Protein 7FH1 (pdb70)

Foldseek 3Di:
DDDDDDQDDQVPADQQWAAEDVVRDTHGQDDQWTADPRRHAIHGAAQWAWDDDDPDRHTDTDRDDPQFRAQAPHRNGTAHEPDDADPSRHRDDDDWWAFDAADVVRHGDRYTDIDGADQQDPAHWGDDVPRHDTDHADVQCCPQPPGNPQDDQWDAALHGTHHPVDDFPPDDEQQWADADQPDIANFPVCVRLPRVLLRCVQPPVPQLSLVLLLLVCVNRPVAQQVPHHYSNNSNVVSVVVQPPQAAPDPQNQHGNRHGRWWNDLDQACQCVQQPDQPAPDFEWFDDPDDHFFWWKKKFKAFNSGDGPDIDTCQQPNPNPDDDDSFLRNCPGTRQFWDKWKDWAALLVCCVVDVAKMKIFMWTKDADDVRHIDIHGEWEQAQDYHYNNDRQSPDDPSRRTITTTMDIAKHFQRQCHDDRPDGGQKIKGFAEWEKEWEADAFDPTGGTGHIYIYIYMHTDGDDPSGDDIGIHIYIYYYAYDPDVVVVVLVVQLVVQLVVLLVLLVLVLVQVCLLDPDVDPDPVSVVSSVLSSLQSSLVSLVVSLLVVLVVCLVLQQDDTGDDDADHDDVVLVVSVVSQVSSLVSLVSNVVVLLVLLQQWFKAKFQAALDVVLVVVLVVLVLVQQADALFPPVVLLVVLLCCCPPFFCVLSQFSGHHNDGCDDPVHDGHDGRLSNVLNSSVVSLVVVRVVSNVVVVVDCVVPDPDSLVVSLVSCVVRNMFMWIDRNQFKIKAGCRVCFIWIWGAAPVVSVVVCVLPDVNACVSQVVVSVVVSDQVVDQAAEEEDEDDPVCVVSVHDDDRDHRHRYIYGDRPPPVQSSRNHVPSVSVSVSLSSQLSVLCNVPVDNVRSSVVSVVVVVVSSVVSSPSNVVSVCVSHPD/DDDDDDQDDQVPADQQWAAEDVVRDTHGQDDQWTADPRRHAIHGAAQWAWDDDDPDRHTDTDRDDPQFRAQAPHRNGTAHEPDDADPSRHRDDDDWWAFDAADVVRHGDRYTDIDGADQQDPAHWGDDVPRHDTDHADVQCCPQPPGNPQDDQWDAALHGTHHPVDDFPPDDEQQWADADQPDIANFPVCVRLPRVLLRCVQPPVPQLSLVLLLLVCVNRPVAQQVPHHYSNNSNVVSVVVQPPQAAPDPQNQHGNRHGRWWNDLDQACQCVQQPDQPAPDFEWFDDPDDHFFWWKKKFKAFNSGDGPDIDTCQPPNPNPDDDDRFLRRVCTTHQFWDKWKDWAALLVCCVVDVAKMKIFMWTKDADDVRHIDIHGEWEQAQDYHYNNDRQSPDDPSRRTITTTMDIAKHFQRQCHDDRPDGGQKIKGFAEWEKEWEADAFDPTGGTGHIYIYIYMHTDGDDPSGDDIGIHIYIYYYAYDPDVVVVVLVVQLVVQLVVLLVLLVLVLVQVCLLDPDVDPDPVSVVSSVLSSLQSSLVSLVVSLLVVLVVCLVLQQDDTGDDDADHDDVVLVVSVVSQVSSLVSLVSNVVVLLVLLQQWFKAKFQAALDVVLVVVLVVLVLVQQADALFPPVVLLVVLLCCCPPFFCVLSQFSGHHNDGCDDPVHDGHDGRLSNNLNSSVVSLVVVRVVSNVVVVVDCVVPDPDSLVVSLVSCVVRNMFMWIDRNQFKIKAGCRVCFIWIWGAAPVVSVVVCVLPDVNACVSQVVVSVVVSDQVVDQAAEEEDEDDPVCVVSVHDDDRDHRHRYIYGDRPPPVQSSRNHVPSVSVSVSLSSQLSVLCNVPVDNVRSSVVSVVVVVVSSVVSSPSNVVSVCVSHPD

Secondary structure (DSSP, 8-state):
---EEE---GGGS-TTEEE-SSS-SEEE--SSEEE-SSSSSEEE-TTEEEEE--SSS--EEEE--TTS--B-SSTT-B---SS---SS------TTEEE--S-SSS---SS--EEE---SSSS--EE-SSSSSEEPPPHHHHHHSSSS---TTSEEETTEEE-SSS----S-----EE-SSS-EE--HHHHHHSHHHHHHHHSS--HHHHHHHHHHHHHTT----SSS-SHHHHHHHHHHH--SS--SSS-TT--SSS---BS-SSS--SHHHHT---------SSSS----S--EEEEEE-TT----B--BSTTTSS--S---HHHHHTSS-TT---EEE--B-HHHHHHH-SS--EEEEEEEEE-TTS-EEEEE--EE-S--BSSSSB-SSSS-TTS--EE--B-SEE-STTB-SSTTS-BSB-EEEEE--EEEEB-SS-SS--B---EE--EEE--B-SSSSS--B--EEEEEEE---SHHHHHHHHHHHHHHHHHHHHHHHHHHHHHHTSS----SSHHHHHHHHHHHHHHHHHHHHHHHHHHHHHHHHHHS-SS-------HHHHHHHHHHHHHHHHHHHHHHHHHHHHHHS-EEEEESS---HHHHHHHHHHHHHSTT--SS-HHHHHHHHHHIIIIISGGGGGBSSS---SS--TTS--PPB-TTTHHHHHHHHHHHHHHHHIIIIIHHHHHSS--HHHHHHHHHHTTT-EEEEESSSSBB---------EEEB--HHHHHHHHTT---HHHHHHHHHHHHHHHHH-------EEE--TTHHHHT--SSPPSSS--EEE-TTTGGGGTTTSTTHHHHHHHHHHTHHHHHHHS--SHHHHHHHHHHHHHHHHHHHHHHHHHHHHHS--/---EEE---GGGS-TTEEE-SSS-SEEE--SSEEE-SSSSSEEE-TTEEEEE--SSS--EEEE--TTS--B-SSTT-B---SS---SS------TTEEE--S-SSS---SS--EEE---SSSS--EE-SSSSSEEPPPHHHHHHSSSS---TTSEEETTEEE-SSS----S-----EE-SSS-EE--HHHHHHSHHHHHHHHSS--HHHHHHHHHHHHHTT----SSS-SHHHHHHHHHHH--SS--SSS-TT--SSS---BS-SSS--SHHHHT---------SSSS----B--EEEEEE-TT----B--BSTTTSS--S---HHHHHGGGBTT---EEE--B-HHHHHHH-SS--EEEEEEEEE-TTS-EEEEE--EE-S--BSSSSB-SSSS-TTS--EE--B-SEE-STTB-SSTTS-BSB-EEEEE--EEEEB-SS-SS--B---EE--EEE--B-SSSSS--B--EEEEEEE---SHHHHHHHHHHHHHHHHHHHHHHHHHHHHHHTSS----SSHHHHHHHHHHHHHHHHHHHHHHHHHHHHHHHHHHS-SS-------HHHHHHHHHHHHHHHHHHHHHHHHHHHHHHS-EEEEESS---HHHHHHHHHHHHHSTT--SS-HHHHHHHHHHIIIIISGGGGGBSSS---SS--TTS--PPB-TTTHHHHHHHHHHHHHHHHIIIIIHHHHHSS--HHHHHHHHHHTTT-EEEEESSSSBB---------EEEB--HHHHHHHHTT---HHHHHHHHHHHHHHHHH-------EEE--TTHHHHT--SSPPSSS--EEE-TTTGGGGTTTSTTHHHHHHHHHHTHHHHHHHS--SHHHHHHHHHHHHHHHHHHHHHHHHHHHHHS--

GO terms:
  GO:0060170 ciliary membrane (C, IDA)
  GO:0005789 endoplasmic reticulum membrane (C, IDA)
  GO:0005813 centrosome (C, IDA)
  GO:0030659 cytoplasmic vesicle membrane (C, IDA)
  GO:0005886 plasma membrane (C, EXP)
  GO:0035567 non-canonical Wnt signaling pathway (P, IMP)
  GO:0036503 ERAD pathway (P, IMP)
  GO:0010826 negative regulation of centrosome duplication (P, IMP)
  GO:0060271 cilium assembly (P, IMP)
  GO:0005515 protein binding (F, IPI)
  GO:0031005 filamin binding (F, IPI)
  GO:0060170 ciliary membrane (C, TAS)
  GO:0035869 ciliary transition zone (C, IDA)

Structure (mmCIF, N/CA/C/O backbone):
data_7FH1
#
_entry.id   7FH1
#
_cell.length_a   1.00
_cell.length_b   1.00
_cell.length_c   1.00
_cell.angle_alpha   90.00
_cell.angle_beta   90.00
_cell.angle_gamma   90.00
#
_symmetry.space_group_name_H-M   'P 1'
#
loop_
_entity.id
_entity.type
_entity.pdbx_description
1 polymer Meckelin
2 branched 2-acetamido-2-deoxy-beta-D-glucopyranose-(1-4)-2-acetamido-2-deoxy-beta-D-glucopyranose
3 branched beta-D-mannopyranose-(1-3)-[beta-D-mannopyranose-(1-6)]beta-D-mannopyranose-(1-4)-2-acetamido-2-deoxy-beta-D-glucopyranose-(1-4)-2-acetamido-2-deoxy-beta-D-glucopyranose
#
loop_
_atom_site.group_PDB
_atom_site.id
_atom_site.type_symbol
_atom_site.label_atom_id
_atom_site.label_alt_id
_atom_site.label_comp_id
_atom_site.label_asym_id
_atom_site.label_entity_id
_atom_site.label_seq_id
_atom_site.pdbx_PDB_ins_code
_atom_site.Cartn_x
_atom_site.Cartn_y
_atom_site.Cartn_z
_atom_site.occupancy
_atom_site.B_iso_or_equiv
_atom_site.auth_seq_id
_atom_site.auth_comp_id
_atom_site.auth_asym_id
_atom_site.auth_atom_id
_atom_site.pdbx_PDB_model_num
ATOM 1 N N . GLN A 1 37 ? 170.987 134.147 147.049 1.00 86.36 37 GLN A N 1
ATOM 2 C CA . GLN A 1 37 ? 170.952 132.772 147.530 1.00 86.36 37 GLN A CA 1
ATOM 3 C C . GLN A 1 37 ? 169.674 132.074 147.093 1.00 86.36 37 GLN A C 1
ATOM 4 O O . GLN A 1 37 ? 168.902 132.612 146.301 1.00 86.36 37 GLN A O 1
ATOM 6 N N . THR A 1 38 ? 169.454 130.873 147.616 1.00 93.32 38 THR A N 1
ATOM 7 C CA . THR A 1 38 ? 168.224 130.127 147.396 1.00 93.32 38 THR A CA 1
ATOM 8 C C . THR A 1 38 ? 167.380 130.179 148.661 1.00 93.32 38 THR A C 1
ATOM 9 O O . THR A 1 38 ? 167.915 130.235 149.773 1.00 93.32 38 THR A O 1
ATOM 13 N N . PHE A 1 39 ? 166.063 130.171 148.488 1.00 91.31 39 PHE A N 1
ATOM 14 C CA . PHE A 1 39 ? 165.120 130.317 149.593 1.00 91.31 39 PHE A CA 1
ATOM 15 C C . PHE A 1 39 ? 164.228 129.081 149.602 1.00 91.31 39 PHE A C 1
ATOM 16 O O . PHE A 1 39 ? 163.170 129.064 148.972 1.00 91.31 39 PHE A O 1
ATOM 24 N N . SER A 1 40 ? 164.652 128.046 150.320 1.00 97.38 40 SER A N 1
ATOM 25 C CA . SER A 1 40 ? 163.884 126.814 150.390 1.00 97.38 40 SER A CA 1
ATOM 26 C C . SER A 1 40 ? 164.173 126.117 151.710 1.00 97.38 40 SER A C 1
ATOM 27 O O . SER A 1 40 ? 165.308 126.135 152.193 1.00 97.38 40 SER A O 1
ATOM 30 N N . PHE A 1 41 ? 163.144 125.504 152.285 1.00 101.37 41 PHE A N 1
ATOM 31 C CA . PHE A 1 41 ? 163.265 124.799 153.551 1.00 101.37 41 PHE A CA 1
ATOM 32 C C . PHE A 1 41 ? 162.239 123.679 153.578 1.00 101.37 41 PHE A C 1
ATOM 33 O O . PHE A 1 41 ? 161.241 123.733 152.852 1.00 101.37 41 PHE A O 1
ATOM 41 N N . PRO A 1 42 ? 162.459 122.645 154.394 1.00 105.94 42 PRO A N 1
ATOM 42 C CA . PRO A 1 42 ? 161.575 121.475 154.352 1.00 105.94 42 PRO A CA 1
ATOM 43 C C . PRO A 1 42 ? 160.135 121.818 154.702 1.00 105.94 42 PRO A C 1
ATOM 44 O O . PRO A 1 42 ? 159.858 122.740 155.471 1.00 105.94 42 PRO A O 1
ATOM 48 N N . PHE A 1 43 ? 159.218 121.055 154.114 1.00 115.73 43 PHE A N 1
ATOM 49 C CA . PHE A 1 43 ? 157.787 121.243 154.309 1.00 115.73 43 PHE A CA 1
ATOM 50 C C . PHE A 1 43 ? 157.337 120.471 155.543 1.00 115.73 43 PHE A C 1
ATOM 51 O O . PHE A 1 43 ? 157.495 119.247 155.605 1.00 115.73 43 PHE A O 1
ATOM 59 N N . GLN A 1 44 ? 156.776 121.183 156.517 1.00 118.59 44 GLN A N 1
ATOM 60 C CA . GLN A 1 44 ? 156.330 120.579 157.763 1.00 118.59 44 GLN A CA 1
ATOM 61 C C . GLN A 1 44 ? 154.913 121.028 158.081 1.00 118.59 44 GLN A C 1
ATOM 62 O O . GLN A 1 44 ? 154.567 122.198 157.899 1.00 118.59 44 GLN A O 1
ATOM 68 N N . GLN A 1 45 ? 154.101 120.089 158.567 1.00 111.50 45 GLN A N 1
ATOM 69 C CA . GLN A 1 45 ? 152.715 120.338 158.908 1.00 111.50 45 GLN A CA 1
ATOM 70 C C . GLN A 1 45 ? 152.511 120.236 160.414 1.00 111.50 45 GLN A C 1
ATOM 71 O O . GLN A 1 45 ? 153.153 119.410 161.070 1.00 111.50 45 GLN A O 1
ATOM 77 N N . PRO A 1 46 ? 151.623 121.050 160.987 1.00 108.10 46 PRO A N 1
ATOM 78 C CA . PRO A 1 46 ? 151.398 120.977 162.438 1.00 108.10 46 PRO A CA 1
ATOM 79 C C . PRO A 1 46 ? 150.881 119.630 162.904 1.00 108.10 46 PRO A C 1
ATOM 80 O O . PRO A 1 46 ? 151.134 119.243 164.052 1.00 108.10 46 PRO A O 1
ATOM 84 N N . GLU A 1 47 ? 150.159 118.902 162.052 1.00 105.42 47 GLU A N 1
ATOM 85 C CA . GLU A 1 47 ? 149.631 117.601 162.447 1.00 105.42 47 GLU A CA 1
ATOM 86 C C . GLU A 1 47 ? 150.724 116.558 162.615 1.00 105.42 47 GLU A C 1
ATOM 87 O O . GLU A 1 47 ? 150.470 115.508 163.213 1.00 105.42 47 GLU A O 1
ATOM 89 N N . LYS A 1 48 ? 151.926 116.818 162.106 1.00 110.56 48 LYS A N 1
ATOM 90 C CA . LYS A 1 48 ? 153.010 115.847 162.142 1.00 110.56 48 LYS A CA 1
ATOM 91 C C . LYS A 1 48 ? 154.074 116.166 163.185 1.00 110.56 48 LYS A C 1
ATOM 92 O O . LYS A 1 48 ? 155.020 115.385 163.336 1.00 110.56 48 LYS A O 1
ATOM 98 N N . CYS A 1 49 ? 153.956 117.281 163.902 1.00 116.72 49 CYS A N 1
ATOM 99 C CA . CYS A 1 49 ? 154.879 117.552 164.995 1.00 116.72 49 CYS A CA 1
ATOM 100 C C . CYS A 1 49 ? 154.719 116.508 166.090 1.00 116.72 49 CYS A C 1
ATOM 101 O O . CYS A 1 49 ? 153.609 116.056 166.385 1.00 116.72 49 CYS A O 1
ATOM 104 N N . ASP A 1 50 ? 155.841 116.130 166.696 1.00 118.66 50 ASP A N 1
ATOM 105 C CA . ASP A 1 50 ? 155.838 115.096 167.716 1.00 118.66 50 ASP A CA 1
ATOM 106 C C . ASP A 1 50 ? 155.131 115.584 168.976 1.00 118.66 50 ASP A C 1
ATOM 107 O O . ASP A 1 50 ? 154.956 116.784 169.197 1.00 118.66 50 ASP A O 1
ATOM 112 N N . ASN A 1 51 ? 154.731 114.624 169.815 1.00 118.07 51 ASN A N 1
ATOM 113 C CA . ASN A 1 51 ? 153.960 114.942 171.011 1.00 118.07 51 ASN A CA 1
ATOM 114 C C . ASN A 1 51 ? 154.688 115.904 171.938 1.00 118.07 51 ASN A C 1
ATOM 115 O O . ASN A 1 51 ? 154.037 116.622 172.704 1.00 118.07 51 ASN A O 1
ATOM 120 N N . ASN A 1 52 ? 156.017 115.934 171.889 1.00 115.79 52 ASN A N 1
ATOM 121 C CA . ASN A 1 52 ? 156.808 116.865 172.677 1.00 115.79 52 ASN A CA 1
ATOM 122 C C . ASN A 1 52 ? 157.286 118.056 171.861 1.00 115.79 52 ASN A C 1
ATOM 123 O O . ASN A 1 52 ? 158.060 118.875 172.366 1.00 115.79 52 ASN A O 1
ATOM 128 N N . GLN A 1 53 ? 156.844 118.171 170.612 1.00 115.56 53 GLN A N 1
ATOM 129 C CA . GLN A 1 53 ? 157.220 119.266 169.736 1.00 115.56 53 GLN A CA 1
ATOM 130 C C . GLN A 1 53 ? 155.993 120.106 169.415 1.00 115.56 53 GLN A C 1
ATOM 131 O O . GLN A 1 53 ? 154.878 119.587 169.313 1.00 115.56 53 GLN A O 1
ATOM 137 N N . TYR A 1 54 ? 156.199 121.408 169.259 1.00 112.70 54 TYR A N 1
ATOM 138 C CA . TYR A 1 54 ? 155.114 122.305 168.908 1.00 112.70 54 TYR A CA 1
ATOM 139 C C . TYR A 1 54 ? 155.450 123.055 167.628 1.00 112.70 54 TYR A C 1
ATOM 140 O O . TYR A 1 54 ? 156.617 123.270 167.292 1.00 112.70 54 TYR A O 1
ATOM 149 N N . PHE A 1 55 ? 154.402 123.455 166.920 1.00 106.64 55 PHE A N 1
ATOM 150 C CA . PHE A 1 55 ? 154.523 124.091 165.617 1.00 106.64 55 PHE A CA 1
ATOM 151 C C . PHE A 1 55 ? 154.666 125.595 165.811 1.00 106.64 55 PHE A C 1
ATOM 152 O O . PHE A 1 55 ? 153.829 126.221 166.468 1.00 106.64 55 PHE A O 1
ATOM 160 N N . ASP A 1 56 ? 155.726 126.169 165.250 1.00 100.47 56 ASP A N 1
ATOM 161 C CA . ASP A 1 56 ? 155.918 127.611 165.297 1.00 100.47 56 ASP A CA 1
ATOM 162 C C . ASP A 1 56 ? 155.118 128.287 164.194 1.00 100.47 56 ASP A C 1
ATOM 163 O O . ASP A 1 56 ? 154.852 127.692 163.146 1.00 100.47 56 ASP A O 1
ATOM 168 N N . ILE A 1 57 ? 154.727 129.540 164.430 1.00 94.25 57 ILE A N 1
ATOM 169 C CA . ILE A 1 57 ? 153.963 130.261 163.420 1.00 94.25 57 ILE A CA 1
ATOM 170 C C . ILE A 1 57 ? 154.845 131.118 162.519 1.00 94.25 57 ILE A C 1
ATOM 171 O O . ILE A 1 57 ? 154.476 131.362 161.364 1.00 94.25 57 ILE A O 1
ATOM 176 N N . SER A 1 58 ? 156.000 131.580 163.001 1.00 92.77 58 SER A N 1
ATOM 177 C CA . SER A 1 58 ? 156.888 132.403 162.194 1.00 92.77 58 SER A CA 1
ATOM 178 C C . SER A 1 58 ? 158.098 131.648 161.665 1.00 92.77 58 SER A C 1
ATOM 179 O O . SER A 1 58 ? 158.836 132.197 160.841 1.00 92.77 58 SER A O 1
ATOM 182 N N . ALA A 1 59 ? 158.326 130.416 162.115 1.00 96.19 59 ALA A N 1
ATOM 183 C CA . ALA A 1 59 ? 159.394 129.585 161.586 1.00 96.19 59 ALA A CA 1
ATOM 184 C C . ALA A 1 59 ? 158.885 128.391 160.800 1.00 96.19 59 ALA A C 1
ATOM 185 O O . ALA A 1 59 ? 159.650 127.818 160.016 1.00 96.19 59 ALA A O 1
ATOM 187 N N . LEU A 1 60 ? 157.624 128.001 160.990 1.00 100.59 60 LEU A N 1
ATOM 188 C CA . LEU A 1 60 ? 156.989 126.937 160.215 1.00 100.59 60 LEU A CA 1
ATOM 189 C C . LEU A 1 60 ? 157.767 125.628 160.324 1.00 100.59 60 LEU A C 1
ATOM 190 O O . LEU A 1 60 ? 157.939 124.895 159.349 1.00 100.59 60 LEU A O 1
ATOM 195 N N . SER A 1 61 ? 158.243 125.338 161.532 1.00 108.77 61 SER A N 1
ATOM 196 C CA . SER A 1 61 ? 158.922 124.080 161.800 1.00 108.77 61 SER A CA 1
ATOM 197 C C . SER A 1 61 ? 158.615 123.653 163.225 1.00 108.77 61 SER A C 1
ATOM 198 O O . SER A 1 61 ? 158.339 124.481 164.096 1.00 108.77 61 SER A O 1
ATOM 201 N N . CYS A 1 62 ? 158.665 122.345 163.453 1.00 116.74 62 CYS A N 1
ATOM 202 C CA . CYS A 1 62 ? 158.401 121.816 164.782 1.00 116.74 62 CYS A CA 1
ATOM 203 C C . CYS A 1 62 ? 159.524 122.211 165.735 1.00 116.74 62 CYS A C 1
ATOM 204 O O . CYS A 1 62 ? 160.703 122.190 165.374 1.00 116.74 62 CYS A O 1
ATOM 207 N N . VAL A 1 63 ? 159.149 122.580 166.956 1.00 115.89 63 VAL A N 1
ATOM 208 C CA . VAL A 1 63 ? 160.100 123.047 167.962 1.00 115.89 63 VAL A CA 1
ATOM 209 C C . VAL A 1 63 ? 159.853 122.293 169.263 1.00 115.89 63 VAL A C 1
ATOM 210 O O . VAL A 1 63 ? 158.693 122.148 169.678 1.00 115.89 63 VAL A O 1
ATOM 214 N N . PRO A 1 64 ? 160.892 121.786 169.929 1.00 117.03 64 PRO A N 1
ATOM 215 C CA . PRO A 1 64 ? 160.683 121.084 171.201 1.00 117.03 64 PRO A CA 1
ATOM 216 C C . PRO A 1 64 ? 160.106 122.003 172.267 1.00 117.03 64 PRO A C 1
ATOM 217 O O . PRO A 1 64 ? 160.415 123.196 172.326 1.00 117.03 64 PRO A O 1
ATOM 221 N N . CYS A 1 65 ? 159.259 121.426 173.125 1.00 115.96 65 CYS A N 1
ATOM 222 C CA . CYS A 1 65 ? 158.574 122.219 174.142 1.00 115.96 65 CYS A CA 1
ATOM 223 C C . CYS A 1 65 ? 159.553 122.779 175.167 1.00 115.96 65 CYS A C 1
ATOM 224 O O . CYS A 1 65 ? 159.543 123.981 175.456 1.00 115.96 65 CYS A O 1
ATOM 227 N N . GLY A 1 66 ? 160.404 121.926 175.730 1.00 107.89 66 GLY A N 1
ATOM 228 C CA . GLY A 1 66 ? 161.362 122.388 176.715 1.00 107.89 66 GLY A CA 1
ATOM 229 C C . GLY A 1 66 ? 161.449 121.534 177.963 1.00 107.89 66 GLY A C 1
ATOM 230 O O . GLY A 1 66 ? 161.792 120.351 177.890 1.00 107.89 66 GLY A O 1
ATOM 231 N N . ALA A 1 67 ? 161.144 122.123 179.117 1.00 107.26 67 ALA A N 1
ATOM 232 C CA . ALA A 1 67 ? 161.330 121.481 180.413 1.00 107.26 67 ALA A CA 1
ATOM 233 C C . ALA A 1 67 ? 159.989 121.008 180.954 1.00 107.26 67 ALA A C 1
ATOM 234 O O . ALA A 1 67 ? 159.174 121.824 181.397 1.00 107.26 67 ALA A O 1
ATOM 236 N N . ASN A 1 68 ? 159.773 119.691 180.928 1.00 112.01 68 ASN A N 1
ATOM 237 C CA . ASN A 1 68 ? 158.561 119.065 181.462 1.00 112.01 68 ASN A CA 1
ATOM 238 C C . ASN A 1 68 ? 157.292 119.656 180.856 1.00 112.01 68 ASN A C 1
ATOM 239 O O . ASN A 1 68 ? 156.245 119.704 181.507 1.00 112.01 68 ASN A O 1
ATOM 244 N N . GLN A 1 69 ? 157.374 120.101 179.608 1.00 114.46 69 GLN A N 1
ATOM 245 C CA . GLN A 1 69 ? 156.237 120.646 178.892 1.00 114.46 69 GLN A CA 1
ATOM 246 C C . GLN A 1 69 ? 155.798 119.658 177.821 1.00 114.46 69 GLN A C 1
ATOM 247 O O . GLN A 1 69 ? 156.532 118.733 177.463 1.00 114.46 69 GLN A O 1
ATOM 253 N N . ARG A 1 70 ? 154.586 119.856 177.312 1.00 119.00 70 ARG A N 1
ATOM 254 C CA . ARG A 1 70 ? 154.044 118.966 176.297 1.00 119.00 70 ARG A CA 1
ATOM 255 C C . ARG A 1 70 ? 153.131 119.761 175.379 1.00 119.00 70 ARG A C 1
ATOM 256 O O . ARG A 1 70 ? 152.665 120.849 175.726 1.00 119.00 70 ARG A O 1
ATOM 264 N N . GLN A 1 71 ? 152.879 119.198 174.199 1.00 120.29 71 GLN A N 1
ATOM 265 C CA . GLN A 1 71 ? 152.120 119.897 173.173 1.00 120.29 71 GLN A CA 1
ATOM 266 C C . GLN A 1 71 ? 150.704 120.192 173.652 1.00 120.29 71 GLN A C 1
ATOM 267 O O . GLN A 1 71 ? 150.073 119.372 174.324 1.00 120.29 71 GLN A O 1
ATOM 273 N N . ASP A 1 72 ? 150.208 121.374 173.300 1.00 113.77 72 ASP A N 1
ATOM 274 C CA . ASP A 1 72 ? 148.892 121.824 173.733 1.00 113.77 72 ASP A CA 1
ATOM 275 C C . ASP A 1 72 ? 147.808 121.079 172.957 1.00 113.77 72 ASP A C 1
ATOM 276 O O . ASP A 1 72 ? 148.077 120.146 172.195 1.00 113.77 72 ASP A O 1
ATOM 278 N N . ALA A 1 73 ? 146.553 121.486 173.156 1.00 105.82 73 ALA A N 1
ATOM 279 C CA . ALA A 1 73 ? 145.433 120.809 172.513 1.00 105.82 73 ALA A CA 1
ATOM 280 C C . ALA A 1 73 ? 145.487 120.961 170.997 1.00 105.82 73 ALA A C 1
ATOM 281 O O . ALA A 1 73 ? 145.214 120.008 170.259 1.00 105.82 73 ALA A O 1
ATOM 283 N N . ARG A 1 74 ? 145.837 122.152 170.516 1.00 108.74 74 ARG A N 1
ATOM 284 C CA . ARG A 1 74 ? 145.802 122.436 169.089 1.00 108.74 74 ARG A CA 1
ATOM 285 C C . ARG A 1 74 ? 147.166 122.352 168.416 1.00 108.74 74 ARG A C 1
ATOM 286 O O . ARG A 1 74 ? 147.226 122.097 167.210 1.00 108.74 74 ARG A O 1
ATOM 294 N N . GLY A 1 75 ? 148.254 122.556 169.153 1.00 107.88 75 GLY A N 1
ATOM 295 C CA . GLY A 1 75 ? 149.584 122.350 168.620 1.00 107.88 75 GLY A CA 1
ATOM 296 C C . GLY A 1 75 ? 150.382 123.589 168.284 1.00 107.88 75 GLY A C 1
ATOM 297 O O . GLY A 1 75 ? 151.480 123.460 167.734 1.00 107.88 75 GLY A O 1
ATOM 298 N N . THR A 1 76 ? 149.878 124.780 168.592 1.00 112.46 76 THR A N 1
ATOM 299 C CA . THR A 1 76 ? 150.608 126.013 168.333 1.00 112.46 76 THR A CA 1
ATOM 300 C C . THR A 1 76 ? 151.442 126.470 169.521 1.00 112.46 76 THR A C 1
ATOM 301 O O . THR A 1 76 ? 152.094 127.515 169.435 1.00 112.46 76 THR A O 1
ATOM 305 N N . SER A 1 77 ? 151.432 125.723 170.621 1.00 117.03 77 SER A N 1
ATOM 306 C CA . SER A 1 77 ? 152.235 126.037 171.795 1.00 117.03 77 SER A CA 1
ATOM 307 C C . SER A 1 77 ? 152.263 124.806 172.690 1.00 117.03 77 SER A C 1
ATOM 308 O O . SER A 1 77 ? 151.778 123.734 172.319 1.00 117.03 77 SER A O 1
ATOM 311 N N . CYS A 1 78 ? 152.838 124.965 173.879 1.00 123.30 78 CYS A N 1
ATOM 312 C CA . CYS A 1 78 ? 152.974 123.876 174.835 1.00 123.30 78 CYS A CA 1
ATOM 313 C C . CYS A 1 78 ? 152.409 124.286 176.186 1.00 123.30 78 CYS A C 1
ATOM 314 O O . CYS A 1 78 ? 152.643 125.404 176.655 1.00 123.30 78 CYS A O 1
ATOM 317 N N . VAL A 1 79 ? 151.664 123.374 176.805 1.00 121.93 79 VAL A N 1
ATOM 318 C CA . VAL A 1 79 ? 151.231 123.499 178.191 1.00 121.93 79 VAL A CA 1
ATOM 319 C C . VAL A 1 79 ? 151.754 122.276 178.932 1.00 121.93 79 VAL A C 1
ATOM 320 O O . VAL A 1 79 ? 151.696 121.158 178.408 1.00 121.93 79 VAL A O 1
ATOM 324 N N . CYS A 1 80 ? 152.295 122.487 180.126 1.00 122.20 80 CYS A N 1
ATOM 325 C CA . CYS A 1 80 ? 153.207 121.498 180.674 1.00 122.20 80 CYS A CA 1
A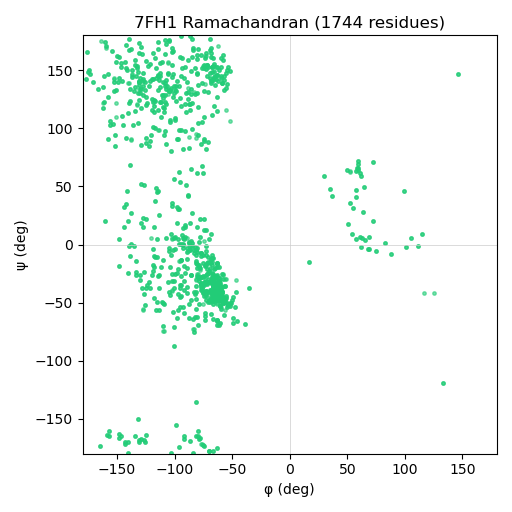TOM 326 C C . CYS A 1 80 ? 152.486 120.393 181.446 1.00 122.20 80 CYS A C 1
ATOM 327 O O . CYS A 1 80 ? 151.263 120.380 181.593 1.00 122.20 80 CYS A O 1
ATOM 330 N N . LEU A 1 81 ? 153.293 119.458 181.945 1.00 113.08 81 LEU A N 1
ATOM 331 C CA . LEU A 1 81 ? 152.840 118.124 182.296 1.00 113.08 81 LEU A CA 1
ATOM 332 C C . LEU A 1 81 ? 152.004 118.121 183.573 1.00 113.08 81 LEU A C 1
ATOM 333 O O . LEU A 1 81 ? 152.053 119.063 184.367 1.00 113.08 81 LEU A O 1
ATOM 338 N N . PRO A 1 82 ? 151.214 117.064 183.783 1.00 106.97 82 PRO A N 1
ATOM 339 C CA . PRO A 1 82 ? 150.468 116.938 185.038 1.00 106.97 82 PRO A CA 1
ATOM 340 C C . PRO A 1 82 ? 151.393 116.913 186.242 1.00 106.97 82 PRO A C 1
ATOM 341 O O . PRO A 1 82 ? 152.503 116.379 186.193 1.00 106.97 82 PRO A O 1
ATOM 345 N N . GLY A 1 83 ? 150.917 117.502 187.334 1.00 109.62 83 GLY A N 1
ATOM 346 C CA . GLY A 1 83 ? 151.708 117.650 188.533 1.00 109.62 83 GLY A CA 1
ATOM 347 C C . GLY A 1 83 ? 152.558 118.899 188.576 1.00 109.62 83 GLY A C 1
ATOM 348 O O . GLY A 1 83 ? 153.141 119.193 189.626 1.00 109.62 83 GLY A O 1
ATOM 349 N N . PHE A 1 84 ? 152.633 119.649 187.483 1.00 114.73 84 PHE A N 1
ATOM 350 C CA . PHE A 1 84 ? 153.415 120.872 187.415 1.00 114.73 84 PHE A CA 1
ATOM 351 C C . PHE A 1 84 ? 152.472 122.061 187.329 1.00 114.73 84 PHE A C 1
ATOM 352 O O . PHE A 1 84 ? 151.609 122.108 186.447 1.00 114.73 84 PHE A O 1
ATOM 360 N N . GLN A 1 85 ? 152.635 123.015 188.237 1.00 120.17 85 GLN A N 1
ATOM 361 C CA . GLN A 1 85 ? 151.810 124.213 188.256 1.00 120.17 85 GLN A CA 1
ATOM 362 C C . GLN A 1 85 ? 152.546 125.323 187.519 1.00 120.17 85 GLN A C 1
ATOM 363 O O . GLN A 1 85 ? 153.757 125.492 187.688 1.00 120.17 85 GLN A O 1
ATOM 369 N N . MET A 1 86 ? 151.815 126.054 186.686 1.00 120.24 86 MET A N 1
ATOM 370 C CA . MET A 1 86 ? 152.404 127.009 185.759 1.00 120.24 86 MET A CA 1
ATOM 371 C C . MET A 1 86 ? 152.620 128.352 186.444 1.00 120.24 86 MET A C 1
ATOM 372 O O . MET A 1 86 ? 151.701 128.895 187.065 1.00 120.24 86 MET A O 1
ATOM 377 N N . ILE A 1 87 ? 153.837 128.882 186.330 1.00 123.16 87 ILE A N 1
ATOM 378 C CA . ILE A 1 87 ? 154.202 130.124 187.003 1.00 123.16 87 ILE A CA 1
ATOM 379 C C . ILE A 1 87 ? 153.846 131.325 186.138 1.00 123.16 87 ILE A C 1
ATOM 380 O O . ILE A 1 87 ? 153.001 132.144 186.511 1.00 123.16 87 ILE A O 1
ATOM 385 N N . SER A 1 88 ? 154.484 131.433 184.974 1.00 116.54 88 SER A N 1
ATOM 386 C CA . SER A 1 88 ? 154.350 132.600 184.115 1.00 116.54 88 SER A CA 1
ATOM 387 C C . SER A 1 88 ? 154.138 132.150 182.682 1.00 116.54 88 SER A C 1
ATOM 388 O O . SER A 1 88 ? 154.827 131.243 182.204 1.00 116.54 88 SER A O 1
ATOM 391 N N . ASN A 1 89 ? 153.185 132.784 181.998 1.00 106.79 89 ASN A N 1
ATOM 392 C CA . ASN A 1 89 ? 152.892 132.436 180.610 1.00 106.79 89 ASN A CA 1
ATOM 393 C C . ASN A 1 89 ? 152.238 133.653 179.956 1.00 106.79 89 ASN A C 1
ATOM 394 O O . ASN A 1 89 ? 151.057 133.918 180.187 1.00 106.79 89 ASN A O 1
ATOM 399 N N . ASN A 1 90 ? 153.012 134.375 179.156 1.00 101.58 90 ASN A N 1
ATOM 400 C CA . ASN A 1 90 ? 152.488 135.472 178.360 1.00 101.58 90 ASN A CA 1
ATOM 401 C C . ASN A 1 90 ? 152.088 134.940 176.985 1.00 101.58 90 ASN A C 1
ATOM 402 O O . ASN A 1 90 ? 151.967 133.731 176.775 1.00 101.58 90 ASN A O 1
ATOM 407 N N . GLY A 1 91 ? 151.886 135.837 176.026 1.00 93.54 91 GLY A N 1
ATOM 408 C CA . GLY A 1 91 ? 151.406 135.431 174.720 1.00 93.54 91 GLY A CA 1
ATOM 409 C C . GLY A 1 91 ? 152.446 134.738 173.863 1.00 93.54 91 GLY A C 1
ATOM 410 O O . GLY A 1 91 ? 152.326 134.708 172.634 1.00 93.54 91 GLY A O 1
ATOM 411 N N . GLY A 1 92 ? 153.473 134.177 174.497 1.00 100.33 92 GLY A N 1
ATOM 412 C CA . GLY A 1 92 ? 154.509 133.468 173.789 1.00 100.33 92 GLY A CA 1
ATOM 413 C C . GLY A 1 92 ? 154.425 131.973 174.005 1.00 100.33 92 GLY A C 1
ATOM 414 O O . GLY A 1 92 ? 153.592 131.477 174.770 1.00 100.33 92 GLY A O 1
ATOM 415 N N . PRO A 1 93 ? 155.289 131.221 173.330 1.00 103.47 93 PRO A N 1
ATOM 416 C CA . PRO A 1 93 ? 155.259 129.760 173.467 1.00 103.47 93 PRO A CA 1
ATOM 417 C C . PRO A 1 93 ? 156.073 129.255 174.648 1.00 103.47 93 PRO A C 1
ATOM 418 O O . PRO A 1 93 ? 155.790 128.180 175.188 1.00 103.47 93 PRO A O 1
ATOM 422 N N . ALA A 1 94 ? 157.086 130.017 175.057 1.00 101.11 94 ALA A N 1
ATOM 423 C CA . ALA A 1 94 ? 157.970 129.612 176.144 1.00 101.11 94 ALA A CA 1
ATOM 424 C C . ALA A 1 94 ? 157.287 129.898 177.475 1.00 101.11 94 ALA A C 1
ATOM 425 O O . ALA A 1 94 ? 156.989 131.054 177.792 1.00 101.11 94 ALA A O 1
ATOM 427 N N . ILE A 1 95 ? 157.039 128.849 178.258 1.00 111.64 95 ILE A N 1
ATOM 428 C CA . ILE A 1 95 ? 156.381 128.981 179.549 1.00 111.64 95 ILE A CA 1
ATOM 429 C C . ILE A 1 95 ? 157.272 128.355 180.613 1.00 111.64 95 ILE A C 1
ATOM 430 O O . ILE A 1 95 ? 158.136 127.522 180.328 1.00 111.64 95 ILE A O 1
ATOM 435 N N . ILE A 1 96 ? 157.055 128.774 181.858 1.00 119.06 96 ILE A N 1
ATOM 436 C CA . ILE A 1 96 ? 157.838 128.311 182.996 1.00 119.06 96 ILE A CA 1
ATOM 437 C C . ILE A 1 96 ? 156.883 127.741 184.034 1.00 119.06 96 ILE A C 1
ATOM 438 O O . ILE A 1 96 ? 156.006 128.457 184.532 1.00 119.06 96 ILE A O 1
ATOM 443 N N . CYS A 1 97 ? 157.057 126.465 184.367 1.00 126.51 97 CYS A N 1
ATOM 444 C CA . CYS A 1 97 ? 156.304 125.837 185.442 1.00 126.51 97 CYS A CA 1
ATOM 445 C C . CYS A 1 97 ? 157.239 124.978 186.280 1.00 126.51 97 CYS A C 1
ATOM 446 O O . CYS A 1 97 ? 158.225 124.429 185.785 1.00 126.51 97 CYS A O 1
ATOM 449 N N . LYS A 1 98 ? 156.908 124.863 187.562 1.00 124.74 98 LYS A N 1
ATOM 450 C CA . LYS A 1 98 ? 157.738 124.168 188.533 1.00 124.74 98 LYS A CA 1
ATOM 451 C C . LYS A 1 98 ? 156.910 123.131 189.275 1.00 124.74 98 LYS A C 1
ATOM 452 O O . LYS A 1 98 ? 155.710 123.322 189.492 1.00 124.74 98 LYS A O 1
ATOM 458 N N . LYS A 1 99 ? 157.555 122.033 189.658 1.00 124.11 99 LYS A N 1
ATOM 459 C CA . LYS A 1 99 ? 156.896 121.002 190.451 1.00 124.11 99 LYS A CA 1
ATOM 460 C C . LYS A 1 99 ? 156.594 121.551 191.839 1.00 124.11 99 LYS A C 1
ATOM 461 O O . LYS A 1 99 ? 157.509 121.812 192.626 1.00 124.11 99 LYS A O 1
ATOM 467 N N . CYS A 1 100 ? 155.314 121.735 192.137 1.00 123.59 100 CYS A N 1
ATOM 468 C CA . CYS A 1 100 ? 154.898 122.282 193.416 1.00 123.59 100 CYS A CA 1
ATOM 469 C C . CYS A 1 100 ? 154.898 121.191 194.487 1.00 123.59 100 CYS A C 1
ATOM 470 O O . CYS A 1 100 ? 154.848 120.001 194.165 1.00 123.59 100 CYS A O 1
ATOM 473 N N . PRO A 1 101 ? 154.957 121.571 195.769 1.00 114.75 101 PRO A N 1
ATOM 474 C CA . PRO A 1 101 ? 155.292 120.599 196.822 1.00 114.75 101 PRO A CA 1
ATOM 475 C C . PRO A 1 101 ? 154.357 119.399 196.858 1.00 114.75 101 PRO A C 1
ATOM 476 O O . PRO A 1 101 ? 153.156 119.493 196.601 1.00 114.75 101 PRO A O 1
ATOM 480 N N . GLU A 1 102 ? 154.947 118.249 197.198 1.00 108.15 102 GLU A N 1
ATOM 481 C CA . GLU A 1 102 ? 154.258 116.967 197.114 1.00 108.15 102 GLU A CA 1
ATOM 482 C C . GLU A 1 102 ? 153.085 116.848 198.079 1.00 108.15 102 GLU A C 1
ATOM 483 O O . GLU A 1 102 ? 152.208 116.006 197.859 1.00 108.15 102 GLU A O 1
ATOM 485 N N . ASN A 1 103 ? 153.046 117.653 199.145 1.00 112.15 103 ASN A N 1
ATOM 486 C CA . ASN A 1 103 ? 151.917 117.589 200.067 1.00 112.15 103 ASN A CA 1
ATOM 487 C C . ASN A 1 103 ? 150.626 118.102 199.445 1.00 112.15 103 ASN A C 1
ATOM 488 O O . ASN A 1 103 ? 149.552 117.894 200.022 1.00 112.15 103 ASN A O 1
ATOM 493 N N . MET A 1 104 ? 150.705 118.762 198.290 1.00 111.07 104 MET A N 1
ATOM 494 C CA . MET A 1 104 ? 149.541 119.201 197.520 1.00 111.07 104 MET A CA 1
ATOM 495 C C . MET A 1 104 ? 149.742 118.724 196.079 1.00 111.07 104 MET A C 1
ATOM 496 O O . MET A 1 104 ? 150.251 119.436 195.210 1.00 111.07 104 MET A O 1
ATOM 501 N N . LYS A 1 105 ? 149.333 117.478 195.828 1.00 109.67 105 LYS A N 1
ATOM 502 C CA . LYS A 1 105 ? 149.655 116.813 194.572 1.00 109.67 105 LYS A CA 1
ATOM 503 C C . LYS A 1 105 ? 148.867 117.369 193.396 1.00 109.67 105 LYS A C 1
ATOM 504 O O . LYS A 1 105 ? 149.421 117.521 192.302 1.00 109.67 105 LYS A O 1
ATOM 510 N N . GLY A 1 106 ? 147.589 117.675 193.593 1.00 110.55 106 GLY A N 1
ATOM 511 C CA . GLY A 1 106 ? 146.715 118.088 192.513 1.00 110.55 106 GLY A CA 1
ATOM 512 C C . GLY A 1 106 ? 146.799 119.575 192.223 1.00 110.55 106 GLY A C 1
ATOM 513 O O . GLY A 1 106 ? 147.268 120.359 193.043 1.00 110.55 106 GLY A O 1
ATOM 514 N N . VAL A 1 107 ? 146.337 119.950 191.036 1.00 109.58 107 VAL A N 1
ATOM 515 C CA . VAL A 1 107 ? 146.307 121.338 190.615 1.00 109.58 107 VAL A CA 1
ATOM 516 C C . VAL A 1 107 ? 144.857 121.756 190.402 1.00 109.58 107 VAL A C 1
ATOM 517 O O . VAL A 1 107 ? 143.959 120.930 190.224 1.00 109.58 107 VAL A O 1
ATOM 521 N N . THR A 1 108 ? 144.623 123.064 190.418 1.00 105.99 108 THR A N 1
ATOM 522 C CA . THR A 1 108 ? 143.286 123.585 190.188 1.00 105.99 108 THR A CA 1
ATOM 523 C C . THR A 1 108 ? 142.877 123.352 188.736 1.00 105.99 108 THR A C 1
ATOM 524 O O . THR A 1 108 ? 143.648 122.849 187.913 1.00 105.99 108 THR A O 1
ATOM 528 N N . GLU A 1 109 ? 141.634 123.724 188.419 1.00 102.48 109 GLU A N 1
ATOM 529 C CA . GLU A 1 109 ? 141.178 123.650 187.036 1.00 102.48 109 GLU A CA 1
ATOM 530 C C . GLU A 1 109 ? 142.053 124.508 186.137 1.00 102.48 109 GLU A C 1
ATOM 531 O O . GLU A 1 109 ? 142.474 124.067 185.062 1.00 102.48 109 GLU A O 1
ATOM 533 N N . ASP A 1 110 ? 142.355 125.728 186.569 1.00 106.60 110 ASP A N 1
ATOM 534 C CA . ASP A 1 110 ? 143.343 126.563 185.904 1.00 106.60 110 ASP A CA 1
ATOM 535 C C . ASP A 1 110 ? 144.714 126.252 186.488 1.00 106.60 110 ASP A C 1
ATOM 536 O O . ASP A 1 110 ? 144.880 126.215 187.710 1.00 106.60 110 ASP A O 1
ATOM 538 N N . GLY A 1 111 ? 145.692 126.030 185.613 1.00 112.69 111 GLY A N 1
ATOM 539 C CA . GLY A 1 111 ? 146.999 125.568 186.041 1.00 112.69 111 GLY A CA 1
ATOM 540 C C . GLY A 1 111 ? 147.901 126.632 186.630 1.00 112.69 111 GLY A C 1
ATOM 541 O O . GLY A 1 111 ? 149.123 126.471 186.647 1.00 112.69 111 GLY A O 1
ATOM 542 N N . TRP A 1 112 ? 147.318 127.727 187.119 1.00 118.35 112 TRP A N 1
ATOM 543 C CA . TRP A 1 112 ? 148.123 128.759 187.758 1.00 118.35 112 TRP A CA 1
ATOM 544 C C . TRP A 1 112 ? 148.579 128.351 189.151 1.00 118.35 112 TRP A C 1
ATOM 545 O O . TRP A 1 112 ? 149.620 128.825 189.619 1.00 118.35 112 TRP A O 1
ATOM 556 N N . ASN A 1 113 ? 147.825 127.487 189.827 1.00 116.58 113 ASN A N 1
ATOM 557 C CA . ASN A 1 113 ? 148.114 127.121 191.204 1.00 116.58 113 ASN A CA 1
ATOM 558 C C . ASN A 1 113 ? 147.885 125.628 191.391 1.00 116.58 113 ASN A C 1
ATOM 559 O O . ASN A 1 113 ? 147.310 124.954 190.535 1.00 116.58 113 ASN A O 1
ATOM 564 N N . CYS A 1 114 ? 148.352 125.117 192.528 1.00 118.48 114 CYS A N 1
ATOM 565 C CA . CYS A 1 114 ? 148.080 123.749 192.939 1.00 118.48 114 CYS A CA 1
ATOM 566 C C . CYS A 1 114 ? 147.657 123.752 194.399 1.00 118.48 114 CYS A C 1
ATOM 567 O O . CYS A 1 114 ? 148.142 124.565 195.191 1.00 118.48 114 CYS A O 1
ATOM 570 N N . ILE A 1 115 ? 146.743 122.848 194.750 1.00 115.07 115 ILE A N 1
ATOM 571 C CA . ILE A 1 115 ? 146.223 122.734 196.106 1.00 115.07 115 ILE A CA 1
ATOM 572 C C . ILE A 1 115 ? 146.012 121.261 196.432 1.00 115.07 115 ILE A C 1
ATOM 573 O O . ILE A 1 115 ? 146.108 120.387 195.569 1.00 115.07 115 ILE A O 1
ATOM 578 N N . SER A 1 116 ? 145.709 120.999 197.700 1.00 113.83 116 SER A N 1
ATOM 579 C CA . SER A 1 116 ? 145.484 119.640 198.163 1.00 113.83 116 SER A CA 1
ATOM 580 C C . SER A 1 116 ? 144.204 119.069 197.563 1.00 113.83 116 SER A C 1
ATOM 581 O O . SER A 1 116 ? 143.394 119.778 196.960 1.00 113.83 116 SER A O 1
ATOM 584 N N . CYS A 1 117 ? 144.030 117.763 197.737 1.00 118.90 117 CYS A N 1
ATOM 585 C CA . CYS A 1 117 ? 142.890 117.072 197.171 1.00 118.90 117 CYS A CA 1
ATOM 586 C C . CYS A 1 117 ? 142.169 116.269 198.246 1.00 118.90 117 CYS A C 1
ATOM 587 O O . CYS A 1 117 ? 142.817 115.697 199.129 1.00 118.90 117 CYS A O 1
ATOM 590 N N . PRO A 1 118 ? 140.834 116.208 198.208 1.00 117.21 118 PRO A N 1
ATOM 591 C CA . PRO A 1 118 ? 140.108 115.373 199.174 1.00 117.21 118 PRO A CA 1
ATOM 592 C C . PRO A 1 118 ? 140.063 113.901 198.806 1.00 117.21 118 PRO A C 1
ATOM 593 O O . PRO A 1 118 ? 139.633 113.089 199.636 1.00 117.21 118 PRO A O 1
ATOM 597 N N . SER A 1 119 ? 140.493 113.531 197.606 1.00 116.88 119 SER A N 1
ATOM 598 C CA . SER A 1 119 ? 140.398 112.151 197.155 1.00 116.88 119 SER A CA 1
ATOM 599 C C . SER A 1 119 ? 141.598 111.856 196.263 1.00 116.88 119 SER A C 1
ATOM 600 O O . SER A 1 119 ? 142.579 112.605 196.251 1.00 116.88 119 SER A O 1
ATOM 603 N N . ASP A 1 120 ? 141.516 110.761 195.513 1.00 117.42 120 ASP A N 1
ATOM 604 C CA . ASP A 1 120 ? 142.603 110.357 194.639 1.00 117.42 120 ASP A CA 1
ATOM 605 C C . ASP A 1 120 ? 142.752 111.326 193.469 1.00 117.42 120 ASP A C 1
ATOM 606 O O . ASP A 1 120 ? 141.890 112.168 193.201 1.00 117.42 120 ASP A O 1
ATOM 611 N N . LEU A 1 121 ? 143.870 111.194 192.770 1.00 111.95 121 LEU A N 1
ATOM 612 C CA . LEU A 1 121 ? 144.211 112.061 191.657 1.00 111.95 121 LEU A CA 1
ATOM 613 C C . LEU A 1 121 ? 143.543 111.565 190.374 1.00 111.95 121 LEU A C 1
ATOM 614 O O . LEU A 1 121 ? 143.004 110.459 190.308 1.00 111.95 121 LEU A O 1
ATOM 619 N N . THR A 1 122 ? 143.570 112.410 189.346 1.00 104.91 122 THR A N 1
ATOM 620 C CA . THR A 1 122 ? 143.066 112.040 188.035 1.00 104.91 122 THR A CA 1
ATOM 621 C C . THR A 1 122 ? 144.232 111.764 187.088 1.00 104.91 122 THR A C 1
ATOM 622 O O . THR A 1 122 ? 145.404 111.932 187.435 1.00 104.91 122 THR A O 1
ATOM 626 N N . ALA A 1 123 ? 143.907 111.329 185.869 1.00 99.26 123 ALA A N 1
ATOM 627 C CA . ALA A 1 123 ? 144.944 111.132 184.861 1.00 99.26 123 ALA A CA 1
ATOM 628 C C . ALA A 1 123 ? 145.618 112.451 184.506 1.00 99.26 123 ALA A C 1
ATOM 629 O O . ALA A 1 123 ? 146.842 112.508 184.343 1.00 99.26 123 ALA A O 1
ATOM 631 N N . GLU A 1 124 ? 144.836 113.519 184.379 1.00 100.87 124 GLU A N 1
ATOM 632 C CA . GLU A 1 124 ? 145.373 114.857 184.197 1.00 100.87 124 GLU A CA 1
ATOM 633 C C . GLU A 1 124 ? 145.717 115.529 185.519 1.00 100.87 124 GLU A C 1
ATOM 634 O O . GLU A 1 124 ? 146.210 116.662 185.514 1.00 100.87 124 GLU A O 1
ATOM 636 N N . GLY A 1 125 ? 145.472 114.859 186.643 1.00 103.02 125 GLY A N 1
ATOM 637 C CA . GLY A 1 125 ? 145.794 115.405 187.946 1.00 103.02 125 GLY A CA 1
ATOM 638 C C . GLY A 1 125 ? 145.011 116.649 188.305 1.00 103.02 125 GLY A C 1
ATOM 639 O O . GLY A 1 125 ? 145.595 117.651 188.724 1.00 103.02 125 GLY A O 1
ATOM 640 N N . LYS A 1 126 ? 143.688 116.606 188.148 1.00 107.79 126 LYS A N 1
ATOM 641 C CA . LYS A 1 126 ? 142.853 117.777 188.387 1.00 107.79 126 LYS A CA 1
ATOM 642 C C . LYS A 1 126 ? 141.857 117.568 189.522 1.00 107.79 126 LYS A C 1
ATOM 643 O O . LYS A 1 126 ? 140.899 118.336 189.649 1.00 107.79 126 LYS A O 1
ATOM 649 N N . CYS A 1 127 ? 142.057 116.537 190.343 1.00 116.45 127 CYS A N 1
ATOM 650 C CA . CYS A 1 127 ? 141.407 116.422 191.649 1.00 116.45 127 CYS A CA 1
ATOM 651 C C . CYS A 1 127 ? 139.881 116.383 191.534 1.00 116.45 127 CYS A C 1
ATOM 652 O O . CYS A 1 127 ? 139.171 117.235 192.065 1.00 116.45 127 CYS A O 1
ATOM 655 N N . HIS A 1 128 ? 139.384 115.362 190.844 1.00 113.09 128 HIS A N 1
ATOM 656 C CA . HIS A 1 128 ? 137.947 115.202 190.672 1.00 113.09 128 HIS A CA 1
ATOM 657 C C . HIS A 1 128 ? 137.317 114.592 191.923 1.00 113.09 128 HIS A C 1
ATOM 658 O O . HIS A 1 128 ? 137.999 114.096 192.822 1.00 113.09 128 HIS A O 1
ATOM 665 N N . CYS A 1 129 ? 135.983 114.631 191.970 1.00 102.79 129 CYS A N 1
ATOM 666 C CA . CYS A 1 129 ? 135.229 113.880 192.967 1.00 102.79 129 CYS A CA 1
ATOM 667 C C . CYS A 1 129 ? 134.001 113.310 192.254 1.00 102.79 129 CYS A C 1
ATOM 668 O O . CYS A 1 129 ? 133.827 113.584 191.061 1.00 102.79 129 CYS A O 1
ATOM 671 N N . PRO A 1 130 ? 133.127 112.502 192.916 1.00 95.17 130 PRO A N 1
ATOM 672 C CA . PRO A 1 130 ? 132.171 111.680 192.153 1.00 95.17 130 PRO A CA 1
ATOM 673 C C . PRO A 1 130 ? 131.151 112.433 191.313 1.00 95.17 130 PRO A C 1
ATOM 674 O O . PRO A 1 130 ? 131.173 113.661 191.214 1.00 95.17 130 PRO A O 1
ATOM 678 N N . ILE A 1 131 ? 130.238 111.661 190.713 1.00 83.56 131 ILE A N 1
ATOM 679 C CA . ILE A 1 131 ? 129.501 112.101 189.527 1.00 83.56 131 ILE A CA 1
ATOM 680 C C . ILE A 1 131 ? 128.675 113.351 189.808 1.00 83.56 131 ILE A C 1
ATOM 681 O O . ILE A 1 131 ? 128.698 114.315 189.034 1.00 83.56 131 ILE A O 1
ATOM 683 N N . GLY A 1 132 ? 127.929 113.357 190.905 1.00 75.68 132 GLY A N 1
ATOM 684 C CA . GLY A 1 132 ? 126.903 114.365 191.067 1.00 75.68 132 GLY A CA 1
ATOM 685 C C . GLY A 1 132 ? 127.274 115.659 191.755 1.00 75.68 132 GLY A C 1
ATOM 686 O O . GLY A 1 132 ? 126.367 116.392 192.157 1.00 75.68 132 GLY A O 1
ATOM 687 N N . HIS A 1 133 ? 128.553 115.987 191.898 1.00 79.69 133 HIS A N 1
ATOM 688 C CA . HIS A 1 133 ? 128.967 117.097 192.744 1.00 79.69 133 HIS A CA 1
ATOM 689 C C . HIS A 1 133 ? 129.692 118.175 191.950 1.00 79.69 133 HIS A C 1
ATOM 690 O O . HIS A 1 133 ? 130.132 117.957 190.820 1.00 79.69 133 HIS A O 1
ATOM 697 N N . ILE A 1 134 ? 129.819 119.349 192.570 1.00 77.90 134 ILE A N 1
ATOM 698 C CA . ILE A 1 134 ? 130.621 120.437 192.026 1.00 77.90 134 ILE A CA 1
ATOM 699 C C . ILE A 1 134 ? 131.889 120.576 192.841 1.00 77.90 134 ILE A C 1
ATOM 700 O O . ILE A 1 134 ? 131.889 120.464 194.068 1.00 77.90 134 ILE A O 1
ATOM 705 N N . LEU A 1 135 ? 132.972 120.857 192.140 1.00 89.76 135 LEU A N 1
ATOM 706 C CA . LEU A 1 135 ? 134.316 120.874 192.698 1.00 89.76 135 LEU A CA 1
ATOM 707 C C . LEU A 1 135 ? 134.651 122.308 193.102 1.00 89.76 135 LEU A C 1
ATOM 708 O O . LEU A 1 135 ? 135.050 123.120 192.266 1.00 89.76 135 LEU A O 1
ATOM 713 N N . VAL A 1 136 ? 134.496 122.620 194.385 1.00 91.01 136 VAL A N 1
ATOM 714 C CA . VAL A 1 136 ? 134.742 123.959 194.909 1.00 91.01 136 VAL A CA 1
ATOM 715 C C . VAL A 1 136 ? 136.193 124.043 195.350 1.00 91.01 136 VAL A C 1
ATOM 716 O O . VAL A 1 136 ? 136.633 123.277 196.213 1.00 91.01 136 VAL A O 1
ATOM 720 N N . GLU A 1 137 ? 136.938 124.964 194.765 1.00 98.24 137 GLU A N 1
ATOM 721 C CA . GLU A 1 137 ? 138.302 125.244 195.190 1.00 98.24 137 GLU A CA 1
ATOM 722 C C . GLU A 1 137 ? 138.512 126.698 195.554 1.00 98.24 137 GLU A C 1
ATOM 723 O O . GLU A 1 137 ? 139.259 126.994 196.484 1.00 98.24 137 GLU A O 1
ATOM 729 N N . ARG A 1 138 ? 137.852 127.609 194.856 1.00 109.34 138 ARG A N 1
ATOM 730 C CA . ARG A 1 138 ? 137.930 129.023 195.178 1.00 109.34 138 ARG A CA 1
ATOM 731 C C . ARG A 1 138 ? 136.980 129.316 196.332 1.00 109.34 138 ARG A C 1
ATOM 732 O O . ARG A 1 138 ? 136.508 128.415 197.030 1.00 109.34 138 ARG A O 1
ATOM 740 N N . ASP A 1 139 ? 136.693 130.592 196.548 1.00 117.89 139 ASP A N 1
ATOM 741 C CA . ASP A 1 139 ? 135.661 130.997 197.490 1.00 117.89 139 ASP A CA 1
ATOM 742 C C . ASP A 1 139 ? 134.660 131.886 196.772 1.00 117.89 139 ASP A C 1
ATOM 743 O O . ASP A 1 139 ? 134.599 131.886 195.539 1.00 117.89 139 ASP A O 1
ATOM 748 N N . ILE A 1 140 ? 133.841 132.621 197.523 1.00 117.76 140 ILE A N 1
ATOM 749 C CA . ILE A 1 140 ? 133.083 133.710 196.920 1.00 117.76 140 ILE A CA 1
ATOM 750 C C . ILE A 1 140 ? 134.028 134.800 196.430 1.00 117.76 140 ILE A C 1
ATOM 751 O O . ILE A 1 140 ? 133.847 135.363 195.345 1.00 117.76 140 ILE A O 1
ATOM 756 N N . ASN A 1 141 ? 135.058 135.109 197.222 1.00 119.17 141 ASN A N 1
ATOM 757 C CA . ASN A 1 141 ? 135.966 136.191 196.858 1.00 119.17 141 ASN A CA 1
ATOM 758 C C . ASN A 1 141 ? 136.785 135.845 195.626 1.00 119.17 141 ASN A C 1
ATOM 759 O O . ASN A 1 141 ? 137.174 136.740 194.871 1.00 119.17 141 ASN A O 1
ATOM 764 N N . GLY A 1 142 ? 137.058 134.562 195.413 1.00 111.68 142 GLY A N 1
ATOM 765 C CA . GLY A 1 142 ? 138.079 134.122 194.479 1.00 111.68 142 GLY A CA 1
ATOM 766 C C . GLY A 1 142 ? 139.383 133.708 195.134 1.00 111.68 142 GLY A C 1
ATOM 767 O O . GLY A 1 142 ? 140.309 133.297 194.421 1.00 111.68 142 GLY A O 1
ATOM 768 N N . THR A 1 143 ? 139.508 133.807 196.455 1.00 112.86 143 THR A N 1
ATOM 769 C CA . THR A 1 143 ? 140.704 133.340 197.143 1.00 112.86 143 THR A CA 1
ATOM 770 C C . THR A 1 143 ? 140.753 131.818 197.155 1.00 112.86 143 THR A C 1
ATOM 771 O O . THR A 1 143 ? 139.727 131.139 197.067 1.00 112.86 143 THR A O 1
ATOM 775 N N . LEU A 1 144 ? 141.965 131.281 197.261 1.00 109.54 144 LEU A N 1
ATOM 776 C CA . LEU A 1 144 ? 142.143 129.839 197.303 1.00 109.54 144 LEU A CA 1
ATOM 777 C C . LEU A 1 144 ? 141.694 129.276 198.648 1.00 109.54 144 LEU A C 1
ATOM 778 O O . LEU A 1 144 ? 141.539 129.998 199.638 1.00 109.54 144 LEU A O 1
ATOM 783 N N . LEU A 1 145 ? 141.473 127.960 198.670 1.00 111.26 145 LEU A N 1
ATOM 784 C CA . LEU A 1 145 ? 141.097 127.255 199.886 1.00 111.26 145 LEU A CA 1
ATOM 785 C C . LEU A 1 145 ? 142.091 126.191 200.324 1.00 111.26 145 LEU A C 1
ATOM 786 O O . LEU A 1 145 ? 142.090 125.829 201.505 1.00 111.26 145 LEU A O 1
ATOM 791 N N . SER A 1 146 ? 142.916 125.670 199.417 1.00 112.81 146 SER A N 1
ATOM 792 C CA . SER A 1 146 ? 143.972 124.700 199.700 1.00 112.81 146 SER A CA 1
ATOM 793 C C . SER A 1 146 ? 143.447 123.351 200.182 1.00 112.81 146 SER A C 1
ATOM 794 O O . SER A 1 146 ? 144.245 122.472 200.526 1.00 112.81 146 SER A O 1
ATOM 797 N N . GLN A 1 147 ? 142.132 123.154 200.215 1.00 110.02 147 GLN A N 1
ATOM 798 C CA . GLN A 1 147 ? 141.557 121.864 200.571 1.00 110.02 147 GLN A CA 1
ATOM 799 C C . GLN A 1 147 ? 140.653 121.287 199.495 1.00 110.02 147 GLN A C 1
ATOM 800 O O . GLN A 1 147 ? 140.586 120.063 199.359 1.00 110.02 147 GLN A O 1
ATOM 806 N N . ALA A 1 148 ? 139.961 122.129 198.732 1.00 102.81 148 ALA A N 1
ATOM 807 C CA . ALA A 1 148 ? 139.193 121.700 197.567 1.00 102.81 148 ALA A CA 1
ATOM 808 C C . ALA A 1 148 ? 138.082 120.724 197.956 1.00 102.81 148 ALA A C 1
ATOM 809 O O . ALA A 1 148 ? 138.024 119.589 197.488 1.00 102.81 148 ALA A O 1
ATOM 811 N N . THR A 1 149 ? 137.196 121.188 198.830 1.00 95.43 149 THR A N 1
ATOM 812 C CA . THR A 1 149 ? 136.001 120.420 199.138 1.00 95.43 149 THR A CA 1
ATOM 813 C C . THR A 1 149 ? 135.020 120.508 197.976 1.00 95.43 149 THR A C 1
ATOM 814 O O . THR A 1 149 ? 135.033 121.462 197.198 1.00 95.43 149 THR A O 1
ATOM 818 N N . CYS A 1 150 ? 134.162 119.499 197.851 1.00 86.26 150 CYS A N 1
ATOM 819 C CA . CYS A 1 150 ? 133.162 119.515 196.793 1.00 86.26 150 CYS A CA 1
ATOM 820 C C . CYS A 1 150 ? 131.789 119.187 197.362 1.00 86.26 150 CYS A C 1
ATOM 821 O O . CYS A 1 150 ? 131.628 118.196 198.079 1.00 86.26 150 CYS A O 1
ATOM 824 N N . GLU A 1 151 ? 130.808 120.026 197.028 1.00 77.57 151 GLU A N 1
ATOM 825 C CA . GLU A 1 151 ? 129.503 120.059 197.671 1.00 77.57 151 GLU A CA 1
ATOM 826 C C . GLU A 1 151 ? 128.411 119.698 196.674 1.00 77.57 151 GLU A C 1
ATOM 827 O O . GLU A 1 151 ? 128.546 119.936 195.472 1.00 77.57 151 GLU A O 1
ATOM 833 N N . LEU A 1 152 ? 127.320 119.135 197.186 1.00 74.58 152 LEU A N 1
ATOM 834 C CA . LEU A 1 152 ? 126.203 118.722 196.347 1.00 74.58 152 LEU A CA 1
ATOM 835 C C . LEU A 1 152 ? 125.405 119.923 195.867 1.00 74.58 152 LEU A C 1
ATOM 836 O O . LEU A 1 152 ? 125.043 120.795 196.661 1.00 74.58 152 LEU A O 1
ATOM 841 N N . CYS A 1 153 ? 125.112 119.961 194.570 1.00 76.04 153 CYS A N 1
ATOM 842 C CA . CYS A 1 153 ? 124.104 120.889 194.082 1.00 76.04 153 CYS A CA 1
ATOM 843 C C . CYS A 1 153 ? 122.734 120.440 194.567 1.00 76.04 153 CYS A C 1
ATOM 844 O O . CYS A 1 153 ? 122.451 119.243 194.656 1.00 76.04 153 CYS A O 1
ATOM 847 N N . ASP A 1 154 ? 121.883 121.412 194.892 1.00 75.29 154 ASP A N 1
ATOM 848 C CA . ASP A 1 154 ? 120.593 121.104 195.499 1.00 75.29 154 ASP A CA 1
ATOM 849 C C . ASP A 1 154 ? 119.688 120.294 194.578 1.00 75.29 154 ASP A C 1
ATOM 850 O O . ASP A 1 154 ? 119.438 119.111 194.828 1.00 75.29 154 ASP A O 1
ATOM 855 N N . GLY A 1 155 ? 119.217 120.915 193.500 1.00 72.92 155 GLY A N 1
ATOM 856 C CA . GLY A 1 155 ? 118.378 120.258 192.514 1.00 72.92 155 GLY A CA 1
ATOM 857 C C . GLY A 1 155 ? 117.122 119.554 192.989 1.00 72.92 155 GLY A C 1
ATOM 858 O O . GLY A 1 155 ? 116.492 118.842 192.205 1.00 72.92 155 GLY A O 1
ATOM 859 N N . ASN A 1 156 ? 116.736 119.727 194.257 1.00 66.42 156 ASN A N 1
ATOM 860 C CA . ASN A 1 156 ? 115.634 118.934 194.789 1.00 66.42 156 ASN A CA 1
ATOM 861 C C . ASN A 1 156 ? 114.740 119.718 195.741 1.00 66.42 156 ASN A C 1
ATOM 862 O O . ASN A 1 156 ? 114.231 119.146 196.711 1.00 66.42 156 ASN A O 1
ATOM 864 N N . GLU A 1 157 ? 114.538 121.007 195.503 1.00 64.29 157 GLU A N 1
ATOM 865 C CA . GLU A 1 157 ? 113.850 121.824 196.494 1.00 64.29 157 GLU A CA 1
ATOM 866 C C . GLU A 1 157 ? 113.256 123.042 195.798 1.00 64.29 157 GLU A C 1
ATOM 867 O O . GLU A 1 157 ? 113.041 123.027 194.582 1.00 64.29 157 GLU A O 1
ATOM 869 N N . ASN A 1 158 ? 112.956 124.085 196.577 1.00 60.94 158 ASN A N 1
ATOM 870 C CA . ASN A 1 158 ? 112.419 125.323 196.024 1.00 60.94 158 ASN A CA 1
ATOM 871 C C . ASN A 1 158 ? 113.387 126.016 195.076 1.00 60.94 158 ASN A C 1
ATOM 872 O O . ASN A 1 158 ? 112.970 126.914 194.338 1.00 60.94 158 ASN A O 1
ATOM 874 N N . SER A 1 159 ? 114.663 125.643 195.090 1.00 65.82 159 SER A N 1
ATOM 875 C CA . SER A 1 159 ? 115.642 126.151 194.135 1.00 65.82 159 SER A CA 1
ATOM 876 C C . SER A 1 159 ? 116.372 124.970 193.519 1.00 65.82 159 SER A C 1
ATOM 877 O O . SER A 1 159 ? 117.065 124.233 194.225 1.00 65.82 159 SER A O 1
ATOM 880 N N . PHE A 1 160 ? 116.229 124.800 192.207 1.00 65.74 160 PHE A N 1
ATOM 881 C CA . PHE A 1 160 ? 116.714 123.625 191.498 1.00 65.74 160 PHE A CA 1
ATOM 882 C C . PHE A 1 160 ? 118.049 123.928 190.835 1.00 65.74 160 PHE A C 1
ATOM 883 O O . PHE A 1 160 ? 118.219 124.984 190.227 1.00 65.74 160 PHE A O 1
ATOM 891 N N . MET A 1 161 ? 118.992 122.992 190.947 1.00 71.55 161 MET A N 1
ATOM 892 C CA . MET A 1 161 ? 120.331 123.195 190.411 1.00 71.55 161 MET A CA 1
ATOM 893 C C . MET A 1 161 ? 120.963 121.853 190.064 1.00 71.55 161 MET A C 1
ATOM 894 O O . MET A 1 161 ? 120.818 120.881 190.804 1.00 71.55 161 MET A O 1
ATOM 899 N N . VAL A 1 162 ? 121.678 121.816 188.938 1.00 67.94 162 VAL A N 1
ATOM 900 C CA . VAL A 1 162 ? 122.391 120.634 188.468 1.00 67.94 162 VAL A CA 1
ATOM 901 C C . VAL A 1 162 ? 123.712 121.094 187.862 1.00 67.94 162 VAL A C 1
ATOM 902 O O . VAL A 1 162 ? 123.810 122.205 187.335 1.00 67.94 162 VAL A O 1
ATOM 906 N N . VAL A 1 163 ? 124.737 120.233 187.932 1.00 67.64 163 VAL A N 1
ATOM 907 C CA . VAL A 1 163 ? 126.069 120.610 187.449 1.00 67.64 163 VAL A CA 1
ATOM 908 C C . VAL A 1 163 ? 126.022 120.970 185.962 1.00 67.64 163 VAL A C 1
ATOM 909 O O . VAL A 1 163 ? 125.094 120.604 185.232 1.00 67.64 163 VAL A O 1
ATOM 913 N N . ASN A 1 164 ? 127.043 121.698 185.510 1.00 68.15 164 ASN A N 1
ATOM 914 C CA . ASN A 1 164 ? 126.990 122.392 184.226 1.00 68.15 164 ASN A CA 1
ATOM 915 C C . ASN A 1 164 ? 128.027 121.883 183.234 1.00 68.15 164 ASN A C 1
ATOM 916 O O . ASN A 1 164 ? 128.603 122.660 182.470 1.00 68.15 164 ASN A O 1
ATOM 921 N N . ALA A 1 165 ? 128.287 120.580 183.230 1.00 67.79 165 ALA A N 1
ATOM 922 C CA . ALA A 1 165 ? 129.128 119.894 182.255 1.00 67.79 165 ALA A CA 1
ATOM 923 C C . ALA A 1 165 ? 130.599 120.267 182.356 1.00 67.79 165 ALA A C 1
ATOM 924 O O . ALA A 1 165 ? 131.413 119.698 181.624 1.00 67.79 165 ALA A O 1
ATOM 926 N N . LEU A 1 166 ? 130.970 121.201 183.225 1.00 65.72 166 LEU A N 1
ATOM 927 C CA . LEU A 1 166 ? 132.368 121.492 183.500 1.00 65.72 166 LEU A CA 1
ATOM 928 C C . LEU A 1 166 ? 132.730 121.249 184.956 1.00 65.72 166 LEU A C 1
ATOM 929 O O . LEU A 1 166 ? 133.904 121.379 185.316 1.00 65.72 166 LEU A O 1
ATOM 931 N N . GLY A 1 167 ? 131.761 120.897 185.796 1.00 67.57 167 GLY A N 1
ATOM 932 C CA . GLY A 1 167 ? 132.042 120.596 187.183 1.00 67.57 167 GLY A CA 1
ATOM 933 C C . GLY A 1 167 ? 132.381 121.792 188.035 1.00 67.57 167 GLY A C 1
ATOM 934 O O . GLY A 1 167 ? 132.977 121.627 189.100 1.00 67.57 167 GLY A O 1
ATOM 935 N N . ASP A 1 168 ? 132.015 122.999 187.605 1.00 67.76 168 ASP A N 1
ATOM 936 C CA . ASP A 1 168 ? 132.387 124.213 188.321 1.00 67.76 168 ASP A CA 1
ATOM 937 C C . ASP A 1 168 ? 131.248 124.770 189.168 1.00 67.76 168 ASP A C 1
ATOM 938 O O . ASP A 1 168 ? 131.392 124.913 190.383 1.00 67.76 168 ASP A O 1
ATOM 940 N N . ARG A 1 169 ? 130.114 125.085 188.554 1.00 68.32 169 ARG A N 1
ATOM 941 C CA . ARG A 1 169 ? 129.052 125.794 189.247 1.00 68.32 169 ARG A CA 1
ATOM 942 C C . ARG A 1 169 ? 127.713 125.118 189.009 1.00 68.32 169 ARG A C 1
ATOM 943 O O . ARG A 1 169 ? 127.478 124.529 187.953 1.00 68.32 169 ARG A O 1
ATOM 951 N N . CYS A 1 170 ? 126.836 125.205 190.006 1.00 77.02 170 CYS A N 1
ATOM 952 C CA . CYS A 1 170 ? 125.467 124.744 189.839 1.00 77.02 170 CYS A CA 1
ATOM 953 C C . CYS A 1 170 ? 124.749 125.608 188.812 1.00 77.02 170 CYS A C 1
ATOM 954 O O . CYS A 1 170 ? 124.964 126.819 188.738 1.00 77.02 170 CYS A O 1
ATOM 957 N N . VAL A 1 171 ? 123.894 124.977 188.007 1.00 68.03 171 VAL A N 1
ATOM 958 C CA . VAL A 1 171 ? 123.087 125.673 187.014 1.00 68.03 171 VAL A CA 1
ATOM 959 C C . VAL A 1 171 ? 121.727 124.990 186.961 1.00 68.03 171 VAL A C 1
ATOM 960 O O . VAL A 1 171 ? 121.577 123.830 187.346 1.00 68.03 171 VAL A O 1
ATOM 964 N N . ARG A 1 172 ? 120.721 125.726 186.497 1.00 63.94 172 ARG A N 1
ATOM 965 C CA . ARG A 1 172 ? 119.351 125.248 186.601 1.00 63.94 172 ARG A CA 1
ATOM 966 C C . ARG A 1 172 ? 119.074 124.102 185.636 1.00 63.94 172 ARG A C 1
ATOM 967 O O . ARG A 1 172 ? 119.583 124.062 184.515 1.00 63.94 172 ARG A O 1
ATOM 975 N N . CYS A 1 173 ? 118.240 123.169 186.089 1.00 64.42 173 CYS A N 1
ATOM 976 C CA . CYS A 1 173 ? 117.836 121.986 185.344 1.00 64.42 173 CYS A CA 1
ATOM 977 C C . CYS A 1 173 ? 116.602 122.255 184.486 1.00 64.42 173 CYS A C 1
ATOM 978 O O . CYS A 1 173 ? 115.839 123.188 184.731 1.00 64.42 173 CYS A O 1
ATOM 981 N N . GLU A 1 174 ? 116.423 121.417 183.468 1.00 58.57 174 GLU A N 1
ATOM 982 C CA . GLU A 1 174 ? 115.539 121.738 182.353 1.00 58.57 174 GLU A CA 1
ATOM 983 C C . GLU A 1 174 ? 114.109 121.983 182.827 1.00 58.57 174 GLU A C 1
ATOM 984 O O . GLU A 1 174 ? 113.608 121.253 183.687 1.00 58.57 174 GLU A O 1
ATOM 990 N N . PRO A 1 175 ? 113.419 122.985 182.277 1.00 49.78 175 PRO A N 1
ATOM 991 C CA . PRO A 1 175 ? 112.065 123.301 182.760 1.00 49.78 175 PRO A CA 1
ATOM 992 C C . PRO A 1 175 ? 111.066 122.177 182.584 1.00 49.78 175 PRO A C 1
ATOM 993 O O . PRO A 1 175 ? 110.112 122.083 183.363 1.00 49.78 175 PRO A O 1
ATOM 997 N N . THR A 1 176 ? 111.241 121.319 181.583 1.00 46.35 176 THR A N 1
ATOM 998 C CA . THR A 1 176 ? 110.373 120.156 181.466 1.00 46.35 176 THR A CA 1
ATOM 999 C C . THR A 1 176 ? 110.503 119.259 182.688 1.00 46.35 176 THR A C 1
ATOM 1000 O O . THR A 1 176 ? 109.497 118.795 183.246 1.00 46.35 176 THR A O 1
ATOM 1004 N N . PHE A 1 177 ? 111.743 119.015 183.120 1.00 51.69 177 PHE A N 1
ATOM 1005 C CA . PHE A 1 177 ? 111.999 118.184 184.289 1.00 51.69 177 PHE A CA 1
ATOM 1006 C C . PHE A 1 177 ? 111.303 118.743 185.514 1.00 51.69 177 PHE A C 1
ATOM 1007 O O . PHE A 1 177 ? 110.625 118.019 186.247 1.00 51.69 177 PHE A O 1
ATOM 1015 N N . VAL A 1 178 ? 111.474 120.041 185.758 1.00 47.96 178 VAL A N 1
ATOM 1016 C CA . VAL A 1 178 ? 110.879 120.667 186.924 1.00 47.96 178 VAL A CA 1
ATOM 1017 C C . VAL A 1 178 ? 109.372 120.808 186.798 1.00 47.96 178 VAL A C 1
ATOM 1018 O O . VAL A 1 178 ? 108.699 121.047 187.802 1.00 47.96 178 VAL A O 1
ATOM 1022 N N . ASN A 1 179 ? 108.812 120.668 185.595 1.00 59.29 179 ASN A N 1
ATOM 1023 C CA . ASN A 1 179 ? 107.358 120.683 185.509 1.00 59.29 179 ASN A CA 1
ATOM 1024 C C . ASN A 1 179 ? 106.761 119.310 185.789 1.00 59.29 179 ASN A C 1
ATOM 1025 O O . ASN A 1 179 ? 106.026 119.132 186.765 1.00 59.29 179 ASN A O 1
ATOM 1030 N N . THR A 1 180 ? 107.051 118.324 184.936 1.00 53.79 180 THR A N 1
ATOM 1031 C CA . THR A 1 180 ? 106.330 117.056 185.047 1.00 53.79 180 THR A CA 1
ATOM 1032 C C . THR A 1 180 ? 106.747 116.285 186.285 1.00 53.79 180 THR A C 1
ATOM 1033 O O . THR A 1 180 ? 105.901 115.828 187.057 1.00 53.79 180 THR A O 1
ATOM 1037 N N . SER A 1 181 ? 108.047 116.136 186.494 1.00 60.15 181 SER A N 1
ATOM 1038 C CA . SER A 1 181 ? 108.542 115.652 187.772 1.00 60.15 181 SER A CA 1
ATOM 1039 C C . SER A 1 181 ? 108.425 116.791 188.771 1.00 60.15 181 SER A C 1
ATOM 1040 O O . SER A 1 181 ? 107.858 117.848 188.488 1.00 60.15 181 SER A O 1
ATOM 1043 N N . ARG A 1 182 ? 108.961 116.600 189.967 1.00 63.32 182 ARG A N 1
ATOM 1044 C CA . ARG A 1 182 ? 108.917 117.695 190.919 1.00 63.32 182 ARG A CA 1
ATOM 1045 C C . ARG A 1 182 ? 110.259 118.373 191.113 1.00 63.32 182 ARG A C 1
ATOM 1046 O O . ARG A 1 182 ? 110.294 119.580 191.372 1.00 63.32 182 ARG A O 1
ATOM 1054 N N . SER A 1 183 ? 111.371 117.642 191.007 1.00 64.80 183 SER A N 1
ATOM 1055 C CA . SER A 1 183 ? 112.641 118.344 190.927 1.00 64.80 183 SER A CA 1
ATOM 1056 C C . SER A 1 183 ? 113.635 117.492 190.135 1.00 64.80 183 SER A C 1
ATOM 1057 O O . SER A 1 183 ? 114.439 116.755 190.702 1.00 64.80 183 SER A O 1
ATOM 1060 N N . CYS A 1 184 ? 113.576 117.626 188.811 1.00 69.87 184 CYS A N 1
ATOM 1061 C CA . CYS A 1 184 ? 114.556 117.085 187.869 1.00 69.87 184 CYS A CA 1
ATOM 1062 C C . CYS A 1 184 ? 115.251 115.809 188.325 1.00 69.87 184 CYS A C 1
ATOM 1063 O O . CYS A 1 184 ? 116.477 115.759 188.447 1.00 69.87 184 CYS A O 1
ATOM 1066 N N . ALA A 1 185 ? 114.451 114.779 188.584 1.00 70.34 185 ALA A N 1
ATOM 1067 C CA . ALA A 1 185 ? 114.917 113.413 188.757 1.00 70.34 185 ALA A CA 1
ATOM 1068 C C . ALA A 1 185 ? 114.478 112.517 187.610 1.00 70.34 185 ALA A C 1
ATOM 1069 O O . ALA A 1 185 ? 115.300 111.800 187.034 1.00 70.34 185 ALA A O 1
ATOM 1071 N N . CYS A 1 186 ? 113.191 112.556 187.260 1.00 68.66 186 CYS A N 1
ATOM 1072 C CA . CYS A 1 186 ? 112.625 111.839 186.118 1.00 68.66 186 CYS A CA 1
ATOM 1073 C C . CYS A 1 186 ? 112.849 110.330 186.257 1.00 68.66 186 CYS A C 1
ATOM 1074 O O . CYS A 1 186 ? 113.536 109.685 185.465 1.00 68.66 186 CYS A O 1
ATOM 1077 N N . SER A 1 187 ? 112.224 109.787 187.296 1.00 75.07 187 SER A N 1
ATOM 1078 C CA . SER A 1 187 ? 112.381 108.386 187.664 1.00 75.07 187 SER A CA 1
ATOM 1079 C C . SER A 1 187 ? 111.545 107.503 186.742 1.00 75.07 187 SER A C 1
ATOM 1080 O O . SER A 1 187 ? 111.065 107.932 185.690 1.00 75.07 187 SER A O 1
ATOM 1083 N N . GLU A 1 188 ? 111.372 106.242 187.135 1.00 75.72 188 GLU A N 1
ATOM 1084 C CA . GLU A 1 188 ? 110.677 105.278 186.286 1.00 75.72 188 GLU A CA 1
ATOM 1085 C C . GLU A 1 188 ? 109.244 105.662 185.927 1.00 75.72 188 GLU A C 1
ATOM 1086 O O . GLU A 1 188 ? 108.872 105.487 184.755 1.00 75.72 188 GLU A O 1
ATOM 1088 N N . PRO A 1 189 ? 108.397 106.157 186.837 1.00 70.23 189 PRO A N 1
ATOM 1089 C CA . PRO A 1 189 ? 107.004 106.434 186.447 1.00 70.23 189 PRO A CA 1
ATOM 1090 C C . PRO A 1 189 ? 106.861 107.471 185.346 1.00 70.23 189 PRO A C 1
ATOM 1091 O O . PRO A 1 189 ? 105.803 107.529 184.710 1.00 70.23 189 PRO A O 1
ATOM 1095 N N . ASN A 1 190 ? 107.874 108.292 185.103 1.00 62.46 190 ASN A N 1
ATOM 1096 C CA . ASN A 1 190 ? 107.872 109.211 183.979 1.00 62.46 190 ASN A CA 1
ATOM 1097 C C . ASN A 1 190 ? 108.764 108.664 182.871 1.00 62.46 190 ASN A C 1
ATOM 1098 O O . ASN A 1 190 ? 109.348 107.588 182.982 1.00 62.46 190 ASN A O 1
ATOM 1103 N N . ILE A 1 191 ? 108.867 109.419 181.784 1.00 46.49 191 ILE A N 1
ATOM 1104 C CA . ILE A 1 191 ? 109.584 108.985 180.593 1.00 46.49 191 ILE A CA 1
ATOM 1105 C C . ILE A 1 191 ? 110.621 110.037 180.244 1.00 46.49 191 ILE A C 1
ATOM 1106 O O . ILE A 1 191 ? 110.318 111.233 180.231 1.00 46.49 191 ILE A O 1
ATOM 1111 N N . LEU A 1 192 ? 111.841 109.594 179.969 1.00 41.63 192 LEU A N 1
ATOM 1112 C CA . LEU A 1 192 ? 112.947 110.465 179.587 1.00 41.63 192 LEU A CA 1
ATOM 1113 C C . LEU A 1 192 ? 113.382 110.103 178.178 1.00 41.63 192 LEU A C 1
ATOM 1114 O O . LEU A 1 192 ? 114.111 109.126 177.983 1.00 41.63 192 LEU A O 1
ATOM 1119 N N . THR A 1 193 ? 112.946 110.886 177.202 1.00 35.49 193 THR A N 1
ATOM 1120 C CA . THR A 1 193 ? 113.319 110.649 175.819 1.00 35.49 193 THR A CA 1
ATOM 1121 C C . THR A 1 193 ? 113.799 111.941 175.183 1.00 35.49 193 THR A C 1
ATOM 1122 O O . THR A 1 193 ? 113.263 113.015 175.458 1.00 35.49 193 THR A O 1
ATOM 1126 N N . GLY A 1 194 ? 114.846 111.834 174.374 1.00 34.00 194 GLY A N 1
ATOM 1127 C CA . GLY A 1 194 ? 115.372 112.966 173.641 1.00 34.00 194 GLY A CA 1
ATOM 1128 C C . GLY A 1 194 ? 115.805 114.143 174.486 1.00 34.00 194 GLY A C 1
ATOM 1129 O O . GLY A 1 194 ? 116.184 115.180 173.942 1.00 34.00 194 GLY A O 1
ATOM 1130 N N . GLY A 1 195 ? 115.761 114.006 175.809 1.00 40.09 195 GLY A N 1
ATOM 1131 C CA . GLY A 1 195 ? 116.186 115.060 176.709 1.00 40.09 195 GLY A CA 1
ATOM 1132 C C . GLY A 1 195 ? 115.083 115.713 177.510 1.00 40.09 195 GLY A C 1
ATOM 1133 O O . GLY A 1 195 ? 115.377 116.603 178.315 1.00 40.09 195 GLY A O 1
ATOM 1134 N N . LEU A 1 196 ? 113.832 115.307 177.332 1.00 39.77 196 LEU A N 1
ATOM 1135 C CA . LEU A 1 196 ? 112.697 115.877 178.042 1.00 39.77 196 LEU A CA 1
ATOM 1136 C C . LEU A 1 196 ? 112.094 114.822 178.963 1.00 39.77 196 LEU A C 1
ATOM 1137 O O . LEU A 1 196 ? 112.501 113.661 178.955 1.00 39.77 196 LEU A O 1
ATOM 1142 N N . CYS A 1 197 ? 111.118 115.216 179.773 1.00 48.85 197 CYS A N 1
ATOM 1143 C CA . CYS A 1 197 ? 110.531 114.309 180.759 1.00 48.85 197 CYS A CA 1
ATOM 1144 C C . CYS A 1 197 ? 109.019 114.489 180.785 1.00 48.85 197 CYS A C 1
ATOM 1145 O O . CYS A 1 197 ? 108.507 115.289 181.567 1.00 48.85 197 CYS A O 1
ATOM 1148 N N . PHE A 1 198 ? 108.305 113.721 179.966 1.00 39.99 198 PHE A N 1
ATOM 1149 C CA . PHE A 1 198 ? 106.859 113.829 179.840 1.00 39.99 198 PHE A CA 1
ATOM 1150 C C . PHE A 1 198 ? 106.162 112.925 180.840 1.00 39.99 198 PHE A C 1
ATOM 1151 O O . PHE A 1 198 ? 106.585 111.789 181.061 1.00 39.99 198 PHE A O 1
ATOM 1159 N N . SER A 1 199 ? 105.082 113.423 181.427 1.00 53.59 199 SER A N 1
ATOM 1160 C CA . SER A 1 199 ? 104.314 112.620 182.363 1.00 53.59 199 SER A CA 1
ATOM 1161 C C . SER A 1 199 ? 103.672 111.445 181.646 1.00 53.59 199 SER A C 1
ATOM 1162 O O . SER A 1 199 ? 103.344 111.517 180.462 1.00 53.59 199 SER A O 1
ATOM 1165 N N . SER A 1 200 ? 103.511 110.344 182.372 1.00 62.10 200 SER A N 1
ATOM 1166 C CA . SER A 1 200 ? 102.936 109.150 181.770 1.00 62.10 200 SER A CA 1
ATOM 1167 C C . SER A 1 200 ? 101.428 109.255 181.612 1.00 62.10 200 SER A C 1
ATOM 1168 O O . SER A 1 200 ? 100.881 108.760 180.622 1.00 62.10 200 SER A O 1
ATOM 1171 N N . THR A 1 201 ? 100.742 109.888 182.567 1.00 59.72 201 THR A N 1
ATOM 1172 C CA . THR A 1 201 ? 99.283 109.912 182.564 1.00 59.72 201 THR A CA 1
ATOM 1173 C C . THR A 1 201 ? 98.718 110.678 181.375 1.00 59.72 201 THR A C 1
ATOM 1174 O O . THR A 1 201 ? 97.731 110.248 180.770 1.00 59.72 201 THR A O 1
ATOM 1178 N N . GLY A 1 202 ? 99.322 111.808 181.026 1.00 54.18 202 GLY A N 1
ATOM 1179 C CA . GLY A 1 202 ? 98.817 112.645 179.962 1.00 54.18 202 GLY A CA 1
ATOM 1180 C C . GLY A 1 202 ? 98.995 112.014 178.597 1.00 54.18 202 GLY A C 1
ATOM 1181 O O . GLY A 1 202 ? 99.471 110.888 178.447 1.00 54.18 202 GLY A O 1
ATOM 1182 N N . ASN A 1 203 ? 98.591 112.767 177.579 1.00 47.00 203 ASN A N 1
ATOM 1183 C CA . ASN A 1 203 ? 98.657 112.272 176.212 1.00 47.00 203 ASN A CA 1
ATOM 1184 C C . ASN A 1 203 ? 100.102 112.046 175.792 1.00 47.00 203 ASN A C 1
ATOM 1185 O O . ASN A 1 203 ? 101.005 112.790 176.181 1.00 47.00 203 ASN A O 1
ATOM 1190 N N . PHE A 1 204 ? 100.313 111.013 174.991 1.00 45.01 204 PHE A N 1
ATOM 1191 C CA . PHE A 1 204 ? 101.647 110.558 174.635 1.00 45.01 204 PHE A CA 1
ATOM 1192 C C . PHE A 1 204 ? 101.547 109.591 173.465 1.00 45.01 204 PHE A C 1
ATOM 1193 O O . PHE A 1 204 ? 100.706 108.685 173.488 1.00 45.01 204 PHE A O 1
ATOM 1201 N N . PRO A 1 205 ? 102.378 109.728 172.436 1.00 44.92 205 PRO A N 1
ATOM 1202 C CA . PRO A 1 205 ? 102.256 108.840 171.275 1.00 44.92 205 PRO A CA 1
ATOM 1203 C C . PRO A 1 205 ? 102.732 107.431 171.576 1.00 44.92 205 PRO A C 1
ATOM 1204 O O . PRO A 1 205 ? 103.868 107.070 171.259 1.00 44.92 205 PRO A O 1
ATOM 1208 N N . LEU A 1 206 ? 101.868 106.627 172.192 1.00 47.41 206 LEU A N 1
ATOM 1209 C CA . LEU A 1 206 ? 102.226 105.273 172.613 1.00 47.41 206 LEU A CA 1
ATOM 1210 C C . LEU A 1 206 ? 102.018 104.348 171.421 1.00 47.41 206 LEU A C 1
ATOM 1211 O O . LEU A 1 206 ? 100.901 103.945 171.104 1.00 47.41 206 LEU A O 1
ATOM 1216 N N . ARG A 1 207 ? 103.115 104.032 170.738 1.00 44.03 207 ARG A N 1
ATOM 1217 C CA . ARG A 1 207 ? 103.116 103.145 169.583 1.00 44.03 207 ARG A CA 1
ATOM 1218 C C . ARG A 1 207 ? 104.559 102.900 169.173 1.00 44.03 207 ARG A C 1
ATOM 1219 O O . ARG A 1 207 ? 105.407 103.782 169.309 1.00 44.03 207 ARG A O 1
ATOM 1227 N N . ARG A 1 208 ? 104.826 101.702 168.667 1.00 43.79 208 ARG A N 1
ATOM 1228 C CA . ARG A 1 208 ? 106.188 101.328 168.313 1.00 43.79 208 ARG A CA 1
ATOM 1229 C C . ARG A 1 208 ? 106.626 102.017 167.031 1.00 43.79 208 ARG A C 1
ATOM 1230 O O . ARG A 1 208 ? 106.439 101.477 165.939 1.00 43.79 208 ARG A O 1
ATOM 1238 N N . ILE A 1 209 ? 107.230 103.199 167.162 1.00 34.40 209 ILE A N 1
ATOM 1239 C CA . ILE A 1 209 ? 107.676 104.010 166.034 1.00 34.40 209 ILE A CA 1
ATOM 1240 C C . ILE A 1 209 ? 108.569 103.183 165.120 1.00 34.40 209 ILE A C 1
ATOM 1241 O O . ILE A 1 209 ? 109.200 102.218 165.560 1.00 34.40 209 ILE A O 1
ATOM 1246 N N . SER A 1 210 ? 108.612 103.536 163.839 1.00 32.96 210 SER A N 1
ATOM 1247 C CA . SER A 1 210 ? 109.544 102.948 162.887 1.00 32.96 210 SER A CA 1
ATOM 1248 C C . SER A 1 210 ? 110.452 104.050 162.369 1.00 32.96 210 SER A C 1
ATOM 1249 O O . SER A 1 210 ? 109.985 104.971 161.693 1.00 32.96 210 SER A O 1
ATOM 1252 N N . ALA A 1 211 ? 111.734 103.966 162.693 1.00 29.98 211 ALA A N 1
ATOM 1253 C CA . ALA A 1 211 ? 112.701 104.994 162.316 1.00 29.98 211 ALA A CA 1
ATOM 1254 C C . ALA A 1 211 ? 113.426 104.620 161.028 1.00 29.98 211 ALA A C 1
ATOM 1255 O O . ALA A 1 211 ? 114.649 104.607 160.965 1.00 29.98 211 ALA A O 1
ATOM 1257 N N . ALA A 1 212 ? 112.664 104.325 159.985 1.00 27.12 212 ALA A N 1
ATOM 1258 C CA . ALA A 1 212 ? 113.220 103.862 158.723 1.00 27.12 212 ALA A CA 1
ATOM 1259 C C . ALA A 1 212 ? 113.121 104.964 157.685 1.00 27.12 212 ALA A C 1
ATOM 1260 O O . ALA A 1 212 ? 112.069 105.591 157.541 1.00 27.12 212 ALA A O 1
ATOM 1262 N N . ARG A 1 213 ? 114.207 105.193 156.961 1.00 27.70 213 ARG A N 1
ATOM 1263 C CA . ARG A 1 213 ? 114.282 106.237 155.951 1.00 27.70 213 ARG A CA 1
ATOM 1264 C C . ARG A 1 213 ? 114.269 105.596 154.571 1.00 27.70 213 ARG A C 1
ATOM 1265 O O . ARG A 1 213 ? 115.149 104.793 154.255 1.00 27.70 213 ARG A O 1
ATOM 1273 N N . TYR A 1 214 ? 113.282 105.952 153.751 1.00 33.34 214 TYR A N 1
ATOM 1274 C CA . TYR A 1 214 ? 113.130 105.321 152.447 1.00 33.34 214 TYR A CA 1
ATOM 1275 C C . TYR A 1 214 ? 114.237 105.748 151.500 1.00 33.34 214 TYR A C 1
ATOM 1276 O O . TYR A 1 214 ? 114.501 106.941 151.338 1.00 33.34 214 TYR A O 1
ATOM 1285 N N . GLY A 1 215 ? 114.856 104.774 150.846 1.00 40.30 215 GLY A N 1
ATOM 1286 C CA . GLY A 1 215 ? 116.005 104.997 150.000 1.00 40.30 215 GLY A CA 1
ATOM 1287 C C . GLY A 1 215 ? 115.655 105.081 148.529 1.00 40.30 215 GLY A C 1
ATOM 1288 O O . GLY A 1 215 ? 114.530 105.416 148.144 1.00 40.30 215 GLY A O 1
ATOM 1289 N N . GLU A 1 216 ? 116.645 104.767 147.692 1.00 50.19 216 GLU A N 1
ATOM 1290 C CA . GLU A 1 216 ? 116.555 104.985 146.253 1.00 50.19 216 GLU A CA 1
ATOM 1291 C C . GLU A 1 216 ? 115.464 104.164 145.587 1.00 50.19 216 GLU A C 1
ATOM 1292 O O . GLU A 1 216 ? 114.488 104.721 145.079 1.00 50.19 216 GLU A O 1
ATOM 1294 N N . VAL A 1 217 ? 115.615 102.845 145.579 1.00 62.52 217 VAL A N 1
ATOM 1295 C CA . VAL A 1 217 ? 114.697 101.994 144.834 1.00 62.52 217 VAL A CA 1
ATOM 1296 C C . VAL A 1 217 ? 114.141 100.911 145.744 1.00 62.52 217 VAL A C 1
ATOM 1297 O O . VAL A 1 217 ? 112.921 100.766 145.885 1.00 62.52 217 VAL A O 1
ATOM 1299 N N . GLY A 1 218 ? 115.028 100.140 146.359 1.00 58.46 218 GLY A N 1
ATOM 1300 C CA . GLY A 1 218 ? 114.595 99.065 147.224 1.00 58.46 218 GLY A CA 1
ATOM 1301 C C . GLY A 1 218 ? 115.404 98.974 148.497 1.00 58.46 218 GLY A C 1
ATOM 1302 O O . GLY A 1 218 ? 115.514 97.897 149.086 1.00 58.46 218 GLY A O 1
ATOM 1303 N N . MET A 1 219 ? 115.967 100.093 148.934 1.00 46.20 219 MET A N 1
ATOM 1304 C CA . MET A 1 219 ? 116.820 100.136 150.109 1.00 46.20 219 MET A CA 1
ATOM 1305 C C . MET A 1 219 ? 116.100 100.815 151.265 1.00 46.20 219 MET A C 1
ATOM 1306 O O . MET A 1 219 ? 115.002 101.353 151.113 1.00 46.20 219 MET A O 1
ATOM 1308 N N . SER A 1 220 ? 116.736 100.765 152.432 1.00 37.47 220 SER A N 1
ATOM 1309 C CA . SER A 1 220 ? 116.291 101.441 153.643 1.00 37.47 220 SER A CA 1
ATOM 1310 C C . SER A 1 220 ? 117.354 101.254 154.712 1.00 37.47 220 SER A C 1
ATOM 1311 O O . SER A 1 220 ? 118.063 100.245 154.718 1.00 37.47 220 SER A O 1
ATOM 1314 N N . LEU A 1 221 ? 117.457 102.226 155.614 1.00 32.36 221 LEU A N 1
ATOM 1315 C CA . LEU A 1 221 ? 118.465 102.173 156.665 1.00 32.36 221 LEU A CA 1
ATOM 1316 C C . LEU A 1 221 ? 117.967 102.918 157.891 1.00 32.36 221 LEU A C 1
ATOM 1317 O O . LEU A 1 221 ? 117.472 104.040 157.776 1.00 32.36 221 LEU A O 1
ATOM 1322 N N . THR A 1 222 ? 118.110 102.300 159.059 1.00 31.62 222 THR A N 1
ATOM 1323 C CA . THR A 1 222 ? 117.568 102.854 160.297 1.00 31.62 222 THR A CA 1
ATOM 1324 C C . THR A 1 222 ? 118.442 104.017 160.725 1.00 31.62 222 THR A C 1
ATOM 1325 O O . THR A 1 222 ? 119.401 103.854 161.475 1.00 31.62 222 THR A O 1
ATOM 1329 N N . SER A 1 223 ? 118.104 105.210 160.247 1.00 31.16 223 SER A N 1
ATOM 1330 C CA . SER A 1 223 ? 118.885 106.389 160.576 1.00 31.16 223 SER A CA 1
ATOM 1331 C C . SER A 1 223 ? 118.789 106.696 162.062 1.00 31.16 223 SER A C 1
ATOM 1332 O O . SER A 1 223 ? 117.748 106.505 162.689 1.00 31.16 223 SER A O 1
ATOM 1335 N N . GLU A 1 224 ? 119.895 107.179 162.629 1.00 37.73 224 GLU A N 1
ATOM 1336 C CA . GLU A 1 224 ? 119.924 107.464 164.058 1.00 37.73 224 GLU A CA 1
ATOM 1337 C C . GLU A 1 224 ? 119.162 108.729 164.405 1.00 37.73 224 GLU A C 1
ATOM 1338 O O . GLU A 1 224 ? 118.568 108.814 165.487 1.00 37.73 224 GLU A O 1
ATOM 1344 N N . TRP A 1 225 ? 119.163 109.715 163.508 1.00 27.53 225 TRP A N 1
ATOM 1345 C CA . TRP A 1 225 ? 118.499 110.978 163.797 1.00 27.53 225 TRP A CA 1
ATOM 1346 C C . TRP A 1 225 ? 117.029 110.761 164.123 1.00 27.53 225 TRP A C 1
ATOM 1347 O O . TRP A 1 225 ? 116.528 111.265 165.134 1.00 27.53 225 TRP A O 1
ATOM 1358 N N . PHE A 1 226 ? 116.323 110.002 163.285 1.00 24.19 226 PHE A N 1
ATOM 1359 C CA . PHE A 1 226 ? 114.918 109.725 163.563 1.00 24.19 226 PHE A CA 1
ATOM 1360 C C . PHE A 1 226 ? 114.773 108.991 164.882 1.00 24.19 226 PHE A C 1
ATOM 1361 O O . PHE A 1 226 ? 114.037 109.426 165.772 1.00 24.19 226 PHE A O 1
ATOM 1369 N N . ALA A 1 227 ? 115.502 107.888 165.037 1.00 25.92 227 ALA A N 1
ATOM 1370 C CA . ALA A 1 227 ? 115.299 107.021 166.186 1.00 25.92 227 ALA A CA 1
ATOM 1371 C C . ALA A 1 227 ? 115.621 107.711 167.495 1.00 25.92 227 ALA A C 1
ATOM 1372 O O . ALA A 1 227 ? 115.204 107.228 168.549 1.00 25.92 227 ALA A O 1
ATOM 1374 N N . LYS A 1 228 ? 116.350 108.824 167.462 1.00 27.86 228 LYS A N 1
ATOM 1375 C CA . LYS A 1 228 ? 116.598 109.573 168.686 1.00 27.86 228 LYS A CA 1
ATOM 1376 C C . LYS A 1 228 ? 115.646 110.741 168.887 1.00 27.86 228 LYS A C 1
ATOM 1377 O O . LYS A 1 228 ? 115.157 110.933 170.000 1.00 27.86 228 LYS A O 1
ATOM 1383 N N . TYR A 1 229 ? 115.345 111.521 167.847 1.00 27.78 229 TYR A N 1
ATOM 1384 C CA . TYR A 1 229 ? 114.591 112.757 168.018 1.00 27.78 229 TYR A CA 1
ATOM 1385 C C . TYR A 1 229 ? 113.205 112.725 167.379 1.00 27.78 229 TYR A C 1
ATOM 1386 O O . TYR A 1 229 ? 112.666 113.775 167.036 1.00 27.78 229 TYR A O 1
ATOM 1395 N N . LEU A 1 230 ? 112.601 111.554 167.207 1.00 23.78 230 LEU A N 1
ATOM 1396 C CA . LEU A 1 230 ? 111.278 111.518 166.597 1.00 23.78 230 LEU A CA 1
ATOM 1397 C C . LEU A 1 230 ? 110.160 111.454 167.630 1.00 23.78 230 LEU A C 1
ATOM 1398 O O . LEU A 1 230 ? 109.268 112.311 167.638 1.00 23.78 230 LEU A O 1
ATOM 1403 N N . GLN A 1 231 ? 110.190 110.453 168.509 1.00 25.23 231 GLN A N 1
ATOM 1404 C CA . GLN A 1 231 ? 109.150 110.339 169.523 1.00 25.23 231 GLN A CA 1
ATOM 1405 C C . GLN A 1 231 ? 109.145 111.548 170.447 1.00 25.23 231 GLN A C 1
ATOM 1406 O O . GLN A 1 231 ? 108.078 112.057 170.815 1.00 25.23 231 GLN A O 1
ATOM 1412 N N . SER A 1 232 ? 110.330 112.026 170.827 1.00 27.31 232 SER A N 1
ATOM 1413 C CA . SER A 1 232 ? 110.414 113.160 171.738 1.00 27.31 232 SER A CA 1
ATOM 1414 C C . SER A 1 232 ? 109.812 114.406 171.114 1.00 27.31 232 SER A C 1
ATOM 1415 O O . SER A 1 232 ? 109.066 115.137 171.769 1.00 27.31 232 SER A O 1
ATOM 1418 N N . SER A 1 233 ? 110.134 114.672 169.847 1.00 24.97 233 SER A N 1
ATOM 1419 C CA . SER A 1 233 ? 109.594 115.859 169.193 1.00 24.97 233 SER A CA 1
ATOM 1420 C C . SER A 1 233 ? 108.090 115.757 169.017 1.00 24.97 233 SER A C 1
ATOM 1421 O O . SER A 1 233 ? 107.378 116.748 169.197 1.00 24.97 233 SER A O 1
ATOM 1424 N N . ALA A 1 234 ? 107.578 114.571 168.690 1.00 25.06 234 ALA A N 1
ATOM 1425 C CA . ALA A 1 234 ? 106.128 114.417 168.604 1.00 25.06 234 ALA A CA 1
ATOM 1426 C C . ALA A 1 234 ? 105.463 114.731 169.935 1.00 25.06 234 ALA A C 1
ATOM 1427 O O . ALA A 1 234 ? 104.519 115.532 170.002 1.00 25.06 234 ALA A O 1
ATOM 1429 N N . ALA A 1 235 ? 105.956 114.124 171.015 1.00 26.82 235 ALA A N 1
ATOM 1430 C CA . ALA A 1 235 ? 105.310 114.301 172.309 1.00 26.82 235 ALA A CA 1
ATOM 1431 C C . ALA A 1 235 ? 105.461 115.718 172.835 1.00 26.82 235 ALA A C 1
ATOM 1432 O O . ALA A 1 235 ? 104.570 116.210 173.531 1.00 26.82 235 ALA A O 1
ATOM 1434 N N . ALA A 1 236 ? 106.567 116.392 172.519 1.00 24.99 236 ALA A N 1
ATOM 1435 C CA . ALA A 1 236 ? 106.732 117.771 172.958 1.00 24.99 236 ALA A CA 1
ATOM 1436 C C . ALA A 1 236 ? 105.864 118.715 172.149 1.00 24.99 236 ALA A C 1
ATOM 1437 O O . ALA A 1 236 ? 105.361 119.707 172.680 1.00 24.99 236 ALA A O 1
ATOM 1439 N N . CYS A 1 237 ? 105.680 118.436 170.862 1.00 23.25 237 CYS A N 1
ATOM 1440 C CA . CYS A 1 237 ? 104.764 119.246 170.076 1.00 23.25 237 CYS A CA 1
ATOM 1441 C C . CYS A 1 237 ? 103.338 119.097 170.565 1.00 23.25 237 CYS A C 1
ATOM 1442 O O . CYS A 1 237 ? 102.564 120.056 170.531 1.00 23.25 237 CYS A O 1
ATOM 1445 N N . TRP A 1 238 ? 102.969 117.902 171.019 1.00 27.82 238 TRP A N 1
ATOM 1446 C CA . TRP A 1 238 ? 101.588 117.677 171.427 1.00 27.82 238 TRP A CA 1
ATOM 1447 C C . TRP A 1 238 ? 101.329 118.180 172.845 1.00 27.82 238 TRP A C 1
ATOM 1448 O O . TRP A 1 238 ? 100.434 119.000 173.062 1.00 27.82 238 TRP A O 1
ATOM 1459 N N . VAL A 1 239 ? 102.105 117.706 173.822 1.00 22.98 239 VAL A N 1
ATOM 1460 C CA . VAL A 1 239 ? 101.802 117.985 175.227 1.00 22.98 239 VAL A CA 1
ATOM 1461 C C . VAL A 1 239 ? 101.970 119.467 175.533 1.00 22.98 239 VAL A C 1
ATOM 1462 O O . VAL A 1 239 ? 101.011 120.154 175.896 1.00 22.98 239 VAL A O 1
ATOM 1466 N N . TYR A 1 240 ? 103.192 119.974 175.412 1.00 27.22 240 TYR A N 1
ATOM 1467 C CA . TYR A 1 240 ? 103.437 121.401 175.476 1.00 27.22 240 TYR A CA 1
ATOM 1468 C C . TYR A 1 240 ? 103.210 121.991 174.093 1.00 27.22 240 TYR A C 1
ATOM 1469 O O . TYR A 1 240 ? 102.923 121.282 173.129 1.00 27.22 240 TYR A O 1
ATOM 1478 N N . ALA A 1 241 ? 103.332 123.307 173.981 1.00 24.18 241 ALA A N 1
ATOM 1479 C CA . ALA A 1 241 ? 103.208 123.966 172.691 1.00 24.18 241 ALA A CA 1
ATOM 1480 C C . ALA A 1 241 ? 104.560 124.347 172.117 1.00 24.18 241 ALA A C 1
ATOM 1481 O O . ALA A 1 241 ? 104.680 125.385 171.473 1.00 24.18 241 ALA A O 1
ATOM 1483 N N . ASN A 1 242 ? 105.581 123.533 172.334 1.00 27.14 242 ASN A N 1
ATOM 1484 C CA . ASN A 1 242 ? 106.951 123.989 172.135 1.00 27.14 242 ASN A CA 1
ATOM 1485 C C . ASN A 1 242 ? 107.247 123.936 170.644 1.00 27.14 242 ASN A C 1
ATOM 1486 O O . ASN A 1 242 ? 107.650 122.905 170.112 1.00 27.14 242 ASN A O 1
ATOM 1491 N N . LEU A 1 243 ? 107.051 125.081 169.973 1.00 23.10 243 LEU A N 1
ATOM 1492 C CA . LEU A 1 243 ? 106.862 125.110 168.522 1.00 23.10 243 LEU A CA 1
ATOM 1493 C C . LEU A 1 243 ? 108.058 124.554 167.766 1.00 23.10 243 LEU A C 1
ATOM 1494 O O . LEU A 1 243 ? 107.886 123.871 166.746 1.00 23.10 243 LEU A O 1
ATOM 1499 N N . THR A 1 244 ? 109.274 124.863 168.213 1.00 24.86 244 THR A N 1
ATOM 1500 C CA . THR A 1 244 ? 110.443 124.425 167.465 1.00 24.86 244 THR A CA 1
ATOM 1501 C C . THR A 1 244 ? 110.477 122.910 167.316 1.00 24.86 244 THR A C 1
ATOM 1502 O O . THR A 1 244 ? 111.013 122.399 166.331 1.00 24.86 244 THR A O 1
ATOM 1506 N N . SER A 1 245 ? 109.853 122.171 168.229 1.00 24.11 245 SER A N 1
ATOM 1507 C CA . SER A 1 245 ? 109.774 120.731 168.020 1.00 24.11 245 SER A CA 1
ATOM 1508 C C . SER A 1 245 ? 108.716 120.352 166.989 1.00 24.11 245 SER A C 1
ATOM 1509 O O . SER A 1 245 ? 108.901 119.375 166.258 1.00 24.11 245 SER A O 1
ATOM 1512 N N . CYS A 1 246 ? 107.612 121.095 166.901 1.00 21.41 246 CYS A N 1
ATOM 1513 C CA . CYS A 1 246 ? 106.653 120.841 165.828 1.00 21.41 246 CYS A CA 1
ATOM 1514 C C . CYS A 1 246 ? 107.302 121.042 164.469 1.00 21.41 246 CYS A C 1
ATOM 1515 O O . CYS A 1 246 ? 107.111 120.236 163.548 1.00 21.41 246 CYS A O 1
ATOM 1518 N N . GLN A 1 247 ? 108.097 122.098 164.329 1.00 20.68 247 GLN A N 1
ATOM 1519 C CA . GLN A 1 247 ? 108.864 122.255 163.100 1.00 20.68 247 GLN A CA 1
ATOM 1520 C C . GLN A 1 247 ? 109.894 121.142 162.944 1.00 20.68 247 GLN A C 1
ATOM 1521 O O . GLN A 1 247 ? 110.168 120.698 161.824 1.00 20.68 247 GLN A O 1
ATOM 1527 N N . ALA A 1 248 ? 110.492 120.689 164.047 1.00 17.82 248 ALA A N 1
ATOM 1528 C CA . ALA A 1 248 ? 111.484 119.626 163.968 1.00 17.82 248 ALA A CA 1
ATOM 1529 C C . ALA A 1 248 ? 110.881 118.300 163.561 1.00 17.82 248 ALA A C 1
ATOM 1530 O O . ALA A 1 248 ? 111.620 117.393 163.183 1.00 17.82 248 ALA A O 1
ATOM 1532 N N . LEU A 1 249 ? 109.570 118.151 163.684 1.00 17.52 249 LEU A N 1
ATOM 1533 C CA . LEU A 1 249 ? 108.889 116.968 163.172 1.00 17.52 249 LEU A CA 1
ATOM 1534 C C . LEU A 1 249 ? 108.400 117.162 161.745 1.00 17.52 249 LEU A C 1
ATOM 1535 O O . LEU A 1 249 ? 108.365 116.201 160.968 1.00 17.52 249 LEU A O 1
ATOM 1540 N N . GLY A 1 250 ? 108.036 118.384 161.373 1.00 15.13 250 GLY A N 1
ATOM 1541 C CA . GLY A 1 250 ? 107.809 118.655 159.964 1.00 15.13 250 GLY A CA 1
ATOM 1542 C C . GLY A 1 250 ? 109.044 118.375 159.129 1.00 15.13 250 GLY A C 1
ATOM 1543 O O . GLY A 1 250 ? 108.963 117.798 158.042 1.00 15.13 250 GLY A O 1
ATOM 1544 N N . ASN A 1 251 ? 110.208 118.756 159.638 1.00 26.90 251 ASN A N 1
ATOM 1545 C CA . ASN A 1 251 ? 111.440 118.499 158.910 1.00 26.90 251 ASN A CA 1
ATOM 1546 C C . ASN A 1 251 ? 111.754 117.015 158.825 1.00 26.90 251 ASN A C 1
ATOM 1547 O O . ASN A 1 251 ? 112.404 116.580 157.874 1.00 26.90 251 ASN A O 1
ATOM 1552 N N . MET A 1 252 ? 111.332 116.219 159.802 1.00 23.52 252 MET A N 1
ATOM 1553 C CA . MET A 1 252 ? 111.541 114.782 159.687 1.00 23.52 252 MET A CA 1
ATOM 1554 C C . MET A 1 252 ? 110.553 114.143 158.731 1.00 23.52 252 MET A C 1
ATOM 1555 O O . MET A 1 252 ? 110.854 113.105 158.145 1.00 23.52 252 MET A O 1
ATOM 1560 N N . CYS A 1 253 ? 109.367 114.724 158.581 1.00 20.36 253 CYS A N 1
ATOM 1561 C CA . CYS A 1 253 ? 108.478 114.260 157.525 1.00 20.36 253 CYS A CA 1
ATOM 1562 C C . CYS A 1 253 ? 108.943 114.706 156.151 1.00 20.36 253 CYS A C 1
ATOM 1563 O O . CYS A 1 253 ? 108.484 114.154 155.154 1.00 20.36 253 CYS A O 1
ATOM 1566 N N . VAL A 1 254 ? 109.809 115.709 156.068 1.00 20.81 254 VAL A N 1
ATOM 1567 C CA . VAL A 1 254 ? 110.323 116.121 154.761 1.00 20.81 254 VAL A CA 1
ATOM 1568 C C . VAL A 1 254 ? 111.615 115.397 154.400 1.00 20.81 254 VAL A C 1
ATOM 1569 O O . VAL A 1 254 ? 111.817 115.040 153.241 1.00 20.81 254 VAL A O 1
ATOM 1573 N N . MET A 1 255 ? 112.530 115.172 155.349 1.00 23.23 255 MET A N 1
ATOM 1574 C CA . MET A 1 255 ? 113.775 114.488 154.999 1.00 23.23 255 MET A CA 1
ATOM 1575 C C . MET A 1 255 ? 113.512 113.059 154.559 1.00 23.23 255 MET A C 1
ATOM 1576 O O . MET A 1 255 ? 114.097 112.589 153.580 1.00 23.23 255 MET A O 1
ATOM 1581 N N . ASN A 1 256 ? 112.668 112.343 155.282 1.00 19.74 256 ASN A N 1
ATOM 1582 C CA . ASN A 1 256 ? 111.977 111.214 154.689 1.00 19.74 256 ASN A CA 1
ATOM 1583 C C . ASN A 1 256 ? 110.993 111.768 153.675 1.00 19.74 256 ASN A C 1
ATOM 1584 O O . ASN A 1 256 ? 110.364 112.797 153.910 1.00 19.74 256 ASN A O 1
ATOM 1589 N N . MET A 1 257 ? 110.859 111.101 152.536 1.00 20.96 257 MET A N 1
ATOM 1590 C CA . MET A 1 257 ? 110.292 111.735 151.346 1.00 20.96 257 MET A CA 1
ATOM 1591 C C . MET A 1 257 ? 108.762 111.785 151.359 1.00 20.96 257 MET A C 1
ATOM 1592 O O . MET A 1 257 ? 108.089 111.216 150.509 1.00 20.96 257 MET A O 1
ATOM 1597 N N . ASN A 1 258 ? 108.214 112.478 152.352 1.00 21.45 258 ASN A N 1
ATOM 1598 C CA . ASN A 1 258 ? 106.775 112.729 152.452 1.00 21.45 258 ASN A CA 1
ATOM 1599 C C . ASN A 1 258 ? 105.934 111.462 152.311 1.00 21.45 258 ASN A C 1
ATOM 1600 O O . ASN A 1 258 ? 104.726 111.535 152.086 1.00 21.45 258 ASN A O 1
ATOM 1605 N N . SER A 1 259 ? 106.527 110.291 152.470 1.00 28.54 259 SER A N 1
ATOM 1606 C CA . SER A 1 259 ? 105.873 109.043 152.100 1.00 28.54 259 SER A CA 1
ATOM 1607 C C . SER A 1 259 ? 104.891 108.645 153.186 1.00 28.54 259 SER A C 1
ATOM 1608 O O . SER A 1 259 ? 105.282 108.154 154.244 1.00 28.54 259 SER A O 1
ATOM 1611 N N . TYR A 1 260 ? 103.606 108.836 152.914 1.00 38.26 260 TYR A N 1
ATOM 1612 C CA . TYR A 1 260 ? 102.545 108.537 153.872 1.00 38.26 260 TYR A CA 1
ATOM 1613 C C . TYR A 1 260 ? 101.983 107.155 153.571 1.00 38.26 260 TYR A C 1
ATOM 1614 O O . TYR A 1 260 ? 101.038 107.007 152.807 1.00 38.26 260 TYR A O 1
ATOM 1623 N N . ASP A 1 261 ? 102.547 106.126 154.207 1.00 45.61 261 ASP A N 1
ATOM 1624 C CA . ASP A 1 261 ? 102.140 104.757 153.895 1.00 45.61 261 ASP A CA 1
ATOM 1625 C C . ASP A 1 261 ? 100.697 104.487 154.307 1.00 45.61 261 ASP A C 1
ATOM 1626 O O . ASP A 1 261 ? 100.012 103.690 153.662 1.00 45.61 261 ASP A O 1
ATOM 1631 N N . PHE A 1 262 ? 100.219 105.136 155.365 1.00 47.95 262 PHE A N 1
ATOM 1632 C CA . PHE A 1 262 ? 98.850 105.033 155.868 1.00 47.95 262 PHE A CA 1
ATOM 1633 C C . PHE A 1 262 ? 98.535 103.671 156.464 1.00 47.95 262 PHE A C 1
ATOM 1634 O O . PHE A 1 262 ? 97.380 103.409 156.810 1.00 47.95 262 PHE A O 1
ATOM 1636 N N . ALA A 1 263 ? 99.522 102.792 156.583 1.00 48.19 263 ALA A N 1
ATOM 1637 C CA . ALA A 1 263 ? 99.363 101.574 157.370 1.00 48.19 263 ALA A CA 1
ATOM 1638 C C . ALA A 1 263 ? 100.526 101.293 158.306 1.00 48.19 263 ALA A C 1
ATOM 1639 O O . ALA A 1 263 ? 100.327 100.584 159.297 1.00 48.19 263 ALA A O 1
ATOM 1641 N N . THR A 1 264 ? 101.722 101.812 158.039 1.00 45.68 264 THR A N 1
ATOM 1642 C CA . THR A 1 264 ? 102.840 101.764 158.963 1.00 45.68 264 THR A CA 1
ATOM 1643 C C . THR A 1 264 ? 102.889 103.072 159.740 1.00 45.68 264 THR A C 1
ATOM 1644 O O . THR A 1 264 ? 102.012 103.927 159.617 1.00 45.68 264 THR A O 1
ATOM 1648 N N . PHE A 1 265 ? 103.928 103.241 160.554 1.00 35.44 265 PHE A N 1
ATOM 1649 C CA . PHE A 1 265 ? 103.945 104.355 161.500 1.00 35.44 265 PHE A CA 1
ATOM 1650 C C . PHE A 1 265 ? 105.373 104.884 161.580 1.00 35.44 265 PHE A C 1
ATOM 1651 O O . PHE A 1 265 ? 106.181 104.416 162.384 1.00 35.44 265 PHE A O 1
ATOM 1659 N N . ASP A 1 266 ? 105.669 105.872 160.746 1.00 32.51 266 ASP A N 1
ATOM 1660 C CA . ASP A 1 266 ? 106.981 106.500 160.677 1.00 32.51 266 ASP A CA 1
ATOM 1661 C C . ASP A 1 266 ? 106.791 108.006 160.640 1.00 32.51 266 ASP A C 1
ATOM 1662 O O . ASP A 1 266 ? 105.702 108.487 160.962 1.00 32.51 266 ASP A O 1
ATOM 1667 N N . ALA A 1 267 ? 107.831 108.756 160.270 1.00 26.44 267 ALA A N 1
ATOM 1668 C CA . ALA A 1 267 ? 107.826 110.202 160.476 1.00 26.44 267 ALA A CA 1
ATOM 1669 C C . ALA A 1 267 ? 106.555 110.856 159.946 1.00 26.44 267 ALA A C 1
ATOM 1670 O O . ALA A 1 267 ? 105.915 111.649 160.644 1.00 26.44 267 ALA A O 1
ATOM 1672 N N . CYS A 1 268 ? 106.151 110.523 158.722 1.00 29.28 268 CYS A N 1
ATOM 1673 C CA . CYS A 1 268 ? 104.982 111.188 158.164 1.00 29.28 268 CYS A CA 1
ATOM 1674 C C . CYS A 1 268 ? 103.678 110.581 158.656 1.00 29.28 268 CYS A C 1
ATOM 1675 O O . CYS A 1 268 ? 102.683 111.300 158.794 1.00 29.28 268 CYS A O 1
ATOM 1678 N N . GLY A 1 269 ? 103.663 109.285 158.963 1.00 26.06 269 GLY A N 1
ATOM 1679 C CA . GLY A 1 269 ? 102.523 108.732 159.672 1.00 26.06 269 GLY A CA 1
ATOM 1680 C C . GLY A 1 269 ? 102.337 109.374 161.032 1.00 26.06 269 GLY A C 1
ATOM 1681 O O . GLY A 1 269 ? 101.214 109.671 161.445 1.00 26.06 269 GLY A O 1
ATOM 1682 N N . LEU A 1 270 ? 103.441 109.617 161.737 1.00 25.01 270 LEU A N 1
ATOM 1683 C CA . LEU A 1 270 ? 103.374 110.298 163.025 1.00 25.01 270 LEU A CA 1
ATOM 1684 C C . LEU A 1 270 ? 102.881 111.729 162.871 1.00 25.01 270 LEU A C 1
ATOM 1685 O O . LEU A 1 270 ? 102.100 112.216 163.696 1.00 25.01 270 LEU A O 1
ATOM 1690 N N . PHE A 1 271 ? 103.338 112.427 161.832 1.00 21.22 271 PHE A N 1
ATOM 1691 C CA . PHE A 1 271 ? 102.863 113.786 161.613 1.00 21.22 271 PHE A CA 1
ATOM 1692 C C . PHE A 1 271 ? 101.368 113.803 161.359 1.00 21.22 271 PHE A C 1
ATOM 1693 O O . PHE A 1 271 ? 100.654 114.666 161.877 1.00 21.22 271 PHE A O 1
ATOM 1701 N N . GLN A 1 272 ? 100.869 112.853 160.575 1.00 27.26 272 GLN A N 1
ATOM 1702 C CA . GLN A 1 272 ? 99.431 112.810 160.342 1.00 27.26 272 GLN A CA 1
ATOM 1703 C C . GLN A 1 272 ? 98.666 112.424 161.600 1.00 27.26 272 GLN A C 1
ATOM 1704 O O . GLN A 1 272 ? 97.539 112.885 161.800 1.00 27.26 272 GLN A O 1
ATOM 1710 N N . PHE A 1 273 ? 99.255 111.600 162.466 1.00 28.08 273 PHE A N 1
ATOM 1711 C CA . PHE A 1 273 ? 98.603 111.285 163.735 1.00 28.08 273 PHE A CA 1
ATOM 1712 C C . PHE A 1 273 ? 98.470 112.526 164.611 1.00 28.08 273 PHE A C 1
ATOM 1713 O O . PHE A 1 273 ? 97.397 112.797 165.170 1.00 28.08 273 PHE A O 1
ATOM 1721 N N . ILE A 1 274 ? 99.553 113.293 164.745 1.00 25.22 274 ILE A N 1
ATOM 1722 C CA . ILE A 1 274 ? 99.498 114.528 165.529 1.00 25.22 274 ILE A CA 1
ATOM 1723 C C . ILE A 1 274 ? 98.497 115.499 164.920 1.00 25.22 274 ILE A C 1
ATOM 1724 O O . ILE A 1 274 ? 97.729 116.149 165.634 1.00 25.22 274 ILE A O 1
ATOM 1729 N N . PHE A 1 275 ? 98.487 115.607 163.590 1.00 25.16 275 PHE A N 1
ATOM 1730 C CA . PHE A 1 275 ? 97.501 116.436 162.907 1.00 25.16 275 PHE A CA 1
ATOM 1731 C C . PHE A 1 275 ? 96.081 116.019 163.268 1.00 25.16 275 PHE A C 1
ATOM 1732 O O . PHE A 1 275 ? 95.235 116.867 163.563 1.00 25.16 275 PHE A O 1
ATOM 1740 N N . GLU A 1 276 ? 95.795 114.719 163.238 1.00 31.34 276 GLU A N 1
ATOM 1741 C CA . GLU A 1 276 ? 94.442 114.255 163.518 1.00 31.34 276 GLU A CA 1
ATOM 1742 C C . GLU A 1 276 ? 94.040 114.500 164.966 1.00 31.34 276 GLU A C 1
ATOM 1743 O O . GLU A 1 276 ? 92.876 114.815 165.233 1.00 31.34 276 GLU A O 1
ATOM 1749 N N . ASN A 1 277 ? 94.966 114.358 165.912 1.00 31.64 277 ASN A N 1
ATOM 1750 C CA . ASN A 1 277 ? 94.614 114.448 167.325 1.00 31.64 277 ASN A CA 1
ATOM 1751 C C . ASN A 1 277 ? 94.633 115.863 167.881 1.00 31.64 277 ASN A C 1
ATOM 1752 O O . ASN A 1 277 ? 94.314 116.052 169.057 1.00 31.64 277 ASN A O 1
ATOM 1757 N N . THR A 1 278 ? 94.985 116.858 167.077 1.00 33.09 278 THR A N 1
ATOM 1758 C CA . THR A 1 278 ? 95.136 118.219 167.571 1.00 33.09 278 THR A CA 1
ATOM 1759 C C . THR A 1 278 ? 94.074 119.084 166.901 1.00 33.09 278 THR A C 1
ATOM 1760 O O . THR A 1 278 ? 94.369 120.165 166.389 1.00 33.09 278 THR A O 1
ATOM 1764 N N . ALA A 1 279 ? 92.840 118.590 166.856 1.00 33.94 279 ALA A N 1
ATOM 1765 C CA . ALA A 1 279 ? 91.778 119.252 166.115 1.00 33.94 279 ALA A CA 1
ATOM 1766 C C . ALA A 1 279 ? 91.007 120.275 166.933 1.00 33.94 279 ALA A C 1
ATOM 1767 O O . ALA A 1 279 ? 90.159 120.975 166.373 1.00 33.94 279 ALA A O 1
ATOM 1769 N N . GLY A 1 280 ? 91.266 120.377 168.236 1.00 37.63 280 GLY A N 1
ATOM 1770 C CA . GLY A 1 280 ? 90.544 121.345 169.045 1.00 37.63 280 GLY A CA 1
ATOM 1771 C C . GLY A 1 280 ? 90.843 122.777 168.649 1.00 37.63 280 GLY A C 1
ATOM 1772 O O . GLY A 1 280 ? 89.947 123.621 168.607 1.00 37.63 280 GLY A O 1
ATOM 1773 N N . LEU A 1 281 ? 92.100 123.066 168.359 1.00 33.07 281 LEU A N 1
ATOM 1774 C CA . LEU A 1 281 ? 92.550 124.387 167.943 1.00 33.07 281 LEU A CA 1
ATOM 1775 C C . LEU A 1 281 ? 92.785 124.347 166.434 1.00 33.07 281 LEU A C 1
ATOM 1776 O O . LEU A 1 281 ? 93.771 123.778 165.964 1.00 33.07 281 LEU A O 1
ATOM 1781 N N . SER A 1 282 ? 91.870 124.953 165.678 1.00 33.43 282 SER A N 1
ATOM 1782 C CA . SER A 1 282 ? 91.497 124.416 164.363 1.00 33.43 282 SER A CA 1
ATOM 1783 C C . SER A 1 282 ? 92.460 124.728 163.222 1.00 33.43 282 SER A C 1
ATOM 1784 O O . SER A 1 282 ? 93.140 123.830 162.718 1.00 33.43 282 SER A O 1
ATOM 1787 N N . THR A 1 283 ? 92.540 125.989 162.808 1.00 27.62 283 THR A N 1
ATOM 1788 C CA . THR A 1 283 ? 93.261 126.335 161.588 1.00 27.62 283 THR A CA 1
ATOM 1789 C C . THR A 1 283 ? 93.811 127.734 161.749 1.00 27.62 283 THR A C 1
ATOM 1790 O O . THR A 1 283 ? 93.363 128.494 162.607 1.00 27.62 283 THR A O 1
ATOM 1794 N N . VAL A 1 284 ? 94.784 128.083 160.913 1.00 23.22 284 VAL A N 1
ATOM 1795 C CA . VAL A 1 284 ? 95.559 129.266 161.249 1.00 23.22 284 VAL A CA 1
ATOM 1796 C C . VAL A 1 284 ? 95.070 130.506 160.506 1.00 23.22 284 VAL A C 1
ATOM 1797 O O . VAL A 1 284 ? 94.619 131.463 161.148 1.00 23.22 284 VAL A O 1
ATOM 1801 N N . HIS A 1 285 ? 95.144 130.540 159.174 1.00 23.71 285 HIS A N 1
ATOM 1802 C CA . HIS A 1 285 ? 94.622 131.724 158.505 1.00 23.71 285 HIS A CA 1
ATOM 1803 C C . HIS A 1 285 ? 93.233 131.476 157.939 1.00 23.71 285 HIS A C 1
ATOM 1804 O O . HIS A 1 285 ? 92.241 132.008 158.443 1.00 23.71 285 HIS A O 1
ATOM 1811 N N . SER A 1 286 ? 93.153 130.679 156.910 1.00 22.76 286 SER A N 1
ATOM 1812 C CA . SER A 1 286 ? 91.884 130.099 156.504 1.00 22.76 286 SER A CA 1
ATOM 1813 C C . SER A 1 286 ? 92.075 128.727 155.890 1.00 22.76 286 SER A C 1
ATOM 1814 O O . SER A 1 286 ? 91.099 128.140 155.417 1.00 22.76 286 SER A O 1
ATOM 1817 N N . ILE A 1 287 ? 93.294 128.202 155.883 1.00 21.23 287 ILE A N 1
ATOM 1818 C CA . ILE A 1 287 ? 93.655 127.039 155.090 1.00 21.23 287 ILE A CA 1
ATOM 1819 C C . ILE A 1 287 ? 93.331 125.794 155.898 1.00 21.23 287 ILE A C 1
ATOM 1820 O O . ILE A 1 287 ? 93.946 125.545 156.937 1.00 21.23 287 ILE A O 1
ATOM 1825 N N . SER A 1 288 ? 92.390 124.990 155.412 1.00 22.95 288 SER A N 1
ATOM 1826 C CA . SER A 1 288 ? 91.977 123.822 156.176 1.00 22.95 288 SER A CA 1
ATOM 1827 C C . SER A 1 288 ? 93.099 122.816 156.374 1.00 22.95 288 SER A C 1
ATOM 1828 O O . SER A 1 288 ? 92.969 121.941 157.231 1.00 22.95 288 SER A O 1
ATOM 1831 N N . PHE A 1 289 ? 94.183 122.916 155.610 1.00 22.05 289 PHE A N 1
ATOM 1832 C CA . PHE A 1 289 ? 95.305 121.997 155.707 1.00 22.05 289 PHE A CA 1
ATOM 1833 C C . PHE A 1 289 ? 96.359 122.440 156.709 1.00 22.05 289 PHE A C 1
ATOM 1834 O O . PHE A 1 289 ? 97.333 121.715 156.913 1.00 22.05 289 PHE A O 1
ATOM 1842 N N . TRP A 1 290 ? 96.197 123.608 157.328 1.00 20.67 290 TRP A N 1
ATOM 1843 C CA . TRP A 1 290 ? 97.216 124.220 158.176 1.00 20.67 290 TRP A CA 1
ATOM 1844 C C . TRP A 1 290 ? 96.722 124.198 159.613 1.00 20.67 290 TRP A C 1
ATOM 1845 O O . TRP A 1 290 ? 95.799 124.934 159.963 1.00 20.67 290 TRP A O 1
ATOM 1856 N N . ARG A 1 291 ? 97.334 123.365 160.449 1.00 25.09 291 ARG A N 1
ATOM 1857 C CA . ARG A 1 291 ? 96.924 123.295 161.841 1.00 25.09 291 ARG A CA 1
ATOM 1858 C C . ARG A 1 291 ? 97.550 124.440 162.630 1.00 25.09 291 ARG A C 1
ATOM 1859 O O . ARG A 1 291 ? 98.508 125.073 162.191 1.00 25.09 291 ARG A O 1
ATOM 1867 N N . GLN A 1 292 ? 96.995 124.700 163.814 1.00 24.16 292 GLN A N 1
ATOM 1868 C CA . GLN A 1 292 ? 97.308 125.938 164.518 1.00 24.16 292 GLN A CA 1
ATOM 1869 C C . GLN A 1 292 ? 98.778 126.023 164.903 1.00 24.16 292 GLN A C 1
ATOM 1870 O O . GLN A 1 292 ? 99.382 127.096 164.821 1.00 24.16 292 GLN A O 1
ATOM 1876 N N . ASN A 1 293 ? 99.372 124.912 165.334 1.00 21.25 293 ASN A N 1
ATOM 1877 C CA . ASN A 1 293 ? 100.764 124.903 165.775 1.00 21.25 293 ASN A CA 1
ATOM 1878 C C . ASN A 1 293 ? 101.714 124.289 164.761 1.00 21.25 293 ASN A C 1
ATOM 1879 O O . ASN A 1 293 ? 102.794 124.830 164.522 1.00 21.25 293 ASN A O 1
ATOM 1884 N N . LEU A 1 294 ? 101.331 123.178 164.165 1.00 17.66 294 LEU A N 1
ATOM 1885 C CA . LEU A 1 294 ? 102.120 122.474 163.171 1.00 17.66 294 LEU A CA 1
ATOM 1886 C C . LEU A 1 294 ? 102.417 123.393 161.995 1.00 17.66 294 LEU A C 1
ATOM 1887 O O . LEU A 1 294 ? 101.760 124.428 161.843 1.00 17.66 294 LEU A O 1
ATOM 1892 N N . PRO A 1 295 ? 103.382 123.072 161.154 1.00 17.08 295 PRO A N 1
ATOM 1893 C CA . PRO A 1 295 ? 103.594 123.844 159.935 1.00 17.08 295 PRO A CA 1
ATOM 1894 C C . PRO A 1 295 ? 102.665 123.342 158.838 1.00 17.08 295 PRO A C 1
ATOM 1895 O O . PRO A 1 295 ? 101.867 122.435 159.033 1.00 17.08 295 PRO A O 1
ATOM 1899 N N . TRP A 1 296 ? 102.778 123.956 157.671 1.00 18.19 296 TRP A N 1
ATOM 1900 C CA . TRP A 1 296 ? 102.001 123.576 156.500 1.00 18.19 296 TRP A CA 1
ATOM 1901 C C . TRP A 1 296 ? 102.889 122.715 155.622 1.00 18.19 296 TRP A C 1
ATOM 1902 O O . TRP A 1 296 ? 103.810 123.225 154.982 1.00 18.19 296 TRP A O 1
ATOM 1913 N N . LEU A 1 297 ? 102.616 121.416 155.587 1.00 16.62 297 LEU A N 1
ATOM 1914 C CA . LEU A 1 297 ? 103.417 120.488 154.803 1.00 16.62 297 LEU A CA 1
ATOM 1915 C C . LEU A 1 297 ? 102.673 119.942 153.599 1.00 16.62 297 LEU A C 1
ATOM 1916 O O . LEU A 1 297 ? 103.205 119.968 152.488 1.00 16.62 297 LEU A O 1
ATOM 1921 N N . PHE A 1 298 ? 101.461 119.443 153.783 1.00 17.85 298 PHE A N 1
ATOM 1922 C CA . PHE A 1 298 ? 100.707 118.822 152.709 1.00 17.85 298 PHE A CA 1
ATOM 1923 C C . PHE A 1 298 ? 99.651 119.776 152.182 1.00 17.85 298 PHE A C 1
ATOM 1924 O O . PHE A 1 298 ? 99.341 120.798 152.794 1.00 17.85 298 PHE A O 1
ATOM 1932 N N . TYR A 1 299 ? 99.111 119.439 151.021 1.00 22.33 299 TYR A N 1
ATOM 1933 C CA . TYR A 1 299 ? 97.937 120.114 150.498 1.00 22.33 299 TYR A CA 1
ATOM 1934 C C . TYR A 1 299 ? 96.667 119.325 150.744 1.00 22.33 299 TYR A C 1
ATOM 1935 O O . TYR A 1 299 ? 95.583 119.810 150.423 1.00 22.33 299 TYR A O 1
ATOM 1944 N N . GLY A 1 300 ? 96.776 118.142 151.310 1.00 24.44 300 GLY A N 1
ATOM 1945 C CA . GLY A 1 300 ? 95.640 117.298 151.614 1.00 24.44 300 GLY A CA 1
ATOM 1946 C C . GLY A 1 300 ? 96.022 115.846 151.458 1.00 24.44 300 GLY A C 1
ATOM 1947 O O . GLY A 1 300 ? 96.827 115.468 150.618 1.00 24.44 300 GLY A O 1
ATOM 1948 N N . ASP A 1 301 ? 95.424 115.005 152.290 1.00 30.72 301 ASP A N 1
ATOM 1949 C CA . ASP A 1 301 ? 95.736 113.584 152.288 1.00 30.72 301 ASP A CA 1
ATOM 1950 C C . ASP A 1 301 ? 95.026 112.820 151.179 1.00 30.72 301 ASP A C 1
ATOM 1951 O O . ASP A 1 301 ? 94.971 111.589 151.232 1.00 30.72 301 ASP A O 1
ATOM 1953 N N . GLN A 1 302 ? 94.484 113.512 150.181 1.00 36.34 302 GLN A N 1
ATOM 1954 C CA . GLN A 1 302 ? 93.725 112.875 149.117 1.00 36.34 302 GLN A CA 1
ATOM 1955 C C . GLN A 1 302 ? 94.246 113.329 147.763 1.00 36.34 302 GLN A C 1
ATOM 1956 O O . GLN A 1 302 ? 95.037 114.267 147.662 1.00 36.34 302 GLN A O 1
ATOM 1962 N N . LEU A 1 303 ? 93.773 112.661 146.715 1.00 33.17 303 LEU A N 1
ATOM 1963 C CA . LEU A 1 303 ? 94.406 112.707 145.407 1.00 33.17 303 LEU A CA 1
ATOM 1964 C C . LEU A 1 303 ? 93.530 113.341 144.336 1.00 33.17 303 LEU A C 1
ATOM 1965 O O . LEU A 1 303 ? 93.347 112.749 143.272 1.00 33.17 303 LEU A O 1
ATOM 1970 N N . GLY A 1 304 ? 92.950 114.502 144.605 1.00 34.68 304 GLY A N 1
ATOM 1971 C CA . GLY A 1 304 ? 92.248 115.249 143.587 1.00 34.68 304 GLY A CA 1
ATOM 1972 C C . GLY A 1 304 ? 92.484 116.742 143.581 1.00 34.68 304 GLY A C 1
ATOM 1973 O O . GLY A 1 304 ? 91.921 117.441 142.736 1.00 34.68 304 GLY A O 1
ATOM 1974 N N . LEU A 1 305 ? 93.303 117.257 144.489 1.00 33.18 305 LEU A N 1
ATOM 1975 C CA . LEU A 1 305 ? 93.479 118.690 144.659 1.00 33.18 305 LEU A CA 1
ATOM 1976 C C . LEU A 1 305 ? 94.529 119.283 143.737 1.00 33.18 305 LEU A C 1
ATOM 1977 O O . LEU A 1 305 ? 95.027 120.376 144.019 1.00 33.18 305 LEU A O 1
ATOM 1982 N N . ALA A 1 306 ? 94.893 118.609 142.662 1.00 29.72 306 ALA A N 1
ATOM 1983 C CA . ALA A 1 306 ? 95.921 119.198 141.817 1.00 29.72 306 ALA A CA 1
ATOM 1984 C C . ALA A 1 306 ? 95.372 120.292 140.903 1.00 29.72 306 ALA A C 1
ATOM 1985 O O . ALA A 1 306 ? 95.929 121.396 140.885 1.00 29.72 306 ALA A O 1
ATOM 1987 N N . PRO A 1 307 ? 94.303 120.059 140.132 1.00 32.18 307 PRO A N 1
ATOM 1988 C CA . PRO A 1 307 ? 93.811 121.141 139.266 1.00 32.18 307 PRO A CA 1
ATOM 1989 C C . PRO A 1 307 ? 93.229 122.309 140.035 1.00 32.18 307 PRO A C 1
ATOM 1990 O O . PRO A 1 307 ? 93.472 123.466 139.675 1.00 32.18 307 PRO A O 1
ATOM 1994 N N . GLN A 1 308 ? 92.468 122.039 141.095 1.00 31.13 308 GLN A N 1
ATOM 1995 C CA . GLN A 1 308 ? 91.830 123.112 141.848 1.00 31.13 308 GLN A CA 1
ATOM 1996 C C . GLN A 1 308 ? 92.857 124.031 142.486 1.00 31.13 308 GLN A C 1
ATOM 1997 O O . GLN A 1 308 ? 92.533 125.163 142.852 1.00 31.13 308 GLN A O 1
ATOM 2003 N N . VAL A 1 309 ? 94.096 123.567 142.628 1.00 26.78 309 VAL A N 1
ATOM 2004 C CA . VAL A 1 309 ? 95.152 124.405 143.182 1.00 26.78 309 VAL A CA 1
ATOM 2005 C C . VAL A 1 309 ? 95.943 125.075 142.070 1.00 26.78 309 VAL A C 1
ATOM 2006 O O . VAL A 1 309 ? 96.233 126.273 142.130 1.00 26.78 309 VAL A O 1
ATOM 2010 N N . LEU A 1 310 ? 96.300 124.318 141.039 1.00 27.20 310 LEU A N 1
ATOM 2011 C CA . LEU A 1 310 ? 97.142 124.835 139.970 1.00 27.20 310 LEU A CA 1
ATOM 2012 C C . LEU A 1 310 ? 96.399 125.730 138.991 1.00 27.20 310 LEU A C 1
ATOM 2013 O O . LEU A 1 310 ? 97.042 126.311 138.114 1.00 27.20 310 LEU A O 1
ATOM 2018 N N . SER A 1 311 ? 95.076 125.850 139.090 1.00 28.64 311 SER A N 1
ATOM 2019 C CA . SER A 1 311 ? 94.305 126.560 138.079 1.00 28.64 311 SER A CA 1
ATOM 2020 C C . SER A 1 311 ? 93.444 127.679 138.641 1.00 28.64 311 SER A C 1
ATOM 2021 O O . SER A 1 311 ? 92.462 128.059 138.003 1.00 28.64 311 SER A O 1
ATOM 2024 N N . SER A 1 312 ? 93.768 128.209 139.812 1.00 33.57 312 SER A N 1
ATOM 2025 C CA . SER A 1 312 ? 93.007 129.306 140.390 1.00 33.57 312 SER A CA 1
ATOM 2026 C C . SER A 1 312 ? 93.772 130.606 140.211 1.00 33.57 312 SER A C 1
ATOM 2027 O O . SER A 1 312 ? 94.976 130.665 140.464 1.00 33.57 312 SER A O 1
ATOM 2030 N N . THR A 1 313 ? 93.066 131.651 139.785 1.00 37.22 313 THR A N 1
ATOM 2031 C CA . THR A 1 313 ? 93.738 132.873 139.362 1.00 37.22 313 THR A CA 1
ATOM 2032 C C . THR A 1 313 ? 94.547 133.511 140.486 1.00 37.22 313 THR A C 1
ATOM 2033 O O . THR A 1 313 ? 95.780 133.495 140.439 1.00 37.22 313 THR A O 1
ATOM 2037 N N . SER A 1 314 ? 93.871 134.047 141.505 1.00 35.19 314 SER A N 1
ATOM 2038 C CA . SER A 1 314 ? 94.486 134.536 142.739 1.00 35.19 314 SER A CA 1
ATOM 2039 C C . SER A 1 314 ? 95.838 135.224 142.575 1.00 35.19 314 SER A C 1
ATOM 2040 O O . SER A 1 314 ? 96.745 134.986 143.370 1.00 35.19 314 SER A O 1
ATOM 2043 N N . LEU A 1 315 ? 96.000 136.051 141.559 1.00 29.06 315 LEU A N 1
ATOM 2044 C CA . LEU A 1 315 ? 97.204 136.862 141.433 1.00 29.06 315 LEU A CA 1
ATOM 2045 C C . LEU A 1 315 ? 96.903 138.116 140.632 1.00 29.06 315 LEU A C 1
ATOM 2046 O O . LEU A 1 315 ? 96.801 138.056 139.403 1.00 29.06 315 LEU A O 1
ATOM 2051 N N . PRO A 1 316 ? 96.776 139.272 141.276 1.00 29.44 316 PRO A N 1
ATOM 2052 C CA . PRO A 1 316 ? 96.388 140.478 140.551 1.00 29.44 316 PRO A CA 1
ATOM 2053 C C . PRO A 1 316 ? 97.518 141.153 139.805 1.00 29.44 316 PRO A C 1
ATOM 2054 O O . PRO A 1 316 ? 97.259 142.147 139.121 1.00 29.44 316 PRO A O 1
ATOM 2058 N N . THR A 1 317 ? 98.753 140.667 139.906 1.00 32.65 317 THR A N 1
ATOM 2059 C CA . THR A 1 317 ? 99.852 141.330 139.220 1.00 32.65 317 THR A CA 1
ATOM 2060 C C . THR A 1 317 ? 99.647 141.277 137.715 1.00 32.65 317 THR A C 1
ATOM 2061 O O . THR A 1 317 ? 99.086 140.322 137.179 1.00 32.65 317 THR A O 1
ATOM 2065 N N . ASN A 1 318 ? 100.085 142.330 137.034 1.00 37.17 318 ASN A N 1
ATOM 2066 C CA . ASN A 1 318 ? 100.045 142.410 135.577 1.00 37.17 318 ASN A CA 1
ATOM 2067 C C . ASN A 1 318 ? 101.464 142.586 135.061 1.00 37.17 318 ASN A C 1
ATOM 2068 O O . ASN A 1 318 ? 101.980 143.700 134.973 1.00 37.17 318 ASN A O 1
ATOM 2073 N N . PHE A 1 319 ? 102.089 141.464 134.722 1.00 29.29 319 PHE A N 1
ATOM 2074 C CA . PHE A 1 319 ? 103.440 141.460 134.198 1.00 29.29 319 PHE A CA 1
ATOM 2075 C C . PHE A 1 319 ? 103.456 142.017 132.787 1.00 29.29 319 PHE A C 1
ATOM 2076 O O . PHE A 1 319 ? 102.463 141.964 132.066 1.00 29.29 319 PHE A O 1
ATOM 2084 N N . SER A 1 320 ? 104.599 142.553 132.391 1.00 31.87 320 SER A N 1
ATOM 2085 C CA . SER A 1 320 ? 104.757 143.113 131.059 1.00 31.87 320 SER A CA 1
ATOM 2086 C C . SER A 1 320 ? 106.201 142.902 130.634 1.00 31.87 320 SER A C 1
ATOM 2087 O O . SER A 1 320 ? 106.934 142.124 131.252 1.00 31.87 320 SER A O 1
ATOM 2090 N N . PHE A 1 321 ? 106.617 143.577 129.569 1.00 28.23 321 PHE A N 1
ATOM 2091 C CA . PHE A 1 321 ? 107.980 143.437 129.086 1.00 28.23 321 PHE A CA 1
ATOM 2092 C C . PHE A 1 321 ? 108.787 144.723 129.167 1.00 28.23 321 PHE A C 1
ATOM 2093 O O . PHE A 1 321 ? 109.850 144.738 129.790 1.00 28.23 321 PHE A O 1
ATOM 2101 N N . LYS A 1 322 ? 108.322 145.807 128.553 1.00 43.56 322 LYS A N 1
ATOM 2102 C CA . LYS A 1 322 ? 109.184 146.975 128.424 1.00 43.56 322 LYS A CA 1
ATOM 2103 C C . LYS A 1 322 ? 108.580 148.279 128.932 1.00 43.56 322 LYS A C 1
ATOM 2104 O O . LYS A 1 322 ? 109.253 149.047 129.625 1.00 43.56 322 LYS A O 1
ATOM 2110 N N . GLY A 1 323 ? 107.310 148.526 128.628 1.00 58.31 323 GLY A N 1
ATOM 2111 C CA . GLY A 1 323 ? 106.809 149.888 128.590 1.00 58.31 323 GLY A CA 1
ATOM 2112 C C . GLY A 1 323 ? 106.424 150.535 129.901 1.00 58.31 323 GLY A C 1
ATOM 2113 O O . GLY A 1 323 ? 107.150 150.432 130.893 1.00 58.31 323 GLY A O 1
ATOM 2114 N N . GLU A 1 324 ? 105.274 151.215 129.910 1.00 63.66 324 GLU A N 1
ATOM 2115 C CA . GLU A 1 324 ? 104.824 151.954 131.082 1.00 63.66 324 GLU A CA 1
ATOM 2116 C C . GLU A 1 324 ? 104.472 151.047 132.253 1.00 63.66 324 GLU A C 1
ATOM 2117 O O . GLU A 1 324 ? 104.272 151.549 133.364 1.00 63.66 324 GLU A O 1
ATOM 2119 N N . ASN A 1 325 ? 104.381 149.740 132.033 1.00 61.43 325 ASN A N 1
ATOM 2120 C CA . ASN A 1 325 ? 104.224 148.783 133.117 1.00 61.43 325 ASN A CA 1
ATOM 2121 C C . ASN A 1 325 ? 105.598 148.341 133.600 1.00 61.43 325 ASN A C 1
ATOM 2122 O O . ASN A 1 325 ? 106.450 147.941 132.799 1.00 61.43 325 ASN A O 1
ATOM 2124 N N . GLN A 1 326 ? 105.802 148.398 134.912 1.00 63.13 326 GLN A N 1
ATOM 2125 C CA . GLN A 1 326 ? 107.118 148.194 135.498 1.00 63.13 326 GLN A CA 1
ATOM 2126 C C . GLN A 1 326 ? 107.155 146.929 136.346 1.00 63.13 326 GLN A C 1
ATOM 2127 O O . GLN A 1 326 ? 107.657 146.947 137.474 1.00 63.13 326 GLN A O 1
ATOM 2129 N N . ASN A 1 327 ? 106.608 145.836 135.823 1.00 42.71 327 ASN A N 1
ATOM 2130 C CA . ASN A 1 327 ? 106.671 144.527 136.466 1.00 42.71 327 ASN A CA 1
ATOM 2131 C C . ASN A 1 327 ? 107.277 143.542 135.477 1.00 42.71 327 ASN A C 1
ATOM 2132 O O . ASN A 1 327 ? 106.567 142.924 134.685 1.00 42.71 327 ASN A O 1
ATOM 2137 N N . THR A 1 328 ? 108.593 143.393 135.524 1.00 34.08 328 THR A N 1
ATOM 2138 C CA . THR A 1 328 ? 109.265 142.417 134.692 1.00 34.08 328 THR A CA 1
ATOM 2139 C C . THR A 1 328 ? 109.827 141.254 135.483 1.00 34.08 328 THR A C 1
ATOM 2140 O O . THR A 1 328 ? 110.216 140.252 134.876 1.00 34.08 328 THR A O 1
ATOM 2144 N N . LYS A 1 329 ? 109.896 141.354 136.803 1.00 24.60 329 LYS A N 1
ATOM 2145 C CA . LYS A 1 329 ? 110.550 140.345 137.617 1.00 24.60 329 LYS A CA 1
ATOM 2146 C C . LYS A 1 329 ? 109.556 139.719 138.577 1.00 24.60 329 LYS A C 1
ATOM 2147 O O . LYS A 1 329 ? 108.680 140.400 139.113 1.00 24.60 329 LYS A O 1
ATOM 2153 N N . LEU A 1 330 ? 109.700 138.419 138.782 1.00 21.32 330 LEU A N 1
ATOM 2154 C CA . LEU A 1 330 ? 108.873 137.676 139.714 1.00 21.32 330 LEU A CA 1
ATOM 2155 C C . LEU A 1 330 ? 109.433 137.854 141.116 1.00 21.32 330 LEU A C 1
ATOM 2156 O O . LEU A 1 330 ? 110.630 137.660 141.339 1.00 21.32 330 LEU A O 1
ATOM 2161 N N . LYS A 1 331 ? 108.579 138.223 142.058 1.00 22.64 331 LYS A N 1
ATOM 2162 C CA . LYS A 1 331 ? 109.020 138.552 143.410 1.00 22.64 331 LYS A CA 1
ATOM 2163 C C . LYS A 1 331 ? 108.810 137.344 144.314 1.00 22.64 331 LYS A C 1
ATOM 2164 O O . LYS A 1 331 ? 107.756 137.179 144.919 1.00 22.64 331 LYS A O 1
ATOM 2170 N N . PHE A 1 332 ? 109.829 136.502 144.416 1.00 25.74 332 PHE A N 1
ATOM 2171 C CA . PHE A 1 332 ? 109.771 135.339 145.285 1.00 25.74 332 PHE A CA 1
ATOM 2172 C C . PHE A 1 332 ? 110.357 135.671 146.650 1.00 25.74 332 PHE A C 1
ATOM 2173 O O . PHE A 1 332 ? 111.211 136.545 146.779 1.00 25.74 332 PHE A O 1
ATOM 2181 N N . VAL A 1 333 ? 109.875 134.974 147.675 1.00 40.03 333 VAL A N 1
ATOM 2182 C CA . VAL A 1 333 ? 110.448 135.006 149.014 1.00 40.03 333 VAL A CA 1
ATOM 2183 C C . VAL A 1 333 ? 110.464 133.577 149.535 1.00 40.03 333 VAL A C 1
ATOM 2184 O O . VAL A 1 333 ? 109.869 132.682 148.944 1.00 40.03 333 VAL A O 1
ATOM 2188 N N . ALA A 1 334 ? 111.164 133.355 150.641 1.00 25.09 334 ALA A N 1
ATOM 2189 C CA . ALA A 1 334 ? 111.298 131.993 151.135 1.00 25.09 334 ALA A CA 1
ATOM 2190 C C . ALA A 1 334 ? 111.738 131.942 152.586 1.00 25.09 334 ALA A C 1
ATOM 2191 O O . ALA A 1 334 ? 112.845 132.375 152.901 1.00 25.09 334 ALA A O 1
ATOM 2193 N N . ALA A 1 335 ? 110.916 131.397 153.475 1.00 24.25 335 ALA A N 1
ATOM 2194 C CA . ALA A 1 335 ? 111.248 131.332 154.893 1.00 24.25 335 ALA A CA 1
ATOM 2195 C C . ALA A 1 335 ? 112.046 130.071 155.166 1.00 24.25 335 ALA A C 1
ATOM 2196 O O . ALA A 1 335 ? 111.553 128.970 154.931 1.00 24.25 335 ALA A O 1
ATOM 2198 N N . SER A 1 336 ? 113.254 130.214 155.690 1.00 24.19 336 SER A N 1
ATOM 2199 C CA . SER A 1 336 ? 114.166 129.086 155.815 1.00 24.19 336 SER A CA 1
ATOM 2200 C C . SER A 1 336 ? 114.304 128.669 157.269 1.00 24.19 336 SER A C 1
ATOM 2201 O O . SER A 1 336 ? 114.725 129.470 158.105 1.00 24.19 336 SER A O 1
ATOM 2204 N N . TYR A 1 337 ? 113.991 127.409 157.554 1.00 34.30 337 TYR A N 1
ATOM 2205 C CA . TYR A 1 337 ? 114.090 126.824 158.882 1.00 34.30 337 TYR A CA 1
ATOM 2206 C C . TYR A 1 337 ? 115.294 125.899 158.966 1.00 34.30 337 TYR A C 1
ATOM 2207 O O . TYR A 1 337 ? 115.653 125.243 157.994 1.00 34.30 337 TYR A O 1
ATOM 2216 N N . ASP A 1 338 ? 115.906 125.836 160.138 1.00 25.32 338 ASP A N 1
ATOM 2217 C CA . ASP A 1 338 ? 117.041 124.954 160.357 1.00 25.32 338 ASP A CA 1
ATOM 2218 C C . ASP A 1 338 ? 116.519 123.531 160.514 1.00 25.32 338 ASP A C 1
ATOM 2219 O O . ASP A 1 338 ? 115.334 123.269 160.296 1.00 25.32 338 ASP A O 1
ATOM 2224 N N . ILE A 1 339 ? 117.375 122.575 160.887 1.00 24.66 339 ILE A N 1
ATOM 2225 C CA . ILE A 1 339 ? 116.878 121.220 161.126 1.00 24.66 339 ILE A CA 1
ATOM 2226 C C . ILE A 1 339 ? 115.931 121.219 162.308 1.00 24.66 339 ILE A C 1
ATOM 2227 O O . ILE A 1 339 ? 114.835 120.655 162.254 1.00 24.66 339 ILE A O 1
ATOM 2232 N N . ARG A 1 340 ? 116.346 121.843 163.394 1.00 26.54 340 ARG A N 1
ATOM 2233 C CA . ARG A 1 340 ? 115.605 121.822 164.639 1.00 26.54 340 ARG A CA 1
ATOM 2234 C C . ARG A 1 340 ? 114.422 122.769 164.634 1.00 26.54 340 ARG A C 1
ATOM 2235 O O . ARG A 1 340 ? 113.770 122.921 165.666 1.00 26.54 340 ARG A O 1
ATOM 2243 N N . GLY A 1 341 ? 114.117 123.389 163.502 1.00 21.58 341 GLY A N 1
ATOM 2244 C CA . GLY A 1 341 ? 112.986 124.286 163.418 1.00 21.58 341 GLY A CA 1
ATOM 2245 C C . GLY A 1 341 ? 113.198 125.602 164.125 1.00 21.58 341 GLY A C 1
ATOM 2246 O O . GLY A 1 341 ? 112.591 125.844 165.165 1.00 21.58 341 GLY A O 1
ATOM 2247 N N . ASN A 1 342 ? 114.055 126.460 163.586 1.00 19.59 342 ASN A N 1
ATOM 2248 C CA . ASN A 1 342 ? 114.425 127.684 164.268 1.00 19.59 342 ASN A CA 1
ATOM 2249 C C . ASN A 1 342 ? 114.030 128.965 163.545 1.00 19.59 342 ASN A C 1
ATOM 2250 O O . ASN A 1 342 ? 114.115 130.036 164.149 1.00 19.59 342 ASN A O 1
ATOM 2255 N N . PHE A 1 343 ? 113.596 128.896 162.290 1.00 22.97 343 PHE A N 1
ATOM 2256 C CA . PHE A 1 343 ? 113.212 130.074 161.513 1.00 22.97 343 PHE A CA 1
ATOM 2257 C C . PHE A 1 343 ? 114.370 131.066 161.381 1.00 22.97 343 PHE A C 1
ATOM 2258 O O . PHE A 1 343 ? 114.398 132.116 162.013 1.00 22.97 343 PHE A O 1
ATOM 2266 N N . LEU A 1 344 ? 115.350 130.674 160.578 1.00 22.29 344 LEU A N 1
ATOM 2267 C CA . LEU A 1 344 ? 116.473 131.553 160.292 1.00 22.29 344 LEU A CA 1
ATOM 2268 C C . LEU A 1 344 ? 116.047 132.962 159.881 1.00 22.29 344 LEU A C 1
ATOM 2269 O O . LEU A 1 344 ? 116.334 133.909 160.615 1.00 22.29 344 LEU A O 1
ATOM 2274 N N . LYS A 1 345 ? 115.345 133.127 158.756 1.00 30.19 345 LYS A N 1
ATOM 2275 C CA . LYS A 1 345 ? 115.056 134.461 158.223 1.00 30.19 345 LYS A CA 1
ATOM 2276 C C . LYS A 1 345 ? 114.162 134.361 156.994 1.00 30.19 345 LYS A C 1
ATOM 2277 O O . LYS A 1 345 ? 113.990 133.286 156.421 1.00 30.19 345 LYS A O 1
ATOM 2283 N N . TRP A 1 346 ? 113.587 135.498 156.598 1.00 40.03 346 TRP A N 1
ATOM 2284 C CA . TRP A 1 346 ? 112.986 135.670 155.279 1.00 40.03 346 TRP A CA 1
ATOM 2285 C C . TRP A 1 346 ? 114.068 136.092 154.301 1.00 40.03 346 TRP A C 1
ATOM 2286 O O . TRP A 1 346 ? 115.005 136.798 154.673 1.00 40.03 346 TRP A O 1
ATOM 2297 N N . GLN A 1 347 ? 113.922 135.702 153.038 1.00 29.08 347 GLN A N 1
ATOM 2298 C CA . GLN A 1 347 ? 114.863 136.208 152.048 1.00 29.08 347 GLN A CA 1
ATOM 2299 C C . GLN A 1 347 ? 114.306 136.041 150.649 1.00 29.08 347 GLN A C 1
ATOM 2300 O O . GLN A 1 347 ? 113.603 135.076 150.359 1.00 29.08 347 GLN A O 1
ATOM 2306 N N . THR A 1 348 ? 114.622 137.000 149.789 1.00 23.06 348 THR A N 1
ATOM 2307 C CA . THR A 1 348 ? 114.316 136.851 148.380 1.00 23.06 348 THR A CA 1
ATOM 2308 C C . THR A 1 348 ? 115.192 135.776 147.770 1.00 23.06 348 THR A C 1
ATOM 2309 O O . THR A 1 348 ? 116.341 135.585 148.165 1.00 23.06 348 THR A O 1
ATOM 2313 N N . LEU A 1 349 ? 114.642 135.072 146.791 1.00 22.44 349 LEU A N 1
ATOM 2314 C CA . LEU A 1 349 ? 115.368 133.994 146.142 1.00 22.44 349 LEU A CA 1
ATOM 2315 C C . LEU A 1 349 ? 116.473 134.494 145.233 1.00 22.44 349 LEU A C 1
ATOM 2316 O O . LEU A 1 349 ? 117.219 133.675 144.691 1.00 22.44 349 LEU A O 1
ATOM 2321 N N . GLU A 1 350 ? 116.594 135.802 145.039 1.00 29.15 350 GLU A N 1
ATOM 2322 C CA . GLU A 1 350 ? 117.633 136.322 144.171 1.00 29.15 350 GLU A CA 1
ATOM 2323 C C . GLU A 1 350 ? 119.005 136.093 144.792 1.00 29.15 350 GLU A C 1
ATOM 2324 O O . GLU A 1 350 ? 119.145 135.809 145.981 1.00 29.15 350 GLU A O 1
ATOM 2330 N N . GLY A 1 351 ? 120.031 136.230 143.964 1.00 23.64 351 GLY A N 1
ATOM 2331 C CA . GLY A 1 351 ? 121.382 136.027 144.421 1.00 23.64 351 GLY A CA 1
ATOM 2332 C C . GLY A 1 351 ? 121.833 134.588 144.446 1.00 23.64 351 GLY A C 1
ATOM 2333 O O . GLY A 1 351 ? 122.968 134.320 144.853 1.00 23.64 351 GLY A O 1
ATOM 2334 N N . GLY A 1 352 ? 120.989 133.653 144.037 1.00 21.50 352 GLY A N 1
ATOM 2335 C CA . GLY A 1 352 ? 121.426 132.282 143.931 1.00 21.50 352 GLY A CA 1
ATOM 2336 C C . GLY A 1 352 ? 121.054 131.394 145.094 1.00 21.50 352 GLY A C 1
ATOM 2337 O O . GLY A 1 352 ? 121.894 130.643 145.589 1.00 21.50 352 GLY A O 1
ATOM 2338 N N . VAL A 1 353 ? 119.805 131.463 145.534 1.00 20.16 353 VAL A N 1
ATOM 2339 C CA . VAL A 1 353 ? 119.268 130.545 146.533 1.00 20.16 353 VAL A CA 1
ATOM 2340 C C . VAL A 1 353 ? 118.500 129.447 145.815 1.00 20.16 353 VAL A C 1
ATOM 2341 O O . VAL A 1 353 ? 117.813 129.698 144.820 1.00 20.16 353 VAL A O 1
ATOM 2345 N N . LEU A 1 354 ? 118.636 128.221 146.306 1.00 20.38 354 LEU A N 1
ATOM 2346 C CA . LEU A 1 354 ? 118.064 127.024 145.682 1.00 20.38 354 LEU A CA 1
ATOM 2347 C C . LEU A 1 354 ? 118.437 126.916 144.208 1.00 20.38 354 LEU A C 1
ATOM 2348 O O . LEU A 1 354 ? 117.669 126.433 143.382 1.00 20.38 354 LEU A O 1
ATOM 2353 N N . GLN A 1 355 ? 119.649 127.344 143.884 1.00 22.90 355 GLN A N 1
ATOM 2354 C CA . GLN A 1 355 ? 120.298 126.933 142.644 1.00 22.90 355 GLN A CA 1
ATOM 2355 C C . GLN A 1 355 ? 121.785 126.815 142.947 1.00 22.90 355 GLN A C 1
ATOM 2356 O O . GLN A 1 355 ? 122.489 127.818 143.075 1.00 22.90 355 GLN A O 1
ATOM 2362 N N . LEU A 1 356 ? 122.240 125.573 143.097 1.00 23.49 356 LEU A N 1
ATOM 2363 C CA . LEU A 1 356 ? 123.532 125.276 143.694 1.00 23.49 356 LEU A CA 1
ATOM 2364 C C . LEU A 1 356 ? 124.623 125.060 142.653 1.00 23.49 356 LEU A C 1
ATOM 2365 O O . LEU A 1 356 ? 125.578 124.320 142.894 1.00 23.49 356 LEU A O 1
ATOM 2370 N N . CYS A 1 357 ? 124.509 125.723 141.508 1.00 29.38 357 CYS A N 1
ATOM 2371 C CA . CYS A 1 357 ? 125.526 125.834 140.479 1.00 29.38 357 CYS A CA 1
ATOM 2372 C C . CYS A 1 357 ? 126.133 127.226 140.499 1.00 29.38 357 CYS A C 1
ATOM 2373 O O . CYS A 1 357 ? 125.399 128.215 140.542 1.00 29.38 357 CYS A O 1
ATOM 2376 N N . PRO A 1 358 ? 127.458 127.295 140.526 1.00 22.81 358 PRO A N 1
ATOM 2377 C CA . PRO A 1 358 ? 128.172 128.573 140.603 1.00 22.81 358 PRO A CA 1
ATOM 2378 C C . PRO A 1 358 ? 128.163 129.380 139.316 1.00 22.81 358 PRO A C 1
ATOM 2379 O O . PRO A 1 358 ? 128.339 128.828 138.233 1.00 22.81 358 PRO A O 1
ATOM 2383 N N . ASP A 1 359 ? 127.969 130.687 139.458 1.00 24.00 359 ASP A N 1
ATOM 2384 C CA . ASP A 1 359 ? 127.944 131.614 138.334 1.00 24.00 359 ASP A CA 1
ATOM 2385 C C . ASP A 1 359 ? 128.103 133.052 138.815 1.00 24.00 359 ASP A C 1
ATOM 2386 O O . ASP A 1 359 ? 128.142 133.317 140.015 1.00 24.00 359 ASP A O 1
ATOM 2391 N N . THR A 1 360 ? 128.188 133.985 137.875 1.00 23.40 360 THR A N 1
ATOM 2392 C CA . THR A 1 360 ? 128.339 135.390 138.228 1.00 23.40 360 THR A CA 1
ATOM 2393 C C . THR A 1 360 ? 127.027 135.984 138.728 1.00 23.40 360 THR A C 1
ATOM 2394 O O . THR A 1 360 ? 125.948 135.522 138.373 1.00 23.40 360 THR A O 1
ATOM 2398 N N . GLU A 1 361 ? 127.098 137.014 139.557 1.00 24.71 361 GLU A N 1
ATOM 2399 C CA . GLU A 1 361 ? 125.880 137.617 140.088 1.00 24.71 361 GLU A CA 1
ATOM 2400 C C . GLU A 1 361 ? 124.752 137.916 139.098 1.00 24.71 361 GLU A C 1
ATOM 2401 O O . GLU A 1 361 ? 123.565 137.870 139.446 1.00 24.71 361 GLU A O 1
ATOM 2407 N N . THR A 1 362 ? 125.130 138.210 137.860 1.00 21.53 362 THR A N 1
ATOM 2408 C CA . THR A 1 362 ? 124.171 138.565 136.817 1.00 21.53 362 THR A CA 1
ATOM 2409 C C . THR A 1 362 ? 123.255 137.437 136.326 1.00 21.53 362 THR A C 1
ATOM 2410 O O . THR A 1 362 ? 122.067 137.656 136.172 1.00 21.53 362 THR A O 1
ATOM 2414 N N . ARG A 1 363 ? 123.791 136.247 136.072 1.00 22.46 363 ARG A N 1
ATOM 2415 C CA . ARG A 1 363 ? 122.966 135.134 135.587 1.00 22.46 363 ARG A CA 1
ATOM 2416 C C . ARG A 1 363 ? 121.975 134.654 136.650 1.00 22.46 363 ARG A C 1
ATOM 2417 O O . ARG A 1 363 ? 120.801 134.347 136.365 1.00 22.46 363 ARG A O 1
ATOM 2425 N N . LEU A 1 364 ? 122.464 134.582 137.881 1.00 21.64 364 LEU A N 1
ATOM 2426 C CA . LEU A 1 364 ? 121.641 134.155 138.997 1.00 21.64 364 LEU A CA 1
ATOM 2427 C C . LEU A 1 364 ? 120.526 135.158 139.255 1.00 21.64 364 LEU A C 1
ATOM 2428 O O . LEU A 1 364 ? 119.403 134.774 139.560 1.00 21.64 364 LEU A O 1
ATOM 2433 N N . ASN A 1 365 ? 120.823 136.447 139.094 1.00 21.45 365 ASN A N 1
ATOM 2434 C CA . ASN A 1 365 ? 119.812 137.480 139.324 1.00 21.45 365 ASN A CA 1
ATOM 2435 C C . ASN A 1 365 ? 118.826 137.612 138.162 1.00 21.45 365 ASN A C 1
ATOM 2436 O O . ASN A 1 365 ? 117.716 138.112 138.329 1.00 21.45 365 ASN A O 1
ATOM 2441 N N . ALA A 1 366 ? 119.245 137.156 136.988 1.00 19.13 366 ALA A N 1
ATOM 2442 C CA . ALA A 1 366 ? 118.451 137.183 135.770 1.00 19.13 366 ALA A CA 1
ATOM 2443 C C . ALA A 1 366 ? 117.594 135.930 135.641 1.00 19.13 366 ALA A C 1
ATOM 2444 O O . ALA A 1 366 ? 116.813 135.813 134.702 1.00 19.13 366 ALA A O 1
ATOM 2446 N N . ALA A 1 367 ? 117.763 134.978 136.554 1.00 20.91 367 ALA A N 1
ATOM 2447 C CA . ALA A 1 367 ? 116.930 133.774 136.519 1.00 20.91 367 ALA A CA 1
ATOM 2448 C C . ALA A 1 367 ? 115.442 134.181 136.562 1.00 20.91 367 ALA A C 1
ATOM 2449 O O . ALA A 1 367 ? 114.676 133.813 135.677 1.00 20.91 367 ALA A O 1
ATOM 2451 N N . TYR A 1 368 ? 115.042 134.933 137.589 1.00 23.77 368 TYR A N 1
ATOM 2452 C CA . TYR A 1 368 ? 113.665 135.383 137.743 1.00 23.77 368 TYR A CA 1
ATOM 2453 C C . TYR A 1 368 ? 113.560 136.693 136.977 1.00 23.77 368 TYR A C 1
ATOM 2454 O O . TYR A 1 368 ? 113.834 137.760 137.517 1.00 23.77 368 TYR A O 1
ATOM 2463 N N . SER A 1 369 ? 113.157 136.603 135.716 1.00 22.89 369 SER A N 1
ATOM 2464 C CA . SER A 1 369 ? 112.981 137.774 134.872 1.00 22.89 369 SER A CA 1
ATOM 2465 C C . SER A 1 369 ? 111.893 137.306 133.924 1.00 22.89 369 SER A C 1
ATOM 2466 O O . SER A 1 369 ? 112.134 136.444 133.084 1.00 22.89 369 SER A O 1
ATOM 2469 N N . PHE A 1 370 ? 110.697 137.868 134.060 1.00 25.05 370 PHE A N 1
ATOM 2470 C CA . PHE A 1 370 ? 109.573 137.461 133.224 1.00 25.05 370 PHE A CA 1
ATOM 2471 C C . PHE A 1 370 ? 109.868 137.479 131.731 1.00 25.05 370 PHE A C 1
ATOM 2472 O O . PHE A 1 370 ? 109.957 138.534 131.111 1.00 25.05 370 PHE A O 1
ATOM 2480 N N . GLY A 1 371 ? 110.017 136.286 131.173 1.00 24.38 371 GLY A N 1
ATOM 2481 C CA . GLY A 1 371 ? 110.288 136.097 129.766 1.00 24.38 371 GLY A CA 1
ATOM 2482 C C . GLY A 1 371 ? 111.522 135.265 129.486 1.00 24.38 371 GLY A C 1
ATOM 2483 O O . GLY A 1 371 ? 111.487 134.408 128.598 1.00 24.38 371 GLY A O 1
ATOM 2484 N N . THR A 1 372 ? 112.600 135.480 130.232 1.00 20.23 372 THR A N 1
ATOM 2485 C CA . THR A 1 372 ? 113.853 134.765 130.002 1.00 20.23 372 THR A CA 1
ATOM 2486 C C . THR A 1 372 ? 113.703 133.340 130.502 1.00 20.23 372 THR A C 1
ATOM 2487 O O . THR A 1 372 ? 113.639 133.101 131.707 1.00 20.23 372 THR A O 1
ATOM 2491 N N . THR A 1 373 ? 113.660 132.383 129.581 1.00 18.35 373 THR A N 1
ATOM 2492 C CA . THR A 1 373 ? 113.510 130.979 129.951 1.00 18.35 373 THR A CA 1
ATOM 2493 C C . THR A 1 373 ? 114.869 130.441 130.359 1.00 18.35 373 THR A C 1
ATOM 2494 O O . THR A 1 373 ? 115.649 130.000 129.520 1.00 18.35 373 THR A O 1
ATOM 2498 N N . TYR A 1 374 ? 115.165 130.520 131.649 1.00 23.98 374 TYR A N 1
ATOM 2499 C CA . TYR A 1 374 ? 116.446 130.094 132.202 1.00 23.98 374 TYR A CA 1
ATOM 2500 C C . TYR A 1 374 ? 116.688 128.589 132.163 1.00 23.98 374 TYR A C 1
ATOM 2501 O O . TYR A 1 374 ? 115.770 127.805 132.373 1.00 23.98 374 TYR A O 1
ATOM 2510 N N . GLN A 1 375 ? 117.927 128.187 131.887 1.00 19.13 375 GLN A N 1
ATOM 2511 C CA . GLN A 1 375 ? 118.280 126.771 131.877 1.00 19.13 375 GLN A CA 1
ATOM 2512 C C . GLN A 1 375 ? 119.746 126.667 132.245 1.00 19.13 375 GLN A C 1
ATOM 2513 O O . GLN A 1 375 ? 120.594 127.232 131.554 1.00 19.13 375 GLN A O 1
ATOM 2519 N N . GLN A 1 376 ? 120.045 125.941 133.315 1.00 23.76 376 GLN A N 1
ATOM 2520 C CA . GLN A 1 376 ? 121.379 125.903 133.886 1.00 23.76 376 GLN A CA 1
ATOM 2521 C C . GLN A 1 376 ? 121.776 124.461 134.148 1.00 23.76 376 GLN A C 1
ATOM 2522 O O . GLN A 1 376 ? 120.924 123.611 134.396 1.00 23.76 376 GLN A O 1
ATOM 2528 N N . ASN A 1 377 ? 123.074 124.189 134.101 1.00 23.70 377 ASN A N 1
ATOM 2529 C CA . ASN A 1 377 ? 123.543 122.816 134.181 1.00 23.70 377 ASN A CA 1
ATOM 2530 C C . ASN A 1 377 ? 125.011 122.826 134.566 1.00 23.70 377 ASN A C 1
ATOM 2531 O O . ASN A 1 377 ? 125.819 123.444 133.872 1.00 23.70 377 ASN A O 1
ATOM 2536 N N . CYS A 1 378 ? 125.355 122.157 135.660 1.00 29.96 378 CYS A N 1
ATOM 2537 C CA . CYS A 1 378 ? 126.738 122.105 136.130 1.00 29.96 378 CYS A CA 1
ATOM 2538 C C . CYS A 1 378 ? 126.995 120.712 136.687 1.00 29.96 378 CYS A C 1
ATOM 2539 O O . CYS A 1 378 ? 126.190 119.794 136.510 1.00 29.96 378 CYS A O 1
ATOM 2542 N N . GLU A 1 379 ? 128.130 120.528 137.357 1.00 31.80 379 GLU A N 1
ATOM 2543 C CA . GLU A 1 379 ? 128.520 119.192 137.801 1.00 31.80 379 GLU A CA 1
ATOM 2544 C C . GLU A 1 379 ? 129.379 119.314 139.052 1.00 31.80 379 GLU A C 1
ATOM 2545 O O . GLU A 1 379 ? 130.596 119.474 138.948 1.00 31.80 379 GLU A O 1
ATOM 2551 N N . ILE A 1 380 ? 128.758 119.213 140.221 1.00 30.33 380 ILE A N 1
ATOM 2552 C CA . ILE A 1 380 ? 129.444 119.410 141.495 1.00 30.33 380 ILE A CA 1
ATOM 2553 C C . ILE A 1 380 ? 130.193 118.139 141.871 1.00 30.33 380 ILE A C 1
ATOM 2554 O O . ILE A 1 380 ? 129.747 117.046 141.507 1.00 30.33 380 ILE A O 1
ATOM 2559 N N . PRO A 1 381 ? 131.331 118.220 142.558 1.00 28.37 381 PRO A N 1
ATOM 2560 C CA . PRO A 1 381 ? 131.919 117.033 143.183 1.00 28.37 381 PRO A CA 1
ATOM 2561 C C . PRO A 1 381 ? 131.483 116.882 144.635 1.00 28.37 381 PRO A C 1
ATOM 2562 O O . PRO A 1 381 ? 131.037 117.832 145.274 1.00 28.37 381 PRO A O 1
ATOM 2566 N N . ILE A 1 382 ? 131.622 115.656 145.150 1.00 32.74 382 ILE A N 1
ATOM 2567 C CA . ILE A 1 382 ? 131.068 115.329 146.464 1.00 32.74 382 ILE A CA 1
ATOM 2568 C C . ILE A 1 382 ? 131.743 116.119 147.573 1.00 32.74 382 ILE A C 1
ATOM 2569 O O . ILE A 1 382 ? 131.075 116.596 148.496 1.00 32.74 382 ILE A O 1
ATOM 2574 N N . SER A 1 383 ? 133.068 116.229 147.541 1.00 28.71 383 SER A N 1
ATOM 2575 C CA . SER A 1 383 ? 133.761 116.839 148.669 1.00 28.71 383 SER A CA 1
ATOM 2576 C C . SER A 1 383 ? 133.280 118.262 148.904 1.00 28.71 383 SER A C 1
ATOM 2577 O O . SER A 1 383 ? 133.076 118.676 150.050 1.00 28.71 383 SER A O 1
ATOM 2580 N N . LYS A 1 384 ? 133.062 119.016 147.832 1.00 26.83 384 LYS A N 1
ATOM 2581 C CA . LYS A 1 384 ? 132.581 120.381 147.988 1.00 26.83 384 LYS A CA 1
ATOM 2582 C C . LYS A 1 384 ? 131.189 120.419 148.604 1.00 26.83 384 LYS A C 1
ATOM 2583 O O . LYS A 1 384 ? 130.906 121.268 149.452 1.00 26.83 384 LYS A O 1
ATOM 2589 N N . ILE A 1 385 ? 130.300 119.522 148.182 1.00 22.76 385 ILE A N 1
ATOM 2590 C CA . ILE A 1 385 ? 128.955 119.500 148.746 1.00 22.76 385 ILE A CA 1
ATOM 2591 C C . ILE A 1 385 ? 129.005 119.162 150.226 1.00 22.76 385 ILE A C 1
ATOM 2592 O O . ILE A 1 385 ? 128.321 119.785 151.042 1.00 22.76 385 ILE A O 1
ATOM 2597 N N . LEU A 1 386 ? 129.818 118.181 150.602 1.00 23.54 386 LEU A N 1
ATOM 2598 C CA . LEU A 1 386 ? 129.922 117.816 152.010 1.00 23.54 386 LEU A CA 1
ATOM 2599 C C . LEU A 1 386 ? 130.568 118.914 152.844 1.00 23.54 386 LEU A C 1
ATOM 2600 O O . LEU A 1 386 ? 130.360 118.965 154.058 1.00 23.54 386 LEU A O 1
ATOM 2605 N N . ILE A 1 387 ? 131.378 119.775 152.227 1.00 24.19 387 ILE A N 1
ATOM 2606 C CA . ILE A 1 387 ? 131.983 120.876 152.975 1.00 24.19 387 ILE A CA 1
ATOM 2607 C C . ILE A 1 387 ? 131.007 122.035 153.121 1.00 24.19 387 ILE A C 1
ATOM 2608 O O . ILE A 1 387 ? 130.921 122.652 154.184 1.00 24.19 387 ILE A O 1
ATOM 2613 N N . ASP A 1 388 ? 130.259 122.349 152.067 1.00 27.63 388 ASP A N 1
ATOM 2614 C CA . ASP A 1 388 ? 129.426 123.546 152.028 1.00 27.63 388 ASP A CA 1
ATOM 2615 C C . ASP A 1 388 ? 127.982 123.312 152.450 1.00 27.63 388 ASP A C 1
ATOM 2616 O O . ASP A 1 388 ? 127.191 124.256 152.428 1.00 27.63 388 ASP A O 1
ATOM 2621 N N . PHE A 1 389 ? 127.610 122.093 152.812 1.00 25.72 389 PHE A N 1
ATOM 2622 C CA . PHE A 1 389 ? 126.265 121.785 153.290 1.00 25.72 389 PHE A CA 1
ATOM 2623 C C . PHE A 1 389 ? 126.361 120.819 154.461 1.00 25.72 389 PHE A C 1
ATOM 2624 O O . PHE A 1 389 ? 125.971 119.653 154.352 1.00 25.72 389 PHE A O 1
ATOM 2632 N N . PRO A 1 390 ? 126.879 121.270 155.602 1.00 28.87 390 PRO A N 1
ATOM 2633 C CA . PRO A 1 390 ? 127.021 120.355 156.740 1.00 28.87 390 PRO A CA 1
ATOM 2634 C C . PRO A 1 390 ? 125.701 119.801 157.227 1.00 28.87 390 PRO A C 1
ATOM 2635 O O . PRO A 1 390 ? 125.664 118.675 157.733 1.00 28.87 390 PRO A O 1
ATOM 2639 N N . THR A 1 391 ? 124.622 120.561 157.102 1.00 28.67 391 THR A N 1
ATOM 2640 C CA . THR A 1 391 ? 123.302 120.176 157.579 1.00 28.67 391 THR A CA 1
ATOM 2641 C C . THR A 1 391 ? 122.268 120.751 156.628 1.00 28.67 391 THR A C 1
ATOM 2642 O O . THR A 1 391 ? 122.541 121.736 155.935 1.00 28.67 391 THR A O 1
ATOM 2646 N N . PRO A 1 392 ? 121.079 120.167 156.566 1.00 25.06 392 PRO A N 1
ATOM 2647 C CA . PRO A 1 392 ? 120.050 120.702 155.677 1.00 25.06 392 PRO A CA 1
ATOM 2648 C C . PRO A 1 392 ? 119.472 121.999 156.209 1.00 25.06 392 PRO A C 1
ATOM 2649 O O . PRO A 1 392 ? 119.472 122.256 157.413 1.00 25.06 392 PRO A O 1
ATOM 2653 N N . ILE A 1 393 ? 118.982 122.825 155.289 1.00 30.88 393 ILE A N 1
ATOM 2654 C CA . ILE A 1 393 ? 118.172 123.992 155.609 1.00 30.88 393 ILE A CA 1
ATOM 2655 C C . ILE A 1 393 ? 116.938 123.938 154.728 1.00 30.88 393 ILE A C 1
ATOM 2656 O O . ILE A 1 393 ? 117.058 123.760 153.514 1.00 30.88 393 ILE A O 1
ATOM 2661 N N . PHE A 1 394 ? 115.761 124.091 155.331 1.00 40.03 394 PHE A N 1
ATOM 2662 C CA . PHE A 1 394 ? 114.495 123.841 154.655 1.00 40.03 394 PHE A CA 1
ATOM 2663 C C . PHE A 1 394 ? 113.814 125.150 154.289 1.00 40.03 394 PHE A C 1
ATOM 2664 O O . PHE A 1 394 ? 113.696 126.039 155.131 1.00 40.03 394 PHE A O 1
ATOM 2672 N N . TYR A 1 395 ? 113.347 125.258 153.049 1.00 40.03 395 TYR A N 1
ATOM 2673 C CA . TYR A 1 395 ? 112.703 126.465 152.552 1.00 40.03 395 TYR A CA 1
ATOM 2674 C C . TYR A 1 395 ? 111.227 126.223 152.283 1.00 40.03 395 TYR A C 1
ATOM 2675 O O . TYR A 1 395 ? 110.802 125.094 152.047 1.00 40.03 395 TYR A O 1
ATOM 2684 N N . ASP A 1 396 ? 110.449 127.301 152.315 1.00 30.68 396 ASP A N 1
ATOM 2685 C CA . ASP A 1 396 ? 109.049 127.305 151.899 1.00 30.68 396 ASP A CA 1
ATOM 2686 C C . ASP A 1 396 ? 108.856 128.486 150.969 1.00 30.68 396 ASP A C 1
ATOM 2687 O O . ASP A 1 396 ? 108.777 129.625 151.434 1.00 30.68 396 ASP A O 1
ATOM 2692 N N . VAL A 1 397 ? 108.752 128.240 149.677 1.00 22.34 397 VAL A N 1
ATOM 2693 C CA . VAL A 1 397 ? 108.758 129.330 148.710 1.00 22.34 397 VAL A CA 1
ATOM 2694 C C . VAL A 1 397 ? 107.382 129.973 148.646 1.00 22.34 397 VAL A C 1
ATOM 2695 O O . VAL A 1 397 ? 106.361 129.283 148.641 1.00 22.34 397 VAL A O 1
ATOM 2699 N N . TYR A 1 398 ? 107.353 131.304 148.599 1.00 25.36 398 TYR A N 1
ATOM 2700 C CA . TYR A 1 398 ? 106.137 132.095 148.499 1.00 25.36 398 TYR A CA 1
ATOM 2701 C C . TYR A 1 398 ? 106.321 133.137 147.409 1.00 25.36 398 TYR A C 1
ATOM 2702 O O . TYR A 1 398 ? 107.439 133.552 147.121 1.00 25.36 398 TYR A O 1
ATOM 2711 N N . LEU A 1 399 ? 105.221 133.575 146.809 1.00 19.97 399 LEU A N 1
ATOM 2712 C CA . LEU A 1 399 ? 105.245 134.636 145.808 1.00 19.97 399 LEU A CA 1
ATOM 2713 C C . LEU A 1 399 ? 104.497 135.829 146.366 1.00 19.97 399 LEU A C 1
ATOM 2714 O O . LEU A 1 399 ? 103.389 135.673 146.881 1.00 19.97 399 LEU A O 1
ATOM 2719 N N . GLU A 1 400 ? 105.080 137.012 146.243 1.00 22.39 400 GLU A N 1
ATOM 2720 C CA . GLU A 1 400 ? 104.587 138.202 146.921 1.00 22.39 400 GLU A CA 1
ATOM 2721 C C . GLU A 1 400 ? 103.955 139.165 145.929 1.00 22.39 400 GLU A C 1
ATOM 2722 O O . GLU A 1 400 ? 104.571 139.513 144.921 1.00 22.39 400 GLU A O 1
ATOM 2728 N N . TYR A 1 401 ? 102.734 139.606 146.218 1.00 25.06 401 TYR A N 1
ATOM 2729 C CA . TYR A 1 401 ? 102.080 140.596 145.373 1.00 25.06 401 TYR A CA 1
ATOM 2730 C C . TYR A 1 401 ? 101.510 141.727 146.213 1.00 25.06 401 TYR A C 1
ATOM 2731 O O . TYR A 1 401 ? 101.815 141.819 147.403 1.00 25.06 401 TYR A O 1
ATOM 2740 N N . THR A 1 402 ? 100.702 142.603 145.622 1.00 29.07 402 THR A N 1
ATOM 2741 C CA . THR A 1 402 ? 100.052 143.675 146.363 1.00 29.07 402 THR A CA 1
ATOM 2742 C C . THR A 1 402 ? 98.542 143.563 146.230 1.00 29.07 402 THR A C 1
ATOM 2743 O O . THR A 1 402 ? 98.024 143.249 145.158 1.00 29.07 402 THR A O 1
ATOM 2747 N N . ASP A 1 403 ? 97.840 143.832 147.325 1.00 37.72 403 ASP A N 1
ATOM 2748 C CA . ASP A 1 403 ? 96.398 143.648 147.388 1.00 37.72 403 ASP A CA 1
ATOM 2749 C C . ASP A 1 403 ? 95.669 144.795 146.713 1.00 37.72 403 ASP A C 1
ATOM 2750 O O . ASP A 1 403 ? 96.278 145.586 145.989 1.00 37.72 403 ASP A O 1
ATOM 2752 N N . GLU A 1 404 ? 94.358 144.881 146.931 1.00 49.85 404 GLU A N 1
ATOM 2753 C CA . GLU A 1 404 ? 93.581 145.979 146.369 1.00 49.85 404 GLU A CA 1
ATOM 2754 C C . GLU A 1 404 ? 93.837 147.285 147.111 1.00 49.85 404 GLU A C 1
ATOM 2755 O O . GLU A 1 404 ? 94.019 148.335 146.486 1.00 49.85 404 GLU A O 1
ATOM 2757 N N . ASN A 1 405 ? 93.868 147.239 148.444 1.00 56.40 405 ASN A N 1
ATOM 2758 C CA . ASN A 1 405 ? 93.973 148.432 149.274 1.00 56.40 405 ASN A CA 1
ATOM 2759 C C . ASN A 1 405 ? 95.409 148.735 149.696 1.00 56.40 405 ASN A C 1
ATOM 2760 O O . ASN A 1 405 ? 95.632 149.278 150.783 1.00 56.40 405 ASN A O 1
ATOM 2762 N N . GLN A 1 406 ? 96.386 148.373 148.864 1.00 55.88 406 GLN A N 1
ATOM 2763 C CA . GLN A 1 406 ? 97.809 148.692 148.987 1.00 55.88 406 GLN A CA 1
ATOM 2764 C C . GLN A 1 406 ? 98.541 147.893 150.062 1.00 55.88 406 GLN A C 1
ATOM 2765 O O . GLN A 1 406 ? 99.765 148.012 150.160 1.00 55.88 406 GLN A O 1
ATOM 2767 N N . HIS A 1 407 ? 97.854 147.088 150.864 1.00 50.97 407 HIS A N 1
ATOM 2768 C CA . HIS A 1 407 ? 98.559 146.142 151.714 1.00 50.97 407 HIS A CA 1
ATOM 2769 C C . HIS A 1 407 ? 99.229 145.074 150.854 1.00 50.97 407 HIS A C 1
ATOM 2770 O O . HIS A 1 407 ? 98.768 144.756 149.758 1.00 50.97 407 HIS A O 1
ATOM 2777 N N . GLN A 1 408 ? 100.318 144.506 151.362 1.00 34.50 408 GLN A N 1
ATOM 2778 C CA . GLN A 1 408 ? 101.047 143.486 150.623 1.00 34.50 408 GLN A CA 1
ATOM 2779 C C . GLN A 1 408 ? 100.722 142.096 151.145 1.00 34.50 408 GLN A C 1
ATOM 2780 O O . GLN A 1 408 ? 100.472 141.907 152.334 1.00 34.50 408 GLN A O 1
ATOM 2786 N N . TYR A 1 409 ? 100.727 141.122 150.238 1.00 23.63 409 TYR A N 1
ATOM 2787 C CA . TYR A 1 409 ? 100.303 139.756 150.508 1.00 23.63 409 TYR A CA 1
ATOM 2788 C C . TYR A 1 409 ? 101.369 138.798 150.000 1.00 23.63 409 TYR A C 1
ATOM 2789 O O . TYR A 1 409 ? 102.329 139.206 149.349 1.00 23.63 409 TYR A O 1
ATOM 2798 N N . ILE A 1 410 ? 101.204 137.511 150.293 1.00 19.80 410 ILE A N 1
ATOM 2799 C CA . ILE A 1 410 ? 102.046 136.466 149.723 1.00 19.80 410 ILE A CA 1
ATOM 2800 C C . ILE A 1 410 ? 101.167 135.294 149.322 1.00 19.80 410 ILE A C 1
ATOM 2801 O O . ILE A 1 410 ? 100.162 135.006 149.976 1.00 19.80 410 ILE A O 1
ATOM 2806 N N . LEU A 1 411 ? 101.526 134.644 148.225 1.00 17.62 411 LEU A N 1
ATOM 2807 C CA . LEU A 1 411 ? 100.850 133.458 147.727 1.00 17.62 411 LEU A CA 1
ATOM 2808 C C . LEU A 1 411 ? 101.672 132.224 148.073 1.00 17.62 411 LEU A C 1
ATOM 2809 O O . LEU A 1 411 ? 102.831 132.322 148.468 1.00 17.62 411 LEU A O 1
ATOM 2814 N N . ALA A 1 412 ? 101.074 131.058 147.876 1.00 17.46 412 ALA A N 1
ATOM 2815 C CA . ALA A 1 412 ? 101.754 129.807 148.158 1.00 17.46 412 ALA A CA 1
ATOM 2816 C C . ALA A 1 412 ? 102.124 129.062 146.881 1.00 17.46 412 ALA A C 1
ATOM 2817 O O . ALA A 1 412 ? 101.352 129.014 145.916 1.00 17.46 412 ALA A O 1
ATOM 2819 N N . VAL A 1 413 ? 103.320 128.488 146.885 1.00 26.35 413 VAL A N 1
ATOM 2820 C CA . VAL A 1 413 ? 103.810 127.725 145.751 1.00 26.35 413 VAL A CA 1
ATOM 2821 C C . VAL A 1 413 ? 103.850 126.249 146.126 1.00 26.35 413 VAL A C 1
ATOM 2822 O O . VAL A 1 413 ? 104.404 125.882 147.179 1.00 26.35 413 VAL A O 1
ATOM 2826 N N . PRO A 1 414 ? 103.246 125.432 145.259 1.00 40.03 414 PRO A N 1
ATOM 2827 C CA . PRO A 1 414 ? 103.132 123.975 145.410 1.00 40.03 414 PRO A CA 1
ATOM 2828 C C . PRO A 1 414 ? 104.231 123.223 144.671 1.00 40.03 414 PRO A C 1
ATOM 2829 O O . PRO A 1 414 ? 104.402 123.435 143.469 1.00 40.03 414 PRO A O 1
ATOM 2833 N N . VAL A 1 415 ? 104.942 122.352 145.386 1.00 24.51 415 VAL A N 1
ATOM 2834 C CA . VAL A 1 415 ? 106.033 121.551 144.827 1.00 24.51 415 VAL A CA 1
ATOM 2835 C C . VAL A 1 415 ? 105.577 120.103 144.535 1.00 24.51 415 VAL A C 1
ATOM 2836 O O . VAL A 1 415 ? 104.999 119.429 145.403 1.00 24.51 415 VAL A O 1
ATOM 2840 N N . LEU A 1 416 ? 105.808 119.654 143.299 1.00 20.35 416 LEU A N 1
ATOM 2841 C CA . LEU A 1 416 ? 105.498 118.291 142.855 1.00 20.35 416 LEU A CA 1
ATOM 2842 C C . LEU A 1 416 ? 106.797 117.540 143.162 1.00 20.35 416 LEU A C 1
ATOM 2843 O O . LEU A 1 416 ? 107.827 117.764 142.508 1.00 20.35 416 LEU A O 1
ATOM 2848 N N . ASN A 1 417 ? 106.737 116.598 144.099 1.00 20.36 417 ASN A N 1
ATOM 2849 C CA . ASN A 1 417 ? 107.954 115.981 144.611 1.00 20.36 417 ASN A CA 1
ATOM 2850 C C . ASN A 1 417 ? 108.534 114.877 143.738 1.00 20.36 417 ASN A C 1
ATOM 2851 O O . ASN A 1 417 ? 109.734 114.621 143.828 1.00 20.36 417 ASN A O 1
ATOM 2856 N N . LEU A 1 418 ? 107.725 114.176 142.951 1.00 16.68 418 LEU A N 1
ATOM 2857 C CA . LEU A 1 418 ? 108.194 113.147 142.021 1.00 16.68 418 LEU A CA 1
ATOM 2858 C C . LEU A 1 418 ? 108.887 111.962 142.683 1.00 16.68 418 LEU A C 1
ATOM 2859 O O . LEU A 1 418 ? 109.280 111.021 141.991 1.00 16.68 418 LEU A O 1
ATOM 2864 N N . ASN A 1 419 ? 109.045 111.977 144.004 1.00 21.63 419 ASN A N 1
ATOM 2865 C CA . ASN A 1 419 ? 109.621 110.853 144.734 1.00 21.63 419 ASN A CA 1
ATOM 2866 C C . ASN A 1 419 ? 108.703 110.427 145.865 1.00 21.63 419 ASN A C 1
ATOM 2867 O O . ASN A 1 419 ? 109.147 109.815 146.834 1.00 21.63 419 ASN A O 1
ATOM 2872 N N . LEU A 1 420 ? 107.429 110.745 145.752 1.00 21.32 420 LEU A N 1
ATOM 2873 C CA . LEU A 1 420 ? 106.503 110.685 146.870 1.00 21.32 420 LEU A CA 1
ATOM 2874 C C . LEU A 1 420 ? 105.761 109.363 146.834 1.00 21.32 420 LEU A C 1
ATOM 2875 O O . LEU A 1 420 ? 104.783 109.212 146.105 1.00 21.32 420 LEU A O 1
ATOM 2880 N N . GLN A 1 421 ? 106.219 108.409 147.636 1.00 30.45 421 GLN A N 1
ATOM 2881 C CA . GLN A 1 421 ? 105.463 107.188 147.848 1.00 30.45 421 GLN A CA 1
ATOM 2882 C C . GLN A 1 421 ? 104.075 107.564 148.341 1.00 30.45 421 GLN A C 1
ATOM 2883 O O . GLN A 1 421 ? 103.903 108.570 149.026 1.00 30.45 421 GLN A O 1
ATOM 2889 N N . HIS A 1 422 ? 103.084 106.793 147.995 1.00 32.11 422 HIS A N 1
ATOM 2890 C CA . HIS A 1 422 ? 101.832 107.065 148.698 1.00 32.11 422 HIS A CA 1
ATOM 2891 C C . HIS A 1 422 ? 101.218 105.824 149.317 1.00 32.11 422 HIS A C 1
ATOM 2892 O O . HIS A 1 422 ? 100.620 105.910 150.385 1.00 32.11 422 HIS A O 1
ATOM 2899 N N . ASN A 1 423 ? 101.311 104.688 148.651 1.00 36.72 423 ASN A N 1
ATOM 2900 C CA . ASN A 1 423 ? 101.022 103.387 149.229 1.00 36.72 423 ASN A CA 1
ATOM 2901 C C . ASN A 1 423 ? 102.041 102.411 148.678 1.00 36.72 423 ASN A C 1
ATOM 2902 O O . ASN A 1 423 ? 101.715 101.310 148.237 1.00 36.72 423 ASN A O 1
ATOM 2907 N N . LYS A 1 424 ? 103.299 102.844 148.686 1.00 38.22 424 LYS A N 1
ATOM 2908 C CA . LYS A 1 424 ? 104.385 102.221 147.940 1.00 38.22 424 LYS A CA 1
ATOM 2909 C C . LYS A 1 424 ? 104.158 102.300 146.432 1.00 38.22 424 LYS A C 1
ATOM 2910 O O . LYS A 1 424 ? 104.634 101.447 145.687 1.00 38.22 424 LYS A O 1
ATOM 2916 N N . ILE A 1 425 ? 103.436 103.318 145.964 1.00 32.10 425 ILE A N 1
ATOM 2917 C CA . ILE A 1 425 ? 103.308 103.605 144.540 1.00 32.10 425 ILE A CA 1
ATOM 2918 C C . ILE A 1 425 ? 103.636 105.074 144.316 1.00 32.10 425 ILE A C 1
ATOM 2919 O O . ILE A 1 425 ? 103.171 105.938 145.063 1.00 32.10 425 ILE A O 1
ATOM 2924 N N . PHE A 1 426 ? 104.452 105.354 143.306 1.00 31.78 426 PHE A N 1
ATOM 2925 C CA . PHE A 1 426 ? 104.892 106.715 143.003 1.00 31.78 426 PHE A CA 1
ATOM 2926 C C . PHE A 1 426 ? 103.758 107.460 142.320 1.00 31.78 426 PHE A C 1
ATOM 2927 O O . PHE A 1 426 ? 103.471 107.224 141.148 1.00 31.78 426 PHE A O 1
ATOM 2935 N N . VAL A 1 427 ? 103.099 108.367 143.035 1.00 27.66 427 VAL A N 1
ATOM 2936 C CA . VAL A 1 427 ? 101.975 109.065 142.428 1.00 27.66 427 VAL A CA 1
ATOM 2937 C C . VAL A 1 427 ? 102.449 110.220 141.558 1.00 27.66 427 VAL A C 1
ATOM 2938 O O . VAL A 1 427 ? 102.005 110.365 140.416 1.00 27.66 427 VAL A O 1
ATOM 2942 N N . ASN A 1 428 ? 103.367 111.049 142.055 1.00 24.82 428 ASN A N 1
ATOM 2943 C CA . ASN A 1 428 ? 103.621 112.312 141.370 1.00 24.82 428 ASN A CA 1
ATOM 2944 C C . ASN A 1 428 ? 104.336 112.168 140.038 1.00 24.82 428 ASN A C 1
ATOM 2945 O O . ASN A 1 428 ? 104.425 113.156 139.309 1.00 24.82 428 ASN A O 1
ATOM 2950 N N . GLN A 1 429 ? 104.855 111.000 139.689 1.00 30.29 429 GLN A N 1
ATOM 2951 C CA . GLN A 1 429 ? 105.391 110.811 138.348 1.00 30.29 429 GLN A CA 1
ATOM 2952 C C . GLN A 1 429 ? 104.372 110.016 137.535 1.00 30.29 429 GLN A C 1
ATOM 2953 O O . GLN A 1 429 ? 104.477 108.807 137.344 1.00 30.29 429 GLN A O 1
ATOM 2959 N N . ASP A 1 430 ? 103.365 110.741 137.047 1.00 36.21 430 ASP A N 1
ATOM 2960 C CA . ASP A 1 430 ? 102.327 110.252 136.151 1.00 36.21 430 ASP A CA 1
ATOM 2961 C C . ASP A 1 430 ? 102.166 111.203 134.980 1.00 36.21 430 ASP A C 1
ATOM 2962 O O . ASP A 1 430 ? 102.995 112.091 134.771 1.00 36.21 430 ASP A O 1
ATOM 2967 N N . SER A 1 431 ? 101.101 111.023 134.212 1.00 37.32 431 SER A N 1
ATOM 2968 C CA . SER A 1 431 ? 100.684 112.001 133.222 1.00 37.32 431 SER A CA 1
ATOM 2969 C C . SER A 1 431 ? 99.350 112.640 133.571 1.00 37.32 431 SER A C 1
ATOM 2970 O O . SER A 1 431 ? 99.160 113.835 133.343 1.00 37.32 431 SER A O 1
ATOM 2973 N N . ASN A 1 432 ? 98.428 111.865 134.128 1.00 38.33 432 ASN A N 1
ATOM 2974 C CA . ASN A 1 432 ? 97.145 112.387 134.578 1.00 38.33 432 ASN A CA 1
ATOM 2975 C C . ASN A 1 432 ? 97.377 113.337 135.742 1.00 38.33 432 ASN A C 1
ATOM 2976 O O . ASN A 1 432 ? 97.867 112.922 136.794 1.00 38.33 432 ASN A O 1
ATOM 2981 N N . SER A 1 433 ? 96.995 114.601 135.584 1.00 33.76 433 SER A N 1
ATOM 2982 C CA . SER A 1 433 ? 97.251 115.578 136.634 1.00 33.76 433 SER A CA 1
ATOM 2983 C C . SER A 1 433 ? 96.147 115.528 137.671 1.00 33.76 433 SER A C 1
ATOM 2984 O O . SER A 1 433 ? 95.842 116.535 138.310 1.00 33.76 433 SER A O 1
ATOM 2987 N N . GLY A 1 434 ? 95.509 114.376 137.806 1.00 31.89 434 GLY A N 1
ATOM 2988 C CA . GLY A 1 434 ? 94.515 114.194 138.837 1.00 31.89 434 GLY A CA 1
ATOM 2989 C C . GLY A 1 434 ? 95.077 113.403 139.991 1.00 31.89 434 GLY A C 1
ATOM 2990 O O . GLY A 1 434 ? 94.677 113.603 141.135 1.00 31.89 434 GLY A O 1
ATOM 2991 N N . LYS A 1 435 ? 96.008 112.501 139.703 1.00 34.53 435 LYS A N 1
ATOM 2992 C CA . LYS A 1 435 ? 96.649 111.694 140.737 1.00 34.53 435 LYS A CA 1
ATOM 2993 C C . LYS A 1 435 ? 97.970 112.335 141.148 1.00 34.53 435 LYS A C 1
ATOM 2994 O O . LYS A 1 435 ? 99.047 111.764 141.000 1.00 34.53 435 LYS A O 1
ATOM 3000 N N . TRP A 1 436 ? 97.872 113.547 141.681 1.00 24.85 436 TRP A N 1
ATOM 3001 C CA . TRP A 1 436 ? 99.040 114.306 142.104 1.00 24.85 436 TRP A CA 1
ATOM 3002 C C . TRP A 1 436 ? 98.850 114.757 143.539 1.00 24.85 436 TRP A C 1
ATOM 3003 O O . TRP A 1 436 ? 97.818 115.342 143.871 1.00 24.85 436 TRP A O 1
ATOM 3014 N N . LEU A 1 437 ? 99.840 114.489 144.383 1.00 19.34 437 LEU A N 1
ATOM 3015 C CA . LEU A 1 437 ? 99.937 115.116 145.692 1.00 19.34 437 LEU A CA 1
ATOM 3016 C C . LEU A 1 437 ? 100.915 116.273 145.635 1.00 19.34 437 LEU A C 1
ATOM 3017 O O . LEU A 1 437 ? 102.024 116.133 145.116 1.00 19.34 437 LEU A O 1
ATOM 3022 N N . LEU A 1 438 ? 100.501 117.410 146.177 1.00 18.08 438 LEU A N 1
ATOM 3023 C CA . LEU A 1 438 ? 101.292 118.630 146.163 1.00 18.08 438 LEU A CA 1
ATOM 3024 C C . LEU A 1 438 ? 101.788 118.914 147.574 1.00 18.08 438 LEU A C 1
ATOM 3025 O O . LEU A 1 438 ? 100.985 119.146 148.479 1.00 18.08 438 LEU A O 1
ATOM 3030 N N . THR A 1 439 ? 103.098 118.903 147.755 1.00 20.55 439 THR A N 1
ATOM 3031 C CA . THR A 1 439 ? 103.715 119.097 149.057 1.00 20.55 439 THR A CA 1
ATOM 3032 C C . THR A 1 439 ? 104.013 120.587 149.230 1.00 20.55 439 THR A C 1
ATOM 3033 O O . THR A 1 439 ? 103.517 121.411 148.463 1.00 20.55 439 THR A O 1
ATOM 3037 N N . ARG A 1 440 ? 104.812 120.960 150.233 1.00 22.48 440 ARG A N 1
ATOM 3038 C CA . ARG A 1 440 ? 105.134 122.368 150.452 1.00 22.48 440 ARG A CA 1
ATOM 3039 C C . ARG A 1 440 ? 106.601 122.681 150.707 1.00 22.48 440 ARG A C 1
ATOM 3040 O O . ARG A 1 440 ? 107.020 123.801 150.408 1.00 22.48 440 ARG A O 1
ATOM 3048 N N . ARG A 1 441 ? 107.402 121.764 151.232 1.00 40.03 441 ARG A N 1
ATOM 3049 C CA . ARG A 1 441 ? 108.728 122.085 151.733 1.00 40.03 441 ARG A CA 1
ATOM 3050 C C . ARG A 1 441 ? 109.804 121.418 150.888 1.00 40.03 441 ARG A C 1
ATOM 3051 O O . ARG A 1 441 ? 109.637 120.280 150.442 1.00 40.03 441 ARG A O 1
ATOM 3059 N N . ILE A 1 442 ? 110.910 122.127 150.656 1.00 40.03 442 ILE A N 1
ATOM 3060 C CA . ILE A 1 442 ? 112.028 121.591 149.893 1.00 40.03 442 ILE A CA 1
ATOM 3061 C C . ILE A 1 442 ? 113.329 121.905 150.613 1.00 40.03 442 ILE A C 1
ATOM 3062 O O . ILE A 1 442 ? 113.408 122.814 151.436 1.00 40.03 442 ILE A O 1
ATOM 3067 N N . PHE A 1 443 ? 114.361 121.133 150.289 1.00 40.03 443 PHE A N 1
ATOM 3068 C CA . PHE A 1 443 ? 115.720 121.404 150.729 1.00 40.03 443 PHE A CA 1
ATOM 3069 C C . PHE A 1 443 ? 116.659 121.082 149.577 1.00 40.03 443 PHE A C 1
ATOM 3070 O O . PHE A 1 443 ? 116.223 120.695 148.494 1.00 40.03 443 PHE A O 1
ATOM 3078 N N . LEU A 1 444 ? 117.959 121.248 149.795 1.00 26.93 444 LEU A N 1
ATOM 3079 C CA . LEU A 1 444 ? 118.931 121.076 148.723 1.00 26.93 444 LEU A CA 1
ATOM 3080 C C . LEU A 1 444 ? 119.881 119.914 148.951 1.00 26.93 444 LEU A C 1
ATOM 3081 O O . LEU A 1 444 ? 120.080 119.105 148.049 1.00 26.93 444 LEU A O 1
ATOM 3086 N N . VAL A 1 445 ? 120.494 119.813 150.125 1.00 20.86 445 VAL A N 1
ATOM 3087 C CA . VAL A 1 445 ? 121.416 118.728 150.434 1.00 20.86 445 VAL A CA 1
ATOM 3088 C C . VAL A 1 445 ? 121.147 118.261 151.853 1.00 20.86 445 VAL A C 1
ATOM 3089 O O . VAL A 1 445 ? 121.030 119.083 152.764 1.00 20.86 445 VAL A O 1
ATOM 3093 N N . ASP A 1 446 ? 121.067 116.948 152.046 1.00 21.15 446 ASP A N 1
ATOM 3094 C CA . ASP A 1 446 ? 120.685 116.338 153.320 1.00 21.15 446 ASP A CA 1
ATOM 3095 C C . ASP A 1 446 ? 121.754 115.356 153.768 1.00 21.15 446 ASP A C 1
ATOM 3096 O O . ASP A 1 446 ? 121.656 114.159 153.501 1.00 21.15 446 ASP A O 1
ATOM 3101 N N . ALA A 1 447 ? 122.755 115.847 154.482 1.00 22.09 447 ALA A N 1
ATOM 3102 C CA . ALA A 1 447 ? 123.853 115.014 154.939 1.00 22.09 447 ALA A CA 1
ATOM 3103 C C . ALA A 1 447 ? 123.729 114.647 156.410 1.00 22.09 447 ALA A C 1
ATOM 3104 O O . ALA A 1 447 ? 124.740 114.510 157.097 1.00 22.09 447 ALA A O 1
ATOM 3106 N N . VAL A 1 448 ? 122.508 114.485 156.913 1.00 25.09 448 VAL A N 1
ATOM 3107 C CA . VAL A 1 448 ? 122.266 114.182 158.318 1.00 25.09 448 VAL A CA 1
ATOM 3108 C C . VAL A 1 448 ? 121.414 112.933 158.483 1.00 25.09 448 VAL A C 1
ATOM 3109 O O . VAL A 1 448 ? 121.776 112.016 159.220 1.00 25.09 448 VAL A O 1
ATOM 3113 N N . SER A 1 449 ? 120.278 112.880 157.807 1.00 27.96 449 SER A N 1
ATOM 3114 C CA . SER A 1 449 ? 119.343 111.784 158.014 1.00 27.96 449 SER A CA 1
ATOM 3115 C C . SER A 1 449 ? 119.814 110.478 157.423 1.00 27.96 449 SER A C 1
ATOM 3116 O O . SER A 1 449 ? 119.090 109.492 157.535 1.00 27.96 449 SER A O 1
ATOM 3119 N N . GLY A 1 450 ? 120.969 110.437 156.771 1.00 30.89 450 GLY A N 1
ATOM 3120 C CA . GLY A 1 450 ? 121.481 109.188 156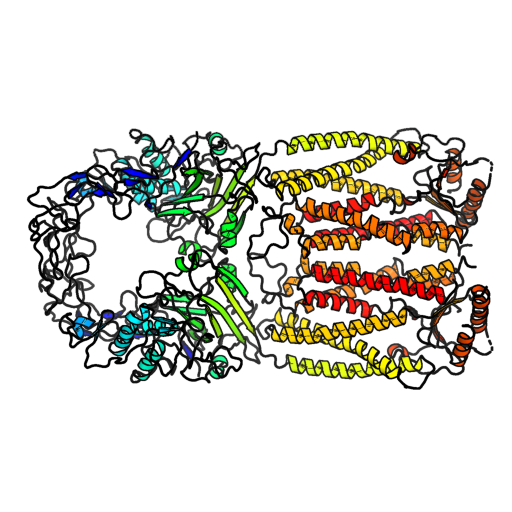.248 1.00 30.89 450 GLY A CA 1
ATOM 3121 C C . GLY A 1 450 ? 122.411 108.440 157.164 1.00 30.89 450 GLY A C 1
ATOM 3122 O O . GLY A 1 450 ? 122.884 107.362 156.804 1.00 30.89 450 GLY A O 1
ATOM 3123 N N . ARG A 1 451 ? 122.680 108.975 158.349 1.00 37.76 451 ARG A N 1
ATOM 3124 C CA . ARG A 1 451 ? 123.733 108.440 159.195 1.00 37.76 451 ARG A CA 1
ATOM 3125 C C . ARG A 1 451 ? 123.304 107.151 159.873 1.00 37.76 451 ARG A C 1
ATOM 3126 O O . ARG A 1 451 ? 122.180 107.022 160.352 1.00 37.76 451 ARG A O 1
ATOM 3134 N N . GLU A 1 452 ? 124.221 106.197 159.920 1.00 46.84 452 GLU A N 1
ATOM 3135 C CA . GLU A 1 452 ? 123.997 104.909 160.556 1.00 46.84 452 GLU A CA 1
ATOM 3136 C C . GLU A 1 452 ? 124.167 105.040 162.060 1.00 46.84 452 GLU A C 1
ATOM 3137 O O . GLU A 1 452 ? 124.107 106.148 162.597 1.00 46.84 452 GLU A O 1
ATOM 3143 N N . ASN A 1 453 ? 124.398 103.918 162.735 1.00 55.37 453 ASN A N 1
ATOM 3144 C CA . ASN A 1 453 ? 124.275 103.750 164.181 1.00 55.37 453 ASN A CA 1
ATOM 3145 C C . ASN A 1 453 ? 124.669 104.936 165.061 1.00 55.37 453 ASN A C 1
ATOM 3146 O O . ASN A 1 453 ? 124.028 105.161 166.090 1.00 55.37 453 ASN A O 1
ATOM 3151 N N . ASP A 1 454 ? 125.711 105.687 164.712 1.00 54.37 454 ASP A N 1
ATOM 3152 C CA . ASP A 1 454 ? 126.142 106.824 165.521 1.00 54.37 454 ASP A CA 1
ATOM 3153 C C . ASP A 1 454 ? 125.902 108.137 164.786 1.00 54.37 454 ASP A C 1
ATOM 3154 O O . ASP A 1 454 ? 126.213 108.262 163.600 1.00 54.37 454 ASP A O 1
ATOM 3156 N N . LEU A 1 455 ? 125.372 109.125 165.511 1.00 53.08 455 LEU A N 1
ATOM 3157 C CA . LEU A 1 455 ? 124.977 110.404 164.928 1.00 53.08 455 LEU A CA 1
ATOM 3158 C C . LEU A 1 455 ? 126.157 111.291 164.551 1.00 53.08 455 LEU A C 1
ATOM 3159 O O . LEU A 1 455 ? 125.955 112.311 163.888 1.00 53.08 455 LEU A O 1
ATOM 3164 N N . GLY A 1 456 ? 127.374 110.942 164.938 1.00 58.23 456 GLY A N 1
ATOM 3165 C CA . GLY A 1 456 ? 128.477 111.839 164.669 1.00 58.23 456 GLY A CA 1
ATOM 3166 C C . GLY A 1 456 ? 129.536 111.325 163.717 1.00 58.23 456 GLY A C 1
ATOM 3167 O O . GLY A 1 456 ? 130.548 111.999 163.512 1.00 58.23 456 GLY A O 1
ATOM 3168 N N . THR A 1 457 ? 129.342 110.147 163.127 1.00 59.79 457 THR A N 1
ATOM 3169 C CA . THR A 1 457 ? 130.457 109.570 162.392 1.00 59.79 457 THR A CA 1
ATOM 3170 C C . THR A 1 457 ? 130.589 110.101 160.972 1.00 59.79 457 THR A C 1
ATOM 3171 O O . THR A 1 457 ? 131.436 110.958 160.709 1.00 59.79 457 THR A O 1
ATOM 3175 N N . GLN A 1 458 ? 129.721 109.653 160.073 1.00 52.31 458 GLN A N 1
ATOM 3176 C CA . GLN A 1 458 ? 129.825 110.022 158.665 1.00 52.31 458 GLN A CA 1
ATOM 3177 C C . GLN A 1 458 ? 128.649 109.408 157.918 1.00 52.31 458 GLN A C 1
ATOM 3178 O O . GLN A 1 458 ? 128.267 108.268 158.210 1.00 52.31 458 GLN A O 1
ATOM 3184 N N . PRO A 1 459 ? 128.062 110.094 156.944 1.00 38.68 459 PRO A N 1
ATOM 3185 C CA . PRO A 1 459 ? 126.962 109.488 156.204 1.00 38.68 459 PRO A CA 1
ATOM 3186 C C . PRO A 1 459 ? 127.458 108.327 155.369 1.00 38.68 459 PRO A C 1
ATOM 3187 O O . PRO A 1 459 ? 128.621 108.272 154.972 1.00 38.68 459 PRO A O 1
ATOM 3191 N N . ARG A 1 460 ? 126.564 107.377 155.121 1.00 35.10 460 ARG A N 1
ATOM 3192 C CA . ARG A 1 460 ? 126.794 106.430 154.047 1.00 35.10 460 ARG A CA 1
ATOM 3193 C C . ARG A 1 460 ? 125.949 106.730 152.824 1.00 35.10 460 ARG A C 1
ATOM 3194 O O . ARG A 1 460 ? 126.280 106.260 151.735 1.00 35.10 460 ARG A O 1
ATOM 3202 N N . VAL A 1 461 ? 124.876 107.503 152.977 1.00 29.47 461 VAL A N 1
ATOM 3203 C CA . VAL A 1 461 ? 124.084 107.997 151.860 1.00 29.47 461 VAL A CA 1
ATOM 3204 C C . VAL A 1 461 ? 123.780 109.471 152.093 1.00 29.47 461 VAL A C 1
ATOM 3205 O O . VAL A 1 461 ? 123.342 109.856 153.181 1.00 29.47 461 VAL A O 1
ATOM 3209 N N . ILE A 1 462 ? 124.000 110.286 151.073 1.00 25.05 462 ILE A N 1
ATOM 3210 C CA . ILE A 1 462 ? 123.696 111.709 151.083 1.00 25.05 462 ILE A CA 1
ATOM 3211 C C . ILE A 1 462 ? 122.695 111.976 149.971 1.00 25.05 462 ILE A C 1
ATOM 3212 O O . ILE A 1 462 ? 122.761 111.357 148.906 1.00 25.05 462 ILE A O 1
ATOM 3217 N N . ARG A 1 463 ? 121.742 112.870 150.216 1.00 22.81 463 ARG A N 1
ATOM 3218 C CA . ARG A 1 463 ? 120.602 113.041 149.322 1.00 22.81 463 ARG A CA 1
ATOM 3219 C C . ARG A 1 463 ? 120.558 114.459 148.778 1.00 22.81 463 ARG A C 1
ATOM 3220 O O . ARG A 1 463 ? 120.323 115.403 149.534 1.00 22.81 463 ARG A O 1
ATOM 3228 N N . VAL A 1 464 ? 120.730 114.598 147.467 1.00 18.94 464 VAL A N 1
ATOM 3229 C CA . VAL A 1 464 ? 120.887 115.883 146.797 1.00 18.94 464 VAL A CA 1
ATOM 3230 C C . VAL A 1 464 ? 119.699 116.111 145.881 1.00 18.94 464 VAL A C 1
ATOM 3231 O O . VAL A 1 464 ? 119.183 115.160 145.291 1.00 18.94 464 VAL A O 1
ATOM 3235 N N . ALA A 1 465 ? 119.265 117.363 145.756 1.00 16.87 465 ALA A N 1
ATOM 3236 C CA . ALA A 1 465 ? 118.163 117.721 144.864 1.00 16.87 465 ALA A CA 1
ATOM 3237 C C . ALA A 1 465 ? 118.737 118.082 143.506 1.00 16.87 465 ALA A C 1
ATOM 3238 O O . ALA A 1 465 ? 119.164 119.214 143.287 1.00 16.87 465 ALA A O 1
ATOM 3240 N N . THR A 1 466 ? 118.724 117.128 142.578 1.00 18.67 466 THR A N 1
ATOM 3241 C CA . THR A 1 466 ? 119.457 117.252 141.329 1.00 18.67 466 THR A CA 1
ATOM 3242 C C . THR A 1 466 ? 118.612 117.742 140.168 1.00 18.67 466 THR A C 1
ATOM 3243 O O . THR A 1 466 ? 119.109 117.787 139.045 1.00 18.67 466 THR A O 1
ATOM 3247 N N . GLN A 1 467 ? 117.355 118.096 140.388 1.00 28.76 467 GLN A N 1
ATOM 3248 C CA . GLN A 1 467 ? 116.556 118.594 139.276 1.00 28.76 467 GLN A CA 1
ATOM 3249 C C . GLN A 1 467 ? 115.436 119.452 139.829 1.00 28.76 467 GLN A C 1
ATOM 3250 O O . GLN A 1 467 ? 114.472 118.922 140.380 1.00 28.76 467 GLN A O 1
ATOM 3256 N N . ILE A 1 468 ? 115.559 120.760 139.666 1.00 40.03 468 ILE A N 1
ATOM 3257 C CA . ILE A 1 468 ? 114.538 121.714 140.065 1.00 40.03 468 ILE A CA 1
ATOM 3258 C C . ILE A 1 468 ? 113.982 122.332 138.798 1.00 40.03 468 ILE A C 1
ATOM 3259 O O . ILE A 1 468 ? 114.699 122.464 137.803 1.00 40.03 468 ILE A O 1
ATOM 3264 N N . SER A 1 469 ? 112.705 122.675 138.810 1.00 26.44 469 SER A N 1
ATOM 3265 C CA . SER A 1 469 ? 112.084 123.296 137.656 1.00 26.44 469 SER A CA 1
ATOM 3266 C C . SER A 1 469 ? 110.932 124.162 138.119 1.00 26.44 469 SER A C 1
ATOM 3267 O O . SER A 1 469 ? 110.092 123.730 138.906 1.00 26.44 469 SER A O 1
ATOM 3270 N N . LEU A 1 470 ? 110.885 125.381 137.609 1.00 20.98 470 LEU A N 1
ATOM 3271 C CA . LEU A 1 470 ? 109.841 126.334 137.955 1.00 20.98 470 LEU A CA 1
ATOM 3272 C C . LEU A 1 470 ? 109.093 126.641 136.667 1.00 20.98 470 LEU A C 1
ATOM 3273 O O . LEU A 1 470 ? 109.693 127.126 135.707 1.00 20.98 470 LEU A O 1
ATOM 3278 N N . SER A 1 471 ? 107.801 126.350 136.620 1.00 19.52 471 SER A N 1
ATOM 3279 C CA . SER A 1 471 ? 107.023 126.492 135.397 1.00 19.52 471 SER A CA 1
ATOM 3280 C C . SER A 1 471 ? 105.937 127.533 135.596 1.00 19.52 471 SER A C 1
ATOM 3281 O O . SER A 1 471 ? 105.099 127.386 136.487 1.00 19.52 471 SER A O 1
ATOM 3284 N N . VAL A 1 472 ? 105.929 128.554 134.747 1.00 22.30 472 VAL A N 1
ATOM 3285 C CA . VAL A 1 472 ? 104.968 129.647 134.815 1.00 22.30 472 VAL A CA 1
ATOM 3286 C C . VAL A 1 472 ? 104.000 129.513 133.652 1.00 22.30 472 VAL A C 1
ATOM 3287 O O . VAL A 1 472 ? 104.414 129.239 132.523 1.00 22.30 472 VAL A O 1
ATOM 3291 N N . HIS A 1 473 ? 102.714 129.710 133.923 1.00 25.51 473 HIS A N 1
ATOM 3292 C CA . HIS A 1 473 ? 101.648 129.330 133.000 1.00 25.51 473 HIS A CA 1
ATOM 3293 C C . HIS A 1 473 ? 100.587 130.418 133.039 1.00 25.51 473 HIS A C 1
ATOM 3294 O O . HIS A 1 473 ? 99.927 130.580 134.065 1.00 25.51 473 HIS A O 1
ATOM 3301 N N . LEU A 1 474 ? 100.405 131.160 131.953 1.00 25.13 474 LEU A N 1
ATOM 3302 C CA . LEU A 1 474 ? 99.506 132.302 132.022 1.00 25.13 474 LEU A CA 1
ATOM 3303 C C . LEU A 1 474 ? 98.088 131.924 131.622 1.00 25.13 474 LEU A C 1
ATOM 3304 O O . LEU A 1 474 ? 97.873 131.104 130.731 1.00 25.13 474 LEU A O 1
ATOM 3309 N N . VAL A 1 475 ? 97.119 132.534 132.305 1.00 26.64 475 VAL A N 1
ATOM 3310 C CA . VAL A 1 475 ? 95.693 132.243 132.150 1.00 26.64 475 VAL A CA 1
ATOM 3311 C C . VAL A 1 475 ? 95.328 132.331 130.675 1.00 26.64 475 VAL A C 1
ATOM 3312 O O . VAL A 1 475 ? 95.946 133.108 129.941 1.00 26.64 475 VAL A O 1
ATOM 3316 N N . PRO A 1 476 ? 94.351 131.560 130.196 1.00 30.76 476 PRO A N 1
ATOM 3317 C CA . PRO A 1 476 ? 94.197 131.368 128.748 1.00 30.76 476 PRO A CA 1
ATOM 3318 C C . PRO A 1 476 ? 94.012 132.636 127.926 1.00 30.76 476 PRO A C 1
ATOM 3319 O O . PRO A 1 476 ? 94.837 132.935 127.057 1.00 30.76 476 PRO A O 1
ATOM 3323 N N . ASN A 1 477 ? 92.952 133.393 128.189 1.00 36.36 477 ASN A N 1
ATOM 3324 C CA . ASN A 1 477 ? 92.613 134.571 127.397 1.00 36.36 477 ASN A CA 1
ATOM 3325 C C . ASN A 1 477 ? 92.873 135.800 128.251 1.00 36.36 477 ASN A C 1
ATOM 3326 O O . ASN A 1 477 ? 92.195 136.014 129.258 1.00 36.36 477 ASN A O 1
ATOM 3331 N N . THR A 1 478 ? 93.851 136.605 127.851 1.00 34.93 478 THR A N 1
ATOM 3332 C CA . THR A 1 478 ? 94.257 137.759 128.629 1.00 34.93 478 THR A CA 1
ATOM 3333 C C . THR A 1 478 ? 94.331 138.987 127.744 1.00 34.93 478 THR A C 1
ATOM 3334 O O . THR A 1 478 ? 94.343 138.905 126.516 1.00 34.93 478 THR A O 1
ATOM 3338 N N . ILE A 1 479 ? 94.381 140.135 128.404 1.00 38.62 479 ILE A N 1
ATOM 3339 C CA . ILE A 1 479 ? 94.943 141.345 127.827 1.00 38.62 479 ILE A CA 1
ATOM 3340 C C . ILE A 1 479 ? 96.139 141.804 128.635 1.00 38.62 479 ILE A C 1
ATOM 3341 O O . ILE A 1 479 ? 96.909 142.654 128.166 1.00 38.62 479 ILE A O 1
ATOM 3346 N N . ASN A 1 480 ? 96.360 141.203 129.800 1.00 38.85 480 ASN A N 1
ATOM 3347 C CA . ASN A 1 480 ? 97.417 141.571 130.726 1.00 38.85 480 ASN A CA 1
ATOM 3348 C C . ASN A 1 480 ? 98.238 140.334 131.050 1.00 38.85 480 ASN A C 1
ATOM 3349 O O . ASN A 1 480 ? 98.095 139.306 130.385 1.00 38.85 480 ASN A O 1
ATOM 3354 N N . GLY A 1 481 ? 99.091 140.400 132.056 1.00 29.04 481 GLY A N 1
ATOM 3355 C CA . GLY A 1 481 ? 99.984 139.288 132.291 1.00 29.04 481 GLY A CA 1
ATOM 3356 C C . GLY A 1 481 ? 99.574 138.290 133.351 1.00 29.04 481 GLY A C 1
ATOM 3357 O O . GLY A 1 481 ? 100.421 137.537 133.829 1.00 29.04 481 GLY A O 1
ATOM 3358 N N . ASN A 1 482 ? 98.300 138.260 133.726 1.00 30.92 482 ASN A N 1
ATOM 3359 C CA . ASN A 1 482 ? 97.869 137.420 134.833 1.00 30.92 482 ASN A CA 1
ATOM 3360 C C . ASN A 1 482 ? 98.290 135.974 134.610 1.00 30.92 482 ASN A C 1
ATOM 3361 O O . ASN A 1 482 ? 98.191 135.454 133.500 1.00 30.92 482 ASN A O 1
ATOM 3366 N N . ILE A 1 483 ? 98.760 135.316 135.669 1.00 25.29 483 ILE A N 1
ATOM 3367 C CA . ILE A 1 483 ? 99.230 133.941 135.569 1.00 25.29 483 ILE A CA 1
ATOM 3368 C C . ILE A 1 483 ? 98.556 133.087 136.634 1.00 25.29 483 ILE A C 1
ATOM 3369 O O . ILE A 1 483 ? 97.947 133.585 137.577 1.00 25.29 483 ILE A O 1
ATOM 3374 N N . TYR A 1 484 ? 98.646 131.779 136.439 1.00 26.61 484 TYR A N 1
ATOM 3375 C CA . TYR A 1 484 ? 98.358 130.804 137.470 1.00 26.61 484 TYR A CA 1
ATOM 3376 C C . TYR A 1 484 ? 99.487 130.818 138.488 1.00 26.61 484 TYR A C 1
ATOM 3377 O O . TYR A 1 484 ? 100.554 131.367 138.231 1.00 26.61 484 TYR A O 1
ATOM 3386 N N . PRO A 1 485 ? 99.289 130.240 139.667 1.00 25.62 485 PRO A N 1
ATOM 3387 C CA . PRO A 1 485 ? 100.405 130.058 140.589 1.00 25.62 485 PRO A CA 1
ATOM 3388 C C . PRO A 1 485 ? 101.499 129.228 139.947 1.00 25.62 485 PRO A C 1
ATOM 3389 O O . PRO A 1 485 ? 101.210 128.243 139.256 1.00 25.62 485 PRO A O 1
ATOM 3393 N N . PRO A 1 486 ? 102.757 129.588 140.141 1.00 26.99 486 PRO A N 1
ATOM 3394 C CA . PRO A 1 486 ? 103.841 128.777 139.587 1.00 26.99 486 PRO A CA 1
ATOM 3395 C C . PRO A 1 486 ? 103.912 127.413 140.236 1.00 26.99 486 PRO A C 1
ATOM 3396 O O . PRO A 1 486 ? 103.074 127.085 141.072 1.00 26.99 486 PRO A O 1
ATOM 3400 N N . LEU A 1 487 ? 104.882 126.597 139.849 1.00 40.03 487 LEU A N 1
ATOM 3401 C CA . LEU A 1 487 ? 104.989 125.241 140.362 1.00 40.03 487 LEU A CA 1
ATOM 3402 C C . LEU A 1 487 ? 106.454 124.857 140.383 1.00 40.03 487 LEU A C 1
ATOM 3403 O O . LEU A 1 487 ? 107.191 125.184 139.454 1.00 40.03 487 LEU A O 1
ATOM 3408 N N . ILE A 1 488 ? 106.877 124.174 141.435 1.00 40.03 488 ILE A N 1
ATOM 3409 C CA . ILE A 1 488 ? 108.255 123.732 141.572 1.00 40.03 488 ILE A CA 1
ATOM 3410 C C . ILE A 1 488 ? 108.220 122.217 141.535 1.00 40.03 488 ILE A C 1
ATOM 3411 O O . ILE A 1 488 ? 107.633 121.592 142.422 1.00 40.03 488 ILE A O 1
ATOM 3416 N N . THR A 1 489 ? 108.822 121.613 140.519 1.00 25.69 489 THR A N 1
ATOM 3417 C CA . THR A 1 489 ? 108.811 120.160 140.376 1.00 25.69 489 THR A CA 1
ATOM 3418 C C . THR A 1 489 ? 110.203 119.646 140.695 1.00 25.69 489 THR A C 1
ATOM 3419 O O . THR A 1 489 ? 111.018 119.451 139.798 1.00 25.69 489 THR A O 1
ATOM 3423 N N . ILE A 1 490 ? 110.464 119.403 141.962 1.00 18.69 490 ILE A N 1
ATOM 3424 C CA . ILE A 1 490 ? 111.788 119.019 142.431 1.00 18.69 490 ILE A CA 1
ATOM 3425 C C . ILE A 1 490 ? 111.863 117.506 142.506 1.00 18.69 490 ILE A C 1
ATOM 3426 O O . ILE A 1 490 ? 110.868 116.845 142.807 1.00 18.69 490 ILE A O 1
ATOM 3431 N N . ALA A 1 491 ? 113.032 116.949 142.204 1.00 19.29 491 ALA A N 1
ATOM 3432 C CA . ALA A 1 491 ? 113.233 115.507 142.229 1.00 19.29 491 ALA A CA 1
ATOM 3433 C C . ALA A 1 491 ? 114.582 115.208 142.847 1.00 19.29 491 ALA A C 1
ATOM 3434 O O . ALA A 1 491 ? 115.603 115.682 142.349 1.00 19.29 491 ALA A O 1
ATOM 3436 N N . TYR A 1 492 ? 114.594 114.409 143.908 1.00 22.48 492 TYR A N 1
ATOM 3437 C CA . TYR A 1 492 ? 115.776 114.233 144.740 1.00 22.48 492 TYR A CA 1
ATOM 3438 C C . TYR A 1 492 ? 116.500 112.946 144.387 1.00 22.48 492 TYR A C 1
ATOM 3439 O O . TYR A 1 492 ? 115.877 111.889 144.281 1.00 22.48 492 TYR A O 1
ATOM 3448 N N . SER A 1 493 ? 117.815 113.037 144.233 1.00 23.67 493 SER A N 1
ATOM 3449 C CA . SER A 1 493 ? 118.677 111.881 144.049 1.00 23.67 493 SER A CA 1
ATOM 3450 C C . SER A 1 493 ? 119.253 111.448 145.385 1.00 23.67 493 SER A C 1
ATOM 3451 O O . SER A 1 493 ? 119.285 112.210 146.347 1.00 23.67 493 SER A O 1
ATOM 3454 N N . ASP A 1 494 ? 119.726 110.211 145.428 1.00 30.90 494 ASP A N 1
ATOM 3455 C CA . ASP A 1 494 ? 120.160 109.555 146.656 1.00 30.90 494 ASP A CA 1
ATOM 3456 C C . ASP A 1 494 ? 121.570 109.020 146.494 1.00 30.90 494 ASP A C 1
ATOM 3457 O O . ASP A 1 494 ? 121.847 107.848 146.746 1.00 30.90 494 ASP A O 1
ATOM 3462 N N . ILE A 1 495 ? 122.481 109.882 146.038 1.00 30.84 495 ILE A N 1
ATOM 3463 C CA . ILE A 1 495 ? 123.814 109.435 145.660 1.00 30.84 495 ILE A CA 1
ATOM 3464 C C . ILE A 1 495 ? 124.492 108.743 146.828 1.00 30.84 495 ILE A C 1
ATOM 3465 O O . ILE A 1 495 ? 124.346 109.143 147.987 1.00 30.84 495 ILE A O 1
ATOM 3470 N N . ASP A 1 496 ? 125.219 107.680 146.528 1.00 40.74 496 ASP A N 1
ATOM 3471 C CA . ASP A 1 496 ? 126.016 107.015 147.539 1.00 40.74 496 ASP A CA 1
ATOM 3472 C C . ASP A 1 496 ? 127.348 107.728 147.680 1.00 40.74 496 ASP A C 1
ATOM 3473 O O . ASP A 1 496 ? 127.705 108.588 146.876 1.00 40.74 496 ASP A O 1
ATOM 3478 N N . ILE A 1 497 ? 128.082 107.370 148.725 1.00 43.50 497 ILE A N 1
ATOM 3479 C CA . ILE A 1 497 ? 129.373 107.972 149.014 1.00 43.50 497 ILE A CA 1
ATOM 3480 C C . ILE A 1 497 ? 130.338 106.858 149.400 1.00 43.50 497 ILE A C 1
ATOM 3481 O O . ILE A 1 497 ? 130.276 106.321 150.512 1.00 43.50 497 ILE A O 1
ATOM 3486 N N . LYS A 1 498 ? 131.211 106.493 148.470 1.00 61.00 498 LYS A N 1
ATOM 3487 C CA . LYS A 1 498 ? 132.213 105.463 148.695 1.00 61.00 498 LYS A CA 1
ATOM 3488 C C . LYS A 1 498 ? 133.636 105.970 148.570 1.00 61.00 498 LYS A C 1
ATOM 3489 O O . LYS A 1 498 ? 134.556 105.292 149.043 1.00 61.00 498 LYS A O 1
ATOM 3495 N N . ASP A 1 499 ? 133.851 107.129 147.951 1.00 73.33 499 ASP A N 1
ATOM 3496 C CA . ASP A 1 499 ? 135.168 107.736 147.822 1.00 73.33 499 ASP A CA 1
ATOM 3497 C C . ASP A 1 499 ? 135.209 109.151 148.371 1.00 73.33 499 ASP A C 1
ATOM 3498 O O . ASP A 1 499 ? 136.222 109.548 148.961 1.00 73.33 499 ASP A O 1
ATOM 3500 N N . ALA A 1 500 ? 134.140 109.932 148.176 1.00 67.65 500 ALA A N 1
ATOM 3501 C CA . ALA A 1 500 ? 134.037 111.313 148.648 1.00 67.65 500 ALA A CA 1
ATOM 3502 C C . ALA A 1 500 ? 135.092 112.207 148.008 1.00 67.65 500 ALA A C 1
ATOM 3503 O O . ALA A 1 500 ? 135.221 113.381 148.367 1.00 67.65 500 ALA A O 1
ATOM 3505 N N . ASN A 1 501 ? 135.852 111.653 147.062 1.00 74.55 501 ASN A N 1
ATOM 3506 C CA . ASN A 1 501 ? 136.830 112.394 146.275 1.00 74.55 501 ASN A CA 1
ATOM 3507 C C . ASN A 1 501 ? 136.608 112.178 144.784 1.00 74.55 501 ASN A C 1
ATOM 3508 O O . ASN A 1 501 ? 137.489 112.467 143.972 1.00 74.55 501 ASN A O 1
ATOM 3510 N N . SER A 1 502 ? 135.448 111.646 144.419 1.00 64.87 502 SER A N 1
ATOM 3511 C CA . SER A 1 502 ? 135.073 111.367 143.042 1.00 64.87 502 SER A CA 1
ATOM 3512 C C . SER A 1 502 ? 133.550 111.283 142.998 1.00 64.87 502 SER A C 1
ATOM 3513 O O . SER A 1 502 ? 132.869 111.730 143.927 1.00 64.87 502 SER A O 1
ATOM 3516 N N . GLN A 1 503 ? 133.017 110.711 141.924 1.00 61.12 503 GLN A N 1
ATOM 3517 C CA . GLN A 1 503 ? 131.575 110.619 141.709 1.00 61.12 503 GLN A CA 1
ATOM 3518 C C . GLN A 1 503 ? 130.927 111.998 141.840 1.00 61.12 503 GLN A C 1
ATOM 3519 O O . GLN A 1 503 ? 130.112 112.266 142.719 1.00 61.12 503 GLN A O 1
ATOM 3525 N N . SER A 1 504 ? 131.343 112.873 140.934 1.00 41.84 504 SER A N 1
ATOM 3526 C CA . SER A 1 504 ? 130.695 114.161 140.785 1.00 41.84 504 SER A CA 1
ATOM 3527 C C . SER A 1 504 ? 129.200 113.983 140.560 1.00 41.84 504 SER A C 1
ATOM 3528 O O . SER A 1 504 ? 128.753 112.978 140.007 1.00 41.84 504 SER A O 1
ATOM 3531 N N . VAL A 1 505 ? 128.432 114.960 141.000 1.00 32.85 505 VAL A N 1
ATOM 3532 C CA . VAL A 1 505 ? 126.980 114.951 140.894 1.00 32.85 505 VAL A CA 1
ATOM 3533 C C . VAL A 1 505 ? 126.572 115.846 139.739 1.00 32.85 505 VAL A C 1
ATOM 3534 O O . VAL A 1 505 ? 127.206 116.876 139.499 1.00 32.85 505 VAL A O 1
ATOM 3538 N N . LYS A 1 506 ? 125.520 115.474 139.018 1.00 27.52 506 LYS A N 1
ATOM 3539 C CA . LYS A 1 506 ? 125.055 116.247 137.872 1.00 27.52 506 LYS A CA 1
ATOM 3540 C C . LYS A 1 506 ? 123.751 116.939 138.235 1.00 27.52 506 LYS A C 1
ATOM 3541 O O . LYS A 1 506 ? 122.680 116.335 138.135 1.00 27.52 506 LYS A O 1
ATOM 3547 N N . VAL A 1 507 ? 123.836 118.205 138.625 1.00 23.52 507 VAL A N 1
ATOM 3548 C CA . VAL A 1 507 ? 122.679 118.964 139.071 1.00 23.52 507 VAL A CA 1
ATOM 3549 C C . VAL A 1 507 ? 122.279 119.955 137.987 1.00 23.52 507 VAL A C 1
ATOM 3550 O O . VAL A 1 507 ? 123.086 120.348 137.146 1.00 23.52 507 VAL A O 1
ATOM 3554 N N . SER A 1 508 ? 121.014 120.368 138.009 1.00 28.49 508 SER A N 1
ATOM 3555 C CA . SER A 1 508 ? 120.493 121.276 136.995 1.00 28.49 508 SER A CA 1
ATOM 3556 C C . SER A 1 508 ? 119.505 122.239 137.643 1.00 28.49 508 SER A C 1
ATOM 3557 O O . SER A 1 508 ? 119.382 122.298 138.868 1.00 28.49 508 SER A O 1
ATOM 3560 N N . PHE A 1 509 ? 118.813 123.014 136.806 1.00 40.03 509 PHE A N 1
ATOM 3561 C CA . PHE A 1 509 ? 117.821 124.004 137.219 1.00 40.03 509 PHE A CA 1
ATOM 3562 C C . PHE A 1 509 ? 117.176 124.575 135.966 1.00 40.03 509 PHE A C 1
ATOM 3563 O O . PHE A 1 509 ? 117.835 124.659 134.930 1.00 40.03 509 PHE A O 1
ATOM 3571 N N . SER A 1 510 ? 115.906 124.967 136.024 1.00 26.97 510 SER A N 1
ATOM 3572 C CA . SER A 1 510 ? 115.217 125.418 134.825 1.00 26.97 510 SER A CA 1
ATOM 3573 C C . SER A 1 510 ? 114.035 126.287 135.197 1.00 26.97 510 SER A C 1
ATOM 3574 O O . SER A 1 510 ? 113.382 126.056 136.212 1.00 26.97 510 SER A O 1
ATOM 3577 N N . VAL A 1 511 ? 113.748 127.275 134.358 1.00 17.35 511 VAL A N 1
ATOM 3578 C CA . VAL A 1 511 ? 112.532 128.073 134.460 1.00 17.35 511 VAL A CA 1
ATOM 3579 C C . VAL A 1 511 ? 111.925 128.154 133.070 1.00 17.35 511 VAL A C 1
ATOM 3580 O O . VAL A 1 511 ? 112.575 128.638 132.141 1.00 17.35 511 VAL A O 1
ATOM 3584 N N . THR A 1 512 ? 110.696 127.676 132.918 1.00 20.35 512 THR A N 1
ATOM 3585 C CA . THR A 1 512 ? 110.093 127.508 131.605 1.00 20.35 512 THR A CA 1
ATOM 3586 C C . THR A 1 512 ? 108.703 128.118 131.569 1.00 20.35 512 THR A C 1
ATOM 3587 O O . THR A 1 512 ? 107.907 127.914 132.485 1.00 20.35 512 THR A O 1
ATOM 3591 N N . TYR A 1 513 ? 108.395 128.824 130.488 1.00 21.34 513 TYR A N 1
ATOM 3592 C CA . TYR A 1 513 ? 107.139 129.538 130.347 1.00 21.34 513 TYR A CA 1
ATOM 3593 C C . TYR A 1 513 ? 106.275 128.884 129.276 1.00 21.34 513 TYR A C 1
ATOM 3594 O O . TYR A 1 513 ? 106.774 128.207 128.378 1.00 21.34 513 TYR A O 1
ATOM 3603 N N . GLU A 1 514 ? 104.969 129.112 129.367 1.00 32.76 514 GLU A N 1
ATOM 3604 C CA . GLU A 1 514 ? 103.990 128.279 128.681 1.00 32.76 514 GLU A CA 1
ATOM 3605 C C . GLU A 1 514 ? 102.729 129.096 128.448 1.00 32.76 514 GLU A C 1
ATOM 3606 O O . GLU A 1 514 ? 102.562 130.178 129.007 1.00 32.76 514 GLU A O 1
ATOM 3612 N N . MET A 1 515 ? 101.844 128.576 127.599 1.00 40.27 515 MET A N 1
ATOM 3613 C CA . MET A 1 515 ? 100.502 129.131 127.454 1.00 40.27 515 MET A CA 1
ATOM 3614 C C . MET A 1 515 ? 99.615 128.070 126.822 1.00 40.27 515 MET A C 1
ATOM 3615 O O . MET A 1 515 ? 100.082 127.005 126.416 1.00 40.27 515 MET A O 1
ATOM 3620 N N . ASP A 1 516 ? 98.325 128.376 126.726 1.00 64.09 516 ASP A N 1
ATOM 3621 C CA . ASP A 1 516 ? 97.329 127.429 126.235 1.00 64.09 516 ASP A CA 1
ATOM 3622 C C . ASP A 1 516 ? 97.017 127.738 124.776 1.00 64.09 516 ASP A C 1
ATOM 3623 O O . ASP A 1 516 ? 96.354 128.733 124.473 1.00 64.09 516 ASP A O 1
ATOM 3628 N N . HIS A 1 517 ? 97.463 126.866 123.876 1.00 72.43 517 HIS A N 1
ATOM 3629 C CA . HIS A 1 517 ? 97.287 127.056 122.435 1.00 72.43 517 HIS A CA 1
ATOM 3630 C C . HIS A 1 517 ? 95.852 126.721 122.053 1.00 72.43 517 HIS A C 1
ATOM 3631 O O . HIS A 1 517 ? 95.531 125.596 121.663 1.00 72.43 517 HIS A O 1
ATOM 3638 N N . GLY A 1 518 ? 94.973 127.712 122.161 1.00 82.52 518 GLY A N 1
ATOM 3639 C CA . GLY A 1 518 ? 93.588 127.496 121.801 1.00 82.52 518 GLY A CA 1
ATOM 3640 C C . GLY A 1 518 ? 93.258 127.917 120.387 1.00 82.52 518 GLY A C 1
ATOM 3641 O O . GLY A 1 518 ? 92.744 127.118 119.600 1.00 82.52 518 GLY A O 1
ATOM 3642 N N . GLU A 1 519 ? 93.567 129.166 120.044 1.00 81.72 519 GLU A N 1
ATOM 3643 C CA . GLU A 1 519 ? 93.265 129.658 118.706 1.00 81.72 519 GLU A CA 1
ATOM 3644 C C . GLU A 1 519 ? 94.295 129.209 117.680 1.00 81.72 519 GLU A C 1
ATOM 3645 O O . GLU A 1 519 ? 93.974 129.129 116.491 1.00 81.72 519 GLU A O 1
ATOM 3651 N N . ALA A 1 520 ? 95.526 128.928 118.107 1.00 81.71 520 ALA A N 1
ATOM 3652 C CA . ALA A 1 520 ? 96.581 128.612 117.152 1.00 81.71 520 ALA A CA 1
ATOM 3653 C C . ALA A 1 520 ? 96.231 127.381 116.336 1.00 81.71 520 ALA A C 1
ATOM 3654 O O . ALA A 1 520 ? 96.245 127.416 115.101 1.00 81.71 520 ALA A O 1
ATOM 3656 N N . HIS A 1 521 ? 95.889 126.286 117.011 1.00 84.08 521 HIS A N 1
ATOM 3657 C CA . HIS A 1 521 ? 95.626 125.039 116.305 1.00 84.08 521 HIS A CA 1
ATOM 3658 C C . HIS A 1 521 ? 94.399 125.149 115.410 1.00 84.08 521 HIS A C 1
ATOM 3659 O O . HIS A 1 521 ? 94.429 124.704 114.257 1.00 84.08 521 HIS A O 1
ATOM 3666 N N . VAL A 1 522 ? 93.322 125.761 115.902 1.00 77.22 522 VAL A N 1
ATOM 3667 C CA . VAL A 1 522 ? 92.104 125.838 115.101 1.00 77.22 522 VAL A CA 1
ATOM 3668 C C . VAL A 1 522 ? 92.297 126.756 113.900 1.00 77.22 522 VAL A C 1
ATOM 3669 O O . VAL A 1 522 ? 91.862 126.435 112.787 1.00 77.22 522 VAL A O 1
ATOM 3673 N N . GLN A 1 523 ? 92.963 127.896 114.087 1.00 69.30 523 GLN A N 1
ATOM 3674 C CA . GLN A 1 523 ? 93.142 128.817 112.972 1.00 69.30 523 GLN A CA 1
ATOM 3675 C C . GLN A 1 523 ? 94.134 128.277 111.949 1.00 69.30 523 GLN A C 1
ATOM 3676 O O . GLN A 1 523 ? 93.953 128.494 110.749 1.00 69.30 523 GLN A O 1
ATOM 3682 N N . THR A 1 524 ? 95.162 127.543 112.388 1.00 61.68 524 THR A N 1
ATOM 3683 C CA . THR A 1 524 ? 96.045 126.872 111.437 1.00 61.68 524 THR A CA 1
ATOM 3684 C C . THR A 1 524 ? 95.312 125.775 110.674 1.00 61.68 524 THR A C 1
ATOM 3685 O O . THR A 1 524 ? 95.515 125.611 109.463 1.00 61.68 524 THR A O 1
ATOM 3689 N N . ASP A 1 525 ? 94.466 125.005 111.358 1.00 56.68 525 ASP A N 1
ATOM 3690 C CA . ASP A 1 525 ? 93.702 123.982 110.658 1.00 56.68 525 ASP A CA 1
ATOM 3691 C C . ASP A 1 525 ? 92.802 124.604 109.605 1.00 56.68 525 ASP A C 1
ATOM 3692 O O . ASP A 1 525 ? 92.782 124.158 108.452 1.00 56.68 525 ASP A O 1
ATOM 3694 N N . ILE A 1 526 ? 92.074 125.647 109.987 1.00 52.96 526 ILE A N 1
ATOM 3695 C CA . ILE A 1 526 ? 91.172 126.327 109.065 1.00 52.96 526 ILE A CA 1
ATOM 3696 C C . ILE A 1 526 ? 91.910 126.900 107.859 1.00 52.96 526 ILE A C 1
ATOM 3697 O O . ILE A 1 526 ? 91.571 126.600 106.716 1.00 52.96 526 ILE A O 1
ATOM 3702 N N . ALA A 1 527 ? 92.917 127.726 108.120 1.00 46.78 527 ALA A N 1
ATOM 3703 C CA . ALA A 1 527 ? 93.697 128.342 107.053 1.00 46.78 527 ALA A CA 1
ATOM 3704 C C . ALA A 1 527 ? 94.258 127.284 106.116 1.00 46.78 527 ALA A C 1
ATOM 3705 O O . ALA A 1 527 ? 94.065 127.350 104.901 1.00 46.78 527 ALA A O 1
ATOM 3707 N N . LEU A 1 528 ? 94.954 126.309 106.692 1.00 41.58 528 LEU A N 1
ATOM 3708 C CA . LEU A 1 528 ? 95.542 125.225 105.918 1.00 41.58 528 LEU A CA 1
ATOM 3709 C C . LEU A 1 528 ? 94.478 124.563 105.053 1.00 41.58 528 LEU A C 1
ATOM 3710 O O . LEU A 1 528 ? 94.663 124.392 103.848 1.00 41.58 528 LEU A O 1
ATOM 3715 N N . GLY A 1 529 ? 93.363 124.193 105.674 1.00 42.94 529 GLY A N 1
ATOM 3716 C CA . GLY A 1 529 ? 92.277 123.565 104.953 1.00 42.94 529 GLY A CA 1
ATOM 3717 C C . GLY A 1 529 ? 91.823 124.371 103.752 1.00 42.94 529 GLY A C 1
ATOM 3718 O O . GLY A 1 529 ? 91.760 123.848 102.639 1.00 42.94 529 GLY A O 1
ATOM 3719 N N . VAL A 1 530 ? 91.520 125.649 103.960 1.00 42.93 530 VAL A N 1
ATOM 3720 C CA . VAL A 1 530 ? 91.047 126.467 102.847 1.00 42.93 530 VAL A CA 1
ATOM 3721 C C . VAL A 1 530 ? 92.094 126.772 101.776 1.00 42.93 530 VAL A C 1
ATOM 3722 O O . VAL A 1 530 ? 91.741 127.064 100.638 1.00 42.93 530 VAL A O 1
ATOM 3726 N N . LEU A 1 531 ? 93.377 126.659 102.118 1.00 40.02 531 LEU A N 1
ATOM 3727 C CA . LEU A 1 531 ? 94.434 126.921 101.144 1.00 40.02 531 LEU A CA 1
ATOM 3728 C C . LEU A 1 531 ? 94.573 125.650 100.312 1.00 40.02 531 LEU A C 1
ATOM 3729 O O . LEU A 1 531 ? 94.803 125.699 99.100 1.00 40.02 531 LEU A O 1
ATOM 3734 N N . GLY A 1 532 ? 94.391 124.508 100.971 1.00 40.93 532 GLY A N 1
ATOM 3735 C CA . GLY A 1 532 ? 94.441 123.214 100.320 1.00 40.93 532 GLY A CA 1
ATOM 3736 C C . GLY A 1 532 ? 93.286 123.109 99.344 1.00 40.93 532 GLY A C 1
ATOM 3737 O O . GLY A 1 532 ? 93.445 122.600 98.237 1.00 40.93 532 GLY A O 1
ATOM 3738 N N . GLY A 1 533 ? 92.119 123.619 99.745 1.00 45.80 533 GLY A N 1
ATOM 3739 C CA . GLY A 1 533 ? 90.947 123.615 98.887 1.00 45.80 533 GLY A CA 1
ATOM 3740 C C . GLY A 1 533 ? 91.150 124.518 97.682 1.00 45.80 533 GLY A C 1
ATOM 3741 O O . GLY A 1 533 ? 90.677 124.223 96.588 1.00 45.80 533 GLY A O 1
ATOM 3742 N N . LEU A 1 534 ? 91.864 125.623 97.888 1.00 45.57 534 LEU A N 1
ATOM 3743 C CA . LEU A 1 534 ? 92.168 126.576 96.831 1.00 45.57 534 LEU A CA 1
ATOM 3744 C C . LEU A 1 534 ? 93.223 126.035 95.868 1.00 45.57 534 LEU A C 1
ATOM 3745 O O . LEU A 1 534 ? 93.310 126.493 94.732 1.00 45.57 534 LEU A O 1
ATOM 3750 N N . ALA A 1 535 ? 94.067 125.146 96.393 1.00 46.03 535 ALA A N 1
ATOM 3751 C CA . ALA A 1 535 ? 95.184 124.550 95.665 1.00 46.03 535 ALA A CA 1
ATOM 3752 C C . ALA A 1 535 ? 94.776 123.392 94.777 1.00 46.03 535 ALA A C 1
ATOM 3753 O O . ALA A 1 535 ? 95.535 122.974 93.906 1.00 46.03 535 ALA A O 1
ATOM 3755 N N . VAL A 1 536 ? 93.578 122.866 95.000 1.00 49.97 536 VAL A N 1
ATOM 3756 C CA . VAL A 1 536 ? 93.077 121.778 94.170 1.00 49.97 536 VAL A CA 1
ATOM 3757 C C . VAL A 1 536 ? 92.687 122.334 92.801 1.00 49.97 536 VAL A C 1
ATOM 3758 O O . VAL A 1 536 ? 92.790 121.646 91.789 1.00 49.97 536 VAL A O 1
ATOM 3762 N N . LEU A 1 537 ? 92.232 123.584 92.783 1.00 49.43 537 LEU A N 1
ATOM 3763 C CA . LEU A 1 537 ? 91.853 124.251 91.556 1.00 49.43 537 LEU A CA 1
ATOM 3764 C C . LEU A 1 537 ? 93.077 124.601 90.716 1.00 49.43 537 LEU A C 1
ATOM 3765 O O . LEU A 1 537 ? 92.950 124.811 89.512 1.00 49.43 537 LEU A O 1
ATOM 3770 N N . ALA A 1 538 ? 94.262 124.672 91.323 1.00 45.73 538 ALA A N 1
ATOM 3771 C CA . ALA A 1 538 ? 95.422 125.001 90.506 1.00 45.73 538 ALA A CA 1
ATOM 3772 C C . ALA A 1 538 ? 95.968 123.758 89.822 1.00 45.73 538 ALA A C 1
ATOM 3773 O O . ALA A 1 538 ? 96.340 123.797 88.642 1.00 45.73 538 ALA A O 1
ATOM 3775 N N . SER A 1 539 ? 96.004 122.638 90.538 1.00 43.34 539 SER A N 1
ATOM 3776 C CA . SER A 1 539 ? 96.481 121.408 89.933 1.00 43.34 539 SER A CA 1
ATOM 3777 C C . SER A 1 539 ? 95.541 120.918 88.845 1.00 43.34 539 SER A C 1
ATOM 3778 O O . SER A 1 539 ? 96.003 120.368 87.845 1.00 43.34 539 SER A O 1
ATOM 3781 N N . LEU A 1 540 ? 94.229 121.100 89.009 1.00 47.57 540 LEU A N 1
ATOM 3782 C CA . LEU A 1 540 ? 93.315 120.727 87.929 1.00 47.57 540 LEU A CA 1
ATOM 3783 C C . LEU A 1 540 ? 93.552 121.556 86.673 1.00 47.57 540 LEU A C 1
ATOM 3784 O O . LEU A 1 540 ? 93.592 121.005 85.569 1.00 47.57 540 LEU A O 1
ATOM 3789 N N . LEU A 1 541 ? 93.716 122.873 86.808 1.00 51.09 541 LEU A N 1
ATOM 3790 C CA . LEU A 1 541 ? 94.011 123.667 85.612 1.00 51.09 541 LEU A CA 1
ATOM 3791 C C . LEU A 1 541 ? 95.334 123.260 84.971 1.00 51.09 541 LEU A C 1
ATOM 3792 O O . LEU A 1 541 ? 95.421 123.126 83.745 1.00 51.09 541 LEU A O 1
ATOM 3797 N N . LYS A 1 542 ? 96.381 123.064 85.770 1.00 47.97 542 LYS A N 1
ATOM 3798 C CA . LYS A 1 542 ? 97.655 122.669 85.176 1.00 47.97 542 LYS A CA 1
ATOM 3799 C C . LYS A 1 542 ? 97.541 121.317 84.485 1.00 47.97 542 LYS A C 1
ATOM 3800 O O . LYS A 1 542 ? 98.087 121.124 83.394 1.00 47.97 542 LYS A O 1
ATOM 3806 N N . THR A 1 543 ? 96.845 120.363 85.106 1.00 50.41 543 THR A N 1
ATOM 3807 C CA . THR A 1 543 ? 96.690 119.051 84.495 1.00 50.41 543 THR A CA 1
ATOM 3808 C C . THR A 1 543 ? 95.894 119.135 83.206 1.00 50.41 543 THR A C 1
ATOM 3809 O O . THR A 1 543 ? 96.216 118.457 82.230 1.00 50.41 543 THR A O 1
ATOM 3813 N N . ALA A 1 544 ? 94.858 119.968 83.173 1.00 53.16 544 ALA A N 1
ATOM 3814 C CA . ALA A 1 544 ? 94.084 120.079 81.946 1.00 53.16 544 ALA A CA 1
ATOM 3815 C C . ALA A 1 544 ? 94.873 120.784 80.852 1.00 53.16 544 ALA A C 1
ATOM 3816 O O . ALA A 1 544 ? 94.709 120.467 79.669 1.00 53.16 544 ALA A O 1
ATOM 3818 N N . GLY A 1 545 ? 95.734 121.730 81.220 1.00 55.39 545 GLY A N 1
ATOM 3819 C CA . GLY A 1 545 ? 96.619 122.329 80.233 1.00 55.39 545 GLY A CA 1
ATOM 3820 C C . GLY A 1 545 ? 97.605 121.329 79.661 1.00 55.39 545 GLY A C 1
ATOM 3821 O O . GLY A 1 545 ? 97.797 121.249 78.448 1.00 55.39 545 GLY A O 1
ATOM 3822 N N . TRP A 1 546 ? 98.239 120.543 80.534 1.00 60.28 546 TRP A N 1
ATOM 3823 C CA . TRP A 1 546 ? 99.131 119.487 80.068 1.00 60.28 546 TRP A CA 1
ATOM 3824 C C . TRP A 1 546 ? 98.380 118.448 79.261 1.00 60.28 546 TRP A C 1
ATOM 3825 O O . TRP A 1 546 ? 98.970 117.760 78.425 1.00 60.28 546 TRP A O 1
ATOM 3836 N N . LYS A 1 547 ? 97.087 118.302 79.519 1.00 63.94 547 LYS A N 1
ATOM 3837 C CA . LYS A 1 547 ? 96.254 117.417 78.720 1.00 63.94 547 LYS A CA 1
ATOM 3838 C C . LYS A 1 547 ? 96.073 117.974 77.317 1.00 63.94 547 LYS A C 1
ATOM 3839 O O . LYS A 1 547 ? 96.221 117.251 76.327 1.00 63.94 547 LYS A O 1
ATOM 3845 N N . ARG A 1 548 ? 95.753 119.265 77.218 1.00 69.85 548 ARG A N 1
ATOM 3846 C CA . ARG A 1 548 ? 95.466 119.880 75.930 1.00 69.85 548 ARG A CA 1
ATOM 3847 C C . ARG A 1 548 ? 96.716 120.177 75.120 1.00 69.85 548 ARG A C 1
ATOM 3848 O O . ARG A 1 548 ? 96.596 120.530 73.943 1.00 69.85 548 ARG A O 1
ATOM 3856 N N . ARG A 1 549 ? 97.898 120.052 75.713 1.00 64.84 549 ARG A N 1
ATOM 3857 C CA . ARG A 1 549 ? 99.155 120.230 75.004 1.00 64.84 549 ARG A CA 1
ATOM 3858 C C . ARG A 1 549 ? 99.717 118.919 74.480 1.00 64.84 549 ARG A C 1
ATOM 3859 O O . ARG A 1 549 ? 100.858 118.890 74.019 1.00 64.84 549 ARG A O 1
ATOM 3867 N N . ILE A 1 550 ? 98.957 117.837 74.562 1.00 62.70 550 ILE A N 1
ATOM 3868 C CA . ILE A 1 550 ? 99.338 116.559 73.982 1.00 62.70 550 ILE A CA 1
ATOM 3869 C C . ILE A 1 550 ? 98.157 116.042 73.176 1.00 62.70 550 ILE A C 1
ATOM 3870 O O . ILE A 1 550 ? 97.002 116.189 73.589 1.00 62.70 550 ILE A O 1
ATOM 3875 N N . GLY A 1 551 ? 98.440 115.448 72.026 1.00 67.94 551 GLY A N 1
ATOM 3876 C CA . GLY A 1 551 ? 97.382 114.898 71.209 1.00 67.94 551 GLY A CA 1
ATOM 3877 C C . GLY A 1 551 ? 96.855 113.581 71.740 1.00 67.94 551 GLY A C 1
ATOM 3878 O O . GLY A 1 551 ? 97.066 112.535 71.119 1.00 67.94 551 GLY A O 1
ATOM 3879 N N . SER A 1 552 ? 96.186 113.611 72.895 1.00 74.25 552 SER A N 1
ATOM 3880 C CA . SER A 1 552 ? 95.506 112.427 73.410 1.00 74.25 552 SER A CA 1
ATOM 3881 C C . SER A 1 552 ? 94.414 112.819 74.400 1.00 74.25 552 SER A C 1
ATOM 3882 O O . SER A 1 552 ? 94.684 112.922 75.599 1.00 74.25 552 SER A O 1
ATOM 3885 N N . PRO A 1 553 ? 93.181 113.039 73.944 1.00 77.02 553 PRO A N 1
ATOM 3886 C CA . PRO A 1 553 ? 92.115 113.484 74.850 1.00 77.02 553 PRO A CA 1
ATOM 3887 C C . PRO A 1 553 ? 91.637 112.479 75.894 1.00 77.02 553 PRO A C 1
ATOM 3888 O O . PRO A 1 553 ? 90.627 112.742 76.552 1.00 77.02 553 PRO A O 1
ATOM 3892 N N . MET A 1 554 ? 92.308 111.344 76.072 1.00 79.87 554 MET A N 1
ATOM 3893 C CA . MET A 1 554 ? 91.823 110.289 76.956 1.00 79.87 554 MET A CA 1
ATOM 3894 C C . MET A 1 554 ? 92.605 110.287 78.262 1.00 79.87 554 MET A C 1
ATOM 3895 O O . MET A 1 554 ? 93.838 110.344 78.251 1.00 79.87 554 MET A O 1
ATOM 3897 N N . ILE A 1 555 ? 91.887 110.226 79.381 1.00 78.62 555 ILE A N 1
ATOM 3898 C CA . ILE A 1 555 ? 92.522 110.142 80.713 1.00 78.62 555 ILE A CA 1
ATOM 3899 C C . ILE A 1 555 ? 92.643 108.659 81.050 1.00 78.62 555 ILE A C 1
ATOM 3900 O O . ILE A 1 555 ? 91.844 108.076 81.782 1.00 78.62 555 ILE A O 1
ATOM 3905 N N . ASP A 1 556 ? 93.693 108.031 80.527 1.00 77.93 556 ASP A N 1
ATOM 3906 C CA . ASP A 1 556 ? 93.818 106.593 80.766 1.00 77.93 556 ASP A CA 1
ATOM 3907 C C . ASP A 1 556 ? 94.471 106.307 82.114 1.00 77.93 556 ASP A C 1
ATOM 3908 O O . ASP A 1 556 ? 93.805 105.887 83.064 1.00 77.93 556 ASP A O 1
ATOM 3910 N N . LEU A 1 557 ? 95.775 106.547 82.217 1.00 69.37 557 LEU A N 1
ATOM 3911 C CA . LEU A 1 557 ? 96.469 106.519 83.501 1.00 69.37 557 LEU A CA 1
ATOM 3912 C C . LEU A 1 557 ? 97.516 107.610 83.657 1.00 69.37 557 LEU A C 1
ATOM 3913 O O . LEU A 1 557 ? 97.834 107.969 84.792 1.00 69.37 557 LEU A O 1
ATOM 3918 N N . GLN A 1 558 ? 98.068 108.151 82.574 1.00 62.77 558 GLN A N 1
ATOM 3919 C CA . GLN A 1 558 ? 99.096 109.167 82.732 1.00 62.77 558 GLN A CA 1
ATOM 3920 C C . GLN A 1 558 ? 98.519 110.438 83.338 1.00 62.77 558 GLN A C 1
ATOM 3921 O O . GLN A 1 558 ? 99.225 111.160 84.052 1.00 62.77 558 GLN A O 1
ATOM 3923 N N . THR A 1 559 ? 97.236 110.710 83.092 1.00 58.86 559 THR A N 1
ATOM 3924 C CA . THR A 1 559 ? 96.623 111.920 83.625 1.00 58.86 559 THR A CA 1
ATOM 3925 C C . THR A 1 559 ? 96.631 111.922 85.145 1.00 58.86 559 THR A C 1
ATOM 3926 O O . THR A 1 559 ? 96.963 112.935 85.767 1.00 58.86 559 THR A O 1
ATOM 3930 N N . VAL A 1 560 ? 96.277 110.799 85.767 1.00 53.38 560 VAL A N 1
ATOM 3931 C CA . VAL A 1 560 ? 96.177 110.800 87.222 1.00 53.38 560 VAL A CA 1
ATOM 3932 C C . VAL A 1 560 ? 97.551 110.987 87.857 1.00 53.38 560 VAL A C 1
ATOM 3933 O O . VAL A 1 560 ? 97.696 111.720 88.844 1.00 53.38 560 VAL A O 1
ATOM 3937 N N . VAL A 1 561 ? 98.586 110.365 87.290 1.00 50.95 561 VAL A N 1
ATOM 3938 C CA . VAL A 1 561 ? 99.926 110.530 87.843 1.00 50.95 561 VAL A CA 1
ATOM 3939 C C . VAL A 1 561 ? 100.418 111.955 87.640 1.00 50.95 561 VAL A C 1
ATOM 3940 O O . VAL A 1 561 ? 101.041 112.546 88.534 1.00 50.95 561 VAL A O 1
ATOM 3944 N N . LYS A 1 562 ? 100.156 112.532 86.466 1.00 46.11 562 LYS A N 1
ATOM 3945 C CA . LYS A 1 562 ? 100.550 113.916 86.238 1.00 46.11 562 LYS A CA 1
ATOM 3946 C C . LYS A 1 562 ? 99.847 114.842 87.214 1.00 46.11 562 LYS A C 1
ATOM 3947 O O . LYS A 1 562 ? 100.460 115.765 87.762 1.00 46.11 562 LYS A O 1
ATOM 3949 N N . PHE A 1 563 ? 98.561 114.606 87.455 1.00 44.46 563 PHE A N 1
ATOM 3950 C CA . PHE A 1 563 ? 97.835 115.455 88.386 1.00 44.46 563 PHE A CA 1
ATOM 3951 C C . PHE A 1 563 ? 98.389 115.321 89.793 1.00 44.46 563 PHE A C 1
ATOM 3952 O O . PHE A 1 563 ? 98.499 116.312 90.515 1.00 44.46 563 PHE A O 1
ATOM 3960 N N . LEU A 1 564 ? 98.732 114.105 90.211 1.00 40.04 564 LEU A N 1
ATOM 3961 C CA . LEU A 1 564 ? 99.305 113.943 91.542 1.00 40.04 564 LEU A CA 1
ATOM 3962 C C . LEU A 1 564 ? 100.634 114.676 91.661 1.00 40.04 564 LEU A C 1
ATOM 3963 O O . LEU A 1 564 ? 100.927 115.277 92.701 1.00 40.04 564 LEU A O 1
ATOM 3968 N N . VAL A 1 565 ? 101.453 114.645 90.607 1.00 38.06 565 VAL A N 1
ATOM 3969 C CA . VAL A 1 565 ? 102.721 115.374 90.646 1.00 38.06 565 VAL A CA 1
ATOM 3970 C C . VAL A 1 565 ? 102.467 116.870 90.779 1.00 38.06 565 VAL A C 1
ATOM 3971 O O . VAL A 1 565 ? 103.070 117.557 91.621 1.00 38.06 565 VAL A O 1
ATOM 3975 N N . TYR A 1 566 ? 101.563 117.399 89.954 1.00 39.15 566 TYR A N 1
ATOM 3976 C CA . TYR A 1 566 ? 101.260 118.821 90.030 1.00 39.15 566 TYR A CA 1
ATOM 3977 C C . TYR A 1 566 ? 100.694 119.189 91.390 1.00 39.15 566 TYR A C 1
ATOM 3978 O O . TYR A 1 566 ? 100.948 120.288 91.891 1.00 39.15 566 TYR A O 1
ATOM 3987 N N . TYR A 1 567 ? 99.945 118.281 92.012 1.00 34.11 567 TYR A N 1
ATOM 3988 C CA . TYR A 1 567 ? 99.351 118.576 93.308 1.00 34.11 567 TYR A CA 1
ATOM 3989 C C . TYR A 1 567 ? 100.399 118.593 94.406 1.00 34.11 567 TYR A C 1
ATOM 3990 O O . TYR A 1 567 ? 100.349 119.439 95.303 1.00 34.11 567 TYR A O 1
ATOM 3999 N N . ALA A 1 568 ? 101.352 117.664 94.365 1.00 26.28 568 ALA A N 1
ATOM 4000 C CA . ALA A 1 568 ? 102.474 117.750 95.289 1.00 26.28 568 ALA A CA 1
ATOM 4001 C C . ALA A 1 568 ? 103.156 119.099 95.152 1.00 26.28 568 ALA A C 1
ATOM 4002 O O . ALA A 1 568 ? 103.434 119.782 96.147 1.00 26.28 568 ALA A O 1
ATOM 4004 N N . GLY A 1 569 ? 103.398 119.513 93.910 1.00 26.20 569 GLY A N 1
ATOM 4005 C CA . GLY A 1 569 ? 104.053 120.792 93.697 1.00 26.20 569 GLY A CA 1
ATOM 4006 C C . GLY A 1 569 ? 103.265 121.955 94.267 1.00 26.20 569 GLY A C 1
ATOM 4007 O O . GLY A 1 569 ? 103.819 122.829 94.933 1.00 26.20 569 GLY A O 1
ATOM 4008 N N . ASP A 1 570 ? 101.959 121.973 94.026 1.00 28.04 570 ASP A N 1
ATOM 4009 C CA . ASP A 1 570 ? 101.137 123.106 94.424 1.00 28.04 570 ASP A CA 1
ATOM 4010 C C . ASP A 1 570 ? 100.691 123.045 95.875 1.00 28.04 570 ASP A C 1
ATOM 4011 O O . ASP A 1 570 ? 100.039 123.982 96.340 1.00 28.04 570 ASP A O 1
ATOM 4013 N N . LEU A 1 571 ? 100.998 121.968 96.592 1.00 23.34 571 LEU A N 1
ATOM 4014 C CA . LEU A 1 571 ? 100.702 121.908 98.016 1.00 23.34 571 LEU A CA 1
ATOM 4015 C C . LEU A 1 571 ? 101.932 122.137 98.879 1.00 23.34 571 LEU A C 1
ATOM 4016 O O . LEU A 1 571 ? 101.802 122.590 100.027 1.00 23.34 571 LEU A O 1
ATOM 4021 N N . ALA A 1 572 ? 103.124 121.853 98.350 1.00 22.36 572 ALA A N 1
ATOM 4022 C CA . ALA A 1 572 ? 104.336 122.260 99.052 1.00 22.36 572 ALA A CA 1
ATOM 4023 C C . ALA A 1 572 ? 104.346 123.763 99.302 1.00 22.36 572 ALA A C 1
ATOM 4024 O O . ALA A 1 572 ? 104.814 124.224 100.348 1.00 22.36 572 ALA A O 1
ATOM 4026 N N . ASN A 1 573 ? 103.815 124.543 98.361 1.00 21.96 573 ASN A N 1
ATOM 4027 C CA . ASN A 1 573 ? 103.757 125.988 98.546 1.00 21.96 573 ASN A CA 1
ATOM 4028 C C . ASN A 1 573 ? 102.829 126.374 99.688 1.00 21.96 573 ASN A C 1
ATOM 4029 O O . ASN A 1 573 ? 103.119 127.311 100.437 1.00 21.96 573 ASN A O 1
ATOM 4034 N N . VAL A 1 574 ? 101.699 125.684 99.830 1.00 21.64 574 VAL A N 1
ATOM 4035 C CA . VAL A 1 574 ? 100.777 125.991 100.920 1.00 21.64 574 VAL A CA 1
ATOM 4036 C C . VAL A 1 574 ? 101.417 125.688 102.264 1.00 21.64 574 VAL A C 1
ATOM 4037 O O . VAL A 1 574 ? 101.325 126.482 103.207 1.00 21.64 574 VAL A O 1
ATOM 4041 N N . PHE A 1 575 ? 102.074 124.536 102.378 1.00 22.55 575 PHE A N 1
ATOM 4042 C CA . PHE A 1 575 ? 102.770 124.250 103.630 1.00 22.55 575 PHE A CA 1
ATOM 4043 C C . PHE A 1 575 ? 103.844 125.293 103.910 1.00 22.55 575 PHE A C 1
ATOM 4044 O O . PHE A 1 575 ? 104.002 125.741 105.052 1.00 22.55 575 PHE A O 1
ATOM 4052 N N . PHE A 1 576 ? 104.592 125.696 102.883 1.00 20.67 576 PHE A N 1
ATOM 4053 C CA . PHE A 1 576 ? 105.641 126.685 103.097 1.00 20.67 576 PHE A CA 1
ATOM 4054 C C . PHE A 1 576 ? 105.064 128.007 103.579 1.00 20.67 576 PHE A C 1
ATOM 4055 O O . PHE A 1 576 ? 105.608 128.633 104.497 1.00 20.67 576 PHE A O 1
ATOM 4063 N N . ILE A 1 577 ? 103.964 128.452 102.970 1.00 18.58 577 ILE A N 1
ATOM 4064 C CA . ILE A 1 577 ? 103.356 129.718 103.367 1.00 18.58 577 ILE A CA 1
ATOM 4065 C C . ILE A 1 577 ? 102.874 129.643 104.804 1.00 18.58 577 ILE A C 1
ATOM 4066 O O . ILE A 1 577 ? 103.100 130.564 105.593 1.00 18.58 577 ILE A O 1
ATOM 4071 N N . ILE A 1 578 ? 102.211 128.546 105.172 1.00 19.00 578 ILE A N 1
ATOM 4072 C CA . ILE A 1 578 ? 101.722 128.409 106.542 1.00 19.00 578 ILE A CA 1
ATOM 4073 C C . ILE A 1 578 ? 102.881 128.479 107.527 1.00 19.00 578 ILE A C 1
ATOM 4074 O O . ILE A 1 578 ? 102.811 129.179 108.541 1.00 19.00 578 ILE A O 1
ATOM 4079 N N . THR A 1 579 ? 103.973 127.764 107.239 1.00 18.29 579 THR A N 1
ATOM 4080 C CA . THR A 1 579 ? 105.077 127.717 108.194 1.00 18.29 579 THR A CA 1
ATOM 4081 C C . THR A 1 579 ? 105.763 129.067 108.335 1.00 18.29 579 THR A C 1
ATOM 4082 O O . THR A 1 579 ? 106.054 129.502 109.457 1.00 18.29 579 THR A O 1
ATOM 4086 N N . VAL A 1 580 ? 106.043 129.748 107.222 1.00 20.29 580 VAL A N 1
ATOM 4087 C CA . VAL A 1 580 ? 106.676 131.059 107.331 1.00 20.29 580 VAL A CA 1
ATOM 4088 C C . VAL A 1 580 ? 105.754 132.038 108.036 1.00 20.29 580 VAL A C 1
ATOM 4089 O O . VAL A 1 580 ? 106.191 132.801 108.904 1.00 20.29 580 VAL A O 1
ATOM 4093 N N . GLY A 1 581 ? 104.467 132.029 107.693 1.00 15.67 581 GLY A N 1
ATOM 4094 C CA . GLY A 1 581 ? 103.539 132.927 108.351 1.00 15.67 581 GLY A CA 1
ATOM 4095 C C . GLY A 1 581 ? 103.465 132.696 109.847 1.00 15.67 581 GLY A C 1
ATOM 4096 O O . GLY A 1 581 ? 103.476 133.645 110.625 1.00 15.67 581 GLY A O 1
ATOM 4097 N N . THR A 1 582 ? 103.411 131.435 110.270 1.00 17.43 582 THR A N 1
ATOM 4098 C CA . THR A 1 582 ? 103.331 131.143 111.697 1.00 17.43 582 THR A CA 1
ATOM 4099 C C . THR A 1 582 ? 104.602 131.551 112.426 1.00 17.43 582 THR A C 1
ATOM 4100 O O . THR A 1 582 ? 104.542 132.181 113.489 1.00 17.43 582 THR A O 1
ATOM 4104 N N . GLY A 1 583 ? 105.767 131.198 111.884 1.00 17.31 583 GLY A N 1
ATOM 4105 C CA . GLY A 1 583 ? 107.007 131.583 112.538 1.00 17.31 583 GLY A CA 1
ATOM 4106 C C . GLY A 1 583 ? 107.154 133.087 112.646 1.00 17.31 583 GLY A C 1
ATOM 4107 O O . GLY A 1 583 ? 107.569 133.615 113.682 1.00 17.31 583 GLY A O 1
ATOM 4108 N N . LEU A 1 584 ? 106.779 133.800 111.594 1.00 14.78 584 LEU A N 1
ATOM 4109 C CA . LEU A 1 584 ? 106.924 135.243 111.600 1.00 14.78 584 LEU A CA 1
ATOM 4110 C C . LEU A 1 584 ? 105.882 135.906 112.493 1.00 14.78 584 LEU A C 1
ATOM 4111 O O . LEU A 1 584 ? 106.161 136.941 113.100 1.00 14.78 584 LEU A O 1
ATOM 4116 N N . TYR A 1 585 ? 104.694 135.312 112.613 1.00 23.78 585 TYR A N 1
ATOM 4117 C CA . TYR A 1 585 ? 103.713 135.773 113.587 1.00 23.78 585 TYR A CA 1
ATOM 4118 C C . TYR A 1 585 ? 104.239 135.642 115.005 1.00 23.78 585 TYR A C 1
ATOM 4119 O O . TYR A 1 585 ? 104.104 136.562 115.816 1.00 23.78 585 TYR A O 1
ATOM 4128 N N . TRP A 1 586 ? 104.850 134.501 115.322 1.00 18.71 586 TRP A N 1
ATOM 4129 C CA . TRP A 1 586 ? 105.431 134.347 116.652 1.00 18.71 586 TRP A CA 1
ATOM 4130 C C . TRP A 1 586 ? 106.503 135.389 116.903 1.00 18.71 586 TRP A C 1
ATOM 4131 O O . TRP A 1 586 ? 106.515 136.033 117.955 1.00 18.71 586 TRP A O 1
ATOM 4142 N N . LEU A 1 587 ? 107.391 135.599 115.936 1.00 20.67 587 LEU A N 1
ATOM 4143 C CA . LEU A 1 587 ? 108.460 136.567 116.147 1.00 20.67 587 LEU A CA 1
ATOM 4144 C C . LEU A 1 587 ? 107.901 137.971 116.362 1.00 20.67 587 LEU A C 1
ATOM 4145 O O . LEU A 1 587 ? 108.295 138.663 117.309 1.00 20.67 587 LEU A O 1
ATOM 4150 N N . ILE A 1 588 ? 106.944 138.391 115.530 1.00 17.85 588 ILE A N 1
ATOM 4151 C CA . ILE A 1 588 ? 106.442 139.761 115.606 1.00 17.85 588 ILE A CA 1
ATOM 4152 C C . ILE A 1 588 ? 105.648 139.985 116.887 1.00 17.85 588 ILE A C 1
ATOM 4153 O O . ILE A 1 588 ? 105.854 140.981 117.585 1.00 17.85 588 ILE A O 1
ATOM 4158 N N . PHE A 1 589 ? 104.720 139.087 117.216 1.00 20.68 589 PHE A N 1
ATOM 4159 C CA . PHE A 1 589 ? 103.929 139.310 118.423 1.00 20.68 589 PHE A CA 1
ATOM 4160 C C . PHE A 1 589 ? 104.616 138.900 119.709 1.00 20.68 589 PHE A C 1
ATOM 4161 O O . PHE A 1 589 ? 104.054 139.148 120.775 1.00 20.68 589 PHE A O 1
ATOM 4169 N N . PHE A 1 590 ? 105.794 138.294 119.676 1.00 22.68 590 PHE A N 1
ATOM 4170 C CA . PHE A 1 590 ? 106.476 138.050 120.934 1.00 22.68 590 PHE A CA 1
ATOM 4171 C C . PHE A 1 590 ? 107.594 139.033 121.211 1.00 22.68 590 PHE A C 1
ATOM 4172 O O . PHE A 1 590 ? 107.751 139.458 122.349 1.00 22.68 590 PHE A O 1
ATOM 4180 N N . LYS A 1 591 ? 108.380 139.425 120.213 1.00 23.00 591 LYS A N 1
ATOM 4181 C CA . LYS A 1 591 ? 109.499 140.301 120.531 1.00 23.00 591 LYS A CA 1
ATOM 4182 C C . LYS A 1 591 ? 109.046 141.720 120.833 1.00 23.00 591 LYS A C 1
ATOM 4183 O O . LYS A 1 591 ? 109.669 142.399 121.653 1.00 23.00 591 LYS A O 1
ATOM 4189 N N . ALA A 1 592 ? 107.972 142.186 120.205 1.00 23.24 592 ALA A N 1
ATOM 4190 C CA . ALA A 1 592 ? 107.530 143.574 120.344 1.00 23.24 592 ALA A CA 1
ATOM 4191 C C . ALA A 1 592 ? 106.100 143.594 120.858 1.00 23.24 592 ALA A C 1
ATOM 4192 O O . ALA A 1 592 ? 105.156 143.713 120.080 1.00 23.24 592 ALA A O 1
ATOM 4194 N N . GLN A 1 593 ? 105.944 143.509 122.175 1.00 26.34 593 GLN A N 1
ATOM 4195 C CA . GLN A 1 593 ? 104.635 143.574 122.803 1.00 26.34 593 GLN A CA 1
ATOM 4196 C C . GLN A 1 593 ? 104.760 144.277 124.141 1.00 26.34 593 GLN A C 1
ATOM 4197 O O . GLN A 1 593 ? 105.734 144.077 124.869 1.00 26.34 593 GLN A O 1
ATOM 4203 N N . LYS A 1 594 ? 103.772 145.104 124.459 1.00 34.24 594 LYS A N 1
ATOM 4204 C CA . LYS A 1 594 ? 103.848 145.958 125.636 1.00 34.24 594 LYS A CA 1
ATOM 4205 C C . LYS A 1 594 ? 103.451 145.205 126.903 1.00 34.24 594 LYS A C 1
ATOM 4206 O O . LYS A 1 594 ? 104.266 145.039 127.814 1.00 34.24 594 LYS A O 1
ATOM 4212 N N . SER A 1 595 ? 102.208 144.740 126.969 1.00 27.55 595 SER A N 1
ATOM 4213 C CA . SER A 1 595 ? 101.693 143.997 128.111 1.00 27.55 595 SER A CA 1
ATOM 4214 C C . SER A 1 595 ? 101.486 142.556 127.678 1.00 27.55 595 SER A C 1
ATOM 4215 O O . SER A 1 595 ? 100.663 142.289 126.800 1.00 27.55 595 SER A O 1
ATOM 4218 N N . VAL A 1 596 ? 102.210 141.637 128.320 1.00 25.84 596 VAL A N 1
ATOM 4219 C CA . VAL A 1 596 ? 102.401 140.302 127.768 1.00 25.84 596 VAL A CA 1
ATOM 4220 C C . VAL A 1 596 ? 101.067 139.621 127.521 1.00 25.84 596 VAL A C 1
ATOM 4221 O O . VAL A 1 596 ? 100.161 139.658 128.361 1.00 25.84 596 VAL A O 1
ATOM 4225 N N . SER A 1 597 ? 100.928 139.032 126.335 1.00 23.87 597 SER A N 1
ATOM 4226 C CA . SER A 1 597 ? 99.758 138.237 125.998 1.00 23.87 597 SER A CA 1
ATOM 4227 C C . SER A 1 597 ? 100.064 136.958 125.238 1.00 23.87 597 SER A C 1
ATOM 4228 O O . SER A 1 597 ? 99.145 136.158 125.057 1.00 23.87 597 SER A O 1
ATOM 4231 N N . VAL A 1 598 ? 101.293 136.732 124.768 1.00 22.70 598 VAL A N 1
ATOM 4232 C CA . VAL A 1 598 ? 101.667 135.461 124.160 1.00 22.70 598 VAL A CA 1
ATOM 4233 C C . VAL A 1 598 ? 103.039 135.045 124.666 1.00 22.70 598 VAL A C 1
ATOM 4234 O O . VAL A 1 598 ? 103.907 135.882 124.926 1.00 22.70 598 VAL A O 1
ATOM 4238 N N . LEU A 1 599 ? 103.229 133.735 124.806 1.00 23.97 599 LEU A N 1
ATOM 4239 C CA . LEU A 1 599 ? 104.491 133.143 125.218 1.00 23.97 599 LEU A CA 1
ATOM 4240 C C . LEU A 1 599 ? 104.858 132.031 124.249 1.00 23.97 599 LEU A C 1
ATOM 4241 O O . LEU A 1 599 ? 103.989 131.291 123.787 1.00 23.97 599 LEU A O 1
ATOM 4246 N N . LEU A 1 600 ? 106.147 131.904 123.962 1.00 25.89 600 LEU A N 1
ATOM 4247 C CA . LEU A 1 600 ? 106.597 131.017 122.907 1.00 25.89 600 LEU A CA 1
ATOM 4248 C C . LEU A 1 600 ? 106.299 129.566 123.259 1.00 25.89 600 LEU A C 1
ATOM 4249 O O . LEU A 1 600 ? 106.167 129.218 124.432 1.00 25.89 600 LEU A O 1
ATOM 4254 N N . PRO A 1 601 ? 106.173 128.699 122.254 1.00 34.16 601 PRO A N 1
ATOM 4255 C CA . PRO A 1 601 ? 105.857 127.298 122.530 1.00 34.16 601 PRO A CA 1
ATOM 4256 C C . PRO A 1 601 ? 107.062 126.528 123.044 1.00 34.16 601 PRO A C 1
ATOM 4257 O O . PRO A 1 601 ? 108.190 126.717 122.587 1.00 34.16 601 PRO A O 1
ATOM 4261 N N . MET A 1 602 ? 106.773 125.503 123.830 1.00 40.76 602 MET A N 1
ATOM 4262 C CA . MET A 1 602 ? 107.812 124.615 124.310 1.00 40.76 602 MET A CA 1
ATOM 4263 C C . MET A 1 602 ? 108.056 123.510 123.271 1.00 40.76 602 MET A C 1
ATOM 4264 O O . MET A 1 602 ? 107.549 123.554 122.134 1.00 40.76 602 MET A O 1
ATOM 4269 N N . PRO A 1 603 ? 108.825 122.509 123.680 1.00 41.63 603 PRO A N 1
ATOM 4270 C CA . PRO A 1 603 ? 109.178 121.381 122.818 1.00 41.63 603 PRO A CA 1
ATOM 4271 C C . PRO A 1 603 ? 108.018 120.710 122.080 1.00 41.63 603 PRO A C 1
ATOM 4272 O O . PRO A 1 603 ? 108.174 120.441 120.900 1.00 41.63 603 PRO A O 1
ATOM 4276 N N . ILE A 1 604 ? 106.895 120.440 122.739 1.00 44.28 604 ILE A N 1
ATOM 4277 C CA . ILE A 1 604 ? 105.770 119.783 122.067 1.00 44.28 604 ILE A CA 1
ATOM 4278 C C . ILE A 1 604 ? 105.277 120.566 120.846 1.00 44.28 604 ILE A C 1
ATOM 4279 O O . ILE A 1 604 ? 105.140 120.020 119.737 1.00 44.28 604 ILE A O 1
ATOM 4284 N N . GLN A 1 605 ? 105.032 121.857 121.046 1.00 47.11 605 GLN A N 1
ATOM 4285 C CA . GLN A 1 605 ? 104.579 122.729 119.967 1.00 47.11 605 GLN A CA 1
ATOM 4286 C C . GLN A 1 605 ? 105.645 122.798 118.873 1.00 47.11 605 GLN A C 1
ATOM 4287 O O . GLN A 1 605 ? 105.327 122.766 117.670 1.00 47.11 605 GLN A O 1
ATOM 4293 N N . GLU A 1 606 ? 106.911 122.888 119.291 1.00 40.85 606 GLU A N 1
ATOM 4294 C CA . GLU A 1 606 ? 108.012 122.905 118.334 1.00 40.85 606 GLU A CA 1
ATOM 4295 C C . GLU A 1 606 ? 107.931 121.671 117.435 1.00 40.85 606 GLU A C 1
ATOM 4296 O O . GLU A 1 606 ? 108.008 121.778 116.217 1.00 40.85 606 GLU A O 1
ATOM 4302 N N . GLU A 1 607 ? 107.777 120.502 118.050 1.00 40.81 607 GLU A N 1
ATOM 4303 C CA . GLU A 1 607 ? 107.666 119.236 117.338 1.00 40.81 607 GLU A CA 1
ATOM 4304 C C . GLU A 1 607 ? 106.506 119.251 116.351 1.00 40.81 607 GLU A C 1
ATOM 4305 O O . GLU A 1 607 ? 106.654 118.814 115.213 1.00 40.81 607 GLU A O 1
ATOM 4311 N N . ARG A 1 608 ? 105.345 119.734 116.783 1.00 40.33 608 ARG A N 1
ATOM 4312 C CA . ARG A 1 608 ? 104.207 119.794 115.867 1.00 40.33 608 ARG A CA 1
ATOM 4313 C C . ARG A 1 608 ? 104.549 120.627 114.626 1.00 40.33 608 ARG A C 1
ATOM 4314 O O . ARG A 1 608 ? 104.289 120.215 113.487 1.00 40.33 608 ARG A O 1
ATOM 4322 N N . PHE A 1 609 ? 105.141 121.799 114.850 1.00 28.90 609 PHE A N 1
ATOM 4323 C CA . PHE A 1 609 ? 105.525 122.685 113.746 1.00 28.90 609 PHE A CA 1
ATOM 4324 C C . PHE A 1 609 ? 106.560 122.035 112.814 1.00 28.90 609 PHE A C 1
ATOM 4325 O O . PHE A 1 609 ? 106.517 122.197 111.584 1.00 28.90 609 PHE A O 1
ATOM 4333 N N . VAL A 1 610 ? 107.487 121.294 113.415 1.00 27.32 610 VAL A N 1
ATOM 4334 C CA . VAL A 1 610 ? 108.534 120.592 112.688 1.00 27.32 610 VAL A CA 1
ATOM 4335 C C . VAL A 1 610 ? 107.914 119.533 111.793 1.00 27.32 610 VAL A C 1
ATOM 4336 O O . VAL A 1 610 ? 108.329 119.350 110.654 1.00 27.32 610 VAL A O 1
ATOM 4340 N N . THR A 1 611 ? 106.897 118.846 112.312 1.00 27.94 611 THR A N 1
ATOM 4341 C CA . THR A 1 611 ? 106.183 117.825 111.555 1.00 27.94 611 THR A CA 1
ATOM 4342 C C . THR A 1 611 ? 105.460 118.486 110.393 1.00 27.94 611 THR A C 1
ATOM 4343 O O . THR A 1 611 ? 105.409 117.942 109.295 1.00 27.94 611 THR A O 1
ATOM 4347 N N . TYR A 1 612 ? 104.894 119.666 110.642 1.00 30.23 612 TYR A N 1
ATOM 4348 C CA . TYR A 1 612 ? 104.227 120.432 109.594 1.00 30.23 612 TYR A CA 1
ATOM 4349 C C . TYR A 1 612 ? 105.187 120.841 108.472 1.00 30.23 612 TYR A C 1
ATOM 4350 O O . TYR A 1 612 ? 104.770 120.932 107.322 1.00 30.23 612 TYR A O 1
ATOM 4359 N N . VAL A 1 613 ? 106.450 121.126 108.800 1.00 22.70 613 VAL A N 1
ATOM 4360 C CA . VAL A 1 613 ? 107.433 121.479 107.765 1.00 22.70 613 VAL A CA 1
ATOM 4361 C C . VAL A 1 613 ? 108.287 120.515 106.924 1.00 22.70 613 VAL A C 1
ATOM 4362 O O . VAL A 1 613 ? 108.721 120.853 105.825 1.00 22.70 613 VAL A O 1
ATOM 4366 N N . GLY A 1 614 ? 108.550 119.326 107.459 1.00 24.04 614 GLY A N 1
ATOM 4367 C CA . GLY A 1 614 ? 109.320 118.321 106.744 1.00 24.04 614 GLY A CA 1
ATOM 4368 C C . GLY A 1 614 ? 108.475 117.962 105.536 1.00 24.04 614 GLY A C 1
ATOM 4369 O O . GLY A 1 614 ? 109.004 117.598 104.481 1.00 24.04 614 GLY A O 1
ATOM 4370 N N . CYS A 1 615 ? 107.151 118.059 105.669 1.00 24.77 615 CYS A N 1
ATOM 4371 C CA . CYS A 1 615 ? 106.280 117.775 104.535 1.00 24.77 615 CYS A CA 1
ATOM 4372 C C . CYS A 1 615 ? 106.533 118.744 103.390 1.00 24.77 615 CYS A C 1
ATOM 4373 O O . CYS A 1 615 ? 106.583 118.337 102.222 1.00 24.77 615 CYS A O 1
ATOM 4376 N N . ALA A 1 616 ? 106.688 120.030 103.701 1.00 20.84 616 ALA A N 1
ATOM 4377 C CA . ALA A 1 616 ? 106.942 121.005 102.652 1.00 20.84 616 ALA A CA 1
ATOM 4378 C C . ALA A 1 616 ? 108.228 120.682 101.913 1.00 20.84 616 ALA A C 1
ATOM 4379 O O . ALA A 1 616 ? 108.267 120.728 100.681 1.00 20.84 616 ALA A O 1
ATOM 4381 N N . PHE A 1 617 ? 109.289 120.332 102.643 1.00 22.68 617 PHE A N 1
ATOM 4382 C CA . PHE A 1 617 ? 110.537 120.002 101.962 1.00 22.68 617 PHE A CA 1
ATOM 4383 C C . PHE A 1 617 ? 110.381 118.772 101.086 1.00 22.68 617 PHE A C 1
ATOM 4384 O O . PHE A 1 617 ? 110.864 118.752 99.951 1.00 22.68 617 PHE A O 1
ATOM 4392 N N . ALA A 1 618 ? 109.715 117.732 101.586 1.00 20.21 618 ALA A N 1
ATOM 4393 C CA . ALA A 1 618 ? 109.592 116.513 100.794 1.00 20.21 618 ALA A CA 1
ATOM 4394 C C . ALA A 1 618 ? 108.832 116.775 99.501 1.00 20.21 618 ALA A C 1
ATOM 4395 O O . ALA A 1 618 ? 109.272 116.375 98.415 1.00 20.21 618 ALA A O 1
ATOM 4397 N N . LEU A 1 619 ? 107.702 117.476 99.590 1.00 21.31 619 LEU A N 1
ATOM 4398 C CA . LEU A 1 619 ? 106.903 117.722 98.394 1.00 21.31 619 LEU A CA 1
ATOM 4399 C C . LEU A 1 619 ? 107.606 118.665 97.422 1.00 21.31 619 LEU A C 1
ATOM 4400 O O . LEU A 1 619 ? 107.547 118.467 96.200 1.00 21.31 619 LEU A O 1
ATOM 4405 N N . LYS A 1 620 ? 108.283 119.695 97.931 1.00 21.20 620 LYS A N 1
ATOM 4406 C CA . LYS A 1 620 ? 109.015 120.573 97.027 1.00 21.20 620 LYS A CA 1
ATOM 4407 C C . LYS A 1 620 ? 110.159 119.839 96.341 1.00 21.20 620 LYS A C 1
ATOM 4408 O O . LYS A 1 620 ? 110.423 120.076 95.161 1.00 21.20 620 LYS A O 1
ATOM 4414 N N . ALA A 1 621 ? 110.848 118.946 97.055 1.00 19.81 621 ALA A N 1
ATOM 4415 C CA . ALA A 1 621 ? 111.878 118.141 96.413 1.00 19.81 621 ALA A CA 1
ATOM 4416 C C . ALA A 1 621 ? 111.283 117.282 95.315 1.00 19.81 621 ALA A C 1
ATOM 4417 O O . ALA A 1 621 ? 111.884 117.118 94.248 1.00 19.81 621 ALA A O 1
ATOM 4419 N N . LEU A 1 622 ? 110.103 116.717 95.561 1.00 19.75 622 LEU A N 1
ATOM 4420 C CA . LEU A 1 622 ? 109.455 115.914 94.533 1.00 19.75 622 LEU A CA 1
ATOM 4421 C C . LEU A 1 622 ? 109.175 116.741 93.285 1.00 19.75 622 LEU A C 1
ATOM 4422 O O . LEU A 1 622 ? 109.454 116.305 92.160 1.00 19.75 622 LEU A O 1
ATOM 4427 N N . GLN A 1 623 ? 108.645 117.950 93.468 1.00 23.86 623 GLN A N 1
ATOM 4428 C CA . GLN A 1 623 ? 108.358 118.796 92.312 1.00 23.86 623 GLN A CA 1
ATOM 4429 C C . GLN A 1 623 ? 109.632 119.188 91.577 1.00 23.86 623 GLN A C 1
ATOM 4430 O O . GLN A 1 623 ? 109.658 119.219 90.344 1.00 23.86 623 GLN A O 1
ATOM 4436 N N . PHE A 1 624 ? 110.695 119.505 92.316 1.00 24.19 624 PHE A N 1
ATOM 4437 C CA . PHE A 1 624 ? 111.939 119.905 91.669 1.00 24.19 624 PHE A CA 1
ATOM 4438 C C . PHE A 1 624 ? 112.533 118.770 90.851 1.00 24.19 624 PHE A C 1
ATOM 4439 O O . PHE A 1 624 ? 112.992 118.985 89.723 1.00 24.19 624 PHE A O 1
ATOM 4447 N N . LEU A 1 625 ? 112.543 117.554 91.397 1.00 23.35 625 LEU A N 1
ATOM 4448 C CA . LEU A 1 625 ? 113.057 116.429 90.626 1.00 23.35 625 LEU A CA 1
ATOM 4449 C C . LEU A 1 625 ? 112.215 116.182 89.386 1.00 23.35 625 LEU A C 1
ATOM 4450 O O . LEU A 1 625 ? 112.755 115.897 88.310 1.00 23.35 625 LEU A O 1
ATOM 4455 N N . HIS A 1 626 ? 110.890 116.283 89.507 1.00 27.60 626 HIS A N 1
ATOM 4456 C CA . HIS A 1 626 ? 110.061 116.084 88.325 1.00 27.60 626 HIS A CA 1
ATOM 4457 C C . HIS A 1 626 ? 110.354 117.130 87.264 1.00 27.60 626 HIS A C 1
ATOM 4458 O O . HIS A 1 626 ? 110.440 116.811 86.074 1.00 27.60 626 HIS A O 1
ATOM 4465 N N . LYS A 1 627 ? 110.504 118.388 87.672 1.00 28.64 627 LYS A N 1
ATOM 4466 C CA . LYS A 1 627 ? 110.789 119.436 86.701 1.00 28.64 627 LYS A CA 1
ATOM 4467 C C . LYS A 1 627 ? 112.125 119.201 86.016 1.00 28.64 627 LYS A C 1
ATOM 4468 O O . LYS A 1 627 ? 112.235 119.340 84.794 1.00 28.64 627 LYS A O 1
ATOM 4474 N N . LEU A 1 628 ? 113.151 118.827 86.780 1.00 28.20 628 LEU A N 1
ATOM 4475 C CA . LEU A 1 628 ? 114.463 118.592 86.184 1.00 28.20 628 LEU A CA 1
ATOM 4476 C C . LEU A 1 628 ? 114.429 117.431 85.198 1.00 28.20 628 LEU A C 1
ATOM 4477 O O . LEU A 1 628 ? 115.006 117.516 84.105 1.00 28.20 628 LEU A O 1
ATOM 4482 N N . ILE A 1 629 ? 113.743 116.341 85.551 1.00 29.58 629 ILE A N 1
ATOM 4483 C CA . ILE A 1 629 ? 113.636 115.212 84.630 1.00 29.58 629 ILE A CA 1
ATOM 4484 C C . ILE A 1 629 ? 112.885 115.618 83.370 1.00 29.58 629 ILE A C 1
ATOM 4485 O O . ILE A 1 629 ? 113.251 115.221 82.259 1.00 29.58 629 ILE A O 1
ATOM 4490 N N . SER A 1 630 ? 111.825 116.411 83.516 1.00 33.32 630 SER A N 1
ATOM 4491 C CA . SER A 1 630 ? 111.089 116.854 82.340 1.00 33.32 630 SER A CA 1
ATOM 4492 C C . SER A 1 630 ? 111.922 117.774 81.460 1.00 33.32 630 SER A C 1
ATOM 4493 O O . SER A 1 630 ? 111.716 117.819 80.245 1.00 33.32 630 SER A O 1
ATOM 4496 N N . GLN A 1 631 ? 112.841 118.531 82.050 1.00 38.48 631 GLN A N 1
ATOM 4497 C CA . GLN A 1 631 ? 113.687 119.421 81.265 1.00 38.48 631 GLN A CA 1
ATOM 4498 C C . GLN A 1 631 ? 114.806 118.695 80.542 1.00 38.48 631 GLN A C 1
ATOM 4499 O O . GLN A 1 631 ? 115.186 119.107 79.443 1.00 38.48 631 GLN A O 1
ATOM 4505 N N . ILE A 1 632 ? 115.358 117.640 81.139 1.00 43.43 632 ILE A N 1
ATOM 4506 C CA . ILE A 1 632 ? 116.485 116.952 80.515 1.00 43.43 632 ILE A CA 1
ATOM 4507 C C . ILE A 1 632 ? 116.064 116.273 79.216 1.00 43.43 632 ILE A C 1
ATOM 4508 O O . ILE A 1 632 ? 116.734 116.405 78.187 1.00 43.43 632 ILE A O 1
ATOM 4513 N N . THR A 1 633 ? 114.964 115.530 79.240 1.00 47.33 633 THR A N 1
ATOM 4514 C CA . THR A 1 633 ? 114.551 114.738 78.082 1.00 47.33 633 THR A CA 1
ATOM 4515 C C . THR A 1 633 ? 113.719 115.588 77.127 1.00 47.33 633 THR A C 1
ATOM 4516 O O . THR A 1 633 ? 112.551 115.314 76.858 1.00 47.33 633 THR A O 1
ATOM 4520 N N . ILE A 1 634 ? 114.352 116.603 76.548 1.00 47.32 634 ILE A N 1
ATOM 4521 C CA . ILE A 1 634 ? 113.686 117.499 75.618 1.00 47.32 634 ILE A CA 1
ATOM 4522 C C . ILE A 1 634 ? 114.093 117.093 74.210 1.00 47.32 634 ILE A C 1
ATOM 4523 O O . ILE A 1 634 ? 115.022 116.312 74.013 1.00 47.32 634 ILE A O 1
ATOM 4528 N N . ASP A 1 635 ? 113.370 117.614 73.227 1.00 54.41 635 ASP A N 1
ATOM 4529 C CA . ASP A 1 635 ? 113.685 117.401 71.819 1.00 54.41 635 ASP A CA 1
ATOM 4530 C C . ASP A 1 635 ? 114.006 118.746 71.183 1.00 54.41 635 ASP A C 1
ATOM 4531 O O . ASP A 1 635 ? 113.193 119.674 71.249 1.00 54.41 635 ASP A O 1
ATOM 4533 N N . VAL A 1 636 ? 115.182 118.850 70.566 1.00 54.40 636 VAL A N 1
ATOM 4534 C CA . VAL A 1 636 ? 115.687 120.108 70.037 1.00 54.40 636 VAL A CA 1
ATOM 4535 C C . VAL A 1 636 ? 116.242 119.862 68.640 1.00 54.40 636 VAL A C 1
ATOM 4536 O O . VAL A 1 636 ? 116.640 118.744 68.303 1.00 54.40 636 VAL A O 1
ATOM 4540 N N . PHE A 1 637 ? 116.254 120.909 67.817 1.00 62.73 637 PHE A N 1
ATOM 4541 C CA . PHE A 1 637 ? 116.723 120.782 66.444 1.00 62.73 637 PHE A CA 1
ATOM 4542 C C . PHE A 1 637 ? 117.031 122.164 65.888 1.00 62.73 637 PHE A C 1
ATOM 4543 O O . PHE A 1 637 ? 116.239 123.091 66.073 1.00 62.73 637 PHE A O 1
ATOM 4551 N N . PHE A 1 638 ? 118.167 122.298 65.208 1.00 62.49 638 PHE A N 1
ATOM 4552 C CA . PHE A 1 638 ? 118.541 123.536 64.537 1.00 62.49 638 PHE A CA 1
ATOM 4553 C C . PHE A 1 638 ? 118.399 123.369 63.030 1.00 62.49 638 PHE A C 1
ATOM 4554 O O . PHE A 1 638 ? 118.799 122.345 62.470 1.00 62.49 638 PHE A O 1
ATOM 4562 N N . ILE A 1 639 ? 117.831 124.377 62.376 1.00 73.25 639 ILE A N 1
ATOM 4563 C CA . ILE A 1 639 ? 117.706 124.407 60.924 1.00 73.25 639 ILE A CA 1
ATOM 4564 C C . ILE A 1 639 ? 118.733 125.390 60.384 1.00 73.25 639 ILE A C 1
ATOM 4565 O O . ILE A 1 639 ? 118.857 126.511 60.890 1.00 73.25 639 ILE A O 1
ATOM 4567 N N . ASP A 1 640 ? 119.474 124.966 59.360 1.00 76.66 640 ASP A N 1
ATOM 4568 C CA . ASP A 1 640 ? 120.633 125.713 58.884 1.00 76.66 640 ASP A CA 1
ATOM 4569 C C . ASP A 1 640 ? 120.277 127.092 58.348 1.00 76.66 640 ASP A C 1
ATOM 4570 O O . ASP A 1 640 ? 120.689 128.104 58.919 1.00 76.66 640 ASP A O 1
ATOM 4572 N N . TRP A 1 641 ? 119.516 127.151 57.258 1.00 79.22 641 TRP A N 1
ATOM 4573 C CA . TRP A 1 641 ? 119.216 128.408 56.583 1.00 79.22 641 TRP A CA 1
ATOM 4574 C C . TRP A 1 641 ? 117.712 128.637 56.613 1.00 79.22 641 TRP A C 1
ATOM 4575 O O . TRP A 1 641 ? 116.976 128.045 55.817 1.00 79.22 641 TRP A O 1
ATOM 4577 N N . GLU A 1 642 ? 117.260 129.493 57.521 1.00 78.63 642 GLU A N 1
ATOM 4578 C CA . GLU A 1 642 ? 115.849 129.830 57.630 1.00 78.63 642 GLU A CA 1
ATOM 4579 C C . GLU A 1 642 ? 115.561 131.302 57.382 1.00 78.63 642 GLU A C 1
ATOM 4580 O O . GLU A 1 642 ? 114.640 131.626 56.627 1.00 78.63 642 GLU A O 1
ATOM 4582 N N . ARG A 1 643 ? 116.333 132.204 57.978 1.00 82.28 643 ARG A N 1
ATOM 4583 C CA . ARG A 1 643 ? 116.096 133.635 57.824 1.00 82.28 643 ARG A CA 1
ATOM 4584 C C . ARG A 1 643 ? 117.333 134.446 58.186 1.00 82.28 643 ARG A C 1
ATOM 4585 O O . ARG A 1 643 ? 117.374 135.097 59.229 1.00 82.28 643 ARG A O 1
ATOM 4587 N N . SER A 1 666 ? 128.840 126.507 57.562 1.00 79.01 666 SER A N 1
ATOM 4588 C CA . SER A 1 666 ? 128.079 125.270 57.421 1.00 79.01 666 SER A CA 1
ATOM 4589 C C . SER A 1 666 ? 127.993 124.519 58.748 1.00 79.01 666 SER A C 1
ATOM 4590 O O . SER A 1 666 ? 127.035 124.685 59.499 1.00 79.01 666 SER A O 1
ATOM 4592 N N . ILE A 1 667 ? 128.992 123.684 59.027 1.00 75.08 667 ILE A N 1
ATOM 4593 C CA . ILE A 1 667 ? 129.058 122.980 60.300 1.00 75.08 667 ILE A CA 1
ATOM 4594 C C . ILE A 1 667 ? 129.923 123.794 61.250 1.00 75.08 667 ILE A C 1
ATOM 4595 O O . ILE A 1 667 ? 129.925 123.560 62.463 1.00 75.08 667 ILE A O 1
ATOM 4597 N N . TRP A 1 668 ? 130.647 124.768 60.704 1.00 81.94 668 TRP A N 1
ATOM 4598 C CA . TRP A 1 668 ? 131.450 125.697 61.490 1.00 81.94 668 TRP A CA 1
ATOM 4599 C C . TRP A 1 668 ? 130.675 126.952 61.873 1.00 81.94 668 TRP A C 1
ATOM 4600 O O . TRP A 1 668 ? 131.273 127.918 62.357 1.00 81.94 668 TRP A O 1
ATOM 4611 N N . ARG A 1 669 ? 129.356 126.869 61.716 1.00 76.03 669 ARG A N 1
ATOM 4612 C CA . ARG A 1 669 ? 128.430 127.935 62.059 1.00 76.03 669 ARG A CA 1
ATOM 4613 C C . ARG A 1 669 ? 127.432 127.406 63.091 1.00 76.03 669 ARG A C 1
ATOM 4614 O O . ARG A 1 669 ? 127.038 128.125 64.008 1.00 76.03 669 ARG A O 1
ATOM 4622 N N . THR A 1 670 ? 127.031 126.144 62.939 1.00 71.86 670 THR A N 1
ATOM 4623 C CA . THR A 1 670 ? 126.090 125.524 63.862 1.00 71.86 670 THR A CA 1
ATOM 4624 C C . THR A 1 670 ? 126.770 125.089 65.153 1.00 71.86 670 THR A C 1
ATOM 4625 O O . THR A 1 670 ? 126.139 125.100 66.211 1.00 71.86 670 THR A O 1
ATOM 4629 N N . TYR A 1 671 ? 128.050 124.714 65.096 1.00 73.00 671 TYR A N 1
ATOM 4630 C CA . TYR A 1 671 ? 128.781 124.459 66.331 1.00 73.00 671 TYR A CA 1
ATOM 4631 C C . TYR A 1 671 ? 128.986 125.730 67.137 1.00 73.00 671 TYR A C 1
ATOM 4632 O O . TYR A 1 671 ? 129.408 125.656 68.294 1.00 73.00 671 TYR A O 1
ATOM 4641 N N . PHE A 1 672 ? 128.651 126.871 66.541 1.00 68.32 672 PHE A N 1
ATOM 4642 C CA . PHE A 1 672 ? 128.766 128.158 67.212 1.00 68.32 672 PHE A CA 1
ATOM 4643 C C . PHE A 1 672 ? 127.503 128.412 68.029 1.00 68.32 672 PHE A C 1
ATOM 4644 O O . PHE A 1 672 ? 127.574 128.785 69.200 1.00 68.32 672 PHE A O 1
ATOM 4652 N N . VAL A 1 673 ? 126.346 128.208 67.403 1.00 65.37 673 VAL A N 1
ATOM 4653 C CA . VAL A 1 673 ? 125.068 128.396 68.076 1.00 65.37 673 VAL A CA 1
ATOM 4654 C C . VAL A 1 673 ? 124.818 127.272 69.068 1.00 65.37 673 VAL A C 1
ATOM 4655 O O . VAL A 1 673 ? 124.377 127.511 70.198 1.00 65.37 673 VAL A O 1
ATOM 4659 N N . ALA A 1 674 ? 125.110 126.033 68.674 1.00 60.08 674 ALA A N 1
ATOM 4660 C CA . ALA A 1 674 ? 124.858 124.901 69.558 1.00 60.08 674 ALA A CA 1
ATOM 4661 C C . ALA A 1 674 ? 125.625 125.039 70.860 1.00 60.08 674 ALA A C 1
ATOM 4662 O O . ALA A 1 674 ? 125.123 124.669 71.925 1.00 60.08 674 ALA A O 1
ATOM 4664 N N . ASN A 1 675 ? 126.848 125.565 70.797 1.00 56.27 675 ASN A N 1
ATOM 4665 C CA . ASN A 1 675 ? 127.632 125.709 72.016 1.00 56.27 675 ASN A CA 1
ATOM 4666 C C . ASN A 1 675 ? 127.150 126.884 72.849 1.00 56.27 675 ASN A C 1
ATOM 4667 O O . ASN A 1 675 ? 127.159 126.817 74.081 1.00 56.27 675 ASN A O 1
ATOM 4672 N N . GLU A 1 676 ? 126.731 127.971 72.200 1.00 53.96 676 GLU A N 1
ATOM 4673 C CA . GLU A 1 676 ? 126.175 129.088 72.952 1.00 53.96 676 GLU A CA 1
ATOM 4674 C C . GLU A 1 676 ? 124.917 128.666 73.697 1.00 53.96 676 GLU A C 1
ATOM 4675 O O . GLU A 1 676 ? 124.725 129.032 74.860 1.00 53.96 676 GLU A O 1
ATOM 4677 N N . TRP A 1 677 ? 124.056 127.884 73.047 1.00 54.20 677 TRP A N 1
ATOM 4678 C CA . TRP A 1 677 ? 122.853 127.397 73.711 1.00 54.20 677 TRP A CA 1
ATOM 4679 C C . TRP A 1 677 ? 123.195 126.470 74.865 1.00 54.20 677 TRP A C 1
ATOM 4680 O O . TRP A 1 677 ? 122.472 126.417 75.863 1.00 54.20 677 TRP A O 1
ATOM 4691 N N . ASN A 1 678 ? 124.285 125.720 74.749 1.00 50.61 678 ASN A N 1
ATOM 4692 C CA . ASN A 1 678 ? 124.652 124.810 75.820 1.00 50.61 678 ASN A CA 1
ATOM 4693 C C . ASN A 1 678 ? 125.261 125.530 77.015 1.00 50.61 678 ASN A C 1
ATOM 4694 O O . ASN A 1 678 ? 125.475 124.897 78.053 1.00 50.61 678 ASN A O 1
ATOM 4699 N N . GLU A 1 679 ? 125.553 126.821 76.896 1.00 46.53 679 GLU A N 1
ATOM 4700 C CA . GLU A 1 679 ? 126.110 127.596 77.992 1.00 46.53 679 GLU A CA 1
ATOM 4701 C C . GLU A 1 679 ? 125.091 128.522 78.632 1.00 46.53 679 GLU A C 1
ATOM 4702 O O . GLU A 1 679 ? 125.402 129.158 79.642 1.00 46.53 679 GLU A O 1
ATOM 4704 N N . ILE A 1 680 ? 123.887 128.609 78.077 1.00 48.08 680 ILE A N 1
ATOM 4705 C CA . ILE A 1 680 ? 122.855 129.517 78.557 1.00 48.08 680 ILE A CA 1
ATOM 4706 C C . ILE A 1 680 ? 121.807 128.789 79.376 1.00 48.08 680 ILE A C 1
ATOM 4707 O O . ILE A 1 680 ? 120.828 129.405 79.811 1.00 48.08 680 ILE A O 1
ATOM 4712 N N . GLN A 1 681 ? 122.003 127.503 79.637 1.00 45.52 681 GLN A N 1
ATOM 4713 C CA . GLN A 1 681 ? 120.983 126.662 80.238 1.00 45.52 681 GLN A CA 1
ATOM 4714 C C . GLN A 1 681 ? 121.055 126.605 81.751 1.00 45.52 681 GLN A C 1
ATOM 4715 O O . GLN A 1 681 ? 120.327 125.818 82.356 1.00 45.52 681 GLN A O 1
ATOM 4721 N N . THR A 1 682 ? 121.941 127.365 82.386 1.00 41.75 682 THR A N 1
ATOM 4722 C CA . THR A 1 682 ? 121.988 127.307 83.839 1.00 41.75 682 THR A CA 1
ATOM 4723 C C . THR A 1 682 ? 122.300 128.666 84.459 1.00 41.75 682 THR A C 1
ATOM 4724 O O . THR A 1 682 ? 122.958 128.731 85.501 1.00 41.75 682 THR A O 1
ATOM 4728 N N . VAL A 1 683 ? 121.868 129.751 83.837 1.00 39.95 683 VAL A N 1
ATOM 4729 C CA . VAL A 1 683 ? 121.999 131.072 84.438 1.00 39.95 683 VAL A CA 1
ATOM 4730 C C . VAL A 1 683 ? 120.698 131.381 85.166 1.00 39.95 683 VAL A C 1
ATOM 4731 O O . VAL A 1 683 ? 119.622 131.398 84.562 1.00 39.95 683 VAL A O 1
ATOM 4735 N N . ARG A 1 684 ? 120.787 131.590 86.475 1.00 34.50 684 ARG A N 1
ATOM 4736 C CA . ARG A 1 684 ? 119.632 131.444 87.348 1.00 34.50 684 ARG A CA 1
ATOM 4737 C C . ARG A 1 684 ? 118.896 132.738 87.648 1.00 34.50 684 ARG A C 1
ATOM 4738 O O . ARG A 1 684 ? 117.930 132.698 88.411 1.00 34.50 684 ARG A O 1
ATOM 4746 N N . LYS A 1 685 ? 119.329 133.875 87.105 1.00 34.04 685 LYS A N 1
ATOM 4747 C CA . LYS A 1 685 ? 118.758 135.197 87.369 1.00 34.04 685 LYS A CA 1
ATOM 4748 C C . LYS A 1 685 ? 119.024 135.668 88.793 1.00 34.04 685 LYS A C 1
ATOM 4749 O O . LYS A 1 685 ? 118.684 136.802 89.133 1.00 34.04 685 LYS A O 1
ATOM 4755 N N . ILE A 1 686 ? 119.638 134.840 89.631 1.00 29.48 686 ILE A N 1
ATOM 4756 C CA . ILE A 1 686 ? 119.945 135.169 91.016 1.00 29.48 686 ILE A CA 1
ATOM 4757 C C . ILE A 1 686 ? 121.332 134.624 91.299 1.00 29.48 686 ILE A C 1
ATOM 4758 O O . ILE A 1 686 ? 121.560 133.420 91.163 1.00 29.48 686 ILE A O 1
ATOM 4763 N N . ASN A 1 687 ? 122.252 135.483 91.697 1.00 27.02 687 ASN A N 1
ATOM 4764 C CA . ASN A 1 687 ? 123.616 135.018 91.915 1.00 27.02 687 ASN A CA 1
ATOM 4765 C C . ASN A 1 687 ? 123.649 134.152 93.160 1.00 27.02 687 ASN A C 1
ATOM 4766 O O . ASN A 1 687 ? 123.820 134.654 94.270 1.00 27.02 687 ASN A O 1
ATOM 4771 N N . SER A 1 688 ? 123.391 132.860 92.959 1.00 25.25 688 SER A N 1
ATOM 4772 C CA . SER A 1 688 ? 123.300 131.838 94.013 1.00 25.25 688 SER A CA 1
ATOM 4773 C C . SER A 1 688 ? 124.287 131.902 95.179 1.00 25.25 688 SER A C 1
ATOM 4774 O O . SER A 1 688 ? 123.893 132.151 96.327 1.00 25.25 688 SER A O 1
ATOM 4777 N N . LEU A 1 689 ? 125.557 131.640 94.885 1.00 23.71 689 LEU A N 1
ATOM 4778 C CA . LEU A 1 689 ? 126.603 131.651 95.900 1.00 23.71 689 LEU A CA 1
ATOM 4779 C C . LEU A 1 689 ? 126.522 132.901 96.764 1.00 23.71 689 LEU A C 1
ATOM 4780 O O . LEU A 1 689 ? 126.465 132.820 97.990 1.00 23.71 689 LEU A O 1
ATOM 4785 N N . PHE A 1 690 ? 126.518 134.059 96.113 1.00 22.95 690 PHE A N 1
ATOM 4786 C CA . PHE A 1 690 ? 126.446 135.327 96.817 1.00 22.95 690 PHE A CA 1
ATOM 4787 C C . PHE A 1 690 ? 125.281 135.297 97.793 1.00 22.95 690 PHE A C 1
ATOM 4788 O O . PHE A 1 690 ? 125.453 135.607 98.960 1.00 22.95 690 PHE A O 1
ATOM 4796 N N . GLN A 1 691 ? 124.104 134.907 97.314 1.00 22.39 691 GLN A N 1
ATOM 4797 C CA . GLN A 1 691 ? 122.923 134.831 98.164 1.00 22.39 691 GLN A CA 1
ATOM 4798 C C . GLN A 1 691 ? 123.175 133.978 99.404 1.00 22.39 691 GLN A C 1
ATOM 4799 O O . GLN A 1 691 ? 122.941 134.427 100.527 1.00 22.39 691 GLN A O 1
ATOM 4805 N N . VAL A 1 692 ? 123.674 132.761 99.209 1.00 21.75 692 VAL A N 1
ATOM 4806 C CA . VAL A 1 692 ? 123.929 131.890 100.353 1.00 21.75 692 VAL A CA 1
ATOM 4807 C C . VAL A 1 692 ? 124.888 132.533 101.351 1.00 21.75 692 VAL A C 1
ATOM 4808 O O . VAL A 1 692 ? 124.628 132.553 102.559 1.00 21.75 692 VAL A O 1
ATOM 4812 N N . LEU A 1 693 ? 125.991 133.070 100.844 1.00 20.95 693 LEU A N 1
ATOM 4813 C CA . LEU A 1 693 ? 126.979 133.688 101.719 1.00 20.95 693 LEU A CA 1
ATOM 4814 C C . LEU A 1 693 ? 126.405 134.875 102.484 1.00 20.95 693 LEU A C 1
ATOM 4815 O O . LEU A 1 693 ? 126.688 135.052 103.662 1.00 20.95 693 LEU A O 1
ATOM 4820 N N . THR A 1 694 ? 125.585 135.675 101.815 1.00 27.10 694 THR A N 1
ATOM 4821 C CA . THR A 1 694 ? 124.977 136.847 102.428 1.00 27.10 694 THR A CA 1
ATOM 4822 C C . THR A 1 694 ? 124.022 136.425 103.524 1.00 27.10 694 THR A C 1
ATOM 4823 O O . THR A 1 694 ? 123.955 137.055 104.576 1.00 27.10 694 THR A O 1
ATOM 4827 N N . VAL A 1 695 ? 123.292 135.341 103.285 1.00 18.84 695 VAL A N 1
ATOM 4828 C CA . VAL A 1 695 ? 122.355 134.834 104.279 1.00 18.84 695 VAL A CA 1
ATOM 4829 C C . VAL A 1 695 ? 123.099 134.275 105.484 1.00 18.84 695 VAL A C 1
ATOM 4830 O O . VAL A 1 695 ? 122.613 134.362 106.607 1.00 18.84 695 VAL A O 1
ATOM 4834 N N . LEU A 1 696 ? 124.279 133.700 105.256 1.00 35.05 696 LEU A N 1
ATOM 4835 C CA . LEU A 1 696 ? 125.075 133.171 106.359 1.00 35.05 696 LEU A CA 1
ATOM 4836 C C . LEU A 1 696 ? 125.874 134.267 107.067 1.00 35.05 696 LEU A C 1
ATOM 4837 O O . LEU A 1 696 ? 126.402 134.048 108.152 1.00 35.05 696 LEU A O 1
ATOM 4842 N N . PHE A 1 697 ? 125.970 135.437 106.444 1.00 23.48 697 PHE A N 1
ATOM 4843 C CA . PHE A 1 697 ? 126.686 136.567 107.016 1.00 23.48 697 PHE A CA 1
ATOM 4844 C C . PHE A 1 697 ? 125.779 137.253 108.024 1.00 23.48 697 PHE A C 1
ATOM 4845 O O . PHE A 1 697 ? 126.085 137.303 109.212 1.00 23.48 697 PHE A O 1
ATOM 4853 N N . PHE A 1 698 ? 124.659 137.782 107.546 1.00 40.03 698 PHE A N 1
ATOM 4854 C CA . PHE A 1 698 ? 123.700 138.442 108.422 1.00 40.03 698 PHE A CA 1
ATOM 4855 C C . PHE A 1 698 ? 123.423 137.620 109.670 1.00 40.03 698 PHE A C 1
ATOM 4856 O O . PHE A 1 698 ? 123.327 138.167 110.770 1.00 40.03 698 PHE A O 1
ATOM 4864 N N . LEU A 1 699 ? 123.293 136.308 109.531 1.00 24.34 699 LEU A N 1
ATOM 4865 C CA . LEU A 1 699 ? 122.896 135.513 110.682 1.00 24.34 699 LEU A CA 1
ATOM 4866 C C . LEU A 1 699 ? 123.993 135.394 111.723 1.00 24.34 699 LEU A C 1
ATOM 4867 O O . LEU A 1 699 ? 123.686 135.194 112.898 1.00 24.34 699 LEU A O 1
ATOM 4872 N N . GLU A 1 700 ? 125.254 135.514 111.346 1.00 23.72 700 GLU A N 1
ATOM 4873 C CA . GLU A 1 700 ? 126.324 135.161 112.264 1.00 23.72 700 GLU A CA 1
ATOM 4874 C C . GLU A 1 700 ? 127.197 136.317 112.713 1.00 23.72 700 GLU A C 1
ATOM 4875 O O . GLU A 1 700 ? 127.755 136.241 113.806 1.00 23.72 700 GLU A O 1
ATOM 4881 N N . VAL A 1 701 ? 127.346 137.379 111.927 1.00 27.22 701 VAL A N 1
ATOM 4882 C CA . VAL A 1 701 ? 128.316 138.395 112.308 1.00 27.22 701 VAL A CA 1
ATOM 4883 C C . VAL A 1 701 ? 127.677 139.760 112.518 1.00 27.22 701 VAL A C 1
ATOM 4884 O O . VAL A 1 701 ? 128.206 140.575 113.276 1.00 27.22 701 VAL A O 1
ATOM 4888 N N . VAL A 1 702 ? 126.544 140.040 111.868 1.00 19.91 702 VAL A N 1
ATOM 4889 C CA . VAL A 1 702 ? 125.870 141.308 112.140 1.00 19.91 702 VAL A CA 1
ATOM 4890 C C . VAL A 1 702 ? 124.839 141.158 113.243 1.00 19.91 702 VAL A C 1
ATOM 4891 O O . VAL A 1 702 ? 124.442 142.164 113.846 1.00 19.91 702 VAL A O 1
ATOM 4895 N N . GLY A 1 703 ? 124.401 139.936 113.543 1.00 23.94 703 GLY A N 1
ATOM 4896 C CA . GLY A 1 703 ? 123.700 139.646 114.776 1.00 23.94 703 GLY A CA 1
ATOM 4897 C C . GLY A 1 703 ? 122.254 139.209 114.669 1.00 23.94 703 GLY A C 1
ATOM 4898 O O . GLY A 1 703 ? 121.598 139.106 115.706 1.00 23.94 703 GLY A O 1
ATOM 4899 N N . PHE A 1 704 ? 121.721 138.933 113.481 1.00 22.10 704 PHE A N 1
ATOM 4900 C CA . PHE A 1 704 ? 120.317 138.544 113.414 1.00 22.10 704 PHE A CA 1
ATOM 4901 C C . PHE A 1 704 ? 120.017 137.195 114.041 1.00 22.10 704 PHE A C 1
ATOM 4902 O O . PHE A 1 704 ? 118.841 136.874 114.220 1.00 22.10 704 PHE A O 1
ATOM 4910 N N . LYS A 1 705 ? 121.012 136.381 114.372 1.00 23.43 705 LYS A N 1
ATOM 4911 C CA . LYS A 1 705 ? 120.618 135.135 115.015 1.00 23.43 705 LYS A CA 1
ATOM 4912 C C . LYS A 1 705 ? 120.250 135.335 116.471 1.00 23.43 705 LYS A C 1
ATOM 4913 O O . LYS A 1 705 ? 119.797 134.381 117.106 1.00 23.43 705 LYS A O 1
ATOM 4919 N N . ASN A 1 706 ? 120.454 136.531 117.017 1.00 23.72 706 ASN A N 1
ATOM 4920 C CA . ASN A 1 706 ? 120.055 136.842 118.380 1.00 23.72 706 ASN A CA 1
ATOM 4921 C C . ASN A 1 706 ? 118.621 137.326 118.478 1.00 23.72 706 ASN A C 1
ATOM 4922 O O . ASN A 1 706 ? 118.145 137.568 119.587 1.00 23.72 706 ASN A O 1
ATOM 4927 N N . LEU A 1 707 ? 117.926 137.502 117.359 1.00 19.72 707 LEU A N 1
ATOM 4928 C CA . LEU A 1 707 ? 116.483 137.647 117.440 1.00 19.72 707 LEU A CA 1
ATOM 4929 C C . LEU A 1 707 ? 115.801 136.341 117.803 1.00 19.72 707 LEU A C 1
ATOM 4930 O O . LEU A 1 707 ? 114.628 136.363 118.175 1.00 19.72 707 LEU A O 1
ATOM 4935 N N . ALA A 1 708 ? 116.494 135.214 117.700 1.00 19.44 708 ALA A N 1
ATOM 4936 C CA . ALA A 1 708 ? 115.888 133.909 117.898 1.00 19.44 708 ALA A CA 1
ATOM 4937 C C . ALA A 1 708 ? 115.998 133.404 119.326 1.00 19.44 708 ALA A C 1
ATOM 4938 O O . ALA A 1 708 ? 115.487 132.324 119.620 1.00 19.44 708 ALA A O 1
ATOM 4940 N N . LEU A 1 709 ? 116.661 134.135 120.209 1.00 20.80 709 LEU A N 1
ATOM 4941 C CA . LEU A 1 709 ? 116.774 133.707 121.591 1.00 20.80 709 LEU A CA 1
ATOM 4942 C C . LEU A 1 709 ? 115.412 133.741 122.257 1.00 20.80 709 LEU A C 1
ATOM 4943 O O . LEU A 1 709 ? 114.621 134.657 122.032 1.00 20.80 709 LEU A O 1
ATOM 4948 N N . MET A 1 710 ? 115.145 132.751 123.102 1.00 19.95 710 MET A N 1
ATOM 4949 C CA . MET A 1 710 ? 113.908 132.731 123.864 1.00 19.95 710 MET A CA 1
ATOM 4950 C C . MET A 1 710 ? 113.986 133.734 125.000 1.00 19.95 710 MET A C 1
ATOM 4951 O O . MET A 1 710 ? 113.922 133.355 126.167 1.00 19.95 710 MET A O 1
ATOM 4956 N N . ASP A 1 711 ? 114.134 135.012 124.679 1.00 19.56 711 ASP A N 1
ATOM 4957 C CA . ASP A 1 711 ? 114.213 136.039 125.705 1.00 19.56 711 ASP A CA 1
ATOM 4958 C C . ASP A 1 711 ? 113.174 137.111 125.430 1.00 19.56 711 ASP A C 1
ATOM 4959 O O . ASP A 1 711 ? 112.315 136.937 124.566 1.00 19.56 711 ASP A O 1
ATOM 4961 N N . SER A 1 712 ? 113.239 138.219 126.149 1.00 24.88 712 SER A N 1
ATOM 4962 C CA . SER A 1 712 ? 112.229 139.255 126.029 1.00 24.88 712 SER A CA 1
ATOM 4963 C C . SER A 1 712 ? 112.714 140.498 125.303 1.00 24.88 712 SER A C 1
ATOM 4964 O O . SER A 1 712 ? 111.972 141.480 125.236 1.00 24.88 712 SER A O 1
ATOM 4967 N N . SER A 1 713 ? 113.926 140.488 124.766 1.00 25.79 713 SER A N 1
ATOM 4968 C CA . SER A 1 713 ? 114.530 141.675 124.177 1.00 25.79 713 SER A CA 1
ATOM 4969 C C . SER A 1 713 ? 114.941 141.377 122.747 1.00 25.79 713 SER A C 1
ATOM 4970 O O . SER A 1 713 ? 115.672 140.414 122.498 1.00 25.79 713 SER A O 1
ATOM 4973 N N . SER A 1 714 ? 114.489 142.208 121.815 1.00 27.83 714 SER A N 1
ATOM 4974 C CA . SER A 1 714 ? 114.884 142.066 120.415 1.00 27.83 714 SER A CA 1
ATOM 4975 C C . SER A 1 714 ? 116.133 142.878 120.128 1.00 27.83 714 SER A C 1
ATOM 4976 O O . SER A 1 714 ? 116.196 143.657 119.184 1.00 27.83 714 SER A O 1
ATOM 4979 N N . SER A 1 715 ? 117.147 142.683 120.959 1.00 28.83 715 SER A N 1
ATOM 4980 C CA . SER A 1 715 ? 118.406 143.387 120.802 1.00 28.83 715 SER A CA 1
ATOM 4981 C C . SER A 1 715 ? 119.221 142.706 119.721 1.00 28.83 715 SER A C 1
ATOM 4982 O O . SER A 1 715 ? 118.693 141.918 118.936 1.00 28.83 715 SER A O 1
ATOM 4985 N N . LEU A 1 716 ? 120.502 143.021 119.662 1.00 28.46 716 LEU A N 1
ATOM 4986 C CA . LEU A 1 716 ? 121.350 142.551 118.583 1.00 28.46 716 LEU A CA 1
ATOM 4987 C C . LEU A 1 716 ? 122.776 142.615 119.102 1.00 28.46 716 LEU A C 1
ATOM 4988 O O . LEU A 1 716 ? 123.191 143.662 119.608 1.00 28.46 716 LEU A O 1
ATOM 4993 N N . SER A 1 717 ? 123.526 141.519 119.013 1.00 32.05 717 SER A N 1
ATOM 4994 C CA . SER A 1 717 ? 124.850 141.479 119.624 1.00 32.05 717 SER A CA 1
ATOM 4995 C C . SER A 1 717 ? 124.760 141.730 121.124 1.00 32.05 717 SER A C 1
ATOM 4996 O O . SER A 1 717 ? 125.142 142.799 121.608 1.00 32.05 717 SER A O 1
ATOM 4999 N N . ARG A 1 718 ? 124.200 140.773 121.851 1.00 34.71 718 ARG A N 1
ATOM 5000 C CA . ARG A 1 718 ? 124.086 140.862 123.297 1.00 34.71 718 ARG A CA 1
ATOM 5001 C C . ARG A 1 718 ? 125.462 140.893 123.945 1.00 34.71 718 ARG A C 1
ATOM 5002 O O . ARG A 1 718 ? 126.294 140.019 123.693 1.00 34.71 718 ARG A O 1
ATOM 5010 N N . ASN A 1 719 ? 125.693 141.896 124.787 1.00 36.58 719 ASN A N 1
ATOM 5011 C CA . ASN A 1 719 ? 126.988 142.051 125.432 1.00 36.58 719 ASN A CA 1
ATOM 5012 C C . ASN A 1 719 ? 127.247 140.868 126.361 1.00 36.58 719 ASN A C 1
ATOM 5013 O O . ASN A 1 719 ? 126.336 140.435 127.075 1.00 36.58 719 ASN A O 1
ATOM 5015 N N . PRO A 1 720 ? 128.457 140.316 126.377 1.00 34.93 720 PRO A N 1
ATOM 5016 C CA . PRO A 1 720 ? 128.697 139.070 127.120 1.00 34.93 720 PRO A CA 1
ATOM 5017 C C . PRO A 1 720 ? 129.081 139.289 128.574 1.00 34.93 720 PRO A C 1
ATOM 5018 O O . PRO A 1 720 ? 129.985 138.606 129.073 1.00 34.93 720 PRO A O 1
ATOM 5022 N N . PRO A 1 721 ? 128.456 140.217 129.295 1.00 31.80 721 PRO A N 1
ATOM 5023 C CA . PRO A 1 721 ? 128.189 139.942 130.712 1.00 31.80 721 PRO A CA 1
ATOM 5024 C C . PRO A 1 721 ? 126.760 139.485 130.947 1.00 31.80 721 PRO A C 1
ATOM 5025 O O . PRO A 1 721 ? 126.337 139.349 132.096 1.00 31.80 721 PRO A O 1
ATOM 5029 N N . SER A 1 722 ? 126.003 139.261 129.883 1.00 29.84 722 SER A N 1
ATOM 5030 C CA . SER A 1 722 ? 124.585 138.953 129.978 1.00 29.84 722 SER A CA 1
ATOM 5031 C C . SER A 1 722 ? 124.378 137.450 129.977 1.00 29.84 722 SER A C 1
ATOM 5032 O O . SER A 1 722 ? 125.326 136.669 129.894 1.00 29.84 722 SER A O 1
ATOM 5035 N N . TYR A 1 723 ? 123.116 137.048 130.066 1.00 23.77 723 TYR A N 1
ATOM 5036 C CA . TYR A 1 723 ? 122.723 135.652 129.993 1.00 23.77 723 TYR A CA 1
ATOM 5037 C C . TYR A 1 723 ? 122.199 135.360 128.596 1.00 23.77 723 TYR A C 1
ATOM 5038 O O . TYR A 1 723 ? 121.438 136.155 128.038 1.00 23.77 723 TYR A O 1
ATOM 5047 N N . ILE A 1 724 ? 122.604 134.223 128.034 1.00 20.48 724 ILE A N 1
ATOM 5048 C CA . ILE A 1 724 ? 122.308 133.897 126.645 1.00 20.48 724 ILE A CA 1
ATOM 5049 C C . ILE A 1 724 ? 121.281 132.776 126.572 1.00 20.48 724 ILE A C 1
ATOM 5050 O O . ILE A 1 724 ? 121.639 131.597 126.587 1.00 20.48 724 ILE A O 1
ATOM 5055 N N . ALA A 1 725 ? 120.007 133.138 126.459 1.00 19.60 725 ALA A N 1
ATOM 5056 C CA . ALA A 1 725 ? 118.917 132.184 126.582 1.00 19.60 725 ALA A CA 1
ATOM 5057 C C . ALA A 1 725 ? 118.929 131.192 125.424 1.00 19.60 725 ALA A C 1
ATOM 5058 O O . ALA A 1 725 ? 119.554 131.441 124.396 1.00 19.60 725 ALA A O 1
ATOM 5060 N N . PRO A 1 726 ? 118.278 130.042 125.580 1.00 19.91 726 PRO A N 1
ATOM 5061 C CA . PRO A 1 726 ? 118.339 129.019 124.533 1.00 19.91 726 PRO A CA 1
ATOM 5062 C C . PRO A 1 726 ? 117.569 129.407 123.283 1.00 19.91 726 PRO A C 1
ATOM 5063 O O . PRO A 1 726 ? 116.605 130.170 123.330 1.00 19.91 726 PRO A O 1
ATOM 5067 N N . TYR A 1 727 ? 118.009 128.855 122.156 1.00 19.87 727 TYR A N 1
ATOM 5068 C CA . TYR A 1 727 ? 117.365 129.111 120.874 1.00 19.87 727 TYR A CA 1
ATOM 5069 C C . TYR A 1 727 ? 116.048 128.362 120.765 1.00 19.87 727 TYR A C 1
ATOM 5070 O O . TYR A 1 727 ? 115.872 127.287 121.338 1.00 19.87 727 TYR A O 1
ATOM 5079 N N . SER A 1 728 ? 115.128 128.921 119.989 1.00 19.45 728 SER A N 1
ATOM 5080 C CA . SER A 1 728 ? 113.849 128.286 119.717 1.00 19.45 728 SER A CA 1
ATOM 5081 C C . SER A 1 728 ? 113.792 127.890 118.255 1.00 19.45 728 SER A C 1
ATOM 5082 O O . SER A 1 728 ? 113.913 128.744 117.377 1.00 19.45 728 SER A O 1
ATOM 5085 N N . CYS A 1 729 ? 113.577 126.602 117.995 1.00 22.75 729 CYS A N 1
ATOM 5086 C CA . CYS A 1 729 ? 113.582 126.104 116.625 1.00 22.75 729 CYS A CA 1
ATOM 5087 C C . CYS A 1 729 ? 112.352 126.529 115.839 1.00 22.75 729 CYS A C 1
ATOM 5088 O O . CYS A 1 729 ? 112.090 125.963 114.776 1.00 22.75 729 CYS A O 1
ATOM 5091 N N . ILE A 1 730 ? 111.570 127.478 116.355 1.00 22.03 730 ILE A N 1
ATOM 5092 C CA . ILE A 1 730 ? 110.403 128.000 115.659 1.00 22.03 730 ILE A CA 1
ATOM 5093 C C . ILE A 1 730 ? 110.569 129.467 115.302 1.00 22.03 730 ILE A C 1
ATOM 5094 O O . ILE A 1 730 ? 109.774 130.012 114.535 1.00 22.03 730 ILE A O 1
ATOM 5099 N N . LEU A 1 731 ? 111.598 130.119 115.834 1.00 19.36 731 LEU A N 1
ATOM 5100 C CA . LEU A 1 731 ? 112.064 131.409 115.349 1.00 19.36 731 LEU A CA 1
ATOM 5101 C C . LEU A 1 731 ? 113.286 131.283 114.460 1.00 19.36 731 LEU A C 1
ATOM 5102 O O . LEU A 1 731 ? 113.453 132.087 113.548 1.00 19.36 731 LEU A O 1
ATOM 5107 N N . ARG A 1 732 ? 114.139 130.286 114.709 1.00 21.43 732 ARG A N 1
ATOM 5108 C CA . ARG A 1 732 ? 115.268 130.020 113.827 1.00 21.43 732 ARG A CA 1
ATOM 5109 C C . ARG A 1 732 ? 114.813 129.798 112.396 1.00 21.43 732 ARG A C 1
ATOM 5110 O O . ARG A 1 732 ? 115.561 130.081 111.458 1.00 21.43 732 ARG A O 1
ATOM 5118 N N . TYR A 1 733 ? 113.608 129.278 112.206 1.00 20.00 733 TYR A N 1
ATOM 5119 C CA . TYR A 1 733 ? 113.033 129.146 110.881 1.00 20.00 733 TYR A CA 1
ATOM 5120 C C . TYR A 1 733 ? 112.306 130.404 110.436 1.00 20.00 733 TYR A C 1
ATOM 5121 O O . TYR A 1 733 ? 111.853 130.473 109.293 1.00 20.00 733 TYR A O 1
ATOM 5130 N N . ALA A 1 734 ? 112.196 131.411 111.291 1.00 15.81 734 ALA A N 1
ATOM 5131 C CA . ALA A 1 734 ? 111.543 132.634 110.862 1.00 15.81 734 ALA A CA 1
ATOM 5132 C C . ALA A 1 734 ? 112.544 133.664 110.363 1.00 15.81 734 ALA A C 1
ATOM 5133 O O . ALA A 1 734 ? 112.311 134.292 109.334 1.00 15.81 734 ALA A O 1
ATOM 5135 N N . VAL A 1 735 ? 113.659 133.856 111.071 1.00 16.63 735 VAL A N 1
ATOM 5136 C CA . VAL A 1 735 ? 114.676 134.775 110.570 1.00 16.63 735 VAL A CA 1
ATOM 5137 C C . VAL A 1 735 ? 115.380 134.185 109.355 1.00 16.63 735 VAL A C 1
ATOM 5138 O O . VAL A 1 735 ? 115.648 134.894 108.383 1.00 16.63 735 VAL A O 1
ATOM 5142 N N . SER A 1 736 ? 115.681 132.887 109.374 1.00 18.13 736 SER A N 1
ATOM 5143 C CA . SER A 1 736 ? 116.359 132.290 108.229 1.00 18.13 736 SER A CA 1
ATOM 5144 C C . SER A 1 736 ? 115.515 132.407 106.974 1.00 18.13 736 SER A C 1
ATOM 5145 O O . SER A 1 736 ? 116.031 132.733 105.902 1.00 18.13 736 SER A O 1
ATOM 5148 N N . ALA A 1 737 ? 114.217 132.159 107.085 1.00 18.35 737 ALA A N 1
ATOM 5149 C CA . ALA A 1 737 ? 113.321 132.221 105.942 1.00 18.35 737 ALA A CA 1
ATOM 5150 C C . ALA A 1 737 ? 112.668 133.580 105.776 1.00 18.35 737 ALA A C 1
ATOM 5151 O O . ALA A 1 737 ? 111.684 133.689 105.044 1.00 18.35 737 ALA A O 1
ATOM 5153 N N . ALA A 1 738 ? 113.164 134.609 106.458 1.00 16.01 738 ALA A N 1
ATOM 5154 C CA . ALA A 1 738 ? 112.776 135.975 106.158 1.00 16.01 738 ALA A CA 1
ATOM 5155 C C . ALA A 1 738 ? 113.941 136.828 105.704 1.00 16.01 738 ALA A C 1
ATOM 5156 O O . ALA A 1 738 ? 113.713 137.885 105.117 1.00 16.01 738 ALA A O 1
ATOM 5158 N N . LEU A 1 739 ? 115.174 136.415 105.990 1.00 16.52 739 LEU A N 1
ATOM 5159 C CA . LEU A 1 739 ? 116.322 137.019 105.332 1.00 16.52 739 LEU A CA 1
ATOM 5160 C C . LEU A 1 739 ? 116.476 136.493 103.916 1.00 16.52 739 LEU A C 1
ATOM 5161 O O . LEU A 1 739 ? 116.823 137.246 103.003 1.00 16.52 739 LEU A O 1
ATOM 5166 N N . TRP A 1 740 ? 116.224 135.200 103.716 1.00 21.45 740 TRP A N 1
ATOM 5167 C CA . TRP A 1 740 ? 116.407 134.605 102.400 1.00 21.45 740 TRP A CA 1
ATOM 5168 C C . TRP A 1 740 ? 115.460 135.216 101.381 1.00 21.45 740 TRP A C 1
ATOM 5169 O O . TRP A 1 740 ? 115.857 135.499 100.248 1.00 21.45 740 TRP A O 1
ATOM 5180 N N . LEU A 1 741 ? 114.200 135.428 101.759 1.00 17.22 741 LEU A N 1
ATOM 5181 C CA . LEU A 1 741 ? 113.277 136.100 100.853 1.00 17.22 741 LEU A CA 1
ATOM 5182 C C . LEU A 1 741 ? 113.610 137.579 100.720 1.00 17.22 741 LEU A C 1
ATOM 5183 O O . LEU A 1 741 ? 113.402 138.170 99.657 1.00 17.22 741 LEU A O 1
ATOM 5188 N N . ALA A 1 742 ? 114.123 138.197 101.784 1.00 15.74 742 ALA A N 1
ATOM 5189 C CA . ALA A 1 742 ? 114.422 139.622 101.721 1.00 15.74 742 ALA A CA 1
ATOM 5190 C C . ALA A 1 742 ? 115.625 139.897 100.837 1.00 15.74 742 ALA A C 1
ATOM 5191 O O . ALA A 1 742 ? 115.724 140.972 100.239 1.00 15.74 742 ALA A O 1
ATOM 5193 N N . ILE A 1 743 ? 116.558 138.950 100.745 1.00 16.13 743 ILE A N 1
ATOM 5194 C CA . ILE A 1 743 ? 117.699 139.139 99.857 1.00 16.13 743 ILE A CA 1
ATOM 5195 C C . ILE A 1 743 ? 117.404 138.580 98.474 1.00 16.13 743 ILE A C 1
ATOM 5196 O O . ILE A 1 743 ? 117.996 139.018 97.486 1.00 16.13 743 ILE A O 1
ATOM 5201 N N . GLY A 1 744 ? 116.488 137.620 98.368 1.00 19.99 744 GLY A N 1
ATOM 5202 C CA . GLY A 1 744 ? 116.099 137.137 97.053 1.00 19.99 744 GLY A CA 1
ATOM 5203 C C . GLY A 1 744 ? 115.378 138.192 96.238 1.00 19.99 744 GLY A C 1
ATOM 5204 O O . GLY A 1 744 ? 115.599 138.316 95.034 1.00 19.99 744 GLY A O 1
ATOM 5205 N N . ILE A 1 745 ? 114.503 138.964 96.883 1.00 20.45 745 ILE A N 1
ATOM 5206 C CA . ILE A 1 745 ? 113.812 140.045 96.192 1.00 20.45 745 ILE A CA 1
ATOM 5207 C C . ILE A 1 745 ? 114.788 141.135 95.785 1.00 20.45 745 ILE A C 1
ATOM 5208 O O . ILE A 1 745 ? 114.627 141.756 94.730 1.00 20.45 745 ILE A O 1
ATOM 5213 N N . ILE A 1 746 ? 115.807 141.393 96.605 1.00 19.79 746 ILE A N 1
ATOM 5214 C CA . ILE A 1 746 ? 116.760 142.456 96.301 1.00 19.79 746 ILE A CA 1
ATOM 5215 C C . ILE A 1 746 ? 117.499 142.163 95.006 1.00 19.79 746 ILE A C 1
ATOM 5216 O O . ILE A 1 746 ? 117.678 143.046 94.162 1.00 19.79 746 ILE A O 1
ATOM 5221 N N . GLN A 1 747 ? 117.951 140.919 94.909 1.00 24.84 747 GLN A N 1
ATOM 5222 C CA . GLN A 1 747 ? 118.710 140.439 93.773 1.00 24.84 747 GLN A CA 1
ATOM 5223 C C . GLN A 1 747 ? 117.967 140.573 92.462 1.00 24.84 747 GLN A C 1
ATOM 5224 O O . GLN A 1 747 ? 118.579 140.861 91.459 1.00 24.84 747 GLN A O 1
ATOM 5230 N N . VAL A 1 748 ? 116.657 140.363 92.457 1.00 25.49 748 VAL A N 1
ATOM 5231 C CA . VAL A 1 748 ? 115.903 140.484 91.214 1.00 25.49 748 VAL A CA 1
ATOM 5232 C C . VAL A 1 748 ? 115.978 141.913 90.683 1.00 25.49 748 VAL A C 1
ATOM 5233 O O . VAL A 1 748 ? 116.556 142.176 89.616 1.00 25.49 748 VAL A O 1
ATOM 5237 N N . VAL A 1 749 ? 115.395 142.832 91.446 1.00 28.51 749 VAL A N 1
ATOM 5238 C CA . VAL A 1 749 ? 115.376 144.246 91.102 1.00 28.51 749 VAL A CA 1
ATOM 5239 C C . VAL A 1 749 ? 116.782 144.744 90.795 1.00 28.51 749 VAL A C 1
ATOM 5240 O O . VAL A 1 749 ? 117.024 145.358 89.751 1.00 28.51 749 VAL A O 1
ATOM 5244 N N . PHE A 1 750 ? 117.714 144.506 91.708 1.00 35.06 750 PHE A N 1
ATOM 5245 C CA . PHE A 1 750 ? 119.080 144.953 91.489 1.00 35.06 750 PHE A CA 1
ATOM 5246 C C . PHE A 1 750 ? 119.658 144.302 90.237 1.00 35.06 750 PHE A C 1
ATOM 5247 O O . PHE A 1 750 ? 119.882 144.976 89.234 1.00 35.06 750 PHE A O 1
ATOM 5255 N N . PHE A 1 751 ? 119.854 142.987 90.295 1.00 34.84 751 PHE A N 1
ATOM 5256 C CA . PHE A 1 751 ? 120.437 142.225 89.196 1.00 34.84 751 PHE A CA 1
ATOM 5257 C C . PHE A 1 751 ? 119.809 142.503 87.840 1.00 34.84 751 PHE A C 1
ATOM 5258 O O . PHE A 1 751 ? 120.464 143.059 86.955 1.00 34.84 751 PHE A O 1
ATOM 5266 N N . ALA A 1 752 ? 118.548 142.101 87.693 1.00 34.50 752 ALA A N 1
ATOM 5267 C CA . ALA A 1 752 ? 117.788 142.266 86.454 1.00 34.50 752 ALA A CA 1
ATOM 5268 C C . ALA A 1 752 ? 117.933 143.652 85.840 1.00 34.50 752 ALA A C 1
ATOM 5269 O O . ALA A 1 752 ? 118.506 143.800 84.760 1.00 34.50 752 ALA A O 1
ATOM 5271 N N . VAL A 1 753 ? 117.430 144.660 86.546 1.00 43.85 753 VAL A N 1
ATOM 5272 C CA . VAL A 1 753 ? 117.500 146.039 86.078 1.00 43.85 753 VAL A CA 1
ATOM 5273 C C . VAL A 1 753 ? 118.917 146.447 85.681 1.00 43.85 753 VAL A C 1
ATOM 5274 O O . VAL A 1 753 ? 119.136 146.944 84.569 1.00 43.85 753 VAL A O 1
ATOM 5278 N N . PHE A 1 754 ? 119.883 146.203 86.565 1.00 53.49 754 PHE A N 1
ATOM 5279 C CA . PHE A 1 754 ? 121.257 146.593 86.266 1.00 53.49 754 PHE A CA 1
ATOM 5280 C C . PHE A 1 754 ? 121.771 145.975 84.975 1.00 53.49 754 PHE A C 1
ATOM 5281 O O . PHE A 1 754 ? 122.268 146.683 84.102 1.00 53.49 754 PHE A O 1
ATOM 5289 N N . TYR A 1 755 ? 121.618 144.663 84.832 1.00 57.81 755 TYR A N 1
ATOM 5290 C CA . TYR A 1 755 ? 122.122 143.990 83.639 1.00 57.81 755 TYR A CA 1
ATOM 5291 C C . TYR A 1 755 ? 121.350 144.311 82.367 1.00 57.81 755 TYR A C 1
ATOM 5292 O O . TYR A 1 755 ? 121.883 144.205 81.263 1.00 57.81 755 TYR A O 1
ATOM 5301 N N . GLU A 1 756 ? 120.102 144.737 82.528 1.00 69.52 756 GLU A N 1
ATOM 5302 C CA . GLU A 1 756 ? 119.263 145.094 81.396 1.00 69.52 756 GLU A CA 1
ATOM 5303 C C . GLU A 1 756 ? 119.727 146.454 80.899 1.00 69.52 756 GLU A C 1
ATOM 5304 O O . GLU A 1 756 ? 119.745 146.711 79.696 1.00 69.52 756 GLU A O 1
ATOM 5310 N N . ARG A 1 757 ? 120.106 147.324 81.830 1.00 74.07 757 ARG A N 1
ATOM 5311 C CA . ARG A 1 757 ? 120.574 148.651 81.462 1.00 74.07 757 ARG A CA 1
ATOM 5312 C C . ARG A 1 757 ? 121.959 148.378 80.880 1.00 74.07 757 ARG A C 1
ATOM 5313 O O . ARG A 1 757 ? 122.206 148.689 79.714 1.00 74.07 757 ARG A O 1
ATOM 5315 N N . PHE A 1 758 ? 122.850 147.787 81.676 1.00 71.18 758 PHE A N 1
ATOM 5316 C CA . PHE A 1 758 ? 124.207 147.516 81.204 1.00 71.18 758 PHE A CA 1
ATOM 5317 C C . PHE A 1 758 ? 125.359 146.515 81.117 1.00 71.18 758 PHE A C 1
ATOM 5318 O O . PHE A 1 758 ? 126.402 146.787 80.525 1.00 71.18 758 PHE A O 1
ATOM 5320 N N . ILE A 1 759 ? 125.140 145.351 81.722 1.00 66.29 759 ILE A N 1
ATOM 5321 C CA . ILE A 1 759 ? 126.135 144.297 81.827 1.00 66.29 759 ILE A CA 1
ATOM 5322 C C . ILE A 1 759 ? 125.327 143.357 80.949 1.00 66.29 759 ILE A C 1
ATOM 5323 O O . ILE A 1 759 ? 124.163 143.631 80.638 1.00 66.29 759 ILE A O 1
ATOM 5325 N N . GLU A 1 760 ? 125.936 142.258 80.526 1.00 71.70 760 GLU A N 1
ATOM 5326 C CA . GLU A 1 760 ? 125.259 141.352 79.616 1.00 71.70 760 GLU A CA 1
ATOM 5327 C C . GLU A 1 760 ? 123.954 140.737 80.106 1.00 71.70 760 GLU A C 1
ATOM 5328 O O . GLU A 1 760 ? 123.785 140.436 81.290 1.00 71.70 760 GLU A O 1
ATOM 5334 N N . ASP A 1 761 ? 123.016 140.582 79.175 1.00 65.72 761 ASP A N 1
ATOM 5335 C CA . ASP A 1 761 ? 121.815 139.770 79.349 1.00 65.72 761 ASP A CA 1
ATOM 5336 C C . ASP A 1 761 ? 121.922 138.602 78.377 1.00 65.72 761 ASP A C 1
ATOM 5337 O O . ASP A 1 761 ? 121.611 138.749 77.192 1.00 65.72 761 ASP A O 1
ATOM 5339 N N . LYS A 1 762 ? 122.365 137.447 78.879 1.00 62.91 762 LYS A N 1
ATOM 5340 C CA . LYS A 1 762 ? 122.744 136.347 77.997 1.00 62.91 762 LYS A CA 1
ATOM 5341 C C . LYS A 1 762 ? 121.574 135.875 77.144 1.00 62.91 762 LYS A C 1
ATOM 5342 O O . LYS A 1 762 ? 121.765 135.466 75.994 1.00 62.91 762 LYS A O 1
ATOM 5348 N N . ILE A 1 763 ? 120.357 135.914 77.687 1.00 61.46 763 ILE A N 1
ATOM 5349 C CA . ILE A 1 763 ? 119.198 135.448 76.931 1.00 61.46 763 ILE A CA 1
ATOM 5350 C C . ILE A 1 763 ? 118.990 136.308 75.693 1.00 61.46 763 ILE A C 1
ATOM 5351 O O . ILE A 1 763 ? 118.873 135.796 74.576 1.00 61.46 763 ILE A O 1
ATOM 5356 N N . ARG A 1 764 ? 118.963 137.631 75.866 1.00 62.28 764 ARG A N 1
ATOM 5357 C CA . ARG A 1 764 ? 118.724 138.518 74.732 1.00 62.28 764 ARG A CA 1
ATOM 5358 C C . ARG A 1 764 ? 119.888 138.528 73.751 1.00 62.28 764 ARG A C 1
ATOM 5359 O O . ARG A 1 764 ? 119.725 139.005 72.626 1.00 62.28 764 ARG A O 1
ATOM 5361 N N . GLN A 1 765 ? 121.057 138.031 74.153 1.00 64.50 765 GLN A N 1
ATOM 5362 C CA . GLN A 1 765 ? 122.148 137.868 73.199 1.00 64.50 765 GLN A CA 1
ATOM 5363 C C . GLN A 1 765 ? 121.901 136.675 72.289 1.00 64.50 765 GLN A C 1
ATOM 5364 O O . GLN A 1 765 ? 122.152 136.745 71.081 1.00 64.50 765 GLN A O 1
ATOM 5370 N N . PHE A 1 766 ? 121.404 135.572 72.850 1.00 59.78 766 PHE A N 1
ATOM 5371 C CA . PHE A 1 766 ? 121.189 134.370 72.056 1.00 59.78 766 PHE A CA 1
ATOM 5372 C C . PHE A 1 766 ? 120.099 134.566 71.015 1.00 59.78 766 PHE A C 1
ATOM 5373 O O . PHE A 1 766 ? 120.168 133.978 69.933 1.00 59.78 766 PHE A O 1
ATOM 5381 N N . VAL A 1 767 ? 119.078 135.366 71.323 1.00 63.94 767 VAL A N 1
ATOM 5382 C CA . VAL A 1 767 ? 118.049 135.653 70.329 1.00 63.94 767 VAL A CA 1
ATOM 5383 C C . VAL A 1 767 ? 118.652 136.395 69.147 1.00 63.94 767 VAL A C 1
ATOM 5384 O O . VAL A 1 767 ? 118.345 136.099 67.986 1.00 63.94 767 VAL A O 1
ATOM 5388 N N . ASP A 1 768 ? 119.518 137.371 69.420 1.00 68.40 768 ASP A N 1
ATOM 5389 C CA . ASP A 1 768 ? 120.172 138.118 68.353 1.00 68.40 768 ASP A CA 1
ATOM 5390 C C . ASP A 1 768 ? 121.311 137.335 67.716 1.00 68.40 768 ASP A C 1
ATOM 5391 O O . ASP A 1 768 ? 121.536 137.465 66.510 1.00 68.40 768 ASP A O 1
ATOM 5393 N N . LEU A 1 769 ? 122.037 136.530 68.494 1.00 66.95 769 LEU A N 1
ATOM 5394 C CA . LEU A 1 769 ? 123.137 135.754 67.930 1.00 66.95 769 LEU A CA 1
ATOM 5395 C C . LEU A 1 769 ? 122.664 134.886 66.776 1.00 66.95 769 LEU A C 1
ATOM 5396 O O . LEU A 1 769 ? 123.391 134.689 65.797 1.00 66.95 769 LEU A O 1
ATOM 5401 N N . CYS A 1 770 ? 121.446 134.359 66.869 1.00 74.06 770 CYS A N 1
ATOM 5402 C CA . CYS A 1 770 ? 120.895 133.598 65.758 1.00 74.06 770 CYS A CA 1
ATOM 5403 C C . CYS A 1 770 ? 120.683 134.479 64.536 1.00 74.06 770 CYS A C 1
ATOM 5404 O O . CYS A 1 770 ? 120.869 134.021 63.404 1.00 74.06 770 CYS A O 1
ATOM 5407 N N . SER A 1 771 ? 120.307 135.742 64.740 1.00 76.63 771 SER A N 1
ATOM 5408 C CA . SER A 1 771 ? 120.092 136.639 63.611 1.00 76.63 771 SER A CA 1
ATOM 5409 C C . SER A 1 771 ? 121.390 136.945 62.875 1.00 76.63 771 SER A C 1
ATOM 5410 O O . SER A 1 771 ? 121.366 137.228 61.673 1.00 76.63 771 SER A O 1
ATOM 5413 N N . MET A 1 772 ? 122.525 136.903 63.570 1.00 75.06 772 MET A N 1
ATOM 5414 C CA . MET A 1 772 ? 123.799 137.168 62.917 1.00 75.06 772 MET A CA 1
ATOM 5415 C C . MET A 1 772 ? 124.446 135.902 62.379 1.00 75.06 772 MET A C 1
ATOM 5416 O O . MET A 1 772 ? 125.596 135.949 61.933 1.00 75.06 772 MET A O 1
ATOM 5421 N N . SER A 1 773 ? 123.748 134.768 62.438 1.00 75.46 773 SER A N 1
ATOM 5422 C CA . SER A 1 773 ? 124.217 133.531 61.826 1.00 75.46 773 SER A CA 1
ATOM 5423 C C . SER A 1 773 ? 123.079 132.755 61.176 1.00 75.46 773 SER A C 1
ATOM 5424 O O . SER A 1 773 ? 123.203 131.546 60.977 1.00 75.46 773 SER A O 1
ATOM 5427 N N . ASN A 1 774 ? 121.967 133.430 60.880 1.00 77.19 774 ASN A N 1
ATOM 5428 C CA . ASN A 1 774 ? 120.759 132.900 60.243 1.00 77.19 774 ASN A CA 1
ATOM 5429 C C . ASN A 1 774 ? 120.427 131.459 60.629 1.00 77.19 774 ASN A C 1
ATOM 5430 O O . ASN A 1 774 ? 120.112 130.633 59.767 1.00 77.19 774 ASN A O 1
ATOM 5435 N N . ILE A 1 775 ? 120.454 131.164 61.925 1.00 74.90 775 ILE A N 1
ATOM 5436 C CA . ILE A 1 775 ? 120.069 129.863 62.443 1.00 74.90 775 ILE A CA 1
ATOM 5437 C C . ILE A 1 775 ? 118.671 129.970 63.041 1.00 74.90 775 ILE A C 1
ATOM 5438 O O . ILE A 1 775 ? 118.214 131.045 63.436 1.00 74.90 775 ILE A O 1
ATOM 5443 N N . SER A 1 776 ? 117.968 128.843 63.080 1.00 70.61 776 SER A N 1
ATOM 5444 C CA . SER A 1 776 ? 116.656 128.747 63.699 1.00 70.61 776 SER A CA 1
ATOM 5445 C C . SER A 1 776 ? 116.675 127.622 64.719 1.00 70.61 776 SER A C 1
ATOM 5446 O O . SER A 1 776 ? 117.254 126.563 64.471 1.00 70.61 776 SER A O 1
ATOM 5449 N N . VAL A 1 777 ? 116.029 127.847 65.859 1.00 62.70 777 VAL A N 1
ATOM 5450 C CA . VAL A 1 777 ? 115.987 126.879 66.949 1.00 62.70 777 VAL A CA 1
ATOM 5451 C C . VAL A 1 777 ? 114.569 126.346 67.057 1.00 62.70 777 VAL A C 1
ATOM 5452 O O . VAL A 1 777 ? 113.616 127.122 67.143 1.00 62.70 777 VAL A O 1
ATOM 5456 N N . PHE A 1 778 ? 114.430 125.026 67.067 1.00 57.44 778 PHE A N 1
ATOM 5457 C CA . PHE A 1 778 ? 113.135 124.361 67.079 1.00 57.44 778 PHE A CA 1
ATOM 5458 C C . PHE A 1 778 ? 113.064 123.434 68.282 1.00 57.44 778 PHE A C 1
ATOM 5459 O O . PHE A 1 778 ? 113.895 122.532 68.419 1.00 57.44 778 PHE A O 1
ATOM 5467 N N . LEU A 1 779 ? 112.075 123.649 69.146 1.00 55.38 779 LEU A N 1
ATOM 5468 C CA . LEU A 1 779 ? 111.934 122.884 70.376 1.00 55.38 779 LEU A CA 1
ATOM 5469 C C . LEU A 1 779 ? 110.586 122.190 70.412 1.00 55.38 779 LEU A C 1
ATOM 5470 O O . LEU A 1 779 ? 109.630 122.624 69.771 1.00 55.38 779 LEU A O 1
ATOM 5475 N N . LEU A 1 780 ? 110.517 121.105 71.179 1.00 55.15 780 LEU A N 1
ATOM 5476 C CA . LEU A 1 780 ? 109.258 120.445 71.492 1.00 55.15 780 LEU A CA 1
ATOM 5477 C C . LEU A 1 780 ? 109.229 120.136 72.977 1.00 55.15 780 LEU A C 1
ATOM 5478 O O . LEU A 1 780 ? 110.019 119.321 73.459 1.00 55.15 780 LEU A O 1
ATOM 5483 N N . SER A 1 781 ? 108.311 120.774 73.697 1.00 58.86 781 SER A N 1
ATOM 5484 C CA . SER A 1 781 ? 108.288 120.650 75.148 1.00 58.86 781 SER A CA 1
ATOM 5485 C C . SER A 1 781 ? 107.762 119.293 75.585 1.00 58.86 781 SER A C 1
ATOM 5486 O O . SER A 1 781 ? 108.480 118.527 76.235 1.00 58.86 781 SER A O 1
ATOM 5489 N N . HIS A 1 782 ? 106.511 118.969 75.250 1.00 63.24 782 HIS A N 1
ATOM 5490 C CA . HIS A 1 782 ? 105.912 117.727 75.722 1.00 63.24 782 HIS A CA 1
ATOM 5491 C C . HIS A 1 782 ? 105.711 116.720 74.596 1.00 63.24 782 HIS A C 1
ATOM 5492 O O . HIS A 1 782 ? 106.397 115.699 74.557 1.00 63.24 782 HIS A O 1
ATOM 5499 N N . LYS A 1 783 ? 104.782 116.965 73.680 1.00 63.73 783 LYS A N 1
ATOM 5500 C CA . LYS A 1 783 ? 104.724 116.180 72.457 1.00 63.73 783 LYS A CA 1
ATOM 5501 C C . LYS A 1 783 ? 104.197 117.024 71.313 1.00 63.73 783 LYS A C 1
ATOM 5502 O O . LYS A 1 783 ? 104.352 116.666 70.144 1.00 63.73 783 LYS A O 1
ATOM 5504 N N . CYS A 1 784 ? 103.540 118.133 71.647 1.00 63.00 784 CYS A N 1
ATOM 5505 C CA . CYS A 1 784 ? 102.891 118.952 70.636 1.00 63.00 784 CYS A CA 1
ATOM 5506 C C . CYS A 1 784 ? 102.963 120.442 70.937 1.00 63.00 784 CYS A C 1
ATOM 5507 O O . CYS A 1 784 ? 102.211 121.213 70.331 1.00 63.00 784 CYS A O 1
ATOM 5510 N N . PHE A 1 785 ? 103.813 120.874 71.859 1.00 64.07 785 PHE A N 1
ATOM 5511 C CA . PHE A 1 785 ? 103.929 122.279 72.212 1.00 64.07 785 PHE A CA 1
ATOM 5512 C C . PHE A 1 785 ? 105.401 122.656 72.188 1.00 64.07 785 PHE A C 1
ATOM 5513 O O . PHE A 1 785 ? 106.212 122.026 72.871 1.00 64.07 785 PHE A O 1
ATOM 5521 N N . GLY A 1 786 ? 105.746 123.673 71.402 1.00 65.99 786 GLY A N 1
ATOM 5522 C CA . GLY A 1 786 ? 107.142 123.971 71.142 1.00 65.99 786 GLY A CA 1
ATOM 5523 C C . GLY A 1 786 ? 107.512 125.427 71.307 1.00 65.99 786 GLY A C 1
ATOM 5524 O O . GLY A 1 786 ? 106.900 126.125 72.115 1.00 65.99 786 GLY A O 1
ATOM 5525 N N . TYR A 1 787 ? 108.507 125.901 70.558 1.00 65.72 787 TYR A N 1
ATOM 5526 C CA . TYR A 1 787 ? 109.000 127.267 70.712 1.00 65.72 787 TYR A CA 1
ATOM 5527 C C . TYR A 1 787 ? 109.486 127.788 69.361 1.00 65.72 787 TYR A C 1
ATOM 5528 O O . TYR A 1 787 ? 109.164 127.228 68.311 1.00 65.72 787 TYR A O 1
ATOM 5537 N N . TYR A 1 788 ? 110.268 128.864 69.392 1.00 71.16 788 TYR A N 1
ATOM 5538 C CA . TYR A 1 788 ? 110.279 129.839 68.309 1.00 71.16 788 TYR A CA 1
ATOM 5539 C C . TYR A 1 788 ? 110.915 129.289 67.040 1.00 71.16 788 TYR A C 1
ATOM 5540 O O . TYR A 1 788 ? 111.273 128.118 66.939 1.00 71.16 788 TYR A O 1
ATOM 5549 N N . ILE A 1 789 ? 110.991 130.156 66.029 1.00 75.80 789 ILE A N 1
ATOM 5550 C CA . ILE A 1 789 ? 111.573 129.811 64.740 1.00 75.80 789 ILE A CA 1
ATOM 5551 C C . ILE A 1 789 ? 112.603 130.829 64.254 1.00 75.80 789 ILE A C 1
ATOM 5552 O O . ILE A 1 789 ? 113.515 130.478 63.498 1.00 75.80 789 ILE A O 1
ATOM 5557 N N . HIS A 1 790 ? 112.493 132.087 64.687 1.00 81.22 790 HIS A N 1
ATOM 5558 C CA . HIS A 1 790 ? 113.311 133.164 64.121 1.00 81.22 790 HIS A CA 1
ATOM 5559 C C . HIS A 1 790 ? 113.088 133.247 62.606 1.00 81.22 790 HIS A C 1
ATOM 5560 O O . HIS A 1 790 ? 113.976 132.991 61.794 1.00 81.22 790 HIS A O 1
ATOM 5567 N N . GLY A 1 791 ? 111.853 133.551 62.224 1.00 89.59 791 GLY A N 1
ATOM 5568 C CA . GLY A 1 791 ? 111.492 133.583 60.820 1.00 89.59 791 GLY A CA 1
ATOM 5569 C C . GLY A 1 791 ? 110.842 134.871 60.357 1.00 89.59 791 GLY A C 1
ATOM 5570 O O . GLY A 1 791 ? 110.863 135.186 59.165 1.00 89.59 791 GLY A O 1
ATOM 5571 N N . ARG A 1 792 ? 110.244 135.614 61.285 1.00 101.86 792 ARG A N 1
ATOM 5572 C CA . ARG A 1 792 ? 109.613 136.890 60.957 1.00 101.86 792 ARG A CA 1
ATOM 5573 C C . ARG A 1 792 ? 110.087 137.994 61.897 1.00 101.86 792 ARG A C 1
ATOM 5574 O O . ARG A 1 792 ? 111.186 138.530 61.739 1.00 101.86 792 ARG A O 1
ATOM 5582 N N . GLY A 1 828 ? 115.792 137.650 65.766 1.00 69.14 828 GLY A N 1
ATOM 5583 C CA . GLY A 1 828 ? 114.439 137.542 65.259 1.00 69.14 828 GLY A CA 1
ATOM 5584 C C . GLY A 1 828 ? 113.437 137.334 66.369 1.00 69.14 828 GLY A C 1
ATOM 5585 O O . GLY A 1 828 ? 113.816 137.108 67.512 1.00 69.14 828 GLY A O 1
ATOM 5586 N N . GLN A 1 829 ? 112.155 137.410 66.033 1.00 72.56 829 GLN A N 1
ATOM 5587 C CA . GLN A 1 829 ? 111.116 137.273 67.040 1.00 72.56 829 GLN A CA 1
ATOM 5588 C C . GLN A 1 829 ? 111.081 135.860 67.608 1.00 72.56 829 GLN A C 1
ATOM 5589 O O . GLN A 1 829 ? 111.387 134.881 66.924 1.00 72.56 829 GLN A O 1
ATOM 5595 N N . THR A 1 830 ? 110.703 135.767 68.878 1.00 72.23 830 THR A N 1
ATOM 5596 C CA . THR A 1 830 ? 110.489 134.501 69.560 1.00 72.23 830 THR A CA 1
ATOM 5597 C C . THR A 1 830 ? 109.005 134.316 69.826 1.00 72.23 830 THR A C 1
ATOM 5598 O O . THR A 1 830 ? 108.309 135.274 70.176 1.00 72.23 830 THR A O 1
ATOM 5602 N N . PHE A 1 831 ? 108.519 133.090 69.652 1.00 71.57 831 PHE A N 1
ATOM 5603 C CA . PHE A 1 831 ? 107.085 132.869 69.759 1.00 71.57 831 PHE A CA 1
ATOM 5604 C C . PHE A 1 831 ? 106.761 131.385 69.759 1.00 71.57 831 PHE A C 1
ATOM 5605 O O . PHE A 1 831 ? 107.340 130.610 68.999 1.00 71.57 831 PHE A O 1
ATOM 5613 N N . GLU A 1 832 ? 105.798 131.016 70.605 1.00 74.20 832 GLU A N 1
ATOM 5614 C CA . GLU A 1 832 ? 105.447 129.628 70.873 1.00 74.20 832 GLU A CA 1
ATOM 5615 C C . GLU A 1 832 ? 104.721 129.007 69.694 1.00 74.20 832 GLU A C 1
ATOM 5616 O O . GLU A 1 832 ? 104.014 129.692 68.955 1.00 74.20 832 GLU A O 1
ATOM 5622 N N . ILE A 1 833 ? 104.874 127.695 69.542 1.00 69.32 833 ILE A N 1
ATOM 5623 C CA . ILE A 1 833 ? 104.232 126.944 68.472 1.00 69.32 833 ILE A CA 1
ATOM 5624 C C . ILE A 1 833 ? 103.473 125.777 69.079 1.00 69.32 833 ILE A C 1
ATOM 5625 O O . ILE A 1 833 ? 103.942 125.152 70.037 1.00 69.32 833 ILE A O 1
ATOM 5630 N N . ALA A 1 834 ? 102.293 125.498 68.539 1.00 66.81 834 ALA A N 1
ATOM 5631 C CA . ALA A 1 834 ? 101.528 124.306 68.871 1.00 66.81 834 ALA A CA 1
ATOM 5632 C C . ALA A 1 834 ? 101.342 123.499 67.596 1.00 66.81 834 ALA A C 1
ATOM 5633 O O . ALA A 1 834 ? 100.836 124.020 66.599 1.00 66.81 834 ALA A O 1
ATOM 5635 N N . ILE A 1 835 ? 101.739 122.233 67.632 1.00 71.28 835 ILE A N 1
ATOM 5636 C CA . ILE A 1 835 ? 101.836 121.408 66.436 1.00 71.28 835 ILE A CA 1
ATOM 5637 C C . ILE A 1 835 ? 100.620 120.505 66.331 1.00 71.28 835 ILE A C 1
ATOM 5638 O O . ILE A 1 835 ? 100.263 119.812 67.292 1.00 71.28 835 ILE A O 1
ATOM 5643 N N . SER A 1 836 ? 99.997 120.504 65.159 1.00 81.44 836 SER A N 1
ATOM 5644 C CA . SER A 1 836 ? 98.834 119.670 64.909 1.00 81.44 836 SER A CA 1
ATOM 5645 C C . SER A 1 836 ? 99.212 118.195 64.925 1.00 81.44 836 SER A C 1
ATOM 5646 O O . SER A 1 836 ? 100.352 117.817 64.649 1.00 81.44 836 SER A O 1
ATOM 5649 N N . ASN A 1 837 ? 98.227 117.356 65.251 1.00 84.32 837 ASN A N 1
ATOM 5650 C CA . ASN A 1 837 ? 98.478 115.926 65.374 1.00 84.32 837 ASN A CA 1
ATOM 5651 C C . ASN A 1 837 ? 98.968 115.319 64.070 1.00 84.32 837 ASN A C 1
ATOM 5652 O O . ASN A 1 837 ? 99.755 114.366 64.089 1.00 84.32 837 ASN A O 1
ATOM 5657 N N . GLN A 1 838 ? 98.510 115.839 62.931 1.00 85.44 838 GLN A N 1
ATOM 5658 C CA . GLN A 1 838 ? 98.948 115.296 61.651 1.00 85.44 838 GLN A CA 1
ATOM 5659 C C . GLN A 1 838 ? 100.441 115.503 61.430 1.00 85.44 838 GLN A C 1
ATOM 5660 O O . GLN A 1 838 ? 101.108 114.625 60.871 1.00 85.44 838 GLN A O 1
ATOM 5666 N N . MET A 1 839 ? 100.985 116.642 61.863 1.00 81.43 839 MET A N 1
ATOM 5667 C CA . MET A 1 839 ? 102.405 116.913 61.663 1.00 81.43 839 MET A CA 1
ATOM 5668 C C . MET A 1 839 ? 103.288 116.064 62.572 1.00 81.43 839 MET A C 1
ATOM 5669 O O . MET A 1 839 ? 104.300 115.522 62.121 1.00 81.43 839 MET A O 1
ATOM 5674 N N . ARG A 1 840 ? 102.932 115.948 63.853 1.00 79.35 840 ARG A N 1
ATOM 5675 C CA . ARG A 1 840 ? 103.717 115.119 64.761 1.00 79.35 840 ARG A CA 1
ATOM 5676 C C . ARG A 1 840 ? 103.791 113.682 64.274 1.00 79.35 840 ARG A C 1
ATOM 5677 O O . ARG A 1 840 ? 104.776 112.985 64.540 1.00 79.35 840 ARG A O 1
ATOM 5685 N N . GLN A 1 841 ? 102.764 113.218 63.565 1.00 85.49 841 GLN A N 1
ATOM 5686 C CA . GLN A 1 841 ? 102.854 111.917 62.916 1.00 85.49 841 GLN A CA 1
ATOM 5687 C C . GLN A 1 841 ? 103.952 111.915 61.861 1.00 85.49 841 GLN A C 1
ATOM 5688 O O . GLN A 1 841 ? 104.706 110.943 61.739 1.00 85.49 841 GLN A O 1
ATOM 5694 N N . HIS A 1 842 ? 104.054 112.999 61.094 1.00 86.74 842 HIS A N 1
ATOM 5695 C CA . HIS A 1 842 ? 105.087 113.101 60.069 1.00 86.74 842 HIS A CA 1
ATOM 5696 C C . HIS A 1 842 ? 106.477 113.178 60.694 1.00 86.74 842 HIS A C 1
ATOM 5697 O O . HIS A 1 842 ? 107.412 112.509 60.239 1.00 86.74 842 HIS A O 1
ATOM 5704 N N . TYR A 1 843 ? 106.625 113.981 61.751 1.00 76.95 843 TYR A N 1
ATOM 5705 C CA . TYR A 1 843 ? 107.929 114.223 62.360 1.00 76.95 843 TYR A CA 1
ATOM 5706 C C . TYR A 1 843 ? 108.525 112.961 62.960 1.00 76.95 843 TYR A C 1
ATOM 5707 O O . TYR A 1 843 ? 109.749 112.855 63.051 1.00 76.95 843 TYR A O 1
ATOM 5716 N N . ASP A 1 844 ? 107.699 112.006 63.369 1.00 80.35 844 ASP A N 1
ATOM 5717 C CA . ASP A 1 844 ? 108.204 110.782 63.973 1.00 80.35 844 ASP A CA 1
ATOM 5718 C C . ASP A 1 844 ? 108.507 109.671 62.981 1.00 80.35 844 ASP A C 1
ATOM 5719 O O . ASP A 1 844 ? 109.149 108.682 63.356 1.00 80.35 844 ASP A O 1
ATOM 5721 N N . ARG A 1 845 ? 108.061 109.804 61.730 1.00 81.78 845 ARG A N 1
ATOM 5722 C CA . ARG A 1 845 ? 108.350 108.791 60.724 1.00 81.78 845 ARG A CA 1
ATOM 5723 C C . ARG A 1 845 ? 109.729 108.973 60.112 1.00 81.78 845 ARG A C 1
ATOM 5724 O O . ARG A 1 845 ? 110.130 108.166 59.269 1.00 81.78 845 ARG A O 1
ATOM 5726 N N . ILE A 1 846 ? 110.443 110.014 60.529 1.00 82.76 846 ILE A N 1
ATOM 5727 C CA . ILE A 1 846 ? 111.777 110.286 60.010 1.00 82.76 846 ILE A CA 1
ATOM 5728 C C . ILE A 1 846 ? 112.757 109.665 61.000 1.00 82.76 846 ILE A C 1
ATOM 5729 O O . ILE A 1 846 ? 113.941 109.508 60.701 1.00 82.76 846 ILE A O 1
ATOM 5734 N N . HIS A 1 847 ? 112.255 109.313 62.180 1.00 80.05 847 HIS A N 1
ATOM 5735 C CA . HIS A 1 847 ? 113.084 108.710 63.215 1.00 80.05 847 HIS A CA 1
ATOM 5736 C C . HIS A 1 847 ? 113.243 107.192 63.190 1.00 80.05 847 HIS A C 1
ATOM 5737 O O . HIS A 1 847 ? 112.536 106.473 63.896 1.00 80.05 847 HIS A O 1
ATOM 5744 N N . GLU A 1 848 ? 114.174 106.714 62.372 1.00 89.77 848 GLU A N 1
ATOM 5745 C CA . GLU A 1 848 ? 114.427 105.284 62.254 1.00 89.77 848 GLU A CA 1
ATOM 5746 C C . GLU A 1 848 ? 115.778 104.964 62.884 1.00 89.77 848 GLU A C 1
ATOM 5747 O O . GLU A 1 848 ? 116.679 104.454 62.217 1.00 89.77 848 GLU A O 1
ATOM 5749 N N . GLU A 1 868 ? 126.949 107.867 57.370 1.00 99.38 868 GLU A N 1
ATOM 5750 C CA . GLU A 1 868 ? 126.057 108.368 56.331 1.00 99.38 868 GLU A CA 1
ATOM 5751 C C . GLU A 1 868 ? 124.628 108.545 56.833 1.00 99.38 868 GLU A C 1
ATOM 5752 O O . GLU A 1 868 ? 123.813 109.207 56.190 1.00 99.38 868 GLU A O 1
ATOM 5758 N N . GLN A 1 869 ? 124.341 107.944 57.983 1.00 96.25 869 GLN A N 1
ATOM 5759 C CA . GLN A 1 869 ? 123.018 108.019 58.588 1.00 96.25 869 GLN A CA 1
ATOM 5760 C C . GLN A 1 869 ? 122.734 109.402 59.161 1.00 96.25 869 GLN A C 1
ATOM 5761 O O . GLN A 1 869 ? 121.580 109.801 59.281 1.00 96.25 869 GLN A O 1
ATOM 5767 N N . SER A 1 870 ? 123.791 110.125 59.518 1.00 92.10 870 SER A N 1
ATOM 5768 C CA . SER A 1 870 ? 123.646 111.464 60.078 1.00 92.10 870 SER A CA 1
ATOM 5769 C C . SER A 1 870 ? 123.261 112.421 58.955 1.00 92.10 870 SER A C 1
ATOM 5770 O O . SER A 1 870 ? 122.162 112.978 58.946 1.00 92.10 870 SER A O 1
ATOM 5772 N N . ILE A 1 871 ? 124.171 112.600 58.002 1.00 84.45 871 ILE A N 1
ATOM 5773 C CA . ILE A 1 871 ? 123.932 113.486 56.869 1.00 84.45 871 ILE A CA 1
ATOM 5774 C C . ILE A 1 871 ? 122.725 113.047 56.046 1.00 84.45 871 ILE A C 1
ATOM 5775 O O . ILE A 1 871 ? 121.942 113.875 55.584 1.00 84.45 871 ILE A O 1
ATOM 5777 N N . LYS A 1 872 ? 122.581 111.738 55.866 1.00 84.44 872 LYS A N 1
ATOM 5778 C CA . LYS A 1 872 ? 121.471 111.182 55.105 1.00 84.44 872 LYS A CA 1
ATOM 5779 C C . LYS A 1 872 ? 120.114 111.519 55.719 1.00 84.44 872 LYS A C 1
ATOM 5780 O O . LYS A 1 872 ? 119.148 111.776 55.002 1.00 84.44 872 LYS A O 1
ATOM 5782 N N . ALA A 1 873 ? 120.046 111.516 57.047 1.00 83.47 873 ALA A N 1
ATOM 5783 C CA . ALA A 1 873 ? 118.797 111.820 57.740 1.00 83.47 873 ALA A CA 1
ATOM 5784 C C . ALA A 1 873 ? 118.759 113.250 58.266 1.00 83.47 873 ALA A C 1
ATOM 5785 O O . ALA A 1 873 ? 117.711 113.897 58.244 1.00 83.47 873 ALA A O 1
ATOM 5787 N N . TYR A 1 874 ? 119.899 113.744 58.739 1.00 82.80 874 TYR A N 1
ATOM 5788 C CA . TYR A 1 874 ? 119.956 115.102 59.264 1.00 82.80 874 TYR A CA 1
ATOM 5789 C C . TYR A 1 874 ? 119.465 116.075 58.207 1.00 82.80 874 TYR A C 1
ATOM 5790 O O . TYR A 1 874 ? 118.699 116.996 58.512 1.00 82.80 874 TYR A O 1
ATOM 5799 N N . HIS A 1 875 ? 119.896 115.901 56.965 1.00 84.41 875 HIS A N 1
ATOM 5800 C CA . HIS A 1 875 ? 119.502 116.827 55.918 1.00 84.41 875 HIS A CA 1
ATOM 5801 C C . HIS A 1 875 ? 118.091 116.572 55.416 1.00 84.41 875 HIS A C 1
ATOM 5802 O O . HIS A 1 875 ? 117.491 117.472 54.823 1.00 84.41 875 HIS A O 1
ATOM 5809 N N . MET A 1 876 ? 117.546 115.374 55.634 1.00 80.26 876 MET A N 1
ATOM 5810 C CA . MET A 1 876 ? 116.151 115.136 55.282 1.00 80.26 876 MET A CA 1
ATOM 5811 C C . MET A 1 876 ? 115.226 116.028 56.098 1.00 80.26 876 MET A C 1
ATOM 5812 O O . MET A 1 876 ? 114.263 116.591 55.564 1.00 80.26 876 MET A O 1
ATOM 5814 N N . MET A 1 877 ? 115.507 116.175 57.393 1.00 80.46 877 MET A N 1
ATOM 5815 C CA . MET A 1 877 ? 114.690 117.041 58.235 1.00 80.46 877 MET A CA 1
ATOM 5816 C C . MET A 1 877 ? 115.014 118.522 58.130 1.00 80.46 877 MET A C 1
ATOM 5817 O O . MET A 1 877 ? 114.186 119.368 58.481 1.00 80.46 877 MET A O 1
ATOM 5822 N N . ASN A 1 878 ? 116.212 118.854 57.653 1.00 82.69 878 ASN A N 1
ATOM 5823 C CA . ASN A 1 878 ? 116.598 120.255 57.552 1.00 82.69 878 ASN A CA 1
ATOM 5824 C C . ASN A 1 878 ? 115.919 120.798 56.303 1.00 82.69 878 ASN A C 1
ATOM 5825 O O . ASN A 1 878 ? 115.609 121.991 56.233 1.00 82.69 878 ASN A O 1
ATOM 5830 N N . LYS A 1 879 ? 115.678 119.943 55.311 1.00 81.29 879 LYS A N 1
ATOM 5831 C CA . LYS A 1 879 ? 114.899 120.353 54.152 1.00 81.29 879 LYS A CA 1
ATOM 5832 C C . LYS A 1 879 ? 113.401 120.259 54.394 1.00 81.29 879 LYS A C 1
ATOM 5833 O O . LYS A 1 879 ? 112.627 120.700 53.539 1.00 81.29 879 LYS A O 1
ATOM 5835 N N . PHE A 1 880 ? 112.976 119.702 55.530 1.00 79.06 880 PHE A N 1
ATOM 5836 C CA . PHE A 1 880 ? 111.556 119.596 55.848 1.00 79.06 880 PHE A CA 1
ATOM 5837 C C . PHE A 1 880 ? 111.074 120.783 56.673 1.00 79.06 880 PHE A C 1
ATOM 5838 O O . PHE A 1 880 ? 110.093 121.436 56.307 1.00 79.06 880 PHE A O 1
ATOM 5846 N N . LEU A 1 881 ? 111.738 121.067 57.792 1.00 71.30 881 LEU A N 1
ATOM 5847 C CA . LEU A 1 881 ? 111.371 122.242 58.567 1.00 71.30 881 LEU A CA 1
ATOM 5848 C C . LEU A 1 881 ? 111.552 123.522 57.769 1.00 71.30 881 LEU A C 1
ATOM 5849 O O . LEU A 1 881 ? 110.795 124.475 57.970 1.00 71.30 881 LEU A O 1
ATOM 5854 N N . GLY A 1 882 ? 112.527 123.562 56.861 1.00 78.22 882 GLY A N 1
ATOM 5855 C CA . GLY A 1 882 ? 112.589 124.658 55.914 1.00 78.22 882 GLY A CA 1
ATOM 5856 C C . GLY A 1 882 ? 111.483 124.638 54.884 1.00 78.22 882 GLY A C 1
ATOM 5857 O O . GLY A 1 882 ? 111.139 125.689 54.338 1.00 78.22 882 GLY A O 1
ATOM 5858 N N . SER A 1 883 ? 110.919 123.465 54.607 1.00 81.71 883 SER A N 1
ATOM 5859 C CA . SER A 1 883 ? 109.775 123.345 53.718 1.00 81.71 883 SER A CA 1
ATOM 5860 C C . SER A 1 883 ? 108.449 123.472 54.449 1.00 81.71 883 SER A C 1
ATOM 5861 O O . SER A 1 883 ? 107.429 123.753 53.812 1.00 81.71 883 SER A O 1
ATOM 5864 N N . PHE A 1 884 ? 108.438 123.259 55.761 1.00 82.31 884 PHE A N 1
ATOM 5865 C CA . PHE A 1 884 ? 107.255 123.467 56.581 1.00 82.31 884 PHE A CA 1
ATOM 5866 C C . PHE A 1 884 ? 106.992 124.947 56.810 1.00 82.31 884 PHE A C 1
ATOM 5867 O O . PHE A 1 884 ? 105.845 125.396 56.754 1.00 82.31 884 PHE A O 1
ATOM 5875 N N . ILE A 1 885 ? 108.050 125.712 57.059 1.00 82.11 885 ILE A N 1
ATOM 5876 C CA . ILE A 1 885 ? 107.886 127.097 57.474 1.00 82.11 885 ILE A CA 1
ATOM 5877 C C . ILE A 1 885 ? 107.782 128.005 56.260 1.00 82.11 885 ILE A C 1
ATOM 5878 O O . ILE A 1 885 ? 106.857 128.817 56.152 1.00 82.11 885 ILE A O 1
ATOM 5883 N N . ASP A 1 886 ? 108.725 127.886 55.333 1.00 89.33 886 ASP A N 1
ATOM 5884 C CA . ASP A 1 886 ? 108.516 128.403 53.989 1.00 89.33 886 ASP A CA 1
ATOM 5885 C C . ASP A 1 886 ? 107.353 127.645 53.367 1.00 89.33 886 ASP A C 1
ATOM 5886 O O . ASP A 1 886 ? 107.446 126.433 53.148 1.00 89.33 886 ASP A O 1
ATOM 5891 N N . HIS A 1 887 ? 106.259 128.348 53.101 1.00 90.63 887 HIS A N 1
ATOM 5892 C CA . HIS A 1 887 ? 105.048 127.706 52.607 1.00 90.63 887 HIS A CA 1
ATOM 5893 C C . HIS A 1 887 ? 105.290 126.895 51.337 1.00 90.63 887 HIS A C 1
ATOM 5894 O O . HIS A 1 887 ? 105.331 125.663 51.375 1.00 90.63 887 HIS A O 1
ATOM 5901 N N . GLU A 1 891 ? 101.538 120.386 52.882 1.00 74.13 891 GLU A N 1
ATOM 5902 C CA . GLU A 1 891 ? 100.152 120.312 53.329 1.00 74.13 891 GLU A CA 1
ATOM 5903 C C . GLU A 1 891 ? 100.042 120.396 54.845 1.00 74.13 891 GLU A C 1
ATOM 5904 O O . GLU A 1 891 ? 99.274 119.659 55.459 1.00 74.13 891 GLU A O 1
ATOM 5906 N N . MET A 1 892 ? 100.815 121.300 55.445 1.00 83.67 892 MET A N 1
ATOM 5907 C CA . MET A 1 892 ? 100.759 121.541 56.882 1.00 83.67 892 MET A CA 1
ATOM 5908 C C . MET A 1 892 ? 100.221 122.931 57.197 1.00 83.67 892 MET A C 1
ATOM 5909 O O . MET A 1 892 ? 99.228 123.049 57.921 1.00 83.67 892 MET A O 1
ATOM 5914 N N . ASP A 1 893 ? 100.840 123.985 56.666 1.00 84.59 893 ASP A N 1
ATOM 5915 C CA . ASP A 1 893 ? 100.260 125.327 56.628 1.00 84.59 893 ASP A CA 1
ATOM 5916 C C . ASP A 1 893 ? 99.920 125.840 58.033 1.00 84.59 893 ASP A C 1
ATOM 5917 O O . ASP A 1 893 ? 98.761 126.036 58.395 1.00 84.59 893 ASP A O 1
ATOM 5919 N N . TYR A 1 894 ? 100.973 126.039 58.820 1.00 80.42 894 TYR A N 1
ATOM 5920 C CA . TYR A 1 894 ? 100.844 126.738 60.091 1.00 80.42 894 TYR A CA 1
ATOM 5921 C C . TYR A 1 894 ? 100.281 128.142 59.876 1.00 80.42 894 TYR A C 1
ATOM 5922 O O . TYR A 1 894 ? 100.362 128.709 58.786 1.00 80.42 894 TYR A O 1
ATOM 5931 N N . PHE A 1 895 ? 99.710 128.713 60.935 1.00 79.45 895 PHE A N 1
ATOM 5932 C CA . PHE A 1 895 ? 99.279 130.102 60.890 1.00 79.45 895 PHE A CA 1
ATOM 5933 C C . PHE A 1 895 ? 99.553 130.777 62.226 1.00 79.45 895 PHE A C 1
ATOM 5934 O O . PHE A 1 895 ? 99.558 130.140 63.280 1.00 79.45 895 PHE A O 1
ATOM 5942 N N . ILE A 1 896 ? 99.761 132.086 62.166 1.00 77.44 896 ILE A N 1
ATOM 5943 C CA . ILE A 1 896 ? 100.135 132.892 63.322 1.00 77.44 896 ILE A CA 1
ATOM 5944 C C . ILE A 1 896 ? 98.880 133.432 63.992 1.00 77.44 896 ILE A C 1
ATOM 5945 O O . ILE A 1 896 ? 97.841 133.621 63.354 1.00 77.44 896 ILE A O 1
ATOM 5950 N N . LYS A 1 897 ? 98.979 133.688 65.291 1.00 73.94 897 LYS A N 1
ATOM 5951 C CA . LYS A 1 897 ? 97.864 134.207 66.068 1.00 73.94 897 LYS A CA 1
ATOM 5952 C C . LYS A 1 897 ? 98.436 134.915 67.292 1.00 73.94 897 LYS A C 1
ATOM 5953 O O . LYS A 1 897 ? 99.633 135.219 67.335 1.00 73.94 897 LYS A O 1
ATOM 5955 N N . ASP A 1 898 ? 97.584 135.185 68.280 1.00 76.97 898 ASP A N 1
ATOM 5956 C CA . ASP A 1 898 ? 98.005 135.897 69.478 1.00 76.97 898 ASP A CA 1
ATOM 5957 C C . ASP A 1 898 ? 97.195 135.428 70.679 1.00 76.97 898 ASP A C 1
ATOM 5958 O O . ASP A 1 898 ? 96.001 135.146 70.559 1.00 76.97 898 ASP A O 1
ATOM 5963 N N . LYS A 1 899 ? 97.853 135.354 71.831 1.00 78.65 899 LYS A N 1
ATOM 5964 C CA . LYS A 1 899 ? 97.195 134.980 73.072 1.00 78.65 899 LYS A CA 1
ATOM 5965 C C . LYS A 1 899 ? 96.389 136.152 73.621 1.00 78.65 899 LYS A C 1
ATOM 5966 O O . LYS A 1 899 ? 96.574 137.305 73.227 1.00 78.65 899 LYS A O 1
ATOM 5972 N N . LEU A 1 900 ? 95.483 135.844 74.544 1.00 84.35 900 LEU A N 1
ATOM 5973 C CA . LEU A 1 900 ? 94.640 136.852 75.169 1.00 84.35 900 LEU A CA 1
ATOM 5974 C C . LEU A 1 900 ? 95.105 137.143 76.591 1.00 84.35 900 LEU A C 1
ATOM 5975 O O . LEU A 1 900 ? 96.016 136.508 77.122 1.00 84.35 900 LEU A O 1
ATOM 5980 N N . LEU A 1 901 ? 94.454 138.132 77.208 1.00 83.39 901 LEU A N 1
ATOM 5981 C CA . LEU A 1 901 ? 94.780 138.489 78.583 1.00 83.39 901 LEU A CA 1
ATOM 5982 C C . LEU A 1 901 ? 94.233 137.482 79.581 1.00 83.39 901 LEU A C 1
ATOM 5983 O O . LEU A 1 901 ? 94.656 137.486 80.742 1.00 83.39 901 LEU A O 1
ATOM 5985 N N . LEU A 1 902 ? 93.295 136.632 79.164 1.00 90.59 902 LEU A N 1
ATOM 5986 C CA . LEU A 1 902 ? 92.794 135.592 80.053 1.00 90.59 902 LEU A CA 1
ATOM 5987 C C . LEU A 1 902 ? 93.623 134.320 79.941 1.00 90.59 902 LEU A C 1
ATOM 5988 O O . LEU A 1 902 ? 93.847 133.629 80.941 1.00 90.59 902 LEU A O 1
ATOM 5990 N N . GLU A 1 903 ? 94.086 133.996 78.733 1.00 86.55 903 GLU A N 1
ATOM 5991 C CA . GLU A 1 903 ? 94.914 132.810 78.547 1.00 86.55 903 GLU A CA 1
ATOM 5992 C C . GLU A 1 903 ? 96.255 132.948 79.244 1.00 86.55 903 GLU A C 1
ATOM 5993 O O . GLU A 1 903 ? 96.813 131.950 79.711 1.00 86.55 903 GLU A O 1
ATOM 5999 N N . ARG A 1 904 ? 96.782 134.167 79.324 1.00 85.42 904 ARG A N 1
ATOM 6000 C CA . ARG A 1 904 ? 98.149 134.382 79.772 1.00 85.42 904 ARG A CA 1
ATOM 6001 C C . ARG A 1 904 ? 98.330 134.165 81.266 1.00 85.42 904 ARG A C 1
ATOM 6002 O O . ARG A 1 904 ? 99.466 133.975 81.715 1.00 85.42 904 ARG A O 1
ATOM 6010 N N . ILE A 1 905 ? 97.254 134.175 82.047 1.00 84.12 905 ILE A N 1
ATOM 6011 C CA . ILE A 1 905 ? 97.343 133.816 83.457 1.00 84.12 905 ILE A CA 1
ATOM 6012 C C . ILE A 1 905 ? 96.942 132.364 83.698 1.00 84.12 905 ILE A C 1
ATOM 6013 O O . ILE A 1 905 ? 97.393 131.765 84.685 1.00 84.12 905 ILE A O 1
ATOM 6018 N N . LEU A 1 906 ? 96.137 131.774 82.817 1.00 88.35 906 LEU A N 1
ATOM 6019 C CA . LEU A 1 906 ? 95.713 130.392 82.970 1.00 88.35 906 LEU A CA 1
ATOM 6020 C C . LEU A 1 906 ? 96.773 129.388 82.541 1.00 88.35 906 LEU A C 1
ATOM 6021 O O . LEU A 1 906 ? 96.684 128.221 82.936 1.00 88.35 906 LEU A O 1
ATOM 6026 N N . GLY A 1 907 ? 97.759 129.803 81.745 1.00 86.87 907 GLY A N 1
ATOM 6027 C CA . GLY A 1 907 ? 98.786 128.892 81.279 1.00 86.87 907 GLY A CA 1
ATOM 6028 C C . GLY A 1 907 ? 98.186 127.719 80.536 1.00 86.87 907 GLY A C 1
ATOM 6029 O O . GLY A 1 907 ? 98.541 126.566 80.789 1.00 86.87 907 GLY A O 1
ATOM 6030 N N . MET A 1 908 ? 97.262 128.009 79.626 1.00 89.69 908 MET A N 1
ATOM 6031 C CA . MET A 1 908 ? 96.428 126.998 78.995 1.00 89.69 908 MET A CA 1
ATOM 6032 C C . MET A 1 908 ? 96.276 127.368 77.522 1.00 89.69 908 MET A C 1
ATOM 6033 O O . MET A 1 908 ? 96.966 128.253 77.010 1.00 89.69 908 MET A O 1
ATOM 6038 N N . GLU A 1 909 ? 95.383 126.669 76.825 1.00 90.79 909 GLU A N 1
ATOM 6039 C CA . GLU A 1 909 ? 94.983 127.019 75.473 1.00 90.79 909 GLU A CA 1
ATOM 6040 C C . GLU A 1 909 ? 93.483 126.801 75.337 1.00 90.79 909 GLU A C 1
ATOM 6041 O O . GLU A 1 909 ? 92.947 125.820 75.857 1.00 90.79 909 GLU A O 1
ATOM 6043 N N . PHE A 1 910 ? 92.803 127.726 74.656 1.00 95.95 910 PHE A N 1
ATOM 6044 C CA . PHE A 1 910 ? 91.382 127.547 74.373 1.00 95.95 910 PHE A CA 1
ATOM 6045 C C . PHE A 1 910 ? 91.127 126.810 73.068 1.00 95.95 910 PHE A C 1
ATOM 6046 O O . PHE A 1 910 ? 90.235 125.957 73.008 1.00 95.95 910 PHE A O 1
ATOM 6054 N N . MET A 1 911 ? 91.879 127.126 72.021 1.00 97.14 911 MET A N 1
ATOM 6055 C CA . MET A 1 911 ? 91.629 126.595 70.689 1.00 97.14 911 MET A CA 1
ATOM 6056 C C . MET A 1 911 ? 92.561 125.420 70.430 1.00 97.14 911 MET A C 1
ATOM 6057 O O . MET A 1 911 ? 93.784 125.556 70.524 1.00 97.14 911 MET A O 1
ATOM 6062 N N . GLU A 1 912 ? 91.978 124.273 70.115 1.00 98.85 912 GLU A N 1
ATOM 6063 C CA . GLU A 1 912 ? 92.734 123.055 69.870 1.00 98.85 912 GLU A CA 1
ATOM 6064 C C . GLU A 1 912 ? 93.191 122.997 68.417 1.00 98.85 912 GLU A C 1
ATOM 6065 O O . GLU A 1 912 ? 92.402 123.265 67.506 1.00 98.85 912 GLU A O 1
ATOM 6071 N N . PRO A 1 913 ? 94.451 122.656 68.181 1.00 93.83 913 PRO A N 1
ATOM 6072 C CA . PRO A 1 913 ? 94.919 122.489 66.805 1.00 93.83 913 PRO A CA 1
ATOM 6073 C C . PRO A 1 913 ? 94.622 121.099 66.273 1.00 93.83 913 PRO A C 1
ATOM 6074 O O . PRO A 1 913 ? 95.050 120.100 66.855 1.00 93.83 913 PRO A O 1
ATOM 6078 N N . MET A 1 914 ? 93.872 121.022 65.176 1.00 100.05 914 MET A N 1
ATOM 6079 C CA . MET A 1 914 ? 93.594 119.755 64.512 1.00 100.05 914 MET A CA 1
ATOM 6080 C C . MET A 1 914 ? 93.766 119.800 63.006 1.00 100.05 914 MET A C 1
ATOM 6081 O O . MET A 1 914 ? 93.793 118.736 62.380 1.00 100.05 914 MET A O 1
ATOM 6086 N N . GLU A 1 915 ? 93.861 120.982 62.402 1.00 94.65 915 GLU A N 1
ATOM 6087 C CA . GLU A 1 915 ? 94.068 121.094 60.966 1.00 94.65 915 GLU A CA 1
ATOM 6088 C C . GLU A 1 915 ? 95.045 122.204 60.592 1.00 94.65 915 GLU A C 1
ATOM 6089 O O . GLU A 1 915 ? 95.346 122.362 59.407 1.00 94.65 915 GLU A O 1
ATOM 6095 N N . LYS A 1 916 ? 95.575 122.954 61.557 1.00 84.88 916 LYS A N 1
ATOM 6096 C CA . LYS A 1 916 ? 96.324 124.156 61.218 1.00 84.88 916 LYS A CA 1
ATOM 6097 C C . LYS A 1 916 ? 97.684 124.257 61.903 1.00 84.88 916 LYS A C 1
ATOM 6098 O O . LYS A 1 916 ? 98.610 124.845 61.338 1.00 84.88 916 LYS A O 1
ATOM 6104 N N . SER A 1 917 ? 97.824 123.696 63.107 1.00 80.78 917 SER A N 1
ATOM 6105 C CA . SER A 1 917 ? 99.062 123.777 63.891 1.00 80.78 917 SER A CA 1
ATOM 6106 C C . SER A 1 917 ? 99.432 125.235 64.187 1.00 80.78 917 SER A C 1
ATOM 6107 O O . SER A 1 917 ? 100.441 125.763 63.727 1.00 80.78 917 SER A O 1
ATOM 6110 N N . ILE A 1 918 ? 98.570 125.865 64.989 1.00 78.10 918 ILE A N 1
ATOM 6111 C CA . ILE A 1 918 ? 98.638 127.304 65.212 1.00 78.10 918 ILE A CA 1
ATOM 6112 C C . ILE A 1 918 ? 99.946 127.717 65.897 1.00 78.10 918 ILE A C 1
ATOM 6113 O O . ILE A 1 918 ? 100.572 126.933 66.618 1.00 78.10 918 ILE A O 1
ATOM 6118 N N . PHE A 1 919 ? 100.368 128.963 65.648 1.00 76.04 919 PHE A N 1
ATOM 6119 C CA . PHE A 1 919 ? 101.527 129.585 66.277 1.00 76.04 919 PHE A CA 1
ATOM 6120 C C . PHE A 1 919 ? 101.083 130.776 67.117 1.00 76.04 919 PHE A C 1
ATOM 6121 O O . PHE A 1 919 ? 100.172 131.513 66.736 1.00 76.04 919 PHE A O 1
ATOM 6129 N N . TYR A 1 920 ? 101.746 130.979 68.254 1.00 76.73 920 TYR A N 1
ATOM 6130 C CA . TYR A 1 920 ? 101.394 132.036 69.197 1.00 76.73 920 TYR A CA 1
ATOM 6131 C C . TYR A 1 920 ? 102.559 132.999 69.344 1.00 76.73 920 TYR A C 1
ATOM 6132 O O . TYR A 1 920 ? 103.656 132.584 69.725 1.00 76.73 920 TYR A O 1
ATOM 6141 N N . ASN A 1 921 ? 102.321 134.279 69.075 1.00 69.31 921 ASN A N 1
ATOM 6142 C CA . ASN A 1 921 ? 103.353 135.294 69.248 1.00 69.31 921 ASN A CA 1
ATOM 6143 C C . ASN A 1 921 ? 103.438 135.680 70.717 1.00 69.31 921 ASN A C 1
ATOM 6144 O O . ASN A 1 921 ? 102.417 135.969 71.344 1.00 69.31 921 ASN A O 1
ATOM 6146 N N . ASP A 1 922 ? 104.651 135.679 71.266 1.00 72.17 922 ASP A N 1
ATOM 6147 C CA . ASP A 1 922 ? 104.881 136.011 72.670 1.00 72.17 922 ASP A CA 1
ATOM 6148 C C . ASP A 1 922 ? 106.217 136.727 72.784 1.00 72.17 922 ASP A C 1
ATOM 6149 O O . ASP A 1 922 ? 107.270 136.107 72.616 1.00 72.17 922 ASP A O 1
ATOM 6151 N N . GLU A 1 923 ? 106.177 138.018 73.092 1.00 73.65 923 GLU A N 1
ATOM 6152 C CA . GLU A 1 923 ? 107.389 138.825 73.132 1.00 73.65 923 GLU A CA 1
ATOM 6153 C C . GLU A 1 923 ? 108.111 138.756 74.471 1.00 73.65 923 GLU A C 1
ATOM 6154 O O . GLU A 1 923 ? 109.124 139.442 74.642 1.00 73.65 923 GLU A O 1
ATOM 6156 N N . GLY A 1 924 ? 107.630 137.955 75.416 1.00 72.16 924 GLY A N 1
ATOM 6157 C CA . GLY A 1 924 ? 108.250 137.903 76.725 1.00 72.16 924 GLY A CA 1
ATOM 6158 C C . GLY A 1 924 ? 109.212 136.751 76.915 1.00 72.16 924 GLY A C 1
ATOM 6159 O O . GLY A 1 924 ? 109.344 136.233 78.026 1.00 72.16 924 GLY A O 1
ATOM 6160 N N . TYR A 1 925 ? 109.891 136.349 75.844 1.00 73.46 925 TYR A N 1
ATOM 6161 C CA . TYR A 1 925 ? 110.855 135.251 75.872 1.00 73.46 925 TYR A CA 1
ATOM 6162 C C . TYR A 1 925 ? 110.259 134.016 76.539 1.00 73.46 925 TYR A C 1
ATOM 6163 O O . TYR A 1 925 ? 110.704 133.562 77.593 1.00 73.46 925 TYR A O 1
ATOM 6172 N N . SER A 1 926 ? 109.222 133.478 75.896 1.00 71.63 926 SER A N 1
ATOM 6173 C CA . SER A 1 926 ? 108.505 132.346 76.466 1.00 71.63 926 SER A CA 1
ATOM 6174 C C . SER A 1 926 ? 109.368 131.098 76.531 1.00 71.63 926 SER A C 1
ATOM 6175 O O . SER A 1 926 ? 109.151 130.246 77.397 1.00 71.63 926 SER A O 1
ATOM 6178 N N . PHE A 1 927 ? 110.350 130.973 75.645 1.00 63.30 927 PHE A N 1
ATOM 6179 C CA . PHE A 1 927 ? 111.165 129.765 75.588 1.00 63.30 927 PHE A CA 1
ATOM 6180 C C . PHE A 1 927 ? 112.067 129.647 76.802 1.00 63.30 927 PHE A C 1
ATOM 6181 O O . PHE A 1 927 ? 112.886 128.729 76.882 1.00 63.30 927 PHE A O 1
ATOM 6189 N N . SER A 1 928 ? 111.917 130.560 77.754 1.00 58.80 928 SER A N 1
ATOM 6190 C CA . SER A 1 928 ? 112.765 130.589 78.932 1.00 58.80 928 SER A CA 1
ATOM 6191 C C . SER A 1 928 ? 112.291 129.666 80.038 1.00 58.80 928 SER A C 1
ATOM 6192 O O . SER A 1 928 ? 112.915 129.641 81.100 1.00 58.80 928 SER A O 1
ATOM 6195 N N . SER A 1 929 ? 111.208 128.925 79.836 1.00 57.89 929 SER A N 1
ATOM 6196 C CA . SER A 1 929 ? 110.669 128.081 80.892 1.00 57.89 929 SER A CA 1
ATOM 6197 C C . SER A 1 929 ? 111.211 126.665 80.854 1.00 57.89 929 SER A C 1
ATOM 6198 O O . SER A 1 929 ? 110.743 125.825 81.624 1.00 57.89 929 SER A O 1
ATOM 6201 N N . VAL A 1 930 ? 112.162 126.367 79.976 1.00 49.62 930 VAL A N 1
ATOM 6202 C CA . VAL A 1 930 ? 112.791 125.060 79.961 1.00 49.62 930 VAL A CA 1
ATOM 6203 C C . VAL A 1 930 ? 114.261 125.116 80.356 1.00 49.62 930 VAL A C 1
ATOM 6204 O O . VAL A 1 930 ? 114.805 124.105 80.811 1.00 49.62 930 VAL A O 1
ATOM 6208 N N . LEU A 1 931 ? 114.934 126.242 80.161 1.00 45.68 931 LEU A N 1
ATOM 6209 C CA . LEU A 1 931 ? 116.359 126.317 80.468 1.00 45.68 931 LEU A CA 1
ATOM 6210 C C . LEU A 1 931 ? 116.644 126.994 81.810 1.00 45.68 931 LEU A C 1
ATOM 6211 O O . LEU A 1 931 ? 117.369 127.976 81.904 1.00 45.68 931 LEU A O 1
ATOM 6216 N N . TYR A 1 932 ? 116.059 126.457 82.875 1.00 41.05 932 TYR A N 1
ATOM 6217 C CA . 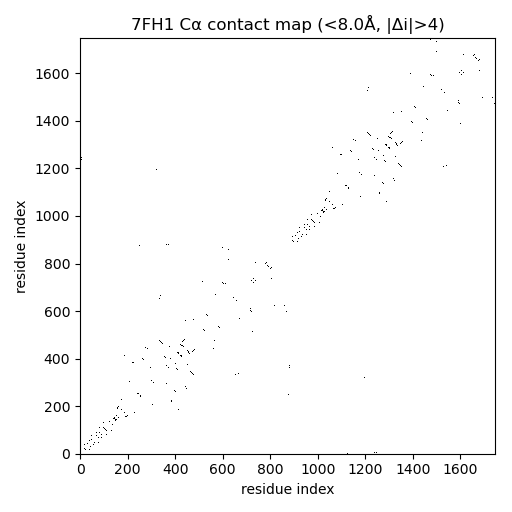TYR A 1 932 ? 116.540 126.615 84.245 1.00 41.05 932 TYR A CA 1
ATOM 6218 C C . TYR A 1 932 ? 116.555 128.065 84.699 1.00 41.05 932 TYR A C 1
ATOM 6219 O O . TYR A 1 932 ? 117.063 128.362 85.781 1.00 41.05 932 TYR A O 1
ATOM 6228 N N . TYR A 1 933 ? 116.025 128.975 83.891 1.00 40.28 933 TYR A N 1
ATOM 6229 C CA . TYR A 1 933 ? 116.038 130.406 84.156 1.00 40.28 933 TYR A CA 1
ATOM 6230 C C . TYR A 1 933 ? 114.661 130.940 84.504 1.00 40.28 933 TYR A C 1
ATOM 6231 O O . TYR A 1 933 ? 114.496 131.627 85.511 1.00 40.28 933 TYR A O 1
ATOM 6240 N N . GLY A 1 934 ? 113.666 130.648 83.681 1.00 39.76 934 GLY A N 1
ATOM 6241 C CA . GLY A 1 934 ? 112.323 131.135 83.875 1.00 39.76 934 GLY A CA 1
ATOM 6242 C C . GLY A 1 934 ? 111.519 130.395 84.904 1.00 39.76 934 GLY A C 1
ATOM 6243 O O . GLY A 1 934 ? 110.341 130.703 85.096 1.00 39.76 934 GLY A O 1
ATOM 6244 N N . ASN A 1 935 ? 112.114 129.412 85.565 1.00 32.54 935 ASN A N 1
ATOM 6245 C CA . ASN A 1 935 ? 111.492 128.707 86.672 1.00 32.54 935 ASN A CA 1
ATOM 6246 C C . ASN A 1 935 ? 112.428 128.679 87.862 1.00 32.54 935 ASN A C 1
ATOM 6247 O O . ASN A 1 935 ? 112.711 127.632 88.440 1.00 32.54 935 ASN A O 1
ATOM 6252 N N . GLU A 1 936 ? 112.909 129.864 88.217 1.00 29.40 936 GLU A N 1
ATOM 6253 C CA . GLU A 1 936 ? 113.818 130.024 89.340 1.00 29.40 936 GLU A CA 1
ATOM 6254 C C . GLU A 1 936 ? 113.079 130.224 90.661 1.00 29.40 936 GLU A C 1
ATOM 6255 O O . GLU A 1 936 ? 113.706 130.421 91.695 1.00 29.40 936 GLU A O 1
ATOM 6261 N N . ALA A 1 937 ? 111.750 130.183 90.628 1.00 21.87 937 ALA A N 1
ATOM 6262 C CA . ALA A 1 937 ? 110.963 130.338 91.842 1.00 21.87 937 ALA A CA 1
ATOM 6263 C C . ALA A 1 937 ? 111.175 129.101 92.698 1.00 21.87 937 ALA A C 1
ATOM 6264 O O . ALA A 1 937 ? 111.481 129.193 93.887 1.00 21.87 937 ALA A O 1
ATOM 6266 N N . THR A 1 938 ? 111.025 127.939 92.074 1.00 22.58 938 THR A N 1
ATOM 6267 C CA . THR A 1 938 ? 111.212 126.672 92.761 1.00 22.58 938 THR A CA 1
ATOM 6268 C C . THR A 1 938 ? 112.639 126.576 93.296 1.00 22.58 938 THR A C 1
ATOM 6269 O O . THR A 1 938 ? 112.858 126.169 94.435 1.00 22.58 938 THR A O 1
ATOM 6273 N N . LEU A 1 939 ? 113.606 126.959 92.469 1.00 23.95 939 LEU A N 1
ATOM 6274 C CA . LEU A 1 939 ? 115.008 126.920 92.864 1.00 23.95 939 LEU A CA 1
ATOM 6275 C C . LEU A 1 939 ? 115.273 127.834 94.055 1.00 23.95 939 LEU A C 1
ATOM 6276 O O . LEU A 1 939 ? 116.018 127.481 94.965 1.00 23.95 939 LEU A O 1
ATOM 6281 N N . LEU A 1 940 ? 114.657 129.010 94.042 1.00 25.21 940 LEU A N 1
ATOM 6282 C CA . LEU A 1 940 ? 114.824 129.972 95.120 1.00 25.21 940 LEU A CA 1
ATOM 6283 C C . LEU A 1 940 ? 114.222 129.435 96.406 1.00 25.21 940 LEU A C 1
ATOM 6284 O O . LEU A 1 940 ? 114.767 129.638 97.486 1.00 25.21 940 LEU A O 1
ATOM 6289 N N . ILE A 1 941 ? 113.094 128.744 96.287 1.00 21.78 941 ILE A N 1
ATOM 6290 C CA . ILE A 1 941 ? 112.428 128.191 97.457 1.00 21.78 941 ILE A CA 1
ATOM 6291 C C . ILE A 1 941 ? 113.025 126.858 97.896 1.00 21.78 941 ILE A C 1
ATOM 6292 O O . ILE A 1 941 ? 113.224 126.627 99.084 1.00 21.78 941 ILE A O 1
ATOM 6297 N N . PHE A 1 942 ? 113.315 125.985 96.938 1.00 23.52 942 PHE A N 1
ATOM 6298 C CA . PHE A 1 942 ? 113.874 124.676 97.258 1.00 23.52 942 PHE A CA 1
ATOM 6299 C C . PHE A 1 942 ? 115.247 124.796 97.891 1.00 23.52 942 PHE A C 1
ATOM 6300 O O . PHE A 1 942 ? 115.646 123.926 98.666 1.00 23.52 942 PHE A O 1
ATOM 6308 N N . ASP A 1 943 ? 115.980 125.856 97.582 1.00 24.15 943 ASP A N 1
ATOM 6309 C CA . ASP A 1 943 ? 117.249 126.100 98.244 1.00 24.15 943 ASP A CA 1
ATOM 6310 C C . ASP A 1 943 ? 117.073 126.738 99.605 1.00 24.15 943 ASP A C 1
ATOM 6311 O O . ASP A 1 943 ? 118.063 126.915 100.315 1.00 24.15 943 ASP A O 1
ATOM 6316 N N . LEU A 1 944 ? 115.850 127.104 99.971 1.00 20.53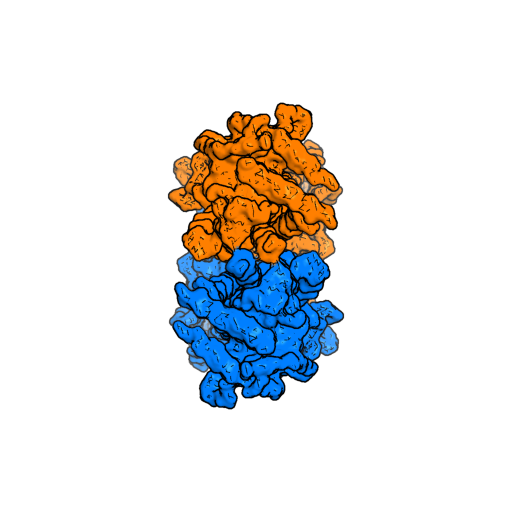 944 LEU A N 1
ATOM 6317 C CA . LEU A 1 944 ? 115.567 127.687 101.273 1.00 20.53 944 LEU A CA 1
ATOM 6318 C C . LEU A 1 944 ? 115.109 126.640 102.268 1.00 20.53 944 LEU A C 1
ATOM 6319 O O . LEU A 1 944 ? 115.457 126.717 103.449 1.00 20.53 944 LEU A O 1
ATOM 6324 N N . LEU A 1 945 ? 114.332 125.659 101.819 1.00 19.06 945 LEU A N 1
ATOM 6325 C CA . LEU A 1 945 ? 113.924 124.594 102.718 1.00 19.06 945 LEU A CA 1
ATOM 6326 C C . LEU A 1 945 ? 115.060 123.623 102.988 1.00 19.06 945 LEU A C 1
ATOM 6327 O O . LEU A 1 945 ? 115.092 123.003 104.052 1.00 19.06 945 LEU A O 1
ATOM 6332 N N . PHE A 1 946 ? 116.000 123.475 102.056 1.00 20.71 946 PHE A N 1
ATOM 6333 C CA . PHE A 1 946 ? 117.194 122.692 102.350 1.00 20.71 946 PHE A CA 1
ATOM 6334 C C . PHE A 1 946 ? 118.007 123.346 103.459 1.00 20.71 946 PHE A C 1
ATOM 6335 O O . PHE A 1 946 ? 118.525 122.664 104.347 1.00 20.71 946 PHE A O 1
ATOM 6343 N N . PHE A 1 947 ? 118.132 124.669 103.420 1.00 19.31 947 PHE A N 1
ATOM 6344 C CA . PHE A 1 947 ? 118.875 125.381 104.451 1.00 19.31 947 PHE A CA 1
ATOM 6345 C C . PHE A 1 947 ? 118.195 125.274 105.805 1.00 19.31 947 PHE A C 1
ATOM 6346 O O . PHE A 1 947 ? 118.866 125.159 106.831 1.00 19.31 947 PHE A O 1
ATOM 6354 N N . CYS A 1 948 ? 116.869 125.321 105.832 1.00 19.94 948 CYS A N 1
ATOM 6355 C CA . CYS A 1 948 ? 116.136 125.328 107.088 1.00 19.94 948 CYS A CA 1
ATOM 6356 C C . CYS A 1 948 ? 115.835 123.936 107.614 1.00 19.94 948 CYS A C 1
ATOM 6357 O O . CYS A 1 948 ? 115.175 123.822 108.647 1.00 19.94 948 CYS A O 1
ATOM 6360 N N . VAL A 1 949 ? 116.278 122.886 106.930 1.00 19.39 949 VAL A N 1
ATOM 6361 C CA . VAL A 1 949 ? 116.118 121.516 107.404 1.00 19.39 949 VAL A CA 1
ATOM 6362 C C . VAL A 1 949 ? 117.430 120.950 107.929 1.00 19.39 949 VAL A C 1
ATOM 6363 O O . VAL A 1 949 ? 117.447 120.268 108.953 1.00 19.39 949 VAL A O 1
ATOM 6367 N N . VAL A 1 950 ? 118.542 121.221 107.246 1.00 17.15 950 VAL A N 1
ATOM 6368 C CA . VAL A 1 950 ? 119.846 120.893 107.808 1.00 17.15 950 VAL A CA 1
ATOM 6369 C C . VAL A 1 950 ? 120.111 121.729 109.050 1.00 17.15 950 VAL A C 1
ATOM 6370 O O . VAL A 1 950 ? 120.757 121.265 109.995 1.00 17.15 950 VAL A O 1
ATOM 6374 N N . ASP A 1 951 ? 119.630 122.967 109.071 1.00 20.69 951 ASP A N 1
ATOM 6375 C CA . ASP A 1 951 ? 119.688 123.785 110.274 1.00 20.69 951 ASP A CA 1
ATOM 6376 C C . ASP A 1 951 ? 118.846 123.204 111.397 1.00 20.69 951 ASP A C 1
ATOM 6377 O O . ASP A 1 951 ? 119.077 123.523 112.564 1.00 20.69 951 ASP A O 1
ATOM 6382 N N . LEU A 1 952 ? 117.885 122.347 111.077 1.00 18.42 952 LEU A N 1
ATOM 6383 C CA . LEU A 1 952 ? 116.924 121.885 112.068 1.00 18.42 952 LEU A CA 1
ATOM 6384 C C . LEU A 1 952 ? 117.349 120.576 112.709 1.00 18.42 952 LEU A C 1
ATOM 6385 O O . LEU A 1 952 ? 117.099 120.364 113.897 1.00 18.42 952 LEU A O 1
ATOM 6390 N N . ALA A 1 953 ? 117.988 119.691 111.947 1.00 19.24 953 ALA A N 1
ATOM 6391 C CA . ALA A 1 953 ? 118.531 118.468 112.526 1.00 19.24 953 ALA A CA 1
ATOM 6392 C C . ALA A 1 953 ? 119.698 118.780 113.449 1.00 19.24 953 ALA A C 1
ATOM 6393 O O . ALA A 1 953 ? 119.668 118.458 114.641 1.00 19.24 953 ALA A O 1
ATOM 6395 N N . CYS A 1 954 ? 120.740 119.403 112.914 1.00 21.28 954 CYS A N 1
ATOM 6396 C CA . CYS A 1 954 ? 121.880 119.880 113.685 1.00 21.28 954 CYS A CA 1
ATOM 6397 C C . CYS A 1 954 ? 121.865 121.402 113.667 1.00 21.28 954 CYS A C 1
ATOM 6398 O O . CYS A 1 954 ? 121.908 122.008 112.593 1.00 21.28 954 CYS A O 1
ATOM 6401 N N . GLN A 1 955 ? 121.827 122.021 114.845 1.00 22.82 955 GLN A N 1
ATOM 6402 C CA . GLN A 1 955 ? 121.484 123.438 114.911 1.00 22.82 955 GLN A CA 1
ATOM 6403 C C . GLN A 1 955 ? 122.597 124.357 114.436 1.00 22.82 955 GLN A C 1
ATOM 6404 O O . GLN A 1 955 ? 122.532 125.567 114.660 1.00 22.82 955 GLN A O 1
ATOM 6410 N N . ASN A 1 956 ? 123.614 123.810 113.787 1.00 18.58 956 ASN A N 1
ATOM 6411 C CA . ASN A 1 956 ? 124.757 124.612 113.394 1.00 18.58 956 ASN A CA 1
ATOM 6412 C C . ASN A 1 956 ? 124.424 125.376 112.119 1.00 18.58 956 ASN A C 1
ATOM 6413 O O . ASN A 1 956 ? 123.673 124.898 111.272 1.00 18.58 956 ASN A O 1
ATOM 6418 N N . PHE A 1 957 ? 124.978 126.581 111.986 1.00 20.41 957 PHE A N 1
ATOM 6419 C CA . PHE A 1 957 ? 124.669 127.437 110.844 1.00 20.41 957 PHE A CA 1
ATOM 6420 C C . PHE A 1 957 ? 125.676 127.332 109.712 1.00 20.41 957 PHE A C 1
ATOM 6421 O O . PHE A 1 957 ? 125.290 127.451 108.552 1.00 20.41 957 PHE A O 1
ATOM 6429 N N . ILE A 1 958 ? 126.962 127.146 110.002 1.00 15.93 958 ILE A N 1
ATOM 6430 C CA . ILE A 1 958 ? 127.914 126.930 108.920 1.00 15.93 958 ILE A CA 1
ATOM 6431 C C . ILE A 1 958 ? 127.591 125.637 108.193 1.00 15.93 958 ILE A C 1
ATOM 6432 O O . ILE A 1 958 ? 127.620 125.573 106.961 1.00 15.93 958 ILE A O 1
ATOM 6437 N N . LEU A 1 959 ? 127.263 124.590 108.943 1.00 16.22 959 LEU A N 1
ATOM 6438 C CA . LEU A 1 959 ? 126.918 123.321 108.320 1.00 16.22 959 LEU A CA 1
ATOM 6439 C C . LEU A 1 959 ? 125.632 123.420 107.520 1.00 16.22 959 LEU A C 1
ATOM 6440 O O . LEU A 1 959 ? 125.441 122.662 106.569 1.00 16.22 959 LEU A O 1
ATOM 6445 N N . ALA A 1 960 ? 124.736 124.328 107.880 1.00 15.88 960 ALA A N 1
ATOM 6446 C CA . ALA A 1 960 ? 123.518 124.456 107.096 1.00 15.88 960 ALA A CA 1
ATOM 6447 C C . ALA A 1 960 ? 123.813 125.035 105.724 1.00 15.88 960 ALA A C 1
ATOM 6448 O O . ALA A 1 960 ? 123.227 124.605 104.730 1.00 15.88 960 ALA A O 1
ATOM 6450 N N . SER A 1 961 ? 124.725 126.003 105.644 1.00 16.20 961 SER A N 1
ATOM 6451 C CA . SER A 1 961 ? 125.000 126.690 104.391 1.00 16.20 961 SER A CA 1
ATOM 6452 C C . SER A 1 961 ? 126.281 126.235 103.714 1.00 16.20 961 SER A C 1
ATOM 6453 O O . SER A 1 961 ? 126.724 126.894 102.773 1.00 16.20 961 SER A O 1
ATOM 6456 N N . PHE A 1 962 ? 126.916 125.173 104.194 1.00 18.67 962 PHE A N 1
ATOM 6457 C CA . PHE A 1 962 ? 127.855 124.460 103.344 1.00 18.67 962 PHE A CA 1
ATOM 6458 C C . PHE A 1 962 ? 127.166 123.298 102.657 1.00 18.67 962 PHE A C 1
ATOM 6459 O O . PHE A 1 962 ? 127.711 122.718 101.717 1.00 18.67 962 PHE A O 1
ATOM 6467 N N . LEU A 1 963 ? 125.970 122.945 103.111 1.00 18.64 963 LEU A N 1
ATOM 6468 C CA . LEU A 1 963 ? 125.233 121.855 102.496 1.00 18.64 963 LEU A CA 1
ATOM 6469 C C . LEU A 1 963 ? 124.135 122.353 101.569 1.00 18.64 963 LEU A C 1
ATOM 6470 O O . LEU A 1 963 ? 123.465 121.539 100.931 1.00 18.64 963 LEU A O 1
ATOM 6475 N N . THR A 1 964 ? 123.902 123.664 101.499 1.00 20.77 964 THR A N 1
ATOM 6476 C CA . THR A 1 964 ? 123.036 124.174 100.445 1.00 20.77 964 THR A CA 1
ATOM 6477 C C . THR A 1 964 ? 123.845 124.671 99.269 1.00 20.77 964 THR A C 1
ATOM 6478 O O . THR A 1 964 ? 123.311 124.800 98.167 1.00 20.77 964 THR A O 1
ATOM 6482 N N . TYR A 1 965 ? 125.118 124.990 99.485 1.00 23.23 965 TYR A N 1
ATOM 6483 C CA . TYR A 1 965 ? 125.998 125.248 98.355 1.00 23.23 965 TYR A CA 1
ATOM 6484 C C . TYR A 1 965 ? 126.413 123.947 97.693 1.00 23.23 965 TYR A C 1
ATOM 6485 O O . TYR A 1 965 ? 126.580 123.889 96.473 1.00 23.23 965 TYR A O 1
ATOM 6494 N N . LEU A 1 966 ? 126.579 122.890 98.484 1.00 22.74 966 LEU A N 1
ATOM 6495 C CA . LEU A 1 966 ? 127.009 121.616 97.928 1.00 22.74 966 LEU A CA 1
ATOM 6496 C C . LEU A 1 966 ? 125.902 120.950 97.127 1.00 22.74 966 LEU A C 1
ATOM 6497 O O . LEU A 1 966 ? 126.186 120.258 96.146 1.00 22.74 966 LEU A O 1
ATOM 6502 N N . GLN A 1 967 ? 124.645 121.131 97.528 1.00 24.56 967 GLN A N 1
ATOM 6503 C CA . GLN A 1 967 ? 123.534 120.571 96.776 1.00 24.56 967 GLN A CA 1
ATOM 6504 C C . GLN A 1 967 ? 123.188 121.381 95.540 1.00 24.56 967 GLN A C 1
ATOM 6505 O O . GLN A 1 967 ? 122.468 120.877 94.677 1.00 24.56 967 GLN A O 1
ATOM 6511 N N . GLN A 1 968 ? 123.630 122.633 95.446 1.00 26.88 968 GLN A N 1
ATOM 6512 C CA . GLN A 1 968 ? 123.423 123.370 94.208 1.00 26.88 968 GLN A CA 1
ATOM 6513 C C . GLN A 1 968 ? 124.342 122.856 93.116 1.00 26.88 968 GLN A C 1
ATOM 6514 O O . GLN A 1 968 ? 123.899 122.586 91.997 1.00 26.88 968 GLN A O 1
ATOM 6520 N N . GLU A 1 969 ? 125.626 122.696 93.432 1.00 26.90 969 GLU A N 1
ATOM 6521 C CA . GLU A 1 969 ? 126.593 122.333 92.408 1.00 26.90 969 GLU A CA 1
ATOM 6522 C C . GLU A 1 969 ? 126.366 120.921 91.890 1.00 26.90 969 GLU A C 1
ATOM 6523 O O . GLU A 1 969 ? 126.651 120.647 90.720 1.00 26.90 969 GLU A O 1
ATOM 6529 N N . ILE A 1 970 ? 125.876 120.015 92.734 1.00 25.30 970 ILE A N 1
ATOM 6530 C CA . ILE A 1 970 ? 125.557 118.676 92.255 1.00 25.30 970 ILE A CA 1
ATOM 6531 C C . ILE A 1 970 ? 124.409 118.728 91.260 1.00 25.30 970 ILE A C 1
ATOM 6532 O O . ILE A 1 970 ? 124.458 118.089 90.205 1.00 25.30 970 ILE A O 1
ATOM 6537 N N . PHE A 1 971 ? 123.360 119.483 91.570 1.00 26.07 971 PHE A N 1
ATOM 6538 C CA . PHE A 1 971 ? 122.238 119.577 90.647 1.00 26.07 971 PHE A CA 1
ATOM 6539 C C . PHE A 1 971 ? 122.541 120.495 89.478 1.00 26.07 971 PHE A C 1
ATOM 6540 O O . PHE A 1 971 ? 121.971 120.323 88.400 1.00 26.07 971 PHE A O 1
ATOM 6548 N N . ARG A 1 972 ? 123.415 121.476 89.669 1.00 32.03 972 ARG A N 1
ATOM 6549 C CA . ARG A 1 972 ? 123.879 122.270 88.539 1.00 32.03 972 ARG A CA 1
ATOM 6550 C C . ARG A 1 972 ? 124.691 121.419 87.582 1.00 32.03 972 ARG A C 1
ATOM 6551 O O . ARG A 1 972 ? 124.622 121.605 86.364 1.00 32.03 972 ARG A O 1
ATOM 6559 N N . TYR A 1 973 ? 125.478 120.485 88.114 1.00 30.12 973 TYR A N 1
ATOM 6560 C CA . TYR A 1 973 ? 126.301 119.641 87.261 1.00 30.12 973 TYR A CA 1
ATOM 6561 C C . TYR A 1 973 ? 125.480 118.563 86.571 1.00 30.12 973 TYR A C 1
ATOM 6562 O O . TYR A 1 973 ? 125.731 118.250 85.406 1.00 30.12 973 TYR A O 1
ATOM 6571 N N . ILE A 1 974 ? 124.510 117.978 87.275 1.00 33.07 974 ILE A N 1
ATOM 6572 C CA . ILE A 1 974 ? 123.670 116.952 86.666 1.00 33.07 974 ILE A CA 1
ATOM 6573 C C . ILE A 1 974 ? 122.951 117.516 85.450 1.00 33.07 974 ILE A C 1
ATOM 6574 O O . ILE A 1 974 ? 122.833 116.853 84.414 1.00 33.07 974 ILE A O 1
ATOM 6579 N N . ARG A 1 975 ? 122.474 118.754 85.554 1.00 37.31 975 ARG A N 1
ATOM 6580 C CA . ARG A 1 975 ? 121.773 119.382 84.442 1.00 37.31 975 ARG A CA 1
ATOM 6581 C C . ARG A 1 975 ? 122.679 119.551 83.231 1.00 37.31 975 ARG A C 1
ATOM 6582 O O . ARG A 1 975 ? 122.264 119.295 82.097 1.00 37.31 975 ARG A O 1
ATOM 6590 N N . ASN A 1 976 ? 123.919 119.985 83.450 1.00 42.15 976 ASN A N 1
ATOM 6591 C CA . ASN A 1 976 ? 124.799 120.323 82.338 1.00 42.15 976 ASN A CA 1
ATOM 6592 C C . ASN A 1 976 ? 125.456 119.105 81.712 1.00 42.15 976 ASN A C 1
ATOM 6593 O O . ASN A 1 976 ? 125.975 119.198 80.597 1.00 42.15 976 ASN A O 1
ATOM 6598 N N . THR A 1 977 ? 125.462 117.966 82.401 1.00 42.03 977 THR A N 1
ATOM 6599 C CA . THR A 1 977 ? 126.046 116.764 81.822 1.00 42.03 977 THR A CA 1
ATOM 6600 C C . THR A 1 977 ? 125.004 115.940 81.080 1.00 42.03 977 THR A C 1
ATOM 6601 O O . THR A 1 977 ? 125.142 115.682 79.881 1.00 42.03 977 THR A O 1
ATOM 6605 N N . VAL A 1 978 ? 123.954 115.516 81.783 1.00 44.71 978 VAL A N 1
ATOM 6606 C CA . VAL A 1 978 ? 122.912 114.726 81.140 1.00 44.71 978 VAL A CA 1
ATOM 6607 C C . VAL A 1 978 ? 122.148 115.564 80.125 1.00 44.71 978 VAL A C 1
ATOM 6608 O O . VAL A 1 978 ? 121.615 115.033 79.147 1.00 44.71 978 VAL A O 1
ATOM 6612 N N . GLY A 1 979 ? 122.072 116.877 80.335 1.00 47.65 979 GLY A N 1
ATOM 6613 C CA . GLY A 1 979 ? 121.394 117.722 79.369 1.00 47.65 979 GLY A CA 1
ATOM 6614 C C . GLY A 1 979 ? 122.088 117.745 78.022 1.00 47.65 979 GLY A C 1
ATOM 6615 O O . GLY A 1 979 ? 121.451 117.597 76.979 1.00 47.65 979 GLY A O 1
ATOM 6616 N N . GLN A 1 980 ? 123.408 117.925 78.025 1.00 53.47 980 GLN A N 1
ATOM 6617 C CA . GLN A 1 980 ? 124.133 118.010 76.763 1.00 53.47 980 GLN A CA 1
ATOM 6618 C C . GLN A 1 980 ? 124.392 116.636 76.158 1.00 53.47 980 GLN A C 1
ATOM 6619 O O . GLN A 1 980 ? 124.502 116.516 74.933 1.00 53.47 980 GLN A O 1
ATOM 6625 N N . LYS A 1 981 ? 124.495 115.598 76.989 1.00 57.44 981 LYS A N 1
ATOM 6626 C CA . LYS A 1 981 ? 124.607 114.243 76.463 1.00 57.44 981 LYS A CA 1
ATOM 6627 C C . LYS A 1 981 ? 123.353 113.857 75.694 1.00 57.44 981 LYS A C 1
ATOM 6628 O O . LYS A 1 981 ? 123.424 113.134 74.694 1.00 57.44 981 LYS A O 1
ATOM 6634 N N . ASN A 1 982 ? 122.194 114.322 76.159 1.00 62.83 982 ASN A N 1
ATOM 6635 C CA . ASN A 1 982 ? 120.950 114.113 75.429 1.00 62.83 982 ASN A CA 1
ATOM 6636 C C . ASN A 1 982 ? 120.980 114.814 74.079 1.00 62.83 982 ASN A C 1
ATOM 6637 O O . ASN A 1 982 ? 120.571 114.246 73.062 1.00 62.83 982 ASN A O 1
ATOM 6642 N N . LEU A 1 983 ? 121.464 116.057 74.049 1.00 68.83 983 LEU A N 1
ATOM 6643 C CA . LEU A 1 983 ? 121.386 116.844 72.825 1.00 68.83 983 LEU A CA 1
ATOM 6644 C C . LEU A 1 983 ? 122.257 116.255 71.724 1.00 68.83 983 LEU A C 1
ATOM 6645 O O . LEU A 1 983 ? 121.979 116.466 70.539 1.00 68.83 983 LEU A O 1
ATOM 6650 N N . ALA A 1 984 ? 123.304 115.514 72.091 1.00 76.93 984 ALA A N 1
ATOM 6651 C CA . ALA A 1 984 ? 124.137 114.870 71.083 1.00 76.93 984 ALA A CA 1
ATOM 6652 C C . ALA A 1 984 ? 123.354 113.818 70.309 1.00 76.93 984 ALA A C 1
ATOM 6653 O O . ALA A 1 984 ? 123.519 113.685 69.092 1.00 76.93 984 ALA A O 1
ATOM 6655 N N . SER A 1 985 ? 122.511 113.049 70.995 1.00 79.87 985 SER A N 1
ATOM 6656 C CA . SER A 1 985 ? 121.726 112.031 70.307 1.00 79.87 985 SER A CA 1
ATOM 6657 C C . SER A 1 985 ? 120.655 112.663 69.427 1.00 79.87 985 SER A C 1
ATOM 6658 O O . SER A 1 985 ? 120.510 112.303 68.254 1.00 79.87 985 SER A O 1
ATOM 6661 N N . LYS A 1 986 ? 119.898 113.616 69.974 1.00 71.86 986 LYS A N 1
ATOM 6662 C CA . LYS A 1 986 ? 118.767 114.180 69.248 1.00 71.86 986 LYS A CA 1
ATOM 6663 C C . LYS A 1 986 ? 119.192 114.992 68.033 1.00 71.86 986 LYS A C 1
ATOM 6664 O O . LYS A 1 986 ? 118.352 115.289 67.178 1.00 71.86 986 LYS A O 1
ATOM 6670 N N . THR A 1 987 ? 120.462 115.357 67.933 1.00 79.93 987 THR A N 1
ATOM 6671 C CA . THR A 1 987 ? 120.980 116.128 66.810 1.00 79.93 987 THR A CA 1
ATOM 6672 C C . THR A 1 987 ? 122.219 115.435 66.235 1.00 79.93 987 THR A C 1
ATOM 6673 O O . THR A 1 987 ? 122.496 114.267 66.522 1.00 79.93 987 THR A O 1
ATOM 6677 N N . LEU A 1 988 ? 122.944 116.160 65.385 1.00 83.42 988 LEU A N 1
ATOM 6678 C CA . LEU A 1 988 ? 124.133 115.617 64.742 1.00 83.42 988 LEU A CA 1
ATOM 6679 C C . LEU A 1 988 ? 125.170 115.192 65.775 1.00 83.42 988 LEU A C 1
ATOM 6680 O O . LEU A 1 988 ? 125.239 115.737 66.879 1.00 83.42 988 LEU A O 1
ATOM 6685 N N . VAL A 1 989 ? 125.991 114.217 65.379 1.00 88.35 989 VAL A N 1
ATOM 6686 C CA . VAL A 1 989 ? 126.996 113.546 66.220 1.00 88.35 989 VAL A CA 1
ATOM 6687 C C . VAL A 1 989 ? 126.522 113.344 67.655 1.00 88.35 989 VAL A C 1
ATOM 6688 O O . VAL A 1 989 ? 126.397 112.209 68.119 1.00 88.35 989 VAL A O 1
ATOM 6692 N N . GLN B 1 37 ? 89.892 126.732 147.068 1.00 86.36 37 GLN B N 1
ATOM 6693 C CA . GLN B 1 37 ? 89.927 128.107 147.548 1.00 86.36 37 GLN B CA 1
ATOM 6694 C C . GLN B 1 37 ? 91.206 128.805 147.111 1.00 86.36 37 GLN B C 1
ATOM 6695 O O . GLN B 1 37 ? 91.977 128.267 146.319 1.00 86.36 37 GLN B O 1
ATOM 6697 N N . THR B 1 38 ? 91.426 130.007 147.634 1.00 93.32 38 THR B N 1
ATOM 6698 C CA . THR B 1 38 ? 92.656 130.753 147.414 1.00 93.32 38 THR B CA 1
ATOM 6699 C C . THR B 1 38 ? 93.500 130.701 148.679 1.00 93.32 38 THR B C 1
ATOM 6700 O O . THR B 1 38 ? 92.966 130.645 149.791 1.00 93.32 38 THR B O 1
ATOM 6704 N N . PHE B 1 39 ? 94.817 130.709 148.505 1.00 91.31 39 PHE B N 1
ATOM 6705 C CA . PHE B 1 39 ? 95.761 130.563 149.610 1.00 91.31 39 PHE B CA 1
ATOM 6706 C C . PHE B 1 39 ? 96.652 131.799 149.619 1.00 91.31 39 PHE B C 1
ATOM 6707 O O . PHE B 1 39 ? 97.710 131.816 148.989 1.00 91.31 39 PHE B O 1
ATOM 6715 N N . SER B 1 40 ? 96.228 132.834 150.337 1.00 97.38 40 SER B N 1
ATOM 6716 C CA . SER B 1 40 ? 96.996 134.066 150.407 1.00 97.38 40 SER B CA 1
ATOM 6717 C C . SER B 1 40 ? 96.708 134.764 151.727 1.00 97.38 40 SER B C 1
ATOM 6718 O O . SER B 1 40 ? 95.573 134.745 152.210 1.00 97.38 40 SER B O 1
ATOM 6721 N N . PHE B 1 41 ? 97.737 135.376 152.301 1.00 101.37 41 PHE B N 1
ATOM 6722 C CA . PHE B 1 41 ? 97.616 136.081 153.567 1.00 101.37 41 PHE B CA 1
ATOM 6723 C C . PHE B 1 41 ? 98.642 137.201 153.594 1.00 101.37 41 PHE B C 1
ATOM 6724 O O . PHE B 1 41 ? 99.640 137.147 152.868 1.00 101.37 41 PHE B O 1
ATOM 6732 N N . PRO B 1 42 ? 98.423 138.235 154.410 1.00 105.94 42 PRO B N 1
ATOM 6733 C CA . PRO B 1 42 ? 99.307 139.405 154.368 1.00 105.94 42 PRO B CA 1
ATOM 6734 C C . PRO B 1 42 ? 100.747 139.062 154.718 1.00 105.94 42 PRO B C 1
ATOM 6735 O O . PRO B 1 42 ? 101.024 138.140 155.487 1.00 105.94 42 PRO B O 1
ATOM 6739 N N . PHE B 1 43 ? 101.663 139.825 154.129 1.00 115.73 43 PHE B N 1
ATOM 6740 C CA . PHE B 1 43 ? 103.095 139.637 154.324 1.00 115.73 43 PHE B CA 1
ATOM 6741 C C . PHE B 1 43 ? 103.545 140.409 155.558 1.00 115.73 43 PHE B C 1
ATOM 6742 O O . PHE B 1 43 ? 103.387 141.633 155.620 1.00 115.73 43 PHE B O 1
ATOM 6750 N N . GLN B 1 44 ? 104.106 139.698 156.532 1.00 118.59 44 GLN B N 1
ATOM 6751 C CA . GLN B 1 44 ? 104.552 140.302 157.778 1.00 118.59 44 GLN B CA 1
ATOM 6752 C C . GLN B 1 44 ? 105.969 139.853 158.096 1.00 118.59 44 GLN B C 1
ATOM 6753 O O . GLN B 1 44 ? 106.315 138.683 157.914 1.00 118.59 44 GLN B O 1
ATOM 6759 N N . GLN B 1 45 ? 106.781 140.791 158.582 1.00 111.50 45 GLN B N 1
ATOM 6760 C CA . GLN B 1 45 ? 108.167 140.542 158.922 1.00 111.50 45 GLN B CA 1
ATOM 6761 C C . GLN B 1 45 ? 108.371 140.644 160.428 1.00 111.50 45 GLN B C 1
ATOM 6762 O O . GLN B 1 45 ? 107.729 141.471 161.084 1.00 111.50 45 GLN B O 1
ATOM 6768 N N . PRO B 1 46 ? 109.259 139.831 161.001 1.00 108.10 46 PRO B N 1
ATOM 6769 C CA . PRO B 1 46 ? 109.485 139.904 162.452 1.00 108.10 46 PRO B CA 1
ATOM 6770 C C . PRO B 1 46 ? 110.002 141.251 162.918 1.00 108.10 46 PRO B C 1
ATOM 6771 O O . PRO B 1 46 ? 109.749 141.638 164.066 1.00 108.10 46 PRO B O 1
ATOM 6775 N N . GLU B 1 47 ? 110.723 141.979 162.066 1.00 105.42 47 GLU B N 1
ATOM 6776 C CA . GLU B 1 47 ? 111.251 143.280 162.461 1.00 105.42 47 GLU B CA 1
ATOM 6777 C C . GLU B 1 47 ? 110.158 144.323 162.629 1.00 105.42 47 GLU B C 1
ATOM 6778 O O . GLU B 1 47 ? 110.412 145.373 163.226 1.00 105.42 47 GLU B O 1
ATOM 6780 N N . LYS B 1 48 ? 108.956 144.063 162.120 1.00 110.56 48 LYS B N 1
ATOM 6781 C CA . LYS B 1 48 ? 107.872 145.034 162.156 1.00 110.56 48 LYS B CA 1
ATOM 6782 C C . LYS B 1 48 ? 106.808 144.715 163.199 1.00 110.56 48 LYS B C 1
ATOM 6783 O O . LYS B 1 48 ? 105.862 145.496 163.350 1.00 110.56 48 LYS B O 1
ATOM 6789 N N . CYS B 1 49 ? 106.926 143.600 163.916 1.00 116.72 49 CYS B N 1
ATOM 6790 C CA . CYS B 1 49 ? 106.004 143.329 165.009 1.00 116.72 49 CYS B CA 1
ATOM 6791 C C . CYS B 1 49 ? 106.164 144.373 166.104 1.00 116.72 49 CYS B C 1
ATOM 6792 O O . CYS B 1 49 ? 107.274 144.825 166.399 1.00 116.72 49 CYS B O 1
ATOM 6795 N N . ASP B 1 50 ? 105.042 144.752 166.710 1.00 118.66 50 ASP B N 1
ATOM 6796 C CA . ASP B 1 50 ? 105.046 145.786 167.730 1.00 118.66 50 ASP B CA 1
ATOM 6797 C C . ASP B 1 50 ? 105.752 145.297 168.990 1.00 118.66 50 ASP B C 1
ATOM 6798 O O . ASP B 1 50 ? 105.927 144.098 169.211 1.00 118.66 50 ASP B O 1
ATOM 6803 N N . ASN B 1 51 ? 106.153 146.258 169.829 1.00 118.07 51 ASN B N 1
ATOM 6804 C CA . ASN B 1 51 ? 106.924 145.940 171.025 1.00 118.07 51 ASN B CA 1
ATOM 6805 C C . ASN B 1 51 ? 106.195 144.978 171.952 1.00 118.07 51 ASN B C 1
ATOM 6806 O O . ASN B 1 51 ? 106.847 144.260 172.718 1.00 118.07 51 ASN B O 1
ATOM 6811 N N . ASN B 1 52 ? 104.866 144.948 171.903 1.00 115.79 52 ASN B N 1
ATOM 6812 C CA . ASN B 1 52 ? 104.076 144.018 172.691 1.00 115.79 52 ASN B CA 1
ATOM 6813 C C . ASN B 1 52 ? 103.598 142.827 171.876 1.00 115.79 52 ASN B C 1
ATOM 6814 O O . ASN B 1 52 ? 102.824 142.008 172.381 1.00 115.79 52 ASN B O 1
ATOM 6819 N N . GLN B 1 53 ? 104.039 142.712 170.627 1.00 115.56 53 GLN B N 1
ATOM 6820 C CA . GLN B 1 53 ? 103.663 141.616 169.751 1.00 115.56 53 GLN B CA 1
ATOM 6821 C C . GLN B 1 53 ? 104.890 140.776 169.430 1.00 115.56 53 GLN B C 1
ATOM 6822 O O . GLN B 1 53 ? 106.005 141.295 169.328 1.00 115.56 53 GLN B O 1
ATOM 6828 N N . TYR B 1 54 ? 104.684 139.474 169.274 1.00 112.70 54 TYR B N 1
ATOM 6829 C CA . TYR B 1 54 ? 105.769 138.576 168.923 1.00 112.70 54 TYR B CA 1
ATOM 6830 C C . TYR B 1 54 ? 105.433 137.826 167.643 1.00 112.70 54 TYR B C 1
ATOM 6831 O O . TYR B 1 54 ? 104.266 137.612 167.307 1.00 112.70 54 TYR B O 1
ATOM 6840 N N . PHE B 1 55 ? 106.481 137.426 166.935 1.00 106.64 55 PHE B N 1
ATOM 6841 C CA . PHE B 1 55 ? 106.360 136.790 165.632 1.00 106.64 55 PHE B CA 1
ATOM 6842 C C . PHE B 1 55 ? 106.216 135.286 165.826 1.00 106.64 55 PHE B C 1
ATOM 6843 O O . PHE B 1 55 ? 107.053 134.660 166.483 1.00 106.64 55 PHE B O 1
ATOM 6851 N N . ASP B 1 56 ? 105.156 134.713 165.266 1.00 100.47 56 ASP B N 1
ATOM 6852 C CA . ASP B 1 56 ? 104.964 133.271 165.313 1.00 100.47 56 ASP B CA 1
ATOM 6853 C C . ASP B 1 56 ? 105.764 132.594 164.210 1.00 100.47 56 ASP B C 1
ATOM 6854 O O . ASP B 1 56 ? 106.030 133.189 163.162 1.00 100.47 56 ASP B O 1
ATOM 6859 N N . ILE B 1 57 ? 106.155 131.341 164.446 1.00 94.25 57 ILE B N 1
ATOM 6860 C CA . ILE B 1 57 ? 106.919 130.620 163.436 1.00 94.25 57 ILE B CA 1
ATOM 6861 C C . ILE B 1 57 ? 106.037 129.763 162.535 1.00 94.25 57 ILE B C 1
ATOM 6862 O O . ILE B 1 57 ? 106.406 129.518 161.380 1.00 94.25 57 ILE B O 1
ATOM 6867 N N . SER B 1 58 ? 104.882 129.302 163.017 1.00 92.77 58 SER B N 1
ATOM 6868 C CA . SER B 1 58 ? 103.994 128.478 162.211 1.00 92.77 58 SER B CA 1
ATOM 6869 C C . SER B 1 58 ? 102.784 129.233 161.682 1.00 92.77 58 SER B C 1
ATOM 6870 O O . SER B 1 58 ? 102.046 128.684 160.858 1.00 92.77 58 SER B O 1
ATOM 6873 N N . ALA B 1 59 ? 102.556 130.465 162.131 1.00 96.19 59 ALA B N 1
ATOM 6874 C CA . ALA B 1 59 ? 101.488 131.296 161.603 1.00 96.19 59 ALA B CA 1
ATOM 6875 C C . ALA B 1 59 ? 101.997 132.490 160.816 1.00 96.19 59 ALA B C 1
ATOM 6876 O O . ALA B 1 59 ? 101.232 133.063 160.032 1.00 96.19 59 ALA B O 1
ATOM 6878 N N . LEU B 1 60 ? 103.258 132.880 161.006 1.00 100.59 60 LEU B N 1
ATOM 6879 C CA . LEU B 1 60 ? 103.893 133.944 160.231 1.00 100.59 60 LEU B CA 1
ATOM 6880 C C . LEU B 1 60 ? 103.115 135.253 160.340 1.00 100.59 60 LEU B C 1
ATOM 6881 O O . LEU B 1 60 ? 102.942 135.986 159.365 1.00 100.59 60 LEU B O 1
ATOM 6886 N N . SER B 1 61 ? 102.639 135.543 161.548 1.00 108.77 61 SER B N 1
ATOM 6887 C CA . SER B 1 61 ? 101.961 136.801 161.816 1.00 108.77 61 SER B CA 1
ATOM 6888 C C . SER B 1 61 ? 102.268 137.228 163.241 1.00 108.77 61 SER B C 1
ATOM 6889 O O . SER B 1 61 ? 102.543 136.401 164.112 1.00 108.77 61 SER B O 1
ATOM 6892 N N . CYS B 1 62 ? 102.218 138.536 163.468 1.00 116.74 62 CYS B N 1
ATOM 6893 C CA . CYS B 1 62 ? 102.482 139.066 164.797 1.00 116.74 62 CYS B CA 1
ATOM 6894 C C . CYS B 1 62 ? 101.359 138.671 165.751 1.00 116.74 62 CYS B C 1
ATOM 6895 O O . CYS B 1 62 ? 100.180 138.692 165.390 1.00 116.74 62 CYS B O 1
ATOM 6898 N N . VAL B 1 63 ? 101.734 138.302 166.972 1.00 115.89 63 VAL B N 1
ATOM 6899 C CA . VAL B 1 63 ? 100.783 137.835 167.978 1.00 115.89 63 VAL B CA 1
ATOM 6900 C C . VAL B 1 63 ? 101.031 138.589 169.279 1.00 115.89 63 VAL B C 1
ATOM 6901 O O . VAL B 1 63 ? 102.191 138.734 169.693 1.00 115.89 63 VAL B O 1
ATOM 6905 N N . PRO B 1 64 ? 99.992 139.096 169.945 1.00 117.03 64 PRO B N 1
ATOM 6906 C CA . PRO B 1 64 ? 100.201 139.798 171.217 1.00 117.03 64 PRO B CA 1
ATOM 6907 C C . PRO B 1 64 ? 100.778 138.880 172.283 1.00 117.03 64 PRO B C 1
ATOM 6908 O O . PRO B 1 64 ? 100.469 137.687 172.342 1.00 117.03 64 PRO B O 1
ATOM 6912 N N . CYS B 1 65 ? 101.625 139.457 173.140 1.00 115.96 65 CYS B N 1
ATOM 6913 C CA . CYS B 1 65 ? 102.310 138.664 174.157 1.00 115.96 65 CYS B CA 1
ATOM 6914 C C . CYS B 1 65 ? 101.331 138.104 175.183 1.00 115.96 65 CYS B C 1
ATOM 6915 O O . CYS B 1 65 ? 101.341 136.902 175.472 1.00 115.96 65 CYS B O 1
ATOM 6918 N N . GLY B 1 66 ? 100.480 138.957 175.746 1.00 107.89 66 GLY B N 1
ATOM 6919 C CA . GLY B 1 66 ? 99.522 138.495 176.731 1.00 107.89 66 GLY B CA 1
ATOM 6920 C C . GLY B 1 66 ? 99.436 139.349 177.979 1.00 107.89 66 GLY B C 1
ATOM 6921 O O . GLY B 1 66 ? 99.092 140.532 177.906 1.00 107.89 66 GLY B O 1
ATOM 6922 N N . ALA B 1 67 ? 99.741 138.760 179.133 1.00 107.26 67 ALA B N 1
ATOM 6923 C CA . ALA B 1 67 ? 99.555 139.403 180.429 1.00 107.26 67 ALA B CA 1
ATOM 6924 C C . ALA B 1 67 ? 100.896 139.876 180.969 1.00 107.26 67 ALA B C 1
ATOM 6925 O O . ALA B 1 67 ? 101.711 139.060 181.412 1.00 107.26 67 ALA B O 1
ATOM 6927 N N . ASN B 1 68 ? 101.112 141.193 180.943 1.00 112.01 68 ASN B N 1
ATOM 6928 C CA . ASN B 1 68 ? 102.324 141.819 181.477 1.00 112.01 68 ASN B CA 1
ATOM 6929 C C . ASN B 1 68 ? 103.593 141.228 180.871 1.00 112.01 68 ASN B C 1
ATOM 6930 O O . ASN B 1 68 ? 104.640 141.179 181.522 1.00 112.01 68 ASN B O 1
ATOM 6935 N N . GLN B 1 69 ? 103.511 140.783 179.623 1.00 114.46 69 GLN B N 1
ATOM 6936 C CA . GLN B 1 69 ? 104.648 140.237 178.907 1.00 114.46 69 GLN B CA 1
ATOM 6937 C C . GLN B 1 69 ? 105.086 141.225 177.836 1.00 114.46 69 GLN B C 1
ATOM 6938 O O . GLN B 1 69 ? 104.352 142.150 177.478 1.00 114.46 69 GLN B O 1
ATOM 6944 N N . ARG B 1 70 ? 106.298 141.027 177.327 1.00 119.00 70 ARG B N 1
ATOM 6945 C CA . ARG B 1 70 ? 106.840 141.917 176.311 1.00 119.00 70 ARG B CA 1
ATOM 6946 C C . ARG B 1 70 ? 107.753 141.122 175.393 1.00 119.00 70 ARG B C 1
ATOM 6947 O O . ARG B 1 70 ? 108.219 140.034 175.740 1.00 119.00 70 ARG B O 1
ATOM 6955 N N . GLN B 1 71 ? 108.005 141.684 174.213 1.00 120.29 71 GLN B N 1
ATOM 6956 C CA . GLN B 1 71 ? 108.764 140.985 173.187 1.00 120.29 71 GLN B CA 1
ATOM 6957 C C . GLN B 1 71 ? 110.180 140.690 173.666 1.00 120.29 71 GLN B C 1
ATOM 6958 O O . GLN B 1 71 ? 110.811 141.511 174.338 1.00 120.29 71 GLN B O 1
ATOM 6964 N N . ASP B 1 72 ? 110.676 139.508 173.314 1.00 113.77 72 ASP B N 1
ATOM 6965 C CA . ASP B 1 72 ? 111.992 139.059 173.747 1.00 113.77 72 ASP B CA 1
ATOM 6966 C C . ASP B 1 72 ? 113.076 139.804 172.971 1.00 113.77 72 ASP B C 1
ATOM 6967 O O . ASP B 1 72 ? 112.807 140.736 172.209 1.00 113.77 72 ASP B O 1
ATOM 6969 N N . ALA B 1 73 ? 114.331 139.396 173.170 1.00 105.82 73 ALA B N 1
ATOM 6970 C CA . ALA B 1 73 ? 115.451 140.073 172.527 1.00 105.82 73 ALA B CA 1
ATOM 6971 C C . ALA B 1 73 ? 115.397 139.920 171.011 1.00 105.82 73 ALA B C 1
ATOM 6972 O O . ALA B 1 73 ? 115.669 140.873 170.272 1.00 105.82 73 ALA B O 1
ATOM 6974 N N . ARG B 1 74 ? 115.047 138.729 170.530 1.00 108.74 74 ARG B N 1
ATOM 6975 C CA . ARG B 1 74 ? 115.082 138.445 169.103 1.00 108.74 74 ARG B CA 1
ATOM 6976 C C . ARG B 1 74 ? 113.717 138.530 168.430 1.00 108.74 74 ARG B C 1
ATOM 6977 O O . ARG B 1 74 ? 113.657 138.785 167.224 1.00 108.74 74 ARG B O 1
ATOM 6985 N N . GLY B 1 75 ? 112.630 138.326 169.167 1.00 107.88 75 GLY B N 1
ATOM 6986 C CA . GLY B 1 75 ? 111.299 138.532 168.634 1.00 107.88 75 GLY B CA 1
ATOM 6987 C C . GLY B 1 75 ? 110.501 137.293 168.299 1.00 107.88 75 GLY B C 1
ATOM 6988 O O . GLY B 1 75 ? 109.403 137.422 167.749 1.00 107.88 75 GLY B O 1
ATOM 6989 N N . THR B 1 76 ? 111.006 136.102 168.607 1.00 112.46 76 THR B N 1
ATOM 6990 C CA . THR B 1 76 ? 110.275 134.869 168.348 1.00 112.46 76 THR B CA 1
ATOM 6991 C C . THR B 1 76 ? 109.441 134.412 169.536 1.00 112.46 76 THR B C 1
ATOM 6992 O O . THR B 1 76 ? 108.789 133.367 169.450 1.00 112.46 76 THR B O 1
ATOM 6996 N N . SER B 1 77 ? 109.451 135.159 170.636 1.00 117.03 77 SER B N 1
ATOM 6997 C CA . SER B 1 77 ? 108.648 134.845 171.810 1.00 117.03 77 SER B CA 1
ATOM 6998 C C . SER B 1 77 ? 108.621 136.076 172.705 1.00 117.03 77 SER B C 1
ATOM 6999 O O . SER B 1 77 ? 109.106 137.148 172.334 1.00 117.03 77 SER B O 1
ATOM 7002 N N . CYS B 1 78 ? 108.046 135.917 173.894 1.00 123.30 78 CYS B N 1
ATOM 7003 C CA . CYS B 1 78 ? 107.910 137.006 174.850 1.00 123.30 78 CYS B CA 1
ATOM 7004 C C . CYS B 1 78 ? 108.476 136.597 176.201 1.00 123.30 78 CYS B C 1
ATOM 7005 O O . CYS B 1 78 ? 108.242 135.479 176.670 1.00 123.30 78 CYS B O 1
ATOM 7008 N N . VAL B 1 79 ? 109.221 137.509 176.820 1.00 121.93 79 VAL B N 1
ATOM 7009 C CA . VAL B 1 79 ? 109.654 137.384 178.206 1.00 121.93 79 VAL B CA 1
ATOM 7010 C C . VAL B 1 79 ? 109.131 138.607 178.947 1.00 121.93 79 VAL B C 1
ATOM 7011 O O . VAL B 1 79 ? 109.189 139.725 178.422 1.00 121.93 79 VAL B O 1
ATOM 7015 N N . CYS B 1 80 ? 108.590 138.396 180.141 1.00 122.20 80 CYS B N 1
ATOM 7016 C CA . CYS B 1 80 ? 107.678 139.385 180.689 1.00 122.20 80 CYS B CA 1
ATOM 7017 C C . CYS B 1 80 ? 108.399 140.490 181.460 1.00 122.20 80 CYS B C 1
ATOM 7018 O O . CYS B 1 80 ? 109.622 140.503 181.607 1.00 122.20 80 CYS B O 1
ATOM 7021 N N . LEU B 1 81 ? 107.592 141.425 181.959 1.00 113.08 81 LEU B N 1
ATOM 7022 C CA . LEU B 1 81 ? 108.045 142.759 182.310 1.00 113.08 81 LEU B CA 1
ATOM 7023 C C . LEU B 1 81 ? 108.881 142.763 183.587 1.00 113.08 81 LEU B C 1
ATOM 7024 O O . LEU B 1 81 ? 108.832 141.821 184.381 1.00 113.08 81 LEU B O 1
ATOM 7029 N N . PRO B 1 82 ? 109.671 143.820 183.797 1.00 106.97 82 PRO B N 1
ATOM 7030 C CA . PRO B 1 82 ? 110.418 143.946 185.052 1.00 106.97 82 PRO B CA 1
ATOM 7031 C C . PRO B 1 82 ? 109.493 143.971 186.256 1.00 106.97 82 PRO B C 1
ATOM 7032 O O . PRO B 1 82 ? 108.383 144.505 186.207 1.00 106.97 82 PRO B O 1
ATOM 7036 N N . GLY B 1 83 ? 109.969 143.382 187.348 1.00 109.62 83 GLY B N 1
ATOM 7037 C CA . GLY B 1 83 ? 109.178 143.234 188.547 1.00 109.62 83 GLY B CA 1
ATOM 7038 C C . GLY B 1 83 ? 108.328 141.985 188.590 1.00 109.62 83 GLY B C 1
ATOM 7039 O O . GLY B 1 83 ? 107.745 141.691 189.640 1.00 109.62 83 GLY B O 1
ATOM 7040 N N . PHE B 1 84 ? 108.253 141.235 187.497 1.00 114.73 84 PHE B N 1
ATOM 7041 C CA . PHE B 1 84 ? 107.471 140.012 187.430 1.00 114.73 84 PHE B CA 1
ATOM 7042 C C . PHE B 1 84 ? 108.414 138.823 187.344 1.00 114.73 84 PHE B C 1
ATOM 7043 O O . PHE B 1 84 ? 109.277 138.776 186.461 1.00 114.73 84 PHE B O 1
ATOM 7051 N N . GLN B 1 85 ? 108.251 137.869 188.252 1.00 120.17 85 GLN B N 1
ATOM 7052 C CA . GLN B 1 85 ? 109.076 136.671 188.271 1.00 120.17 85 GLN B CA 1
ATOM 7053 C C . GLN B 1 85 ? 108.340 135.561 187.534 1.00 120.17 85 GLN B C 1
ATOM 7054 O O . GLN B 1 85 ? 107.129 135.392 187.703 1.00 120.17 85 GLN B O 1
ATOM 7060 N N . MET B 1 86 ? 109.071 134.830 186.701 1.00 120.24 86 MET B N 1
ATOM 7061 C CA . MET B 1 86 ? 108.481 133.875 185.774 1.00 120.24 86 MET B CA 1
ATOM 7062 C C . MET B 1 86 ? 108.265 132.532 186.459 1.00 120.24 86 MET B C 1
ATOM 7063 O O . MET B 1 86 ? 109.184 131.989 187.080 1.00 120.24 86 MET B O 1
ATOM 7068 N N . ILE B 1 87 ? 107.048 132.002 186.346 1.00 123.16 87 ILE B N 1
ATOM 7069 C CA . ILE B 1 87 ? 106.683 130.760 187.019 1.00 123.16 87 ILE B CA 1
ATOM 7070 C C . ILE B 1 87 ? 107.039 129.559 186.154 1.00 123.16 87 ILE B C 1
ATOM 7071 O O . ILE B 1 87 ? 107.884 128.740 186.527 1.00 123.16 87 ILE B O 1
ATOM 7076 N N . SER B 1 88 ? 106.401 129.451 184.990 1.00 116.54 88 SER B N 1
ATOM 7077 C CA . SER B 1 88 ? 106.535 128.284 184.131 1.00 116.54 88 SER B CA 1
ATOM 7078 C C . SER B 1 88 ? 106.747 128.733 182.698 1.00 116.54 88 SER B C 1
ATOM 7079 O O . SER B 1 88 ? 106.058 129.640 182.220 1.00 116.54 88 SER B O 1
ATOM 7082 N N . ASN B 1 89 ? 107.700 128.099 182.014 1.00 106.79 89 ASN B N 1
ATOM 7083 C CA . ASN B 1 89 ? 107.993 128.447 180.626 1.00 106.79 89 ASN B CA 1
ATOM 7084 C C . ASN B 1 89 ? 108.647 127.230 179.972 1.00 106.79 89 ASN B C 1
ATOM 7085 O O . ASN B 1 89 ? 109.828 126.965 180.203 1.00 106.79 89 ASN B O 1
ATOM 7090 N N . ASN B 1 90 ? 107.873 126.508 179.172 1.00 101.58 90 ASN B N 1
ATOM 7091 C CA . ASN B 1 90 ? 108.397 125.411 178.376 1.00 101.58 90 ASN B CA 1
ATOM 7092 C C . ASN B 1 90 ? 108.796 125.943 177.001 1.00 101.58 90 ASN B C 1
ATOM 7093 O O . ASN B 1 90 ? 108.917 127.152 176.791 1.00 101.58 90 ASN B O 1
ATOM 7098 N N . GLY B 1 91 ? 108.997 125.046 176.042 1.00 93.54 91 GLY B N 1
ATOM 7099 C CA . GLY B 1 91 ? 109.477 125.452 174.736 1.00 93.54 91 GLY B CA 1
ATOM 7100 C C . GLY B 1 91 ? 108.438 126.144 173.879 1.00 93.54 91 GLY B C 1
ATOM 7101 O O . GLY B 1 91 ? 108.558 126.174 172.650 1.00 93.54 91 GLY B O 1
ATOM 7102 N N . GLY B 1 92 ? 107.411 126.705 174.513 1.00 100.33 92 GLY B N 1
ATOM 7103 C CA . GLY B 1 92 ? 106.375 127.414 173.805 1.00 100.33 92 GLY B CA 1
ATOM 7104 C C . GLY B 1 92 ? 106.459 128.909 174.021 1.00 100.33 92 GLY B C 1
ATOM 7105 O O . GLY B 1 92 ? 107.292 129.405 174.786 1.00 100.33 92 GLY B O 1
ATOM 7106 N N . PRO B 1 93 ? 105.595 129.661 173.346 1.00 103.47 93 PRO B N 1
ATOM 7107 C CA . PRO B 1 93 ? 105.625 131.122 173.483 1.00 103.47 93 PRO B CA 1
ATOM 7108 C C . PRO B 1 93 ? 104.811 131.627 174.664 1.00 103.47 93 PRO B C 1
ATOM 7109 O O . PRO B 1 93 ? 105.094 132.702 175.204 1.00 103.47 93 PRO B O 1
ATOM 7113 N N . ALA B 1 94 ? 103.798 130.866 175.073 1.00 101.11 94 ALA B N 1
ATOM 7114 C CA . ALA B 1 94 ? 102.914 131.271 176.160 1.00 101.11 94 ALA B CA 1
ATOM 7115 C C . ALA B 1 94 ? 103.597 130.986 177.491 1.00 101.11 94 ALA B C 1
ATOM 7116 O O . ALA B 1 94 ? 103.895 129.830 177.808 1.00 101.11 94 ALA B O 1
ATOM 7118 N N . ILE B 1 95 ? 103.845 132.035 178.274 1.00 111.64 95 ILE B N 1
ATOM 7119 C CA . ILE B 1 95 ? 104.503 131.902 179.565 1.00 111.64 95 ILE B CA 1
ATOM 7120 C C . ILE B 1 95 ? 103.612 132.529 180.629 1.00 111.64 95 ILE B C 1
ATOM 7121 O O . ILE B 1 95 ? 102.748 133.362 180.344 1.00 111.64 95 ILE B O 1
ATOM 7126 N N . ILE B 1 96 ? 103.830 132.109 181.874 1.00 119.06 96 ILE B N 1
ATOM 7127 C CA . ILE B 1 96 ? 103.047 132.573 183.012 1.00 119.06 96 ILE B CA 1
ATOM 7128 C C . ILE B 1 96 ? 104.002 133.142 184.050 1.00 119.06 96 ILE B C 1
ATOM 7129 O O . ILE B 1 96 ? 104.879 132.427 184.548 1.00 119.06 96 ILE B O 1
ATOM 7134 N N . CYS B 1 97 ? 103.829 134.418 184.383 1.00 126.51 97 CYS B N 1
ATOM 7135 C CA . CYS B 1 97 ? 104.582 135.047 185.458 1.00 126.51 97 CYS B CA 1
ATOM 7136 C C . CYS B 1 97 ? 103.647 135.906 186.296 1.00 126.51 97 CYS B C 1
ATOM 7137 O O . CYS B 1 97 ? 102.661 136.456 185.801 1.00 126.51 97 CYS B O 1
ATOM 7140 N N . LYS B 1 98 ? 103.978 136.021 187.578 1.00 124.74 98 LYS B N 1
ATOM 7141 C CA . LYS B 1 98 ? 103.148 136.716 188.549 1.00 124.74 98 LYS B CA 1
ATOM 7142 C C . LYS B 1 98 ? 103.976 137.753 189.290 1.00 124.74 98 LYS B C 1
ATOM 7143 O O . LYS B 1 98 ? 105.176 137.562 189.507 1.00 124.74 98 LYS B O 1
ATOM 7149 N N . LYS B 1 99 ? 103.331 138.851 189.673 1.00 124.11 99 LYS B N 1
ATOM 7150 C CA . LYS B 1 99 ? 103.990 139.882 190.466 1.00 124.11 99 LYS B CA 1
ATOM 7151 C C . LYS B 1 99 ? 104.292 139.334 191.854 1.00 124.11 99 LYS B C 1
ATOM 7152 O O . LYS B 1 99 ? 103.377 139.073 192.641 1.00 124.11 99 LYS B O 1
ATOM 7158 N N . CYS B 1 100 ? 105.572 139.150 192.152 1.00 123.59 100 CYS B N 1
ATOM 7159 C CA . CYS B 1 100 ? 105.989 138.603 193.431 1.00 123.59 100 CYS B CA 1
ATOM 7160 C C . CYS B 1 100 ? 105.989 139.694 194.502 1.00 123.59 100 CYS B C 1
ATOM 7161 O O . CYS B 1 100 ? 106.039 140.884 194.180 1.00 123.59 100 CYS B O 1
ATOM 7164 N N . PRO B 1 101 ? 105.930 139.314 195.784 1.00 114.75 101 PRO B N 1
ATOM 7165 C CA . PRO B 1 101 ? 105.595 140.286 196.837 1.00 114.75 101 PRO B CA 1
ATOM 7166 C C . PRO B 1 101 ? 106.530 141.486 196.872 1.00 114.75 101 PRO B C 1
ATOM 7167 O O . PRO B 1 101 ? 107.731 141.392 196.615 1.00 114.75 101 PRO B O 1
ATOM 7171 N N . GLU B 1 102 ? 105.941 142.636 197.212 1.00 108.15 102 GLU B N 1
ATOM 7172 C CA . GLU B 1 102 ? 106.630 143.918 197.128 1.00 108.15 102 GLU B CA 1
ATOM 7173 C C . GLU B 1 102 ? 107.803 144.038 198.093 1.00 108.15 102 GLU B C 1
ATOM 7174 O O . GLU B 1 102 ? 108.680 144.880 197.873 1.00 108.15 102 GLU B O 1
ATOM 7176 N N . ASN B 1 103 ? 107.842 143.233 199.159 1.00 112.15 103 ASN B N 1
ATOM 7177 C CA . ASN B 1 103 ? 108.971 143.297 200.081 1.00 112.15 103 ASN B CA 1
ATOM 7178 C C . ASN B 1 103 ? 110.262 142.784 199.459 1.00 112.15 103 ASN B C 1
ATOM 7179 O O . ASN B 1 103 ? 111.336 142.991 200.036 1.00 112.15 103 ASN B O 1
ATOM 7184 N N . MET B 1 104 ? 110.183 142.124 198.304 1.00 111.07 104 MET B N 1
ATOM 7185 C CA . MET B 1 104 ? 111.346 141.684 197.534 1.00 111.07 104 MET B CA 1
ATOM 7186 C C . MET B 1 104 ? 111.145 142.162 196.093 1.00 111.07 104 MET B C 1
ATOM 7187 O O . MET B 1 104 ? 110.636 141.449 195.224 1.00 111.07 104 MET B O 1
ATOM 7192 N N . LYS B 1 105 ? 111.555 143.407 195.842 1.00 109.67 105 LYS B N 1
ATOM 7193 C CA . LYS B 1 105 ? 111.232 144.072 194.586 1.00 109.67 105 LYS B CA 1
ATOM 7194 C C . LYS B 1 105 ? 112.020 143.515 193.409 1.00 109.67 105 LYS B C 1
ATOM 7195 O O . LYS B 1 105 ? 111.466 143.364 192.316 1.00 109.67 105 LYS B O 1
ATOM 7201 N N . GLY B 1 106 ? 113.298 143.209 193.606 1.00 110.55 106 GLY B N 1
ATOM 7202 C CA . GLY B 1 106 ? 114.171 142.796 192.526 1.00 110.55 106 GLY B CA 1
ATOM 7203 C C . GLY B 1 106 ? 114.087 141.309 192.237 1.00 110.55 106 GLY B C 1
ATOM 7204 O O . GLY B 1 106 ? 113.618 140.525 193.057 1.00 110.55 106 GLY B O 1
ATOM 7205 N N . VAL B 1 107 ? 114.549 140.934 191.050 1.00 109.58 107 VAL B N 1
ATOM 7206 C CA . VAL B 1 107 ? 114.579 139.546 190.629 1.00 109.58 107 VAL B CA 1
ATOM 7207 C C . VAL B 1 107 ? 116.029 139.128 190.416 1.00 109.58 107 VAL B C 1
ATOM 7208 O O . VAL B 1 107 ? 116.927 139.954 190.237 1.00 109.58 107 VAL B O 1
ATOM 7212 N N . THR B 1 108 ? 116.263 137.820 190.432 1.00 105.99 108 THR B N 1
ATOM 7213 C CA . THR B 1 108 ? 117.600 137.299 190.202 1.00 105.99 108 THR B CA 1
ATOM 7214 C C . THR B 1 108 ? 118.009 137.532 188.750 1.00 105.99 108 THR B C 1
ATOM 7215 O O . THR B 1 108 ? 117.238 138.035 187.927 1.00 105.99 108 THR B O 1
ATOM 7219 N N . GLU B 1 109 ? 119.252 137.160 188.432 1.00 102.48 109 GLU B N 1
ATOM 7220 C CA . GLU B 1 109 ? 119.708 137.234 187.049 1.00 102.48 109 GLU B CA 1
ATOM 7221 C C . GLU B 1 109 ? 118.833 136.376 186.151 1.00 102.48 109 GLU B C 1
ATOM 7222 O O . GLU B 1 109 ? 118.412 136.817 185.076 1.00 102.48 109 GLU B O 1
ATOM 7224 N N . ASP B 1 110 ? 118.531 135.156 186.583 1.00 106.60 110 ASP B N 1
ATOM 7225 C CA . ASP B 1 110 ? 117.543 134.321 185.918 1.00 106.60 110 ASP B CA 1
ATOM 7226 C C . ASP B 1 110 ? 116.172 134.632 186.502 1.00 106.60 110 ASP B C 1
ATOM 7227 O O . ASP B 1 110 ? 116.006 134.669 187.724 1.00 106.60 110 ASP B O 1
ATOM 7229 N N . GLY B 1 111 ? 115.194 134.853 185.627 1.00 112.69 111 GLY B N 1
ATOM 7230 C CA . GLY B 1 111 ? 113.887 135.315 186.055 1.00 112.69 111 GLY B CA 1
ATOM 7231 C C . GLY B 1 111 ? 112.985 134.251 186.645 1.00 112.69 111 GLY B C 1
ATOM 7232 O O . GLY B 1 111 ? 111.763 134.413 186.662 1.00 112.69 111 GLY B O 1
ATOM 7233 N N . TRP B 1 112 ? 113.567 133.157 187.134 1.00 118.35 112 TRP B N 1
ATOM 7234 C CA . TRP B 1 112 ? 112.762 132.125 187.773 1.00 118.35 112 TRP B CA 1
ATOM 7235 C C . TRP B 1 112 ? 112.306 132.533 189.166 1.00 118.35 112 TRP B C 1
ATOM 7236 O O . TRP B 1 112 ? 111.266 132.060 189.634 1.00 118.35 112 TRP B O 1
ATOM 7247 N N . ASN B 1 113 ? 113.061 133.397 189.842 1.00 116.58 113 ASN B N 1
ATOM 7248 C CA . ASN B 1 113 ? 112.773 133.763 191.219 1.00 116.58 113 ASN B CA 1
ATOM 7249 C C . ASN B 1 113 ? 113.002 135.256 191.405 1.00 116.58 113 ASN B C 1
ATOM 7250 O O . ASN B 1 113 ? 113.576 135.930 190.549 1.00 116.58 113 ASN B O 1
ATOM 7255 N N . CYS B 1 114 ? 112.535 135.767 192.542 1.00 118.48 114 CYS B N 1
ATOM 7256 C CA . CYS B 1 114 ? 112.807 137.135 192.953 1.00 118.48 114 CYS B CA 1
ATOM 7257 C C . CYS B 1 114 ? 113.230 137.133 194.413 1.00 118.48 114 CYS B C 1
ATOM 7258 O O . CYS B 1 114 ? 112.745 136.320 195.205 1.00 118.48 114 CYS B O 1
ATOM 7261 N N . ILE B 1 115 ? 114.144 138.037 194.764 1.00 115.07 115 ILE B N 1
ATOM 7262 C CA . ILE B 1 115 ? 114.664 138.151 196.120 1.00 115.07 115 ILE B CA 1
ATOM 7263 C C . ILE B 1 115 ? 114.875 139.624 196.446 1.00 115.07 115 ILE B C 1
ATOM 7264 O O . ILE B 1 115 ? 114.779 140.498 195.583 1.00 115.07 115 ILE B O 1
ATOM 7269 N N . SER B 1 116 ? 115.178 139.886 197.714 1.00 113.83 116 SER B N 1
ATOM 7270 C CA . SER B 1 116 ? 115.403 141.245 198.176 1.00 113.83 116 SER B CA 1
ATOM 7271 C C . SER B 1 116 ? 116.683 141.816 197.576 1.00 113.83 116 SER B C 1
ATOM 7272 O O . SER B 1 116 ? 117.493 141.107 196.973 1.00 113.83 116 SER B O 1
ATOM 7275 N N . CYS B 1 117 ? 116.858 143.122 197.750 1.00 118.90 117 CYS B N 1
ATOM 7276 C CA . CYS B 1 117 ? 117.998 143.813 197.184 1.00 118.90 117 CYS B CA 1
ATOM 7277 C C . CYS B 1 117 ? 118.719 144.616 198.258 1.00 118.90 117 CYS B C 1
ATOM 7278 O O . CYS B 1 117 ? 118.071 145.188 199.141 1.00 118.90 117 CYS B O 1
ATOM 7281 N N . PRO B 1 118 ? 120.054 144.677 198.220 1.00 117.21 118 PRO B N 1
ATOM 7282 C CA . PRO B 1 118 ? 120.780 145.512 199.186 1.00 117.21 118 PRO B CA 1
ATOM 7283 C C . PRO B 1 118 ? 120.825 146.984 198.818 1.00 117.21 118 PRO B C 1
ATOM 7284 O O . PRO B 1 118 ? 121.255 147.796 199.648 1.00 117.21 118 PRO B O 1
ATOM 7288 N N . SER B 1 119 ? 120.395 147.354 197.618 1.00 116.88 119 SER B N 1
ATOM 7289 C CA . SER B 1 119 ? 120.489 148.734 197.167 1.00 116.88 119 SER B CA 1
ATOM 7290 C C . SER B 1 119 ? 119.289 149.029 196.275 1.00 116.88 119 SER B C 1
ATOM 7291 O O . SER B 1 119 ? 118.308 148.280 196.263 1.00 116.88 119 SER B O 1
ATOM 7294 N N . ASP B 1 120 ? 119.371 150.124 195.525 1.00 117.42 120 ASP B N 1
ATOM 7295 C CA . ASP B 1 120 ? 118.284 150.528 194.651 1.00 117.42 120 ASP B CA 1
ATOM 7296 C C . ASP B 1 120 ? 118.135 149.559 193.481 1.00 117.42 120 ASP B C 1
ATOM 7297 O O . ASP B 1 120 ? 118.997 148.717 193.213 1.00 117.42 120 ASP B O 1
ATOM 7302 N N . LEU B 1 121 ? 117.017 149.691 192.782 1.00 111.95 121 LEU B N 1
ATOM 7303 C CA . LEU B 1 121 ? 116.676 148.823 191.669 1.00 111.95 121 LEU B CA 1
ATOM 7304 C C . LEU B 1 121 ? 117.344 149.319 190.386 1.00 111.95 121 LEU B C 1
ATOM 7305 O O . LEU B 1 121 ? 117.882 150.425 190.320 1.00 111.95 121 LEU B O 1
ATOM 7310 N N . THR B 1 122 ? 117.316 148.474 189.358 1.00 104.91 122 THR B N 1
ATOM 7311 C CA . THR B 1 122 ? 117.820 148.844 188.047 1.00 104.91 122 THR B CA 1
ATOM 7312 C C . THR B 1 122 ? 116.654 149.120 187.100 1.00 104.91 122 THR B C 1
ATOM 7313 O O . THR B 1 122 ? 115.482 148.952 187.447 1.00 104.91 122 THR B O 1
ATOM 7317 N N . ALA B 1 123 ? 116.979 149.555 185.881 1.00 99.26 123 ALA B N 1
ATOM 7318 C CA . ALA B 1 123 ? 115.942 149.751 184.873 1.00 99.26 123 ALA B CA 1
ATOM 7319 C C . ALA B 1 123 ? 115.268 148.432 184.518 1.00 99.26 123 ALA B C 1
ATOM 7320 O O . ALA B 1 123 ? 114.044 148.375 184.356 1.00 99.26 123 ALA B O 1
ATOM 7322 N N . GLU B 1 124 ? 116.050 147.364 184.391 1.00 100.87 124 GLU B N 1
ATOM 7323 C CA . GLU B 1 124 ? 115.513 146.026 184.210 1.00 100.87 124 GLU B CA 1
ATOM 7324 C C . GLU B 1 124 ? 115.169 145.354 185.532 1.00 100.87 124 GLU B C 1
ATOM 7325 O O . GLU B 1 124 ? 114.676 144.221 185.527 1.00 100.87 124 GLU B O 1
ATOM 7327 N N . GLY B 1 125 ? 115.414 146.025 186.656 1.00 103.02 125 GLY B N 1
ATOM 7328 C CA . GLY B 1 125 ? 115.092 145.479 187.959 1.00 103.02 125 GLY B CA 1
ATOM 7329 C C . GLY B 1 125 ? 115.876 144.235 188.318 1.00 103.02 125 GLY B C 1
ATOM 7330 O O . GLY B 1 125 ? 115.291 143.233 188.737 1.00 103.02 125 GLY B O 1
ATOM 7331 N N . LYS B 1 126 ? 117.199 144.278 188.161 1.00 107.79 126 LYS B N 1
ATOM 7332 C CA . LYS B 1 126 ? 118.033 143.107 188.400 1.00 107.79 126 LYS B CA 1
ATOM 7333 C C . LYS B 1 126 ? 119.030 143.316 189.535 1.00 107.79 126 LYS B C 1
ATOM 7334 O O . LYS B 1 126 ? 119.987 142.548 189.662 1.00 107.79 126 LYS B O 1
ATOM 7340 N N . CYS B 1 127 ? 118.830 144.347 190.355 1.00 116.45 127 CYS B N 1
ATOM 7341 C CA . CYS B 1 127 ? 119.480 144.463 191.661 1.00 116.45 127 CYS B CA 1
ATOM 7342 C C . CYS B 1 127 ? 121.006 144.502 191.546 1.00 116.45 127 CYS B C 1
ATOM 7343 O O . CYS B 1 127 ? 121.716 143.649 192.077 1.00 116.45 127 CYS B O 1
ATOM 7346 N N . HIS B 1 128 ? 121.503 145.523 190.856 1.00 113.09 128 HIS B N 1
ATOM 7347 C CA . HIS B 1 128 ? 122.940 145.682 190.684 1.00 113.09 128 HIS B CA 1
ATOM 7348 C C . HIS B 1 128 ? 123.570 146.292 191.935 1.00 113.09 128 HIS B C 1
ATOM 7349 O O . HIS B 1 128 ? 122.888 146.788 192.834 1.00 113.09 128 HIS B O 1
ATOM 7356 N N . CYS B 1 129 ? 124.904 146.253 191.981 1.00 102.79 129 CYS B N 1
ATOM 7357 C CA . CYS B 1 129 ? 125.658 147.004 192.978 1.00 102.79 129 CYS B CA 1
ATOM 7358 C C . CYS B 1 129 ? 126.886 147.574 192.265 1.00 102.79 129 CYS B C 1
ATOM 7359 O O . CYS B 1 129 ? 127.060 147.300 191.072 1.00 102.79 129 CYS B O 1
ATOM 7362 N N . PRO B 1 130 ? 127.760 148.382 192.927 1.00 95.17 130 PRO B N 1
ATOM 7363 C CA . PRO B 1 130 ? 128.716 149.204 192.164 1.00 95.17 130 PRO B CA 1
ATOM 7364 C C . PRO B 1 130 ? 129.736 148.451 191.324 1.00 95.17 130 PRO B C 1
ATOM 7365 O O . PRO B 1 130 ? 129.714 147.223 191.225 1.00 95.17 130 PRO B O 1
ATOM 7369 N N . ILE B 1 131 ? 130.649 149.223 190.723 1.00 83.56 131 ILE B N 1
ATOM 7370 C CA . ILE B 1 131 ? 131.385 148.783 189.537 1.00 83.56 131 ILE B CA 1
ATOM 7371 C C . ILE B 1 131 ? 132.212 147.532 189.818 1.00 83.56 131 ILE B C 1
ATOM 7372 O O . ILE B 1 131 ? 132.189 146.568 189.044 1.00 83.56 131 ILE B O 1
ATOM 7374 N N . GLY B 1 132 ? 132.958 147.526 190.915 1.00 75.68 132 GLY B N 1
ATOM 7375 C CA . GLY B 1 132 ? 133.984 146.518 191.077 1.00 75.68 132 GLY B CA 1
ATOM 7376 C C . GLY B 1 132 ? 133.613 145.225 191.765 1.00 75.68 132 GLY B C 1
ATOM 7377 O O . GLY B 1 132 ? 134.520 144.492 192.166 1.00 75.68 132 GLY B O 1
ATOM 7378 N N . HIS B 1 133 ? 132.334 144.896 191.909 1.00 79.69 133 HIS B N 1
ATOM 7379 C CA . HIS B 1 133 ? 131.920 143.787 192.755 1.00 79.69 133 HIS B CA 1
ATOM 7380 C C . HIS B 1 133 ? 131.194 142.709 191.960 1.00 79.69 133 HIS B C 1
ATOM 7381 O O . HIS B 1 133 ? 130.754 142.927 190.831 1.00 79.69 133 HIS B O 1
ATOM 7388 N N . ILE B 1 134 ? 131.067 141.535 192.580 1.00 77.90 134 ILE B N 1
ATOM 7389 C CA . ILE B 1 134 ? 130.265 140.447 192.037 1.00 77.90 134 ILE B CA 1
ATOM 7390 C C . ILE B 1 134 ? 128.997 140.308 192.852 1.00 77.90 134 ILE B C 1
ATOM 7391 O O . ILE B 1 134 ? 128.998 140.421 194.079 1.00 77.90 134 ILE B O 1
ATOM 7396 N N . LEU B 1 135 ? 127.914 140.027 192.152 1.00 89.76 135 LEU B N 1
ATOM 7397 C CA . LEU B 1 135 ? 126.570 140.010 192.710 1.00 89.76 135 LEU B CA 1
ATOM 7398 C C . LEU B 1 135 ? 126.236 138.576 193.114 1.00 89.76 135 LEU B C 1
ATOM 7399 O O . LEU B 1 135 ? 125.837 137.764 192.279 1.00 89.76 135 LEU B O 1
ATOM 7404 N N . VAL B 1 136 ? 126.391 138.264 194.397 1.00 91.01 136 VAL B N 1
ATOM 7405 C CA . VAL B 1 136 ? 126.145 136.925 194.921 1.00 91.01 136 VAL B CA 1
ATOM 7406 C C . VAL B 1 136 ? 124.694 136.841 195.363 1.00 91.01 136 VAL B C 1
ATOM 7407 O O . VAL B 1 136 ? 124.254 137.607 196.226 1.00 91.01 136 VAL B O 1
ATOM 7411 N N . GLU B 1 137 ? 123.949 135.920 194.777 1.00 98.24 137 GLU B N 1
ATOM 7412 C CA . GLU B 1 137 ? 122.585 135.640 195.203 1.00 98.24 137 GLU B CA 1
ATOM 7413 C C . GLU B 1 137 ? 122.375 134.186 195.566 1.00 98.24 137 GLU B C 1
ATOM 7414 O O . GLU B 1 137 ? 121.628 133.890 196.498 1.00 98.24 137 GLU B O 1
ATOM 7420 N N . ARG B 1 138 ? 123.035 133.275 194.868 1.00 109.34 138 ARG B N 1
ATOM 7421 C CA . ARG B 1 138 ? 122.956 131.861 195.191 1.00 109.34 138 ARG B CA 1
ATOM 7422 C C . ARG B 1 138 ? 123.906 131.568 196.345 1.00 109.34 138 ARG B C 1
ATOM 7423 O O . ARG B 1 138 ? 124.378 132.470 197.042 1.00 109.34 138 ARG B O 1
ATOM 7431 N N . ASP B 1 139 ? 124.194 130.293 196.561 1.00 117.89 139 ASP B N 1
ATOM 7432 C CA . ASP B 1 139 ? 125.226 129.888 197.503 1.00 117.89 139 ASP B CA 1
ATOM 7433 C C . ASP B 1 139 ? 126.227 128.999 196.785 1.00 117.89 139 ASP B C 1
ATOM 7434 O O . ASP B 1 139 ? 126.288 128.999 195.552 1.00 117.89 139 ASP B O 1
ATOM 7439 N N . ILE B 1 140 ? 127.046 128.264 197.536 1.00 117.76 140 ILE B N 1
ATOM 7440 C CA . ILE B 1 140 ? 127.804 127.175 196.933 1.00 117.76 140 ILE B CA 1
ATOM 7441 C C . ILE B 1 140 ? 126.859 126.085 196.443 1.00 117.76 140 ILE B C 1
ATOM 7442 O O . ILE B 1 140 ? 127.040 125.522 195.358 1.00 117.76 140 ILE B O 1
ATOM 7447 N N . ASN B 1 141 ? 125.829 125.776 197.235 1.00 119.17 141 ASN B N 1
ATOM 7448 C CA . ASN B 1 141 ? 124.921 124.694 196.871 1.00 119.17 141 ASN B CA 1
ATOM 7449 C C . ASN B 1 141 ? 124.102 125.039 195.639 1.00 119.17 141 ASN B C 1
ATOM 7450 O O . ASN B 1 141 ? 123.713 124.144 194.885 1.00 119.17 141 ASN B O 1
ATOM 7455 N N . GLY B 1 142 ? 123.829 126.322 195.426 1.00 111.68 142 GLY B N 1
ATOM 7456 C CA . GLY B 1 142 ? 122.808 126.762 194.492 1.00 111.68 142 GLY B CA 1
ATOM 7457 C C . GLY B 1 142 ? 121.504 127.176 195.148 1.00 111.68 142 GLY B C 1
ATOM 7458 O O . GLY B 1 142 ? 120.577 127.588 194.435 1.00 111.68 142 GLY B O 1
ATOM 7459 N N . THR B 1 143 ? 121.379 127.077 196.469 1.00 112.86 143 THR B N 1
ATOM 7460 C CA . THR B 1 143 ? 120.183 127.545 197.157 1.00 112.86 143 THR B CA 1
ATOM 7461 C C . THR B 1 143 ? 120.134 129.067 197.168 1.00 112.86 143 THR B C 1
ATOM 7462 O O . THR B 1 143 ? 121.160 129.745 197.080 1.00 112.86 143 THR B O 1
ATOM 7466 N N . LEU B 1 144 ? 118.922 129.604 197.275 1.00 109.54 144 LEU B N 1
ATOM 7467 C CA . LEU B 1 144 ? 118.744 131.046 197.317 1.00 109.54 144 LEU B CA 1
ATOM 7468 C C . LEU B 1 144 ? 119.193 131.609 198.662 1.00 109.54 144 LEU B C 1
ATOM 7469 O O . LEU B 1 144 ? 119.348 130.888 199.651 1.00 109.54 144 LEU B O 1
ATOM 7474 N N . LEU B 1 145 ? 119.415 132.926 198.684 1.00 111.26 145 LEU B N 1
ATOM 7475 C CA . LEU B 1 145 ? 119.791 133.631 199.900 1.00 111.26 145 LEU B CA 1
ATOM 7476 C C . LEU B 1 145 ? 118.797 134.695 200.338 1.00 111.26 145 LEU B C 1
ATOM 7477 O O . LEU B 1 145 ? 118.798 135.057 201.519 1.00 111.26 145 LEU B O 1
ATOM 7482 N N . SER B 1 146 ? 117.972 135.216 199.431 1.00 112.81 146 SER B N 1
ATOM 7483 C CA . SER B 1 146 ? 116.916 136.185 199.714 1.00 112.81 146 SER B CA 1
ATOM 7484 C C . SER B 1 146 ? 117.441 137.535 200.196 1.00 112.81 146 SER B C 1
ATOM 7485 O O . SER B 1 146 ? 116.643 138.414 200.540 1.00 112.81 146 SER B O 1
ATOM 7488 N N . GLN B 1 147 ? 118.756 137.732 200.228 1.00 110.02 147 GLN B N 1
ATOM 7489 C CA . GLN B 1 147 ? 119.331 139.022 200.584 1.00 110.02 147 GLN B CA 1
ATOM 7490 C C . GLN B 1 147 ? 120.234 139.599 199.508 1.00 110.02 147 GLN B C 1
ATOM 7491 O O . GLN B 1 147 ? 120.301 140.823 199.372 1.00 110.02 147 GLN B O 1
ATOM 7497 N N . ALA B 1 148 ? 120.926 138.756 198.745 1.00 102.81 148 ALA B N 1
ATOM 7498 C CA . ALA B 1 148 ? 121.694 139.185 197.580 1.00 102.81 148 ALA B CA 1
ATOM 7499 C C . ALA B 1 148 ? 122.805 140.161 197.969 1.00 102.81 148 ALA B C 1
ATOM 7500 O O . ALA B 1 148 ? 122.863 141.296 197.500 1.00 102.81 148 ALA B O 1
ATOM 7502 N N . THR B 1 149 ? 123.691 139.697 198.843 1.00 95.43 149 THR B N 1
ATOM 7503 C CA . THR B 1 149 ? 124.886 140.465 199.150 1.00 95.43 149 THR B CA 1
ATOM 7504 C C . THR B 1 149 ? 125.867 140.377 197.988 1.00 95.43 149 THR B C 1
ATOM 7505 O O . THR B 1 149 ? 125.854 139.423 197.210 1.00 95.43 149 THR B O 1
ATOM 7509 N N . CYS B 1 150 ? 126.725 141.386 197.863 1.00 86.26 150 CYS B N 1
ATOM 7510 C CA . CYS B 1 150 ? 127.725 141.370 196.805 1.00 86.26 150 CYS B CA 1
ATOM 7511 C C . CYS B 1 150 ? 129.098 141.698 197.374 1.00 86.26 150 CYS B C 1
ATOM 7512 O O . CYS B 1 150 ? 129.260 142.689 198.090 1.00 86.26 150 CYS B O 1
ATOM 7515 N N . GLU B 1 151 ? 130.079 140.859 197.039 1.00 77.57 151 GLU B N 1
ATOM 7516 C CA . GLU B 1 151 ? 131.384 140.825 197.681 1.00 77.57 151 GLU B CA 1
ATOM 7517 C C . GLU B 1 151 ? 132.476 141.186 196.684 1.00 77.57 151 GLU B C 1
ATOM 7518 O O . GLU B 1 151 ? 132.341 140.948 195.482 1.00 77.57 151 GLU B O 1
ATOM 7524 N N . LEU B 1 152 ? 133.567 141.749 197.196 1.00 74.58 152 LEU B N 1
ATOM 7525 C CA . LEU B 1 152 ? 134.684 142.162 196.357 1.00 74.58 152 LEU B CA 1
ATOM 7526 C C . LEU B 1 152 ? 135.482 140.961 195.877 1.00 74.58 152 LEU B C 1
ATOM 7527 O O . LEU B 1 152 ? 135.844 140.089 196.671 1.00 74.58 152 LEU B O 1
ATOM 7532 N N . CYS B 1 153 ? 135.775 140.923 194.580 1.00 76.04 153 CYS B N 1
ATOM 7533 C CA . CYS B 1 153 ? 136.783 139.995 194.092 1.00 76.04 153 CYS B CA 1
ATOM 7534 C C . CYS B 1 153 ? 138.153 140.444 194.577 1.00 76.04 153 CYS B C 1
ATOM 7535 O O . CYS B 1 153 ? 138.436 141.641 194.665 1.00 76.04 153 CYS B O 1
ATOM 7538 N N . ASP B 1 154 ? 139.004 139.472 194.902 1.00 75.29 154 ASP B N 1
ATOM 7539 C CA . ASP B 1 154 ? 140.294 139.780 195.508 1.00 75.29 154 ASP B CA 1
ATOM 7540 C C . ASP B 1 154 ? 141.199 140.589 194.587 1.00 75.29 154 ASP B C 1
ATOM 7541 O O . ASP B 1 154 ? 141.449 141.772 194.837 1.00 75.29 154 ASP B O 1
ATOM 7546 N N . GLY B 1 155 ? 141.670 139.968 193.509 1.00 72.92 155 GLY B N 1
ATOM 7547 C CA . GLY B 1 155 ? 142.508 140.625 192.523 1.00 72.92 155 GLY B CA 1
ATOM 7548 C C . GLY B 1 155 ? 143.764 141.329 192.998 1.00 72.92 155 GLY B C 1
ATOM 7549 O O . GLY B 1 155 ? 144.394 142.041 192.214 1.00 72.92 155 GLY B O 1
ATOM 7550 N N . ASN B 1 156 ? 144.151 141.157 194.266 1.00 66.42 156 ASN B N 1
ATOM 7551 C CA . ASN B 1 156 ? 145.253 141.950 194.797 1.00 66.42 156 ASN B CA 1
ATOM 7552 C C . ASN B 1 156 ? 146.147 141.166 195.749 1.00 66.42 156 ASN B C 1
ATOM 7553 O O . ASN B 1 156 ? 146.656 141.738 196.719 1.00 66.42 156 ASN B O 1
ATOM 7555 N N . GLU B 1 157 ? 146.349 139.877 195.512 1.00 64.29 157 GLU B N 1
ATOM 7556 C CA . GLU B 1 157 ? 147.037 139.060 196.503 1.00 64.29 157 GLU B CA 1
ATOM 7557 C C . GLU B 1 157 ? 147.631 137.842 195.807 1.00 64.29 157 GLU B C 1
ATOM 7558 O O . GLU B 1 157 ? 147.846 137.857 194.591 1.00 64.29 157 GLU B O 1
ATOM 7560 N N . ASN B 1 158 ? 147.931 136.799 196.586 1.00 60.94 158 ASN B N 1
ATOM 7561 C CA . ASN B 1 158 ? 148.468 135.561 196.033 1.00 60.94 158 ASN B CA 1
ATOM 7562 C C . ASN B 1 158 ? 147.500 134.868 195.085 1.00 60.94 158 ASN B C 1
ATOM 7563 O O . ASN B 1 158 ? 147.917 133.970 194.347 1.00 60.94 158 ASN B O 1
ATOM 7565 N N . SER B 1 159 ? 146.224 135.241 195.099 1.00 65.82 159 SER B N 1
ATOM 7566 C CA . SER B 1 159 ? 145.245 134.733 194.144 1.00 65.82 159 SER B CA 1
ATOM 7567 C C . SER B 1 159 ? 144.515 135.913 193.528 1.00 65.82 159 SER B C 1
ATOM 7568 O O . SER B 1 159 ? 143.822 136.651 194.234 1.00 65.82 159 SER B O 1
ATOM 7571 N N . PHE B 1 160 ? 144.658 136.083 192.216 1.00 65.74 160 PHE B N 1
ATOM 7572 C CA . PHE B 1 160 ? 144.172 137.258 191.507 1.00 65.74 160 PHE B CA 1
ATOM 7573 C C . PHE B 1 160 ? 142.837 136.955 190.844 1.00 65.74 160 PHE B C 1
ATOM 7574 O O . PHE B 1 160 ? 142.667 135.899 190.237 1.00 65.74 160 PHE B O 1
ATOM 7582 N N . MET B 1 161 ? 141.894 137.891 190.956 1.00 71.55 161 MET B N 1
ATOM 7583 C CA . MET B 1 161 ? 140.555 137.689 190.421 1.00 71.55 161 MET B CA 1
ATOM 7584 C C . MET B 1 161 ? 139.923 139.031 190.074 1.00 71.55 161 MET B C 1
ATOM 7585 O O . MET B 1 161 ? 140.068 140.003 190.813 1.00 71.55 161 MET B O 1
ATOM 7590 N N . VAL B 1 162 ? 139.208 139.067 188.948 1.00 67.94 162 VAL B N 1
ATOM 7591 C CA . VAL B 1 162 ? 138.495 140.249 188.478 1.00 67.94 162 VAL B CA 1
ATOM 7592 C C . VAL B 1 162 ? 137.174 139.789 187.872 1.00 67.94 162 VAL B C 1
ATOM 7593 O O . VAL B 1 162 ? 137.076 138.678 187.345 1.00 67.94 162 VAL B O 1
ATOM 7597 N N . VAL B 1 163 ? 136.149 140.650 187.942 1.00 67.64 163 VAL B N 1
ATOM 7598 C CA . VAL B 1 163 ? 134.817 140.273 187.459 1.00 67.64 163 VAL B CA 1
ATOM 7599 C C . VAL B 1 163 ? 134.864 139.913 185.972 1.00 67.64 163 VAL B C 1
ATOM 7600 O O . VAL B 1 163 ? 135.791 140.279 185.242 1.00 67.64 163 VAL B O 1
ATOM 7604 N N . ASN B 1 164 ? 133.843 139.185 185.520 1.00 68.15 164 ASN B N 1
ATOM 7605 C CA . ASN B 1 164 ? 133.895 138.490 184.236 1.00 68.15 164 ASN B CA 1
ATOM 7606 C C . ASN B 1 164 ? 132.858 138.999 183.244 1.00 68.15 164 ASN B C 1
ATOM 7607 O O . ASN B 1 164 ? 132.282 138.223 182.481 1.00 68.15 164 ASN B O 1
ATOM 7612 N N . ALA B 1 165 ? 132.598 140.302 183.240 1.00 67.79 165 ALA B N 1
ATOM 7613 C CA . ALA B 1 165 ? 131.757 140.989 182.265 1.00 67.79 165 ALA B CA 1
ATOM 7614 C C . ALA B 1 165 ? 130.286 140.616 182.367 1.00 67.79 165 ALA B C 1
ATOM 7615 O O . ALA B 1 165 ? 129.472 141.185 181.635 1.00 67.79 165 ALA B O 1
ATOM 7617 N N . LEU B 1 166 ? 129.915 139.682 183.236 1.00 65.72 166 LEU B N 1
ATOM 7618 C CA . LEU B 1 166 ? 128.517 139.391 183.511 1.00 65.72 166 LEU B CA 1
ATOM 7619 C C . LEU B 1 166 ? 128.155 139.634 184.967 1.00 65.72 166 LEU B C 1
ATOM 7620 O O . LEU B 1 166 ? 126.982 139.504 185.328 1.00 65.72 166 LEU B O 1
ATOM 7622 N N . GLY B 1 167 ? 129.125 139.986 185.807 1.00 67.57 167 GLY B N 1
ATOM 7623 C CA . GLY B 1 167 ? 128.844 140.288 187.194 1.00 67.57 167 GLY B CA 1
ATOM 7624 C C . GLY B 1 167 ? 128.505 139.092 188.046 1.00 67.57 167 GLY B C 1
ATOM 7625 O O . GLY B 1 167 ? 127.909 139.257 189.111 1.00 67.57 167 GLY B O 1
ATOM 7626 N N . ASP B 1 168 ? 128.871 137.885 187.616 1.00 67.76 168 ASP B N 1
ATOM 7627 C CA . ASP B 1 168 ? 128.499 136.671 188.332 1.00 67.76 168 ASP B CA 1
ATOM 7628 C C . ASP B 1 168 ? 129.638 136.114 189.179 1.00 67.76 168 ASP B C 1
ATOM 7629 O O . ASP B 1 168 ? 129.494 135.971 190.394 1.00 67.76 168 ASP B O 1
ATOM 7631 N N . ARG B 1 169 ? 130.772 135.799 188.565 1.00 68.32 169 ARG B N 1
ATOM 7632 C CA . ARG B 1 169 ? 131.834 135.089 189.258 1.00 68.32 169 ARG B CA 1
ATOM 7633 C C . ARG B 1 169 ? 133.173 135.765 189.020 1.00 68.32 169 ARG B C 1
ATOM 7634 O O . ARG B 1 169 ? 133.408 136.354 187.964 1.00 68.32 169 ARG B O 1
ATOM 7642 N N . CYS B 1 170 ? 134.050 135.678 190.017 1.00 77.02 170 CYS B N 1
ATOM 7643 C CA . CYS B 1 170 ? 135.419 136.139 189.849 1.00 77.02 170 CYS B CA 1
ATOM 7644 C C . CYS B 1 170 ? 136.137 135.275 188.823 1.00 77.02 170 CYS B C 1
ATOM 7645 O O . CYS B 1 170 ? 135.922 134.064 188.749 1.00 77.02 170 CYS B O 1
ATOM 7648 N N . VAL B 1 171 ? 136.992 135.906 188.017 1.00 68.03 171 VAL B N 1
ATOM 7649 C CA . VAL B 1 171 ? 137.799 135.210 187.024 1.00 68.03 171 VAL B CA 1
ATOM 7650 C C . VAL B 1 171 ? 139.159 135.893 186.971 1.00 68.03 171 VAL B C 1
ATOM 7651 O O . VAL B 1 171 ? 139.309 137.053 187.356 1.00 68.03 171 VAL B O 1
ATOM 7655 N N . ARG B 1 172 ? 140.165 135.157 186.507 1.00 63.94 172 ARG B N 1
ATOM 7656 C CA . ARG B 1 172 ? 141.535 135.635 186.611 1.00 63.94 172 ARG B CA 1
ATOM 7657 C C . ARG B 1 172 ? 141.812 136.781 185.646 1.00 63.94 172 ARG B C 1
ATOM 7658 O O . ARG B 1 172 ? 141.303 136.821 184.525 1.00 63.94 172 ARG B O 1
ATOM 7666 N N . CYS B 1 173 ? 142.646 137.713 186.098 1.00 64.42 173 CYS B N 1
ATOM 7667 C CA . CYS B 1 173 ? 143.050 138.896 185.353 1.00 64.42 173 CYS B CA 1
ATOM 7668 C C . CYS B 1 173 ? 144.283 138.627 184.495 1.00 64.42 173 CYS B C 1
ATOM 7669 O O . CYS B 1 173 ? 145.047 137.694 184.740 1.00 64.42 173 CYS B O 1
ATOM 7672 N N . GLU B 1 174 ? 144.462 139.465 183.477 1.00 58.57 174 GLU B N 1
ATOM 7673 C CA . GLU B 1 174 ? 145.346 139.144 182.362 1.00 58.57 174 GLU B CA 1
ATOM 7674 C C . GLU B 1 174 ? 146.776 138.899 182.836 1.00 58.57 174 GLU B C 1
ATOM 7675 O O . GLU B 1 174 ? 147.277 139.629 183.695 1.00 58.57 174 GLU B O 1
ATOM 7681 N N . PRO B 1 175 ? 147.466 137.897 182.286 1.00 49.78 175 PRO B N 1
ATOM 7682 C CA . PRO B 1 175 ? 148.820 137.581 182.769 1.00 49.78 175 PRO B CA 1
ATOM 7683 C C . PRO B 1 175 ? 149.819 138.705 182.592 1.00 49.78 175 PRO B C 1
ATOM 7684 O O . PRO B 1 175 ? 150.773 138.799 183.371 1.00 49.78 175 PRO B O 1
ATOM 7688 N N . THR B 1 176 ? 149.644 139.563 181.591 1.00 46.35 176 THR B N 1
ATOM 7689 C CA . THR B 1 176 ? 150.512 140.726 181.474 1.00 46.35 176 THR B CA 1
ATOM 7690 C C . THR B 1 176 ? 150.382 141.623 182.696 1.00 46.35 176 THR B C 1
ATOM 7691 O O . THR B 1 176 ? 151.388 142.088 183.254 1.00 46.35 176 THR B O 1
ATOM 7695 N N . PHE B 1 177 ? 149.142 141.867 183.128 1.00 51.69 177 PHE B N 1
ATOM 7696 C CA . PHE B 1 177 ? 148.886 142.698 184.297 1.00 51.69 177 PHE B CA 1
ATOM 7697 C C . PHE B 1 177 ? 149.582 142.140 185.522 1.00 51.69 177 PHE B C 1
ATOM 7698 O O . PHE B 1 177 ? 150.260 142.864 186.255 1.00 51.69 177 PHE B O 1
ATOM 7706 N N . VAL B 1 178 ? 149.411 140.842 185.766 1.00 47.96 178 VAL B N 1
ATOM 7707 C CA . VAL B 1 178 ? 150.007 140.216 186.932 1.00 47.96 178 VAL B CA 1
ATOM 7708 C C . VAL B 1 178 ? 151.514 140.074 186.806 1.00 47.96 178 VAL B C 1
ATOM 7709 O O . VAL B 1 178 ? 152.187 139.835 187.810 1.00 47.96 178 VAL B O 1
ATOM 7713 N N . ASN B 1 179 ? 152.074 140.214 185.603 1.00 59.29 179 ASN B N 1
ATOM 7714 C CA . ASN B 1 179 ? 153.527 140.199 185.517 1.00 59.29 179 ASN B CA 1
ATOM 7715 C C . ASN B 1 179 ? 154.124 141.572 185.796 1.00 59.29 179 ASN B C 1
ATOM 7716 O O . ASN B 1 179 ? 154.860 141.750 186.772 1.00 59.29 179 ASN B O 1
ATOM 7721 N N . THR B 1 180 ? 153.834 142.558 184.943 1.00 53.79 180 THR B N 1
ATOM 7722 C CA . THR B 1 180 ? 154.556 143.826 185.054 1.00 53.79 180 THR B CA 1
ATOM 7723 C C . THR B 1 180 ? 154.139 144.597 186.292 1.00 53.79 180 THR B C 1
ATOM 7724 O O . THR B 1 180 ? 154.985 145.054 187.064 1.00 53.79 180 THR B O 1
ATOM 7728 N N . SER B 1 181 ? 152.839 144.746 186.501 1.00 60.15 181 SER B N 1
ATOM 7729 C CA . SER B 1 181 ? 152.344 145.230 187.779 1.00 60.15 181 SER B CA 1
ATOM 7730 C C . SER B 1 181 ? 152.462 144.091 188.778 1.00 60.15 181 SER B C 1
ATOM 7731 O O . SER B 1 181 ? 153.028 143.034 188.495 1.00 60.15 181 SER B O 1
ATOM 7734 N N . ARG B 1 182 ? 151.926 144.282 189.974 1.00 63.32 182 ARG B N 1
ATOM 7735 C CA . ARG B 1 182 ? 151.970 143.188 190.926 1.00 63.32 182 ARG B CA 1
ATOM 7736 C C . ARG B 1 182 ? 150.627 142.511 191.121 1.00 63.32 182 ARG B C 1
ATOM 7737 O O . ARG B 1 182 ? 150.592 141.304 191.380 1.00 63.32 182 ARG B O 1
ATOM 7745 N N . SER B 1 183 ? 149.516 143.241 191.015 1.00 64.80 183 SER B N 1
ATOM 7746 C CA . SER B 1 183 ? 148.245 142.539 190.935 1.00 64.80 183 SER B CA 1
ATOM 7747 C C . SER B 1 183 ? 147.252 143.391 190.143 1.00 64.80 183 SER B C 1
ATOM 7748 O O . SER B 1 183 ? 146.448 144.128 190.710 1.00 64.80 183 SER B O 1
ATOM 7751 N N . CYS B 1 184 ? 147.311 143.257 188.819 1.00 69.87 184 CYS B N 1
ATOM 7752 C CA . CYS B 1 184 ? 146.331 143.798 187.877 1.00 69.87 184 CYS B CA 1
ATOM 7753 C C . CYS B 1 184 ? 145.636 145.074 188.333 1.00 69.87 184 CYS B C 1
ATOM 7754 O O . CYS B 1 184 ? 144.410 145.124 188.455 1.00 69.87 184 CYS B O 1
ATOM 7757 N N . ALA B 1 185 ? 146.435 146.104 188.592 1.00 70.34 185 ALA B N 1
ATOM 7758 C CA . ALA B 1 185 ? 145.969 147.470 188.765 1.00 70.34 185 ALA B CA 1
ATOM 7759 C C . ALA B 1 185 ? 146.408 148.366 187.617 1.00 70.34 185 ALA B C 1
ATOM 7760 O O . ALA B 1 185 ? 145.586 149.083 187.041 1.00 70.34 185 ALA B O 1
ATOM 7762 N N . CYS B 1 186 ? 147.695 148.327 187.267 1.00 68.66 186 CYS B N 1
ATOM 7763 C CA . CYS B 1 186 ? 148.261 149.044 186.125 1.00 68.66 186 CYS B CA 1
ATOM 7764 C C . CYS B 1 186 ? 148.037 150.553 186.264 1.00 68.66 186 CYS B C 1
ATOM 7765 O O . CYS B 1 186 ? 147.350 151.198 185.472 1.00 68.66 186 CYS B O 1
ATOM 7768 N N . SER B 1 187 ? 148.662 151.096 187.303 1.00 75.07 187 SER B N 1
ATOM 7769 C CA . SER B 1 187 ? 148.505 152.497 187.671 1.00 75.07 187 SER B CA 1
ATOM 7770 C C . SER B 1 187 ? 149.342 153.380 186.748 1.00 75.07 187 SER B C 1
ATOM 7771 O O . SER B 1 187 ? 149.821 152.951 185.696 1.00 75.07 187 SER B O 1
ATOM 7774 N N . GLU B 1 188 ? 149.515 154.641 187.141 1.00 75.72 188 GLU B N 1
ATOM 7775 C CA . GLU B 1 188 ? 150.210 155.605 186.292 1.00 75.72 188 GLU B CA 1
ATOM 7776 C C . GLU B 1 188 ? 151.643 155.220 185.933 1.00 75.72 188 GLU B C 1
ATOM 7777 O O . GLU B 1 188 ? 152.014 155.395 184.761 1.00 75.72 188 GLU B O 1
ATOM 7779 N N . PRO B 1 189 ? 152.490 154.725 186.843 1.00 70.23 189 PRO B N 1
ATOM 7780 C CA . PRO B 1 189 ? 153.883 154.448 186.453 1.00 70.23 189 PRO B CA 1
ATOM 7781 C C . PRO B 1 189 ? 154.026 153.411 185.352 1.00 70.23 189 PRO B C 1
ATOM 7782 O O . PRO B 1 189 ? 155.083 153.353 184.716 1.00 70.23 189 PRO B O 1
ATOM 7786 N N . ASN B 1 190 ? 153.012 152.590 185.109 1.00 62.46 190 ASN B N 1
ATOM 7787 C CA . ASN B 1 190 ? 153.014 151.671 183.985 1.00 62.46 190 ASN B CA 1
ATOM 7788 C C . ASN B 1 190 ? 152.121 152.218 182.877 1.00 62.46 190 ASN B C 1
ATOM 7789 O O . ASN B 1 190 ? 151.537 153.294 182.988 1.00 62.46 190 ASN B O 1
ATOM 7794 N N . ILE B 1 191 ? 152.018 151.463 181.790 1.00 46.49 191 ILE B N 1
ATOM 7795 C CA . ILE B 1 191 ? 151.301 151.897 180.599 1.00 46.49 191 ILE B CA 1
ATOM 7796 C C . ILE B 1 191 ? 150.264 150.845 180.251 1.00 46.49 191 ILE B C 1
ATOM 7797 O O . ILE B 1 191 ? 150.567 149.649 180.238 1.00 46.49 191 ILE B O 1
ATOM 7802 N N . LEU B 1 192 ? 149.044 151.288 179.976 1.00 41.63 192 LEU B N 1
ATOM 7803 C CA . LEU B 1 192 ? 147.938 150.417 179.594 1.00 41.63 192 LEU B CA 1
ATOM 7804 C C . LEU B 1 192 ? 147.503 150.779 178.185 1.00 41.63 192 LEU B C 1
ATOM 7805 O O . LEU B 1 192 ? 146.774 151.755 177.990 1.00 41.63 192 LEU B O 1
ATOM 7810 N N . THR B 1 193 ? 147.939 149.995 177.209 1.00 35.49 193 THR B N 1
ATOM 7811 C CA . THR B 1 193 ? 147.566 150.232 175.826 1.00 35.49 193 THR B CA 1
ATOM 7812 C C . THR B 1 193 ? 147.086 148.940 175.190 1.00 35.49 193 THR B C 1
ATOM 7813 O O . THR B 1 193 ? 147.622 147.866 175.465 1.00 35.49 193 THR B O 1
ATOM 7817 N N . GLY B 1 194 ? 146.038 149.047 174.381 1.00 34.00 194 GLY B N 1
ATOM 7818 C CA . GLY B 1 194 ? 145.512 147.915 173.649 1.00 34.00 194 GLY B CA 1
ATOM 7819 C C . GLY B 1 194 ? 145.080 146.738 174.494 1.00 34.00 194 GLY B C 1
ATOM 7820 O O . GLY B 1 194 ? 144.701 145.701 173.950 1.00 34.00 194 GLY B O 1
ATOM 7821 N N . GLY B 1 195 ? 145.124 146.875 175.817 1.00 40.09 195 GLY B N 1
ATOM 7822 C CA . GLY B 1 195 ? 144.699 145.821 176.717 1.00 40.09 195 GLY B CA 1
ATOM 7823 C C . GLY B 1 195 ? 145.802 145.168 177.518 1.00 40.09 195 GLY B C 1
ATOM 7824 O O . GLY B 1 195 ? 145.507 144.278 178.323 1.00 40.09 195 GLY B O 1
ATOM 7825 N N . LEU B 1 196 ? 147.053 145.574 177.340 1.00 39.77 196 LEU B N 1
ATOM 7826 C CA . LEU B 1 196 ? 148.188 145.005 178.050 1.00 39.77 196 LEU B CA 1
ATOM 7827 C C . LEU B 1 196 ? 148.791 146.060 178.970 1.00 39.77 196 LEU B C 1
ATOM 7828 O O . LEU B 1 196 ? 148.384 147.221 178.962 1.00 39.77 196 LEU B O 1
ATOM 7833 N N . CYS B 1 197 ? 149.767 145.666 179.780 1.00 48.85 197 CYS B N 1
ATOM 7834 C CA . CYS B 1 197 ? 150.354 146.573 180.766 1.00 48.85 197 CYS B CA 1
ATOM 7835 C C . CYS B 1 197 ? 151.866 146.393 180.792 1.00 48.85 197 CYS B C 1
ATOM 7836 O O . CYS B 1 197 ? 152.379 145.592 181.574 1.00 48.85 197 CYS B O 1
ATOM 7839 N N . PHE B 1 198 ? 152.580 147.160 179.973 1.00 39.99 198 PHE B N 1
ATOM 7840 C CA . PHE B 1 198 ? 154.026 147.052 179.847 1.00 39.99 198 PHE B CA 1
ATOM 7841 C C . PHE B 1 198 ? 154.723 147.956 180.846 1.00 39.99 198 PHE B C 1
ATOM 7842 O O . PHE B 1 198 ? 154.300 149.092 181.067 1.00 39.99 198 PHE B O 1
ATOM 7850 N N . SER B 1 199 ? 155.803 147.459 181.433 1.00 53.59 199 SER B N 1
ATOM 7851 C CA . SER B 1 199 ? 156.572 148.262 182.369 1.00 53.59 199 SER B CA 1
ATOM 7852 C C . SER B 1 199 ? 157.213 149.437 181.652 1.00 53.59 199 SER B C 1
ATOM 7853 O O . SER B 1 199 ? 157.541 149.365 180.468 1.00 53.59 199 SER B O 1
ATOM 7856 N N . SER B 1 200 ? 157.374 150.538 182.378 1.00 62.10 200 SER B N 1
ATOM 7857 C CA . SER B 1 200 ? 157.949 151.732 181.775 1.00 62.10 200 SER B CA 1
ATOM 7858 C C . SER B 1 200 ? 159.457 151.627 181.617 1.00 62.10 200 SER B C 1
ATOM 7859 O O . SER B 1 200 ? 160.004 152.122 180.627 1.00 62.10 200 SER B O 1
ATOM 7862 N N . THR B 1 201 ? 160.143 150.994 182.572 1.00 59.72 201 THR B N 1
ATOM 7863 C CA . THR B 1 201 ? 161.602 150.970 182.569 1.00 59.72 201 THR B CA 1
ATOM 7864 C C . THR B 1 201 ? 162.167 150.203 181.380 1.00 59.72 201 THR B C 1
ATOM 7865 O O . THR B 1 201 ? 163.154 150.633 180.775 1.00 59.72 201 THR B O 1
ATOM 7869 N N . GLY B 1 202 ? 161.563 149.074 181.031 1.00 54.18 202 GLY B N 1
ATOM 7870 C CA . GLY B 1 202 ? 162.068 148.236 179.967 1.00 54.18 202 GLY B CA 1
ATOM 7871 C C . GLY B 1 202 ? 161.890 148.868 178.602 1.00 54.18 202 GLY B C 1
ATOM 7872 O O . GLY B 1 202 ? 161.414 149.994 178.452 1.00 54.18 202 GLY B O 1
ATOM 7873 N N . ASN B 1 203 ? 162.294 148.114 177.584 1.00 47.00 203 ASN B N 1
ATOM 7874 C CA . ASN B 1 203 ? 162.228 148.609 176.217 1.00 47.00 203 ASN B CA 1
ATOM 7875 C C . ASN B 1 203 ? 160.783 148.835 175.797 1.00 47.00 203 ASN B C 1
ATOM 7876 O O . ASN B 1 203 ? 159.880 148.091 176.187 1.00 47.00 203 ASN B O 1
ATOM 7881 N N . PHE B 1 204 ? 160.571 149.868 174.996 1.00 45.01 204 PHE B N 1
ATOM 7882 C CA . PHE B 1 204 ? 159.237 150.323 174.640 1.00 45.01 204 PHE B CA 1
ATOM 7883 C C . PHE B 1 204 ? 159.337 151.290 173.470 1.00 45.01 204 PHE B C 1
ATOM 7884 O O . PHE B 1 204 ? 160.178 152.196 173.493 1.00 45.01 204 PHE B O 1
ATOM 7892 N N . PRO B 1 205 ? 158.506 151.153 172.441 1.00 44.92 205 PRO B N 1
ATOM 7893 C CA . PRO B 1 205 ? 158.628 152.040 171.280 1.00 44.92 205 PRO B CA 1
ATOM 7894 C C . PRO B 1 205 ? 158.152 153.449 171.581 1.00 44.92 205 PRO B C 1
ATOM 7895 O O . PRO B 1 205 ? 157.016 153.810 171.264 1.00 44.92 205 PRO B O 1
ATOM 7899 N N . LEU B 1 206 ? 159.016 154.254 172.197 1.00 47.41 206 LEU B N 1
ATOM 7900 C CA . LEU B 1 206 ? 158.659 155.608 172.618 1.00 47.41 206 LEU B CA 1
ATOM 7901 C C . LEU B 1 206 ? 158.867 156.532 171.426 1.00 47.41 206 LEU B C 1
ATOM 7902 O O . LEU B 1 206 ? 159.984 156.935 171.108 1.00 47.41 206 LEU B O 1
ATOM 7907 N N . ARG B 1 207 ? 157.769 156.848 170.743 1.00 44.03 207 ARG B N 1
ATOM 7908 C CA . ARG B 1 207 ? 157.768 157.735 169.588 1.00 44.03 207 ARG B CA 1
ATOM 7909 C C . ARG B 1 207 ? 156.325 157.980 169.178 1.00 44.03 207 ARG B C 1
ATOM 7910 O O . ARG B 1 207 ? 155.477 157.098 169.314 1.00 44.03 207 ARG B O 1
ATOM 7918 N N . ARG B 1 208 ? 156.058 159.178 168.672 1.00 43.79 208 ARG B N 1
ATOM 7919 C CA . ARG B 1 208 ? 154.696 159.552 168.318 1.00 43.79 208 ARG B CA 1
ATOM 7920 C C . ARG B 1 208 ? 154.258 158.862 167.036 1.00 43.79 208 ARG B C 1
ATOM 7921 O O . ARG B 1 208 ? 154.445 159.402 165.944 1.00 43.79 208 ARG B O 1
ATOM 7929 N N . ILE B 1 209 ? 153.654 157.681 167.167 1.00 34.40 209 ILE B N 1
ATOM 7930 C CA . ILE B 1 209 ? 153.208 156.870 166.039 1.00 34.40 209 ILE B CA 1
ATOM 7931 C C . ILE B 1 209 ? 152.315 157.697 165.125 1.00 34.40 209 ILE B C 1
ATOM 7932 O O . ILE B 1 209 ? 151.684 158.662 165.565 1.00 34.40 209 ILE B O 1
ATOM 7937 N N . SER B 1 210 ? 152.272 157.344 163.844 1.00 32.96 210 SER B N 1
ATOM 7938 C CA . SER B 1 210 ? 151.339 157.932 162.892 1.00 32.96 210 SER B CA 1
ATOM 7939 C C . SER B 1 210 ? 150.431 156.830 162.375 1.00 32.96 210 SER B C 1
ATOM 7940 O O . SER B 1 210 ? 150.897 155.909 161.699 1.00 32.96 210 SER B O 1
ATOM 7943 N N . ALA B 1 211 ? 149.149 156.914 162.699 1.00 29.98 211 ALA B N 1
ATOM 7944 C CA . ALA B 1 211 ? 148.181 155.885 162.322 1.00 29.98 211 ALA B CA 1
ATOM 7945 C C . ALA B 1 211 ? 147.456 156.259 161.034 1.00 29.98 211 ALA B C 1
ATOM 7946 O O . ALA B 1 211 ? 146.233 156.272 160.971 1.00 29.98 211 ALA B O 1
ATOM 7948 N N . ALA B 1 212 ? 148.219 156.554 159.991 1.00 27.12 212 ALA B N 1
ATOM 7949 C CA . ALA B 1 212 ? 147.663 157.017 158.729 1.00 27.12 212 ALA B CA 1
ATOM 7950 C C . ALA B 1 212 ? 147.761 155.915 157.691 1.00 27.12 212 ALA B C 1
ATOM 7951 O O . ALA B 1 212 ? 148.813 155.288 157.547 1.00 27.12 212 ALA B O 1
ATOM 7953 N N . ARG B 1 213 ? 146.675 155.686 156.967 1.00 27.70 213 ARG B N 1
ATOM 7954 C CA . ARG B 1 213 ? 146.600 154.641 155.958 1.00 27.70 213 ARG B CA 1
ATOM 7955 C C . ARG B 1 213 ? 146.613 155.282 154.577 1.00 27.70 213 ARG B C 1
ATOM 7956 O O . ARG B 1 213 ? 145.732 156.086 154.261 1.00 27.70 213 ARG B O 1
ATOM 7964 N N . TYR B 1 214 ? 147.599 154.926 153.757 1.00 33.34 214 TYR B N 1
ATOM 7965 C CA . TYR B 1 214 ? 147.751 155.557 152.453 1.00 33.34 214 TYR B CA 1
ATOM 7966 C C . TYR B 1 214 ? 146.644 155.130 151.506 1.00 33.34 214 TYR B C 1
ATOM 7967 O O . TYR B 1 214 ? 146.380 153.937 151.345 1.00 33.34 214 TYR B O 1
ATOM 7976 N N . GLY B 1 215 ? 146.025 156.105 150.852 1.00 40.30 215 GLY B N 1
ATOM 7977 C CA . GLY B 1 215 ? 144.876 155.881 150.007 1.00 40.30 215 GLY B CA 1
ATOM 7978 C C . GLY B 1 215 ? 145.226 155.797 148.536 1.00 40.30 215 GLY B C 1
ATOM 7979 O O . GLY B 1 215 ? 146.351 155.462 148.150 1.00 40.30 215 GLY B O 1
ATOM 7980 N N . GLU B 1 216 ? 144.236 156.111 147.700 1.00 50.19 216 GLU B N 1
ATOM 7981 C CA . GLU B 1 216 ? 144.325 155.893 146.261 1.00 50.19 216 GLU B CA 1
ATOM 7982 C C . GLU B 1 216 ? 145.416 156.714 145.594 1.00 50.19 216 GLU B C 1
ATOM 7983 O O . GLU B 1 216 ? 146.392 156.157 145.085 1.00 50.19 216 GLU B O 1
ATOM 7985 N N . VAL B 1 217 ? 145.265 158.033 145.586 1.00 62.52 217 VAL B N 1
ATOM 7986 C CA . VAL B 1 217 ? 146.184 158.884 144.841 1.00 62.52 217 VAL B CA 1
ATOM 7987 C C . VAL B 1 217 ? 146.740 159.967 145.751 1.00 62.52 217 VAL B C 1
ATOM 7988 O O . VAL B 1 217 ? 147.960 160.111 145.892 1.00 62.52 217 VAL B O 1
ATOM 7990 N N . GLY B 1 218 ? 145.853 160.738 146.366 1.00 58.46 218 GLY B N 1
ATOM 7991 C CA . GLY B 1 218 ? 146.286 161.813 147.231 1.00 58.46 218 GLY B CA 1
ATOM 7992 C C . GLY B 1 218 ? 145.477 161.904 148.504 1.00 58.46 218 GLY B C 1
ATOM 7993 O O . GLY B 1 218 ? 145.367 162.981 149.093 1.00 58.46 218 GLY B O 1
ATOM 7994 N N . MET B 1 219 ? 144.914 160.785 148.941 1.00 46.20 219 MET B N 1
ATOM 7995 C CA . MET B 1 219 ? 144.062 160.742 150.116 1.00 46.20 219 MET B CA 1
ATOM 7996 C C . MET B 1 219 ? 144.782 160.064 151.272 1.00 46.20 219 MET B C 1
ATOM 7997 O O . MET B 1 219 ? 145.880 159.526 151.120 1.00 46.20 219 MET B O 1
ATOM 7999 N N . SER B 1 220 ? 144.146 160.114 152.439 1.00 37.47 220 SER B N 1
ATOM 8000 C CA . SER B 1 220 ? 144.591 159.438 153.650 1.00 37.47 220 SER B CA 1
ATOM 8001 C C . SER B 1 220 ? 143.528 159.625 154.719 1.00 37.47 220 SER B C 1
ATOM 8002 O O . SER B 1 220 ? 142.819 160.634 154.725 1.00 37.47 220 SER B O 1
ATOM 8005 N N . LEU B 1 221 ? 143.425 158.653 155.621 1.00 32.36 221 LEU B N 1
ATOM 8006 C CA . LEU B 1 221 ? 142.418 158.706 156.672 1.00 32.36 221 LEU B CA 1
ATOM 8007 C C . LEU B 1 221 ? 142.916 157.961 157.899 1.00 32.36 221 LEU B C 1
ATOM 8008 O O . LEU B 1 221 ? 143.411 156.839 157.784 1.00 32.36 221 LEU B O 1
ATOM 8013 N N . THR B 1 222 ? 142.773 158.580 159.066 1.00 31.62 222 THR B N 1
ATOM 8014 C CA . THR B 1 222 ? 143.315 158.026 160.304 1.00 31.62 222 THR B CA 1
ATOM 8015 C C . THR B 1 222 ? 142.441 156.863 160.733 1.00 31.62 222 THR B C 1
ATOM 8016 O O . THR B 1 222 ? 141.482 157.026 161.483 1.00 31.62 222 THR B O 1
ATOM 8020 N N . SER B 1 223 ? 142.778 155.670 160.255 1.00 31.16 223 SER B N 1
ATOM 8021 C CA . SER B 1 223 ? 141.997 154.491 160.584 1.00 31.16 223 SER B CA 1
ATOM 8022 C C . SER B 1 223 ? 142.094 154.184 162.070 1.00 31.16 223 SER B C 1
ATOM 8023 O O . SER B 1 223 ? 143.135 154.375 162.697 1.00 31.16 223 SER B O 1
ATOM 8026 N N . GLU B 1 224 ? 140.988 153.701 162.637 1.00 37.73 224 GLU B N 1
ATOM 8027 C CA . GLU B 1 224 ? 140.959 153.416 164.066 1.00 37.73 224 GLU B CA 1
ATOM 8028 C C . GLU B 1 224 ? 141.721 152.151 164.412 1.00 37.73 224 GLU B C 1
ATOM 8029 O O . GLU B 1 224 ? 142.315 152.066 165.494 1.00 37.73 224 GLU B O 1
ATOM 8035 N N . TRP B 1 225 ? 141.720 151.165 163.516 1.00 27.53 225 TRP B N 1
ATOM 8036 C CA . TRP B 1 225 ? 142.384 149.902 163.805 1.00 27.53 225 TRP B CA 1
ATOM 8037 C C . TRP B 1 225 ? 143.854 150.119 164.130 1.00 27.53 225 TRP B C 1
ATOM 8038 O O . TRP B 1 225 ? 144.355 149.616 165.141 1.00 27.53 225 TRP B O 1
ATOM 8049 N N . PHE B 1 226 ? 144.560 150.878 163.292 1.00 24.19 226 PHE B N 1
ATOM 8050 C CA . PHE B 1 226 ? 145.965 151.154 163.570 1.00 24.19 226 PHE B CA 1
ATOM 8051 C C . PHE B 1 226 ? 146.110 151.889 164.889 1.00 24.19 226 PHE B C 1
ATOM 8052 O O . PHE B 1 226 ? 146.846 151.454 165.779 1.00 24.19 226 PHE B O 1
ATOM 8060 N N . ALA B 1 227 ? 145.381 152.992 165.044 1.00 25.92 227 ALA B N 1
ATOM 8061 C CA . ALA B 1 227 ? 145.584 153.859 166.193 1.00 25.92 227 ALA B CA 1
ATOM 8062 C C . ALA B 1 227 ? 145.262 153.169 167.502 1.00 25.92 227 ALA B C 1
ATOM 8063 O O . ALA B 1 227 ? 145.679 153.652 168.556 1.00 25.92 227 ALA B O 1
ATOM 8065 N N . LYS B 1 228 ? 144.533 152.056 167.469 1.00 27.86 228 LYS B N 1
ATOM 8066 C CA . LYS B 1 228 ? 144.286 151.307 168.693 1.00 27.86 228 LYS B CA 1
ATOM 8067 C C . LYS B 1 228 ? 145.238 150.139 168.894 1.00 27.86 228 LYS B C 1
ATOM 8068 O O . LYS B 1 228 ? 145.727 149.947 170.007 1.00 27.86 228 LYS B O 1
ATOM 8074 N N . TYR B 1 229 ? 145.539 149.359 167.854 1.00 27.78 229 TYR B N 1
ATOM 8075 C CA . TYR B 1 229 ? 146.293 148.123 168.025 1.00 27.78 229 TYR B CA 1
ATOM 8076 C C . TYR B 1 229 ? 147.679 148.155 167.386 1.00 27.78 229 TYR B C 1
ATOM 8077 O O . TYR B 1 229 ? 148.218 147.105 167.043 1.00 27.78 229 TYR B O 1
ATOM 8086 N N . LEU B 1 230 ? 148.283 149.326 167.214 1.00 23.78 230 LEU B N 1
ATOM 8087 C CA . LEU B 1 230 ? 149.605 149.362 166.604 1.00 23.78 230 LEU B CA 1
ATOM 8088 C C . LEU B 1 230 ? 150.724 149.426 167.637 1.00 23.78 230 LEU B C 1
ATOM 8089 O O . LEU B 1 230 ? 151.616 148.569 167.645 1.00 23.78 230 LEU B O 1
ATOM 8094 N N . GLN B 1 231 ? 150.694 150.427 168.516 1.00 25.23 231 GLN B N 1
ATOM 8095 C CA . GLN B 1 231 ? 151.734 150.542 169.529 1.00 25.23 231 GLN B CA 1
ATOM 8096 C C . GLN B 1 231 ? 151.739 149.333 170.454 1.00 25.23 231 GLN B C 1
ATOM 8097 O O . GLN B 1 231 ? 152.806 148.824 170.822 1.00 25.23 231 GLN B O 1
ATOM 8103 N N . SER B 1 232 ? 150.554 148.855 170.834 1.00 27.31 232 SER B N 1
ATOM 8104 C CA . SER B 1 232 ? 150.470 147.721 171.745 1.00 27.31 232 SER B CA 1
ATOM 8105 C C . SER B 1 232 ? 151.072 146.475 171.121 1.00 27.31 232 SER B C 1
ATOM 8106 O O . SER B 1 232 ? 151.818 145.744 171.776 1.00 27.31 232 SER B O 1
ATOM 8109 N N . SER B 1 233 ? 150.750 146.209 169.854 1.00 24.97 233 SER B N 1
ATOM 8110 C CA . SER B 1 233 ? 151.289 145.022 169.200 1.00 24.97 233 SER B CA 1
ATOM 8111 C C . SER B 1 233 ? 152.793 145.124 169.024 1.00 24.97 233 SER B C 1
ATOM 8112 O O . SER B 1 233 ? 153.505 144.133 169.204 1.00 24.97 233 SER B O 1
ATOM 8115 N N . ALA B 1 234 ? 153.306 146.310 168.697 1.00 25.06 234 ALA B N 1
ATOM 8116 C CA . ALA B 1 234 ? 154.756 146.463 168.611 1.00 25.06 234 ALA B CA 1
ATOM 8117 C C . ALA B 1 234 ? 155.421 146.149 169.942 1.00 25.06 234 ALA B C 1
ATOM 8118 O O . ALA B 1 234 ? 156.364 145.348 170.009 1.00 25.06 234 ALA B O 1
ATOM 8120 N N . ALA B 1 235 ? 154.928 146.756 171.022 1.00 26.82 235 ALA B N 1
ATOM 8121 C CA . ALA B 1 235 ? 155.574 146.579 172.315 1.00 26.82 235 ALA B CA 1
ATOM 8122 C C . ALA B 1 235 ? 155.424 145.162 172.842 1.00 26.82 235 ALA B C 1
ATOM 8123 O O . ALA B 1 235 ? 156.314 144.671 173.538 1.00 26.82 235 ALA B O 1
ATOM 8125 N N . ALA B 1 236 ? 154.317 144.488 172.526 1.00 24.99 236 ALA B N 1
ATOM 8126 C CA . ALA B 1 236 ? 154.152 143.109 172.965 1.00 24.99 236 ALA B CA 1
ATOM 8127 C C . ALA B 1 236 ? 155.020 142.165 172.156 1.00 24.99 236 ALA B C 1
ATOM 8128 O O . ALA B 1 236 ? 155.523 141.173 172.687 1.00 24.99 236 ALA B O 1
ATOM 8130 N N . CYS B 1 237 ? 155.203 142.444 170.869 1.00 23.25 237 CYS B N 1
ATOM 8131 C CA . CYS B 1 237 ? 156.119 141.634 170.083 1.00 23.25 237 CYS B CA 1
ATOM 8132 C C . CYS B 1 237 ? 157.545 141.783 170.572 1.00 23.25 237 CYS B C 1
ATOM 8133 O O . CYS B 1 237 ? 158.320 140.824 170.538 1.00 23.25 237 CYS B O 1
ATOM 8136 N N . TRP B 1 238 ? 157.914 142.978 171.026 1.00 27.82 238 TRP B N 1
ATOM 8137 C CA . TRP B 1 238 ? 159.295 143.203 171.433 1.00 27.82 238 TRP B CA 1
ATOM 8138 C C . TRP B 1 238 ? 159.555 142.701 172.851 1.00 27.82 238 TRP B C 1
ATOM 8139 O O . TRP B 1 238 ? 160.450 141.881 173.068 1.00 27.82 238 TRP B O 1
ATOM 8150 N N . VAL B 1 239 ? 158.779 143.175 173.829 1.00 22.98 239 VAL B N 1
ATOM 8151 C CA . VAL B 1 239 ? 159.082 142.896 175.234 1.00 22.98 239 VAL B CA 1
ATOM 8152 C C . VAL B 1 239 ? 158.914 141.414 175.540 1.00 22.98 239 VAL B C 1
ATOM 8153 O O . VAL B 1 239 ? 159.873 140.727 175.903 1.00 22.98 239 VAL B O 1
ATOM 8157 N N . TYR B 1 240 ? 157.692 140.907 175.419 1.00 27.22 240 TYR B N 1
ATOM 8158 C CA . TYR B 1 240 ? 157.447 139.480 175.483 1.00 27.22 240 TYR B CA 1
ATOM 8159 C C . TYR B 1 240 ? 157.674 138.890 174.100 1.00 27.22 240 TYR B C 1
ATOM 8160 O O . TYR B 1 240 ? 157.961 139.599 173.136 1.00 27.22 240 TYR B O 1
ATOM 8169 N N . ALA B 1 241 ? 157.552 137.574 173.988 1.00 24.18 241 ALA B N 1
ATOM 8170 C CA . ALA B 1 241 ? 157.676 136.914 172.699 1.00 24.18 241 ALA B CA 1
ATOM 8171 C C . ALA B 1 241 ? 156.324 136.533 172.125 1.00 24.18 241 ALA B C 1
ATOM 8172 O O . ALA B 1 241 ? 156.203 135.495 171.481 1.00 24.18 241 ALA B O 1
ATOM 8174 N N . ASN B 1 242 ? 155.303 137.347 172.342 1.00 27.14 242 ASN B N 1
ATOM 8175 C CA . ASN B 1 242 ? 153.933 136.891 172.143 1.00 27.14 242 ASN B CA 1
ATOM 8176 C C . ASN B 1 242 ? 153.637 136.944 170.652 1.00 27.14 242 ASN B C 1
ATOM 8177 O O . ASN B 1 242 ? 153.234 137.976 170.120 1.00 27.14 242 ASN B O 1
ATOM 8182 N N . LEU B 1 243 ? 153.833 135.799 169.981 1.00 23.10 243 LEU B N 1
ATOM 8183 C CA . LEU B 1 243 ? 154.021 135.770 168.530 1.00 23.10 243 LEU B CA 1
ATOM 8184 C C . LEU B 1 243 ? 152.825 136.326 167.774 1.00 23.10 243 LEU B C 1
ATOM 8185 O O . LEU B 1 243 ? 152.997 137.009 166.754 1.00 23.10 243 LEU B O 1
ATOM 8190 N N . THR B 1 244 ? 151.610 136.017 168.221 1.00 24.86 244 THR B N 1
ATOM 8191 C CA . THR B 1 244 ? 150.440 136.455 167.474 1.00 24.86 244 THR B CA 1
ATOM 8192 C C . THR B 1 244 ? 150.406 137.970 167.324 1.00 24.86 244 THR B C 1
ATOM 8193 O O . THR B 1 244 ? 149.870 138.481 166.339 1.00 24.86 244 THR B O 1
ATOM 8197 N N . SER B 1 245 ? 151.030 138.709 168.237 1.00 24.11 245 SER B N 1
ATOM 8198 C CA . SER B 1 245 ? 151.109 140.149 168.028 1.00 24.11 245 SER B CA 1
ATOM 8199 C C . SER B 1 245 ? 152.167 140.528 166.997 1.00 24.11 245 SER B C 1
ATOM 8200 O O . SER B 1 245 ? 151.982 141.505 166.266 1.00 24.11 245 SER B O 1
ATOM 8203 N N . CYS B 1 246 ? 153.271 139.785 166.909 1.00 21.41 246 CYS B N 1
ATOM 8204 C CA . CYS B 1 246 ? 154.230 140.038 165.836 1.00 21.41 246 CYS B CA 1
ATOM 8205 C C . CYS B 1 246 ? 153.581 139.838 164.477 1.00 21.41 246 CYS B C 1
ATOM 8206 O O . CYS B 1 246 ? 153.772 140.644 163.556 1.00 21.41 246 CYS B O 1
ATOM 8209 N N . GLN B 1 247 ? 152.786 138.782 164.337 1.00 20.68 247 GLN B N 1
ATOM 8210 C CA . GLN B 1 247 ? 152.019 138.625 163.108 1.00 20.68 247 GLN B CA 1
ATOM 8211 C C . GLN B 1 247 ? 150.989 139.738 162.952 1.00 20.68 247 GLN B C 1
ATOM 8212 O O . GLN B 1 247 ? 150.714 140.182 161.832 1.00 20.68 247 GLN B O 1
ATOM 8218 N N . ALA B 1 248 ? 150.391 140.191 164.055 1.00 17.82 248 ALA B N 1
ATOM 8219 C CA . ALA B 1 248 ? 149.399 141.254 163.976 1.00 17.82 248 ALA B CA 1
ATOM 8220 C C . ALA B 1 248 ? 150.002 142.580 163.569 1.00 17.82 248 ALA B C 1
ATOM 8221 O O . ALA B 1 248 ? 149.262 143.487 163.191 1.00 17.82 248 ALA B O 1
ATOM 8223 N N . LEU B 1 249 ? 151.313 142.729 163.692 1.00 17.52 249 LEU B N 1
ATOM 8224 C CA . LEU B 1 249 ? 151.993 143.912 163.179 1.00 17.52 249 LEU B CA 1
ATOM 8225 C C . LEU B 1 249 ? 152.482 143.718 161.752 1.00 17.52 249 LEU B C 1
ATOM 8226 O O . LEU B 1 249 ? 152.517 144.679 160.975 1.00 17.52 249 LEU B O 1
ATOM 8231 N N . GLY B 1 250 ? 152.846 142.496 161.380 1.00 15.13 250 GLY B N 1
ATOM 8232 C CA . GLY B 1 250 ? 153.073 142.224 159.971 1.00 15.13 250 GLY B CA 1
ATOM 8233 C C . GLY B 1 250 ? 151.838 142.504 159.137 1.00 15.13 250 GLY B C 1
ATOM 8234 O O . GLY B 1 250 ? 151.919 143.081 158.049 1.00 15.13 250 GLY B O 1
ATOM 8235 N N . ASN B 1 251 ? 150.674 142.123 159.646 1.00 26.90 251 ASN B N 1
ATOM 8236 C CA . ASN B 1 251 ? 149.442 142.380 158.918 1.00 26.90 251 ASN B CA 1
ATOM 8237 C C . ASN B 1 251 ? 149.128 143.864 158.833 1.00 26.90 251 ASN B C 1
ATOM 8238 O O . ASN B 1 251 ? 148.478 144.299 157.882 1.00 26.90 251 ASN B O 1
ATOM 8243 N N . MET B 1 252 ? 149.550 144.660 159.810 1.00 23.52 252 MET B N 1
ATOM 8244 C CA . MET B 1 252 ? 149.341 146.097 159.694 1.00 23.52 252 MET B CA 1
ATOM 8245 C C . MET B 1 252 ? 150.329 146.736 158.738 1.00 23.52 252 MET B C 1
ATOM 8246 O O . MET B 1 252 ? 150.028 147.774 158.152 1.00 23.52 252 MET B O 1
ATOM 8251 N N . CYS B 1 253 ? 151.515 146.155 158.588 1.00 20.36 253 CYS B N 1
ATOM 8252 C CA . CYS B 1 253 ? 152.403 146.619 157.532 1.00 20.36 253 CYS B CA 1
ATOM 8253 C C . CYS B 1 253 ? 151.938 146.173 156.158 1.00 20.36 253 CYS B C 1
ATOM 8254 O O . CYS B 1 253 ? 152.397 146.725 155.161 1.00 20.36 253 CYS B O 1
ATOM 8257 N N . VAL B 1 254 ? 151.072 145.170 156.075 1.00 20.81 254 VAL B N 1
ATOM 8258 C CA . VAL B 1 254 ? 150.558 144.758 154.768 1.00 20.81 254 VAL B CA 1
ATOM 8259 C C . VAL B 1 254 ? 149.266 145.481 154.407 1.00 20.81 254 VAL B C 1
ATOM 8260 O O . VAL B 1 254 ? 149.064 145.838 153.248 1.00 20.81 254 VAL B O 1
ATOM 8264 N N . MET B 1 255 ? 148.351 145.706 155.357 1.00 23.23 255 MET B N 1
ATOM 8265 C CA . MET B 1 255 ? 147.106 146.390 155.007 1.00 23.23 255 MET B CA 1
ATOM 8266 C C . MET B 1 255 ? 147.370 147.819 154.566 1.00 23.23 255 MET B C 1
ATOM 8267 O O . MET B 1 255 ? 146.785 148.289 153.587 1.00 23.23 255 MET B O 1
ATOM 8272 N N . ASN B 1 256 ? 148.214 148.535 155.289 1.00 19.74 256 ASN B N 1
ATOM 8273 C CA . ASN B 1 256 ? 148.905 149.664 154.696 1.00 19.74 256 ASN B CA 1
ATOM 8274 C C . ASN B 1 256 ? 149.889 149.110 153.682 1.00 19.74 256 ASN B C 1
ATOM 8275 O O . ASN B 1 256 ? 150.518 148.081 153.917 1.00 19.74 256 ASN B O 1
ATOM 8280 N N . MET B 1 257 ? 150.023 149.777 152.543 1.00 20.96 257 MET B N 1
ATOM 8281 C CA . MET B 1 257 ? 150.590 149.143 151.353 1.00 20.96 257 MET B CA 1
ATOM 8282 C C . MET B 1 257 ? 152.120 149.093 151.366 1.00 20.96 257 MET B C 1
ATOM 8283 O O . MET B 1 257 ? 152.792 149.662 150.515 1.00 20.96 257 MET B O 1
ATOM 8288 N N . ASN B 1 258 ? 152.668 148.400 152.359 1.00 21.45 258 ASN B N 1
ATOM 8289 C CA . ASN B 1 258 ? 154.107 148.149 152.458 1.00 21.45 258 ASN B CA 1
ATOM 8290 C C . ASN B 1 258 ? 154.948 149.416 152.317 1.00 21.45 258 ASN B C 1
ATOM 8291 O O . ASN B 1 258 ? 156.156 149.343 152.092 1.00 21.45 258 ASN B O 1
ATOM 8296 N N . SER B 1 259 ? 154.355 150.587 152.476 1.00 28.54 259 SER B N 1
ATOM 8297 C CA . SER B 1 259 ? 155.008 151.835 152.106 1.00 28.54 259 SER B CA 1
ATOM 8298 C C . SER B 1 259 ? 155.991 152.233 153.192 1.00 28.54 259 SER B C 1
ATOM 8299 O O . SER B 1 259 ? 155.600 152.724 154.250 1.00 28.54 259 SER B O 1
ATOM 8302 N N . TYR B 1 260 ? 157.276 152.042 152.919 1.00 38.26 260 TYR B N 1
ATOM 8303 C CA . TYR B 1 260 ? 158.337 152.341 153.877 1.00 38.26 260 TYR B CA 1
ATOM 8304 C C . TYR B 1 260 ? 158.898 153.723 153.576 1.00 38.26 260 TYR B C 1
ATOM 8305 O O . TYR B 1 260 ? 159.843 153.871 152.812 1.00 38.26 260 TYR B O 1
ATOM 8314 N N . ASP B 1 261 ? 158.334 154.752 154.212 1.00 45.61 261 ASP B N 1
ATOM 8315 C CA . ASP B 1 261 ? 158.741 156.121 153.900 1.00 45.61 261 ASP B CA 1
ATOM 8316 C C . ASP B 1 261 ? 160.184 156.391 154.312 1.00 45.61 261 ASP B C 1
ATOM 8317 O O . ASP B 1 261 ? 160.870 157.188 153.666 1.00 45.61 261 ASP B O 1
ATOM 8322 N N . PHE B 1 262 ? 160.663 155.742 155.370 1.00 47.95 262 PHE B N 1
ATOM 8323 C CA . PHE B 1 262 ? 162.032 155.845 155.872 1.00 47.95 262 PHE B CA 1
ATOM 8324 C C . PHE B 1 262 ? 162.348 157.208 156.468 1.00 47.95 262 PHE B C 1
ATOM 8325 O O . PHE B 1 262 ? 163.503 157.470 156.814 1.00 47.95 262 PHE B O 1
ATOM 8327 N N . ALA B 1 263 ? 161.361 158.087 156.587 1.00 48.19 263 ALA B N 1
ATOM 8328 C CA . ALA B 1 263 ? 161.520 159.305 157.374 1.00 48.19 263 ALA B CA 1
ATOM 8329 C C . ALA B 1 263 ? 160.357 159.586 158.310 1.00 48.19 263 ALA B C 1
ATOM 8330 O O . ALA B 1 263 ? 160.556 160.295 159.301 1.00 48.19 263 ALA B O 1
ATOM 8332 N N . THR B 1 264 ? 159.161 159.067 158.043 1.00 45.68 264 THR B N 1
ATOM 8333 C CA . THR B 1 264 ? 158.043 159.115 158.967 1.00 45.68 264 THR B CA 1
ATOM 8334 C C . THR B 1 264 ? 157.994 157.807 159.745 1.00 45.68 264 THR B C 1
ATOM 8335 O O . THR B 1 264 ? 158.871 156.952 159.622 1.00 45.68 264 THR B O 1
ATOM 8339 N N . PHE B 1 265 ? 156.955 157.638 160.559 1.00 35.44 265 PHE B N 1
ATOM 8340 C CA . PHE B 1 265 ? 156.938 156.524 161.505 1.00 35.44 265 PHE B CA 1
ATOM 8341 C C . PHE B 1 265 ? 155.509 155.995 161.585 1.00 35.44 265 PHE B C 1
ATOM 8342 O O . PHE B 1 265 ? 154.702 156.463 162.389 1.00 35.44 265 PHE B O 1
ATOM 8350 N N . ASP B 1 266 ? 155.213 155.007 160.751 1.00 32.51 266 ASP B N 1
ATOM 8351 C CA . ASP B 1 266 ? 153.901 154.380 160.683 1.00 32.51 266 ASP B CA 1
ATOM 8352 C C . ASP B 1 266 ? 154.091 152.874 160.646 1.00 32.51 266 ASP B C 1
ATOM 8353 O O . ASP B 1 266 ? 155.181 152.392 160.968 1.00 32.51 266 ASP B O 1
ATOM 8358 N N . ALA B 1 267 ? 153.051 152.123 160.276 1.00 26.44 267 ALA B N 1
ATOM 8359 C CA . ALA B 1 267 ? 153.057 150.677 160.482 1.00 26.44 267 ALA B CA 1
ATOM 8360 C C . ALA B 1 267 ? 154.328 150.023 159.952 1.00 26.44 267 ALA B C 1
ATOM 8361 O O . ALA B 1 267 ? 154.968 149.230 160.650 1.00 26.44 267 ALA B O 1
ATOM 8363 N N . CYS B 1 268 ? 154.731 150.356 158.728 1.00 29.28 268 CYS B N 1
ATOM 8364 C CA . CYS B 1 268 ? 155.900 149.690 158.170 1.00 29.28 268 CYS B CA 1
ATOM 8365 C C . CYS B 1 268 ? 157.204 150.298 158.662 1.00 29.28 268 CYS B C 1
ATOM 8366 O O . CYS B 1 268 ? 158.199 149.579 158.800 1.00 29.28 268 CYS B O 1
ATOM 8369 N N . GLY B 1 269 ? 157.219 151.594 158.969 1.00 26.06 269 GLY B N 1
ATOM 8370 C CA . GLY B 1 269 ? 158.359 152.147 159.677 1.00 26.06 269 GLY B CA 1
ATOM 8371 C C . GLY B 1 269 ? 158.546 151.505 161.037 1.00 26.06 269 GLY B C 1
ATOM 8372 O O . GLY B 1 269 ? 159.669 151.208 161.450 1.00 26.06 269 GLY B O 1
ATOM 8373 N N . LEU B 1 270 ? 157.442 151.262 161.743 1.00 25.01 270 LEU B N 1
ATOM 8374 C CA . LEU B 1 270 ? 157.509 150.581 163.031 1.00 25.01 270 LEU B CA 1
ATOM 8375 C C . LEU B 1 270 ? 158.002 149.150 162.877 1.00 25.01 270 LEU B C 1
ATOM 8376 O O . LEU B 1 270 ? 158.783 148.663 163.702 1.00 25.01 270 LEU B O 1
ATOM 8381 N N . PHE B 1 271 ? 157.545 148.452 161.838 1.00 21.22 271 PHE B N 1
ATOM 8382 C CA . PHE B 1 271 ? 158.020 147.093 161.619 1.00 21.22 271 PHE B CA 1
ATOM 8383 C C . PHE B 1 271 ? 159.515 147.076 161.365 1.00 21.22 271 PHE B C 1
ATOM 8384 O O . PHE B 1 271 ? 160.228 146.213 161.883 1.00 21.22 271 PHE B O 1
ATOM 8392 N N . GLN B 1 272 ? 160.014 148.026 160.581 1.00 27.26 272 GLN B N 1
ATOM 8393 C CA . GLN B 1 272 ? 161.452 148.069 160.348 1.00 27.26 272 GLN B CA 1
ATOM 8394 C C . GLN B 1 272 ? 162.217 148.455 161.605 1.00 27.26 272 GLN B C 1
ATOM 8395 O O . GLN B 1 272 ? 163.344 147.994 161.805 1.00 27.26 272 GLN B O 1
ATOM 8401 N N . PHE B 1 273 ? 161.628 149.279 162.471 1.00 28.08 273 PHE B N 1
ATOM 8402 C CA . PHE B 1 273 ? 162.280 149.595 163.740 1.00 28.08 273 PHE B CA 1
ATOM 8403 C C . PHE B 1 273 ? 162.413 148.354 164.616 1.00 28.08 273 PHE B C 1
ATOM 8404 O O . PHE B 1 273 ? 163.486 148.083 165.175 1.00 28.08 273 PHE B O 1
ATOM 8412 N N . ILE B 1 274 ? 161.330 147.587 164.751 1.00 25.22 274 ILE B N 1
ATOM 8413 C CA . ILE B 1 274 ? 161.386 146.352 165.535 1.00 25.22 274 ILE B CA 1
ATOM 8414 C C . ILE B 1 274 ? 162.385 145.381 164.926 1.00 25.22 274 ILE B C 1
ATOM 8415 O O . ILE B 1 274 ? 163.154 144.731 165.640 1.00 25.22 274 ILE B O 1
ATOM 8420 N N . PHE B 1 275 ? 162.395 145.273 163.596 1.00 25.16 275 PHE B N 1
ATOM 8421 C CA . PHE B 1 275 ? 163.381 144.444 162.913 1.00 25.16 275 PHE B CA 1
ATOM 8422 C C . PHE B 1 275 ? 164.801 144.860 163.274 1.00 25.16 275 PHE B C 1
ATOM 8423 O O . PHE B 1 275 ? 165.647 144.012 163.569 1.00 25.16 275 PHE B O 1
ATOM 8431 N N . GLU B 1 276 ? 165.087 146.160 163.243 1.00 31.34 276 GLU B N 1
ATOM 8432 C CA . GLU B 1 276 ? 166.441 146.624 163.523 1.00 31.34 276 GLU B CA 1
ATOM 8433 C C . GLU B 1 276 ? 166.843 146.379 164.971 1.00 31.34 276 GLU B C 1
ATOM 8434 O O . GLU B 1 276 ? 168.006 146.064 165.238 1.00 31.34 276 GLU B O 1
ATOM 8440 N N . ASN B 1 277 ? 165.918 146.521 165.917 1.00 31.64 277 ASN B N 1
ATOM 8441 C CA . ASN B 1 277 ? 166.270 146.431 167.330 1.00 31.64 277 ASN B CA 1
ATOM 8442 C C . ASN B 1 277 ? 166.250 145.016 167.886 1.00 31.64 277 ASN B C 1
ATOM 8443 O O . ASN B 1 277 ? 166.569 144.828 169.062 1.00 31.64 277 ASN B O 1
ATOM 8448 N N . THR B 1 278 ? 165.898 144.021 167.082 1.00 33.09 278 THR B N 1
ATOM 8449 C CA . THR B 1 278 ? 165.747 142.660 167.577 1.00 33.09 278 THR B CA 1
ATOM 8450 C C . THR B 1 278 ? 166.809 141.795 166.907 1.00 33.09 278 THR B C 1
ATOM 8451 O O . THR B 1 278 ? 166.514 140.714 166.395 1.00 33.09 278 THR B O 1
ATOM 8455 N N . ALA B 1 279 ? 168.043 142.289 166.861 1.00 33.94 279 ALA B N 1
ATOM 8456 C CA . ALA B 1 279 ? 169.105 141.627 166.120 1.00 33.94 279 ALA B CA 1
ATOM 8457 C C . ALA B 1 279 ? 169.876 140.605 166.938 1.00 33.94 279 ALA B C 1
ATOM 8458 O O . ALA B 1 279 ? 170.724 139.904 166.378 1.00 33.94 279 ALA B O 1
ATOM 8460 N N . GLY B 1 280 ? 169.617 140.503 168.241 1.00 37.63 280 GLY B N 1
ATOM 8461 C CA . GLY B 1 280 ? 170.339 139.535 169.051 1.00 37.63 280 GLY B CA 1
ATOM 8462 C C . GLY B 1 280 ? 170.040 138.103 168.655 1.00 37.63 280 GLY B C 1
ATOM 8463 O O . GLY B 1 280 ? 170.937 137.259 168.613 1.00 37.63 280 GLY B O 1
ATOM 8464 N N . LEU B 1 281 ? 168.783 137.814 168.365 1.00 33.07 281 LEU B N 1
ATOM 8465 C CA . LEU B 1 281 ? 168.333 136.493 167.949 1.00 33.07 281 LEU B CA 1
ATOM 8466 C C . LEU B 1 281 ? 168.098 136.532 166.440 1.00 33.07 281 LEU B C 1
ATOM 8467 O O . LEU B 1 281 ? 167.112 137.101 165.970 1.00 33.07 281 LEU B O 1
ATOM 8472 N N . SER B 1 282 ? 169.012 135.926 165.684 1.00 33.43 282 SER B N 1
ATOM 8473 C CA . SER B 1 282 ? 169.386 136.463 164.369 1.00 33.43 282 SER B CA 1
ATOM 8474 C C . SER B 1 282 ? 168.422 136.151 163.228 1.00 33.43 282 SER B C 1
ATOM 8475 O O . SER B 1 282 ? 167.743 137.049 162.724 1.00 33.43 282 SER B O 1
ATOM 8478 N N . THR B 1 283 ? 168.342 134.890 162.814 1.00 27.62 283 THR B N 1
ATOM 8479 C CA . THR B 1 283 ? 167.621 134.544 161.595 1.00 27.62 283 THR B CA 1
ATOM 8480 C C . THR B 1 283 ? 167.071 133.145 161.756 1.00 27.62 283 THR B C 1
ATOM 8481 O O . THR B 1 283 ? 167.519 132.385 162.614 1.00 27.62 283 THR B O 1
ATOM 8485 N N . VAL B 1 284 ? 166.098 132.795 160.920 1.00 23.22 284 VAL B N 1
ATOM 8486 C CA . VAL B 1 284 ? 165.323 131.612 161.256 1.00 23.22 284 VAL B CA 1
ATOM 8487 C C . VAL B 1 284 ? 165.812 130.372 160.513 1.00 23.22 284 VAL B C 1
ATOM 8488 O O . VAL B 1 284 ? 166.263 129.415 161.155 1.00 23.22 284 VAL B O 1
ATOM 8492 N N . HIS B 1 285 ? 165.738 130.338 159.181 1.00 23.71 285 HIS B N 1
ATOM 8493 C CA . HIS B 1 285 ? 166.260 129.154 158.512 1.00 23.71 285 HIS B CA 1
ATOM 8494 C C . HIS B 1 285 ? 167.649 129.402 157.946 1.00 23.71 285 HIS B C 1
ATOM 8495 O O . HIS B 1 285 ? 168.641 128.870 158.450 1.00 23.71 285 HIS B O 1
ATOM 8502 N N . SER B 1 286 ? 167.728 130.199 156.917 1.00 22.76 286 SER B N 1
ATOM 8503 C CA . SER B 1 286 ? 168.997 130.779 156.511 1.00 22.76 286 SER B CA 1
ATOM 8504 C C . SER B 1 286 ? 168.806 132.151 155.897 1.00 22.76 286 SER B C 1
ATOM 8505 O O . SER B 1 286 ? 169.782 132.738 155.424 1.00 22.76 286 SER B O 1
ATOM 8508 N N . ILE B 1 287 ? 167.587 132.676 155.890 1.00 21.23 287 ILE B N 1
ATOM 8509 C CA . ILE B 1 287 ? 167.226 133.839 155.097 1.00 21.23 287 ILE B CA 1
ATOM 8510 C C . ILE B 1 287 ? 167.550 135.084 155.905 1.00 21.23 287 ILE B C 1
ATOM 8511 O O . ILE B 1 287 ? 166.935 135.333 156.944 1.00 21.23 287 ILE B O 1
ATOM 8516 N N . SER B 1 288 ? 168.491 135.888 155.418 1.00 22.95 288 SER B N 1
ATOM 8517 C CA . SER B 1 288 ? 168.904 137.056 156.182 1.00 22.95 288 SER B CA 1
ATOM 8518 C C . SER B 1 288 ? 167.783 138.062 156.380 1.00 22.95 288 SER B C 1
ATOM 8519 O O . SER B 1 288 ? 167.913 138.937 157.237 1.00 22.95 288 SER B O 1
ATOM 8522 N N . PHE B 1 289 ? 166.699 137.962 155.616 1.00 22.05 289 PHE B N 1
ATOM 8523 C CA . PHE B 1 289 ? 165.577 138.881 155.713 1.00 22.05 289 PHE B CA 1
ATOM 8524 C C . PHE B 1 289 ? 164.523 138.439 156.715 1.00 22.05 289 PHE B C 1
ATOM 8525 O O . PHE B 1 289 ? 163.549 139.164 156.919 1.00 22.05 289 PHE B O 1
ATOM 8533 N N . TRP B 1 290 ? 164.684 137.271 157.335 1.00 20.67 290 TRP B N 1
ATOM 8534 C CA . TRP B 1 290 ? 163.665 136.659 158.183 1.00 20.67 290 TRP B CA 1
ATOM 8535 C C . TRP B 1 290 ? 164.159 136.681 159.620 1.00 20.67 290 TRP B C 1
ATOM 8536 O O . TRP B 1 290 ? 165.082 135.944 159.970 1.00 20.67 290 TRP B O 1
ATOM 8547 N N . ARG B 1 291 ? 163.548 137.514 160.456 1.00 25.09 291 ARG B N 1
ATOM 8548 C CA . ARG B 1 291 ? 163.959 137.584 161.848 1.00 25.09 291 ARG B CA 1
ATOM 8549 C C . ARG B 1 291 ? 163.332 136.439 162.637 1.00 25.09 291 ARG B C 1
ATOM 8550 O O . ARG B 1 291 ? 162.374 135.806 162.198 1.00 25.09 291 ARG B O 1
ATOM 8558 N N . GLN B 1 292 ? 163.887 136.180 163.821 1.00 24.16 292 GLN B N 1
ATOM 8559 C CA . GLN B 1 292 ? 163.574 134.942 164.525 1.00 24.16 292 GLN B CA 1
ATOM 8560 C C . GLN B 1 292 ? 162.104 134.857 164.910 1.00 24.16 292 GLN B C 1
ATOM 8561 O O . GLN B 1 292 ? 161.500 133.784 164.828 1.00 24.16 292 GLN B O 1
ATOM 8567 N N . ASN B 1 293 ? 161.510 135.968 165.341 1.00 21.25 293 ASN B N 1
ATOM 8568 C CA . ASN B 1 293 ? 160.118 135.977 165.782 1.00 21.25 293 ASN B CA 1
ATOM 8569 C C . ASN B 1 293 ? 159.169 136.590 164.768 1.00 21.25 293 ASN B C 1
ATOM 8570 O O . ASN B 1 293 ? 158.088 136.049 164.530 1.00 21.25 293 ASN B O 1
ATOM 8575 N N . LEU B 1 294 ? 159.552 137.701 164.172 1.00 17.66 294 LEU B N 1
ATOM 8576 C CA . LEU B 1 294 ? 158.763 138.405 163.178 1.00 17.66 294 LEU B CA 1
ATOM 8577 C C . LEU B 1 294 ? 158.466 137.486 162.002 1.00 17.66 294 LEU B C 1
ATOM 8578 O O . LEU B 1 294 ? 159.122 136.451 161.850 1.00 17.66 294 LEU B O 1
ATOM 8583 N N . PRO B 1 295 ? 157.501 137.807 161.161 1.00 17.08 295 PRO B N 1
ATOM 8584 C CA . PRO B 1 295 ? 157.288 137.035 159.943 1.00 17.08 295 PRO B CA 1
ATOM 8585 C C . PRO B 1 295 ? 158.217 137.537 158.845 1.00 17.08 295 PRO B C 1
ATOM 8586 O O . PRO B 1 295 ? 159.015 138.444 159.040 1.00 17.08 295 PRO B O 1
ATOM 8590 N N . TRP B 1 296 ? 158.103 136.922 157.678 1.00 18.19 296 TRP B N 1
ATOM 8591 C CA . TRP B 1 296 ? 158.880 137.302 156.507 1.00 18.19 296 TRP B CA 1
ATOM 8592 C C . TRP B 1 296 ? 157.993 138.163 155.629 1.00 18.19 296 TRP B C 1
ATOM 8593 O O . TRP B 1 296 ? 157.072 137.653 154.990 1.00 18.19 296 TRP B O 1
ATOM 8604 N N . LEU B 1 297 ? 158.266 139.462 155.594 1.00 16.62 297 LEU B N 1
ATOM 8605 C CA . LEU B 1 297 ? 157.465 140.390 154.810 1.00 16.62 297 LEU B CA 1
ATOM 8606 C C . LEU B 1 297 ? 158.208 140.936 153.606 1.00 16.62 297 LEU B C 1
ATOM 8607 O O . LEU B 1 297 ? 157.676 140.910 152.495 1.00 16.62 297 LEU B O 1
ATOM 8612 N N . PHE B 1 298 ? 159.420 141.435 153.790 1.00 17.85 298 PHE B N 1
ATOM 8613 C CA . PHE B 1 298 ? 160.174 142.056 152.715 1.00 17.85 298 PHE B CA 1
ATOM 8614 C C . PHE B 1 298 ? 161.230 141.102 152.188 1.00 17.85 298 PHE B C 1
ATOM 8615 O O . PHE B 1 298 ? 161.540 140.080 152.801 1.00 17.85 298 PHE B O 1
ATOM 8623 N N . TYR B 1 299 ? 161.770 141.439 151.027 1.00 22.33 299 TYR B N 1
ATOM 8624 C CA . TYR B 1 299 ? 162.944 140.764 150.504 1.00 22.33 299 TYR B CA 1
ATOM 8625 C C . TYR B 1 299 ? 164.214 141.553 150.750 1.00 22.33 299 TYR B C 1
ATOM 8626 O O . TYR B 1 299 ? 165.298 141.068 150.429 1.00 22.33 299 TYR B O 1
ATOM 8635 N N . GLY B 1 300 ? 164.105 142.736 151.316 1.00 24.44 300 GLY B N 1
ATOM 8636 C CA . GLY B 1 300 ? 165.241 143.580 151.620 1.00 24.44 300 GLY B CA 1
ATOM 8637 C C . GLY B 1 300 ? 164.859 145.032 151.463 1.00 24.44 300 GLY B C 1
ATOM 8638 O O . GLY B 1 300 ? 164.054 145.410 150.624 1.00 24.44 300 GLY B O 1
ATOM 8639 N N . ASP B 1 301 ? 165.457 145.873 152.295 1.00 30.72 301 ASP B N 1
ATOM 8640 C CA . ASP B 1 301 ? 165.145 147.294 152.293 1.00 30.72 301 ASP B CA 1
ATOM 8641 C C . ASP B 1 301 ? 165.856 148.057 151.184 1.00 30.72 301 ASP B C 1
ATOM 8642 O O . ASP B 1 301 ? 165.910 149.288 151.237 1.00 30.72 301 ASP B O 1
ATOM 8644 N N . GLN B 1 302 ? 166.396 147.365 150.186 1.00 36.34 302 GLN B N 1
ATOM 8645 C CA . GLN B 1 302 ? 167.156 148.002 149.122 1.00 36.34 302 GLN B CA 1
ATOM 8646 C C . GLN B 1 302 ? 166.634 147.548 147.768 1.00 36.34 302 GLN B C 1
ATOM 8647 O O . GLN B 1 302 ? 165.843 146.611 147.667 1.00 36.34 302 GLN B O 1
ATOM 8653 N N . LEU B 1 303 ? 167.107 148.216 146.720 1.00 33.17 303 LEU B N 1
ATOM 8654 C CA . LEU B 1 303 ? 166.474 148.169 145.412 1.00 33.17 303 LEU B CA 1
ATOM 8655 C C . LEU B 1 303 ? 167.350 147.535 144.341 1.00 33.17 303 LEU B C 1
ATOM 8656 O O . LEU B 1 303 ? 167.533 148.127 143.277 1.00 33.17 303 LEU B O 1
ATOM 8661 N N . GLY B 1 304 ? 167.930 146.374 144.610 1.00 34.68 304 GLY B N 1
ATOM 8662 C CA . GLY B 1 304 ? 168.632 145.627 143.592 1.00 34.68 304 GLY B CA 1
ATOM 8663 C C . GLY B 1 304 ? 168.396 144.134 143.586 1.00 34.68 304 GLY B C 1
ATOM 8664 O O . GLY B 1 304 ? 168.959 143.435 142.741 1.00 34.68 304 GLY B O 1
ATOM 8665 N N . LEU B 1 305 ? 167.577 143.619 144.494 1.00 33.18 305 LEU B N 1
ATOM 8666 C CA . LEU B 1 305 ? 167.401 142.186 144.665 1.00 33.18 305 LEU B CA 1
ATOM 8667 C C . LEU B 1 305 ? 166.351 141.594 143.743 1.00 33.18 305 LEU B C 1
ATOM 8668 O O . LEU B 1 305 ? 165.853 140.501 144.025 1.00 33.18 305 LEU B O 1
ATOM 8673 N N . ALA B 1 306 ? 165.987 142.268 142.668 1.00 29.72 306 ALA B N 1
ATOM 8674 C CA . ALA B 1 306 ? 164.959 141.679 141.823 1.00 29.72 306 ALA B CA 1
ATOM 8675 C C . ALA B 1 306 ? 165.508 140.585 140.909 1.00 29.72 306 ALA B C 1
ATOM 8676 O O . ALA B 1 306 ? 164.951 139.481 140.891 1.00 29.72 306 ALA B O 1
ATOM 8678 N N . PRO B 1 307 ? 166.577 140.818 140.138 1.00 32.18 307 PRO B N 1
ATOM 8679 C CA . PRO B 1 307 ? 167.069 139.735 139.272 1.00 32.18 307 PRO B CA 1
ATOM 8680 C C . PRO B 1 307 ? 167.650 138.567 140.041 1.00 32.18 307 PRO B C 1
ATOM 8681 O O . PRO B 1 307 ? 167.407 137.410 139.681 1.00 32.18 307 PRO B O 1
ATOM 8685 N N . GLN B 1 308 ? 168.411 138.837 141.101 1.00 31.13 308 GLN B N 1
ATOM 8686 C CA . GLN B 1 308 ? 169.049 137.764 141.854 1.00 31.13 308 GLN B CA 1
ATOM 8687 C C . GLN B 1 308 ? 168.022 136.845 142.492 1.00 31.13 308 GLN B C 1
ATOM 8688 O O . GLN B 1 308 ? 168.346 135.713 142.858 1.00 31.13 308 GLN B O 1
ATOM 8694 N N . VAL B 1 309 ? 166.783 137.309 142.634 1.00 26.78 309 VAL B N 1
ATOM 8695 C CA . VAL B 1 309 ? 165.727 136.472 143.189 1.00 26.78 309 VAL B CA 1
ATOM 8696 C C . VAL B 1 309 ? 164.936 135.802 142.077 1.00 26.78 309 VAL B C 1
ATOM 8697 O O . VAL B 1 309 ? 164.646 134.604 142.137 1.00 26.78 309 VAL B O 1
ATOM 8701 N N . LEU B 1 310 ? 164.579 136.559 141.046 1.00 27.20 310 LEU B N 1
ATOM 8702 C CA . LEU B 1 310 ? 163.737 136.041 139.977 1.00 27.20 310 LEU B CA 1
ATOM 8703 C C . LEU B 1 310 ? 164.480 135.146 138.998 1.00 27.20 310 LEU B C 1
ATOM 8704 O O . LEU B 1 310 ? 163.837 134.565 138.121 1.00 27.20 310 LEU B O 1
ATOM 8709 N N . SER B 1 311 ? 165.803 135.026 139.097 1.00 28.64 311 SER B N 1
ATOM 8710 C CA . SER B 1 311 ? 166.574 134.316 138.086 1.00 28.64 311 SER B CA 1
ATOM 8711 C C . SER B 1 311 ? 167.435 133.196 138.648 1.00 28.64 311 SER B C 1
ATOM 8712 O O . SER B 1 311 ? 168.417 132.816 138.010 1.00 28.64 311 SER B O 1
ATOM 8715 N N . SER B 1 312 ? 167.111 132.667 139.819 1.00 33.57 312 SER B N 1
ATOM 8716 C CA . SER B 1 312 ? 167.872 131.570 140.397 1.00 33.57 312 SER B CA 1
ATOM 8717 C C . SER B 1 312 ? 167.107 130.270 140.218 1.00 33.57 312 SER B C 1
ATOM 8718 O O . SER B 1 312 ? 165.903 130.212 140.471 1.00 33.57 312 SER B O 1
ATOM 8721 N N . THR B 1 313 ? 167.812 129.225 139.792 1.00 37.22 313 THR B N 1
ATOM 8722 C CA . THR B 1 313 ? 167.140 128.003 139.370 1.00 37.22 313 THR B CA 1
ATOM 8723 C C . THR B 1 313 ? 166.332 127.366 140.494 1.00 37.22 313 THR B C 1
ATOM 8724 O O . THR B 1 313 ? 165.099 127.382 140.447 1.00 37.22 313 THR B O 1
ATOM 8728 N N . SER B 1 314 ? 167.008 126.829 141.513 1.00 35.19 314 SER B N 1
ATOM 8729 C CA . SER B 1 314 ? 166.393 126.341 142.747 1.00 35.19 314 SER B CA 1
ATOM 8730 C C . SER B 1 314 ? 165.041 125.653 142.583 1.00 35.19 314 SER B C 1
ATOM 8731 O O . SER B 1 314 ? 164.134 125.891 143.378 1.00 35.19 314 SER B O 1
ATOM 8734 N N . LEU B 1 315 ? 164.879 124.826 141.567 1.00 29.06 315 LEU B N 1
ATOM 8735 C CA . LEU B 1 315 ? 163.675 124.015 141.442 1.00 29.06 315 LEU B CA 1
ATOM 8736 C C . LEU B 1 315 ? 163.976 122.760 140.641 1.00 29.06 315 LEU B C 1
ATOM 8737 O O . LEU B 1 315 ? 164.078 122.820 139.412 1.00 29.06 315 LEU B O 1
ATOM 8742 N N . PRO B 1 316 ? 164.103 121.605 141.285 1.00 29.44 316 PRO B N 1
ATOM 8743 C CA . PRO B 1 316 ? 164.491 120.399 140.560 1.00 29.44 316 PRO B CA 1
ATOM 8744 C C . PRO B 1 316 ? 163.360 119.723 139.814 1.00 29.44 316 PRO B C 1
ATOM 8745 O O . PRO B 1 316 ? 163.619 118.729 139.130 1.00 29.44 316 PRO B O 1
ATOM 8749 N N . THR B 1 317 ? 162.126 120.209 139.915 1.00 32.65 317 THR B N 1
ATOM 8750 C CA . THR B 1 317 ? 161.026 119.546 139.229 1.00 32.65 317 THR B CA 1
ATOM 8751 C C . THR B 1 317 ? 161.231 119.599 137.724 1.00 32.65 317 THR B C 1
ATOM 8752 O O . THR B 1 317 ? 161.793 120.554 137.188 1.00 32.65 317 THR B O 1
ATOM 8756 N N . ASN B 1 318 ? 160.793 118.546 137.044 1.00 37.17 318 ASN B N 1
ATOM 8757 C CA . ASN B 1 318 ? 160.833 118.466 135.587 1.00 37.17 318 ASN B CA 1
ATOM 8758 C C . ASN B 1 318 ? 159.413 118.289 135.071 1.00 37.17 318 ASN B C 1
ATOM 8759 O O . ASN B 1 318 ? 158.898 117.175 134.983 1.00 37.17 318 ASN B O 1
ATOM 8764 N N . PHE B 1 319 ? 158.788 119.411 134.732 1.00 29.29 319 PHE B N 1
ATOM 8765 C CA . PHE B 1 319 ? 157.437 119.416 134.208 1.00 29.29 319 PHE B CA 1
ATOM 8766 C C . PHE B 1 319 ? 157.421 118.859 132.797 1.00 29.29 319 PHE B C 1
ATOM 8767 O O . PHE B 1 319 ? 158.414 118.911 132.076 1.00 29.29 319 PHE B O 1
ATOM 8775 N N . SER B 1 320 ? 156.278 118.323 132.401 1.00 31.87 320 SER B N 1
ATOM 8776 C CA . SER B 1 320 ? 156.120 117.763 131.069 1.00 31.87 320 SER B CA 1
ATOM 8777 C C . SER B 1 320 ? 154.676 117.973 130.645 1.00 31.87 320 SER B C 1
ATOM 8778 O O . SER B 1 320 ? 153.943 118.752 131.263 1.00 31.87 320 SER B O 1
ATOM 8781 N N . PHE B 1 321 ? 154.260 117.298 129.580 1.00 28.23 321 PHE B N 1
ATOM 8782 C CA . PHE B 1 321 ? 152.897 117.438 129.097 1.00 28.23 321 PHE B CA 1
ATOM 8783 C C . PHE B 1 321 ? 152.090 116.152 129.178 1.00 28.23 321 PHE B C 1
ATOM 8784 O O . PHE B 1 321 ? 151.027 116.137 129.801 1.00 28.23 321 PHE B O 1
ATOM 8792 N N . LYS B 1 322 ? 152.555 115.068 128.564 1.00 43.56 322 LYS B N 1
ATOM 8793 C CA . LYS B 1 322 ? 151.693 113.900 128.435 1.00 43.56 322 LYS B CA 1
ATOM 8794 C C . LYS B 1 322 ? 152.297 112.596 128.944 1.00 43.56 322 LYS B C 1
ATOM 8795 O O . LYS B 1 322 ? 151.624 111.828 129.637 1.00 43.56 322 LYS B O 1
ATOM 8801 N N . GLY B 1 323 ? 153.567 112.349 128.639 1.00 58.31 323 GLY B N 1
ATOM 8802 C CA . GLY B 1 323 ? 154.067 110.987 128.602 1.00 58.31 323 GLY B CA 1
ATOM 8803 C C . GLY B 1 323 ? 154.452 110.340 129.913 1.00 58.31 323 GLY B C 1
ATOM 8804 O O . GLY B 1 323 ? 153.726 110.443 130.905 1.00 58.31 323 GLY B O 1
ATOM 8805 N N . GLU B 1 324 ? 155.602 109.660 129.922 1.00 63.66 324 GLU B N 1
ATOM 8806 C CA . GLU B 1 324 ? 156.053 108.922 131.094 1.00 63.66 324 GLU B CA 1
ATOM 8807 C C . GLU B 1 324 ? 156.405 109.829 132.264 1.00 63.66 324 GLU B C 1
ATOM 8808 O O . GLU B 1 324 ? 156.605 109.327 133.375 1.00 63.66 324 GLU B O 1
ATOM 8810 N N . ASN B 1 325 ? 156.496 111.136 132.044 1.00 61.43 325 ASN B N 1
ATOM 8811 C CA . ASN B 1 325 ? 156.654 112.093 133.128 1.00 61.43 325 ASN B CA 1
ATOM 8812 C C . ASN B 1 325 ? 155.280 112.535 133.611 1.00 61.43 325 ASN B C 1
ATOM 8813 O O . ASN B 1 325 ? 154.428 112.935 132.810 1.00 61.43 325 ASN B O 1
ATOM 8815 N N . GLN B 1 326 ? 155.076 112.478 134.923 1.00 63.13 326 GLN B N 1
ATOM 8816 C CA . GLN B 1 326 ? 153.760 112.682 135.509 1.00 63.13 326 GLN B CA 1
ATOM 8817 C C . GLN B 1 326 ? 153.723 113.947 136.357 1.00 63.13 326 GLN B C 1
ATOM 8818 O O . GLN B 1 326 ? 153.221 113.929 137.485 1.00 63.13 326 GLN B O 1
ATOM 8820 N N . ASN B 1 327 ? 154.270 115.040 135.834 1.00 42.71 327 ASN B N 1
ATOM 8821 C CA . ASN B 1 327 ? 154.207 116.349 136.477 1.00 42.71 327 ASN B CA 1
ATOM 8822 C C . ASN B 1 327 ? 153.601 117.334 135.488 1.00 42.71 327 ASN B C 1
ATOM 8823 O O . ASN B 1 327 ? 154.310 117.952 134.696 1.00 42.71 327 ASN B O 1
ATOM 8828 N N . THR B 1 328 ? 152.285 117.483 135.535 1.00 34.08 328 THR B N 1
ATOM 8829 C CA . THR B 1 328 ? 151.612 118.459 134.703 1.00 34.08 328 THR B CA 1
ATOM 8830 C C . THR B 1 328 ? 151.050 119.622 135.494 1.00 34.08 328 THR B C 1
ATOM 8831 O O . THR B 1 328 ? 150.662 120.624 134.887 1.00 34.08 328 THR B O 1
ATOM 8835 N N . LYS B 1 329 ? 150.982 119.522 136.814 1.00 24.60 329 LYS B N 1
ATOM 8836 C CA . LYS B 1 329 ? 150.329 120.531 137.628 1.00 24.60 329 LYS B CA 1
ATOM 8837 C C . LYS B 1 329 ? 151.323 121.157 138.588 1.00 24.60 329 LYS B C 1
ATOM 8838 O O . LYS B 1 329 ? 152.199 120.476 139.124 1.00 24.60 329 LYS B O 1
ATOM 8844 N N . LEU B 1 330 ? 151.179 122.457 138.792 1.00 21.32 330 LEU B N 1
ATOM 8845 C CA . LEU B 1 330 ? 152.006 123.201 139.724 1.00 21.32 330 LEU B CA 1
ATOM 8846 C C . LEU B 1 330 ? 151.446 123.023 141.126 1.00 21.32 330 LEU B C 1
ATOM 8847 O O . LEU B 1 330 ? 150.249 123.217 141.349 1.00 21.32 330 LEU B O 1
ATOM 8852 N N . LYS B 1 331 ? 152.300 122.654 142.068 1.00 22.64 331 LYS B N 1
ATOM 8853 C CA . LYS B 1 331 ? 151.859 122.325 143.420 1.00 22.64 331 LYS B CA 1
ATOM 8854 C C . LYS B 1 331 ? 152.069 123.533 144.324 1.00 22.64 331 LYS B C 1
ATOM 8855 O O . LYS B 1 331 ? 153.123 123.698 144.929 1.00 22.64 331 LYS B O 1
ATOM 8861 N N . PHE B 1 332 ? 151.050 124.375 144.426 1.00 25.74 332 PHE B N 1
ATOM 8862 C CA . PHE B 1 332 ? 151.108 125.538 145.295 1.00 25.74 332 PHE B CA 1
ATOM 8863 C C . PHE B 1 332 ? 150.523 125.206 146.660 1.00 25.74 332 PHE B C 1
ATOM 8864 O O . PHE B 1 332 ? 149.669 124.332 146.789 1.00 25.74 332 PHE B O 1
ATOM 8872 N N . VAL B 1 333 ? 151.005 125.904 147.685 1.00 40.03 333 VAL B N 1
ATOM 8873 C CA . VAL B 1 333 ? 150.432 125.872 149.024 1.00 40.03 333 VAL B CA 1
ATOM 8874 C C . VAL B 1 333 ? 150.416 127.301 149.545 1.00 40.03 333 VAL B C 1
ATOM 8875 O O . VAL B 1 333 ? 151.011 128.196 148.954 1.00 40.03 333 VAL B O 1
ATOM 8879 N N . ALA B 1 334 ? 149.716 127.523 150.651 1.00 25.09 334 ALA B N 1
ATOM 8880 C CA . ALA B 1 334 ? 149.583 128.885 151.145 1.00 25.09 334 ALA B CA 1
ATOM 8881 C C . ALA B 1 334 ? 149.143 128.936 152.596 1.00 25.09 334 ALA B C 1
ATOM 8882 O O . ALA B 1 334 ? 148.036 128.503 152.911 1.00 25.09 334 ALA B O 1
ATOM 8884 N N . ALA B 1 335 ? 149.965 129.481 153.485 1.00 24.25 335 ALA B N 1
ATOM 8885 C CA . ALA B 1 335 ? 149.633 129.546 154.903 1.00 24.25 335 ALA B CA 1
ATOM 8886 C C . ALA B 1 335 ? 148.835 130.807 155.176 1.00 24.25 335 ALA B C 1
ATOM 8887 O O . ALA B 1 335 ? 149.328 131.908 154.940 1.00 24.25 335 ALA B O 1
ATOM 8889 N N . SER B 1 336 ? 147.627 130.664 155.700 1.00 24.19 336 SER B N 1
ATOM 8890 C CA . SER B 1 336 ? 146.715 131.792 155.825 1.00 24.19 336 SER B CA 1
ATOM 8891 C C . SER B 1 336 ? 146.577 132.210 157.279 1.00 24.19 336 SER B C 1
ATOM 8892 O O . SER B 1 336 ? 146.157 131.409 158.115 1.00 24.19 336 SER B O 1
ATOM 8895 N N . TYR B 1 337 ? 146.890 133.470 157.563 1.00 34.30 337 TYR B N 1
ATOM 8896 C CA . TYR B 1 337 ? 146.791 134.055 158.891 1.00 34.30 337 TYR B CA 1
ATOM 8897 C C . TYR B 1 337 ? 145.587 134.980 158.975 1.00 34.30 337 TYR B C 1
ATOM 8898 O O . TYR B 1 337 ? 145.228 135.637 158.003 1.00 34.30 337 TYR B O 1
ATOM 8907 N N . ASP B 1 338 ? 144.976 135.044 160.147 1.00 25.32 338 ASP B N 1
ATOM 8908 C CA . ASP B 1 338 ? 143.841 135.926 160.366 1.00 25.32 338 ASP B CA 1
ATOM 8909 C C . ASP B 1 338 ? 144.363 137.349 160.523 1.00 25.32 338 ASP B C 1
ATOM 8910 O O . ASP B 1 338 ? 145.548 137.610 160.305 1.00 25.32 338 ASP B O 1
ATOM 8915 N N . ILE B 1 339 ? 143.507 138.305 160.896 1.00 24.66 339 ILE B N 1
ATOM 8916 C CA . ILE B 1 339 ? 144.004 139.660 161.135 1.00 24.66 339 ILE B CA 1
ATOM 8917 C C . ILE B 1 339 ? 144.952 139.660 162.317 1.00 24.66 339 ILE B C 1
ATOM 8918 O O . ILE B 1 339 ? 146.048 140.224 162.263 1.00 24.66 339 ILE B O 1
ATOM 8923 N N . ARG B 1 340 ? 144.537 139.037 163.403 1.00 26.54 340 ARG B N 1
ATOM 8924 C CA . ARG B 1 340 ? 145.278 139.058 164.648 1.00 26.54 340 ARG B CA 1
ATOM 8925 C C . ARG B 1 340 ? 146.461 138.111 164.643 1.00 26.54 340 ARG B C 1
ATOM 8926 O O . ARG B 1 340 ? 147.113 137.959 165.675 1.00 26.54 340 ARG B O 1
ATOM 8934 N N . GLY B 1 341 ? 146.766 137.490 163.511 1.00 21.58 341 GLY B N 1
ATOM 8935 C CA . GLY B 1 341 ? 147.897 136.594 163.427 1.00 21.58 341 GLY B CA 1
ATOM 8936 C C . GLY B 1 341 ? 147.684 135.278 164.134 1.00 21.58 341 GLY B C 1
ATOM 8937 O O . GLY B 1 341 ? 148.291 135.036 165.174 1.00 21.58 341 GLY B O 1
ATOM 8938 N N . ASN B 1 342 ? 146.827 134.420 163.595 1.00 19.59 342 ASN B N 1
ATOM 8939 C CA . ASN B 1 342 ? 146.457 133.196 164.277 1.00 19.59 342 ASN B CA 1
ATOM 8940 C C . ASN B 1 342 ? 146.852 131.914 163.555 1.00 19.59 342 ASN B C 1
ATOM 8941 O O . ASN B 1 342 ? 146.767 130.844 164.159 1.00 19.59 342 ASN B O 1
ATOM 8946 N N . PHE B 1 343 ? 147.286 131.983 162.300 1.00 22.97 343 PHE B N 1
ATOM 8947 C CA . PHE B 1 343 ? 147.670 130.805 161.523 1.00 22.97 343 PHE B CA 1
ATOM 8948 C C . PHE B 1 343 ? 146.512 129.813 161.391 1.00 22.97 343 PHE B C 1
ATOM 8949 O O . PHE B 1 343 ? 146.484 128.763 162.023 1.00 22.97 343 PHE B O 1
ATOM 8957 N N . LEU B 1 344 ? 145.532 130.205 160.588 1.00 22.29 344 LEU B N 1
ATOM 8958 C CA . LEU B 1 344 ? 144.409 129.327 160.302 1.00 22.29 344 LEU B CA 1
ATOM 8959 C C . LEU B 1 344 ? 144.835 127.918 159.891 1.00 22.29 344 LEU B C 1
ATOM 8960 O O . LEU B 1 344 ? 144.547 126.971 160.626 1.00 22.29 344 LEU B O 1
ATOM 8965 N N . LYS B 1 345 ? 145.537 127.752 158.766 1.00 30.19 345 LYS B N 1
ATOM 8966 C CA . LYS B 1 345 ? 145.825 126.418 158.234 1.00 30.19 345 LYS B CA 1
ATOM 8967 C C . LYS B 1 345 ? 146.719 126.518 157.004 1.00 30.19 345 LYS B C 1
ATOM 8968 O O . LYS B 1 345 ? 146.891 127.593 156.431 1.00 30.19 345 LYS B O 1
ATOM 8974 N N . TRP B 1 346 ? 147.294 125.381 156.608 1.00 40.03 346 TRP B N 1
ATOM 8975 C CA . TRP B 1 346 ? 147.895 125.208 155.289 1.00 40.03 346 TRP B CA 1
ATOM 8976 C C . TRP B 1 346 ? 146.813 124.786 154.312 1.00 40.03 346 TRP B C 1
ATOM 8977 O O . TRP B 1 346 ? 145.876 124.080 154.684 1.00 40.03 346 TRP B O 1
ATOM 8988 N N . GLN B 1 347 ? 146.958 125.176 153.049 1.00 29.08 347 GLN B N 1
ATOM 8989 C CA . GLN B 1 347 ? 146.017 124.671 152.059 1.00 29.08 347 GLN B CA 1
ATOM 8990 C C . GLN B 1 347 ? 146.574 124.837 150.660 1.00 29.08 347 GLN B C 1
ATOM 8991 O O . GLN B 1 347 ? 147.277 125.802 150.369 1.00 29.08 347 GLN B O 1
ATOM 8997 N N . THR B 1 348 ? 146.258 123.879 149.800 1.00 23.06 348 THR B N 1
ATOM 8998 C CA . THR B 1 348 ? 146.564 124.026 148.391 1.00 23.06 348 THR B CA 1
ATOM 8999 C C . THR B 1 348 ? 145.688 125.102 147.781 1.00 23.06 348 THR B C 1
ATOM 9000 O O . THR B 1 348 ? 144.539 125.293 148.176 1.00 23.06 348 THR B O 1
ATOM 9004 N N . LEU B 1 349 ? 146.237 125.806 146.802 1.00 22.44 349 LEU B N 1
ATOM 9005 C CA . LEU B 1 349 ? 145.511 126.884 146.152 1.00 22.44 349 LEU B CA 1
ATOM 9006 C C . LEU B 1 349 ? 144.406 126.384 145.244 1.00 22.44 349 LEU B C 1
ATOM 9007 O O . LEU B 1 349 ? 143.660 127.203 144.702 1.00 22.44 349 LEU B O 1
ATOM 9012 N N . GLU B 1 350 ? 144.285 125.076 145.050 1.00 29.15 350 GLU B N 1
ATOM 9013 C CA . GLU B 1 350 ? 143.246 124.556 144.182 1.00 29.15 350 GLU B CA 1
ATOM 9014 C C . GLU B 1 350 ? 141.874 124.785 144.803 1.00 29.15 350 GLU B C 1
ATOM 9015 O O . GLU B 1 350 ? 141.734 125.069 145.992 1.00 29.15 350 GLU B O 1
ATOM 9021 N N . GLY B 1 351 ? 140.848 124.647 143.975 1.00 23.64 351 GLY B N 1
ATOM 9022 C CA . GLY B 1 351 ? 139.497 124.850 144.433 1.00 23.64 351 GLY B CA 1
ATOM 9023 C C . GLY B 1 351 ? 139.046 126.289 144.457 1.00 23.64 351 GLY B C 1
ATOM 9024 O O . GLY B 1 351 ? 137.911 126.557 144.864 1.00 23.64 351 GLY B O 1
ATOM 9025 N N . GLY B 1 352 ? 139.890 127.224 144.048 1.00 21.50 352 GLY B N 1
ATOM 9026 C CA . GLY B 1 352 ? 139.453 128.595 143.942 1.00 21.50 352 GLY B CA 1
ATOM 9027 C C . GLY B 1 352 ? 139.826 129.483 145.105 1.00 21.50 352 GLY B C 1
ATOM 9028 O O . GLY B 1 352 ? 138.986 130.234 145.600 1.00 21.50 352 GLY B O 1
ATOM 9029 N N . VAL B 1 353 ? 141.075 129.415 145.545 1.00 20.16 353 VAL B N 1
ATOM 9030 C CA . VAL B 1 353 ? 141.612 130.333 146.544 1.00 20.16 353 VAL B CA 1
ATOM 9031 C C . VAL B 1 353 ? 142.380 131.431 145.825 1.00 20.16 353 VAL B C 1
ATOM 9032 O O . VAL B 1 353 ? 143.067 131.180 144.830 1.00 20.16 353 VAL B O 1
ATOM 9036 N N . LEU B 1 354 ? 142.244 132.657 146.316 1.00 20.38 354 LEU B N 1
ATOM 9037 C CA . LEU B 1 354 ? 142.816 133.854 145.692 1.00 20.38 354 LEU B CA 1
ATOM 9038 C C . LEU B 1 354 ? 142.443 133.962 144.218 1.00 20.38 354 LEU B C 1
ATOM 9039 O O . LEU B 1 354 ? 143.210 134.444 143.392 1.00 20.38 354 LEU B O 1
ATOM 9044 N N . GLN B 1 355 ? 141.231 133.533 143.894 1.00 22.90 355 GLN B N 1
ATOM 9045 C CA . GLN B 1 355 ? 140.581 133.944 142.654 1.00 22.90 355 GLN B CA 1
ATOM 9046 C C . GLN B 1 355 ? 139.094 134.062 142.957 1.00 22.90 355 GLN B C 1
ATOM 9047 O O . GLN B 1 355 ? 138.391 133.059 143.086 1.00 22.90 355 GLN B O 1
ATOM 9053 N N . LEU B 1 356 ? 138.639 135.304 143.107 1.00 23.49 356 LEU B N 1
ATOM 9054 C CA . LEU B 1 356 ? 137.347 135.602 143.704 1.00 23.49 356 LEU B CA 1
ATOM 9055 C C . LEU B 1 356 ? 136.256 135.818 142.663 1.00 23.49 356 LEU B C 1
ATOM 9056 O O . LEU B 1 356 ? 135.301 136.558 142.904 1.00 23.49 356 LEU B O 1
ATOM 9061 N N . CYS B 1 357 ? 136.370 135.155 141.519 1.00 29.38 357 CYS B N 1
ATOM 9062 C CA . CYS B 1 357 ? 135.353 135.044 140.490 1.00 29.38 357 CYS B CA 1
ATOM 9063 C C . CYS B 1 357 ? 134.746 133.652 140.510 1.00 29.38 357 CYS B C 1
ATOM 9064 O O . CYS B 1 357 ? 135.480 132.663 140.553 1.00 29.38 357 CYS B O 1
ATOM 9067 N N . PRO B 1 358 ? 133.424 133.533 140.474 1.00 22.81 358 PRO B N 1
ATOM 9068 C CA . PRO B 1 358 ? 132.796 132.221 140.631 1.00 22.81 358 PRO B CA 1
ATOM 9069 C C . PRO B 1 358 ? 132.606 131.425 139.352 1.00 22.81 358 PRO B C 1
ATOM 9070 O O . PRO B 1 358 ? 132.153 131.938 138.330 1.00 22.81 358 PRO B O 1
ATOM 9074 N N . ASP B 1 359 ? 132.962 130.147 139.429 1.00 24.00 359 ASP B N 1
ATOM 9075 C CA . ASP B 1 359 ? 132.871 129.223 138.308 1.00 24.00 359 ASP B CA 1
ATOM 9076 C C . ASP B 1 359 ? 132.859 127.809 138.855 1.00 24.00 359 ASP B C 1
ATOM 9077 O O . ASP B 1 359 ? 133.126 127.586 140.035 1.00 24.00 359 ASP B O 1
ATOM 9082 N N . THR B 1 360 ? 132.555 126.848 137.989 1.00 23.40 360 THR B N 1
ATOM 9083 C CA . THR B 1 360 ? 132.585 125.472 138.447 1.00 23.40 360 THR B CA 1
ATOM 9084 C C . THR B 1 360 ? 133.985 125.075 138.898 1.00 23.40 360 THR B C 1
ATOM 9085 O O . THR B 1 360 ? 134.950 125.813 138.726 1.00 23.40 360 THR B O 1
ATOM 9089 N N . GLU B 1 361 ? 134.081 123.906 139.517 1.00 24.71 361 GLU B N 1
ATOM 9090 C CA . GLU B 1 361 ? 135.351 123.417 140.036 1.00 24.71 361 GLU B CA 1
ATOM 9091 C C . GLU B 1 361 ? 136.361 122.929 139.011 1.00 24.71 361 GLU B C 1
ATOM 9092 O O . GLU B 1 361 ? 137.548 122.808 139.309 1.00 24.71 361 GLU B O 1
ATOM 9098 N N . THR B 1 362 ? 135.892 122.648 137.804 1.00 21.53 362 THR B N 1
ATOM 9099 C CA . THR B 1 362 ? 136.776 122.156 136.758 1.00 21.53 362 THR B CA 1
ATOM 9100 C C . THR B 1 362 ? 137.608 123.320 136.218 1.00 21.53 362 THR B C 1
ATOM 9101 O O . THR B 1 362 ? 138.826 123.222 136.158 1.00 21.53 362 THR B O 1
ATOM 9105 N N . ARG B 1 363 ? 136.961 124.417 135.841 1.00 22.46 363 ARG B N 1
ATOM 9106 C CA . ARG B 1 363 ? 137.671 125.578 135.303 1.00 22.46 363 ARG B CA 1
ATOM 9107 C C . ARG B 1 363 ? 138.683 126.165 136.285 1.00 22.46 363 ARG B C 1
ATOM 9108 O O . ARG B 1 363 ? 139.818 126.500 135.913 1.00 22.46 363 ARG B O 1
ATOM 9116 N N . LEU B 1 364 ? 138.261 126.296 137.537 1.00 21.64 364 LEU B N 1
ATOM 9117 C CA . LEU B 1 364 ? 139.118 126.836 138.579 1.00 21.64 364 LEU B CA 1
ATOM 9118 C C . LEU B 1 364 ? 140.358 125.963 138.702 1.00 21.64 364 LEU B C 1
ATOM 9119 O O . LEU B 1 364 ? 141.479 126.452 138.612 1.00 21.64 364 LEU B O 1
ATOM 9124 N N . ASN B 1 365 ? 140.157 124.663 138.883 1.00 21.45 365 ASN B N 1
ATOM 9125 C CA . ASN B 1 365 ? 141.282 123.747 139.024 1.00 21.45 365 ASN B CA 1
ATOM 9126 C C . ASN B 1 365 ? 142.222 123.757 137.827 1.00 21.45 365 ASN B C 1
ATOM 9127 O O . ASN B 1 365 ? 143.438 123.691 137.979 1.00 21.45 365 ASN B O 1
ATOM 9132 N N . ALA B 1 366 ? 141.643 123.840 136.636 1.00 19.13 366 ALA B N 1
ATOM 9133 C CA . ALA B 1 366 ? 142.399 123.868 135.394 1.00 19.13 366 ALA B CA 1
ATOM 9134 C C . ALA B 1 366 ? 143.101 125.181 135.092 1.00 19.13 366 ALA B C 1
ATOM 9135 O O . ALA B 1 366 ? 143.712 125.330 134.038 1.00 19.13 366 ALA B O 1
ATOM 9137 N N . ALA B 1 367 ? 143.011 126.139 136.007 1.00 20.91 367 ALA B N 1
ATOM 9138 C CA . ALA B 1 367 ? 143.674 127.419 135.774 1.00 20.91 367 ALA B CA 1
ATOM 9139 C C . ALA B 1 367 ? 145.071 127.203 136.367 1.00 20.91 367 ALA B C 1
ATOM 9140 O O . ALA B 1 367 ? 145.872 128.131 136.430 1.00 20.91 367 ALA B O 1
ATOM 9142 N N . TYR B 1 368 ? 145.356 125.976 136.797 1.00 23.77 368 TYR B N 1
ATOM 9143 C CA . TYR B 1 368 ? 146.655 125.634 137.379 1.00 23.77 368 TYR B CA 1
ATOM 9144 C C . TYR B 1 368 ? 147.483 124.547 136.706 1.00 23.77 368 TYR B C 1
ATOM 9145 O O . TYR B 1 368 ? 148.522 124.150 137.227 1.00 23.77 368 TYR B O 1
ATOM 9154 N N . SER B 1 369 ? 147.020 124.056 135.564 1.00 22.89 369 SER B N 1
ATOM 9155 C CA . SER B 1 369 ? 147.738 123.013 134.840 1.00 22.89 369 SER B CA 1
ATOM 9156 C C . SER B 1 369 ? 148.851 123.547 133.954 1.00 22.89 369 SER B C 1
ATOM 9157 O O . SER B 1 369 ? 148.640 124.479 133.185 1.00 22.89 369 SER B O 1
ATOM 9160 N N . PHE B 1 370 ? 150.034 122.954 134.058 1.00 25.05 370 PHE B N 1
ATOM 9161 C CA . PHE B 1 370 ? 151.165 123.406 133.259 1.00 25.05 370 PHE B CA 1
ATOM 9162 C C . PHE B 1 370 ? 150.852 123.401 131.770 1.00 25.05 370 PHE B C 1
ATOM 9163 O O . PHE B 1 370 ? 150.611 122.355 131.175 1.00 25.05 370 PHE B O 1
ATOM 9171 N N . GLY B 1 371 ? 150.861 124.589 131.183 1.00 24.38 371 GLY B N 1
ATOM 9172 C CA . GLY B 1 371 ? 150.589 124.778 129.776 1.00 24.38 371 GLY B CA 1
ATOM 9173 C C . GLY B 1 371 ? 149.355 125.610 129.496 1.00 24.38 371 GLY B C 1
ATOM 9174 O O . GLY B 1 371 ? 149.390 126.467 128.608 1.00 24.38 371 GLY B O 1
ATOM 9175 N N . THR B 1 372 ? 148.277 125.396 130.242 1.00 20.23 372 THR B N 1
ATOM 9176 C CA . THR B 1 372 ? 147.024 126.111 130.012 1.00 20.23 372 THR B CA 1
ATOM 9177 C C . THR B 1 372 ? 147.174 127.536 130.512 1.00 20.23 372 THR B C 1
ATOM 9178 O O . THR B 1 372 ? 147.238 127.775 131.717 1.00 20.23 372 THR B O 1
ATOM 9182 N N . THR B 1 373 ? 147.217 128.493 129.591 1.00 18.35 373 THR B N 1
ATOM 9183 C CA . THR B 1 373 ? 147.367 129.897 129.961 1.00 18.35 373 THR B CA 1
ATOM 9184 C C . THR B 1 373 ? 146.008 130.435 130.369 1.00 18.35 373 THR B C 1
ATOM 9185 O O . THR B 1 373 ? 145.228 130.876 129.530 1.00 18.35 373 THR B O 1
ATOM 9189 N N . TYR B 1 374 ? 145.735 130.412 131.665 1.00 23.98 374 TYR B N 1
ATOM 9190 C CA . TYR B 1 374 ? 144.458 130.828 132.213 1.00 23.98 374 TYR B CA 1
ATOM 9191 C C . TYR B 1 374 ? 144.222 132.306 131.965 1.00 23.98 374 TYR B C 1
ATOM 9192 O O . TYR B 1 374 ? 145.162 133.087 131.826 1.00 23.98 374 TYR B O 1
ATOM 9201 N N . GLN B 1 375 ? 142.951 132.689 131.897 1.00 19.13 375 GLN B N 1
ATOM 9202 C CA . GLN B 1 375 ? 142.598 134.105 131.887 1.00 19.13 375 GLN B CA 1
ATOM 9203 C C . GLN B 1 375 ? 141.132 134.209 132.255 1.00 19.13 375 GLN B C 1
ATOM 9204 O O . GLN B 1 375 ? 140.284 133.644 131.564 1.00 19.13 375 GLN B O 1
ATOM 9210 N N . GLN B 1 376 ? 140.833 134.935 133.325 1.00 23.76 376 GLN B N 1
ATOM 9211 C CA . GLN B 1 376 ? 139.499 134.973 133.896 1.00 23.76 376 GLN B CA 1
ATOM 9212 C C . GLN B 1 376 ? 139.102 136.415 134.158 1.00 23.76 376 GLN B C 1
ATOM 9213 O O . GLN B 1 376 ? 139.954 137.265 134.406 1.00 23.76 376 GLN B O 1
ATOM 9219 N N . ASN B 1 377 ? 137.804 136.688 134.111 1.00 23.70 377 ASN B N 1
ATOM 9220 C CA . ASN B 1 377 ? 137.335 138.061 134.191 1.00 23.70 377 ASN B CA 1
ATOM 9221 C C . ASN B 1 377 ? 135.867 138.051 134.576 1.00 23.70 377 ASN B C 1
ATOM 9222 O O . ASN B 1 377 ? 135.059 137.433 133.882 1.00 23.70 377 ASN B O 1
ATOM 9227 N N . CYS B 1 378 ? 135.523 138.720 135.670 1.00 29.96 378 CYS B N 1
ATOM 9228 C CA . CYS B 1 378 ? 134.140 138.772 136.140 1.00 29.96 378 CYS B CA 1
ATOM 9229 C C . CYS B 1 378 ? 133.884 140.165 136.697 1.00 29.96 378 CYS B C 1
ATOM 9230 O O . CYS B 1 378 ? 134.689 141.083 136.520 1.00 29.96 378 CYS B O 1
ATOM 9233 N N . GLU B 1 379 ? 132.749 140.349 137.367 1.00 31.80 379 GLU B N 1
ATOM 9234 C CA . GLU B 1 379 ? 132.359 141.685 137.811 1.00 31.80 379 GLU B CA 1
ATOM 9235 C C . GLU B 1 379 ? 131.500 141.563 139.062 1.00 31.80 379 GLU B C 1
ATOM 9236 O O . GLU B 1 379 ? 130.283 141.403 138.958 1.00 31.80 379 GLU B O 1
ATOM 9242 N N . ILE B 1 380 ? 132.122 141.664 140.231 1.00 30.33 380 ILE B N 1
ATOM 9243 C CA . ILE B 1 380 ? 131.436 141.467 141.505 1.00 30.33 380 ILE B CA 1
ATOM 9244 C C . ILE B 1 380 ? 130.687 142.738 141.882 1.00 30.33 380 ILE B C 1
ATOM 9245 O O . ILE B 1 380 ? 131.133 143.831 141.518 1.00 30.33 380 ILE B O 1
ATOM 9250 N N . PRO B 1 381 ? 129.549 142.657 142.569 1.00 28.37 381 PRO B N 1
ATOM 9251 C CA . PRO B 1 381 ? 128.961 143.844 143.194 1.00 28.37 381 PRO B CA 1
ATOM 9252 C C . PRO B 1 381 ? 129.397 143.996 144.646 1.00 28.37 381 PRO B C 1
ATOM 9253 O O . PRO B 1 381 ? 129.843 143.046 145.285 1.00 28.37 381 PRO B O 1
ATOM 9257 N N . ILE B 1 382 ? 129.258 145.222 145.161 1.00 32.74 382 ILE B N 1
ATOM 9258 C CA . ILE B 1 382 ? 129.812 145.549 146.475 1.00 32.74 382 ILE B CA 1
ATOM 9259 C C . ILE B 1 382 ? 129.137 144.759 147.584 1.00 32.74 382 ILE B C 1
ATOM 9260 O O . ILE B 1 382 ? 129.805 144.282 148.507 1.00 32.74 382 ILE B O 1
ATOM 9265 N N . SER B 1 383 ? 127.812 144.649 147.552 1.00 28.71 383 SER B N 1
ATOM 9266 C CA . SER B 1 383 ? 127.120 144.039 148.680 1.00 28.71 383 SER B CA 1
ATOM 9267 C C . SER B 1 383 ? 127.601 142.616 148.916 1.00 28.71 383 SER B C 1
ATOM 9268 O O . SER B 1 383 ? 127.805 142.202 150.062 1.00 28.71 383 SER B O 1
ATOM 9271 N N . LYS B 1 384 ? 127.819 141.862 147.844 1.00 26.83 384 LYS B N 1
ATOM 9272 C CA . LYS B 1 384 ? 128.300 140.497 148.000 1.00 26.83 384 LYS B CA 1
ATOM 9273 C C . LYS B 1 384 ? 129.692 140.459 148.615 1.00 26.83 384 LYS B C 1
ATOM 9274 O O . LYS B 1 384 ? 129.975 139.610 149.463 1.00 26.83 384 LYS B O 1
ATOM 9280 N N . ILE B 1 385 ? 130.581 141.356 148.192 1.00 22.76 385 ILE B N 1
ATOM 9281 C CA . ILE B 1 385 ? 131.926 141.378 148.756 1.00 22.76 385 ILE B CA 1
ATOM 9282 C C . ILE B 1 385 ? 131.876 141.717 150.236 1.00 22.76 385 ILE B C 1
ATOM 9283 O O . ILE B 1 385 ? 132.560 141.094 151.052 1.00 22.76 385 ILE B O 1
ATOM 9288 N N . LEU B 1 386 ? 131.063 142.698 150.612 1.00 23.54 386 LEU B N 1
ATOM 9289 C CA . LEU B 1 386 ? 130.959 143.063 152.021 1.00 23.54 386 LEU B CA 1
ATOM 9290 C C . LEU B 1 386 ? 130.313 141.965 152.854 1.00 23.54 386 LEU B C 1
ATOM 9291 O O . LEU B 1 386 ? 130.521 141.914 154.068 1.00 23.54 386 LEU B O 1
ATOM 9296 N N . ILE B 1 387 ? 129.503 141.104 152.238 1.00 24.19 387 ILE B N 1
ATOM 9297 C CA . ILE B 1 387 ? 128.898 140.003 152.986 1.00 24.19 387 ILE B CA 1
ATOM 9298 C C . ILE B 1 387 ? 129.874 138.844 153.132 1.00 24.19 387 ILE B C 1
ATOM 9299 O O . ILE B 1 387 ? 129.961 138.227 154.195 1.00 24.19 387 ILE B O 1
ATOM 9304 N N . ASP B 1 388 ? 130.622 138.530 152.078 1.00 27.63 388 ASP B N 1
ATOM 9305 C CA . ASP B 1 388 ? 131.454 137.333 152.039 1.00 27.63 388 ASP B CA 1
ATOM 9306 C C . ASP B 1 388 ? 132.898 137.567 152.461 1.00 27.63 388 ASP B C 1
ATOM 9307 O O . ASP B 1 388 ? 133.689 136.623 152.439 1.00 27.63 388 ASP B O 1
ATOM 9312 N N . PHE B 1 389 ? 133.271 138.786 152.822 1.00 25.72 389 PHE B N 1
ATOM 9313 C CA . PHE B 1 389 ? 134.616 139.094 153.300 1.00 25.72 389 PHE B CA 1
ATOM 9314 C C . PHE B 1 389 ? 134.521 140.060 154.471 1.00 25.72 389 PHE B C 1
ATOM 9315 O O . PHE B 1 389 ? 134.910 141.226 154.362 1.00 25.72 389 PHE B O 1
ATOM 9323 N N . PRO B 1 390 ? 134.003 139.610 155.612 1.00 28.87 390 PRO B N 1
ATOM 9324 C CA . PRO B 1 390 ? 133.861 140.525 156.750 1.00 28.87 390 PRO B CA 1
ATOM 9325 C C . PRO B 1 390 ? 135.181 141.079 157.237 1.00 28.87 390 PRO B C 1
ATOM 9326 O O . PRO B 1 390 ? 135.218 142.205 157.743 1.00 28.87 390 PRO B O 1
ATOM 9330 N N . THR B 1 391 ? 136.260 140.318 157.112 1.00 28.67 391 THR B N 1
ATOM 9331 C CA . THR B 1 391 ? 137.580 140.703 157.589 1.00 28.67 391 THR B CA 1
ATOM 9332 C C . THR B 1 391 ? 138.614 140.128 156.638 1.00 28.67 391 THR B C 1
ATOM 9333 O O . THR B 1 391 ? 138.341 139.143 155.945 1.00 28.67 391 THR B O 1
ATOM 9337 N N . PRO B 1 392 ? 139.803 140.712 156.575 1.00 25.06 392 PRO B N 1
ATOM 9338 C CA . PRO B 1 392 ? 140.832 140.177 155.686 1.00 25.06 392 PRO B CA 1
ATOM 9339 C C . PRO B 1 392 ? 141.410 138.880 156.218 1.00 25.06 392 PRO B C 1
ATOM 9340 O O . PRO B 1 392 ? 141.410 138.623 157.422 1.00 25.06 392 PRO B O 1
ATOM 9344 N N . ILE B 1 393 ? 141.900 138.054 155.298 1.00 30.88 393 ILE B N 1
ATOM 9345 C CA . ILE B 1 393 ? 142.709 136.887 155.618 1.00 30.88 393 ILE B CA 1
ATOM 9346 C C . ILE B 1 393 ? 143.943 136.941 154.737 1.00 30.88 393 ILE B C 1
ATOM 9347 O O . ILE B 1 393 ? 143.823 137.119 153.523 1.00 30.88 393 ILE B O 1
ATOM 9352 N N . PHE B 1 394 ? 145.120 136.788 155.340 1.00 40.03 394 PHE B N 1
ATOM 9353 C CA . PHE B 1 394 ? 146.386 137.037 154.664 1.00 40.03 394 PHE B CA 1
ATOM 9354 C C . PHE B 1 394 ? 147.067 135.728 154.298 1.00 40.03 394 PHE B C 1
ATOM 9355 O O . PHE B 1 394 ? 147.185 134.839 155.140 1.00 40.03 394 PHE B O 1
ATOM 9363 N N . TYR B 1 395 ? 147.534 135.620 153.058 1.00 40.03 395 TYR B N 1
ATOM 9364 C CA . TYR B 1 395 ? 148.178 134.413 152.561 1.00 40.03 395 TYR B CA 1
ATOM 9365 C C . TYR B 1 395 ? 149.654 134.655 152.292 1.00 40.03 395 TYR B C 1
ATOM 9366 O O . TYR B 1 395 ? 150.078 135.784 152.056 1.00 40.03 395 TYR B O 1
ATOM 9375 N N . ASP B 1 396 ? 150.432 133.577 152.324 1.00 30.68 396 ASP B N 1
ATOM 9376 C CA . ASP B 1 396 ? 151.832 133.573 151.908 1.00 30.68 396 ASP B CA 1
ATOM 9377 C C . ASP B 1 396 ? 152.025 132.392 150.978 1.00 30.68 396 ASP B C 1
ATOM 9378 O O . ASP B 1 396 ? 152.104 131.253 151.443 1.00 30.68 396 ASP B O 1
ATOM 9383 N N . VAL B 1 397 ? 152.128 132.638 149.686 1.00 22.34 397 VAL B N 1
ATOM 9384 C CA . VAL B 1 397 ? 152.122 131.548 148.719 1.00 22.34 397 VAL B CA 1
ATOM 9385 C C . VAL B 1 397 ? 153.498 130.905 148.655 1.00 22.34 397 VAL B C 1
ATOM 9386 O O . VAL B 1 397 ? 154.519 131.595 148.650 1.00 22.34 397 VAL B O 1
ATOM 9390 N N . TYR B 1 398 ? 153.527 129.574 148.608 1.00 25.36 398 TYR B N 1
ATOM 9391 C CA . TYR B 1 398 ? 154.744 128.783 148.508 1.00 25.36 398 TYR B CA 1
ATOM 9392 C C . TYR B 1 398 ? 154.558 127.741 147.418 1.00 25.36 398 TYR B C 1
ATOM 9393 O O . TYR B 1 398 ? 153.440 127.326 147.130 1.00 25.36 398 TYR B O 1
ATOM 9402 N N . LEU B 1 399 ? 155.658 127.303 146.818 1.00 19.97 399 LEU B N 1
ATOM 9403 C CA . LEU B 1 399 ? 155.634 126.242 145.817 1.00 19.97 399 LEU B CA 1
ATOM 9404 C C . LEU B 1 399 ? 156.382 125.049 146.375 1.00 19.97 399 LEU B C 1
ATOM 9405 O O . LEU B 1 399 ? 157.491 125.204 146.890 1.00 19.97 399 LEU B O 1
ATOM 9410 N N . GLU B 1 400 ? 155.800 123.866 146.253 1.00 22.39 400 GLU B N 1
ATOM 9411 C CA . GLU B 1 400 ? 156.293 122.676 146.931 1.00 22.39 400 GLU B CA 1
ATOM 9412 C C . GLU B 1 400 ? 156.925 121.712 145.939 1.00 22.39 400 GLU B C 1
ATOM 9413 O O . GLU B 1 400 ? 156.309 121.365 144.931 1.00 22.39 400 GLU B O 1
ATOM 9419 N N . TYR B 1 401 ? 158.146 121.271 146.228 1.00 25.06 401 TYR B N 1
ATOM 9420 C CA . TYR B 1 401 ? 158.800 120.281 145.383 1.00 25.06 401 TYR B CA 1
ATOM 9421 C C . TYR B 1 401 ? 159.369 119.150 146.223 1.00 25.06 401 TYR B C 1
ATOM 9422 O O . TYR B 1 401 ? 159.065 119.058 147.413 1.00 25.06 401 TYR B O 1
ATOM 9431 N N . THR B 1 402 ? 160.177 118.274 145.632 1.00 29.07 402 THR B N 1
ATOM 9432 C CA . THR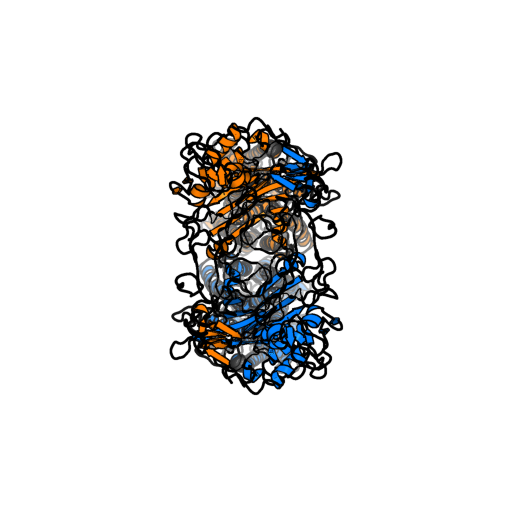 B 1 402 ? 160.827 117.202 146.373 1.00 29.07 402 THR B CA 1
ATOM 9433 C C . THR B 1 402 ? 162.337 117.314 146.240 1.00 29.07 402 THR B C 1
ATOM 9434 O O . THR B 1 402 ? 162.855 117.628 145.168 1.00 29.07 402 THR B O 1
ATOM 9438 N N . ASP B 1 403 ? 163.039 117.045 147.335 1.00 37.72 403 ASP B N 1
ATOM 9439 C CA . ASP B 1 403 ? 164.481 117.229 147.397 1.00 37.72 403 ASP B CA 1
ATOM 9440 C C . ASP B 1 403 ? 165.210 116.082 146.722 1.00 37.72 403 ASP B C 1
ATOM 9441 O O . ASP B 1 403 ? 164.601 115.291 145.999 1.00 37.72 403 ASP B O 1
ATOM 9443 N N . GLU B 1 404 ? 166.521 115.996 146.940 1.00 49.85 404 GLU B N 1
ATOM 9444 C CA . GLU B 1 404 ? 167.298 114.897 146.378 1.00 49.85 404 GLU B CA 1
ATOM 9445 C C . GLU B 1 404 ? 167.042 113.592 147.121 1.00 49.85 404 GLU B C 1
ATOM 9446 O O . GLU B 1 404 ? 166.860 112.541 146.496 1.00 49.85 404 GLU B O 1
ATOM 9448 N N . ASN B 1 405 ? 167.012 113.638 148.454 1.00 56.40 405 ASN B N 1
ATOM 9449 C CA . ASN B 1 405 ? 166.907 112.445 149.284 1.00 56.40 405 ASN B CA 1
ATOM 9450 C C . ASN B 1 405 ? 165.471 112.143 149.706 1.00 56.40 405 ASN B C 1
ATOM 9451 O O . ASN B 1 405 ? 165.248 111.600 150.793 1.00 56.40 405 ASN B O 1
ATOM 9453 N N . GLN B 1 406 ? 164.494 112.505 148.874 1.00 55.88 406 GLN B N 1
ATOM 9454 C CA . GLN B 1 406 ? 163.071 112.186 148.997 1.00 55.88 406 GLN B CA 1
ATOM 9455 C C . GLN B 1 406 ? 162.339 112.985 150.072 1.00 55.88 406 GLN B C 1
ATOM 9456 O O . GLN B 1 406 ? 161.115 112.866 150.170 1.00 55.88 406 GLN B O 1
ATOM 9458 N N . HIS B 1 407 ? 163.026 113.790 150.874 1.00 50.97 407 HIS B N 1
ATOM 9459 C CA . HIS B 1 407 ? 162.321 114.736 151.724 1.00 50.97 407 HIS B CA 1
ATOM 9460 C C . HIS B 1 407 ? 161.651 115.804 150.864 1.00 50.97 407 HIS B C 1
ATOM 9461 O O . HIS B 1 407 ? 162.112 116.122 149.768 1.00 50.97 407 HIS B O 1
ATOM 9468 N N . GLN B 1 408 ? 160.562 116.372 151.372 1.00 34.50 408 GLN B N 1
ATOM 9469 C CA . GLN B 1 408 ? 159.833 117.392 150.633 1.00 34.50 408 GLN B CA 1
ATOM 9470 C C . GLN B 1 408 ? 160.159 118.782 151.155 1.00 34.50 408 GLN B C 1
ATOM 9471 O O . GLN B 1 408 ? 160.409 118.971 152.344 1.00 34.50 408 GLN B O 1
ATOM 9477 N N . TYR B 1 409 ? 160.153 119.756 150.248 1.00 23.63 409 TYR B N 1
ATOM 9478 C CA . TYR B 1 409 ? 160.577 121.122 150.517 1.00 23.63 409 TYR B CA 1
ATOM 9479 C C . TYR B 1 409 ? 159.511 122.079 150.009 1.00 23.63 409 TYR B C 1
ATOM 9480 O O . TYR B 1 409 ? 158.551 121.671 149.359 1.00 23.63 409 TYR B O 1
ATOM 9489 N N . ILE B 1 410 ? 159.676 123.367 150.302 1.00 19.80 410 ILE B N 1
ATOM 9490 C CA . ILE B 1 410 ? 158.834 124.411 149.732 1.00 19.80 410 ILE B CA 1
ATOM 9491 C C . ILE B 1 410 ? 159.713 125.583 149.331 1.00 19.80 410 ILE B C 1
ATOM 9492 O O . ILE B 1 410 ? 160.718 125.872 149.985 1.00 19.80 410 ILE B O 1
ATOM 9497 N N . LEU B 1 411 ? 159.354 126.233 148.234 1.00 17.62 411 LEU B N 1
ATOM 9498 C CA . LEU B 1 411 ? 160.029 127.419 147.736 1.00 17.62 411 LEU B CA 1
ATOM 9499 C C . LEU B 1 411 ? 159.207 128.653 148.081 1.00 17.62 411 LEU B C 1
ATOM 9500 O O . LEU B 1 411 ? 158.049 128.555 148.477 1.00 17.62 411 LEU B O 1
ATOM 9505 N N . ALA B 1 412 ? 159.806 129.819 147.884 1.00 17.46 412 ALA B N 1
ATOM 9506 C CA . ALA B 1 412 ? 159.126 131.070 148.166 1.00 17.46 412 ALA B CA 1
ATOM 9507 C C . ALA B 1 412 ? 158.756 131.815 146.889 1.00 17.46 412 ALA B C 1
ATOM 9508 O O . ALA B 1 412 ? 159.528 131.863 145.924 1.00 17.46 412 ALA B O 1
ATOM 9510 N N . VAL B 1 413 ? 157.560 132.389 146.893 1.00 26.35 413 VAL B N 1
ATOM 9511 C CA . VAL B 1 413 ? 157.070 133.152 145.759 1.00 26.35 413 VAL B CA 1
ATOM 9512 C C . VAL B 1 413 ? 157.030 134.628 146.134 1.00 26.35 413 VAL B C 1
ATOM 9513 O O . VAL B 1 413 ? 156.476 134.995 147.187 1.00 26.35 413 VAL B O 1
ATOM 9517 N N . PRO B 1 414 ? 157.634 135.445 145.267 1.00 40.03 414 PRO B N 1
ATOM 9518 C CA . PRO B 1 414 ? 157.748 136.902 145.418 1.00 40.03 414 PRO B CA 1
ATOM 9519 C C . PRO B 1 414 ? 156.648 137.655 144.679 1.00 40.03 414 PRO B C 1
ATOM 9520 O O . PRO B 1 414 ? 156.477 137.442 143.477 1.00 40.03 414 PRO B O 1
ATOM 9524 N N . VAL B 1 415 ? 155.937 138.526 145.394 1.00 24.51 415 VAL B N 1
ATOM 9525 C CA . VAL B 1 415 ? 154.847 139.326 144.835 1.00 24.51 415 VAL B CA 1
ATOM 9526 C C . VAL B 1 415 ? 155.303 140.774 144.542 1.00 24.51 415 VAL B C 1
ATOM 9527 O O . VAL B 1 415 ? 155.881 141.449 145.410 1.00 24.51 415 VAL B O 1
ATOM 9531 N N . LEU B 1 416 ? 155.072 141.223 143.306 1.00 20.35 416 LEU B N 1
ATOM 9532 C CA . LEU B 1 416 ? 155.382 142.586 142.862 1.00 20.35 416 LEU B CA 1
ATOM 9533 C C . LEU B 1 416 ? 154.083 143.337 143.169 1.00 20.35 416 LEU B C 1
ATOM 9534 O O . LEU B 1 416 ? 153.053 143.113 142.515 1.00 20.35 416 LEU B O 1
ATOM 9539 N N . ASN B 1 417 ? 154.143 144.279 144.106 1.00 20.36 417 ASN B N 1
ATOM 9540 C CA . ASN B 1 417 ? 152.926 144.896 144.618 1.00 20.36 417 ASN B CA 1
ATOM 9541 C C . ASN B 1 417 ? 152.346 146.000 143.745 1.00 20.36 417 ASN B C 1
ATOM 9542 O O . ASN B 1 417 ? 151.146 146.256 143.835 1.00 20.36 417 ASN B O 1
ATOM 9547 N N . LEU B 1 418 ? 153.155 146.701 142.958 1.00 16.68 418 LEU B N 1
ATOM 9548 C CA . LEU B 1 418 ? 152.685 147.730 142.028 1.00 16.68 418 LEU B CA 1
ATOM 9549 C C . LEU B 1 418 ? 151.993 148.915 142.690 1.00 16.68 418 LEU B C 1
ATOM 9550 O O . LEU B 1 418 ? 151.600 149.856 141.998 1.00 16.68 418 LEU B O 1
ATOM 9555 N N . ASN B 1 419 ? 151.836 148.900 144.011 1.00 21.63 419 ASN B N 1
ATOM 9556 C CA . ASN B 1 419 ? 151.260 150.024 144.741 1.00 21.63 419 ASN B CA 1
ATOM 9557 C C . ASN B 1 419 ? 152.178 150.450 145.871 1.00 21.63 419 ASN B C 1
ATOM 9558 O O . ASN B 1 419 ? 151.734 151.063 146.840 1.00 21.63 419 ASN B O 1
ATOM 9563 N N . LEU B 1 420 ? 153.452 150.132 145.758 1.00 21.32 420 LEU B N 1
ATOM 9564 C CA . LEU B 1 420 ? 154.378 150.193 146.876 1.00 21.32 420 LEU B CA 1
ATOM 9565 C C . LEU B 1 420 ? 155.120 151.515 146.840 1.00 21.32 420 LEU B C 1
ATOM 9566 O O . LEU B 1 420 ? 156.098 151.666 146.111 1.00 21.32 420 LEU B O 1
ATOM 9571 N N . GLN B 1 421 ? 154.662 152.469 147.642 1.00 30.45 421 GLN B N 1
ATOM 9572 C CA . GLN B 1 421 ? 155.418 153.690 147.854 1.00 30.45 421 GLN B CA 1
ATOM 9573 C C . GLN B 1 421 ? 156.806 153.313 148.346 1.00 30.45 421 GLN B C 1
ATOM 9574 O O . GLN B 1 421 ? 156.978 152.307 149.031 1.00 30.45 421 GLN B O 1
ATOM 9580 N N . HIS B 1 422 ? 157.797 154.084 148.000 1.00 32.11 422 HIS B N 1
ATOM 9581 C CA . HIS B 1 422 ? 159.049 153.812 148.703 1.00 32.11 422 HIS B CA 1
ATOM 9582 C C . HIS B 1 422 ? 159.663 155.053 149.322 1.00 32.11 422 HIS B C 1
ATOM 9583 O O . HIS B 1 422 ? 160.261 154.968 150.390 1.00 32.11 422 HIS B O 1
ATOM 9590 N N . ASN B 1 423 ? 159.570 156.189 148.656 1.00 36.72 423 ASN B N 1
ATOM 9591 C CA . ASN B 1 423 ? 159.859 157.490 149.233 1.00 36.72 423 ASN B CA 1
ATOM 9592 C C . ASN B 1 423 ? 158.841 158.466 148.682 1.00 36.72 423 ASN B C 1
ATOM 9593 O O . ASN B 1 423 ? 159.166 159.567 148.241 1.00 36.72 423 ASN B O 1
ATOM 9598 N N . LYS B 1 424 ? 157.583 158.033 148.691 1.00 38.22 424 LYS B N 1
ATOM 9599 C CA . LYS B 1 424 ? 156.496 158.656 147.945 1.00 38.22 424 LYS B CA 1
ATOM 9600 C C . LYS B 1 424 ? 156.723 158.577 146.437 1.00 38.22 424 LYS B C 1
ATOM 9601 O O . LYS B 1 424 ? 156.247 159.431 145.692 1.00 38.22 424 LYS B O 1
ATOM 9607 N N . ILE B 1 425 ? 157.444 157.559 145.969 1.00 32.10 425 ILE B N 1
ATOM 9608 C CA . ILE B 1 425 ? 157.572 157.272 144.545 1.00 32.10 425 ILE B CA 1
ATOM 9609 C C . ILE B 1 425 ? 157.244 155.803 144.321 1.00 32.10 425 ILE B C 1
ATOM 9610 O O . ILE B 1 425 ? 157.709 154.939 145.068 1.00 32.10 425 ILE B O 1
ATOM 9615 N N . PHE B 1 426 ? 156.428 155.523 143.311 1.00 31.78 426 PHE B N 1
ATOM 9616 C CA . PHE B 1 426 ? 155.988 154.162 143.008 1.00 31.78 426 PHE B CA 1
ATOM 9617 C C . PHE B 1 426 ? 157.122 153.416 142.325 1.00 31.78 426 PHE B C 1
ATOM 9618 O O . PHE B 1 426 ? 157.409 153.652 141.153 1.00 31.78 426 PHE B O 1
ATOM 9626 N N . VAL B 1 427 ? 157.781 152.509 143.040 1.00 27.66 427 VAL B N 1
ATOM 9627 C CA . VAL B 1 427 ? 158.905 151.811 142.433 1.00 27.66 427 VAL B CA 1
ATOM 9628 C C . VAL B 1 427 ? 158.431 150.656 141.564 1.00 27.66 427 VAL B C 1
ATOM 9629 O O . VAL B 1 427 ? 158.875 150.511 140.421 1.00 27.66 427 VAL B O 1
ATOM 9633 N N . ASN B 1 428 ? 157.513 149.827 142.061 1.00 24.82 428 ASN B N 1
ATOM 9634 C CA . ASN B 1 428 ? 157.258 148.564 141.376 1.00 24.82 428 ASN B CA 1
ATOM 9635 C C . ASN B 1 428 ? 156.543 148.709 140.044 1.00 24.82 428 ASN B C 1
ATOM 9636 O O . ASN B 1 428 ? 156.454 147.721 139.315 1.00 24.82 428 ASN B O 1
ATOM 9641 N N . GLN B 1 429 ? 156.025 149.877 139.695 1.00 30.29 429 GLN B N 1
ATOM 9642 C CA . GLN B 1 429 ? 155.489 150.066 138.354 1.00 30.29 429 GLN B CA 1
ATOM 9643 C C . GLN B 1 429 ? 156.508 150.861 137.541 1.00 30.29 429 GLN B C 1
ATOM 9644 O O . GLN B 1 429 ? 156.403 152.070 137.350 1.00 30.29 429 GLN B O 1
ATOM 9650 N N . ASP B 1 430 ? 157.515 150.136 137.053 1.00 36.21 430 ASP B N 1
ATOM 9651 C CA . ASP B 1 430 ? 158.552 150.623 136.157 1.00 36.21 430 ASP B CA 1
ATOM 9652 C C . ASP B 1 430 ? 158.712 149.672 134.986 1.00 36.21 430 ASP B C 1
ATOM 9653 O O . ASP B 1 430 ? 157.883 148.785 134.777 1.00 36.21 430 ASP B O 1
ATOM 9658 N N . SER B 1 431 ? 159.778 149.852 134.217 1.00 37.32 431 SER B N 1
ATOM 9659 C CA . SER B 1 431 ? 160.194 148.874 133.228 1.00 37.32 431 SER B CA 1
ATOM 9660 C C . SER B 1 431 ? 161.528 148.235 133.576 1.00 37.32 431 SER B C 1
ATOM 9661 O O . SER B 1 431 ? 161.718 147.040 133.349 1.00 37.32 431 SER B O 1
ATOM 9664 N N . ASN B 1 432 ? 162.450 149.010 134.133 1.00 38.33 432 ASN B N 1
ATOM 9665 C CA . ASN B 1 432 ? 163.733 148.489 134.583 1.00 38.33 432 ASN B CA 1
ATOM 9666 C C . ASN B 1 432 ? 163.502 147.539 135.747 1.00 38.33 432 ASN B C 1
ATOM 9667 O O . ASN B 1 432 ? 163.012 147.954 136.799 1.00 38.33 432 ASN B O 1
ATOM 9672 N N . SER B 1 433 ? 163.884 146.275 135.589 1.00 33.76 433 SER B N 1
ATOM 9673 C CA . SER B 1 433 ? 163.628 145.298 136.640 1.00 33.76 433 SER B CA 1
ATOM 9674 C C . SER B 1 433 ? 164.732 145.348 137.676 1.00 33.76 433 SER B C 1
ATOM 9675 O O . SER B 1 433 ? 165.037 144.341 138.316 1.00 33.76 433 SER B O 1
ATOM 9678 N N . GLY B 1 434 ? 165.370 146.500 137.811 1.00 31.89 434 GLY B N 1
ATOM 9679 C CA . GLY B 1 434 ? 166.364 146.682 138.842 1.00 31.89 434 GLY B CA 1
ATOM 9680 C C . GLY B 1 434 ? 165.802 147.474 139.996 1.00 31.89 434 GLY B C 1
ATOM 9681 O O . GLY B 1 434 ? 166.202 147.274 141.140 1.00 31.89 434 GLY B O 1
ATOM 9682 N N . LYS B 1 435 ? 164.871 148.375 139.708 1.00 34.53 435 LYS B N 1
ATOM 9683 C CA . LYS B 1 435 ? 164.231 149.183 140.742 1.00 34.53 435 LYS B CA 1
ATOM 9684 C C . LYS B 1 435 ? 162.909 148.541 141.153 1.00 34.53 435 LYS B C 1
ATOM 9685 O O . LYS B 1 435 ? 161.833 149.112 141.005 1.00 34.53 435 LYS B O 1
ATOM 9691 N N . TRP B 1 436 ? 163.007 147.330 141.686 1.00 24.85 436 TRP B N 1
ATOM 9692 C CA . TRP B 1 436 ? 161.839 146.571 142.110 1.00 24.85 436 TRP B CA 1
ATOM 9693 C C . TRP B 1 436 ? 162.030 146.120 143.545 1.00 24.85 436 TRP B C 1
ATOM 9694 O O . TRP B 1 436 ? 163.062 145.535 143.877 1.00 24.85 436 TRP B O 1
ATOM 9705 N N . LEU B 1 437 ? 161.040 146.388 144.389 1.00 19.34 437 LEU B N 1
ATOM 9706 C CA . LEU B 1 437 ? 160.943 145.761 145.698 1.00 19.34 437 LEU B CA 1
ATOM 9707 C C . LEU B 1 437 ? 159.965 144.604 145.641 1.00 19.34 437 LEU B C 1
ATOM 9708 O O . LEU B 1 437 ? 158.856 144.744 145.122 1.00 19.34 437 LEU B O 1
ATOM 9713 N N . LEU B 1 438 ? 160.379 143.467 146.183 1.00 18.08 438 LEU B N 1
ATOM 9714 C CA . LEU B 1 438 ? 159.588 142.247 146.170 1.00 18.08 438 LEU B CA 1
ATOM 9715 C C . LEU B 1 438 ? 159.093 141.963 147.581 1.00 18.08 438 LEU B C 1
ATOM 9716 O O . LEU B 1 438 ? 159.896 141.731 148.486 1.00 18.08 438 LEU B O 1
ATOM 9721 N N . THR B 1 439 ? 157.783 141.974 147.762 1.00 20.55 439 THR B N 1
ATOM 9722 C CA . THR B 1 439 ? 157.166 141.780 149.064 1.00 20.55 439 THR B CA 1
ATOM 9723 C C . THR B 1 439 ? 156.868 140.290 149.237 1.00 20.55 439 THR B C 1
ATOM 9724 O O . THR B 1 439 ? 157.364 139.466 148.470 1.00 20.55 439 THR B O 1
ATOM 9728 N N . ARG B 1 440 ? 156.069 139.917 150.240 1.00 22.48 440 ARG B N 1
ATOM 9729 C CA . ARG B 1 440 ? 155.747 138.510 150.460 1.00 22.48 440 ARG B CA 1
ATOM 9730 C C . ARG B 1 440 ? 154.280 138.197 150.715 1.00 22.48 440 ARG B C 1
ATOM 9731 O O . ARG B 1 440 ? 153.860 137.077 150.416 1.00 22.48 440 ARG B O 1
ATOM 9739 N N . ARG B 1 441 ? 153.479 139.114 151.240 1.00 40.03 441 ARG B N 1
ATOM 9740 C CA . ARG B 1 441 ? 152.153 138.793 151.741 1.00 40.03 441 ARG B CA 1
ATOM 9741 C C . ARG B 1 441 ? 151.077 139.460 150.896 1.00 40.03 441 ARG B C 1
ATOM 9742 O O . ARG B 1 441 ? 151.244 140.598 150.450 1.00 40.03 441 ARG B O 1
ATOM 9750 N N . ILE B 1 442 ? 149.971 138.751 150.664 1.00 40.03 442 ILE B N 1
ATOM 9751 C CA . ILE B 1 442 ? 148.853 139.287 149.901 1.00 40.03 442 ILE B CA 1
ATOM 9752 C C . ILE B 1 442 ? 147.552 138.973 150.622 1.00 40.03 442 ILE B C 1
ATOM 9753 O O . ILE B 1 442 ? 147.473 138.064 151.445 1.00 40.03 442 ILE B O 1
ATOM 9758 N N . PHE B 1 443 ? 146.520 139.745 150.298 1.00 40.03 443 PHE B N 1
ATOM 9759 C CA . PHE B 1 443 ? 145.161 139.475 150.738 1.00 40.03 443 PHE B CA 1
ATOM 9760 C C . PHE B 1 443 ? 144.222 139.796 149.586 1.00 40.03 443 PHE B C 1
ATOM 9761 O O . PHE B 1 443 ? 144.658 140.183 148.503 1.00 40.03 443 PHE B O 1
ATOM 9769 N N . LEU B 1 444 ? 142.922 139.630 149.804 1.00 26.93 444 LEU B N 1
ATOM 9770 C CA . LEU B 1 444 ? 141.950 139.802 148.732 1.00 26.93 444 LEU B CA 1
ATOM 9771 C C . LEU B 1 444 ? 141.000 140.964 148.960 1.00 26.93 444 LEU B C 1
ATOM 9772 O O . LEU B 1 444 ? 140.801 141.773 148.058 1.00 26.93 444 LEU B O 1
ATOM 9777 N N . VAL B 1 445 ? 140.387 141.065 150.134 1.00 20.86 445 VAL B N 1
ATOM 9778 C CA . VAL B 1 445 ? 139.465 142.150 150.443 1.00 20.86 445 VAL B CA 1
ATOM 9779 C C . VAL B 1 445 ? 139.734 142.617 151.862 1.00 20.86 445 VAL B C 1
ATOM 9780 O O . VAL B 1 445 ? 139.851 141.796 152.773 1.00 20.86 445 VAL B O 1
ATOM 9784 N N . ASP B 1 446 ? 139.814 143.930 152.055 1.00 21.15 446 ASP B N 1
ATOM 9785 C CA . ASP B 1 446 ? 140.196 144.541 153.329 1.00 21.15 446 ASP B CA 1
ATOM 9786 C C . ASP B 1 446 ? 139.127 145.523 153.777 1.00 21.15 446 ASP B C 1
ATOM 9787 O O . ASP B 1 446 ? 139.225 146.720 153.510 1.00 21.15 446 ASP B O 1
ATOM 9792 N N . ALA B 1 447 ? 138.126 145.032 154.491 1.00 22.09 447 ALA B N 1
ATOM 9793 C CA . ALA B 1 447 ? 137.028 145.865 154.948 1.00 22.09 447 ALA B CA 1
ATOM 9794 C C . ALA B 1 447 ? 137.152 146.232 156.419 1.00 22.09 447 ALA B C 1
ATOM 9795 O O . ALA B 1 447 ? 136.141 146.369 157.106 1.00 22.09 447 ALA B O 1
ATOM 9797 N N . VAL B 1 448 ? 138.373 146.394 156.922 1.00 25.09 448 VAL B N 1
ATOM 9798 C CA . VAL B 1 448 ? 138.616 146.697 158.327 1.00 25.09 448 VAL B CA 1
ATOM 9799 C C . VAL B 1 448 ? 139.469 147.946 158.491 1.00 25.09 448 VAL B C 1
ATOM 9800 O O . VAL B 1 448 ? 139.107 148.863 159.228 1.00 25.09 448 VAL B O 1
ATOM 9804 N N . SER B 1 449 ? 140.604 147.999 157.815 1.00 27.96 449 SER B N 1
ATOM 9805 C CA . SER B 1 449 ? 141.539 149.095 158.022 1.00 27.96 449 SER B CA 1
ATOM 9806 C C . SER B 1 449 ? 141.068 150.401 157.431 1.00 27.96 449 SER B C 1
ATOM 9807 O O . SER B 1 449 ? 141.792 151.387 157.543 1.00 27.96 449 SER B O 1
ATOM 9810 N N . GLY B 1 450 ? 139.913 150.442 156.779 1.00 30.89 450 GLY B N 1
ATOM 9811 C CA . GLY B 1 450 ? 139.401 151.691 156.257 1.00 30.89 450 GLY B CA 1
ATOM 9812 C C . GLY B 1 450 ? 138.471 152.439 157.173 1.00 30.89 450 GLY B C 1
ATOM 9813 O O . GLY B 1 450 ? 137.998 153.517 156.813 1.00 30.89 450 GLY B O 1
ATOM 9814 N N . ARG B 1 451 ? 138.202 151.904 158.358 1.00 37.76 451 ARG B N 1
ATOM 9815 C CA . ARG B 1 451 ? 137.149 152.439 159.204 1.00 37.76 451 ARG B CA 1
ATOM 9816 C C . ARG B 1 451 ? 137.578 153.728 159.882 1.00 37.76 451 ARG B C 1
ATOM 9817 O O . ARG B 1 451 ? 138.702 153.858 160.361 1.00 37.76 451 ARG B O 1
ATOM 9825 N N . GLU B 1 452 ? 136.661 154.682 159.929 1.00 46.84 452 GLU B N 1
ATOM 9826 C CA . GLU B 1 452 ? 136.885 155.970 160.565 1.00 46.84 452 GLU B CA 1
ATOM 9827 C C . GLU B 1 452 ? 136.715 155.840 162.069 1.00 46.84 452 GLU B C 1
ATOM 9828 O O . GLU B 1 452 ? 136.776 154.732 162.606 1.00 46.84 452 GLU B O 1
ATOM 9834 N N . ASN B 1 453 ? 136.485 156.962 162.743 1.00 55.37 453 ASN B N 1
ATOM 9835 C CA . ASN B 1 453 ? 136.609 157.130 164.189 1.00 55.37 453 ASN B CA 1
ATOM 9836 C C . ASN B 1 453 ? 136.215 155.944 165.070 1.00 55.37 453 ASN B C 1
ATOM 9837 O O . ASN B 1 453 ? 136.856 155.719 166.099 1.00 55.37 453 ASN B O 1
ATOM 9842 N N . ASP B 1 454 ? 135.172 155.193 164.721 1.00 54.37 454 ASP B N 1
ATOM 9843 C CA . ASP B 1 454 ? 134.741 154.056 165.530 1.00 54.37 454 ASP B CA 1
ATOM 9844 C C . ASP B 1 454 ? 134.981 152.743 164.795 1.00 54.37 454 ASP B C 1
ATOM 9845 O O . ASP B 1 454 ? 134.670 152.619 163.609 1.00 54.37 454 ASP B O 1
ATOM 9847 N N . LEU B 1 455 ? 135.511 151.755 165.520 1.00 53.08 455 LEU B N 1
ATOM 9848 C CA . LEU B 1 455 ? 135.906 150.476 164.937 1.00 53.08 455 LEU B CA 1
ATOM 9849 C C . LEU B 1 455 ? 134.726 149.590 164.561 1.00 53.08 455 LEU B C 1
ATOM 9850 O O . LEU B 1 455 ? 134.928 148.569 163.898 1.00 53.08 455 LEU B O 1
ATOM 9855 N N . GLY B 1 456 ? 133.509 149.939 164.948 1.00 58.23 456 GLY B N 1
ATOM 9856 C CA . GLY B 1 456 ? 132.406 149.042 164.679 1.00 58.23 456 GLY B CA 1
ATOM 9857 C C . GLY B 1 456 ? 131.347 149.555 163.727 1.00 58.23 456 GLY B C 1
ATOM 9858 O O . GLY B 1 456 ? 130.335 148.881 163.522 1.00 58.23 456 GLY B O 1
ATOM 9859 N N . THR B 1 457 ? 131.541 150.733 163.137 1.00 59.79 457 THR B N 1
ATOM 9860 C CA . THR B 1 457 ? 130.426 151.310 162.402 1.00 59.79 457 THR B CA 1
ATOM 9861 C C . THR B 1 457 ? 130.294 150.779 160.982 1.00 59.79 457 THR B C 1
ATOM 9862 O O . THR B 1 457 ? 129.447 149.922 160.719 1.00 59.79 457 THR B O 1
ATOM 9866 N N . GLN B 1 458 ? 131.161 151.227 160.083 1.00 52.31 458 GLN B N 1
ATOM 9867 C CA . GLN B 1 458 ? 131.057 150.858 158.675 1.00 52.31 458 GLN B CA 1
ATOM 9868 C C . GLN B 1 458 ? 132.233 151.472 157.928 1.00 52.31 458 GLN B C 1
ATOM 9869 O O . GLN B 1 458 ? 132.615 152.612 158.220 1.00 52.31 458 GLN B O 1
ATOM 9875 N N . PRO B 1 459 ? 132.820 150.786 156.954 1.00 38.68 459 PRO B N 1
ATOM 9876 C CA . PRO B 1 459 ? 133.920 151.392 156.214 1.00 38.68 459 PRO B CA 1
ATOM 9877 C C . PRO B 1 459 ? 133.424 152.552 155.378 1.00 38.68 459 PRO B C 1
ATOM 9878 O O . PRO B 1 459 ? 132.261 152.607 154.982 1.00 38.68 459 PRO B O 1
ATOM 9882 N N . ARG B 1 460 ? 134.318 153.502 155.130 1.00 35.10 460 ARG B N 1
ATOM 9883 C CA . ARG B 1 460 ? 134.087 154.449 154.056 1.00 35.10 460 ARG B CA 1
ATOM 9884 C C . ARG B 1 460 ? 134.932 154.149 152.833 1.00 35.10 460 ARG B C 1
ATOM 9885 O O . ARG B 1 460 ? 134.601 154.619 151.744 1.00 35.10 460 ARG B O 1
ATOM 9893 N N . VAL B 1 461 ? 136.005 153.376 152.986 1.00 29.47 461 VAL B N 1
ATOM 9894 C CA . VAL B 1 461 ? 136.797 152.881 151.869 1.00 29.47 461 VAL B CA 1
ATOM 9895 C C . VAL B 1 461 ? 137.101 151.407 152.102 1.00 29.47 461 VAL B C 1
ATOM 9896 O O . VAL B 1 461 ? 137.540 151.022 153.190 1.00 29.47 461 VAL B O 1
ATOM 9900 N N . ILE B 1 462 ? 136.881 150.592 151.082 1.00 25.05 462 ILE B N 1
ATOM 9901 C CA . ILE B 1 462 ? 137.185 149.169 151.092 1.00 25.05 462 ILE B CA 1
ATOM 9902 C C . ILE B 1 462 ? 138.186 148.902 149.979 1.00 25.05 462 ILE B C 1
ATOM 9903 O O . ILE B 1 462 ? 138.120 149.521 148.915 1.00 25.05 462 ILE B O 1
ATOM 9908 N N . ARG B 1 463 ? 139.139 148.008 150.224 1.00 22.81 463 ARG B N 1
ATOM 9909 C CA . ARG B 1 463 ? 140.278 147.837 149.330 1.00 22.81 463 ARG B CA 1
ATOM 9910 C C . ARG B 1 463 ? 140.322 146.419 148.786 1.00 22.81 463 ARG B C 1
ATOM 9911 O O . ARG B 1 463 ? 140.558 145.475 149.543 1.00 22.81 463 ARG B O 1
ATOM 9919 N N . VAL B 1 464 ? 140.150 146.280 147.475 1.00 18.94 464 VAL B N 1
ATOM 9920 C CA . VAL B 1 464 ? 139.993 144.995 146.806 1.00 18.94 464 VAL B CA 1
ATOM 9921 C C . VAL B 1 464 ? 141.181 144.767 145.890 1.00 18.94 464 VAL B C 1
ATOM 9922 O O . VAL B 1 464 ? 141.697 145.718 145.299 1.00 18.94 464 VAL B O 1
ATOM 9926 N N . ALA B 1 465 ? 141.615 143.515 145.765 1.00 16.87 465 ALA B N 1
ATOM 9927 C CA . ALA B 1 465 ? 142.717 143.157 144.873 1.00 16.87 465 ALA B CA 1
ATOM 9928 C C . ALA B 1 465 ? 142.143 142.795 143.515 1.00 16.87 465 ALA B C 1
ATOM 9929 O O . ALA B 1 465 ? 141.716 141.663 143.296 1.00 16.87 465 ALA B O 1
ATOM 9931 N N . THR B 1 466 ? 142.156 143.749 142.587 1.00 18.67 466 THR B N 1
ATOM 9932 C CA . THR B 1 466 ? 141.423 143.625 141.338 1.00 18.67 466 THR B CA 1
ATOM 9933 C C . THR B 1 466 ? 142.267 143.135 140.177 1.00 18.67 466 THR B C 1
ATOM 9934 O O . THR B 1 466 ? 141.770 143.090 139.054 1.00 18.67 466 THR B O 1
ATOM 9938 N N . GLN B 1 467 ? 143.525 142.781 140.397 1.00 28.76 467 GLN B N 1
ATOM 9939 C CA . GLN B 1 467 ? 144.323 142.283 139.285 1.00 28.76 467 GLN B CA 1
ATOM 9940 C C . GLN B 1 467 ? 145.444 141.425 139.837 1.00 28.76 467 GLN B C 1
ATOM 9941 O O . GLN B 1 467 ? 146.408 141.955 140.388 1.00 28.76 467 GLN B O 1
ATOM 9947 N N . ILE B 1 468 ? 145.321 140.117 139.675 1.00 40.03 468 ILE B N 1
ATOM 9948 C CA . ILE B 1 468 ? 146.341 139.163 140.074 1.00 40.03 468 ILE B CA 1
ATOM 9949 C C . ILE B 1 468 ? 146.897 138.545 138.807 1.00 40.03 468 ILE B C 1
ATOM 9950 O O . ILE B 1 468 ? 146.179 138.413 137.812 1.00 40.03 468 ILE B O 1
ATOM 9955 N N . SER B 1 469 ? 148.174 138.201 138.819 1.00 26.44 469 SER B N 1
ATOM 9956 C CA . SER B 1 469 ? 148.795 137.580 137.665 1.00 26.44 469 SER B CA 1
ATOM 9957 C C . SER B 1 469 ? 149.947 136.714 138.128 1.00 26.44 469 SER B C 1
ATOM 9958 O O . SER B 1 469 ? 150.787 137.146 138.914 1.00 26.44 469 SER B O 1
ATOM 9961 N N . LEU B 1 470 ? 149.994 135.495 137.618 1.00 20.98 470 LEU B N 1
ATOM 9962 C CA . LEU B 1 470 ? 151.038 134.542 137.964 1.00 20.98 470 LEU B CA 1
ATOM 9963 C C . LEU B 1 470 ? 151.786 134.235 136.676 1.00 20.98 470 LEU B C 1
ATOM 9964 O O . LEU B 1 470 ? 151.186 133.750 135.716 1.00 20.98 470 LEU B O 1
ATOM 9969 N N . SER B 1 471 ? 153.078 134.526 136.628 1.00 19.52 471 SER B N 1
ATOM 9970 C CA . SER B 1 471 ? 153.855 134.384 135.405 1.00 19.52 471 SER B CA 1
ATOM 9971 C C . SER B 1 471 ? 154.942 133.343 135.604 1.00 19.52 471 SER B C 1
ATOM 9972 O O . SER B 1 471 ? 155.780 133.490 136.495 1.00 19.52 471 SER B O 1
ATOM 9975 N N . VAL B 1 472 ? 154.949 132.322 134.756 1.00 22.30 472 VAL B N 1
ATOM 9976 C CA . VAL B 1 472 ? 155.911 131.229 134.824 1.00 22.30 472 VAL B CA 1
ATOM 9977 C C . VAL B 1 472 ? 156.878 131.363 133.660 1.00 22.30 472 VAL B C 1
ATOM 9978 O O . VAL B 1 472 ? 156.464 131.637 132.531 1.00 22.30 472 VAL B O 1
ATOM 9982 N N . HIS B 1 473 ? 158.164 131.165 133.931 1.00 25.51 473 HIS B N 1
ATOM 9983 C CA . HIS B 1 473 ? 159.230 131.545 133.008 1.00 25.51 473 HIS B CA 1
ATOM 9984 C C . HIS B 1 473 ? 160.290 130.457 133.047 1.00 25.51 473 HIS B C 1
ATOM 9985 O O . HIS B 1 473 ? 160.951 130.295 134.073 1.00 25.51 473 HIS B O 1
ATOM 9992 N N . LEU B 1 474 ? 160.472 129.715 131.961 1.00 25.13 474 LEU B N 1
ATOM 9993 C CA . LEU B 1 474 ? 161.371 128.573 132.030 1.00 25.13 474 LEU B CA 1
ATOM 9994 C C . LEU B 1 474 ? 162.789 128.951 131.630 1.00 25.13 474 LEU B C 1
ATOM 9995 O O . LEU B 1 474 ? 163.004 129.771 130.739 1.00 25.13 474 LEU B O 1
ATOM 10000 N N . VAL B 1 475 ? 163.758 128.341 132.313 1.00 26.64 475 VAL B N 1
ATOM 10001 C CA . VAL B 1 475 ? 165.184 128.632 132.158 1.00 26.64 475 VAL B CA 1
ATOM 10002 C C . VAL B 1 475 ? 165.549 128.544 130.683 1.00 26.64 475 VAL B C 1
ATOM 10003 O O . VAL B 1 475 ? 164.931 127.767 129.949 1.00 26.64 475 VAL B O 1
ATOM 10007 N N . PRO B 1 476 ? 166.526 129.315 130.203 1.00 30.76 476 PRO B N 1
ATOM 10008 C CA . PRO B 1 476 ? 166.680 129.507 128.755 1.00 30.76 476 PRO B CA 1
ATOM 10009 C C . PRO B 1 476 ? 166.865 128.239 127.934 1.00 30.76 476 PRO B C 1
ATOM 10010 O O . PRO B 1 476 ? 166.040 127.940 127.065 1.00 30.76 476 PRO B O 1
ATOM 10014 N N . ASN B 1 477 ? 167.925 127.482 128.197 1.00 36.36 477 ASN B N 1
ATOM 10015 C CA . ASN B 1 477 ? 168.264 126.304 127.405 1.00 36.36 477 ASN B CA 1
ATOM 10016 C C . ASN B 1 477 ? 168.004 125.075 128.259 1.00 36.36 477 ASN B C 1
ATOM 10017 O O . ASN B 1 477 ? 168.682 124.860 129.266 1.00 36.36 477 ASN B O 1
ATOM 10022 N N . THR B 1 478 ? 167.026 124.270 127.859 1.00 34.93 478 THR B N 1
ATOM 10023 C CA . THR B 1 478 ? 166.620 123.116 128.637 1.00 34.93 478 THR B CA 1
ATOM 10024 C C . THR B 1 478 ? 166.546 121.888 127.752 1.00 34.93 478 THR B C 1
ATOM 10025 O O . THR B 1 478 ? 166.534 121.970 126.524 1.00 34.93 478 THR B O 1
ATOM 10029 N N . ILE B 1 479 ? 166.495 120.740 128.413 1.00 38.62 479 ILE B N 1
ATOM 10030 C CA . ILE B 1 479 ? 165.933 119.530 127.836 1.00 38.62 479 ILE B CA 1
ATOM 10031 C C . ILE B 1 479 ? 164.738 119.071 128.644 1.00 38.62 479 ILE B C 1
ATOM 10032 O O . ILE B 1 479 ? 163.968 118.221 128.175 1.00 38.62 479 ILE B O 1
ATOM 10037 N N . ASN B 1 480 ? 164.517 119.672 129.809 1.00 38.85 480 ASN B N 1
ATOM 10038 C CA . ASN B 1 480 ? 163.460 119.304 130.735 1.00 38.85 480 ASN B CA 1
ATOM 10039 C C . ASN B 1 480 ? 162.639 120.541 131.059 1.00 38.85 480 ASN B C 1
ATOM 10040 O O . ASN B 1 480 ? 162.783 121.569 130.394 1.00 38.85 480 ASN B O 1
ATOM 10045 N N . GLY B 1 481 ? 161.786 120.475 132.065 1.00 29.04 481 GLY B N 1
ATOM 10046 C CA . GLY B 1 481 ? 160.894 121.587 132.300 1.00 29.04 481 GLY B CA 1
ATOM 10047 C C . GLY B 1 481 ? 161.304 122.585 133.360 1.00 29.04 481 GLY B C 1
ATOM 10048 O O . GLY B 1 481 ? 160.457 123.338 133.838 1.00 29.04 481 GLY B O 1
ATOM 10049 N N . ASN B 1 482 ? 162.578 122.615 133.735 1.00 30.92 482 ASN B N 1
ATOM 10050 C CA . ASN B 1 482 ? 163.009 123.456 134.842 1.00 30.92 482 ASN B CA 1
ATOM 10051 C C . ASN B 1 482 ? 162.588 124.902 134.619 1.00 30.92 482 ASN B C 1
ATOM 10052 O O . ASN B 1 482 ? 162.687 125.421 133.508 1.00 30.92 482 ASN B O 1
ATOM 10057 N N . ILE B 1 483 ? 162.118 125.560 135.678 1.00 25.29 483 ILE B N 1
ATOM 10058 C CA . ILE B 1 483 ? 161.648 126.935 135.577 1.00 25.29 483 ILE B CA 1
ATOM 10059 C C . ILE B 1 483 ? 162.322 127.789 136.642 1.00 25.29 483 ILE B C 1
ATOM 10060 O O . ILE B 1 483 ? 162.931 127.291 137.585 1.00 25.29 483 ILE B O 1
ATOM 10065 N N . TYR B 1 484 ? 162.232 129.097 136.447 1.00 26.61 484 TYR B N 1
ATOM 10066 C CA . TYR B 1 484 ? 162.521 130.072 137.478 1.00 26.61 484 TYR B CA 1
ATOM 10067 C C . TYR B 1 484 ? 161.392 130.058 138.496 1.00 26.61 484 TYR B C 1
ATOM 10068 O O . TYR B 1 484 ? 160.324 129.509 138.239 1.00 26.61 484 TYR B O 1
ATOM 10077 N N . PRO B 1 485 ? 161.590 130.636 139.675 1.00 25.62 485 PRO B N 1
ATOM 10078 C CA . PRO B 1 485 ? 160.474 130.818 140.597 1.00 25.62 485 PRO B CA 1
ATOM 10079 C C . PRO B 1 485 ? 159.380 131.648 139.955 1.00 25.62 485 PRO B C 1
ATOM 10080 O O . PRO B 1 485 ? 159.669 132.633 139.264 1.00 25.62 485 PRO B O 1
ATOM 10084 N N . PRO B 1 486 ? 158.122 131.288 140.149 1.00 26.99 486 PRO B N 1
ATOM 10085 C CA . PRO B 1 486 ? 157.038 132.100 139.595 1.00 26.99 486 PRO B CA 1
ATOM 10086 C C . PRO B 1 486 ? 156.967 133.464 140.244 1.00 26.99 486 PRO B C 1
ATOM 10087 O O . PRO B 1 486 ? 157.805 133.791 141.080 1.00 26.99 486 PRO B O 1
ATOM 10091 N N . LEU B 1 487 ? 155.997 134.280 139.857 1.00 40.03 487 LEU B N 1
ATOM 10092 C CA . LEU B 1 487 ? 155.890 135.636 140.370 1.00 40.03 487 LEU B CA 1
ATOM 10093 C C . LEU B 1 487 ? 154.425 136.020 140.391 1.00 40.03 487 LEU B C 1
ATOM 10094 O O . LEU B 1 487 ? 153.688 135.693 139.462 1.00 40.03 487 LEU B O 1
ATOM 10099 N N . ILE B 1 488 ? 154.002 136.703 141.443 1.00 40.03 488 ILE B N 1
ATOM 10100 C CA . ILE B 1 488 ? 152.624 137.145 141.580 1.00 40.03 488 ILE B CA 1
ATOM 10101 C C . ILE B 1 488 ? 152.659 138.660 141.543 1.00 40.03 488 ILE B C 1
ATOM 10102 O O . ILE B 1 488 ? 153.247 139.285 142.430 1.00 40.03 488 ILE B O 1
ATOM 10107 N N . THR B 1 489 ? 152.057 139.264 140.527 1.00 25.69 489 THR B N 1
ATOM 10108 C CA . THR B 1 489 ? 152.069 140.717 140.384 1.00 25.69 489 THR B CA 1
ATOM 10109 C C . THR B 1 489 ? 150.677 141.231 140.703 1.00 25.69 489 THR B C 1
ATOM 10110 O O . THR B 1 489 ? 149.862 141.425 139.806 1.00 25.69 489 THR B O 1
ATOM 10114 N N . ILE B 1 490 ? 150.416 141.474 141.970 1.00 18.69 490 ILE B N 1
ATOM 10115 C CA . ILE B 1 490 ? 149.092 141.858 142.439 1.00 18.69 490 ILE B CA 1
ATOM 10116 C C . ILE B 1 490 ? 149.017 143.371 142.514 1.00 18.69 490 ILE B C 1
ATOM 10117 O O . ILE B 1 490 ? 150.012 144.032 142.815 1.00 18.69 490 ILE B O 1
ATOM 10122 N N . ALA B 1 491 ? 147.848 143.928 142.212 1.00 19.29 491 ALA B N 1
ATOM 10123 C CA . ALA B 1 491 ? 147.647 145.370 142.237 1.00 19.29 491 ALA B CA 1
ATOM 10124 C C . ALA B 1 491 ? 146.298 145.670 142.855 1.00 19.29 491 ALA B C 1
ATOM 10125 O O . ALA B 1 491 ? 145.277 145.195 142.357 1.00 19.29 491 ALA B O 1
ATOM 10127 N N . TYR B 1 492 ? 146.286 146.469 143.916 1.00 22.48 492 TYR B N 1
ATOM 10128 C CA . TYR B 1 492 ? 145.104 146.645 144.748 1.00 22.48 492 TYR B CA 1
ATOM 10129 C C . TYR B 1 492 ? 144.380 147.932 144.395 1.00 22.48 492 TYR B C 1
ATOM 10130 O O . TYR B 1 492 ? 145.004 148.989 144.288 1.00 22.48 492 TYR B O 1
ATOM 10139 N N . SER B 1 493 ? 143.065 147.841 144.241 1.00 23.67 493 SER B N 1
ATOM 10140 C CA . SER B 1 493 ? 142.204 148.996 144.057 1.00 23.67 493 SER B CA 1
ATOM 10141 C C . SER B 1 493 ? 141.628 149.430 145.393 1.00 23.67 493 SER B C 1
ATOM 10142 O O . SER B 1 493 ? 141.596 148.668 146.355 1.00 23.67 493 SER B O 1
ATOM 10145 N N . ASP B 1 494 ? 141.155 150.667 145.436 1.00 30.90 494 ASP B N 1
ATOM 10146 C CA . ASP B 1 494 ? 140.721 151.323 146.664 1.00 30.90 494 ASP B CA 1
ATOM 10147 C C . ASP B 1 494 ? 139.311 151.858 146.503 1.00 30.90 494 ASP B C 1
ATOM 10148 O O . ASP B 1 494 ? 139.034 153.030 146.755 1.00 30.90 494 ASP B O 1
ATOM 10153 N N . ILE B 1 495 ? 138.400 150.996 146.047 1.00 30.84 495 ILE B N 1
ATOM 10154 C CA . ILE B 1 495 ? 137.067 151.443 145.669 1.00 30.84 495 ILE B CA 1
ATOM 10155 C C . ILE B 1 495 ? 136.389 152.135 146.837 1.00 30.84 495 ILE B C 1
ATOM 10156 O O . ILE B 1 495 ? 136.535 151.736 147.996 1.00 30.84 495 ILE B O 1
ATOM 10161 N N . ASP B 1 496 ? 135.662 153.198 146.537 1.00 40.74 496 ASP B N 1
ATOM 10162 C CA . ASP B 1 496 ? 134.865 153.863 147.548 1.00 40.74 496 ASP B CA 1
ATOM 10163 C C . ASP B 1 496 ? 133.533 153.150 147.689 1.00 40.74 496 ASP B C 1
ATOM 10164 O O . ASP B 1 496 ? 133.176 152.290 146.886 1.00 40.74 496 ASP B O 1
ATOM 10169 N N . ILE B 1 497 ? 132.799 153.509 148.734 1.00 43.50 497 ILE B N 1
ATOM 10170 C CA . ILE B 1 497 ? 131.508 152.906 149.024 1.00 43.50 497 ILE B CA 1
ATOM 10171 C C . ILE B 1 497 ? 130.543 154.020 149.410 1.00 43.50 497 ILE B C 1
ATOM 10172 O O . ILE B 1 497 ? 130.605 154.558 150.522 1.00 43.50 497 ILE B O 1
ATOM 10177 N N . LYS B 1 498 ? 129.670 154.385 148.480 1.00 61.00 498 LYS B N 1
ATOM 10178 C CA . LYS B 1 498 ? 128.668 155.415 148.705 1.00 61.00 498 LYS B CA 1
ATOM 10179 C C . LYS B 1 498 ? 127.245 154.908 148.580 1.00 61.00 498 LYS B C 1
ATOM 10180 O O . LYS B 1 498 ? 126.325 155.587 149.053 1.00 61.00 498 LYS B O 1
ATOM 10186 N N . ASP B 1 499 ? 127.030 153.750 147.961 1.00 73.33 499 ASP B N 1
ATOM 10187 C CA . ASP B 1 499 ? 125.713 153.143 147.832 1.00 73.33 499 ASP B CA 1
ATOM 10188 C C . ASP B 1 499 ? 125.672 151.728 148.382 1.00 73.33 499 ASP B C 1
ATOM 10189 O O . ASP B 1 499 ? 124.659 151.331 148.972 1.00 73.33 499 ASP B O 1
ATOM 10191 N N . ALA B 1 500 ? 126.741 150.947 148.187 1.00 67.65 500 ALA B N 1
ATOM 10192 C CA . ALA B 1 500 ? 126.844 149.566 148.659 1.00 67.65 500 ALA B CA 1
ATOM 10193 C C . ALA B 1 500 ? 125.789 148.672 148.019 1.00 67.65 500 ALA B C 1
ATOM 10194 O O . ALA B 1 500 ? 125.659 147.498 148.378 1.00 67.65 500 ALA B O 1
ATOM 10196 N N . ASN B 1 501 ? 125.029 149.226 147.073 1.00 74.55 501 ASN B N 1
ATOM 10197 C CA . ASN B 1 501 ? 124.051 148.485 146.286 1.00 74.55 501 ASN B CA 1
ATOM 10198 C C . ASN B 1 501 ? 124.273 148.700 144.795 1.00 74.55 501 ASN B C 1
ATOM 10199 O O . ASN B 1 501 ? 123.391 148.411 143.983 1.00 74.55 501 ASN B O 1
ATOM 10201 N N . SER B 1 502 ? 125.433 149.232 144.430 1.00 64.87 502 SER B N 1
ATOM 10202 C CA . SER B 1 502 ? 125.807 149.511 143.053 1.00 64.87 502 SER B CA 1
ATOM 10203 C C . SER B 1 502 ? 127.330 149.595 143.009 1.00 64.87 502 SER B C 1
ATOM 10204 O O . SER B 1 502 ? 128.012 149.148 143.938 1.00 64.87 502 SER B O 1
ATOM 10207 N N . GLN B 1 503 ? 127.863 150.167 141.935 1.00 61.12 503 GLN B N 1
ATOM 10208 C CA . GLN B 1 503 ? 129.305 150.258 141.719 1.00 61.12 503 GLN B CA 1
ATOM 10209 C C . GLN B 1 503 ? 129.953 148.879 141.850 1.00 61.12 503 GLN B C 1
ATOM 10210 O O . GLN B 1 503 ? 130.767 148.612 142.729 1.00 61.12 503 GLN B O 1
ATOM 10216 N N . SER B 1 504 ? 129.536 148.004 140.945 1.00 41.84 504 SER B N 1
ATOM 10217 C CA . SER B 1 504 ? 130.184 146.716 140.796 1.00 41.84 504 SER B CA 1
ATOM 10218 C C . SER B 1 504 ? 131.679 146.894 140.570 1.00 41.84 504 SER B C 1
ATOM 10219 O O . SER B 1 504 ? 132.126 147.899 140.017 1.00 41.84 504 SER B O 1
ATOM 10222 N N . VAL B 1 505 ? 132.447 145.917 141.011 1.00 32.85 505 VAL B N 1
ATOM 10223 C CA . VAL B 1 505 ? 133.899 145.927 140.904 1.00 32.85 505 VAL B CA 1
ATOM 10224 C C . VAL B 1 505 ? 134.307 145.031 139.748 1.00 32.85 505 VAL B C 1
ATOM 10225 O O . VAL B 1 505 ? 133.673 144.001 139.509 1.00 32.85 505 VAL B O 1
ATOM 10229 N N . LYS B 1 506 ? 135.359 145.403 139.027 1.00 27.52 506 LYS B N 1
ATOM 10230 C CA . LYS B 1 506 ? 135.824 144.630 137.881 1.00 27.52 506 LYS B CA 1
ATOM 10231 C C . LYS B 1 506 ? 137.128 143.938 138.244 1.00 27.52 506 LYS B C 1
ATOM 10232 O O . LYS B 1 506 ? 138.199 144.541 138.144 1.00 27.52 506 LYS B O 1
ATOM 10238 N N . VAL B 1 507 ? 137.043 142.672 138.634 1.00 23.52 507 VAL B N 1
ATOM 10239 C CA . VAL B 1 507 ? 138.200 141.913 139.080 1.00 23.52 507 VAL B CA 1
ATOM 10240 C C . VAL B 1 507 ? 138.600 140.921 137.996 1.00 23.52 507 VAL B C 1
ATOM 10241 O O . VAL B 1 507 ? 137.793 140.529 137.156 1.00 23.52 507 VAL B O 1
ATOM 10245 N N . SER B 1 508 ? 139.865 140.509 138.018 1.00 28.49 508 SER B N 1
ATOM 10246 C CA . SER B 1 508 ? 140.385 139.600 137.004 1.00 28.49 508 SER B CA 1
ATOM 10247 C C . SER B 1 508 ? 141.373 138.638 137.652 1.00 28.49 508 SER B C 1
ATOM 10248 O O . SER B 1 508 ? 141.497 138.579 138.877 1.00 28.49 508 SER B O 1
ATOM 10251 N N . PHE B 1 509 ? 142.065 137.862 136.815 1.00 40.03 509 PHE B N 1
ATOM 10252 C CA . PHE B 1 509 ? 143.058 136.873 137.228 1.00 40.03 509 PHE B CA 1
ATOM 10253 C C . PHE B 1 509 ? 143.702 136.301 135.975 1.00 40.03 509 PHE B C 1
ATOM 10254 O O . PHE B 1 509 ? 143.043 136.217 134.940 1.00 40.03 509 PHE B O 1
ATOM 10262 N N . SER B 1 510 ? 144.972 135.910 136.033 1.00 26.97 510 SER B N 1
ATOM 10263 C CA . SER B 1 510 ? 145.661 135.458 134.834 1.00 26.97 510 SER B CA 1
ATOM 10264 C C . SER B 1 510 ? 146.843 134.590 135.206 1.00 26.97 510 SER B C 1
ATOM 10265 O O . SER B 1 510 ? 147.497 134.821 136.221 1.00 26.97 510 SER B O 1
ATOM 10268 N N . VAL B 1 511 ? 147.130 133.601 134.367 1.00 17.35 511 VAL B N 1
ATOM 10269 C CA . VAL B 1 511 ? 148.346 132.803 134.469 1.00 17.35 511 VAL B CA 1
ATOM 10270 C C . VAL B 1 511 ? 148.953 132.721 133.079 1.00 17.35 511 VAL B C 1
ATOM 10271 O O . VAL B 1 511 ? 148.303 132.238 132.150 1.00 17.35 511 VAL B O 1
ATOM 10275 N N . THR B 1 512 ? 150.182 133.199 132.927 1.00 20.35 512 THR B N 1
ATOM 10276 C CA . THR B 1 512 ? 150.785 133.367 131.614 1.00 20.35 512 THR B CA 1
ATOM 10277 C C . THR B 1 512 ? 152.175 132.757 131.578 1.00 20.35 512 THR B C 1
ATOM 10278 O O . THR B 1 512 ? 152.971 132.962 132.494 1.00 20.35 512 THR B O 1
ATOM 10282 N N . TYR B 1 513 ? 152.483 132.051 130.497 1.00 21.34 513 TYR B N 1
ATOM 10283 C CA . TYR B 1 513 ? 153.739 131.337 130.356 1.00 21.34 513 TYR B CA 1
ATOM 10284 C C . TYR B 1 513 ? 154.603 131.991 129.285 1.00 21.34 513 TYR B C 1
ATOM 10285 O O . TYR B 1 513 ? 154.104 132.668 128.387 1.00 21.34 513 TYR B O 1
ATOM 10294 N N . GLU B 1 514 ? 155.909 131.763 129.375 1.00 32.76 514 GLU B N 1
ATOM 10295 C CA . GLU B 1 514 ? 156.888 132.596 128.689 1.00 32.76 514 GLU B CA 1
ATOM 10296 C C . GLU B 1 514 ? 158.149 131.779 128.456 1.00 32.76 514 GLU B C 1
ATOM 10297 O O . GLU B 1 514 ? 158.315 130.697 129.015 1.00 32.76 514 GLU B O 1
ATOM 10303 N N . MET B 1 515 ? 159.034 132.298 127.607 1.00 40.27 515 MET B N 1
ATOM 10304 C CA . MET B 1 515 ? 160.376 131.743 127.462 1.00 40.27 515 MET B CA 1
ATOM 10305 C C . MET B 1 515 ? 161.262 132.804 126.830 1.00 40.27 515 MET B C 1
ATOM 10306 O O . MET B 1 515 ? 160.795 133.869 126.424 1.00 40.27 515 MET B O 1
ATOM 10311 N N . ASP B 1 516 ? 162.552 132.498 126.734 1.00 64.09 516 ASP B N 1
ATOM 10312 C CA . ASP B 1 516 ? 163.548 133.445 126.242 1.00 64.09 516 ASP B CA 1
ATOM 10313 C C . ASP B 1 516 ? 163.860 133.136 124.783 1.00 64.09 516 ASP B C 1
ATOM 10314 O O . ASP B 1 516 ? 164.523 132.141 124.480 1.00 64.09 516 ASP B O 1
ATOM 10319 N N . HIS B 1 517 ? 163.414 134.008 123.883 1.00 72.43 517 HIS B N 1
ATOM 10320 C CA . HIS B 1 517 ? 163.590 133.818 122.442 1.00 72.43 517 HIS B CA 1
ATOM 10321 C C . HIS B 1 517 ? 165.025 134.153 122.060 1.00 72.43 517 HIS B C 1
ATOM 10322 O O . HIS B 1 517 ? 165.346 135.278 121.670 1.00 72.43 517 HIS B O 1
ATOM 10329 N N . GLY B 1 518 ? 165.904 133.162 122.168 1.00 82.52 518 GLY B N 1
ATOM 10330 C CA . GLY B 1 518 ? 167.289 133.378 121.808 1.00 82.52 518 GLY B CA 1
ATOM 10331 C C . GLY B 1 518 ? 167.619 132.957 120.394 1.00 82.52 518 GLY B C 1
ATOM 10332 O O . GLY B 1 518 ? 168.132 133.756 119.607 1.00 82.52 518 GLY B O 1
ATOM 10333 N N . GLU B 1 519 ? 167.309 131.708 120.051 1.00 81.72 519 GLU B N 1
ATOM 10334 C CA . GLU B 1 519 ? 167.611 131.216 118.713 1.00 81.72 519 GLU B CA 1
ATOM 10335 C C . GLU B 1 519 ? 166.580 131.664 117.687 1.00 81.72 519 GLU B C 1
ATOM 10336 O O . GLU B 1 519 ? 166.901 131.744 116.498 1.00 81.72 519 GLU B O 1
ATOM 10342 N N . ALA B 1 520 ? 165.349 131.945 118.114 1.00 81.71 520 ALA B N 1
ATOM 10343 C CA . ALA B 1 520 ? 164.294 132.261 117.159 1.00 81.71 520 ALA B CA 1
ATOM 10344 C C . ALA B 1 520 ? 164.645 133.492 116.343 1.00 81.71 520 ALA B C 1
ATOM 10345 O O . ALA B 1 520 ? 164.631 133.457 115.108 1.00 81.71 520 ALA B O 1
ATOM 10347 N N . HIS B 1 521 ? 164.987 134.587 117.018 1.00 84.08 521 HIS B N 1
ATOM 10348 C CA . HIS B 1 521 ? 165.250 135.834 116.312 1.00 84.08 521 HIS B CA 1
ATOM 10349 C C . HIS B 1 521 ? 166.477 135.724 115.417 1.00 84.08 521 HIS B C 1
ATOM 10350 O O . HIS B 1 521 ? 166.447 136.169 114.264 1.00 84.08 521 HIS B O 1
ATOM 10357 N N . VAL B 1 522 ? 167.554 135.112 115.909 1.00 77.22 522 VAL B N 1
ATOM 10358 C CA . VAL B 1 522 ? 168.772 135.035 115.107 1.00 77.22 522 VAL B CA 1
ATOM 10359 C C . VAL B 1 522 ? 168.579 134.117 113.907 1.00 77.22 522 VAL B C 1
ATOM 10360 O O . VAL B 1 522 ? 169.014 134.438 112.793 1.00 77.22 522 VAL B O 1
ATOM 10364 N N . GLN B 1 523 ? 167.913 132.977 114.094 1.00 69.30 523 GLN B N 1
ATOM 10365 C CA . GLN B 1 523 ? 167.733 132.056 112.979 1.00 69.30 523 GLN B CA 1
ATOM 10366 C C . GLN B 1 523 ? 166.741 132.596 111.956 1.00 69.30 523 GLN B C 1
ATOM 10367 O O . GLN B 1 523 ? 166.921 132.379 110.756 1.00 69.30 523 GLN B O 1
ATOM 10373 N N . THR B 1 524 ? 165.714 133.330 112.395 1.00 61.68 524 THR B N 1
ATOM 10374 C CA . THR B 1 524 ? 164.830 134.001 111.444 1.00 61.68 524 THR B CA 1
ATOM 10375 C C . THR B 1 524 ? 165.563 135.097 110.681 1.00 61.68 524 THR B C 1
ATOM 10376 O O . THR B 1 524 ? 165.360 135.261 109.470 1.00 61.68 524 THR B O 1
ATOM 10380 N N . ASP B 1 525 ? 166.409 135.868 111.365 1.00 56.68 525 ASP B N 1
ATOM 10381 C CA . ASP B 1 525 ? 167.173 136.891 110.664 1.00 56.68 525 ASP B CA 1
ATOM 10382 C C . ASP B 1 525 ? 168.073 136.268 109.611 1.00 56.68 525 ASP B C 1
ATOM 10383 O O . ASP B 1 525 ? 168.093 136.714 108.458 1.00 56.68 525 ASP B O 1
ATOM 10385 N N . ILE B 1 526 ? 168.801 135.226 109.993 1.00 52.96 526 ILE B N 1
ATOM 10386 C CA . ILE B 1 526 ? 169.703 134.546 109.071 1.00 52.96 526 ILE B CA 1
ATOM 10387 C C . ILE B 1 526 ? 168.965 133.972 107.865 1.00 52.96 526 ILE B C 1
ATOM 10388 O O . ILE B 1 526 ? 169.304 134.272 106.722 1.00 52.96 526 ILE B O 1
ATOM 10393 N N . ALA B 1 527 ? 167.957 133.146 108.127 1.00 46.78 527 ALA B N 1
ATOM 10394 C CA . ALA B 1 527 ? 167.177 132.530 107.060 1.00 46.78 527 ALA B CA 1
ATOM 10395 C C . ALA B 1 527 ? 166.616 133.588 106.123 1.00 46.78 527 ALA B C 1
ATOM 10396 O O . ALA B 1 527 ? 166.809 133.522 104.908 1.00 46.78 527 ALA B O 1
ATOM 10398 N N . LEU B 1 528 ? 165.920 134.563 106.698 1.00 41.58 528 LEU B N 1
ATOM 10399 C CA . LEU B 1 528 ? 165.332 135.647 105.923 1.00 41.58 528 LEU B CA 1
ATOM 10400 C C . LEU B 1 528 ? 166.396 136.308 105.058 1.00 41.58 528 LEU B C 1
ATOM 10401 O O . LEU B 1 528 ? 166.212 136.479 103.853 1.00 41.58 528 LEU B O 1
ATOM 10406 N N . GLY B 1 529 ? 167.511 136.679 105.680 1.00 42.94 529 GLY B N 1
ATOM 10407 C CA . GLY B 1 529 ? 168.597 137.307 104.959 1.00 42.94 529 GLY B CA 1
ATOM 10408 C C . GLY B 1 529 ? 169.051 136.501 103.758 1.00 42.94 529 GLY B C 1
ATOM 10409 O O . GLY B 1 529 ? 169.114 137.024 102.645 1.00 42.94 529 GLY B O 1
ATOM 10410 N N . VAL B 1 530 ? 169.354 135.223 103.966 1.00 42.93 530 VAL B N 1
ATOM 10411 C CA . VAL B 1 530 ? 169.827 134.405 102.853 1.00 42.93 530 VAL B CA 1
ATOM 10412 C C . VAL B 1 530 ? 168.779 134.099 101.782 1.00 42.93 530 VAL B C 1
ATOM 10413 O O . VAL B 1 530 ? 169.132 133.807 100.644 1.00 42.93 530 VAL B O 1
ATOM 10417 N N . LEU B 1 531 ? 167.497 134.212 102.125 1.00 40.02 531 LEU B N 1
ATOM 10418 C CA . LEU B 1 531 ? 166.439 133.950 101.151 1.00 40.02 531 LEU B CA 1
ATOM 10419 C C . LEU B 1 531 ? 166.301 135.221 100.319 1.00 40.02 531 LEU B C 1
ATOM 10420 O O . LEU B 1 531 ? 166.071 135.172 99.107 1.00 40.02 531 LEU B O 1
ATOM 10425 N N . GLY B 1 532 ? 166.483 136.363 100.977 1.00 40.93 532 GLY B N 1
ATOM 10426 C CA . GLY B 1 532 ? 166.433 137.657 100.326 1.00 40.93 532 GLY B CA 1
ATOM 10427 C C . GLY B 1 532 ? 167.588 137.762 99.350 1.00 40.93 532 GLY B C 1
ATOM 10428 O O . GLY B 1 532 ? 167.428 138.271 98.243 1.00 40.93 532 GLY B O 1
ATOM 10429 N N . GLY B 1 533 ? 168.755 137.252 99.751 1.00 45.80 533 GLY B N 1
ATOM 10430 C CA . GLY B 1 533 ? 169.927 137.256 98.893 1.00 45.80 533 GLY B CA 1
ATOM 10431 C C . GLY B 1 533 ? 169.723 136.353 97.688 1.00 45.80 533 GLY B C 1
ATOM 10432 O O . GLY B 1 533 ? 170.196 136.648 96.594 1.00 45.80 533 GLY B O 1
ATOM 10433 N N . LEU B 1 534 ? 169.010 135.248 97.894 1.00 45.57 534 LEU B N 1
ATOM 10434 C CA . LEU B 1 534 ? 168.704 134.295 96.837 1.00 45.57 534 LEU B CA 1
ATOM 10435 C C . LEU B 1 534 ? 167.649 134.836 95.875 1.00 45.57 534 LEU B C 1
ATOM 10436 O O . LEU B 1 534 ? 167.562 134.377 94.739 1.00 45.57 534 LEU B O 1
ATOM 10441 N N . ALA B 1 535 ? 166.806 135.725 96.400 1.00 46.03 535 ALA B N 1
ATOM 10442 C CA . ALA B 1 535 ? 165.689 136.320 95.672 1.00 46.03 535 ALA B CA 1
ATOM 10443 C C . ALA B 1 535 ? 166.097 137.478 94.783 1.00 46.03 535 ALA B C 1
ATOM 10444 O O . ALA B 1 535 ? 165.338 137.896 93.912 1.00 46.03 535 ALA B O 1
ATOM 10446 N N . VAL B 1 536 ? 167.295 138.004 95.006 1.00 49.97 536 VAL B N 1
ATOM 10447 C CA . VAL B 1 536 ? 167.796 139.092 94.176 1.00 49.97 536 VAL B CA 1
ATOM 10448 C C . VAL B 1 536 ? 168.186 138.536 92.807 1.00 49.97 536 VAL B C 1
ATOM 10449 O O . VAL B 1 536 ? 168.083 139.224 91.795 1.00 49.97 536 VAL B O 1
ATOM 10453 N N . LEU B 1 537 ? 168.641 137.286 92.789 1.00 49.43 537 LEU B N 1
ATOM 10454 C CA . LEU B 1 537 ? 169.020 136.619 91.562 1.00 49.43 537 LEU B CA 1
ATOM 10455 C C . LEU B 1 537 ? 167.796 136.269 90.722 1.00 49.43 537 LEU B C 1
ATOM 10456 O O . LEU B 1 537 ? 167.922 136.059 89.518 1.00 49.43 537 LEU B O 1
ATOM 10461 N N . ALA B 1 538 ? 166.611 136.198 91.329 1.00 45.73 538 ALA B N 1
ATOM 10462 C CA . ALA B 1 538 ? 165.451 135.869 90.513 1.00 45.73 538 ALA B CA 1
ATOM 10463 C C . ALA B 1 538 ? 164.904 137.112 89.829 1.00 45.73 538 ALA B C 1
ATOM 10464 O O . ALA B 1 538 ? 164.532 137.072 88.649 1.00 45.73 538 ALA B O 1
ATOM 10466 N N . SER B 1 539 ? 164.868 138.232 90.544 1.00 43.34 539 SER B N 1
ATOM 10467 C CA . SER B 1 539 ? 164.391 139.462 89.939 1.00 43.34 539 SER B CA 1
ATOM 10468 C C . SER B 1 539 ? 165.331 139.951 88.851 1.00 43.34 539 SER B C 1
ATOM 10469 O O . SER B 1 539 ? 164.869 140.501 87.851 1.00 43.34 539 SER B O 1
ATOM 10472 N N . LEU B 1 540 ? 166.643 139.770 89.015 1.00 47.57 540 LEU B N 1
ATOM 10473 C CA . LEU B 1 540 ? 167.557 140.142 87.935 1.00 47.57 540 LEU B CA 1
ATOM 10474 C C . LEU B 1 540 ? 167.320 139.313 86.679 1.00 47.57 540 LEU B C 1
ATOM 10475 O O . LEU B 1 540 ? 167.280 139.864 85.575 1.00 47.57 540 LEU B O 1
ATOM 10480 N N . LEU B 1 541 ? 167.156 137.996 86.814 1.00 51.09 541 LEU B N 1
ATOM 10481 C CA . LEU B 1 541 ? 166.861 137.202 85.618 1.00 51.09 541 LEU B CA 1
ATOM 10482 C C . LEU B 1 541 ? 165.538 137.609 84.977 1.00 51.09 541 LEU B C 1
ATOM 10483 O O . LEU B 1 541 ? 165.451 137.743 83.751 1.00 51.09 541 LEU B O 1
ATOM 10488 N N . LYS B 1 542 ? 164.491 137.805 85.777 1.00 47.97 542 LYS B N 1
ATOM 10489 C CA . LYS B 1 542 ? 163.217 138.201 85.183 1.00 47.97 542 LYS B CA 1
ATOM 10490 C C . LYS B 1 542 ? 163.331 139.553 84.491 1.00 47.97 542 LYS B C 1
ATOM 10491 O O . LYS B 1 542 ? 162.784 139.745 83.400 1.00 47.97 542 LYS B O 1
ATOM 10497 N N . THR B 1 543 ? 164.027 140.507 85.112 1.00 50.41 543 THR B N 1
ATOM 10498 C CA . THR B 1 543 ? 164.181 141.819 84.501 1.00 50.41 543 THR B CA 1
ATOM 10499 C C . THR B 1 543 ? 164.977 141.734 83.212 1.00 50.41 543 THR B C 1
ATOM 10500 O O . THR B 1 543 ? 164.655 142.411 82.236 1.00 50.41 543 THR B O 1
ATOM 10504 N N . ALA B 1 544 ? 166.013 140.901 83.179 1.00 53.16 544 ALA B N 1
ATOM 10505 C CA . ALA B 1 544 ? 166.787 140.790 81.952 1.00 53.16 544 ALA B CA 1
ATOM 10506 C C . ALA B 1 544 ? 165.998 140.084 80.858 1.00 53.16 544 ALA B C 1
ATOM 10507 O O . ALA B 1 544 ? 166.162 140.401 79.675 1.00 53.16 544 ALA B O 1
ATOM 10509 N N . GLY B 1 545 ? 165.137 139.138 81.226 1.00 55.39 545 GLY B N 1
ATOM 10510 C CA . GLY B 1 545 ? 164.252 138.540 80.239 1.00 55.39 545 GLY B CA 1
ATOM 10511 C C . GLY B 1 545 ? 163.266 139.540 79.667 1.00 55.39 545 GLY B C 1
ATOM 10512 O O . GLY B 1 545 ? 163.074 139.620 78.454 1.00 55.39 545 GLY B O 1
ATOM 10513 N N . TRP B 1 546 ? 162.632 140.326 80.540 1.00 60.28 546 TRP B N 1
ATOM 10514 C CA . TRP B 1 546 ? 161.740 141.382 80.074 1.00 60.28 546 TRP B CA 1
ATOM 10515 C C . TRP B 1 546 ? 162.491 142.421 79.267 1.00 60.28 546 TRP B C 1
ATOM 10516 O O . TRP B 1 546 ? 161.901 143.109 78.431 1.00 60.28 546 TRP B O 1
ATOM 10527 N N . LYS B 1 547 ? 163.784 142.567 79.525 1.00 63.94 547 LYS B N 1
ATOM 10528 C CA . LYS B 1 547 ? 164.617 143.452 78.726 1.00 63.94 547 LYS B CA 1
ATOM 10529 C C . LYS B 1 547 ? 164.797 142.895 77.323 1.00 63.94 547 LYS B C 1
ATOM 10530 O O . LYS B 1 547 ? 164.649 143.618 76.333 1.00 63.94 547 LYS B O 1
ATOM 10536 N N . ARG B 1 548 ? 165.117 141.604 77.224 1.00 69.85 548 ARG B N 1
ATOM 10537 C CA . ARG B 1 548 ? 165.404 140.988 75.936 1.00 69.85 548 ARG B CA 1
ATOM 10538 C C . ARG B 1 548 ? 164.154 140.691 75.126 1.00 69.85 548 ARG B C 1
ATOM 10539 O O . ARG B 1 548 ? 164.274 140.338 73.949 1.00 69.85 548 ARG B O 1
ATOM 10547 N N . ARG B 1 549 ? 162.972 140.816 75.719 1.00 64.84 549 ARG B N 1
ATOM 10548 C CA . ARG B 1 549 ? 161.715 140.638 75.010 1.00 64.84 549 ARG B CA 1
ATOM 10549 C C . ARG B 1 549 ? 161.153 141.949 74.486 1.00 64.84 549 ARG B C 1
ATOM 10550 O O . ARG B 1 549 ? 160.012 141.978 74.026 1.00 64.84 549 ARG B O 1
ATOM 10558 N N . ILE B 1 550 ? 161.913 143.031 74.568 1.00 62.70 550 ILE B N 1
ATOM 10559 C CA . ILE B 1 550 ? 161.532 144.309 73.988 1.00 62.70 550 ILE B CA 1
ATOM 10560 C C . ILE B 1 550 ? 162.713 144.826 73.182 1.00 62.70 550 ILE B C 1
ATOM 10561 O O . ILE B 1 550 ? 163.868 144.679 73.595 1.00 62.70 550 ILE B O 1
ATOM 10566 N N . GLY B 1 551 ? 162.430 145.420 72.032 1.00 67.94 551 GLY B N 1
ATOM 10567 C CA . GLY B 1 551 ? 163.487 145.970 71.215 1.00 67.94 551 GLY B CA 1
ATOM 10568 C C . GLY B 1 551 ? 164.014 147.287 71.745 1.00 67.94 551 GLY B C 1
ATOM 10569 O O . GLY B 1 551 ? 163.804 148.333 71.124 1.00 67.94 551 GLY B O 1
ATOM 10570 N N . SER B 1 552 ? 164.684 147.257 72.900 1.00 74.25 552 SER B N 1
ATOM 10571 C CA . SER B 1 552 ? 165.365 148.441 73.415 1.00 74.25 552 SER B CA 1
ATOM 10572 C C . SER B 1 552 ? 166.457 148.048 74.405 1.00 74.25 552 SER B C 1
ATOM 10573 O O . SER B 1 552 ? 166.187 147.946 75.604 1.00 74.25 552 SER B O 1
ATOM 10576 N N . PRO B 1 553 ? 167.690 147.829 73.949 1.00 77.02 553 PRO B N 1
ATOM 10577 C CA . PRO B 1 553 ? 168.756 147.384 74.855 1.00 77.02 553 PRO B CA 1
ATOM 10578 C C . PRO B 1 553 ? 169.234 148.389 75.898 1.00 77.02 553 PRO B C 1
ATOM 10579 O O . PRO B 1 553 ? 170.244 148.126 76.556 1.00 77.02 553 PRO B O 1
ATOM 10583 N N . MET B 1 554 ? 168.563 149.524 76.076 1.00 79.87 554 MET B N 1
ATOM 10584 C CA . MET B 1 554 ? 169.048 150.579 76.960 1.00 79.87 554 MET B CA 1
ATOM 10585 C C . MET B 1 554 ? 168.266 150.581 78.266 1.00 79.87 554 MET B C 1
ATOM 10586 O O . MET B 1 554 ? 167.033 150.524 78.255 1.00 79.87 554 MET B O 1
ATOM 10588 N N . ILE B 1 555 ? 168.984 150.642 79.385 1.00 78.62 555 ILE B N 1
ATOM 10589 C CA . ILE B 1 555 ? 168.349 150.726 80.717 1.00 78.62 555 ILE B CA 1
ATOM 10590 C C . ILE B 1 555 ? 168.228 152.210 81.054 1.00 78.62 555 ILE B C 1
ATOM 10591 O O . ILE B 1 555 ? 169.027 152.793 81.786 1.00 78.62 555 ILE B O 1
ATOM 10596 N N . ASP B 1 556 ? 167.178 152.837 80.531 1.00 77.93 556 ASP B N 1
ATOM 10597 C CA . ASP B 1 556 ? 167.053 154.275 80.770 1.00 77.93 556 ASP B CA 1
ATOM 10598 C C . ASP B 1 556 ? 166.400 154.562 82.118 1.00 77.93 556 ASP B C 1
ATOM 10599 O O . ASP B 1 556 ? 167.066 154.982 83.068 1.00 77.93 556 ASP B O 1
ATOM 10601 N N . LEU B 1 557 ? 165.096 154.321 82.221 1.00 69.37 557 LEU B N 1
ATOM 10602 C CA . LEU B 1 557 ? 164.402 154.350 83.505 1.00 69.37 557 LEU B CA 1
ATOM 10603 C C . LEU B 1 557 ? 163.356 153.260 83.662 1.00 69.37 557 LEU B C 1
ATOM 10604 O O . LEU B 1 557 ? 163.038 152.901 84.797 1.00 69.37 557 LEU B O 1
ATOM 10609 N N . GLN B 1 558 ? 162.803 152.718 82.579 1.00 62.77 558 GLN B N 1
ATOM 10610 C CA . GLN B 1 558 ? 161.776 151.702 82.737 1.00 62.77 558 GLN B CA 1
ATOM 10611 C C . GLN B 1 558 ? 162.353 150.431 83.343 1.00 62.77 558 GLN B C 1
ATOM 10612 O O . GLN B 1 558 ? 161.647 149.710 84.057 1.00 62.77 558 GLN B O 1
ATOM 10614 N N . THR B 1 559 ? 163.636 150.160 83.097 1.00 58.86 559 THR B N 1
ATOM 10615 C CA . THR B 1 559 ? 164.249 148.950 83.630 1.00 58.86 559 THR B CA 1
ATOM 10616 C C . THR B 1 559 ? 164.241 148.947 85.150 1.00 58.86 559 THR B C 1
ATOM 10617 O O . THR B 1 559 ? 163.909 147.935 85.772 1.00 58.86 559 THR B O 1
ATOM 10621 N N . VAL B 1 560 ? 164.595 150.070 85.772 1.00 53.38 560 VAL B N 1
ATOM 10622 C CA . VAL B 1 560 ? 164.695 150.069 87.227 1.00 53.38 560 VAL B CA 1
ATOM 10623 C C . VAL B 1 560 ? 163.321 149.883 87.862 1.00 53.38 560 VAL B C 1
ATOM 10624 O O . VAL B 1 560 ? 163.176 149.150 88.849 1.00 53.38 560 VAL B O 1
ATOM 10628 N N . VAL B 1 561 ? 162.286 150.505 87.295 1.00 50.95 561 VAL B N 1
ATOM 10629 C CA . VAL B 1 561 ? 160.946 150.340 87.848 1.00 50.95 561 VAL B CA 1
ATOM 10630 C C . VAL B 1 561 ? 160.454 148.915 87.646 1.00 50.95 561 VAL B C 1
ATOM 10631 O O . VAL B 1 561 ? 159.831 148.324 88.540 1.00 50.95 561 VAL B O 1
ATOM 10635 N N . LYS B 1 562 ? 160.716 148.338 86.472 1.00 46.11 562 LYS B N 1
ATOM 10636 C CA . LYS B 1 562 ? 160.322 146.954 86.244 1.00 46.11 562 LYS B CA 1
ATOM 10637 C C . LYS B 1 562 ? 161.025 146.028 87.220 1.00 46.11 562 LYS B C 1
ATOM 10638 O O . LYS B 1 562 ? 160.412 145.105 87.768 1.00 46.11 562 LYS B O 1
ATOM 10640 N N . PHE B 1 563 ? 162.311 146.264 87.461 1.00 44.46 563 PHE B N 1
ATOM 10641 C CA . PHE B 1 563 ? 163.037 145.415 88.392 1.00 44.46 563 PHE B CA 1
ATOM 10642 C C . PHE B 1 563 ? 162.484 145.549 89.799 1.00 44.46 563 PHE B C 1
ATOM 10643 O O . PHE B 1 563 ? 162.373 144.558 90.521 1.00 44.46 563 PHE B O 1
ATOM 10651 N N . LEU B 1 564 ? 162.141 146.765 90.217 1.00 40.04 564 LEU B N 1
ATOM 10652 C CA . LEU B 1 564 ? 161.568 146.928 91.548 1.00 40.04 564 LEU B CA 1
ATOM 10653 C C . LEU B 1 564 ? 160.239 146.194 91.667 1.00 40.04 564 LEU B C 1
ATOM 10654 O O . LEU B 1 564 ? 159.946 145.594 92.707 1.00 40.04 564 LEU B O 1
ATOM 10659 N N . VAL B 1 565 ? 159.420 146.225 90.613 1.00 38.06 565 VAL B N 1
ATOM 10660 C CA . VAL B 1 565 ? 158.152 145.496 90.652 1.00 38.06 565 VAL B CA 1
ATOM 10661 C C . VAL B 1 565 ? 158.405 144.000 90.785 1.00 38.06 565 VAL B C 1
ATOM 10662 O O . VAL B 1 565 ? 157.802 143.313 91.628 1.00 38.06 565 VAL B O 1
ATOM 10666 N N . TYR B 1 566 ? 159.309 143.471 89.960 1.00 39.15 566 TYR B N 1
ATOM 10667 C CA . TYR B 1 566 ? 159.612 142.049 90.037 1.00 39.15 566 TYR B CA 1
ATOM 10668 C C . TYR B 1 566 ? 160.178 141.681 91.397 1.00 39.15 566 TYR B C 1
ATOM 10669 O O . TYR B 1 566 ? 159.924 140.582 91.898 1.00 39.15 566 TYR B O 1
ATOM 10678 N N . TYR B 1 567 ? 160.927 142.590 92.018 1.00 34.11 567 TYR B N 1
ATOM 10679 C CA . TYR B 1 567 ? 161.522 142.295 93.314 1.00 34.11 567 TYR B CA 1
ATOM 10680 C C . TYR B 1 567 ? 160.474 142.278 94.412 1.00 34.11 567 TYR B C 1
ATOM 10681 O O . TYR B 1 567 ? 160.524 141.432 95.310 1.00 34.11 567 TYR B O 1
ATOM 10690 N N . ALA B 1 568 ? 159.521 143.207 94.371 1.00 26.28 568 ALA B N 1
ATOM 10691 C CA . ALA B 1 568 ? 158.399 143.121 95.296 1.00 26.28 568 ALA B CA 1
ATOM 10692 C C . ALA B 1 568 ? 157.717 141.772 95.159 1.00 26.28 568 ALA B C 1
ATOM 10693 O O . ALA B 1 568 ? 157.439 141.089 96.154 1.00 26.28 568 ALA B O 1
ATOM 10695 N N . GLY B 1 569 ? 157.475 141.358 93.917 1.00 26.20 569 GLY B N 1
ATOM 10696 C CA . GLY B 1 569 ? 156.820 140.079 93.704 1.00 26.20 569 GLY B CA 1
ATOM 10697 C C . GLY B 1 569 ? 157.608 138.916 94.274 1.00 26.20 569 GLY B C 1
ATOM 10698 O O . GLY B 1 569 ? 157.054 138.042 94.940 1.00 26.20 569 GLY B O 1
ATOM 10699 N N . ASP B 1 570 ? 158.914 138.898 94.033 1.00 28.04 570 ASP B N 1
ATOM 10700 C CA . ASP B 1 570 ? 159.736 137.765 94.431 1.00 28.04 570 ASP B CA 1
ATOM 10701 C C . ASP B 1 570 ? 160.182 137.826 95.882 1.00 28.04 570 ASP B C 1
ATOM 10702 O O . ASP B 1 570 ? 160.834 136.889 96.347 1.00 28.04 570 ASP B O 1
ATOM 10704 N N . LEU B 1 571 ? 159.875 138.903 96.599 1.00 23.34 571 LEU B N 1
ATOM 10705 C CA . LEU B 1 571 ? 160.171 138.963 98.023 1.00 23.34 571 LEU B CA 1
ATOM 10706 C C . LEU B 1 571 ? 158.941 138.734 98.886 1.00 23.34 571 LEU B C 1
ATOM 10707 O O . LEU B 1 571 ? 159.072 138.282 100.034 1.00 23.34 571 LEU B O 1
ATOM 10712 N N . ALA B 1 572 ? 157.749 139.018 98.357 1.00 22.36 572 ALA B N 1
ATOM 10713 C CA . ALA B 1 572 ? 156.537 138.611 99.059 1.00 22.36 572 ALA B CA 1
ATOM 10714 C C . ALA B 1 572 ? 156.528 137.108 99.310 1.00 22.36 572 ALA B C 1
ATOM 10715 O O . ALA B 1 572 ? 156.060 136.647 100.356 1.00 22.36 572 ALA B O 1
ATOM 10717 N N . ASN B 1 573 ? 157.059 136.328 98.369 1.00 21.96 573 ASN B N 1
ATOM 10718 C CA . ASN B 1 573 ? 157.117 134.883 98.554 1.00 21.96 573 ASN B CA 1
ATOM 10719 C C . ASN B 1 573 ? 158.045 134.497 99.696 1.00 21.96 573 ASN B C 1
ATOM 10720 O O . ASN B 1 573 ? 157.754 133.561 100.445 1.00 21.96 573 ASN B O 1
ATOM 10725 N N . VAL B 1 574 ? 159.175 135.188 99.838 1.00 21.64 574 VAL B N 1
ATOM 10726 C CA . VAL B 1 574 ? 160.097 134.881 100.927 1.00 21.64 574 VAL B CA 1
ATOM 10727 C C . VAL B 1 574 ? 159.457 135.184 102.272 1.00 21.64 574 VAL B C 1
ATOM 10728 O O . VAL B 1 574 ? 159.549 134.390 103.215 1.00 21.64 574 VAL B O 1
ATOM 10732 N N . PHE B 1 575 ? 158.800 136.336 102.385 1.00 22.55 575 PHE B N 1
ATOM 10733 C CA . PHE B 1 575 ? 158.104 136.622 103.638 1.00 22.55 575 PHE B CA 1
ATOM 10734 C C . PHE B 1 575 ? 157.030 135.579 103.918 1.00 22.55 575 PHE B C 1
ATOM 10735 O O . PHE B 1 575 ? 156.872 135.131 105.060 1.00 22.55 575 PHE B O 1
ATOM 10743 N N . PHE B 1 576 ? 156.282 135.176 102.891 1.00 20.67 576 PHE B N 1
ATOM 10744 C CA . PHE B 1 576 ? 155.233 134.187 103.105 1.00 20.67 576 PHE B CA 1
ATOM 10745 C C . PHE B 1 576 ? 155.809 132.865 103.587 1.00 20.67 576 PHE B C 1
ATOM 10746 O O . PHE B 1 576 ? 155.266 132.239 104.505 1.00 20.67 576 PHE B O 1
ATOM 10754 N N . ILE B 1 577 ? 156.909 132.420 102.978 1.00 18.58 577 ILE B N 1
ATOM 10755 C CA . ILE B 1 577 ? 157.518 131.154 103.375 1.00 18.58 577 ILE B CA 1
ATOM 10756 C C . ILE B 1 577 ? 158.000 131.229 104.812 1.00 18.58 577 ILE B C 1
ATOM 10757 O O . ILE B 1 577 ? 157.774 130.308 105.601 1.00 18.58 577 ILE B O 1
ATOM 10762 N N . ILE B 1 578 ? 158.663 132.326 105.180 1.00 19.00 578 ILE B N 1
ATOM 10763 C CA . ILE B 1 578 ? 159.152 132.463 106.550 1.00 19.00 578 ILE B CA 1
ATOM 10764 C C . ILE B 1 578 ? 157.993 132.394 107.535 1.00 19.00 578 ILE B C 1
ATOM 10765 O O . ILE B 1 578 ? 158.063 131.694 108.549 1.00 19.00 578 ILE B O 1
ATOM 10770 N N . THR B 1 579 ? 156.901 133.108 107.247 1.00 18.29 579 THR B N 1
ATOM 10771 C CA . THR B 1 579 ? 155.797 133.155 108.202 1.00 18.29 579 THR B CA 1
ATOM 10772 C C . THR B 1 579 ? 155.111 131.805 108.344 1.00 18.29 579 THR B C 1
ATOM 10773 O O . THR B 1 579 ? 154.820 131.371 109.466 1.00 18.29 579 THR B O 1
ATOM 10777 N N . VAL B 1 580 ? 154.831 131.124 107.231 1.00 20.29 580 VAL B N 1
ATOM 10778 C CA . VAL B 1 580 ? 154.198 129.813 107.340 1.00 20.29 580 VAL B CA 1
ATOM 10779 C C . VAL B 1 580 ? 155.120 128.834 108.045 1.00 20.29 580 VAL B C 1
ATOM 10780 O O . VAL B 1 580 ? 154.683 128.071 108.913 1.00 20.29 580 VAL B O 1
ATOM 10784 N N . GLY B 1 581 ? 156.407 128.843 107.702 1.00 15.67 581 GLY B N 1
ATOM 10785 C CA . GLY B 1 581 ? 157.335 127.946 108.360 1.00 15.67 581 GLY B CA 1
ATOM 10786 C C . GLY B 1 581 ? 157.410 128.177 109.856 1.00 15.67 581 GLY B C 1
ATOM 10787 O O . GLY B 1 581 ? 157.399 127.228 110.634 1.00 15.67 581 GLY B O 1
ATOM 10788 N N . THR B 1 582 ? 157.464 129.438 110.279 1.00 17.43 582 THR B N 1
ATOM 10789 C CA . THR B 1 582 ? 157.544 129.730 111.706 1.00 17.43 582 THR B CA 1
ATOM 10790 C C . THR B 1 582 ? 156.273 129.322 112.435 1.00 17.43 582 THR B C 1
ATOM 10791 O O . THR B 1 582 ? 156.333 128.692 113.498 1.00 17.43 582 THR B O 1
ATOM 10795 N N . GLY B 1 583 ? 155.108 129.675 111.893 1.00 17.31 583 GLY B N 1
ATOM 10796 C CA . GLY B 1 583 ? 153.868 129.290 112.547 1.00 17.31 583 GLY B CA 1
ATOM 10797 C C . GLY B 1 583 ? 153.721 127.786 112.655 1.00 17.31 583 GLY B C 1
ATOM 10798 O O . GLY B 1 583 ? 153.306 127.258 113.691 1.00 17.31 583 GLY B O 1
ATOM 10799 N N . LEU B 1 584 ? 154.096 127.073 111.603 1.00 14.78 584 LEU B N 1
ATOM 10800 C CA . LEU B 1 584 ? 153.951 125.630 111.610 1.00 14.78 584 LEU B CA 1
ATOM 10801 C C . LEU B 1 584 ? 154.993 124.967 112.503 1.00 14.78 584 LEU B C 1
ATOM 10802 O O . LEU B 1 584 ? 154.714 123.932 113.110 1.00 14.78 584 LEU B O 1
ATOM 10807 N N . TYR B 1 585 ? 156.181 125.561 112.622 1.00 23.78 585 TYR B N 1
ATOM 10808 C CA . TYR B 1 585 ? 157.162 125.100 113.596 1.00 23.78 585 TYR B CA 1
ATOM 10809 C C . TYR B 1 585 ? 156.636 125.231 115.014 1.00 23.78 585 TYR B C 1
ATOM 10810 O O . TYR B 1 585 ? 156.772 124.312 115.825 1.00 23.78 585 TYR B O 1
ATOM 10819 N N . TRP B 1 586 ? 156.025 126.372 115.331 1.00 18.71 586 TRP B N 1
ATOM 10820 C CA . TRP B 1 586 ? 155.445 126.527 116.661 1.00 18.71 586 TRP B CA 1
ATOM 10821 C C . TRP B 1 586 ? 154.373 125.485 116.913 1.00 18.71 586 TRP B C 1
ATOM 10822 O O . TRP B 1 586 ? 154.361 124.841 117.965 1.00 18.71 586 TRP B O 1
ATOM 10833 N N . LEU B 1 587 ? 153.485 125.274 115.946 1.00 20.67 587 LEU B N 1
ATOM 10834 C CA . LEU B 1 587 ? 152.416 124.306 116.157 1.00 20.67 587 LEU B CA 1
ATOM 10835 C C . LEU B 1 587 ? 152.975 122.902 116.372 1.00 20.67 587 LEU B C 1
ATOM 10836 O O . LEU B 1 587 ? 152.580 122.210 117.319 1.00 20.67 587 LEU B O 1
ATOM 10841 N N . ILE B 1 588 ? 153.931 122.482 115.540 1.00 17.85 588 ILE B N 1
ATOM 10842 C CA . ILE B 1 588 ? 154.433 121.112 115.616 1.00 17.85 588 ILE B CA 1
ATOM 10843 C C . ILE B 1 588 ? 155.227 120.889 116.897 1.00 17.85 588 ILE B C 1
ATOM 10844 O O . ILE B 1 588 ? 155.021 119.893 117.595 1.00 17.85 588 ILE B O 1
ATOM 10849 N N . PHE B 1 589 ? 156.155 121.787 117.226 1.00 20.68 589 PHE B N 1
ATOM 10850 C CA . PHE B 1 589 ? 156.946 121.564 118.433 1.00 20.68 589 PHE B CA 1
ATOM 10851 C C . PHE B 1 589 ? 156.259 121.974 119.719 1.00 20.68 589 PHE B C 1
ATOM 10852 O O . PHE B 1 589 ? 156.821 121.726 120.785 1.00 20.68 589 PHE B O 1
ATOM 10860 N N . PHE B 1 590 ? 155.082 122.580 119.686 1.00 22.68 590 PHE B N 1
ATOM 10861 C CA . PHE B 1 590 ? 154.400 122.824 120.944 1.00 22.68 590 PHE B CA 1
ATOM 10862 C C . PHE B 1 590 ? 153.281 121.841 121.221 1.00 22.68 590 PHE B C 1
ATOM 10863 O O . PHE B 1 590 ? 153.125 121.416 122.359 1.00 22.68 590 PHE B O 1
ATOM 10871 N N . LYS B 1 591 ? 152.495 121.449 120.223 1.00 23.00 591 LYS B N 1
ATOM 10872 C CA . LYS B 1 591 ? 151.376 120.573 120.542 1.00 23.00 591 LYS B CA 1
ATOM 10873 C C . LYS B 1 591 ? 151.830 119.154 120.844 1.00 23.00 591 LYS B C 1
ATOM 10874 O O . LYS B 1 591 ? 151.207 118.475 121.664 1.00 23.00 591 LYS B O 1
ATOM 10880 N N . ALA B 1 592 ? 152.904 118.688 120.216 1.00 23.24 592 ALA B N 1
ATOM 10881 C CA . ALA B 1 592 ? 153.346 117.300 120.355 1.00 23.24 592 ALA B CA 1
ATOM 10882 C C . ALA B 1 592 ? 154.776 117.280 120.869 1.00 23.24 592 ALA B C 1
ATOM 10883 O O . ALA B 1 592 ? 155.720 117.161 120.091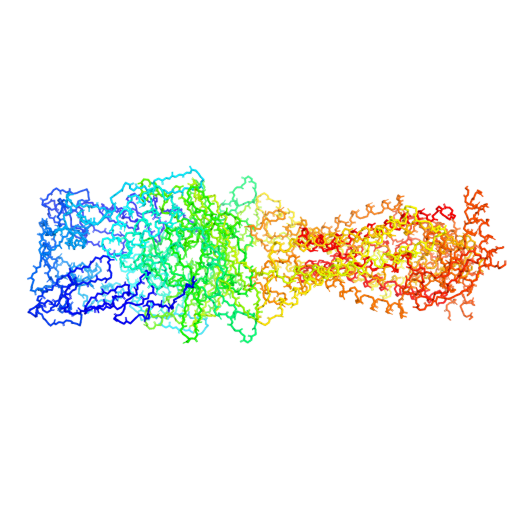 1.00 23.24 592 ALA B O 1
ATOM 10885 N N . GLN B 1 593 ? 154.932 117.365 122.186 1.00 26.34 593 GLN B N 1
ATOM 10886 C CA . GLN B 1 593 ? 156.241 117.300 122.813 1.00 26.34 593 GLN B CA 1
ATOM 10887 C C . GLN B 1 593 ? 156.116 116.598 124.152 1.00 26.34 593 GLN B C 1
ATOM 10888 O O . GLN B 1 593 ? 155.142 116.798 124.880 1.00 26.34 593 GLN B O 1
ATOM 10894 N N . LYS B 1 594 ? 157.104 115.771 124.470 1.00 34.24 594 LYS B N 1
ATOM 10895 C CA . LYS B 1 594 ? 157.028 114.917 125.647 1.00 34.24 594 LYS B CA 1
ATOM 10896 C C . LYS B 1 594 ? 157.426 115.670 126.913 1.00 34.24 594 LYS B C 1
ATOM 10897 O O . LYS B 1 594 ? 156.611 115.836 127.825 1.00 34.24 594 LYS B O 1
ATOM 10903 N N . SER B 1 595 ? 158.669 116.135 126.979 1.00 27.55 595 SER B N 1
ATOM 10904 C CA . SER B 1 595 ? 159.184 116.877 128.121 1.00 27.55 595 SER B CA 1
ATOM 10905 C C . SER B 1 595 ? 159.391 118.318 127.688 1.00 27.55 595 SER B C 1
ATOM 10906 O O . SER B 1 595 ? 160.213 118.585 126.810 1.00 27.55 595 SER B O 1
ATOM 10909 N N . VAL B 1 596 ? 158.667 119.238 128.330 1.00 25.84 596 VAL B N 1
ATOM 10910 C CA . VAL B 1 596 ? 158.475 120.573 127.778 1.00 25.84 596 VAL B CA 1
ATOM 10911 C C . VAL B 1 596 ? 159.809 121.253 127.530 1.00 25.84 596 VAL B C 1
ATOM 10912 O O . VAL B 1 596 ? 160.715 121.217 128.370 1.00 25.84 596 VAL B O 1
ATOM 10916 N N . SER B 1 597 ? 159.949 121.842 126.344 1.00 23.87 597 SER B N 1
ATOM 10917 C CA . SER B 1 597 ? 161.119 122.637 126.007 1.00 23.87 597 SER B CA 1
ATOM 10918 C C . SER B 1 597 ? 160.813 123.916 125.247 1.00 23.87 597 SER B C 1
ATOM 10919 O O . SER B 1 597 ? 161.732 124.716 125.066 1.00 23.87 597 SER B O 1
ATOM 10922 N N . VAL B 1 598 ? 159.584 124.142 124.777 1.00 22.70 598 VAL B N 1
ATOM 10923 C CA . VAL B 1 598 ? 159.210 125.414 124.169 1.00 22.70 598 VAL B CA 1
ATOM 10924 C C . VAL B 1 598 ? 157.838 125.830 124.675 1.00 22.70 598 VAL B C 1
ATOM 10925 O O . VAL B 1 598 ? 156.970 124.993 124.935 1.00 22.70 598 VAL B O 1
ATOM 10929 N N . LEU B 1 599 ? 157.648 127.140 124.815 1.00 23.97 599 LEU B N 1
ATOM 10930 C CA . LEU B 1 599 ? 156.386 127.732 125.227 1.00 23.97 599 LEU B CA 1
ATOM 10931 C C . LEU B 1 599 ? 156.018 128.844 124.258 1.00 23.97 599 LEU B C 1
ATOM 10932 O O . LEU B 1 599 ? 156.887 129.584 123.796 1.00 23.97 599 LEU B O 1
ATOM 10937 N N . LEU B 1 600 ? 154.729 128.971 123.971 1.00 25.89 600 LEU B N 1
ATOM 10938 C CA . LEU B 1 600 ? 154.279 129.857 122.916 1.00 25.89 600 LEU B CA 1
ATOM 10939 C C . LEU B 1 600 ? 154.577 131.308 123.268 1.00 25.89 600 LEU B C 1
ATOM 10940 O O . LEU B 1 600 ? 154.710 131.657 124.441 1.00 25.89 600 LEU B O 1
ATOM 10945 N N . PRO B 1 601 ? 154.704 132.175 122.263 1.00 34.16 601 PRO B N 1
ATOM 10946 C CA . PRO B 1 601 ? 155.020 133.576 122.538 1.00 34.16 601 PRO B CA 1
ATOM 10947 C C . PRO B 1 601 ? 153.815 134.346 123.052 1.00 34.16 601 PRO B C 1
ATOM 10948 O O . PRO B 1 601 ? 152.687 134.157 122.596 1.00 34.16 601 PRO B O 1
ATOM 10952 N N . MET B 1 602 ? 154.104 135.371 123.838 1.00 40.76 602 MET B N 1
ATOM 10953 C CA . MET B 1 602 ? 153.065 136.259 124.318 1.00 40.76 602 MET B CA 1
ATOM 10954 C C . MET B 1 602 ? 152.821 137.364 123.279 1.00 40.76 602 MET B C 1
ATOM 10955 O O . MET B 1 602 ? 153.328 137.320 122.142 1.00 40.76 602 MET B O 1
ATOM 10960 N N . PRO B 1 603 ? 152.052 138.365 123.688 1.00 41.63 603 PRO B N 1
ATOM 10961 C CA . PRO B 1 603 ? 151.698 139.493 122.826 1.00 41.63 603 PRO B CA 1
ATOM 10962 C C . PRO B 1 603 ? 152.858 140.164 122.088 1.00 41.63 603 PRO B C 1
ATOM 10963 O O . PRO B 1 603 ? 152.702 140.433 120.908 1.00 41.63 603 PRO B O 1
ATOM 10967 N N . ILE B 1 604 ? 153.981 140.434 122.747 1.00 44.28 604 ILE B N 1
ATOM 10968 C CA . ILE B 1 604 ? 155.106 141.091 122.074 1.00 44.28 604 ILE B CA 1
ATOM 10969 C C . ILE B 1 604 ? 155.599 140.308 120.853 1.00 44.28 604 ILE B C 1
ATOM 10970 O O . ILE B 1 604 ? 155.736 140.854 119.744 1.00 44.28 604 ILE B O 1
ATOM 10975 N N . GLN B 1 605 ? 155.844 139.017 121.053 1.00 47.11 605 GLN B N 1
ATOM 10976 C CA . GLN B 1 605 ? 156.297 138.145 119.975 1.00 47.11 605 GLN B CA 1
ATOM 10977 C C . GLN B 1 605 ? 155.231 138.076 118.881 1.00 47.11 605 GLN B C 1
ATOM 10978 O O . GLN B 1 605 ? 155.549 138.108 117.678 1.00 47.11 605 GLN B O 1
ATOM 10984 N N . GLU B 1 606 ? 153.965 137.986 119.299 1.00 40.85 606 GLU B N 1
ATOM 10985 C CA . GLU B 1 606 ? 152.864 137.969 118.342 1.00 40.85 606 GLU B CA 1
ATOM 10986 C C . GLU B 1 606 ? 152.945 139.203 117.443 1.00 40.85 606 GLU B C 1
ATOM 10987 O O . GLU B 1 606 ? 152.868 139.095 116.225 1.00 40.85 606 GLU B O 1
ATOM 10993 N N . GLU B 1 607 ? 153.099 140.372 118.058 1.00 40.81 607 GLU B N 1
ATOM 10994 C CA . GLU B 1 607 ? 153.210 141.638 117.345 1.00 40.81 607 GLU B CA 1
ATOM 10995 C C . GLU B 1 607 ? 154.370 141.622 116.358 1.00 40.81 607 GLU B C 1
ATOM 10996 O O . GLU B 1 607 ? 154.221 142.059 115.220 1.00 40.81 607 GLU B O 1
ATOM 11002 N N . ARG B 1 608 ? 155.531 141.140 116.790 1.00 40.33 608 ARG B N 1
ATOM 11003 C CA . ARG B 1 608 ? 156.668 141.080 115.874 1.00 40.33 608 ARG B CA 1
ATOM 11004 C C . ARG B 1 608 ? 156.326 140.246 114.633 1.00 40.33 608 ARG B C 1
ATOM 11005 O O . ARG B 1 608 ? 156.586 140.658 113.494 1.00 40.33 608 ARG B O 1
ATOM 11013 N N . PHE B 1 609 ? 155.734 139.074 114.857 1.00 28.90 609 PHE B N 1
ATOM 11014 C CA . PHE B 1 609 ? 155.350 138.188 113.754 1.00 28.90 609 PHE B CA 1
ATOM 11015 C C . PHE B 1 609 ? 154.315 138.838 112.822 1.00 28.90 609 PHE B C 1
ATOM 11016 O O . PHE B 1 609 ? 154.358 138.676 111.592 1.00 28.90 609 PHE B O 1
ATOM 11024 N N . VAL B 1 610 ? 153.388 139.579 113.423 1.00 27.32 610 VAL B N 1
ATOM 11025 C CA . VAL B 1 610 ? 152.341 140.281 112.696 1.00 27.32 610 VAL B CA 1
ATOM 11026 C C . VAL B 1 610 ? 152.961 141.340 111.801 1.00 27.32 610 VAL B C 1
ATOM 11027 O O . VAL B 1 610 ? 152.546 141.523 110.662 1.00 27.32 610 VAL B O 1
ATOM 11031 N N . THR B 1 611 ? 153.978 142.027 112.319 1.00 27.94 611 THR B N 1
ATOM 11032 C CA . THR B 1 611 ? 154.693 143.048 111.562 1.00 27.94 611 THR B CA 1
ATOM 11033 C C . THR B 1 611 ? 155.415 142.387 110.400 1.00 27.94 611 THR B C 1
ATOM 11034 O O . THR B 1 611 ? 155.466 142.931 109.302 1.00 27.94 611 THR B O 1
ATOM 11038 N N . TYR B 1 612 ? 155.981 141.207 110.649 1.00 30.23 612 TYR B N 1
ATOM 11039 C CA . TYR B 1 612 ? 156.648 140.441 109.601 1.00 30.23 612 TYR B CA 1
ATOM 11040 C C . TYR B 1 612 ? 155.688 140.031 108.479 1.00 30.23 612 TYR B C 1
ATOM 11041 O O . TYR B 1 612 ? 156.104 139.940 107.329 1.00 30.23 612 TYR B O 1
ATOM 11050 N N . VAL B 1 613 ? 154.425 139.746 108.808 1.00 22.70 613 VAL B N 1
ATOM 11051 C CA . VAL B 1 613 ? 153.442 139.393 107.773 1.00 22.70 613 VAL B CA 1
ATOM 11052 C C . VAL B 1 613 ? 152.587 140.357 106.932 1.00 22.70 613 VAL B C 1
ATOM 11053 O O . VAL B 1 613 ? 152.153 140.019 105.833 1.00 22.70 613 VAL B O 1
ATOM 11057 N N . GLY B 1 614 ? 152.324 141.546 107.467 1.00 24.04 614 GLY B N 1
ATOM 11058 C CA . GLY B 1 614 ? 151.554 142.552 106.752 1.00 24.04 614 GLY B CA 1
ATOM 11059 C C . GLY B 1 614 ? 152.399 142.910 105.543 1.00 24.04 614 GLY B C 1
ATOM 11060 O O . GLY B 1 614 ? 151.870 143.275 104.488 1.00 24.04 614 GLY B O 1
ATOM 11061 N N . CYS B 1 615 ? 153.723 142.813 105.676 1.00 24.77 615 CYS B N 1
ATOM 11062 C CA . CYS B 1 615 ? 154.594 143.097 104.542 1.00 24.77 615 CYS B CA 1
ATOM 11063 C C . CYS B 1 615 ? 154.341 142.128 103.397 1.00 24.77 615 CYS B C 1
ATOM 11064 O O . CYS B 1 615 ? 154.291 142.535 102.229 1.00 24.77 615 CYS B O 1
ATOM 11067 N N . ALA B 1 616 ? 154.186 140.842 103.708 1.00 20.84 616 ALA B N 1
ATOM 11068 C CA . ALA B 1 616 ? 153.932 139.867 102.660 1.00 20.84 616 ALA B CA 1
ATOM 11069 C C . ALA B 1 616 ? 152.646 140.189 101.921 1.00 20.84 616 ALA B C 1
ATOM 11070 O O . ALA B 1 616 ? 152.607 140.143 100.689 1.00 20.84 616 ALA B O 1
ATOM 11072 N N . PHE B 1 617 ? 151.585 140.540 102.651 1.00 22.68 617 PHE B N 1
ATOM 11073 C CA . PHE B 1 617 ? 150.337 140.870 101.970 1.00 22.68 617 PHE B CA 1
ATOM 11074 C C . PHE B 1 617 ? 150.493 142.100 101.094 1.00 22.68 617 PHE B C 1
ATOM 11075 O O . PHE B 1 617 ? 150.0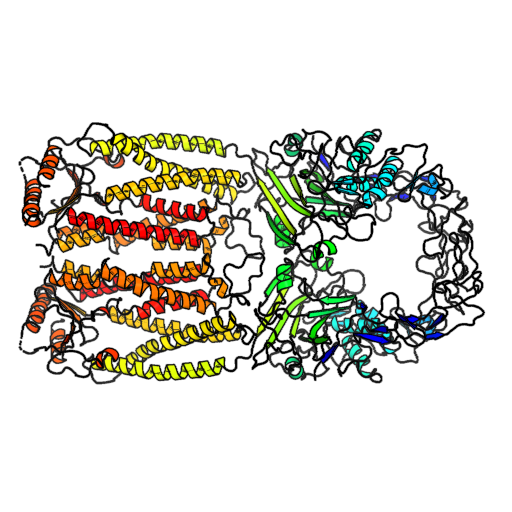09 142.120 99.959 1.00 22.68 617 PHE B O 1
ATOM 11083 N N . ALA B 1 618 ? 151.159 143.140 101.594 1.00 20.21 618 ALA B N 1
ATOM 11084 C CA . ALA B 1 618 ? 151.282 144.359 100.801 1.00 20.21 618 ALA B CA 1
ATOM 11085 C C . ALA B 1 618 ? 152.041 144.097 99.508 1.00 20.21 618 ALA B C 1
ATOM 11086 O O . ALA B 1 618 ? 151.602 144.497 98.422 1.00 20.21 618 ALA B O 1
ATOM 11088 N N . LEU B 1 619 ? 153.171 143.395 99.597 1.00 21.31 619 LEU B N 1
ATOM 11089 C CA . LEU B 1 619 ? 153.970 143.149 98.401 1.00 21.31 619 LEU B CA 1
ATOM 11090 C C . LEU B 1 619 ? 153.267 142.206 97.429 1.00 21.31 619 LEU B C 1
ATOM 11091 O O . LEU B 1 619 ? 153.326 142.404 96.207 1.00 21.31 619 LEU B O 1
ATOM 11096 N N . LYS B 1 620 ? 152.590 141.177 97.939 1.00 21.20 620 LYS B N 1
ATOM 11097 C CA . LYS B 1 620 ? 151.858 140.299 97.035 1.00 21.20 620 LYS B CA 1
ATOM 11098 C C . LYS B 1 620 ? 150.714 141.032 96.349 1.00 21.20 620 LYS B C 1
ATOM 11099 O O . LYS B 1 620 ? 150.450 140.795 95.169 1.00 21.20 620 LYS B O 1
ATOM 11105 N N . ALA B 1 621 ? 150.025 141.926 97.063 1.00 19.81 621 ALA B N 1
ATOM 11106 C CA . ALA B 1 621 ? 148.995 142.730 96.421 1.00 19.81 621 ALA B CA 1
ATOM 11107 C C . ALA B 1 621 ? 149.590 143.589 95.323 1.00 19.81 621 ALA B C 1
ATOM 11108 O O . ALA B 1 621 ? 148.989 143.753 94.256 1.00 19.81 621 ALA B O 1
ATOM 11110 N N . LEU B 1 622 ? 150.770 144.154 95.568 1.00 19.75 622 LEU B N 1
ATOM 11111 C CA . LEU B 1 622 ? 151.418 144.957 94.540 1.00 19.75 622 LEU B CA 1
ATOM 11112 C C . LEU B 1 622 ? 151.697 144.130 93.292 1.00 19.75 622 LEU B C 1
ATOM 11113 O O . LEU B 1 622 ? 151.418 144.566 92.167 1.00 19.75 622 LEU B O 1
ATOM 11118 N N . GLN B 1 623 ? 152.227 142.921 93.475 1.00 23.86 623 GLN B N 1
ATOM 11119 C CA . GLN B 1 623 ? 152.514 142.075 92.319 1.00 23.86 623 GLN B CA 1
ATOM 11120 C C . GLN B 1 623 ? 151.240 141.683 91.585 1.00 23.86 623 GLN B C 1
ATOM 11121 O O . GLN B 1 623 ? 151.214 141.652 90.352 1.00 23.86 623 GLN B O 1
ATOM 11127 N N . PHE B 1 624 ? 150.177 141.366 92.324 1.00 24.19 624 PHE B N 1
ATOM 11128 C CA . PHE B 1 624 ? 148.933 140.966 91.677 1.00 24.19 624 PHE B CA 1
ATOM 11129 C C . PHE B 1 624 ? 148.339 142.101 90.859 1.00 24.19 624 PHE B C 1
ATOM 11130 O O . PHE B 1 624 ? 147.880 141.885 89.731 1.00 24.19 624 PHE B O 1
ATOM 11138 N N . LEU B 1 625 ? 148.329 143.317 91.405 1.00 23.35 625 LEU B N 1
ATOM 11139 C CA . LEU B 1 625 ? 147.815 144.441 90.634 1.00 23.35 625 LEU B CA 1
ATOM 11140 C C . LEU B 1 625 ? 148.657 144.688 89.394 1.00 23.35 625 LEU B C 1
ATOM 11141 O O . LEU B 1 625 ? 148.117 144.973 88.318 1.00 23.35 625 LEU B O 1
ATOM 11146 N N . HIS B 1 626 ? 149.982 144.587 89.514 1.00 27.60 626 HIS B N 1
ATOM 11147 C CA . HIS B 1 626 ? 150.811 144.786 88.332 1.00 27.60 626 HIS B CA 1
ATOM 11148 C C . HIS B 1 626 ? 150.518 143.740 87.272 1.00 27.60 626 HIS B C 1
ATOM 11149 O O . HIS B 1 626 ? 150.431 144.059 86.081 1.00 27.60 626 HIS B O 1
ATOM 11156 N N . LYS B 1 627 ? 150.368 142.482 87.680 1.00 28.64 627 LYS B N 1
ATOM 11157 C CA . LYS B 1 627 ? 150.083 141.434 86.709 1.00 28.64 627 LYS B CA 1
ATOM 11158 C C . LYS B 1 627 ? 148.747 141.669 86.024 1.00 28.64 627 LYS B C 1
ATOM 11159 O O . LYS B 1 627 ? 148.636 141.530 84.802 1.00 28.64 627 LYS B O 1
ATOM 11165 N N . LEU B 1 628 ? 147.721 142.043 86.788 1.00 28.20 628 LEU B N 1
ATOM 11166 C CA . LEU B 1 628 ? 146.409 142.278 86.192 1.00 28.20 628 LEU B CA 1
ATOM 11167 C C . LEU B 1 628 ? 146.442 143.439 85.206 1.00 28.20 628 LEU B C 1
ATOM 11168 O O . LEU B 1 628 ? 145.865 143.353 84.113 1.00 28.20 628 LEU B O 1
ATOM 11173 N N . ILE B 1 629 ? 147.128 144.529 85.559 1.00 29.58 629 ILE B N 1
ATOM 11174 C CA . ILE B 1 629 ? 147.235 145.658 84.638 1.00 29.58 629 ILE B CA 1
ATOM 11175 C C . ILE B 1 629 ? 147.986 145.251 83.378 1.00 29.58 629 ILE B C 1
ATOM 11176 O O . ILE B 1 629 ? 147.620 145.648 82.267 1.00 29.58 629 ILE B O 1
ATOM 11181 N N . SER B 1 630 ? 149.046 144.459 83.524 1.00 33.32 630 SER B N 1
ATOM 11182 C CA . SER B 1 630 ? 149.782 144.015 82.348 1.00 33.32 630 SER B CA 1
ATOM 11183 C C . SER B 1 630 ? 148.949 143.095 81.468 1.00 33.32 630 SER B C 1
ATOM 11184 O O . SER B 1 630 ? 149.155 143.050 80.253 1.00 33.32 630 SER B O 1
ATOM 11187 N N . GLN B 1 631 ? 148.030 142.338 82.058 1.00 38.48 631 GLN B N 1
ATOM 11188 C CA . GLN B 1 631 ? 147.184 141.448 81.273 1.00 38.48 631 GLN B CA 1
ATOM 11189 C C . GLN B 1 631 ? 146.065 142.174 80.550 1.00 38.48 631 GLN B C 1
ATOM 11190 O O . GLN B 1 631 ? 145.685 141.762 79.451 1.00 38.48 631 GLN B O 1
ATOM 11196 N N . ILE B 1 632 ? 145.513 143.229 81.147 1.00 43.43 632 ILE B N 1
ATOM 11197 C CA . ILE B 1 632 ? 144.386 143.918 80.523 1.00 43.43 632 ILE B CA 1
ATOM 11198 C C . ILE B 1 632 ? 144.807 144.597 79.224 1.00 43.43 632 ILE B C 1
ATOM 11199 O O . ILE B 1 632 ? 144.136 144.465 78.195 1.00 43.43 632 ILE B O 1
ATOM 11204 N N . THR B 1 633 ? 145.906 145.339 79.248 1.00 47.33 633 THR B N 1
ATOM 11205 C CA . THR B 1 633 ? 146.319 146.131 78.090 1.00 47.33 633 THR B CA 1
ATOM 11206 C C . THR B 1 633 ? 147.151 145.281 77.135 1.00 47.33 633 THR B C 1
ATOM 11207 O O . THR B 1 633 ? 148.319 145.555 76.866 1.00 47.33 633 THR B O 1
ATOM 11211 N N . ILE B 1 634 ? 146.518 144.265 76.556 1.00 47.32 634 ILE B N 1
ATOM 11212 C CA . ILE B 1 634 ? 147.184 143.369 75.626 1.00 47.32 634 ILE B CA 1
ATOM 11213 C C . ILE B 1 634 ? 146.777 143.775 74.218 1.00 47.32 634 ILE B C 1
ATOM 11214 O O . ILE B 1 634 ? 145.848 144.557 74.021 1.00 47.32 634 ILE B O 1
ATOM 11219 N N . ASP B 1 635 ? 147.500 143.254 73.235 1.00 54.41 635 ASP B N 1
ATOM 11220 C CA . ASP B 1 635 ? 147.185 143.467 71.827 1.00 54.41 635 ASP B CA 1
ATOM 11221 C C . ASP B 1 635 ? 146.864 142.122 71.191 1.00 54.41 635 ASP B C 1
ATOM 11222 O O . ASP B 1 635 ? 147.677 141.194 71.257 1.00 54.41 635 ASP B O 1
ATOM 11224 N N . VAL B 1 636 ? 145.688 142.019 70.574 1.00 54.40 636 VAL B N 1
ATOM 11225 C CA . VAL B 1 636 ? 145.183 140.760 70.046 1.00 54.40 636 VAL B CA 1
ATOM 11226 C C . VAL B 1 636 ? 144.627 141.006 68.649 1.00 54.40 636 VAL B C 1
ATOM 11227 O O . VAL B 1 636 ? 144.229 142.124 68.312 1.00 54.40 636 VAL B O 1
ATOM 11231 N N . PHE B 1 637 ? 144.615 139.959 67.826 1.00 62.73 637 PHE B N 1
ATOM 11232 C CA . PHE B 1 637 ? 144.146 140.086 66.453 1.00 62.73 637 PHE B CA 1
ATOM 11233 C C . PHE B 1 637 ? 143.838 138.704 65.897 1.00 62.73 637 PHE B C 1
ATOM 11234 O O . PHE B 1 637 ? 144.629 137.777 66.082 1.00 62.73 637 PHE B O 1
ATOM 11242 N N . PHE B 1 638 ? 142.701 138.570 65.217 1.00 62.49 638 PHE B N 1
ATOM 11243 C CA . PHE B 1 638 ? 142.327 137.332 64.546 1.00 62.49 638 PHE B CA 1
ATOM 11244 C C . PHE B 1 638 ? 142.469 137.498 63.039 1.00 62.49 638 PHE B C 1
ATOM 11245 O O . PHE B 1 638 ? 142.069 138.522 62.479 1.00 62.49 638 PHE B O 1
ATOM 11253 N N . ILE B 1 639 ? 143.037 136.490 62.385 1.00 73.25 639 ILE B N 1
ATOM 11254 C CA . ILE B 1 639 ? 143.162 136.460 60.933 1.00 73.25 639 ILE B CA 1
ATOM 11255 C C . ILE B 1 639 ? 142.135 135.477 60.394 1.00 73.25 639 ILE B C 1
ATOM 11256 O O . ILE B 1 639 ? 142.011 134.356 60.900 1.00 73.25 639 ILE B O 1
ATOM 11258 N N . ASP B 1 640 ? 141.394 135.901 59.370 1.00 76.66 640 ASP B N 1
ATOM 11259 C CA . ASP B 1 640 ? 140.235 135.154 58.894 1.00 76.66 640 ASP B CA 1
ATOM 11260 C C . ASP B 1 640 ? 140.591 133.775 58.358 1.00 76.66 640 ASP B C 1
ATOM 11261 O O . ASP B 1 640 ? 140.179 132.763 58.929 1.00 76.66 640 ASP B O 1
ATOM 11263 N N . TRP B 1 641 ? 141.351 133.715 57.268 1.00 79.22 641 TRP B N 1
ATOM 11264 C CA . TRP B 1 641 ? 141.651 132.458 56.593 1.00 79.22 641 TRP B CA 1
ATOM 11265 C C . TRP B 1 641 ? 143.155 132.229 56.623 1.00 79.22 641 TRP B C 1
ATOM 11266 O O . TRP B 1 641 ? 143.891 132.821 55.827 1.00 79.22 641 TRP B O 1
ATOM 11268 N N . GLU B 1 642 ? 143.608 131.374 57.531 1.00 78.63 642 GLU B N 1
ATOM 11269 C CA . GLU B 1 642 ? 145.019 131.037 57.640 1.00 78.63 642 GLU B CA 1
ATOM 11270 C C . GLU B 1 642 ? 145.306 129.565 57.392 1.00 78.63 642 GLU B C 1
ATOM 11271 O O . GLU B 1 642 ? 146.227 129.241 56.637 1.00 78.63 642 GLU B O 1
ATOM 11273 N N . ARG B 1 643 ? 144.534 128.663 57.988 1.00 82.28 643 ARG B N 1
ATOM 11274 C CA . ARG B 1 643 ? 144.771 127.232 57.835 1.00 82.28 643 ARG B CA 1
ATOM 11275 C C . ARG B 1 643 ? 143.534 126.421 58.197 1.00 82.28 643 ARG B C 1
ATOM 11276 O O . ARG B 1 643 ? 143.493 125.770 59.240 1.00 82.28 643 ARG B O 1
ATOM 11278 N N . SER B 1 666 ? 132.027 134.360 57.573 1.00 79.01 666 SER B N 1
ATOM 11279 C CA . SER B 1 666 ? 132.788 135.597 57.432 1.00 79.01 666 SER B CA 1
ATOM 11280 C C . SER B 1 666 ? 132.874 136.348 58.759 1.00 79.01 666 SER B C 1
ATOM 11281 O O . SER B 1 666 ? 133.833 136.182 59.510 1.00 79.01 666 SER B O 1
ATOM 11283 N N . ILE B 1 667 ? 131.875 137.183 59.038 1.00 75.08 667 ILE B N 1
ATOM 11284 C CA . ILE B 1 667 ? 131.810 137.887 60.311 1.00 75.08 667 ILE B CA 1
ATOM 11285 C C . ILE B 1 667 ? 130.945 137.073 61.261 1.00 75.08 667 ILE B C 1
ATOM 11286 O O . ILE B 1 667 ? 130.943 137.307 62.474 1.00 75.08 667 ILE B O 1
ATOM 11288 N N . TRP B 1 668 ? 130.221 136.099 60.715 1.00 81.94 668 TRP B N 1
ATOM 11289 C CA . TRP B 1 668 ? 129.418 135.170 61.501 1.00 81.94 668 TRP B CA 1
ATOM 11290 C C . TRP B 1 668 ? 130.193 133.915 61.884 1.00 81.94 668 TRP B C 1
ATOM 11291 O O . TRP B 1 668 ? 129.595 132.949 62.369 1.00 81.94 668 TRP B O 1
ATOM 11302 N N . ARG B 1 669 ? 131.512 133.998 61.726 1.00 76.03 669 ARG B N 1
ATOM 11303 C CA . ARG B 1 669 ? 132.439 132.933 62.069 1.00 76.03 669 ARG B CA 1
ATOM 11304 C C . ARG B 1 669 ? 133.437 133.462 63.101 1.00 76.03 669 ARG B C 1
ATOM 11305 O O . ARG B 1 669 ? 133.834 132.741 64.016 1.00 76.03 669 ARG B O 1
ATOM 11313 N N . THR B 1 670 ? 133.837 134.724 62.950 1.00 71.86 670 THR B N 1
ATOM 11314 C CA . THR B 1 670 ? 134.778 135.344 63.873 1.00 71.86 670 THR B CA 1
ATOM 11315 C C . THR B 1 670 ? 134.098 135.779 65.164 1.00 71.86 670 THR B C 1
ATOM 11316 O O . THR B 1 670 ? 134.729 135.768 66.222 1.00 71.86 670 THR B O 1
ATOM 11320 N N . TYR B 1 671 ? 132.818 136.154 65.107 1.00 73.00 671 TYR B N 1
ATOM 11321 C CA . TYR B 1 671 ? 132.087 136.409 66.342 1.00 73.00 671 TYR B CA 1
ATOM 11322 C C . TYR B 1 671 ? 131.883 135.138 67.148 1.00 73.00 671 TYR B C 1
ATOM 11323 O O . TYR B 1 671 ? 131.461 135.212 68.305 1.00 73.00 671 TYR B O 1
ATOM 11332 N N . PHE B 1 672 ? 132.218 133.997 66.552 1.00 68.32 672 PHE B N 1
ATOM 11333 C CA . PHE B 1 672 ? 132.104 132.709 67.221 1.00 68.32 672 PHE B CA 1
ATOM 11334 C C . PHE B 1 672 ? 133.366 132.455 68.039 1.00 68.32 672 PHE B C 1
ATOM 11335 O O . PHE B 1 672 ? 133.294 132.082 69.210 1.00 68.32 672 PHE B O 1
ATOM 11343 N N . VAL B 1 673 ? 134.523 132.660 67.414 1.00 65.37 673 VAL B N 1
ATOM 11344 C CA . VAL B 1 673 ? 135.801 132.473 68.087 1.00 65.37 673 VAL B CA 1
ATOM 11345 C C . VAL B 1 673 ? 136.051 133.597 69.079 1.00 65.37 673 VAL B C 1
ATOM 11346 O O . VAL B 1 673 ? 136.492 133.358 70.209 1.00 65.37 673 VAL B O 1
ATOM 11350 N N . ALA B 1 674 ? 135.759 134.836 68.685 1.00 60.08 674 ALA B N 1
ATOM 11351 C CA . ALA B 1 674 ? 136.011 135.968 69.568 1.00 60.08 674 ALA B CA 1
ATOM 11352 C C . ALA B 1 674 ? 135.244 135.830 70.871 1.00 60.08 674 ALA B C 1
ATOM 11353 O O . ALA B 1 674 ? 135.746 136.200 71.935 1.00 60.08 674 ALA B O 1
ATOM 11355 N N . ASN B 1 675 ? 134.021 135.304 70.808 1.00 56.27 675 ASN B N 1
ATOM 11356 C CA . ASN B 1 675 ? 133.237 135.160 72.027 1.00 56.27 675 ASN B CA 1
ATOM 11357 C C . ASN B 1 675 ? 133.719 133.985 72.860 1.00 56.27 675 ASN B C 1
ATOM 11358 O O . ASN B 1 675 ? 133.711 134.052 74.092 1.00 56.27 675 ASN B O 1
ATOM 11363 N N . GLU B 1 676 ? 134.138 132.898 72.211 1.00 53.96 676 GLU B N 1
ATOM 11364 C CA . GLU B 1 676 ? 134.695 131.781 72.963 1.00 53.96 676 GLU B CA 1
ATOM 11365 C C . GLU B 1 676 ? 135.953 132.203 73.708 1.00 53.96 676 GLU B C 1
ATOM 11366 O O . GLU B 1 676 ? 136.145 131.838 74.871 1.00 53.96 676 GLU B O 1
ATOM 11368 N N . TRP B 1 677 ? 136.814 132.984 73.058 1.00 54.20 677 TRP B N 1
ATOM 11369 C CA . TRP B 1 677 ? 138.017 133.471 73.722 1.00 54.20 677 TRP B CA 1
ATOM 11370 C C . TRP B 1 677 ? 137.675 134.399 74.875 1.00 54.20 677 TRP B C 1
ATOM 11371 O O . TRP B 1 677 ? 138.398 134.452 75.873 1.00 54.20 677 TRP B O 1
ATOM 11382 N N . ASN B 1 678 ? 136.585 135.149 74.759 1.00 50.61 678 ASN B N 1
ATOM 11383 C CA . ASN B 1 678 ? 136.218 136.059 75.830 1.00 50.61 678 ASN B CA 1
ATOM 11384 C C . ASN B 1 678 ? 135.609 135.340 77.026 1.00 50.61 678 ASN B C 1
ATOM 11385 O O . ASN B 1 678 ? 135.395 135.973 78.064 1.00 50.61 678 ASN B O 1
ATOM 11390 N N . GLU B 1 679 ? 135.317 134.049 76.907 1.00 46.53 679 GLU B N 1
ATOM 11391 C CA . GLU B 1 679 ? 134.760 133.274 78.003 1.00 46.53 679 GLU B CA 1
ATOM 11392 C C . GLU B 1 679 ? 135.779 132.348 78.643 1.00 46.53 679 GLU B C 1
ATOM 11393 O O . GLU B 1 679 ? 135.468 131.712 79.653 1.00 46.53 679 GLU B O 1
ATOM 11395 N N . ILE B 1 680 ? 136.983 132.260 78.088 1.00 48.08 680 ILE B N 1
ATOM 11396 C CA . ILE B 1 680 ? 138.015 131.352 78.568 1.00 48.08 680 ILE B CA 1
ATOM 11397 C C . ILE B 1 680 ? 139.063 132.080 79.387 1.00 48.08 680 ILE B C 1
ATOM 11398 O O . ILE B 1 680 ? 140.043 131.464 79.822 1.00 48.08 680 ILE B O 1
ATOM 11403 N N . GLN B 1 681 ? 138.867 133.366 79.647 1.00 45.52 681 GLN B N 1
ATOM 11404 C CA . GLN B 1 681 ? 139.887 134.208 80.248 1.00 45.52 681 GLN B CA 1
ATOM 11405 C C . GLN B 1 681 ? 139.816 134.265 81.761 1.00 45.52 681 GLN B C 1
ATOM 11406 O O . GLN B 1 681 ? 140.544 135.052 82.366 1.00 45.52 681 GLN B O 1
ATOM 11412 N N . THR B 1 682 ? 138.930 133.505 82.396 1.00 41.75 682 THR B N 1
ATOM 11413 C CA . THR B 1 682 ? 138.883 133.563 83.849 1.00 41.75 682 THR B CA 1
ATOM 11414 C C . THR B 1 682 ? 138.571 132.204 84.470 1.00 41.75 682 THR B C 1
ATOM 11415 O O . THR B 1 682 ? 137.913 132.139 85.512 1.00 41.75 682 THR B O 1
ATOM 11419 N N . VAL B 1 683 ? 139.003 131.119 83.848 1.00 39.95 683 VAL B N 1
ATOM 11420 C CA . VAL B 1 683 ? 138.872 129.798 84.449 1.00 39.95 683 VAL B CA 1
ATOM 11421 C C . VAL B 1 683 ? 140.173 129.489 85.177 1.00 39.95 683 VAL B C 1
ATOM 11422 O O . VAL B 1 683 ? 141.249 129.472 84.573 1.00 39.95 683 VAL B O 1
ATOM 11426 N N . ARG B 1 684 ? 140.085 129.280 86.486 1.00 34.50 684 ARG B N 1
ATOM 11427 C CA . ARG B 1 684 ? 141.240 129.427 87.359 1.00 34.50 684 ARG B CA 1
ATOM 11428 C C . ARG B 1 684 ? 141.976 128.133 87.659 1.00 34.50 684 ARG B C 1
ATOM 11429 O O . ARG B 1 684 ? 142.942 128.173 88.422 1.00 34.50 684 ARG B O 1
ATOM 11437 N N . LYS B 1 685 ? 141.543 126.996 87.116 1.00 34.04 685 LYS B N 1
ATOM 11438 C CA . LYS B 1 685 ? 142.113 125.674 87.380 1.00 34.04 685 LYS B CA 1
ATOM 11439 C C . LYS B 1 685 ? 141.847 125.203 88.804 1.00 34.04 685 LYS B C 1
ATOM 11440 O O . LYS B 1 685 ? 142.187 124.069 89.144 1.00 34.04 685 LYS B O 1
ATOM 11446 N N . ILE B 1 686 ? 141.234 126.031 89.642 1.00 29.48 686 ILE B N 1
ATOM 11447 C CA . ILE B 1 686 ? 140.926 125.702 91.027 1.00 29.48 686 ILE B CA 1
ATOM 11448 C C . ILE B 1 686 ? 139.540 126.247 91.310 1.00 29.48 686 ILE B C 1
ATOM 11449 O O . ILE B 1 686 ? 139.312 127.451 91.174 1.00 29.48 686 ILE B O 1
ATOM 11454 N N . ASN B 1 687 ? 138.619 125.388 91.709 1.00 27.02 687 ASN B N 1
ATOM 11455 C CA . ASN B 1 687 ? 137.256 125.853 91.927 1.00 27.02 687 ASN B CA 1
ATOM 11456 C C . ASN B 1 687 ? 137.224 126.719 93.172 1.00 27.02 687 ASN B C 1
ATOM 11457 O O . ASN B 1 687 ? 137.053 126.217 94.282 1.00 27.02 687 ASN B O 1
ATOM 11462 N N . SER B 1 688 ? 137.481 128.011 92.970 1.00 25.25 688 SER B N 1
ATOM 11463 C CA . SER B 1 688 ? 137.572 129.033 94.024 1.00 25.25 688 SER B CA 1
ATOM 11464 C C . SER B 1 688 ? 136.586 128.969 95.190 1.00 25.25 688 SER B C 1
ATOM 11465 O O . SER B 1 688 ? 136.980 128.721 96.338 1.00 25.25 688 SER B O 1
ATOM 11468 N N . LEU B 1 689 ? 135.316 129.231 94.896 1.00 23.71 689 LEU B N 1
ATOM 11469 C CA . LEU B 1 689 ? 134.270 129.220 95.912 1.00 23.71 689 LEU B CA 1
ATOM 11470 C C . LEU B 1 689 ? 134.351 127.970 96.775 1.00 23.71 689 LEU B C 1
ATOM 11471 O O . LEU B 1 689 ? 134.408 128.051 98.002 1.00 23.71 689 LEU B O 1
ATOM 11476 N N . PHE B 1 690 ? 134.355 126.812 96.125 1.00 22.95 690 PHE B N 1
ATOM 11477 C CA . PHE B 1 690 ? 134.427 125.544 96.829 1.00 22.95 690 PHE B CA 1
ATOM 11478 C C . PHE B 1 690 ? 135.592 125.575 97.805 1.00 22.95 690 PHE B C 1
ATOM 11479 O O . PHE B 1 690 ? 135.420 125.265 98.972 1.00 22.95 690 PHE B O 1
ATOM 11487 N N . GLN B 1 691 ? 136.769 125.965 97.326 1.00 22.39 691 GLN B N 1
ATOM 11488 C CA . GLN B 1 691 ? 137.950 126.041 98.176 1.00 22.39 691 GLN B CA 1
ATOM 11489 C C . GLN B 1 691 ? 137.698 126.894 99.415 1.00 22.39 691 GLN B C 1
ATOM 11490 O O . GLN B 1 691 ? 137.932 126.445 100.539 1.00 22.39 691 GLN B O 1
ATOM 11496 N N . VAL B 1 692 ? 137.199 128.111 99.220 1.00 21.75 692 VAL B N 1
ATOM 11497 C CA . VAL B 1 692 ? 136.944 128.982 100.364 1.00 21.75 692 VAL B CA 1
ATOM 11498 C C . VAL B 1 692 ? 135.985 128.339 101.362 1.00 21.75 692 VAL B C 1
ATOM 11499 O O . VAL B 1 692 ? 136.246 128.319 102.570 1.00 21.75 692 VAL B O 1
ATOM 11503 N N . LEU B 1 693 ? 134.882 127.802 100.856 1.00 20.95 693 LEU B N 1
ATOM 11504 C CA . LEU B 1 693 ? 133.895 127.184 101.731 1.00 20.95 693 LEU B CA 1
ATOM 11505 C C . LEU B 1 693 ? 134.469 125.997 102.496 1.00 20.95 693 LEU B C 1
ATOM 11506 O O . LEU B 1 693 ? 134.186 125.820 103.674 1.00 20.95 693 LEU B O 1
ATOM 11511 N N . THR B 1 694 ? 135.289 125.197 101.827 1.00 27.10 694 THR B N 1
ATOM 11512 C CA . THR B 1 694 ? 135.896 124.025 102.440 1.00 27.10 694 THR B CA 1
ATOM 11513 C C . THR B 1 694 ? 136.852 124.448 103.536 1.00 27.10 694 THR B C 1
ATOM 11514 O O . THR B 1 694 ? 136.918 123.818 104.588 1.00 27.10 694 THR B O 1
ATOM 11518 N N . VAL B 1 695 ? 137.582 125.532 103.297 1.00 18.84 695 VAL B N 1
ATOM 11519 C CA . VAL B 1 695 ? 138.519 126.039 104.290 1.00 18.84 695 VAL B CA 1
ATOM 11520 C C . VAL B 1 695 ? 137.775 126.598 105.496 1.00 18.84 695 VAL B C 1
ATOM 11521 O O . VAL B 1 695 ? 138.261 126.511 106.618 1.00 18.84 695 VAL B O 1
ATOM 11525 N N . LEU B 1 696 ? 136.595 127.173 105.268 1.00 35.05 696 LEU B N 1
ATOM 11526 C CA . LEU B 1 696 ? 135.799 127.702 106.371 1.00 35.05 696 LEU B CA 1
ATOM 11527 C C . LEU B 1 696 ? 135.000 126.606 107.079 1.00 35.05 696 LEU B C 1
ATOM 11528 O O . LEU B 1 696 ? 134.472 126.825 108.164 1.00 35.05 696 LEU B O 1
ATOM 11533 N N . PHE B 1 697 ? 134.904 125.436 106.456 1.00 23.48 697 PHE B N 1
ATOM 11534 C CA . PHE B 1 697 ? 134.188 124.306 107.028 1.00 23.48 697 PHE B CA 1
ATOM 11535 C C . PHE B 1 697 ? 135.095 123.620 108.036 1.00 23.48 697 PHE B C 1
ATOM 11536 O O . PHE B 1 697 ? 134.789 123.570 109.224 1.00 23.48 697 PHE B O 1
ATOM 11544 N N . PHE B 1 698 ? 136.215 123.091 107.558 1.00 40.03 698 PHE B N 1
ATOM 11545 C CA . PHE B 1 698 ? 137.174 122.431 108.434 1.00 40.03 698 PHE B CA 1
ATOM 11546 C C . PHE B 1 698 ? 137.451 123.253 109.682 1.00 40.03 698 PHE B C 1
ATOM 11547 O O . PHE B 1 698 ? 137.547 122.707 110.782 1.00 40.03 698 PHE B O 1
ATOM 11555 N N . LEU B 1 699 ? 137.582 124.565 109.543 1.00 24.34 699 LEU B N 1
ATOM 11556 C CA . LEU B 1 699 ? 137.979 125.361 110.694 1.00 24.34 699 LEU B CA 1
ATOM 11557 C C . LEU B 1 699 ? 136.882 125.480 111.735 1.00 24.34 699 LEU B C 1
ATOM 11558 O O . LEU B 1 699 ? 137.189 125.680 112.910 1.00 24.34 699 LEU B O 1
ATOM 11563 N N . GLU B 1 700 ? 135.621 125.360 111.358 1.00 23.72 700 GLU B N 1
ATOM 11564 C CA . GLU B 1 700 ? 134.551 125.713 112.276 1.00 23.72 700 GLU B CA 1
ATOM 11565 C C . GLU B 1 700 ? 133.678 124.557 112.725 1.00 23.72 700 GLU B C 1
ATOM 11566 O O . GLU B 1 700 ? 133.120 124.633 113.818 1.00 23.72 700 GLU B O 1
ATOM 11572 N N . VAL B 1 701 ? 133.529 123.494 111.939 1.00 27.22 701 VAL B N 1
ATOM 11573 C CA . VAL B 1 701 ? 132.558 122.478 112.321 1.00 27.22 701 VAL B CA 1
ATOM 11574 C C . VAL B 1 701 ? 133.197 121.114 112.531 1.00 27.22 701 VAL B C 1
ATOM 11575 O O . VAL B 1 701 ? 132.669 120.299 113.289 1.00 27.22 701 VAL B O 1
ATOM 11579 N N . VAL B 1 702 ? 134.330 120.834 111.881 1.00 19.91 702 VAL B N 1
ATOM 11580 C CA . VAL B 1 702 ? 135.004 119.566 112.153 1.00 19.91 702 VAL B CA 1
ATOM 11581 C C . VAL B 1 702 ? 136.036 119.716 113.256 1.00 19.91 702 VAL B C 1
ATOM 11582 O O . VAL B 1 702 ? 136.433 118.710 113.859 1.00 19.91 702 VAL B O 1
ATOM 11586 N N . GLY B 1 703 ? 136.474 120.938 113.555 1.00 23.94 703 GLY B N 1
ATOM 11587 C CA . GLY B 1 703 ? 137.175 121.228 114.788 1.00 23.94 703 GLY B CA 1
ATOM 11588 C C . GLY B 1 703 ? 138.621 121.665 114.681 1.00 23.94 703 GLY B C 1
ATOM 11589 O O . GLY B 1 703 ? 139.277 121.768 115.718 1.00 23.94 703 GLY B O 1
ATOM 11590 N N . PHE B 1 704 ? 139.153 121.941 113.493 1.00 22.10 704 PHE B N 1
ATOM 11591 C CA . PHE B 1 704 ? 140.557 122.330 113.426 1.00 22.10 704 PHE B CA 1
ATOM 11592 C C . PHE B 1 704 ? 140.858 123.679 114.053 1.00 22.10 704 PHE B C 1
ATOM 11593 O O . PHE B 1 704 ? 142.034 123.999 114.231 1.00 22.10 704 PHE B O 1
ATOM 11601 N N . LYS B 1 705 ? 139.863 124.493 114.384 1.00 23.43 705 LYS B N 1
ATOM 11602 C CA . LYS B 1 705 ? 140.257 125.739 115.026 1.00 23.43 705 LYS B CA 1
ATOM 11603 C C . LYS B 1 705 ? 140.626 125.540 116.482 1.00 23.43 705 LYS B C 1
ATOM 11604 O O . LYS B 1 705 ? 141.079 126.493 117.117 1.00 23.43 705 LYS B O 1
ATOM 11610 N N . ASN B 1 706 ? 140.422 124.344 117.028 1.00 23.72 706 ASN B N 1
ATOM 11611 C CA . ASN B 1 706 ? 140.821 124.032 118.391 1.00 23.72 706 ASN B CA 1
ATOM 11612 C C . ASN B 1 706 ? 142.255 123.548 118.489 1.00 23.72 706 ASN B C 1
ATOM 11613 O O . ASN B 1 706 ? 142.731 123.306 119.598 1.00 23.72 706 ASN B O 1
ATOM 11618 N N . LEU B 1 707 ? 142.950 123.372 117.370 1.00 19.72 707 LEU B N 1
ATOM 11619 C CA . LEU B 1 707 ? 144.393 123.227 117.451 1.00 19.72 707 LEU B CA 1
ATOM 11620 C C . LEU B 1 707 ? 145.075 124.533 117.814 1.00 19.72 707 LEU B C 1
ATOM 11621 O O . LEU B 1 707 ? 146.248 124.511 118.186 1.00 19.72 707 LEU B O 1
ATOM 11626 N N . ALA B 1 708 ? 144.382 125.660 117.711 1.00 19.44 708 ALA B N 1
ATOM 11627 C CA . ALA B 1 708 ? 144.988 126.965 117.909 1.00 19.44 708 ALA B CA 1
ATOM 11628 C C . ALA B 1 708 ? 144.878 127.470 119.336 1.00 19.44 708 ALA B C 1
ATOM 11629 O O . ALA B 1 708 ? 145.389 128.550 119.630 1.00 19.44 708 ALA B O 1
ATOM 11631 N N . LEU B 1 709 ? 144.215 126.739 120.220 1.00 20.80 709 LEU B N 1
ATOM 11632 C CA . LEU B 1 709 ? 144.102 127.168 121.602 1.00 20.80 709 LEU B CA 1
ATOM 11633 C C . LEU B 1 709 ? 145.464 127.134 122.267 1.00 20.80 709 LEU B C 1
ATOM 11634 O O . LEU B 1 709 ? 146.255 126.218 122.042 1.00 20.80 709 LEU B O 1
ATOM 11639 N N . MET B 1 710 ? 145.731 128.124 123.112 1.00 19.95 710 MET B N 1
ATOM 11640 C CA . MET B 1 710 ? 146.968 128.144 123.874 1.00 19.95 710 MET B CA 1
ATOM 11641 C C . MET B 1 710 ? 146.891 127.141 125.010 1.00 19.95 710 MET B C 1
ATOM 11642 O O . MET B 1 710 ? 146.955 127.520 126.177 1.00 19.95 710 MET B O 1
ATOM 11647 N N . ASP B 1 711 ? 146.743 125.863 124.689 1.00 19.56 711 ASP B N 1
ATOM 11648 C CA . ASP B 1 711 ? 146.664 124.836 125.716 1.00 19.56 711 ASP B CA 1
ATOM 11649 C C . ASP B 1 711 ? 147.703 123.764 125.441 1.00 19.56 711 ASP B C 1
ATOM 11650 O O . ASP B 1 711 ? 148.562 123.938 124.576 1.00 19.56 711 ASP B O 1
ATOM 11652 N N . SER B 1 712 ? 147.638 122.656 126.160 1.00 24.88 712 SER B N 1
ATOM 11653 C CA . SER B 1 712 ? 148.648 121.620 126.040 1.00 24.88 712 SER B CA 1
ATOM 11654 C C . SER B 1 712 ? 148.162 120.377 125.314 1.00 24.88 712 SER B C 1
ATOM 11655 O O . SER B 1 712 ? 148.904 119.395 125.247 1.00 24.88 712 SER B O 1
ATOM 11658 N N . SER B 1 713 ? 146.950 120.387 124.777 1.00 25.79 713 SER B N 1
ATOM 11659 C CA . SER B 1 713 ? 146.346 119.200 124.188 1.00 25.79 713 SER B CA 1
ATOM 11660 C C . SER B 1 713 ? 145.935 119.498 122.758 1.00 25.79 713 SER B C 1
ATOM 11661 O O . SER B 1 713 ? 145.204 120.461 122.509 1.00 25.79 713 SER B O 1
ATOM 11664 N N . SER B 1 714 ? 146.387 118.667 121.826 1.00 27.83 714 SER B N 1
ATOM 11665 C CA . SER B 1 714 ? 145.992 118.808 120.427 1.00 27.83 714 SER B CA 1
ATOM 11666 C C . SER B 1 714 ? 144.743 117.996 120.140 1.00 27.83 714 SER B C 1
ATOM 11667 O O . SER B 1 714 ? 144.680 117.217 119.196 1.00 27.83 714 SER B O 1
ATOM 11670 N N . SER B 1 715 ? 143.729 118.191 120.971 1.00 28.83 715 SER B N 1
ATOM 11671 C CA . SER B 1 715 ? 142.470 117.487 120.814 1.00 28.83 715 SER B CA 1
ATOM 11672 C C . SER B 1 715 ? 141.655 118.168 119.733 1.00 28.83 715 SER B C 1
ATOM 11673 O O . SER B 1 715 ? 142.182 118.956 118.948 1.00 28.83 715 SER B O 1
ATOM 11676 N N . LEU B 1 716 ? 140.374 117.854 119.674 1.00 28.46 716 LEU B N 1
ATOM 11677 C CA . LEU B 1 716 ? 139.525 118.324 118.595 1.00 28.46 716 LEU B CA 1
ATOM 11678 C C . LEU B 1 716 ? 138.099 118.260 119.115 1.00 28.46 716 LEU B C 1
ATOM 11679 O O . LEU B 1 716 ? 137.685 117.213 119.621 1.00 28.46 716 LEU B O 1
ATOM 11684 N N . SER B 1 717 ? 137.349 119.356 119.026 1.00 32.05 717 SER B N 1
ATOM 11685 C CA . SER B 1 717 ? 136.025 119.396 119.637 1.00 32.05 717 SER B CA 1
ATOM 11686 C C . SER B 1 717 ? 136.116 119.145 121.137 1.00 32.05 717 SER B C 1
ATOM 11687 O O . SER B 1 717 ? 135.734 118.076 121.621 1.00 32.05 717 SER B O 1
ATOM 11690 N N . ARG B 1 718 ? 136.676 120.102 121.864 1.00 34.71 718 ARG B N 1
ATOM 11691 C CA . ARG B 1 718 ? 136.790 120.013 123.310 1.00 34.71 718 ARG B CA 1
ATOM 11692 C C . ARG B 1 718 ? 135.414 119.982 123.958 1.00 34.71 718 ARG B C 1
ATOM 11693 O O . ARG B 1 718 ? 134.582 120.856 123.706 1.00 34.71 718 ARG B O 1
ATOM 11701 N N . ASN B 1 719 ? 135.183 118.979 124.800 1.00 36.58 719 ASN B N 1
ATOM 11702 C CA . ASN B 1 719 ? 133.888 118.824 125.445 1.00 36.58 719 ASN B CA 1
ATOM 11703 C C . ASN B 1 719 ? 133.629 120.007 126.374 1.00 36.58 719 ASN B C 1
ATOM 11704 O O . ASN B 1 719 ? 134.540 120.441 127.088 1.00 36.58 719 ASN B O 1
ATOM 11706 N N . PRO B 1 720 ? 132.419 120.559 126.390 1.00 34.93 720 PRO B N 1
ATOM 11707 C CA . PRO B 1 720 ? 132.180 121.805 127.133 1.00 34.93 720 PRO B CA 1
ATOM 11708 C C . PRO B 1 720 ? 131.796 121.587 128.587 1.00 34.93 720 PRO B C 1
ATOM 11709 O O . PRO B 1 720 ? 130.892 122.270 129.086 1.00 34.93 720 PRO B O 1
ATOM 11713 N N . PRO B 1 721 ? 132.421 120.659 129.308 1.00 31.80 721 PRO B N 1
ATOM 11714 C CA . PRO B 1 721 ? 132.688 120.934 130.725 1.00 31.80 721 PRO B CA 1
ATOM 11715 C C . PRO B 1 721 ? 134.118 121.391 130.960 1.00 31.80 721 PRO B C 1
ATOM 11716 O O . PRO B 1 721 ? 134.541 121.527 132.109 1.00 31.80 721 PRO B O 1
ATOM 11720 N N . SER B 1 722 ? 134.875 121.615 129.896 1.00 29.84 722 SER B N 1
ATOM 11721 C CA . SER B 1 722 ? 136.293 121.923 129.990 1.00 29.84 722 SER B CA 1
ATOM 11722 C C . SER B 1 722 ? 136.499 123.426 129.989 1.00 29.84 722 SER B C 1
ATOM 11723 O O . SER B 1 722 ? 135.551 124.207 129.906 1.00 29.84 722 SER B O 1
ATOM 11726 N N . TYR B 1 723 ? 137.761 123.828 130.078 1.00 23.77 723 TYR B N 1
ATOM 11727 C CA . TYR B 1 723 ? 138.154 125.224 130.005 1.00 23.77 723 TYR B CA 1
ATOM 11728 C C . TYR B 1 723 ? 138.678 125.516 128.608 1.00 23.77 723 TYR B C 1
ATOM 11729 O O . TYR B 1 723 ? 139.439 124.720 128.050 1.00 23.77 723 TYR B O 1
ATOM 11738 N N . ILE B 1 724 ? 138.273 126.653 128.045 1.00 20.48 724 ILE B N 1
ATOM 11739 C CA . ILE B 1 724 ? 138.569 126.979 126.656 1.00 20.48 724 ILE B CA 1
ATOM 11740 C C . ILE B 1 724 ? 139.596 128.099 126.583 1.00 20.48 724 ILE B C 1
ATOM 11741 O O . ILE B 1 724 ? 139.238 129.279 126.598 1.00 20.48 724 ILE B O 1
ATOM 11746 N N . ALA B 1 725 ? 140.870 127.737 126.470 1.00 19.60 725 ALA B N 1
ATOM 11747 C CA . ALA B 1 725 ? 141.960 128.691 126.593 1.00 19.60 725 ALA B CA 1
ATOM 11748 C C . ALA B 1 725 ? 141.947 129.683 125.435 1.00 19.60 725 ALA B C 1
ATOM 11749 O O . ALA B 1 725 ? 141.322 129.434 124.407 1.00 19.60 725 ALA B O 1
ATOM 11751 N N . PRO B 1 726 ? 142.598 130.833 125.590 1.00 19.91 726 PRO B N 1
ATOM 11752 C CA . PRO B 1 726 ? 142.538 131.856 124.543 1.00 19.91 726 PRO B CA 1
ATOM 11753 C C . PRO B 1 726 ? 143.307 131.468 123.293 1.00 19.91 726 PRO B C 1
ATOM 11754 O O . PRO B 1 726 ? 144.271 130.705 123.340 1.00 19.91 726 PRO B O 1
ATOM 11758 N N . TYR B 1 727 ? 142.868 132.020 122.166 1.00 19.87 727 TYR B N 1
ATOM 11759 C CA . TYR B 1 727 ? 143.511 131.763 120.884 1.00 19.87 727 TYR B CA 1
ATOM 11760 C C . TYR B 1 727 ? 144.829 132.512 120.775 1.00 19.87 727 TYR B C 1
ATOM 11761 O O . TYR B 1 727 ? 145.005 133.588 121.348 1.00 19.87 727 TYR B O 1
ATOM 11770 N N . SER B 1 728 ? 145.748 131.953 119.999 1.00 19.45 728 SER B N 1
ATOM 11771 C CA . SER B 1 728 ? 147.028 132.588 119.726 1.00 19.45 728 SER B CA 1
ATOM 11772 C C . SER B 1 728 ? 147.084 132.984 118.264 1.00 19.45 728 SER B C 1
ATOM 11773 O O . SER B 1 728 ? 146.962 132.130 117.387 1.00 19.45 728 SER B O 1
ATOM 11776 N N . CYS B 1 729 ? 147.299 134.272 118.004 1.00 22.75 729 CYS B N 1
ATOM 11777 C CA . CYS B 1 729 ? 147.294 134.770 116.634 1.00 22.75 729 CYS B CA 1
ATOM 11778 C C . CYS B 1 729 ? 148.524 134.345 115.848 1.00 22.75 729 CYS B C 1
ATOM 11779 O O . CYS B 1 729 ? 148.786 134.911 114.785 1.00 22.75 729 CYS B O 1
ATOM 11782 N N . ILE B 1 730 ? 149.306 133.396 116.364 1.00 22.03 730 ILE B N 1
ATOM 11783 C CA . ILE B 1 730 ? 150.473 132.874 115.668 1.00 22.03 730 ILE B CA 1
ATOM 11784 C C . ILE B 1 730 ? 150.306 131.407 115.311 1.00 22.03 730 ILE B C 1
ATOM 11785 O O . ILE B 1 730 ? 151.101 130.861 114.544 1.00 22.03 730 ILE B O 1
ATOM 11790 N N . LEU B 1 731 ? 149.277 130.755 115.843 1.00 19.36 731 LEU B N 1
ATOM 11791 C CA . LEU B 1 731 ? 148.811 129.465 115.359 1.00 19.36 731 LEU B CA 1
ATOM 11792 C C . LEU B 1 731 ? 147.589 129.591 114.470 1.00 19.36 731 LEU B C 1
ATOM 11793 O O . LEU B 1 731 ? 147.422 128.787 113.558 1.00 19.36 731 LEU B O 1
ATOM 11798 N N . ARG B 1 732 ? 146.736 130.588 114.719 1.00 21.43 732 ARG B N 1
ATOM 11799 C CA . ARG B 1 732 ? 145.607 130.854 113.837 1.00 21.43 732 ARG B CA 1
ATOM 11800 C C . ARG B 1 732 ? 146.062 131.075 112.406 1.00 21.43 732 ARG B C 1
ATOM 11801 O O . ARG B 1 732 ? 145.314 130.792 111.468 1.00 21.43 732 ARG B O 1
ATOM 11809 N N . TYR B 1 733 ? 147.267 131.595 112.216 1.00 20.00 733 TYR B N 1
ATOM 11810 C CA . TYR B 1 733 ? 147.841 131.727 110.891 1.00 20.00 733 TYR B CA 1
ATOM 11811 C C . TYR B 1 733 ? 148.569 130.469 110.446 1.00 20.00 733 TYR B C 1
ATOM 11812 O O . TYR B 1 733 ? 149.021 130.400 109.303 1.00 20.00 733 TYR B O 1
ATOM 11821 N N . ALA B 1 734 ? 148.679 129.462 111.301 1.00 15.81 734 ALA B N 1
ATOM 11822 C CA . ALA B 1 734 ? 149.332 128.239 110.872 1.00 15.81 734 ALA B CA 1
ATOM 11823 C C . ALA B 1 734 ? 148.331 127.209 110.373 1.00 15.81 734 ALA B C 1
ATOM 11824 O O . ALA B 1 734 ? 148.564 126.581 109.344 1.00 15.81 734 ALA B O 1
ATOM 11826 N N . VAL B 1 735 ? 147.216 127.017 111.081 1.00 16.63 735 VAL B N 1
ATOM 11827 C CA . VAL B 1 735 ? 146.199 126.098 110.580 1.00 16.63 735 VAL B CA 1
ATOM 11828 C C . VAL B 1 735 ? 145.495 126.688 109.366 1.00 16.63 735 VAL B C 1
ATOM 11829 O O . VAL B 1 735 ? 145.227 125.979 108.394 1.00 16.63 735 VAL B O 1
ATOM 11833 N N . SER B 1 736 ? 145.194 127.986 109.384 1.00 18.13 736 SER B N 1
ATOM 11834 C CA . SER B 1 736 ? 144.515 128.583 108.239 1.00 18.13 736 SER B CA 1
ATOM 11835 C C . SER B 1 736 ? 145.359 128.466 106.984 1.00 18.13 736 SER B C 1
ATOM 11836 O O . SER B 1 736 ? 144.843 128.139 105.912 1.00 18.13 736 SER B O 1
ATOM 11839 N N . ALA B 1 737 ? 146.657 128.714 107.095 1.00 18.35 737 ALA B N 1
ATOM 11840 C CA . ALA B 1 737 ? 147.553 128.652 105.952 1.00 18.35 737 ALA B CA 1
ATOM 11841 C C . ALA B 1 737 ? 148.206 127.293 105.786 1.00 18.35 737 ALA B C 1
ATOM 11842 O O . ALA B 1 737 ? 149.190 127.184 105.054 1.00 18.35 737 ALA B O 1
ATOM 11844 N N . ALA B 1 738 ? 147.710 126.264 106.468 1.00 16.01 738 ALA B N 1
ATOM 11845 C CA . ALA B 1 738 ? 148.098 124.898 106.168 1.00 16.01 738 ALA B CA 1
ATOM 11846 C C . ALA B 1 738 ? 146.933 124.045 105.715 1.00 16.01 738 ALA B C 1
ATOM 11847 O O . ALA B 1 738 ? 147.160 122.987 105.128 1.00 16.01 738 ALA B O 1
ATOM 11849 N N . LEU B 1 739 ? 145.700 124.457 106.001 1.00 16.52 739 LEU B N 1
ATOM 11850 C CA . LEU B 1 739 ? 144.551 123.853 105.343 1.00 16.52 739 LEU B CA 1
ATOM 11851 C C . LEU B 1 739 ? 144.398 124.379 103.927 1.00 16.52 739 LEU B C 1
ATOM 11852 O O . LEU B 1 739 ? 144.050 123.626 103.014 1.00 16.52 739 LEU B O 1
ATOM 11857 N N . TRP B 1 740 ? 144.650 125.672 103.727 1.00 21.45 740 TRP B N 1
ATOM 11858 C CA . TRP B 1 740 ? 144.467 126.267 102.411 1.00 21.45 740 TRP B CA 1
ATOM 11859 C C . TRP B 1 740 ? 145.414 125.656 101.392 1.00 21.45 740 TRP B C 1
ATOM 11860 O O . TRP B 1 740 ? 145.017 125.373 100.259 1.00 21.45 740 TRP B O 1
ATOM 11871 N N . LEU B 1 741 ? 146.674 125.444 101.770 1.00 17.22 741 LEU B N 1
ATOM 11872 C CA . LEU B 1 741 ? 147.597 124.772 100.863 1.00 17.22 741 LEU B CA 1
ATOM 11873 C C . LEU B 1 741 ? 147.263 123.293 100.731 1.00 17.22 741 LEU B C 1
ATOM 11874 O O . LEU B 1 741 ? 147.471 122.702 99.668 1.00 17.22 741 LEU B O 1
ATOM 11879 N N . ALA B 1 742 ? 146.750 122.675 101.795 1.00 15.74 742 ALA B N 1
ATOM 11880 C CA . ALA B 1 742 ? 146.451 121.250 101.732 1.00 15.74 742 ALA B CA 1
ATOM 11881 C C . ALA B 1 742 ? 145.248 120.975 100.848 1.00 15.74 742 ALA B C 1
ATOM 11882 O O . ALA B 1 742 ? 145.149 119.900 100.250 1.00 15.74 742 ALA B O 1
ATOM 11884 N N . ILE B 1 743 ? 144.315 121.922 100.756 1.00 16.13 743 ILE B N 1
ATOM 11885 C CA . ILE B 1 743 ? 143.174 121.732 99.868 1.00 16.13 743 ILE B CA 1
ATOM 11886 C C . ILE B 1 743 ? 143.469 122.291 98.485 1.00 16.13 743 ILE B C 1
ATOM 11887 O O . ILE B 1 743 ? 142.876 121.854 97.498 1.00 16.13 743 ILE B O 1
ATOM 11892 N N . GLY B 1 744 ? 144.384 123.251 98.379 1.00 19.99 744 GLY B N 1
ATOM 11893 C CA . GLY B 1 744 ? 144.773 123.734 97.064 1.00 19.99 744 GLY B CA 1
ATOM 11894 C C . GLY B 1 744 ? 145.494 122.679 96.249 1.00 19.99 744 GLY B C 1
ATOM 11895 O O . GLY B 1 744 ? 145.273 122.555 95.045 1.00 19.99 744 GLY B O 1
ATOM 11896 N N . ILE B 1 745 ? 146.369 121.907 96.894 1.00 20.45 745 ILE B N 1
ATOM 11897 C CA . ILE B 1 745 ? 147.060 120.826 96.203 1.00 20.45 745 ILE B CA 1
ATOM 11898 C C . ILE B 1 745 ? 146.084 119.736 95.796 1.00 20.45 745 ILE B C 1
ATOM 11899 O O . ILE B 1 745 ? 146.245 119.115 94.741 1.00 20.45 745 ILE B O 1
ATOM 11904 N N . ILE B 1 746 ? 145.065 119.478 96.617 1.00 19.79 746 ILE B N 1
ATOM 11905 C CA . ILE B 1 746 ? 144.112 118.415 96.313 1.00 19.79 746 ILE B CA 1
ATOM 11906 C C . ILE B 1 746 ? 143.373 118.709 95.018 1.00 19.79 746 ILE B C 1
ATOM 11907 O O . ILE B 1 746 ? 143.194 117.826 94.174 1.00 19.79 746 ILE B O 1
ATOM 11912 N N . GLN B 1 747 ? 142.921 119.953 94.921 1.00 24.84 747 GLN B N 1
ATOM 11913 C CA . GLN B 1 747 ? 142.162 120.433 93.785 1.00 24.84 747 GLN B CA 1
ATOM 11914 C C . GLN B 1 747 ? 142.905 120.298 92.474 1.00 24.84 747 GLN B C 1
ATOM 11915 O O . GLN B 1 747 ? 142.293 120.010 91.471 1.00 24.84 747 GLN B O 1
ATOM 11921 N N . VAL B 1 748 ? 144.215 120.508 92.469 1.00 25.49 748 VAL B N 1
ATOM 11922 C CA . VAL B 1 748 ? 144.969 120.386 91.225 1.00 25.49 748 VAL B CA 1
ATOM 11923 C C . VAL B 1 748 ? 144.894 118.957 90.695 1.00 25.49 748 VAL B C 1
ATOM 11924 O O . VAL B 1 748 ? 144.316 118.694 89.628 1.00 25.49 748 VAL B O 1
ATOM 11928 N N . VAL B 1 749 ? 145.477 118.038 91.458 1.00 28.51 749 VAL B N 1
ATOM 11929 C CA . VAL B 1 749 ? 145.496 116.624 91.114 1.00 28.51 749 VAL B CA 1
ATOM 11930 C C . VAL B 1 749 ? 144.090 116.126 90.807 1.00 28.51 749 VAL B C 1
ATOM 11931 O O . VAL B 1 749 ? 143.847 115.513 89.763 1.00 28.51 749 VAL B O 1
ATOM 11935 N N . PHE B 1 750 ? 143.158 116.365 91.720 1.00 35.06 750 PHE B N 1
ATOM 11936 C CA . PHE B 1 750 ? 141.791 115.918 91.501 1.00 35.06 750 PHE B CA 1
ATOM 11937 C C . PHE B 1 750 ? 141.214 116.569 90.249 1.00 35.06 750 PHE B C 1
ATOM 11938 O O . PHE B 1 750 ? 140.989 115.895 89.247 1.00 35.06 750 PHE B O 1
ATOM 11946 N N . PHE B 1 751 ? 141.018 117.884 90.307 1.00 34.84 751 PHE B N 1
ATOM 11947 C CA . PHE B 1 751 ? 140.435 118.646 89.208 1.00 34.84 751 PHE B CA 1
ATOM 11948 C C . PHE B 1 751 ? 141.062 118.368 87.852 1.00 34.84 751 PHE B C 1
ATOM 11949 O O . PHE B 1 751 ? 140.407 117.811 86.967 1.00 34.84 751 PHE B O 1
ATOM 11957 N N . ALA B 1 752 ? 142.323 118.770 87.705 1.00 34.50 752 ALA B N 1
ATOM 11958 C CA . ALA B 1 752 ? 143.083 118.605 86.466 1.00 34.50 752 ALA B CA 1
ATOM 11959 C C . ALA B 1 752 ? 142.938 117.219 85.852 1.00 34.50 752 ALA B C 1
ATOM 11960 O O . ALA B 1 752 ? 142.365 117.070 84.772 1.00 34.50 752 ALA B O 1
ATOM 11962 N N . VAL B 1 753 ? 143.440 116.211 86.558 1.00 43.85 753 VAL B N 1
ATOM 11963 C CA . VAL B 1 753 ? 143.370 114.832 86.090 1.00 43.85 753 VAL B CA 1
ATOM 11964 C C . VAL B 1 753 ? 141.953 114.423 85.694 1.00 43.85 753 VAL B C 1
ATOM 11965 O O . VAL B 1 753 ? 141.734 113.926 84.582 1.00 43.85 753 VAL B O 1
ATOM 11969 N N . PHE B 1 754 ? 140.987 114.667 86.578 1.00 53.49 754 PHE B N 1
ATOM 11970 C CA . PHE B 1 754 ? 139.613 114.277 86.279 1.00 53.49 754 PHE B CA 1
ATOM 11971 C C . PHE B 1 754 ? 139.099 114.895 84.988 1.00 53.49 754 PHE B C 1
ATOM 11972 O O . PHE B 1 754 ? 138.602 114.187 84.115 1.00 53.49 754 PHE B O 1
ATOM 11980 N N . TYR B 1 755 ? 139.252 116.207 84.845 1.00 57.81 755 TYR B N 1
ATOM 11981 C CA . TYR B 1 755 ? 138.748 116.880 83.652 1.00 57.81 755 TYR B CA 1
ATOM 11982 C C . TYR B 1 755 ? 139.520 116.559 82.380 1.00 57.81 755 TYR B C 1
ATOM 11983 O O . TYR B 1 755 ? 138.987 116.665 81.276 1.00 57.81 755 TYR B O 1
ATOM 11992 N N . GLU B 1 756 ? 140.768 116.133 82.541 1.00 69.52 756 GLU B N 1
ATOM 11993 C CA . GLU B 1 756 ? 141.607 115.776 81.409 1.00 69.52 756 GLU B CA 1
ATOM 11994 C C . GLU B 1 756 ? 141.143 114.416 80.912 1.00 69.52 756 GLU B C 1
ATOM 11995 O O . GLU B 1 756 ? 141.125 114.159 79.709 1.00 69.52 756 GLU B O 1
ATOM 12001 N N . ARG B 1 757 ? 140.764 113.546 81.843 1.00 74.07 757 ARG B N 1
ATOM 12002 C CA . ARG B 1 757 ? 140.296 112.219 81.475 1.00 74.07 757 ARG B CA 1
ATOM 12003 C C . ARG B 1 757 ? 138.911 112.492 80.893 1.00 74.07 757 ARG B C 1
ATOM 12004 O O . ARG B 1 757 ? 138.664 112.180 79.727 1.00 74.07 757 ARG B O 1
ATOM 12006 N N . PHE B 1 758 ? 138.020 113.083 81.689 1.00 71.18 758 PHE B N 1
ATOM 12007 C CA . PHE B 1 758 ? 136.663 113.353 81.217 1.00 71.18 758 PHE B CA 1
ATOM 12008 C C . PHE B 1 758 ? 135.511 114.355 81.130 1.00 71.18 758 PHE B C 1
ATOM 12009 O O . PHE B 1 758 ? 134.468 114.083 80.539 1.00 71.18 758 PHE B O 1
ATOM 12011 N N . ILE B 1 759 ? 135.730 115.518 81.735 1.00 66.29 759 ILE B N 1
ATOM 12012 C CA . ILE B 1 759 ? 134.735 116.573 81.840 1.00 66.29 759 ILE B CA 1
ATOM 12013 C C . ILE B 1 759 ? 135.544 117.513 80.962 1.00 66.29 759 ILE B C 1
ATOM 12014 O O . ILE B 1 759 ? 136.707 117.238 80.651 1.00 66.29 759 ILE B O 1
ATOM 12016 N N . GLU B 1 760 ? 134.934 118.612 80.539 1.00 71.70 760 GLU B N 1
ATOM 12017 C CA . GLU B 1 760 ? 135.611 119.518 79.629 1.00 71.70 760 GLU B CA 1
ATOM 12018 C C . GLU B 1 760 ? 136.916 120.132 80.119 1.00 71.70 760 GLU B C 1
ATOM 12019 O O . GLU B 1 760 ? 137.085 120.433 81.302 1.00 71.70 760 GLU B O 1
ATOM 12025 N N . ASP B 1 761 ? 137.854 120.287 79.187 1.00 65.72 761 ASP B N 1
ATOM 12026 C CA . ASP B 1 761 ? 139.055 121.099 79.361 1.00 65.72 761 ASP B CA 1
ATOM 12027 C C . ASP B 1 761 ? 138.948 122.267 78.389 1.00 65.72 761 ASP B C 1
ATOM 12028 O O . ASP B 1 761 ? 139.259 122.120 77.204 1.00 65.72 761 ASP B O 1
ATOM 12030 N N . LYS B 1 762 ? 138.505 123.422 78.891 1.00 62.91 762 LYS B N 1
ATOM 12031 C CA . LYS B 1 762 ? 138.126 124.522 78.009 1.00 62.91 762 LYS B CA 1
ATOM 12032 C C . LYS B 1 762 ? 139.296 124.994 77.156 1.00 62.91 762 LYS B C 1
ATOM 12033 O O . LYS B 1 762 ? 139.104 125.403 76.006 1.00 62.91 762 LYS B O 1
ATOM 12039 N N . ILE B 1 763 ? 140.513 124.955 77.698 1.00 61.46 763 ILE B N 1
ATOM 12040 C CA . ILE B 1 763 ? 141.672 125.421 76.942 1.00 61.46 763 ILE B CA 1
ATOM 12041 C C . ILE B 1 763 ? 141.879 124.561 75.704 1.00 61.46 763 ILE B C 1
ATOM 12042 O O . ILE B 1 763 ? 141.996 125.073 74.587 1.00 61.46 763 ILE B O 1
ATOM 12047 N N . ARG B 1 764 ? 141.907 123.238 75.877 1.00 62.28 764 ARG B N 1
ATOM 12048 C CA . ARG B 1 764 ? 142.145 122.351 74.744 1.00 62.28 764 ARG B CA 1
ATOM 12049 C C . ARG B 1 764 ? 140.981 122.341 73.763 1.00 62.28 764 ARG B C 1
ATOM 12050 O O . ARG B 1 764 ? 141.144 121.864 72.638 1.00 62.28 764 ARG B O 1
ATOM 12052 N N . GLN B 1 765 ? 139.812 122.838 74.165 1.00 64.50 765 GLN B N 1
ATOM 12053 C CA . GLN B 1 765 ? 138.721 123.000 73.211 1.00 64.50 765 GLN B CA 1
ATOM 12054 C C . GLN B 1 765 ? 138.968 124.193 72.301 1.00 64.50 765 GLN B C 1
ATOM 12055 O O . GLN B 1 765 ? 138.717 124.123 71.093 1.00 64.50 765 GLN B O 1
ATOM 12061 N N . PHE B 1 766 ? 139.465 125.296 72.861 1.00 59.78 766 PHE B N 1
ATOM 12062 C CA . PHE B 1 766 ? 139.680 126.498 72.067 1.00 59.78 766 PHE B CA 1
ATOM 12063 C C . PHE B 1 766 ? 140.770 126.302 71.026 1.00 59.78 766 PHE B C 1
ATOM 12064 O O . PHE B 1 766 ? 140.701 126.890 69.944 1.00 59.78 766 PHE B O 1
ATOM 12072 N N . VAL B 1 767 ? 141.791 125.502 71.334 1.00 63.94 767 VAL B N 1
ATOM 12073 C CA . VAL B 1 767 ? 142.820 125.215 70.340 1.00 63.94 767 VAL B CA 1
ATOM 12074 C C . VAL B 1 767 ? 142.217 124.473 69.158 1.00 63.94 767 VAL B C 1
ATOM 12075 O O . VAL B 1 767 ? 142.523 124.769 67.997 1.00 63.94 767 VAL B O 1
ATOM 12079 N N . ASP B 1 768 ? 141.351 123.497 69.431 1.00 68.40 768 ASP B N 1
ATOM 12080 C CA . ASP B 1 768 ? 140.697 122.750 68.365 1.00 68.40 768 ASP B CA 1
ATOM 12081 C C . ASP B 1 768 ? 139.557 123.533 67.728 1.00 68.40 768 ASP B C 1
ATOM 12082 O O . ASP B 1 768 ? 139.332 123.403 66.522 1.00 68.40 768 ASP B O 1
ATOM 12084 N N . LEU B 1 769 ? 138.832 124.338 68.506 1.00 66.95 769 LEU B N 1
ATOM 12085 C CA . LEU B 1 769 ? 137.731 125.114 67.942 1.00 66.95 769 LEU B CA 1
ATOM 12086 C C . LEU B 1 769 ? 138.204 125.982 66.788 1.00 66.95 769 LEU B C 1
ATOM 12087 O O . LEU B 1 769 ? 137.477 126.178 65.809 1.00 66.95 769 LEU B O 1
ATOM 12092 N N . CYS B 1 770 ? 139.422 126.509 66.880 1.00 74.06 770 CYS B N 1
ATOM 12093 C CA . CYS B 1 770 ? 139.973 127.270 65.769 1.00 74.06 770 CYS B CA 1
ATOM 12094 C C . CYS B 1 770 ? 140.185 126.388 64.547 1.00 74.06 770 CYS B C 1
ATOM 12095 O O . CYS B 1 770 ? 139.999 126.846 63.415 1.00 74.06 770 CYS B O 1
ATOM 12098 N N . SER B 1 771 ? 140.561 125.125 64.751 1.00 76.63 771 SER B N 1
ATOM 12099 C CA . SER B 1 771 ? 140.776 124.228 63.622 1.00 76.63 771 SER B CA 1
ATOM 12100 C C . SER B 1 771 ? 139.478 123.922 62.887 1.00 76.63 771 SER B C 1
ATOM 12101 O O . SER B 1 771 ? 139.502 123.639 61.685 1.00 76.63 771 SER B O 1
ATOM 12104 N N . MET B 1 772 ? 138.343 123.964 63.582 1.00 75.06 772 MET B N 1
ATOM 12105 C CA . MET B 1 772 ? 137.069 123.700 62.929 1.00 75.06 772 MET B CA 1
ATOM 12106 C C . MET B 1 772 ? 136.422 124.966 62.391 1.00 75.06 772 MET B C 1
ATOM 12107 O O . MET B 1 772 ? 135.272 124.919 61.945 1.00 75.06 772 MET B O 1
ATOM 12112 N N . SER B 1 773 ? 137.120 126.100 62.450 1.00 75.46 773 SER B N 1
ATOM 12113 C CA . SER B 1 773 ? 136.650 127.337 61.838 1.00 75.46 773 SER B CA 1
ATOM 12114 C C . SER B 1 773 ? 137.788 128.113 61.187 1.00 75.46 773 SER B C 1
ATOM 12115 O O . SER B 1 773 ? 137.664 129.322 60.988 1.00 75.46 773 SER B O 1
ATOM 12118 N N . ASN B 1 774 ? 138.900 127.437 60.891 1.00 77.19 774 ASN B N 1
ATOM 12119 C CA . ASN B 1 774 ? 140.108 127.967 60.254 1.00 77.19 774 ASN B CA 1
ATOM 12120 C C . ASN B 1 774 ? 140.440 129.408 60.640 1.00 77.19 774 ASN B C 1
ATOM 12121 O O . ASN B 1 774 ? 140.756 130.234 59.778 1.00 77.19 774 ASN B O 1
ATOM 12126 N N . ILE B 1 775 ? 140.414 129.703 61.936 1.00 74.90 775 ILE B N 1
ATOM 12127 C CA . ILE B 1 775 ? 140.799 131.004 62.454 1.00 74.90 775 ILE B CA 1
ATOM 12128 C C . ILE B 1 775 ? 142.197 130.897 63.051 1.00 74.90 775 ILE B C 1
ATOM 12129 O O . ILE B 1 775 ? 142.655 129.822 63.446 1.00 74.90 775 ILE B O 1
ATOM 12134 N N . SER B 1 776 ? 142.900 132.024 63.090 1.00 70.61 776 SER B N 1
ATOM 12135 C CA . SER B 1 776 ? 144.212 132.121 63.709 1.00 70.61 776 SER B CA 1
ATOM 12136 C C . SER B 1 776 ? 144.193 133.246 64.729 1.00 70.61 776 SER B C 1
ATOM 12137 O O . SER B 1 776 ? 143.614 134.305 64.481 1.00 70.61 776 SER B O 1
ATOM 12140 N N . VAL B 1 777 ? 144.840 133.021 65.869 1.00 62.70 777 VAL B N 1
ATOM 12141 C CA . VAL B 1 777 ? 144.882 133.989 66.959 1.00 62.70 777 VAL B CA 1
ATOM 12142 C C . VAL B 1 777 ? 146.300 134.522 67.066 1.00 62.70 777 VAL B C 1
ATOM 12143 O O . VAL B 1 777 ? 147.253 133.745 67.152 1.00 62.70 777 VAL B O 1
ATOM 12147 N N . PHE B 1 778 ? 146.439 135.842 67.076 1.00 57.44 778 PHE B N 1
ATOM 12148 C CA . PHE B 1 778 ? 147.734 136.506 67.088 1.00 57.44 778 PHE B CA 1
ATOM 12149 C C . PHE B 1 778 ? 147.805 137.433 68.291 1.00 57.44 778 PHE B C 1
ATOM 12150 O O . PHE B 1 778 ? 146.975 138.335 68.428 1.00 57.44 778 PHE B O 1
ATOM 12158 N N . LEU B 1 779 ? 148.794 137.219 69.155 1.00 55.38 779 LEU B N 1
ATOM 12159 C CA . LEU B 1 779 ? 148.935 137.984 70.385 1.00 55.38 779 LEU B CA 1
ATOM 12160 C C . LEU B 1 779 ? 150.284 138.678 70.420 1.00 55.38 779 LEU B C 1
ATOM 12161 O O . LEU B 1 779 ? 151.240 138.244 69.779 1.00 55.38 779 LEU B O 1
ATOM 12166 N N . LEU B 1 780 ? 150.353 139.763 71.187 1.00 55.15 780 LEU B N 1
ATOM 12167 C CA . LEU B 1 780 ? 151.612 140.423 71.500 1.00 55.15 780 LEU B CA 1
ATOM 12168 C C . LEU B 1 780 ? 151.641 140.732 72.985 1.00 55.15 780 LEU B C 1
ATOM 12169 O O . LEU B 1 780 ? 150.851 141.547 73.467 1.00 55.15 780 LEU B O 1
ATOM 12174 N N . SER B 1 781 ? 152.559 140.094 73.705 1.00 58.86 781 SER B N 1
ATOM 12175 C CA . SER B 1 781 ? 152.582 140.219 75.156 1.00 58.86 781 SER B CA 1
ATOM 12176 C C . SER B 1 781 ? 153.108 141.576 75.592 1.00 58.86 781 SER B C 1
ATOM 12177 O O . SER B 1 781 ? 152.390 142.342 76.242 1.00 58.86 781 SER B O 1
ATOM 12180 N N . HIS B 1 782 ? 154.359 141.900 75.257 1.00 63.24 782 HIS B N 1
ATOM 12181 C CA . HIS B 1 782 ? 154.958 143.142 75.729 1.00 63.24 782 HIS B CA 1
ATOM 12182 C C . HIS B 1 782 ? 155.159 144.149 74.603 1.00 63.24 782 HIS B C 1
ATOM 12183 O O . HIS B 1 782 ? 154.473 145.170 74.564 1.00 63.24 782 HIS B O 1
ATOM 12190 N N . LYS B 1 783 ? 156.088 143.903 73.687 1.00 63.73 783 LYS B N 1
ATOM 12191 C CA . LYS B 1 783 ? 156.146 144.688 72.464 1.00 63.73 783 LYS B CA 1
ATOM 12192 C C . LYS B 1 783 ? 156.673 143.843 71.320 1.00 63.73 783 LYS B C 1
ATOM 12193 O O . LYS B 1 783 ? 156.517 144.201 70.151 1.00 63.73 783 LYS B O 1
ATOM 12195 N N . CYS B 1 784 ? 157.330 142.735 71.654 1.00 63.00 784 CYS B N 1
ATOM 12196 C CA . CYS B 1 784 ? 157.979 141.915 70.643 1.00 63.00 784 CYS B CA 1
ATOM 12197 C C . CYS B 1 784 ? 157.907 140.425 70.944 1.00 63.00 784 CYS B C 1
ATOM 12198 O O . CYS B 1 784 ? 158.659 139.654 70.338 1.00 63.00 784 CYS B O 1
ATOM 12201 N N . PHE B 1 785 ? 157.057 139.994 71.866 1.00 64.07 785 PHE B N 1
ATOM 12202 C CA . PHE B 1 785 ? 156.941 138.589 72.219 1.00 64.07 785 PHE B CA 1
ATOM 12203 C C . PHE B 1 785 ? 155.469 138.212 72.196 1.00 64.07 785 PHE B C 1
ATOM 12204 O O . PHE B 1 785 ? 154.658 138.842 72.879 1.00 64.07 785 PHE B O 1
ATOM 12212 N N . GLY B 1 786 ? 155.123 137.195 71.410 1.00 65.99 786 GLY B N 1
ATOM 12213 C CA . GLY B 1 786 ? 153.727 136.897 71.150 1.00 65.99 786 GLY B CA 1
ATOM 12214 C C . GLY B 1 786 ? 153.357 135.441 71.315 1.00 65.99 786 GLY B C 1
ATOM 12215 O O . GLY B 1 786 ? 153.969 134.743 72.123 1.00 65.99 786 GLY B O 1
ATOM 12216 N N . TYR B 1 787 ? 152.362 134.967 70.566 1.00 65.72 787 TYR B N 1
ATOM 12217 C CA . TYR B 1 787 ? 151.869 133.601 70.721 1.00 65.72 787 TYR B CA 1
ATOM 12218 C C . TYR B 1 787 ? 151.383 133.080 69.370 1.00 65.72 787 TYR B C 1
ATOM 12219 O O . TYR B 1 787 ? 151.705 133.640 68.320 1.00 65.72 787 TYR B O 1
ATOM 12228 N N . TYR B 1 788 ? 150.601 132.004 69.401 1.00 71.16 788 TYR B N 1
ATOM 12229 C CA . TYR B 1 788 ? 150.590 131.029 68.318 1.00 71.16 788 TYR B CA 1
ATOM 12230 C C . TYR B 1 788 ? 149.954 131.578 67.049 1.00 71.16 788 TYR B C 1
ATOM 12231 O O . TYR B 1 788 ? 149.596 132.749 66.948 1.00 71.16 788 TYR B O 1
ATOM 12240 N N . ILE B 1 789 ? 149.878 130.711 66.038 1.00 75.80 789 ILE B N 1
ATOM 12241 C CA . ILE B 1 789 ? 149.296 131.056 64.749 1.00 75.80 789 ILE B CA 1
ATOM 12242 C C . ILE B 1 789 ? 148.266 130.038 64.264 1.00 75.80 789 ILE B C 1
ATOM 12243 O O . ILE B 1 789 ? 147.353 130.390 63.508 1.00 75.80 789 ILE B O 1
ATOM 12248 N N . HIS B 1 790 ? 148.375 128.780 64.697 1.00 81.22 790 HIS B N 1
ATOM 12249 C CA . HIS B 1 790 ? 147.557 127.703 64.131 1.00 81.22 790 HIS B CA 1
ATOM 12250 C C . HIS B 1 790 ? 147.780 127.620 62.616 1.00 81.22 790 HIS B C 1
ATOM 12251 O O . HIS B 1 790 ? 146.891 127.876 61.804 1.00 81.22 790 HIS B O 1
ATOM 12258 N N . GLY B 1 791 ? 149.015 127.316 62.234 1.00 89.59 791 GLY B N 1
ATOM 12259 C CA . GLY B 1 791 ? 149.375 127.283 60.830 1.00 89.59 791 GLY B CA 1
ATOM 12260 C C . GLY B 1 791 ? 150.025 125.995 60.367 1.00 89.59 791 GLY B C 1
ATOM 12261 O O . GLY B 1 791 ? 150.004 125.680 59.175 1.00 89.59 791 GLY B O 1
ATOM 12262 N N . ARG B 1 792 ? 150.624 125.253 61.295 1.00 101.86 792 ARG B N 1
ATOM 12263 C CA . ARG B 1 792 ? 151.255 123.977 60.967 1.00 101.86 792 ARG B CA 1
ATOM 12264 C C . ARG B 1 792 ? 150.781 122.873 61.907 1.00 101.86 792 ARG B C 1
ATOM 12265 O O . ARG B 1 792 ? 149.682 122.337 61.750 1.00 101.86 792 ARG B O 1
ATOM 12273 N N . GLY B 1 828 ? 145.076 123.218 65.777 1.00 69.14 828 GLY B N 1
ATOM 12274 C CA . GLY B 1 828 ? 146.429 123.326 65.270 1.00 69.14 828 GLY B CA 1
ATOM 12275 C C . GLY B 1 828 ? 147.431 123.533 66.380 1.00 69.14 828 GLY B C 1
ATOM 12276 O O . GLY B 1 828 ? 147.052 123.759 67.523 1.00 69.14 828 GLY B O 1
ATOM 12277 N N . GLN B 1 829 ? 148.713 123.457 66.044 1.00 72.56 829 GLN B N 1
ATOM 12278 C CA . GLN B 1 829 ? 149.752 123.594 67.050 1.00 72.56 829 GLN B CA 1
ATOM 12279 C C . GLN B 1 829 ? 149.787 125.007 67.618 1.00 72.56 829 GLN B C 1
ATOM 12280 O O . GLN B 1 829 ? 149.481 125.986 66.934 1.00 72.56 829 GLN B O 1
ATOM 12286 N N . THR B 1 830 ? 150.166 125.101 68.888 1.00 72.23 830 THR B N 1
ATOM 12287 C CA . THR B 1 830 ? 150.380 126.367 69.570 1.00 72.23 830 THR B CA 1
ATOM 12288 C C . THR B 1 830 ? 151.864 126.552 69.836 1.00 72.23 830 THR B C 1
ATOM 12289 O O . THR B 1 830 ? 152.560 125.594 70.186 1.00 72.23 830 THR B O 1
ATOM 12293 N N . PHE B 1 831 ? 152.349 127.778 69.661 1.00 71.57 831 PHE B N 1
ATOM 12294 C CA . PHE B 1 831 ? 153.783 127.999 69.768 1.00 71.57 831 PHE B CA 1
ATOM 12295 C C . PHE B 1 831 ? 154.108 129.483 69.768 1.00 71.57 831 PHE B C 1
ATOM 12296 O O . PHE B 1 831 ? 153.529 130.258 69.008 1.00 71.57 831 PHE B O 1
ATOM 12304 N N . GLU B 1 832 ? 155.071 129.852 70.614 1.00 74.20 832 GLU B N 1
ATOM 12305 C CA . GLU B 1 832 ? 155.422 131.240 70.882 1.00 74.20 832 GLU B CA 1
ATOM 12306 C C . GLU B 1 832 ? 156.148 131.861 69.702 1.00 74.20 832 GLU B C 1
ATOM 12307 O O . GLU B 1 832 ? 156.855 131.175 68.963 1.00 74.20 832 GLU B O 1
ATOM 12313 N N . ILE B 1 833 ? 155.995 133.173 69.550 1.00 69.32 833 ILE B N 1
ATOM 12314 C CA . ILE B 1 833 ? 156.637 133.923 68.480 1.00 69.32 833 ILE B CA 1
ATOM 12315 C C . ILE B 1 833 ? 157.396 135.090 69.087 1.00 69.32 833 ILE B C 1
ATOM 12316 O O . ILE B 1 833 ? 156.927 135.715 70.045 1.00 69.32 833 ILE B O 1
ATOM 12321 N N . ALA B 1 834 ? 158.576 135.369 68.547 1.00 66.81 834 ALA B N 1
ATOM 12322 C CA . ALA B 1 834 ? 159.341 136.561 68.878 1.00 66.81 834 ALA B CA 1
ATOM 12323 C C . ALA B 1 834 ? 159.527 137.368 67.603 1.00 66.81 834 ALA B C 1
ATOM 12324 O O . ALA B 1 834 ? 160.032 136.847 66.606 1.00 66.81 834 ALA B O 1
ATOM 12326 N N . ILE B 1 835 ? 159.130 138.634 67.639 1.00 71.28 835 ILE B N 1
ATOM 12327 C CA . ILE B 1 835 ? 159.033 139.459 66.443 1.00 71.28 835 ILE B CA 1
ATOM 12328 C C . ILE B 1 835 ? 160.249 140.362 66.338 1.00 71.28 835 ILE B C 1
ATOM 12329 O O . ILE B 1 835 ? 160.606 141.055 67.299 1.00 71.28 835 ILE B O 1
ATOM 12334 N N . SER B 1 836 ? 160.872 140.363 65.166 1.00 81.44 836 SER B N 1
ATOM 12335 C CA . SER B 1 836 ? 162.035 141.197 64.915 1.00 81.44 836 SER B CA 1
ATOM 12336 C C . SER B 1 836 ? 161.657 142.672 64.931 1.00 81.44 836 SER B C 1
ATOM 12337 O O . SER B 1 836 ? 160.517 143.050 64.655 1.00 81.44 836 SER B O 1
ATOM 12340 N N . ASN B 1 837 ? 162.642 143.511 65.257 1.00 84.32 837 ASN B N 1
ATOM 12341 C CA . ASN B 1 837 ? 162.391 144.941 65.380 1.00 84.32 837 ASN B CA 1
ATOM 12342 C C . ASN B 1 837 ? 161.901 145.548 64.076 1.00 84.32 837 ASN B C 1
ATOM 12343 O O . ASN B 1 837 ? 161.113 146.501 64.095 1.00 84.32 837 ASN B O 1
ATOM 12348 N N . GLN B 1 838 ? 162.358 145.028 62.937 1.00 85.44 838 GLN B N 1
ATOM 12349 C CA . GLN B 1 838 ? 161.920 145.570 61.657 1.00 85.44 838 GLN B CA 1
ATOM 12350 C C . GLN B 1 838 ? 160.427 145.363 61.436 1.00 85.44 838 GLN B C 1
ATOM 12351 O O . GLN B 1 838 ? 159.760 146.241 60.877 1.00 85.44 838 GLN B O 1
ATOM 12357 N N . MET B 1 839 ? 159.883 144.224 61.869 1.00 81.43 839 MET B N 1
ATOM 12358 C CA . MET B 1 839 ? 158.463 143.953 61.669 1.00 81.43 839 MET B CA 1
ATOM 12359 C C . MET B 1 839 ? 157.580 144.802 62.578 1.00 81.43 839 MET B C 1
ATOM 12360 O O . MET B 1 839 ? 156.568 145.345 62.128 1.00 81.43 839 MET B O 1
ATOM 12365 N N . ARG B 1 840 ? 157.937 144.918 63.859 1.00 79.35 840 ARG B N 1
ATOM 12366 C CA . ARG B 1 840 ? 157.152 145.748 64.767 1.00 79.35 840 ARG B CA 1
ATOM 12367 C C . ARG B 1 840 ? 157.077 147.185 64.280 1.00 79.35 840 ARG B C 1
ATOM 12368 O O . ARG B 1 840 ? 156.092 147.882 64.546 1.00 79.35 840 ARG B O 1
ATOM 12376 N N . GLN B 1 841 ? 158.104 147.648 63.571 1.00 85.49 841 GLN B N 1
ATOM 12377 C CA . GLN B 1 841 ? 158.015 148.949 62.922 1.00 85.49 841 GLN B CA 1
ATOM 12378 C C . GLN B 1 841 ? 156.917 148.952 61.867 1.00 85.49 841 GLN B C 1
ATOM 12379 O O . GLN B 1 841 ? 156.163 149.924 61.745 1.00 85.49 841 GLN B O 1
ATOM 12385 N N . HIS B 1 842 ? 156.814 147.868 61.100 1.00 86.74 842 HIS B N 1
ATOM 12386 C CA . HIS B 1 842 ? 155.781 147.766 60.075 1.00 86.74 842 HIS B CA 1
ATOM 12387 C C . HIS B 1 842 ? 154.391 147.689 60.700 1.00 86.74 842 HIS B C 1
ATOM 12388 O O . HIS B 1 842 ? 153.456 148.358 60.245 1.00 86.74 842 HIS B O 1
ATOM 12395 N N . TYR B 1 843 ? 154.243 146.886 61.758 1.00 76.95 843 TYR B N 1
ATOM 12396 C CA . TYR B 1 843 ? 152.939 146.644 62.367 1.00 76.95 843 TYR B CA 1
ATOM 12397 C C . TYR B 1 843 ? 152.343 147.906 62.967 1.00 76.95 843 TYR B C 1
ATOM 12398 O O . TYR B 1 843 ? 151.119 148.012 63.058 1.00 76.95 843 TYR B O 1
ATOM 12407 N N . ASP B 1 844 ? 153.170 148.861 63.375 1.00 80.35 844 ASP B N 1
ATOM 12408 C CA . ASP B 1 844 ? 152.665 150.085 63.979 1.00 80.35 844 ASP B CA 1
ATOM 12409 C C . ASP B 1 844 ? 152.362 151.196 62.987 1.00 80.35 844 ASP B C 1
ATOM 12410 O O . ASP B 1 844 ? 151.720 152.185 63.362 1.00 80.35 844 ASP B O 1
ATOM 12412 N N . ARG B 1 845 ? 152.808 151.063 61.736 1.00 81.78 845 ARG B N 1
ATOM 12413 C CA . ARG B 1 845 ? 152.519 152.076 60.730 1.00 81.78 845 ARG B CA 1
ATOM 12414 C C . ARG B 1 845 ? 151.140 151.893 60.118 1.00 81.78 845 ARG B C 1
ATOM 12415 O O . ARG B 1 845 ? 150.738 152.700 59.275 1.00 81.78 845 ARG B O 1
ATOM 12417 N N . ILE B 1 846 ? 150.426 150.853 60.536 1.00 82.76 846 ILE B N 1
ATOM 12418 C CA . ILE B 1 846 ? 149.092 150.580 60.017 1.00 82.76 846 ILE B CA 1
ATOM 12419 C C . ILE B 1 846 ? 148.112 151.201 61.007 1.00 82.76 846 ILE B C 1
ATOM 12420 O O . ILE B 1 846 ? 146.928 151.359 60.708 1.00 82.76 846 ILE B O 1
ATOM 12425 N N . HIS B 1 847 ? 148.614 151.554 62.187 1.00 80.05 847 HIS B N 1
ATOM 12426 C CA . HIS B 1 847 ? 147.785 152.157 63.222 1.00 80.05 847 HIS B CA 1
ATOM 12427 C C . HIS B 1 847 ? 147.626 153.675 63.197 1.00 80.05 847 HIS B C 1
ATOM 12428 O O . HIS B 1 847 ? 148.333 154.394 63.902 1.00 80.05 847 HIS B O 1
ATOM 12435 N N . GLU B 1 848 ? 146.695 154.154 62.379 1.00 89.77 848 GLU B N 1
ATOM 12436 C CA . GLU B 1 848 ? 146.442 155.583 62.260 1.00 89.77 848 GLU B CA 1
ATOM 12437 C C . GLU B 1 848 ? 145.091 155.903 62.891 1.00 89.77 848 GLU B C 1
ATOM 12438 O O . GLU B 1 848 ? 144.190 156.413 62.225 1.00 89.77 848 GLU B O 1
ATOM 12440 N N . GLU B 1 868 ? 133.919 153.000 57.379 1.00 99.38 868 GLU B N 1
ATOM 12441 C CA . GLU B 1 868 ? 134.811 152.499 56.340 1.00 99.38 868 GLU B CA 1
ATOM 12442 C C . GLU B 1 868 ? 136.240 152.322 56.842 1.00 99.38 868 GLU B C 1
ATOM 12443 O O . GLU B 1 868 ? 137.055 151.660 56.199 1.00 99.38 868 GLU B O 1
ATOM 12449 N N . GLN B 1 869 ? 136.527 152.923 57.992 1.00 96.25 869 GLN B N 1
ATOM 12450 C CA . GLN B 1 869 ? 137.850 152.848 58.597 1.00 96.25 869 GLN B CA 1
ATOM 12451 C C . GLN B 1 869 ? 138.135 151.465 59.170 1.00 96.25 869 GLN B C 1
ATOM 12452 O O . GLN B 1 869 ? 139.289 151.066 59.290 1.00 96.25 869 GLN B O 1
ATOM 12458 N N . SER B 1 870 ? 137.078 150.742 59.527 1.00 92.10 870 SER B N 1
ATOM 12459 C CA . SER B 1 870 ? 137.223 149.404 60.087 1.00 92.10 870 SER B CA 1
ATOM 12460 C C . SER B 1 870 ? 137.607 148.446 58.964 1.00 92.10 870 SER B C 1
ATOM 12461 O O . SER B 1 870 ? 138.706 147.889 58.954 1.00 92.10 870 SER B O 1
ATOM 12463 N N . ILE B 1 871 ? 136.697 148.267 58.012 1.00 84.45 871 ILE B N 1
ATOM 12464 C CA . ILE B 1 871 ? 136.935 147.381 56.878 1.00 84.45 871 ILE B CA 1
ATOM 12465 C C . ILE B 1 871 ? 138.142 147.820 56.055 1.00 84.45 871 ILE B C 1
ATOM 12466 O O . ILE B 1 871 ? 138.925 146.991 55.593 1.00 84.45 871 ILE B O 1
ATOM 12468 N N . LYS B 1 872 ? 138.286 149.129 55.874 1.00 84.44 872 LYS B N 1
ATOM 12469 C CA . LYS B 1 872 ? 139.397 149.684 55.113 1.00 84.44 872 LYS B CA 1
ATOM 12470 C C . LYS B 1 872 ? 140.753 149.347 55.727 1.00 84.44 872 LYS B C 1
ATOM 12471 O O . LYS B 1 872 ? 141.719 149.090 55.010 1.00 84.44 872 LYS B O 1
ATOM 12473 N N . ALA B 1 873 ? 140.822 149.350 57.055 1.00 83.47 873 ALA B N 1
ATOM 12474 C CA . ALA B 1 873 ? 142.070 149.047 57.748 1.00 83.47 873 ALA B CA 1
ATOM 12475 C C . ALA B 1 873 ? 142.109 147.617 58.274 1.00 83.47 873 ALA B C 1
ATOM 12476 O O . ALA B 1 873 ? 143.157 146.970 58.252 1.00 83.47 873 ALA B O 1
ATOM 12478 N N . TYR B 1 874 ? 140.969 147.123 58.747 1.00 82.80 874 TYR B N 1
ATOM 12479 C CA . TYR B 1 874 ? 140.912 145.765 59.272 1.00 82.80 874 TYR B CA 1
ATOM 12480 C C . TYR B 1 874 ? 141.403 144.792 58.216 1.00 82.80 874 TYR B C 1
ATOM 12481 O O . TYR B 1 874 ? 142.169 143.871 58.521 1.00 82.80 874 TYR B O 1
ATOM 12490 N N . HIS B 1 875 ? 140.972 144.965 56.974 1.00 84.41 875 HIS B N 1
ATOM 12491 C CA . HIS B 1 875 ? 141.366 144.039 55.927 1.00 84.41 875 HIS B CA 1
ATOM 12492 C C . HIS B 1 875 ? 142.777 144.294 55.424 1.00 84.41 875 HIS B C 1
ATOM 12493 O O . HIS B 1 875 ? 143.376 143.394 54.831 1.00 84.41 875 HIS B O 1
ATOM 12500 N N . MET B 1 876 ? 143.321 145.492 55.642 1.00 80.26 876 MET B N 1
ATOM 12501 C CA . MET B 1 876 ? 144.716 145.730 55.290 1.00 80.26 876 MET B CA 1
ATOM 12502 C C . MET B 1 876 ? 145.642 144.839 56.106 1.00 80.26 876 MET B C 1
ATOM 12503 O O . MET B 1 876 ? 146.605 144.276 55.572 1.00 80.26 876 MET B O 1
ATOM 12505 N N . MET B 1 877 ? 145.361 144.692 57.401 1.00 80.46 877 MET B N 1
ATOM 12506 C CA . MET B 1 877 ? 146.178 143.826 58.243 1.00 80.46 877 MET B CA 1
ATOM 12507 C C . MET B 1 877 ? 145.854 142.345 58.138 1.00 80.46 877 MET B C 1
ATOM 12508 O O . MET B 1 877 ? 146.682 141.499 58.489 1.00 80.46 877 MET B O 1
ATOM 12513 N N . ASN B 1 878 ? 144.656 142.013 57.661 1.00 82.69 878 ASN B N 1
ATOM 12514 C CA . ASN B 1 878 ? 144.270 140.612 57.561 1.00 82.69 878 ASN B CA 1
ATOM 12515 C C . ASN B 1 878 ? 144.949 140.069 56.312 1.00 82.69 878 ASN B C 1
ATOM 12516 O O . ASN B 1 878 ? 145.258 138.876 56.242 1.00 82.69 878 ASN B O 1
ATOM 12521 N N . LYS B 1 879 ? 145.190 140.923 55.320 1.00 81.29 879 LYS B N 1
ATOM 12522 C CA . LYS B 1 879 ? 145.969 140.513 54.161 1.00 81.29 879 LYS B CA 1
ATOM 12523 C C . LYS B 1 879 ? 147.467 140.607 54.402 1.00 81.29 879 LYS B C 1
ATOM 12524 O O . LYS B 1 879 ? 148.241 140.166 53.547 1.00 81.29 879 LYS B O 1
ATOM 12526 N N . PHE B 1 880 ? 147.892 141.165 55.538 1.00 79.06 880 PHE B N 1
ATOM 12527 C CA . PHE B 1 880 ? 149.312 141.270 55.856 1.00 79.06 880 PHE B CA 1
ATOM 12528 C C . PHE B 1 880 ? 149.794 140.083 56.681 1.00 79.06 880 PHE B C 1
ATOM 12529 O O . PHE B 1 880 ? 150.774 139.430 56.315 1.00 79.06 880 PHE B O 1
ATOM 12537 N N . LEU B 1 881 ? 149.130 139.799 57.800 1.00 71.30 881 LEU B N 1
ATOM 12538 C CA . LEU B 1 881 ? 149.496 138.624 58.575 1.00 71.30 881 LEU B CA 1
ATOM 12539 C C . LEU B 1 881 ? 149.315 137.344 57.778 1.00 71.30 881 LEU B C 1
ATOM 12540 O O . LEU B 1 881 ? 150.072 136.391 57.979 1.00 71.30 881 LEU B O 1
ATOM 12545 N N . GLY B 1 882 ? 148.340 137.304 56.870 1.00 78.22 882 GLY B N 1
ATOM 12546 C CA . GLY B 1 882 ? 148.278 136.209 55.923 1.00 78.22 882 GLY B CA 1
ATOM 12547 C C . GLY B 1 882 ? 149.384 136.228 54.893 1.00 78.22 882 GLY B C 1
ATOM 12548 O O . GLY B 1 882 ? 149.728 135.177 54.347 1.00 78.22 882 GLY B O 1
ATOM 12549 N N . SER B 1 883 ? 149.948 137.401 54.615 1.00 81.71 883 SER B N 1
ATOM 12550 C CA . SER B 1 883 ? 151.092 137.521 53.726 1.00 81.71 883 SER B CA 1
ATOM 12551 C C . SER B 1 883 ? 152.418 137.394 54.457 1.00 81.71 883 SER B C 1
ATOM 12552 O O . SER B 1 883 ? 153.438 137.113 53.820 1.00 81.71 883 SER B O 1
ATOM 12555 N N . PHE B 1 884 ? 152.429 137.607 55.769 1.00 82.31 884 PHE B N 1
ATOM 12556 C CA . PHE B 1 884 ? 153.612 137.399 56.589 1.00 82.31 884 PHE B CA 1
ATOM 12557 C C . PHE B 1 884 ? 153.875 135.919 56.818 1.00 82.31 884 PHE B C 1
ATOM 12558 O O . PHE B 1 884 ? 155.022 135.470 56.762 1.00 82.31 884 PHE B O 1
ATOM 12566 N N . ILE B 1 885 ? 152.817 135.154 57.067 1.00 82.11 885 ILE B N 1
ATOM 12567 C CA . ILE B 1 885 ? 152.981 133.769 57.483 1.00 82.11 885 ILE B CA 1
ATOM 12568 C C . ILE B 1 885 ? 153.085 132.861 56.269 1.00 82.11 885 ILE B C 1
ATOM 12569 O O . ILE B 1 885 ? 154.010 132.049 56.161 1.00 82.11 885 ILE B O 1
ATOM 12574 N N . ASP B 1 886 ? 152.142 132.980 55.342 1.00 89.33 886 ASP B N 1
ATOM 12575 C CA . ASP B 1 886 ? 152.351 132.463 53.998 1.00 89.33 886 ASP B CA 1
ATOM 12576 C C . ASP B 1 886 ? 153.514 133.221 53.376 1.00 89.33 886 ASP B C 1
ATOM 12577 O O . ASP B 1 886 ? 153.421 134.433 53.156 1.00 89.33 886 ASP B O 1
ATOM 12582 N N . HIS B 1 887 ? 154.608 132.518 53.110 1.00 90.63 887 HIS B N 1
ATOM 12583 C CA . HIS B 1 887 ? 155.819 133.160 52.615 1.00 90.63 887 HIS B CA 1
ATOM 12584 C C . HIS B 1 887 ? 155.577 133.971 51.345 1.00 90.63 887 HIS B C 1
ATOM 12585 O O . HIS B 1 887 ? 155.536 135.203 51.383 1.00 90.63 887 HIS B O 1
ATOM 12592 N N . GLU B 1 891 ? 159.329 140.479 52.889 1.00 74.13 891 GLU B N 1
ATOM 12593 C CA . GLU B 1 891 ? 160.715 140.553 53.336 1.00 74.13 891 GLU B CA 1
ATOM 12594 C C . GLU B 1 891 ? 160.826 140.469 54.852 1.00 74.13 891 GLU B C 1
ATOM 12595 O O . GLU B 1 891 ? 161.594 141.207 55.465 1.00 74.13 891 GLU B O 1
ATOM 12597 N N . MET B 1 892 ? 160.052 139.565 55.452 1.00 83.67 892 MET B N 1
ATOM 12598 C CA . MET B 1 892 ? 160.108 139.325 56.889 1.00 83.67 892 MET B CA 1
ATOM 12599 C C . MET B 1 892 ? 160.646 137.935 57.204 1.00 83.67 892 MET B C 1
ATOM 12600 O O . MET B 1 892 ? 161.639 137.817 57.928 1.00 83.67 892 MET B O 1
ATOM 12605 N N . ASP B 1 893 ? 160.027 136.881 56.673 1.00 84.59 893 ASP B N 1
ATOM 12606 C CA . ASP B 1 893 ? 160.607 135.539 56.635 1.00 84.59 893 ASP B CA 1
ATOM 12607 C C . ASP B 1 893 ? 160.947 135.026 58.040 1.00 84.59 893 ASP B C 1
ATOM 12608 O O . ASP B 1 893 ? 162.107 134.830 58.402 1.00 84.59 893 ASP B O 1
ATOM 12610 N N . TYR B 1 894 ? 159.895 134.827 58.828 1.00 80.42 894 TYR B N 1
ATOM 12611 C CA . TYR B 1 894 ? 160.024 134.128 60.099 1.00 80.42 894 TYR B CA 1
ATOM 12612 C C . TYR B 1 894 ? 160.587 132.724 59.884 1.00 80.42 894 TYR B C 1
ATOM 12613 O O . TYR B 1 894 ? 160.506 132.157 58.794 1.00 80.42 894 TYR B O 1
ATOM 12622 N N . PHE B 1 895 ? 161.158 132.153 60.943 1.00 79.45 895 PHE B N 1
ATOM 12623 C CA . PHE B 1 895 ? 161.589 130.764 60.898 1.00 79.45 895 PHE B CA 1
ATOM 12624 C C . PHE B 1 895 ? 161.315 130.089 62.234 1.00 79.45 895 PHE B C 1
ATOM 12625 O O . PHE B 1 895 ? 161.310 130.727 63.288 1.00 79.45 895 PHE B O 1
ATOM 12633 N N . ILE B 1 896 ? 161.106 128.780 62.174 1.00 77.44 896 ILE B N 1
ATOM 12634 C CA . ILE B 1 896 ? 160.733 127.975 63.330 1.00 77.44 896 ILE B CA 1
ATOM 12635 C C . ILE B 1 896 ? 161.988 127.435 64.000 1.00 77.44 896 ILE B C 1
ATOM 12636 O O . ILE B 1 896 ? 163.027 127.246 63.362 1.00 77.44 896 ILE B O 1
ATOM 12641 N N . LYS B 1 897 ? 161.889 127.179 65.299 1.00 73.94 897 LYS B N 1
ATOM 12642 C CA . LYS B 1 897 ? 163.004 126.660 66.076 1.00 73.94 897 LYS B CA 1
ATOM 12643 C C . LYS B 1 897 ? 162.432 125.952 67.300 1.00 73.94 897 LYS B C 1
ATOM 12644 O O . LYS B 1 897 ? 161.235 125.648 67.344 1.00 73.94 897 LYS B O 1
ATOM 12646 N N . ASP B 1 898 ? 163.284 125.682 68.288 1.00 76.97 898 ASP B N 1
ATOM 12647 C CA . ASP B 1 898 ? 162.864 124.971 69.487 1.00 76.97 898 ASP B CA 1
ATOM 12648 C C . ASP B 1 898 ? 163.674 125.440 70.687 1.00 76.97 898 ASP B C 1
ATOM 12649 O O . ASP B 1 898 ? 164.868 125.722 70.567 1.00 76.97 898 ASP B O 1
ATOM 12654 N N . LYS B 1 899 ? 163.016 125.514 71.839 1.00 78.65 899 LYS B N 1
ATOM 12655 C CA . LYS B 1 899 ? 163.674 125.888 73.080 1.00 78.65 899 LYS B CA 1
ATOM 12656 C C . LYS B 1 899 ? 164.480 124.716 73.629 1.00 78.65 899 LYS B C 1
ATOM 12657 O O . LYS B 1 899 ? 164.295 123.563 73.236 1.00 78.65 899 LYS B O 1
ATOM 12663 N N . LEU B 1 900 ? 165.386 125.024 74.552 1.00 84.35 900 LEU B N 1
ATOM 12664 C CA . LEU B 1 900 ? 166.229 124.016 75.177 1.00 84.35 900 LEU B CA 1
ATOM 12665 C C . LEU B 1 900 ? 165.765 123.725 76.599 1.00 84.35 900 LEU B C 1
ATOM 12666 O O . LEU B 1 900 ? 164.854 124.361 77.130 1.00 84.35 900 LEU B O 1
ATOM 12671 N N . LEU B 1 901 ? 166.416 122.736 77.216 1.00 83.39 901 LEU B N 1
ATOM 12672 C CA . LEU B 1 901 ? 166.090 122.379 78.591 1.00 83.39 901 LEU B CA 1
ATOM 12673 C C . LEU B 1 901 ? 166.637 123.386 79.589 1.00 83.39 901 LEU B C 1
ATOM 12674 O O . LEU B 1 901 ? 166.214 123.382 80.750 1.00 83.39 901 LEU B O 1
ATOM 12676 N N . LEU B 1 902 ? 167.575 124.236 79.172 1.00 90.59 902 LEU B N 1
ATOM 12677 C CA . LEU B 1 902 ? 168.076 125.276 80.061 1.00 90.59 902 LEU B CA 1
ATOM 12678 C C . LEU B 1 902 ? 167.247 126.548 79.949 1.00 90.59 902 LEU B C 1
ATOM 12679 O O . LEU B 1 902 ? 167.024 127.239 80.949 1.00 90.59 902 LEU B O 1
ATOM 12681 N N . GLU B 1 903 ? 166.784 126.872 78.741 1.00 86.55 903 GLU B N 1
ATOM 12682 C CA . GLU B 1 903 ? 165.957 128.058 78.555 1.00 86.55 903 GLU B CA 1
ATOM 12683 C C . GLU B 1 903 ? 164.616 127.921 79.252 1.00 86.55 903 GLU B C 1
ATOM 12684 O O . GLU B 1 903 ? 164.058 128.919 79.719 1.00 86.55 903 GLU B O 1
ATOM 12690 N N . ARG B 1 904 ? 164.088 126.702 79.332 1.00 85.42 904 ARG B N 1
ATOM 12691 C CA . ARG B 1 904 ? 162.721 126.487 79.780 1.00 85.42 904 ARG B CA 1
ATOM 12692 C C . ARG B 1 904 ? 162.540 126.704 81.274 1.00 85.42 904 ARG B C 1
ATOM 12693 O O . ARG B 1 904 ? 161.404 126.894 81.723 1.00 85.42 904 ARG B O 1
ATOM 12701 N N . ILE B 1 905 ? 163.616 126.694 82.055 1.00 84.12 905 ILE B N 1
ATOM 12702 C CA . ILE B 1 905 ? 163.528 127.054 83.465 1.00 84.12 905 ILE B CA 1
ATOM 12703 C C . ILE B 1 905 ? 163.929 128.506 83.706 1.00 84.12 905 ILE B C 1
ATOM 12704 O O . ILE B 1 905 ? 163.478 129.105 84.693 1.00 84.12 905 ILE B O 1
ATOM 12709 N N . LEU B 1 906 ? 164.734 129.095 82.825 1.00 88.35 906 LEU B N 1
ATOM 12710 C CA . LEU B 1 906 ? 165.158 130.477 82.977 1.00 88.35 906 LEU B CA 1
ATOM 12711 C C . LEU B 1 906 ? 164.098 131.481 82.548 1.00 88.35 906 LEU B C 1
ATOM 12712 O O . LEU B 1 906 ? 164.187 132.649 82.943 1.00 88.35 906 LEU B O 1
ATOM 12717 N N . GLY B 1 907 ? 163.112 131.066 81.753 1.00 86.87 907 GLY B N 1
ATOM 12718 C CA . GLY B 1 907 ? 162.085 131.977 81.287 1.00 86.87 907 GLY B CA 1
ATOM 12719 C C . GLY B 1 907 ? 162.684 133.150 80.543 1.00 86.87 907 GLY B C 1
ATOM 12720 O O . GLY B 1 907 ? 162.329 134.303 80.796 1.00 86.87 907 GLY B O 1
ATOM 12721 N N . MET B 1 908 ? 163.608 132.860 79.633 1.00 89.69 908 MET B N 1
ATOM 12722 C CA . MET B 1 908 ? 164.442 133.871 79.002 1.00 89.69 908 MET B CA 1
ATOM 12723 C C . MET B 1 908 ? 164.594 133.501 77.529 1.00 89.69 908 MET B C 1
ATOM 12724 O O . MET B 1 908 ? 163.904 132.616 77.017 1.00 89.69 908 MET B O 1
ATOM 12729 N N . GLU B 1 909 ? 165.487 134.199 76.832 1.00 90.79 909 GLU B N 1
ATOM 12730 C CA . GLU B 1 909 ? 165.887 133.849 75.480 1.00 90.79 909 GLU B CA 1
ATOM 12731 C C . GLU B 1 909 ? 167.387 134.067 75.344 1.00 90.79 909 GLU B C 1
ATOM 12732 O O . GLU B 1 909 ? 167.923 135.048 75.863 1.00 90.79 909 GLU B O 1
ATOM 12734 N N . PHE B 1 910 ? 168.067 133.142 74.663 1.00 95.95 910 PHE B N 1
ATOM 12735 C CA . PHE B 1 910 ? 169.488 133.321 74.380 1.00 95.95 910 PHE B CA 1
ATOM 12736 C C . PHE B 1 910 ? 169.742 134.058 73.074 1.00 95.95 910 PHE B C 1
ATOM 12737 O O . PHE B 1 910 ? 170.634 134.911 73.014 1.00 95.95 910 PHE B O 1
ATOM 12745 N N . MET B 1 911 ? 168.990 133.741 72.028 1.00 97.14 911 MET B N 1
ATOM 12746 C CA . MET B 1 911 ? 169.240 134.272 70.695 1.00 97.14 911 MET B CA 1
ATOM 12747 C C . MET B 1 911 ? 168.308 135.447 70.436 1.00 97.14 911 MET B C 1
ATOM 12748 O O . MET B 1 911 ? 167.085 135.311 70.531 1.00 97.14 911 MET B O 1
ATOM 12753 N N . GLU B 1 912 ? 168.891 136.594 70.121 1.00 98.85 912 GLU B N 1
ATOM 12754 C CA . GLU B 1 912 ? 168.135 137.812 69.876 1.00 98.85 912 GLU B CA 1
ATOM 12755 C C . GLU B 1 912 ? 167.678 137.870 68.423 1.00 98.85 912 GLU B C 1
ATOM 12756 O O . GLU B 1 912 ? 168.467 137.602 67.512 1.00 98.85 912 GLU B O 1
ATOM 12762 N N . PRO B 1 913 ? 166.418 138.211 68.187 1.00 93.83 913 PRO B N 1
ATOM 12763 C CA . PRO B 1 913 ? 165.949 138.378 66.811 1.00 93.83 913 PRO B CA 1
ATOM 12764 C C . PRO B 1 913 ? 166.247 139.768 66.279 1.00 93.83 913 PRO B C 1
ATOM 12765 O O . PRO B 1 913 ? 165.819 140.767 66.861 1.00 93.83 913 PRO B O 1
ATOM 12769 N N . MET B 1 914 ? 166.997 139.844 65.182 1.00 100.05 914 MET B N 1
ATOM 12770 C CA . MET B 1 914 ? 167.275 141.111 64.518 1.00 100.05 914 MET B CA 1
ATOM 12771 C C . MET B 1 914 ? 167.103 141.066 63.012 1.00 100.05 914 MET B C 1
ATOM 12772 O O . MET B 1 914 ? 167.076 142.130 62.386 1.00 100.05 914 MET B O 1
ATOM 12777 N N . GLU B 1 915 ? 167.008 139.885 62.408 1.00 94.65 915 GLU B N 1
ATOM 12778 C CA . GLU B 1 915 ? 166.801 139.773 60.972 1.00 94.65 915 GLU B CA 1
ATOM 12779 C C . GLU B 1 915 ? 165.823 138.663 60.598 1.00 94.65 915 GLU B C 1
ATOM 12780 O O . GLU B 1 915 ? 165.521 138.504 59.413 1.00 94.65 915 GLU B O 1
ATOM 12786 N N . LYS B 1 916 ? 165.293 137.913 61.563 1.00 84.88 916 LYS B N 1
ATOM 12787 C CA . LYS B 1 916 ? 164.544 136.711 61.225 1.00 84.88 916 LYS B CA 1
ATOM 12788 C C . LYS B 1 916 ? 163.184 136.610 61.910 1.00 84.88 916 LYS B C 1
ATOM 12789 O O . LYS B 1 916 ? 162.258 136.021 61.345 1.00 84.88 916 LYS B O 1
ATOM 12795 N N . SER B 1 917 ? 163.044 137.171 63.114 1.00 80.78 917 SER B N 1
ATOM 12796 C CA . SER B 1 917 ? 161.806 137.090 63.898 1.00 80.78 917 SER B CA 1
ATOM 12797 C C . SER B 1 917 ? 161.436 135.632 64.194 1.00 80.78 917 SER B C 1
ATOM 12798 O O . SER B 1 917 ? 160.427 135.104 63.734 1.00 80.78 917 SER B O 1
ATOM 12801 N N . ILE B 1 918 ? 162.298 135.002 64.996 1.00 78.10 918 ILE B N 1
ATOM 12802 C CA . ILE B 1 918 ? 162.230 133.563 65.219 1.00 78.10 918 ILE B CA 1
ATOM 12803 C C . ILE B 1 918 ? 160.923 133.150 65.905 1.00 78.10 918 ILE B C 1
ATOM 12804 O O . ILE B 1 918 ? 160.297 133.934 66.626 1.00 78.10 918 ILE B O 1
ATOM 12809 N N . PHE B 1 919 ? 160.501 131.904 65.656 1.00 76.04 919 PHE B N 1
ATOM 12810 C CA . PHE B 1 919 ? 159.342 131.282 66.285 1.00 76.04 919 PHE B CA 1
ATOM 12811 C C . PHE B 1 919 ? 159.786 130.091 67.125 1.00 76.04 919 PHE B C 1
ATOM 12812 O O . PHE B 1 919 ? 160.697 129.354 66.744 1.00 76.04 919 PHE B O 1
ATOM 12820 N N . TYR B 1 920 ? 159.123 129.888 68.262 1.00 76.73 920 TYR B N 1
ATOM 12821 C CA . TYR B 1 920 ? 159.475 128.831 69.205 1.00 76.73 920 TYR B CA 1
ATOM 12822 C C . TYR B 1 920 ? 158.309 127.868 69.353 1.00 76.73 920 TYR B C 1
ATOM 12823 O O . TYR B 1 920 ? 157.212 128.283 69.734 1.00 76.73 920 TYR B O 1
ATOM 12832 N N . ASN B 1 921 ? 158.547 126.588 69.084 1.00 69.31 921 ASN B N 1
ATOM 12833 C CA . ASN B 1 921 ? 157.516 125.573 69.257 1.00 69.31 921 ASN B CA 1
ATOM 12834 C C . ASN B 1 921 ? 157.431 125.187 70.726 1.00 69.31 921 ASN B C 1
ATOM 12835 O O . ASN B 1 921 ? 158.452 124.899 71.353 1.00 69.31 921 ASN B O 1
ATOM 12837 N N . ASP B 1 922 ? 156.218 125.188 71.275 1.00 72.17 922 ASP B N 1
ATOM 12838 C CA . ASP B 1 922 ? 155.988 124.858 72.679 1.00 72.17 922 ASP B CA 1
ATOM 12839 C C . ASP B 1 922 ? 154.652 124.141 72.794 1.00 72.17 922 ASP B C 1
ATOM 12840 O O . ASP B 1 922 ? 153.599 124.761 72.626 1.00 72.17 922 ASP B O 1
ATOM 12842 N N . GLU B 1 923 ? 154.692 122.851 73.102 1.00 73.65 923 GLU B N 1
ATOM 12843 C CA . GLU B 1 923 ? 153.480 122.043 73.142 1.00 73.65 923 GLU B CA 1
ATOM 12844 C C . GLU B 1 923 ? 152.758 122.113 74.481 1.00 73.65 923 GLU B C 1
ATOM 12845 O O . GLU B 1 923 ? 151.746 121.427 74.652 1.00 73.65 923 GLU B O 1
ATOM 12847 N N . GLY B 1 924 ? 153.240 122.914 75.426 1.00 72.16 924 GLY B N 1
ATOM 12848 C CA . GLY B 1 924 ? 152.620 122.966 76.735 1.00 72.16 924 GLY B CA 1
ATOM 12849 C C . GLY B 1 924 ? 151.658 124.118 76.925 1.00 72.16 924 GLY B C 1
ATOM 12850 O O . GLY B 1 924 ? 151.526 124.636 78.036 1.00 72.16 924 GLY B O 1
ATOM 12851 N N . TYR B 1 925 ? 150.978 124.520 75.854 1.00 73.46 925 TYR B N 1
ATOM 12852 C CA . TYR B 1 925 ? 150.014 125.618 75.882 1.00 73.46 925 TYR B CA 1
ATOM 12853 C C . TYR B 1 925 ? 150.610 126.853 76.549 1.00 73.46 925 TYR B C 1
ATOM 12854 O O . TYR B 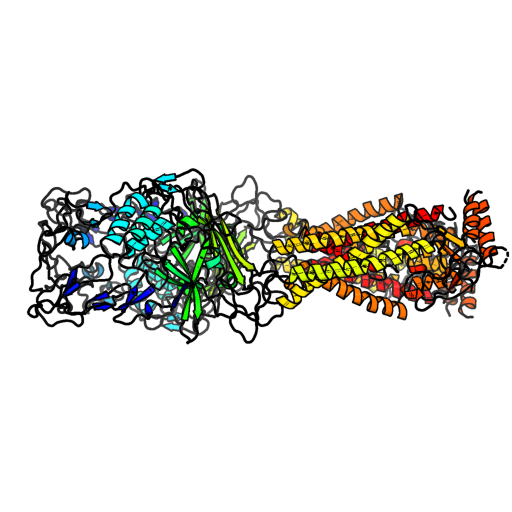1 925 ? 150.165 127.307 77.603 1.00 73.46 925 TYR B O 1
ATOM 12863 N N . SER B 1 926 ? 151.647 127.391 75.906 1.00 71.63 926 SER B N 1
ATOM 12864 C CA . SER B 1 926 ? 152.365 128.523 76.475 1.00 71.63 926 SER B CA 1
ATOM 12865 C C . SER B 1 926 ? 151.502 129.771 76.540 1.00 71.63 926 SER B C 1
ATOM 12866 O O . SER B 1 926 ? 151.719 130.623 77.406 1.00 71.63 926 SER B O 1
ATOM 12869 N N . PHE B 1 927 ? 150.520 129.896 75.654 1.00 63.30 927 PHE B N 1
ATOM 12870 C CA . PHE B 1 927 ? 149.705 131.104 75.597 1.00 63.30 927 PHE B CA 1
ATOM 12871 C C . PHE B 1 927 ? 148.803 131.222 76.811 1.00 63.30 927 PHE B C 1
ATOM 12872 O O . PHE B 1 927 ? 147.984 132.140 76.891 1.00 63.30 927 PHE B O 1
ATOM 12880 N N . SER B 1 928 ? 148.953 130.309 77.764 1.00 58.80 928 SER B N 1
ATOM 12881 C CA . SER B 1 928 ? 148.105 130.280 78.942 1.00 58.80 928 SER B CA 1
ATOM 12882 C C . SER B 1 928 ? 148.580 131.203 80.047 1.00 58.80 928 SER B C 1
ATOM 12883 O O . SER B 1 928 ? 147.956 131.228 81.110 1.00 58.80 928 SER B O 1
ATOM 12886 N N . SER B 1 929 ? 149.662 131.944 79.845 1.00 57.89 929 SER B N 1
ATOM 12887 C CA . SER B 1 929 ? 150.202 132.788 80.901 1.00 57.89 929 SER B CA 1
ATOM 12888 C C . SER B 1 929 ? 149.659 134.204 80.863 1.00 57.89 929 SER B C 1
ATOM 12889 O O . SER B 1 929 ? 150.127 135.044 81.633 1.00 57.89 929 SER B O 1
ATOM 12892 N N . VAL B 1 930 ? 148.708 134.502 79.985 1.00 49.62 930 VAL B N 1
ATOM 12893 C CA . VAL B 1 930 ? 148.079 135.809 79.970 1.00 49.62 930 VAL B CA 1
ATOM 12894 C C . VAL B 1 930 ? 146.609 135.753 80.365 1.00 49.62 930 VAL B C 1
ATOM 12895 O O . VAL B 1 930 ? 146.066 136.764 80.820 1.00 49.62 930 VAL B O 1
ATOM 12899 N N . LEU B 1 931 ? 145.936 134.627 80.170 1.00 45.68 931 LEU B N 1
ATOM 12900 C CA . LEU B 1 931 ? 144.511 134.553 80.478 1.00 45.68 931 LEU B CA 1
ATOM 12901 C C . LEU B 1 931 ? 144.227 133.876 81.820 1.00 45.68 931 LEU B C 1
ATOM 12902 O O . LEU B 1 931 ? 143.502 132.894 81.914 1.00 45.68 931 LEU B O 1
ATOM 12907 N N . TYR B 1 932 ? 144.812 134.413 82.885 1.00 41.05 932 TYR B N 1
ATOM 12908 C CA . TYR B 1 932 ? 144.331 134.255 84.255 1.00 41.05 932 TYR B CA 1
ATOM 12909 C C . TYR B 1 932 ? 144.316 132.805 84.709 1.00 41.05 932 TYR B C 1
ATOM 12910 O O . TYR B 1 932 ? 143.808 132.509 85.791 1.00 41.05 932 TYR B O 1
ATOM 12919 N N . TYR B 1 933 ? 144.846 131.895 83.901 1.00 40.28 933 TYR B N 1
ATOM 12920 C CA . TYR B 1 933 ? 144.833 130.464 84.166 1.00 40.28 933 TYR B CA 1
ATOM 12921 C C . TYR B 1 933 ? 146.210 129.930 84.514 1.00 40.28 933 TYR B C 1
ATOM 12922 O O . TYR B 1 933 ? 146.375 129.243 85.521 1.00 40.28 933 TYR B O 1
ATOM 12931 N N . GLY B 1 934 ? 147.205 130.221 83.691 1.00 39.76 934 GLY B N 1
ATOM 12932 C CA . GLY B 1 934 ? 148.548 129.735 83.885 1.00 39.76 934 GLY B CA 1
ATOM 12933 C C . GLY B 1 934 ? 149.352 130.475 84.913 1.00 39.76 934 GLY B C 1
ATOM 12934 O O . GLY B 1 934 ? 150.530 130.167 85.105 1.00 39.76 934 GLY B O 1
ATOM 12935 N N . ASN B 1 935 ? 148.757 131.458 85.574 1.00 32.54 935 ASN B N 1
ATOM 12936 C CA . ASN B 1 935 ? 149.379 132.163 86.681 1.00 32.54 935 ASN B CA 1
ATOM 12937 C C . ASN B 1 935 ? 148.443 132.191 87.871 1.00 32.54 935 ASN B C 1
ATOM 12938 O O . ASN B 1 935 ? 148.160 133.238 88.449 1.00 32.54 935 ASN B O 1
ATOM 12943 N N . GLU B 1 936 ? 147.963 131.006 88.227 1.00 29.40 936 GLU B N 1
ATOM 12944 C CA . GLU B 1 936 ? 147.054 130.846 89.350 1.00 29.40 936 GLU B CA 1
ATOM 12945 C C . GLU B 1 936 ? 147.793 130.646 90.671 1.00 29.40 936 GLU B C 1
ATOM 12946 O O . GLU B 1 936 ? 147.166 130.450 91.705 1.00 29.40 936 GLU B O 1
ATOM 12952 N N . ALA B 1 937 ? 149.122 130.688 90.637 1.00 21.87 937 ALA B N 1
ATOM 12953 C CA . ALA B 1 937 ? 149.909 130.533 91.851 1.00 21.87 937 ALA B CA 1
ATOM 12954 C C . ALA B 1 937 ? 149.697 131.770 92.707 1.00 21.87 937 ALA B C 1
ATOM 12955 O O . ALA B 1 937 ? 149.391 131.678 93.896 1.00 21.87 937 ALA B O 1
ATOM 12957 N N . THR B 1 938 ? 149.847 132.932 92.083 1.00 22.58 938 THR B N 1
ATOM 12958 C CA . THR B 1 938 ? 149.660 134.199 92.770 1.00 22.58 938 THR B CA 1
ATOM 12959 C C . THR B 1 938 ? 148.233 134.295 93.305 1.00 22.58 938 THR B C 1
ATOM 12960 O O . THR B 1 938 ? 148.014 134.702 94.444 1.00 22.58 938 THR B O 1
ATOM 12964 N N . LEU B 1 939 ? 147.266 133.912 92.478 1.00 23.95 939 LEU B N 1
ATOM 12965 C CA . LEU B 1 939 ? 145.864 133.951 92.873 1.00 23.95 939 LEU B CA 1
ATOM 12966 C C . LEU B 1 939 ? 145.599 133.037 94.065 1.00 23.95 939 LEU B C 1
ATOM 12967 O O . LEU B 1 939 ? 144.854 133.390 94.975 1.00 23.95 939 LEU B O 1
ATOM 12972 N N . LEU B 1 940 ? 146.215 131.861 94.052 1.00 25.21 940 LEU B N 1
ATOM 12973 C CA . LEU B 1 940 ? 146.049 130.899 95.130 1.00 25.21 940 LEU B CA 1
ATOM 12974 C C . LEU B 1 940 ? 146.651 131.436 96.416 1.00 25.21 940 LEU B C 1
ATOM 12975 O O . LEU B 1 940 ? 146.106 131.233 97.496 1.00 25.21 940 LEU B O 1
ATOM 12980 N N . ILE B 1 941 ? 147.779 132.127 96.296 1.00 21.78 941 ILE B N 1
ATOM 12981 C CA . ILE B 1 941 ? 148.445 132.680 97.466 1.00 21.78 941 ILE B CA 1
ATOM 12982 C C . ILE B 1 941 ? 147.848 134.013 97.905 1.00 21.78 941 ILE B C 1
ATOM 12983 O O . ILE B 1 941 ? 147.649 134.245 99.093 1.00 21.78 941 ILE B O 1
ATOM 12988 N N . PHE B 1 942 ? 147.558 134.886 96.947 1.00 23.52 942 PHE B N 1
ATOM 12989 C CA . PHE B 1 942 ? 146.999 136.195 97.267 1.00 23.52 942 PHE B CA 1
ATOM 12990 C C . PHE B 1 942 ? 145.627 136.075 97.900 1.00 23.52 942 PHE B C 1
ATOM 12991 O O . PHE B 1 942 ? 145.228 136.945 98.675 1.00 23.52 942 PHE B O 1
ATOM 12999 N N . ASP B 1 943 ? 144.894 135.015 97.591 1.00 24.15 943 ASP B N 1
ATOM 13000 C CA . ASP B 1 943 ? 143.625 134.771 98.254 1.00 24.15 943 ASP B CA 1
ATOM 13001 C C . ASP B 1 943 ? 143.800 134.133 99.615 1.00 24.15 943 ASP B C 1
ATOM 13002 O O . ASP B 1 943 ? 142.810 133.957 100.325 1.00 24.15 943 ASP B O 1
ATOM 13007 N N . LEU B 1 944 ? 145.023 133.768 99.981 1.00 20.53 944 LEU B N 1
ATOM 13008 C CA . LEU B 1 944 ? 145.306 133.185 101.283 1.00 20.53 944 LEU B CA 1
ATOM 13009 C C . LEU B 1 944 ? 145.765 134.232 102.277 1.00 20.53 944 LEU B C 1
ATOM 13010 O O . LEU B 1 944 ? 145.417 134.155 103.458 1.00 20.53 944 LEU B O 1
ATOM 13015 N N . LEU B 1 945 ? 146.542 135.213 101.828 1.00 19.06 945 LEU B N 1
ATOM 13016 C CA . LEU B 1 945 ? 146.950 136.278 102.727 1.00 19.06 945 LEU B CA 1
ATOM 13017 C C . LEU B 1 945 ? 145.814 137.249 102.997 1.00 19.06 945 LEU B C 1
ATOM 13018 O O . LEU B 1 945 ? 145.782 137.869 104.061 1.00 19.06 945 LEU B O 1
ATOM 13023 N N . PHE B 1 946 ? 144.874 137.397 102.065 1.00 20.71 946 PHE B N 1
ATOM 13024 C CA . PHE B 1 946 ? 143.680 138.180 102.359 1.00 20.71 946 PHE B CA 1
ATOM 13025 C C . PHE B 1 946 ? 142.867 137.526 103.468 1.00 20.71 946 PHE B C 1
ATOM 13026 O O . PHE B 1 946 ? 142.349 138.208 104.356 1.00 20.71 946 PHE B O 1
ATOM 13034 N N . PHE B 1 947 ? 142.742 136.203 103.430 1.00 19.31 947 PHE B N 1
ATOM 13035 C CA . PHE B 1 947 ? 141.999 135.492 104.461 1.00 19.31 947 PHE B CA 1
ATOM 13036 C C . PHE B 1 947 ? 142.680 135.598 105.815 1.00 19.31 947 PHE B C 1
ATOM 13037 O O . PHE B 1 947 ? 142.009 135.714 106.841 1.00 19.31 947 PHE B O 1
ATOM 13045 N N . CYS B 1 948 ? 144.006 135.551 105.841 1.00 19.94 948 CYS B N 1
ATOM 13046 C CA . CYS B 1 948 ? 144.739 135.545 107.097 1.00 19.94 948 CYS B CA 1
ATOM 13047 C C . CYS B 1 948 ? 145.040 136.937 107.623 1.00 19.94 948 CYS B C 1
ATOM 13048 O O . CYS B 1 948 ? 145.700 137.051 108.656 1.00 19.94 948 CYS B O 1
ATOM 13051 N N . VAL B 1 949 ? 144.597 137.987 106.939 1.00 19.39 949 VAL B N 1
ATOM 13052 C CA . VAL B 1 949 ? 144.757 139.357 107.413 1.00 19.39 949 VAL B CA 1
ATOM 13053 C C . VAL B 1 949 ? 143.445 139.923 107.938 1.00 19.39 949 VAL B C 1
ATOM 13054 O O . VAL B 1 949 ? 143.428 140.605 108.962 1.00 19.39 949 VAL B O 1
ATOM 13058 N N . VAL B 1 950 ? 142.332 139.651 107.255 1.00 17.15 950 VAL B N 1
ATOM 13059 C CA . VAL B 1 950 ? 141.029 139.980 107.817 1.00 17.15 950 VAL B CA 1
ATOM 13060 C C . VAL B 1 950 ? 140.764 139.145 109.059 1.00 17.15 950 VAL B C 1
ATOM 13061 O O . VAL B 1 950 ? 140.118 139.609 110.004 1.00 17.15 950 VAL B O 1
ATOM 13065 N N . ASP B 1 951 ? 141.245 137.907 109.081 1.00 20.69 951 ASP B N 1
ATOM 13066 C CA . ASP B 1 951 ? 141.187 137.089 110.284 1.00 20.69 951 ASP B CA 1
ATOM 13067 C C . ASP B 1 951 ? 142.029 137.669 111.406 1.00 20.69 951 ASP B C 1
ATOM 13068 O O . ASP B 1 951 ? 141.798 137.350 112.574 1.00 20.69 951 ASP B O 1
ATOM 13073 N N . LEU B 1 952 ? 142.990 138.526 111.086 1.00 18.42 952 LEU B N 1
ATOM 13074 C CA . LEU B 1 952 ? 143.951 138.988 112.077 1.00 18.42 952 LEU B CA 1
ATOM 13075 C C . LEU B 1 952 ? 143.526 140.297 112.718 1.00 18.42 952 LEU B C 1
ATOM 13076 O O . LEU B 1 952 ? 143.776 140.509 113.906 1.00 18.42 952 LEU B O 1
ATOM 13081 N N . ALA B 1 953 ? 142.887 141.182 111.956 1.00 19.24 953 ALA B N 1
ATOM 13082 C CA . ALA B 1 953 ? 142.344 142.405 112.535 1.00 19.24 953 ALA B CA 1
ATOM 13083 C C . ALA B 1 953 ? 141.177 142.094 113.458 1.00 19.24 953 ALA B C 1
ATOM 13084 O O . ALA B 1 953 ? 141.208 142.415 114.650 1.00 19.24 953 ALA B O 1
ATOM 13086 N N . CYS B 1 954 ? 140.135 141.471 112.923 1.00 21.28 954 CYS B N 1
ATOM 13087 C CA . CYS B 1 954 ? 138.995 140.994 113.694 1.00 21.28 954 CYS B CA 1
ATOM 13088 C C . CYS B 1 954 ? 139.010 139.472 113.677 1.00 21.28 954 CYS B C 1
ATOM 13089 O O . CYS B 1 954 ? 138.967 138.866 112.603 1.00 21.28 954 CYS B O 1
ATOM 13092 N N . GLN B 1 955 ? 139.049 138.853 114.855 1.00 22.82 955 GLN B N 1
ATOM 13093 C CA . GLN B 1 955 ? 139.392 137.436 114.921 1.00 22.82 955 GLN B CA 1
ATOM 13094 C C . GLN B 1 955 ? 138.279 136.517 114.446 1.00 22.82 955 GLN B C 1
ATOM 13095 O O . GLN B 1 955 ? 138.344 135.307 114.670 1.00 22.82 955 GLN B O 1
ATOM 13101 N N . ASN B 1 956 ? 137.261 137.064 113.797 1.00 18.58 956 ASN B N 1
ATOM 13102 C CA . ASN B 1 956 ? 136.118 136.262 113.404 1.00 18.58 956 ASN B CA 1
ATOM 13103 C C . ASN B 1 956 ? 136.451 135.498 112.129 1.00 18.58 956 ASN B C 1
ATOM 13104 O O . ASN B 1 956 ? 137.202 135.976 111.282 1.00 18.58 956 ASN B O 1
ATOM 13109 N N . PHE B 1 957 ? 135.897 134.293 111.997 1.00 20.41 957 PHE B N 1
ATOM 13110 C CA . PHE B 1 957 ? 136.206 133.437 110.855 1.00 20.41 957 PHE B CA 1
ATOM 13111 C C . PHE B 1 957 ? 135.199 133.541 109.723 1.00 20.41 957 PHE B C 1
ATOM 13112 O O . PHE B 1 957 ? 135.585 133.422 108.563 1.00 20.41 957 PHE B O 1
ATOM 13120 N N . ILE B 1 958 ? 133.913 133.727 110.013 1.00 15.93 958 ILE B N 1
ATOM 13121 C CA . ILE B 1 958 ? 132.961 133.943 108.931 1.00 15.93 958 ILE B CA 1
ATOM 13122 C C . ILE B 1 958 ? 133.284 135.236 108.204 1.00 15.93 958 ILE B C 1
ATOM 13123 O O . ILE B 1 958 ? 133.255 135.300 106.972 1.00 15.93 958 ILE B O 1
ATOM 13128 N N . LEU B 1 959 ? 133.612 136.283 108.954 1.00 16.22 959 LEU B N 1
ATOM 13129 C CA . LEU B 1 959 ? 133.957 137.552 108.330 1.00 16.22 959 LEU B CA 1
ATOM 13130 C C . LEU B 1 959 ? 135.243 137.453 107.530 1.00 16.22 959 LEU B C 1
ATOM 13131 O O . LEU B 1 959 ? 135.433 138.211 106.579 1.00 16.22 959 LEU B O 1
ATOM 13136 N N . ALA B 1 960 ? 136.139 136.545 107.890 1.00 15.88 960 ALA B N 1
ATOM 13137 C CA . ALA B 1 960 ? 137.357 136.417 107.106 1.00 15.88 960 ALA B CA 1
ATOM 13138 C C . ALA B 1 960 ? 137.062 135.838 105.734 1.00 15.88 960 ALA B C 1
ATOM 13139 O O . ALA B 1 960 ? 137.647 136.268 104.740 1.00 15.88 960 ALA B O 1
ATOM 13141 N N . SER B 1 961 ? 136.150 134.870 105.655 1.00 16.20 961 SER B N 1
ATOM 13142 C CA . SER B 1 961 ? 135.874 134.183 104.402 1.00 16.20 961 SER B CA 1
ATOM 13143 C C . SER B 1 961 ? 134.593 134.637 103.725 1.00 16.20 961 SER B C 1
ATOM 13144 O O . SER B 1 961 ? 134.149 133.978 102.784 1.00 16.20 961 SER B O 1
ATOM 13147 N N . PHE B 1 962 ? 133.958 135.699 104.205 1.00 18.67 962 PHE B N 1
ATOM 13148 C CA . PHE B 1 962 ? 133.019 136.412 103.355 1.00 18.67 962 PHE B CA 1
ATOM 13149 C C . PHE B 1 962 ? 133.708 137.574 102.668 1.00 18.67 962 PHE B C 1
ATOM 13150 O O . PHE B 1 962 ? 133.163 138.154 101.728 1.00 18.67 962 PHE B O 1
ATOM 13158 N N . LEU B 1 963 ? 134.904 137.927 103.121 1.00 18.64 963 LEU B N 1
ATOM 13159 C CA . LEU B 1 963 ? 135.641 139.017 102.506 1.00 18.64 963 LEU B CA 1
ATOM 13160 C C . LEU B 1 963 ? 136.739 138.519 101.579 1.00 18.64 963 LEU B C 1
ATOM 13161 O O . LEU B 1 963 ? 137.409 139.333 100.941 1.00 18.64 963 LEU B O 1
ATOM 13166 N N . THR B 1 964 ? 136.972 137.208 101.509 1.00 20.77 964 THR B N 1
ATOM 13167 C CA . THR B 1 964 ? 137.838 136.698 100.455 1.00 20.77 964 THR B CA 1
ATOM 13168 C C . THR B 1 964 ? 137.029 136.201 99.279 1.00 20.77 964 THR B C 1
ATOM 13169 O O . THR B 1 964 ? 137.563 136.072 98.177 1.00 20.77 964 THR B O 1
ATOM 13173 N N . TYR B 1 965 ? 135.756 135.882 99.495 1.00 23.23 965 TYR B N 1
ATOM 13174 C CA . TYR B 1 965 ? 134.876 135.624 98.366 1.00 23.23 965 TYR B CA 1
ATOM 13175 C C . TYR B 1 965 ? 134.460 136.925 97.704 1.00 23.23 965 TYR B C 1
ATOM 13176 O O . TYR B 1 965 ? 134.293 136.982 96.484 1.00 23.23 965 TYR B O 1
ATOM 13185 N N . LEU B 1 966 ? 134.294 137.982 98.494 1.00 22.74 966 LEU B N 1
ATOM 13186 C CA . LEU B 1 966 ? 133.864 139.256 97.938 1.00 22.74 966 LEU B CA 1
ATOM 13187 C C . LEU B 1 966 ? 134.971 139.922 97.137 1.00 22.74 966 LEU B C 1
ATOM 13188 O O . LEU B 1 966 ? 134.687 140.613 96.156 1.00 22.74 966 LEU B O 1
ATOM 13193 N N . GLN B 1 967 ? 136.228 139.741 97.538 1.00 24.56 967 GLN B N 1
ATOM 13194 C CA . GLN B 1 967 ? 137.339 140.301 96.786 1.00 24.56 967 GLN B CA 1
ATOM 13195 C C . GLN B 1 967 ? 137.685 139.490 95.550 1.00 24.56 967 GLN B C 1
ATOM 13196 O O . GLN B 1 967 ? 138.405 139.994 94.687 1.00 24.56 967 GLN B O 1
ATOM 13202 N N . GLN B 1 968 ? 137.243 138.238 95.456 1.00 26.88 968 GLN B N 1
ATOM 13203 C CA . GLN B 1 968 ? 137.450 137.501 94.218 1.00 26.88 968 GLN B CA 1
ATOM 13204 C C . GLN B 1 968 ? 136.531 138.015 93.126 1.00 26.88 968 GLN B C 1
ATOM 13205 O O . GLN B 1 968 ? 136.974 138.285 92.007 1.00 26.88 968 GLN B O 1
ATOM 13211 N N . GLU B 1 969 ? 135.247 138.175 93.442 1.00 26.90 969 GLU B N 1
ATOM 13212 C CA . GLU B 1 969 ? 134.280 138.538 92.418 1.00 26.90 969 GLU B CA 1
ATOM 13213 C C . GLU B 1 969 ? 134.506 139.950 91.900 1.00 26.90 969 GLU B C 1
ATOM 13214 O O . GLU B 1 969 ? 134.221 140.225 90.730 1.00 26.90 969 GLU B O 1
ATOM 13220 N N . ILE B 1 970 ? 134.997 140.856 92.744 1.00 25.30 970 ILE B N 1
ATOM 13221 C CA . ILE B 1 970 ? 135.315 142.195 92.265 1.00 25.30 970 ILE B CA 1
ATOM 13222 C C . ILE B 1 970 ? 136.463 142.143 91.270 1.00 25.30 970 ILE B C 1
ATOM 13223 O O . ILE B 1 970 ? 136.414 142.782 90.214 1.00 25.30 970 ILE B O 1
ATOM 13228 N N . PHE B 1 971 ? 137.512 141.388 91.579 1.00 26.07 971 PHE B N 1
ATOM 13229 C CA . PHE B 1 971 ? 138.634 141.294 90.656 1.00 26.07 971 PHE B CA 1
ATOM 13230 C C . PHE B 1 971 ? 138.331 140.376 89.488 1.00 26.07 971 PHE B C 1
ATOM 13231 O O . PHE B 1 971 ? 138.901 140.548 88.409 1.00 26.07 971 PHE B O 1
ATOM 13239 N N . ARG B 1 972 ? 137.457 139.395 89.679 1.00 32.03 972 ARG B N 1
ATOM 13240 C CA . ARG B 1 972 ? 136.993 138.600 88.549 1.00 32.03 972 ARG B CA 1
ATOM 13241 C C . ARG B 1 972 ? 136.181 139.451 87.592 1.00 32.03 972 ARG B C 1
ATOM 13242 O O . ARG B 1 972 ? 136.250 139.265 86.374 1.00 32.03 972 ARG B O 1
ATOM 13250 N N . TYR B 1 973 ? 135.394 140.385 88.124 1.00 30.12 973 TYR B N 1
ATOM 13251 C CA . TYR B 1 973 ? 134.571 141.230 87.271 1.00 30.12 973 TYR B CA 1
ATOM 13252 C C . TYR B 1 973 ? 135.392 142.307 86.581 1.00 30.12 973 TYR B C 1
ATOM 13253 O O . TYR B 1 973 ? 135.140 142.620 85.416 1.00 30.12 973 TYR B O 1
ATOM 13262 N N . ILE B 1 974 ? 136.362 142.892 87.284 1.00 33.07 974 ILE B N 1
ATOM 13263 C CA . ILE B 1 974 ? 137.202 143.918 86.675 1.00 33.07 974 ILE B CA 1
ATOM 13264 C C . ILE B 1 974 ? 137.920 143.354 85.459 1.00 33.07 974 ILE B C 1
ATOM 13265 O O . ILE B 1 974 ? 138.038 144.017 84.423 1.00 33.07 974 ILE B O 1
ATOM 13270 N N . ARG B 1 975 ? 138.398 142.116 85.563 1.00 37.31 975 ARG B N 1
ATOM 13271 C CA . ARG B 1 975 ? 139.098 141.488 84.451 1.00 37.31 975 ARG B CA 1
ATOM 13272 C C . ARG B 1 975 ? 138.192 141.319 83.240 1.00 37.31 975 ARG B C 1
ATOM 13273 O O . ARG B 1 975 ? 138.607 141.575 82.106 1.00 37.31 975 ARG B O 1
ATOM 13281 N N . ASN B 1 976 ? 136.952 140.885 83.460 1.00 42.15 976 ASN B N 1
ATOM 13282 C CA . ASN B 1 976 ? 136.072 140.547 82.348 1.00 42.15 976 ASN B CA 1
ATOM 13283 C C . ASN B 1 976 ? 135.415 141.765 81.722 1.00 42.15 976 ASN B C 1
ATOM 13284 O O . ASN B 1 976 ? 134.896 141.672 80.607 1.00 42.15 976 ASN B O 1
ATOM 13289 N N . THR B 1 977 ? 135.409 142.904 82.411 1.00 42.03 977 THR B N 1
ATOM 13290 C CA . THR B 1 977 ? 134.825 144.106 81.831 1.00 42.03 977 THR B CA 1
ATOM 13291 C C . THR B 1 977 ? 135.867 144.929 81.089 1.00 42.03 977 THR B C 1
ATOM 13292 O O . THR B 1 977 ? 135.729 145.187 79.890 1.00 42.03 977 THR B O 1
ATOM 13296 N N . VAL B 1 978 ? 136.917 145.354 81.792 1.00 44.71 978 VAL B N 1
ATOM 13297 C CA . VAL B 1 978 ? 137.959 146.144 81.149 1.00 44.71 978 VAL B CA 1
ATOM 13298 C C . VAL B 1 978 ? 138.723 145.305 80.134 1.00 44.71 978 VAL B C 1
ATOM 13299 O O . VAL B 1 978 ? 139.255 145.836 79.156 1.00 44.71 978 VAL B O 1
ATOM 13303 N N . GLY B 1 979 ? 138.799 143.992 80.344 1.00 47.65 979 GLY B N 1
ATOM 13304 C CA . GLY B 1 979 ? 139.477 143.147 79.378 1.00 47.65 979 GLY B CA 1
ATOM 13305 C C . GLY B 1 979 ? 138.782 143.124 78.031 1.00 47.65 979 GLY B C 1
ATOM 13306 O O . GLY B 1 979 ? 139.419 143.272 76.988 1.00 47.65 979 GLY B O 1
ATOM 13307 N N . GLN B 1 980 ? 137.463 142.944 78.034 1.00 53.47 980 GLN B N 1
ATOM 13308 C CA . GLN B 1 980 ? 136.737 142.859 76.772 1.00 53.47 980 GLN B CA 1
ATOM 13309 C C . GLN B 1 980 ? 136.478 144.233 76.167 1.00 53.47 980 GLN B C 1
ATOM 13310 O O . GLN B 1 980 ? 136.368 144.353 74.942 1.00 53.47 980 GLN B O 1
ATOM 13316 N N . LYS B 1 981 ? 136.375 145.271 76.998 1.00 57.44 981 LYS B N 1
ATOM 13317 C CA . LYS B 1 981 ? 136.263 146.626 76.472 1.00 57.44 981 LYS B CA 1
ATOM 13318 C C . LYS B 1 981 ? 137.517 147.012 75.703 1.00 57.44 981 LYS B C 1
ATOM 13319 O O . LYS B 1 981 ? 137.447 147.735 74.703 1.00 57.44 981 LYS B O 1
ATOM 13325 N N . ASN B 1 982 ? 138.676 146.547 76.168 1.00 62.83 982 ASN B N 1
ATOM 13326 C CA . ASN B 1 982 ? 139.920 146.756 75.437 1.00 62.83 982 ASN B CA 1
ATOM 13327 C C . ASN B 1 982 ? 139.890 146.055 74.088 1.00 62.83 982 ASN B C 1
ATOM 13328 O O . ASN B 1 982 ? 140.299 146.623 73.070 1.00 62.83 982 ASN B O 1
ATOM 13333 N N . LEU B 1 983 ? 139.406 144.812 74.058 1.00 68.83 983 LEU B N 1
ATOM 13334 C CA . LEU B 1 983 ? 139.484 144.024 72.834 1.00 68.83 983 LEU B CA 1
ATOM 13335 C C . LEU B 1 983 ? 138.613 144.613 71.733 1.00 68.83 983 LEU B C 1
ATOM 13336 O O . LEU B 1 983 ? 138.890 144.402 70.548 1.00 68.83 983 LEU B O 1
ATOM 13341 N N . ALA B 1 984 ? 137.566 145.354 72.100 1.00 76.93 984 ALA B N 1
ATOM 13342 C CA . ALA B 1 984 ? 136.732 145.999 71.092 1.00 76.93 984 ALA B CA 1
ATOM 13343 C C . ALA B 1 984 ? 137.515 147.050 70.318 1.00 76.93 984 ALA B C 1
ATOM 13344 O O . ALA B 1 984 ? 137.350 147.183 69.101 1.00 76.93 984 ALA B O 1
ATOM 13346 N N . SER B 1 985 ? 138.359 147.819 71.004 1.00 79.87 985 SER B N 1
ATOM 13347 C CA . SER B 1 985 ? 139.144 148.837 70.315 1.00 79.87 985 SER B CA 1
ATOM 13348 C C . SER B 1 985 ? 140.215 148.205 69.435 1.00 79.87 985 SER B C 1
ATOM 13349 O O . SER B 1 985 ? 140.360 148.565 68.262 1.00 79.87 985 SER B O 1
ATOM 13352 N N . LYS B 1 986 ? 140.971 147.252 69.982 1.00 71.86 986 LYS B N 1
ATOM 13353 C CA . LYS B 1 986 ? 142.102 146.688 69.256 1.00 71.86 986 LYS B CA 1
ATOM 13354 C C . LYS B 1 986 ? 141.677 145.876 68.041 1.00 71.86 986 LYS B C 1
ATOM 13355 O O . LYS B 1 986 ? 142.517 145.579 67.186 1.00 71.86 986 LYS B O 1
ATOM 13361 N N . THR B 1 987 ? 140.407 145.511 67.942 1.00 79.93 987 THR B N 1
ATOM 13362 C CA . THR B 1 987 ? 139.889 144.740 66.819 1.00 79.93 987 THR B CA 1
ATOM 13363 C C . THR B 1 987 ? 138.650 145.433 66.244 1.00 79.93 987 THR B C 1
ATOM 13364 O O . THR B 1 987 ? 138.373 146.601 66.531 1.00 79.93 987 THR B O 1
ATOM 13368 N N . LEU B 1 988 ? 137.925 144.707 65.394 1.00 83.42 988 LEU B N 1
ATOM 13369 C CA . LEU B 1 988 ? 136.736 145.251 64.751 1.00 83.42 988 LEU B CA 1
ATOM 13370 C C . LEU B 1 988 ? 135.699 145.676 65.784 1.00 83.42 988 LEU B C 1
ATOM 13371 O O . LEU B 1 988 ? 135.630 145.131 66.888 1.00 83.42 988 LEU B O 1
ATOM 13376 N N . VAL B 1 989 ? 134.878 146.651 65.389 1.00 88.35 989 VAL B N 1
ATOM 13377 C CA . VAL B 1 989 ? 133.873 147.322 66.230 1.00 88.35 989 VAL B CA 1
ATOM 13378 C C . VAL B 1 989 ? 134.347 147.524 67.665 1.00 88.35 989 VAL B C 1
ATOM 13379 O O . VAL B 1 989 ? 134.473 148.659 68.129 1.00 88.35 989 VAL B O 1
#

Solvent-accessible surface area: 77729 Å² total; per-residue (Å²): 88,72,18,34,4,68,32,53,68,42,96,124,14,90,100,85,64,21,1,13,10,3,7,7,33,28,47,95,19,65,76,78,16,93,32,21,118,174,1,40,36,5,70,15,61,66,15,45,14,22,82,36,41,34,39,16,21,88,10,118,20,106,128,6,80,63,121,53,131,0,11,4,86,44,30,44,37,14,10,24,34,67,53,102,85,35,109,55,2,80,5,88,20,88,106,50,47,4,42,21,22,53,65,51,54,1,42,45,73,66,91,0,61,34,76,114,16,50,10,70,50,98,9,22,12,61,46,48,112,85,27,54,106,9,63,53,13,100,40,10,31,13,75,35,18,178,26,24,78,14,73,97,99,33,59,106,27,43,40,39,0,1,36,59,135,36,92,33,3,165,126,214,46,47,21,26,1,38,19,71,108,84,66,74,15,97,0,44,13,1,66,88,65,2,59,7,8,0,0,0,8,52,61,26,42,25,14,54,13,0,0,14,2,0,0,2,0,4,0,0,6,1,1,50,18,62,83,65,21,4,0,0,8,0,5,32,63,1,44,127,67,19,60,82,77,66,54,30,65,100,10,82,50,6,26,60,27,3,7,8,2,15,3,15,53,133,55,47,57,0,62,96,5,30,63,29,91,28,10,74,24,67,6,0,18,120,28,113,40,103,63,57,75,4,101,8,6,0,1,3,7,39,6,133,0,64,8,84,121,32,40,83,6,58,35,24,35,8,9,28,6,39,36,30,38,54,66,16,62,28,0,4,37,4,2,19,24,2,83,16,108,15,74,14,35,2,55,76,4,39,129,73,55,88,55,1,65,0,28,9,4,6,2,22,21,71,31,116,80,90,128,73,59,1,5,4,2,0,3,8,5,40,37,1,34,19,82,134,104,82,4,2,100,79,112,103,51,24,116,39,5,3,0,4,4,2,1,10,2,1,2,5,0,0,50,66,122,41,40,69,85,112,9,108,11,0,6,0,0,21,92,4,26,9,31,0,51,1,17,63,147,28,149,57,0,48,1,36,11,0,18,6,27,0,19,15,39,32,38,68,28,157,55,36,87,60,87,54,7,145,1,24,4,17,1,48,9,54,29,78,35,51,86,21,83,83,116,30,55,118,38,22,47,96,57,13,45,115,8,56,105,42,0,86,76,93,8,42,2,46,37,95,61,47,41,57,114,69,125,97,124,63,23,79,73,17,48,101,34,48,58,12,4,16,28,0,59,12,29,17,97,21,2,23,38,36,0,71,74,10,22,98,113,5,9,75,22,122,40,0,44,18,3,12,3,41,94,123,37,13,109,86,17,50,88,47,5,35,55,0,51,58,44,7,21,99,26,9,80,71,59,12,112,48,16,25,89,21,25,4,11,12,5,40,86,38,64,66,53,106,31,13,78,11,0,22,91,29,3,37,66,5,19,9,41,27,68,9,64,26,15,68,5,1,4,14,0,3,41,62,0,40,49,63,6,67,50,18,26,0,0,30,10,35,50,63,54,73,84,40,60,129,82,46,43,90,2,54,70,1,26,5,0,12,11,2,12,0,1,37,20,2,66,54,15,0,108,104,6,52,99,120,52,41,87,108,66,122,80,75,24,95,44,91,14,45,88,5,17,52,36,0,57,129,3,60,2,2,1,3,0,7,25,66,25,15,16,0,14,3,4,8,39,230,37,111,8,21,5,0,10,5,0,71,75,1,74,141,76,23,51,86,48,112,146,161,124,59,72,58,39,53,117,50,14,20,54,25,2,25,70,8,28,101,173,137,38,49,32,61,100,32,103,30,111,101,55,7,125,148,68,43,36,16,126,95,79,27,131,125,79,0,5,1,10,44,16,94,69,80,25,0,11,58,16,1,13,56,47,22,21,62,8,5,25,32,9,9,0,2,44,1,5,40,24,8,45,96,51,90,49,8,9,36,0,1,17,54,0,3,62,15,21,60,104,49,99,112,65,6,57,41,61,11,93,146,23,29,43,86,83,24,46,143,87,73,19,33,4,68,32,52,68,41,97,125,14,91,101,86,64,20,0,12,10,3,7,7,33,27,48,93,19,64,75,78,16,92,32,21,117,172,1,41,36,4,70,15,62,64,14,45,14,22,81,33,40,37,40,15,21,87,12,119,19,104,126,6,81,62,119,53,132,0,12,4,87,44,29,45,40,13,9,22,35,68,53,103,84,35,110,55,2,82,6,90,20,88,103,50,46,3,42,20,23,54,66,52,54,2,43,45,74,66,91,0,61,32,76,116,16,50,11,70,49,97,9,22,12,61,47,47,113,85,28,54,106,8,62,55,13,99,40,10,30,13,74,37,18,175,24,24,80,14,73,99,100,33,59,104,26,42,40,39,0,0,37,60,135,35,92,33,2,165,127,214,45,46,20,26,1,38,19,72,107,83,67,75,15,96,1,43,14,1,66,90,64,2,58,7,8,0,0,0,7,51,59,27,42,25,14,55,12,0,0,14,2,0,0,3,0,4,0,0,5,1,0,50,17,64,84,66,21,4,1,0,8,0,4,33,64,1,44,125,68,19,60,83,78,68,53,30,66,102,10,81,50,6,25,62,28,2,7,8,2,16,3,14,53,134,53,46,55,0,63,97,6,30,62,27,91,28,10,74,26,68,6,0,18,118,26,114,39,100,64,55,78,7,103,8,7,0,0,3,7,40,6,134,0,67,7,83,121,31,39,83,6,61,36,25,34,7,9,30,7,40,39,28,39,60,77,14,55,27,0,8,41,3,2,18,23,4,83,14,106,14,77,14,32,2,56,79,4,39,130,73,57,89,55,1,62,0,26,9,5,6,2,21,21,74,30,115,83,90,130,74,60,1,5,4,2,0,3,8,6,40,37,1,32,21,83,132,105,82,4,2,101,77,112,102,51,24,116,41,5,3,0,4,5,2,0,11,1,1,2,4,0,0,50,64,122,42,39,68,86,114,9,108,11,0,7,0,0,21,93,3,26,8,32,0,51,0,19,62,146,27,148,57,0,46,1,37,11,0,19,6,27,0,20,15,40,32,39,68,27,156,56,36,87,60,88,53,7,145,0,22,4,16,0,50,9,54,27,79,36,50,88,22,85,82,116,30,54,116,37,23,47,98,56,13,45,115,8,58,105,41,0,85,77,91,7,42,2,50,39,95,61,48,40,56,114,70,127,98,125,64,22,77,75,17,49,100,35,48,57,12,3,16,28,1,58,12,30,17,97,22,1,21,38,37,0,70,75,10,22,96,114,5,8,74,22,122,39,0,45,17,3,14,3,41,93,124,36,13,108,88,16,50,87,45,5,36,55,0,50,57,44,7,22,98,27,10,80,71,60,12,113,49,17,25,87,20,24,6,12,11,5,40,86,38,65,67,52,106,30,13,82,12,1,22,90,30,3,36,65,5,21,10,40,26,68,9,63,26,21,68,5,1,2,14,0,3,40,64,1,40,46,63,7,67,49,18,25,0,0,30,10,34,51,61,55,72,86,36,58,128,76,47,43,89,4,53,70,1,23,4,0,12,10,2,11,0,0,38,20,2,65,52,14,0,108,102,7,52,98,118,51,40,87,107,65,120,80,74,23,94,44,89,15,43,87,5,17,52,34,0,56,128,3,56,1,2,1,3,0,6,24,67,24,14,16,0,13,2,3,7,40,232,38,110,8,21,6,0,10,6,1,71,75,1,75,137,78,21,51,86,47,110,146,158,125,60,72,57,39,53,117,49,13,19,53,27,2,26,71,8,30,101,176,135,39,48,33,60,99,33,103,30,109,100,57,6,125,147,66,42,38,17,129,98,80,28,129,126,82,0,6,1,9,43,16,92,70,82,26,0,11,59,17,0,12,57,46,21,22,62,8,6,27,32,10,9,1,2,42,0,5,40,23,8,47,96,49,88,50,8,9,37,0,1,16,53,0,2,64,16,22,54,104,49,100,110,67,6,56,40,62,12,92,146,24,27,42,86,82,24,44,141

Nearest PDB structures (foldseek):
  7fh1-assembly1_B  TM=1.001E+00  e=0.000E+00  Homo sapiens
  8qzc-assembly1_A  TM=2.915E-01  e=2.197E+00  Mus musculus
  7fh1-assembly1_B  TM=1.001E+00  e=0.000E+00  Homo sapiens
  8qzc-assembly1_A  TM=2.915E-01  e=1.973E+00  Mus musculus

InterPro domains:
  IPR009030 Growth factor receptor cysteine-rich domain superfamily [SSF57184] (46-197)
  IPR019170 Meckelin [PF09773] (168-995)
  IPR019170 Meckelin [PTHR21274] (18-995)

B-factor: mean 50.74, std 30.91, range [14.78, 140.55]

Radius of gyration: 48.36 Å; Cα contacts (8 Å, |Δi|>4): 3298; chains: 2; bounding box: 81×63×148 Å

Organism: Homo sapiens (NCBI:txid9606)

Sequence (1748 aa):
QTFSFPFQQPEKCDNNQYFDISALSCVPCGANQRQDARGTSCVCLPGFQMISNNGGPAIICKKCPENMKGVTEDGWNCISCPSDLTAEGKCHCPIGHILVERDINGTLLSQATCELCDGNENSFMVVNALGDRCVRCEPTFVNTSRSCACSEPNILTGGLCFSSTGNFPLRRISAARYGEVGMSLTSEWFAKYLQSSAAACWVYANLTSCQALGNMCVMNMNSYDFATFDACGLFQFIFENTAGLSTVHSISFWRQNLPWLFYGDQLGLAPQVLSSTSLPTNFSFKGENQNTKLKFVAASYDIRGNFLKWQTLEGGVLQLCPDTETRLNAAYSFGTTYQQNCEIPISKILIDFPTPIFYDVYLEYTDENQHQYILAVPVLNLNLQHNKIFVNQDSNSGKWLLTRRIFLVDAVSGRENDLGTQPRVIRVATQISLSVHLVPNTINGNIYPPLITIAYSDIDIKDANSQSVKVSFSVTYEMDHGEAHVQTDIALGVLGGLAVLASLLKTAGWKRRIGSPMIDLQTVVKFLVYYAGDLANVFFIITVGTGLYWLIFFKAQKSVSVLLPMPIQEERFVTYVGCAFALKALQFLHKLISQITIDVFFIDWERSIWRTYFVANEWNEIQTVRKINSLFQVLTVLFFLEVVGFKNLALMDSSSSLSRNPPSYIAPYSCILRYAVSAALWLAIGIIQVVFFAVFYERFIEDKIRQFVDLCSMSNISVFLLSHKCFGYYIHGRGQTFEIAISNQMRQHYDRIHEEQSIKAYHMMNKFLGSFIDHEMDYFIKDKLLLERILGMEFMEPMEKSIFYNDEGYSFSSVLYYGNEATLLIFDLLFFCVVDLACQNFILASFLTYLQQEIFRYIRNTVGQKNLASKTLVQTFSFPFQQPEKCDNNQYFDISALSCVPCGANQRQDARGTSCVCLPGFQMISNNGGPAIICKKCPENMKGVTEDGWNCISCPSDLTAEGKCHCPIGHILVERDINGTLLSQATCELCDGNENSFMVVNALGDRCVRCEPTFVNTSRSCACSEPNILTGGLCFSSTGNFPLRRISAARYGEVGMSLTSEWFAKYLQSSAAACWVYANLTSCQALGNMCVMNMNSYDFATFDACGLFQFIFENTAGLSTVHSISFWRQNLPWLFYGDQLGLAPQVLSSTSLPTNFSFKGENQNTKLKFVAASYDIRGNFLKWQTLEGGVLQLCPDTETRLNAAYSFGTTYQQNCEIPISKILIDFPTPIFYDVYLEYTDENQHQYILAVPVLNLNLQHNKIFVNQDSNSGKWLLTRRIFLVDAVSGRENDLGTQPRVIRVATQISLSVHLVPNTINGNIYPPLITIAYSDIDIKDANSQSVKVSFSVTYEMDHGEAHVQTDIALGVLGGLAVLASLLKTAGWKRRIGSPMIDLQTVVKFLVYYAGDLANVFFIITVGTGLYWLIFFKAQKSVSVLLPMPIQEERFVTYVGCAFALKALQFLHKLISQITIDVFFIDWERSIWRTYFVANEWNEIQTVRKINSLFQVLTVLFFLEVVGFKNLALMDSSSSLSRNPPSYIAPYSCILRYAVSAALWLAIGIIQVVFFAVFYERFIEDKIRQFVDLCSMSNISVFLLSHKCFGYYIHGRGQTFEIAISNQMRQHYDRIHEEQSIKAYHMMNKFLGSFIDHEMDYFIKDKLLLERILGMEFMEPMEKSIFYNDEGYSFSSVLYYGNEATLLIFDLLFFCVVDLACQNFILASFLTYLQQEIFRYIRNTVGQKNLASKTLV